Protein AF-0000000069441464 (afdb_homodimer)

Nearest PDB structures (foldseek):
  6c9u-assembly1_A  TM=8.334E-01  e=4.387E-77  Saccharopolyspora erythraea
  8tjn-assembly1_B  TM=8.394E-01  e=2.685E-62  Saccharopolyspora erythraea
  8tjo-assembly1_B  TM=8.526E-01  e=1.306E-56  Saccharopolyspora erythraea
  8tjn-assembly1_A  TM=8.306E-01  e=6.020E-56  Saccharopolyspora erythraea
  4na2-assembly2_B-3  TM=9.219E-01  e=1.062E-47  Bacillus subtilis subsp. subtilis str. 168

Secondary structure (DSSP, 8-state):
--EEEEEEEEEETTEESHHHHHHHHHHT---EEEPPTTT--GGGTB--SSSPPTT-BS-SEEE--S-TTB--TTTTT--HHHHHHS-HHHHHHHHHHHHHHHHTT--GGGGTT--EEEEEE----HHHHHHTT-TTT--HHHHHT-STHHHHHHHHHHHT--S-EEEEE-GGGHHHHHHHHHHHHHHHTS-SEEEEEEEE---SSHHHHHHHHTT-B-TTS---TTBTT--SBPBB-EEEEEEEEEGGG--TTSPPPSEEEEEEEEEE--S-SSTTS--HHHHHHHHHHHHHHHT--GGG-SEEE-----SHHHHHHHHHHHHHHH---TTSPPEEEE-THHHH-B-GGGHHHHHHHHHHHHHHHTEEPPPTTGGGB-GGG-TTTTTEEE-SS-EEPPSS--EEEEEEE-TTSEEEEEEEEPPP-------S---EEEEEEESSHHHHHHHHHHHHHH--TTS-HHHHHHHHHHHSPP-SEEEEEEESS-TTHHHHHHHHHHHHHHTT----SSPPPEEEEE--TT---TTTTHHHHHH-HHHHHHHHHHHHHHHHHHSS-HHHHHHHSB-TTS-BTTSHHHHHHHHHHHHHHHHHHHHHTT---SEEEE-TTHHHHHHHHHTSS-HHHHHHHHHHHHHHHHTSPS-EEEEEE---HHHHGGG--TT-EEEEEEETTEEEEEEEHHHHHHHHHHHHHTT--EEEE--SS--SSGGGHHHHHHHHHHPPPP---TTPPEEE-TTTSSEE-GGG-SHHHHHHHHHS-B-HHHHHHHHHHT--SEEEEESSS-HHHHHHHHHTS-TTSEEE-SS-STT--S-HHHHHHHHHHHTT-----GGGS-GGG--PPP-PPP------B--------S--S---------------------S------HHHHHHHHHHHHHHHHT--GGG--TT-BTTTTT---HHHHHHHHHHHHHHHT-PPPPHHHHHHH--BHHHHHHHHHHHTT-----------/--EEEEEEEEEETTEESHHHHHHHHHHT---EEEPPTTT--GGGTB--SSSPPTT-BS-SEEE--S-TTB--TTTTT--HHHHHHS-HHHHHHHHHHHHHHHHTT--GGGGTT--EEEEEE----HHHHHHTT-TTT--HHHHHT-STHHHHHHHHHHHT--S-EEEEE-GGGHHHHHHHHHHHHHHTTS-SEEEEEEEE---SSHHHHHHHHTT-B-TTS---TTBTT--SBPBB-EEEEEEEEEGGG--TTSPPPSEEEEEEEEEE--S-SSTTS--HHHHHHHHHHHHHHHT--GGG-SEEE-----SHHHHHHHHHHHHHHH---TTSPPEEEE-THHHH-B-GGGHHHHHHHHHHHHHHHTEEPPPTTGGGB-GGG-TGGGTEEE-SS-EEPPSS--EEEEEEE-TTSEEEEEEEEPPP-------S---EEEEEEESSHHHHHHHHHHHHHH--TTS-HHHHHHHHHHHSPP-SEEEEEEESS-TTHHHHHHHHHHHHHHTT----SSPPPEEEEE--TT---TTTTHHHHHH-HHHHHHHHHHHHHHHHHHSS-HHHHHHHSB-TTS-BTTSHHHHHHHHHHHHHHHHHHHHHTT---SEEEE-TTHHHHHHHHHTSS-HHHHHHHHHHHHHHHHTSPS-EEEEEE---HHHHGGG--TT-EEEEEEETTEEEEEEEHHHHHHHHHHHHHTT--EEEE--SS--SSGGGHHHHHHHHHHPPPP---TTPPEEE-TTTSSEE-GGG-SHHHHHHHHHS-B-HHHHHHHHHHT--SEEEEESSS-HHHHHHHHHTS-TTSEEE-SS-STT--S-HHHHHHHHHHHTT-----GGGS-GGG--PPP-PPP------B--------S--SS--------------------S------HHHHHHHHHHHHHHHHT--GGG--TT-BTTTTT---HHHHHHHHHHHHHHHT-PPPPHHHHHHH--BHHHHHHHHHHHTT-----------

Solvent-accessible surface area (backbone atoms only — not comparable to full-atom values): 97437 Å² total; per-residue (Å²): 130,51,31,25,35,36,14,58,22,36,37,36,16,83,10,82,27,58,67,42,38,52,50,34,40,62,68,52,48,64,21,59,40,65,52,51,69,88,46,43,64,41,80,82,32,48,28,84,53,84,81,61,51,77,39,22,20,47,36,54,37,23,10,54,53,80,71,66,38,44,49,43,35,60,82,68,20,39,17,52,42,44,50,52,31,32,34,53,64,37,56,51,47,41,54,26,46,54,34,5,34,37,39,33,44,33,25,61,68,76,39,51,74,30,43,34,20,29,27,23,5,32,46,78,54,51,59,40,24,60,50,60,65,36,47,65,75,48,34,45,44,40,52,61,24,32,57,63,22,36,47,12,22,49,41,27,28,70,43,16,17,29,8,33,37,31,17,32,18,25,30,28,13,6,11,40,46,22,47,48,51,46,54,50,36,44,74,72,64,60,23,68,35,29,42,31,29,10,34,27,72,74,58,60,63,45,65,52,21,26,31,36,64,55,69,41,37,11,57,78,11,50,18,25,35,60,21,55,82,28,52,3,38,3,47,18,20,29,39,29,18,36,27,40,32,45,53,88,71,61,59,90,35,47,44,72,40,35,19,24,42,45,21,44,31,55,15,18,37,24,59,52,68,28,62,67,40,82,41,41,66,28,50,31,50,20,49,49,47,5,29,52,59,44,73,48,57,40,57,64,40,59,34,32,31,39,49,42,54,5,28,68,68,55,30,41,36,50,48,52,19,46,24,74,53,34,26,72,38,89,96,53,76,58,35,35,39,36,34,59,22,32,29,25,19,45,16,40,8,13,33,14,30,49,33,45,49,52,48,29,50,22,49,58,69,39,33,46,48,25,19,43,57,39,88,40,54,29,73,89,55,44,41,66,83,30,30,33,40,62,27,67,47,68,40,76,53,78,85,77,87,45,33,33,39,34,37,18,59,12,52,48,26,23,30,32,21,37,28,35,28,51,49,82,83,77,87,72,70,83,68,89,73,52,65,23,52,40,46,43,38,11,80,40,71,67,42,25,50,53,37,44,54,49,52,57,70,62,58,51,89,87,52,60,43,32,24,55,13,43,19,33,60,56,18,57,56,85,44,63,37,46,49,53,48,75,42,61,67,58,73,62,47,67,60,53,47,51,52,50,51,53,52,51,61,67,56,69,59,70,62,59,91,57,83,75,39,32,27,37,36,20,48,38,85,85,52,78,55,68,44,58,67,48,49,37,37,75,61,22,64,51,36,36,52,30,37,51,50,31,28,60,50,32,22,83,69,64,74,41,57,45,61,54,14,34,66,70,33,30,40,93,85,66,46,43,42,80,36,53,50,43,32,44,40,39,52,43,27,52,30,49,10,52,53,51,37,37,45,69,26,62,47,70,54,49,30,30,32,16,40,69,69,11,34,50,50,31,31,28,76,34,41,23,25,54,63,58,52,34,34,44,39,40,32,50,49,16,44,51,60,56,68,48,78,74,57,21,22,35,35,37,33,56,37,39,63,86,61,46,61,78,69,42,54,90,65,32,25,61,18,30,32,53,27,71,49,27,28,26,36,10,14,42,49,68,61,44,50,49,48,49,50,55,36,43,73,70,70,36,59,67,44,77,51,97,57,64,42,22,55,22,8,73,78,41,53,87,44,29,66,59,47,22,68,64,39,57,79,46,36,85,48,94,90,44,35,49,38,36,31,23,62,79,12,37,79,53,55,43,82,60,50,35,21,67,42,55,27,47,49,49,37,32,39,32,24,43,37,47,24,49,52,47,50,37,74,66,58,41,45,31,39,33,39,41,36,50,36,53,57,61,59,50,37,46,58,73,51,59,65,53,79,84,33,45,77,41,46,47,32,56,32,92,79,50,77,35,54,38,46,58,46,42,52,34,53,46,37,39,54,66,44,77,66,50,64,67,59,64,44,56,76,75,37,54,39,32,52,78,61,79,63,84,56,68,56,62,84,48,70,44,70,85,77,70,81,77,75,68,89,76,69,84,70,71,63,74,67,62,77,59,71,69,76,66,75,70,69,75,66,67,73,70,80,74,80,69,76,71,51,70,65,55,43,38,52,50,45,44,52,40,48,18,64,62,28,48,46,59,56,91,74,61,48,55,79,38,36,34,46,66,55,41,31,53,27,53,66,46,36,45,53,35,29,56,50,48,22,65,73,64,72,39,64,88,53,61,40,64,63,51,66,78,69,43,55,25,44,48,48,48,30,51,51,51,27,55,63,59,67,37,76,68,78,72,76,71,78,69,85,120,128,51,31,24,36,36,14,56,22,37,37,35,16,84,11,82,27,57,68,42,36,54,50,35,40,62,68,53,47,63,22,60,40,65,50,52,70,89,46,44,64,39,78,80,33,46,29,84,56,86,79,60,51,78,37,22,20,45,36,54,37,24,11,53,53,80,70,67,39,45,49,41,36,59,82,66,19,40,17,51,43,43,51,51,31,31,33,55,64,37,56,51,46,41,53,27,47,53,35,4,33,37,40,32,44,33,24,59,70,75,40,50,74,30,44,34,19,26,25,24,6,33,46,79,53,48,59,40,24,60,50,60,64,37,47,66,74,49,35,45,44,40,52,61,25,32,57,62,22,35,45,13,20,48,42,27,28,70,46,17,18,30,8,34,37,31,15,32,18,24,29,27,14,6,11,40,46,21,48,47,51,47,54,50,35,42,74,72,63,58,21,69,34,31,42,32,30,10,34,27,72,74,58,60,63,48,66,52,21,23,31,35,64,55,69,41,37,10,57,78,11,51,17,26,36,60,21,57,82,26,51,3,38,2,46,18,21,28,38,27,17,34,26,38,32,45,52,89,72,60,59,89,36,48,43,73,41,34,18,24,42,46,20,46,31,55,16,19,37,23,60,52,68,28,60,67,40,81,43,42,66,29,49,29,50,19,47,50,47,5,29,52,60,44,73,50,56,39,55,64,40,59,34,33,31,38,49,41,52,6,28,68,66,55,31,41,35,52,49,50,18,44,25,73,52,34,26,72,37,89,96,52,76,57,35,35,40,36,34,59,22,31,30,26,19,44,16,40,8,13,35,16,30,48,32,45,50,51,47,28,50,24,48,56,70,38,32,46,48,26,19,44,55,37,87,40,53,29,73,90,56,44,40,66,86,30,32,34,39,62,28,67,48,68,40,77,53,78,84,76,87,46,31,32,37,33,38,18,59,11,52,49,24,22,30,31,20,37,28,35,27,51,48,82,82,78,87,72,72,83,69,88,73,53,65,23,52,41,46,44,38,10,80,39,71,66,42,25,50,50,37,44,52,48,52,56,69,63,58,51,89,86,51,62,47,31,25,55,14,44,19,33,62,59,18,56,57,87,43,64,37,46,49,54,48,76,42,61,67,60,71,63,47,66,60,54,49,52,52,51,52,52,53,52,63,68,58,70,58,69,63,57,93,57,82,74,38,32,28,36,37,21,49,38,86,86,53,79,56,67,44,57,66,47,50,37,37,76,60,23,64,51,36,36,51,30,37,51,49,33,29,61,50,33,23,85,68,63,74,41,56,46,62,54,14,34,66,68,33,30,39,93,85,66,46,43,41,81,36,51,50,43,32,44,42,40,50,42,26,51,29,48,10,52,53,50,37,37,44,69,24,62,47,69,55,49,29,29,31,17,40,68,70,11,34,49,49,30,32,29,75,36,42,23,26,54,63,58,53,35,33,44,39,40,32,48,48,17,45,50,60,55,68,47,78,73,56,21,22,35,36,37,32,56,36,39,63,86,60,48,61,81,70,43,53,90,66,31,26,60,19,30,33,54,27,68,49,26,28,27,35,10,13,41,47,68,62,44,50,48,49,50,50,56,38,44,73,69,70,35,58,69,45,77,51,94,56,64,43,20,56,23,7,72,79,40,53,87,45,27,64,61,49,22,67,62,39,57,79,47,36,85,48,92,89,44,34,49,38,36,32,24,64,78,11,36,78,53,57,43,82,60,50,35,22,66,40,55,26,48,50,47,37,31,41,32,24,44,40,48,24,49,53,47,50,39,73,65,58,40,45,32,38,34,39,39,35,48,35,50,57,64,58,51,37,47,58,72,50,58,65,52,79,84,34,46,78,40,46,47,32,56,32,92,80,50,77,37,54,40,45,58,46,43,53,34,53,44,38,41,53,66,42,76,66,49,64,67,59,63,44,54,77,74,37,56,39,31,52,78,61,81,64,85,58,70,58,59,84,48,70,43,68,84,76,72,79,76,76,68,90,73,70,85,68,71,64,74,66,62,78,60,72,70,78,66,73,70,70,74,67,67,75,70,78,73,81,69,77,71,52,69,65,54,44,39,52,50,46,43,51,41,47,16,64,63,28,49,45,59,58,90,74,62,48,55,79,39,35,34,46,66,55,42,32,51,28,55,66,46,34,43,53,37,28,57,49,46,21,66,72,65,71,38,62,87,52,60,39,63,62,50,65,76,70,42,54,25,44,47,47,47,30,51,51,51,27,55,64,58,67,38,76,70,80,73,76,72,78,70,82,121

Organism: Mycobacteroides abscessus (strain ATCC 19977 / DSM 44196 / CCUG 20993 / CIP 104536 / JCM 13569 / NCTC 13031 / TMC 1543 / L948) (NCBI:txid561007)

InterPro domains:
  IPR001227 Acyl transferase domain superfamily [G3DSA:3.40.366.10] (519-818)
  IPR009081 Phosphopantetheine binding ACP domain [PF00550] (908-975)
  IPR009081 Phosphopantetheine binding ACP domain [PS50075] (900-980)
  IPR014030 Beta-ketoacyl synthase-like, N-terminal domain [PF00109] (2-249)
  IPR014031 Beta-ketoacyl synthase, C-terminal domain [PF02801] (258-372)
  IPR014043 Acyl transferase domain [PF00698] (520-796)
  IPR014043 Acyl transferase domain [SM00827] (521-831)
  IPR016035 Acyl transferase/acyl hydrolase/lysophospholipase [SSF52151] (517-797)
  IPR016036 Malonyl-CoA ACP transacylase, ACP-binding [SSF55048] (647-708)
  IPR016039 Thiolase-like [G3DSA:3.40.47.10] (1-435)
  IPR016039 Thiolase-like [SSF53901] (3-416)
  IPR018201 Beta-ketoacyl synthase, active site [PS00606] (163-179)
  IPR020841 Polyketide synthase, beta-ketoacyl synthase domain [PS52004] (1-422)
  IPR020841 Polyketide synthase, beta-ketoacyl synthase domain [SM00825] (3-425)
  IPR032821 Polyketide synthase, C-terminal extension [PF16197] (378-455)
  IPR036736 ACP-like superfamily [G3DSA:1.10.1200.10] (904-990)
  IPR036736 ACP-like superfamily [SSF47336] (904-979)
  IPR050091 Polyketide and Nonribosomal Peptide Biosynthesis Enzymes [PTHR43775] (5-863)

pLDDT: mean 89.79, std 14.66, range [21.14, 98.94]

Structure (mmCIF, N/CA/C/O backbone):
data_AF-0000000069441464-model_v1
#
loop_
_entity.id
_entity.type
_entity.pdbx_description
1 polymer 'Probable polyketide synthase'
#
loop_
_atom_site.group_PDB
_atom_site.id
_atom_site.type_symbol
_atom_site.label_atom_id
_atom_site.label_alt_id
_atom_site.label_comp_id
_atom_site.label_asym_id
_atom_site.label_entity_id
_atom_site.label_seq_id
_atom_site.pdbx_PDB_ins_code
_atom_site.Cartn_x
_atom_site.Cartn_y
_atom_site.Cartn_z
_atom_site.occupancy
_atom_site.B_iso_or_equiv
_atom_site.auth_seq_id
_atom_site.auth_comp_id
_atom_site.auth_asym_id
_atom_site.auth_atom_id
_atom_site.pdbx_PDB_model_num
ATOM 1 N N . MET A 1 1 ? 17.047 -7.039 7.445 1 86.12 1 MET A N 1
ATOM 2 C CA . MET A 1 1 ? 16.703 -8.172 6.586 1 86.12 1 MET A CA 1
ATOM 3 C C . MET A 1 1 ? 16.797 -7.777 5.113 1 86.12 1 MET A C 1
ATOM 5 O O . MET A 1 1 ? 16.219 -6.777 4.695 1 86.12 1 MET A O 1
ATOM 9 N N . GLU A 1 2 ? 17.547 -8.57 4.395 1 93 2 GLU A N 1
ATOM 10 C CA . GLU A 1 2 ? 17.766 -8.289 2.979 1 93 2 GLU A CA 1
ATOM 11 C C . GLU A 1 2 ? 16.75 -9.031 2.107 1 93 2 GLU A C 1
ATOM 13 O O . GLU A 1 2 ? 16.312 -10.125 2.457 1 93 2 GLU A O 1
ATOM 18 N N . ILE A 1 3 ? 16.359 -8.344 1.013 1 98.31 3 ILE A N 1
ATOM 19 C CA . ILE A 1 3 ? 15.391 -8.914 0.08 1 98.31 3 ILE A CA 1
ATOM 20 C C . ILE A 1 3 ? 16.047 -9.125 -1.282 1 98.31 3 ILE A C 1
ATOM 22 O O . ILE A 1 3 ? 16.469 -8.164 -1.931 1 98.31 3 ILE A O 1
ATOM 26 N N . ASP A 1 4 ? 16.062 -10.359 -1.81 1 98.06 4 ASP A N 1
ATOM 27 C CA . ASP A 1 4 ? 16.656 -10.68 -3.104 1 98.06 4 ASP A CA 1
ATOM 28 C C . ASP A 1 4 ? 15.727 -10.289 -4.25 1 98.06 4 ASP A C 1
ATOM 30 O O . ASP A 1 4 ? 14.516 -10.5 -4.168 1 98.06 4 ASP A O 1
ATOM 34 N N . VAL A 1 5 ? 16.281 -9.672 -5.234 1 98.69 5 VAL A N 1
ATOM 35 C CA . VAL A 1 5 ? 15.625 -9.586 -6.531 1 98.69 5 VAL A CA 1
ATOM 36 C C . VAL A 1 5 ? 15.992 -10.805 -7.379 1 98.69 5 VAL A C 1
ATOM 38 O O . VAL A 1 5 ? 17 -10.797 -8.086 1 98.69 5 VAL A O 1
ATOM 41 N N . THR A 1 6 ? 15.117 -11.789 -7.445 1 97.88 6 THR A N 1
ATOM 42 C CA . THR A 1 6 ? 15.516 -13.109 -7.922 1 97.88 6 THR A CA 1
ATOM 43 C C . THR A 1 6 ? 15.031 -13.336 -9.352 1 97.88 6 THR A C 1
ATOM 45 O O . THR A 1 6 ? 15.516 -14.234 -10.039 1 97.88 6 THR A O 1
ATOM 48 N N . GLY A 1 7 ? 14.133 -12.562 -9.82 1 98.56 7 GLY A N 1
ATOM 49 C CA . GLY A 1 7 ? 13.625 -12.664 -11.18 1 98.56 7 GLY A CA 1
ATOM 50 C C . GLY A 1 7 ? 13.242 -11.328 -11.781 1 98.56 7 GLY A C 1
ATOM 51 O O . GLY A 1 7 ? 12.789 -10.43 -11.07 1 98.56 7 GLY A O 1
ATOM 52 N N . ILE A 1 8 ? 13.398 -11.18 -13.102 1 98.81 8 ILE A N 1
ATOM 53 C CA . ILE A 1 8 ? 13.078 -9.953 -13.82 1 98.81 8 ILE A CA 1
ATOM 54 C C . ILE A 1 8 ? 12.469 -10.297 -15.18 1 98.81 8 ILE A C 1
ATOM 56 O O . ILE A 1 8 ? 12.891 -11.25 -15.828 1 98.81 8 ILE A O 1
ATOM 60 N N . ALA A 1 9 ? 11.469 -9.562 -15.555 1 98.81 9 ALA A N 1
ATOM 61 C CA . ALA A 1 9 ? 10.938 -9.531 -16.922 1 98.81 9 ALA A CA 1
ATOM 62 C C . ALA A 1 9 ? 10.5 -8.125 -17.297 1 98.81 9 ALA A C 1
ATOM 64 O O . ALA A 1 9 ? 10.062 -7.348 -16.453 1 98.81 9 ALA A O 1
ATOM 65 N N . CYS A 1 10 ? 10.656 -7.797 -18.578 1 98.69 10 CYS A N 1
ATOM 66 C CA . CYS A 1 10 ? 10.227 -6.465 -18.984 1 98.69 10 CYS A CA 1
ATOM 67 C C . CYS A 1 10 ? 10 -6.41 -20.484 1 98.69 10 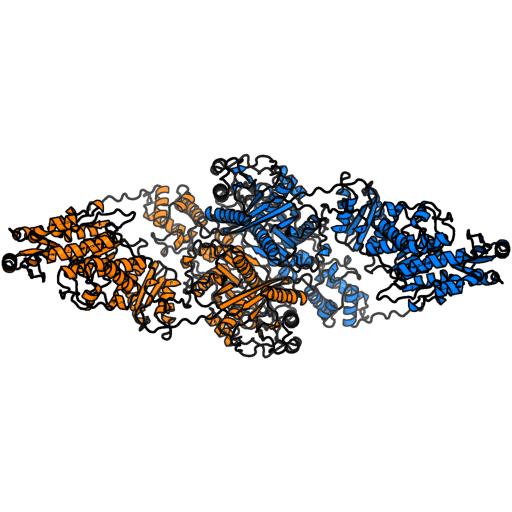CYS A C 1
ATOM 69 O O . CYS A 1 10 ? 10.445 -7.297 -21.219 1 98.69 10 CYS A O 1
ATOM 71 N N . ARG A 1 11 ? 9.266 -5.523 -20.922 1 98.5 11 ARG A N 1
ATOM 72 C CA . ARG A 1 11 ? 9.07 -5.062 -22.297 1 98.5 11 ARG A CA 1
ATOM 73 C C . ARG A 1 11 ? 9.039 -3.539 -22.359 1 98.5 11 ARG A C 1
ATOM 75 O O . ARG A 1 11 ? 8.172 -2.904 -21.75 1 98.5 11 ARG A O 1
ATOM 82 N N . PHE A 1 12 ? 10.016 -2.979 -22.969 1 98.62 12 PHE A N 1
ATOM 83 C CA . PHE A 1 12 ? 10.117 -1.532 -23.141 1 98.62 12 PHE A CA 1
ATOM 84 C C . PHE A 1 12 ? 10.273 -1.166 -24.609 1 98.62 12 PHE A C 1
ATOM 86 O O . PHE A 1 12 ? 10.508 -2.037 -25.453 1 98.62 12 PHE A O 1
ATOM 93 N N . PRO A 1 13 ? 10.07 0.087 -24.984 1 98.25 13 PRO A N 1
ATOM 94 C CA . PRO A 1 13 ? 10.211 0.491 -26.391 1 98.25 13 PRO A CA 1
ATOM 95 C C . PRO A 1 13 ? 11.578 0.152 -26.969 1 98.25 13 PRO A C 1
ATOM 97 O O . PRO A 1 13 ? 12.602 0.584 -26.422 1 98.25 13 PRO A O 1
ATOM 100 N N . GLY A 1 14 ? 11.539 -0.64 -27.953 1 96.5 14 GLY A N 1
ATOM 101 C CA . GLY A 1 14 ? 12.773 -1.041 -28.609 1 96.5 14 GLY A CA 1
ATOM 102 C C . GLY A 1 14 ? 13.461 -2.199 -27.906 1 96.5 14 GLY A C 1
ATOM 103 O O . GLY A 1 14 ? 14.539 -2.631 -28.328 1 96.5 14 GLY A O 1
ATOM 104 N N . ALA A 1 15 ? 12.914 -2.707 -26.891 1 97.5 15 ALA A N 1
ATOM 105 C CA . ALA A 1 15 ? 13.539 -3.771 -26.109 1 97.5 15 ALA A CA 1
ATOM 106 C C . ALA A 1 15 ? 12.508 -4.777 -25.625 1 97.5 15 ALA A C 1
ATOM 108 O O . ALA A 1 15 ? 11.859 -4.562 -24.594 1 97.5 15 ALA A O 1
ATOM 109 N N . ASP A 1 16 ? 12.359 -5.863 -26.297 1 95.62 16 ASP A N 1
ATOM 110 C CA . ASP A 1 16 ? 11.445 -6.934 -25.906 1 95.62 16 ASP A CA 1
ATOM 111 C C . ASP A 1 16 ? 12.164 -8 -25.094 1 95.62 16 ASP A C 1
ATOM 113 O O . ASP A 1 16 ? 12.664 -8.984 -25.641 1 95.62 16 ASP A O 1
ATOM 117 N N . GLY A 1 17 ? 12.148 -7.695 -23.797 1 97.25 17 GLY A N 1
ATOM 118 C CA . GLY A 1 17 ? 12.789 -8.648 -22.906 1 97.25 17 GLY A CA 1
ATOM 119 C C . GLY A 1 17 ? 14.016 -8.078 -22.203 1 97.25 17 GLY A C 1
ATOM 120 O O . GLY A 1 17 ? 14.539 -7.035 -22.609 1 97.25 17 GLY A O 1
ATOM 121 N N . VAL A 1 18 ? 14.531 -8.773 -21.25 1 97.88 18 VAL A N 1
ATOM 122 C CA . VAL A 1 18 ? 15.578 -8.312 -20.344 1 97.88 18 VAL A CA 1
ATOM 123 C C . VAL A 1 18 ? 16.891 -8.172 -21.109 1 97.88 18 VAL A C 1
ATOM 125 O O . VAL A 1 18 ? 17.609 -7.176 -20.953 1 97.88 18 VAL A O 1
ATOM 128 N N . GLU A 1 19 ? 17.219 -9.164 -21.953 1 96.19 19 GLU A N 1
ATOM 129 C CA . GLU A 1 19 ? 18.469 -9.125 -22.719 1 96.19 19 GLU A CA 1
ATOM 130 C C . GLU A 1 19 ? 18.469 -7.977 -23.719 1 96.19 19 GLU A C 1
ATOM 132 O O . GLU A 1 19 ? 19.453 -7.266 -23.859 1 96.19 19 GLU A O 1
ATOM 137 N N . ALA A 1 20 ? 17.359 -7.844 -24.406 1 97.25 20 ALA A N 1
ATOM 138 C CA . ALA A 1 20 ? 17.234 -6.75 -25.359 1 97.25 20 ALA A CA 1
ATOM 139 C C . ALA A 1 20 ? 17.328 -5.395 -24.656 1 97.25 20 ALA A C 1
ATOM 141 O O . ALA A 1 20 ? 17.906 -4.449 -25.203 1 97.25 20 ALA A O 1
ATOM 142 N N . PHE A 1 21 ? 16.766 -5.332 -23.547 1 98.31 21 PHE A N 1
ATOM 143 C CA . PHE A 1 21 ? 16.797 -4.102 -22.766 1 98.31 21 PHE A CA 1
ATOM 144 C C . PHE A 1 21 ? 18.219 -3.748 -22.359 1 98.31 21 PHE A C 1
ATOM 146 O O . PHE A 1 21 ? 18.656 -2.604 -22.531 1 98.31 21 PHE A O 1
ATOM 153 N N . TRP A 1 22 ? 18.922 -4.695 -21.797 1 97.94 22 TRP A N 1
ATOM 154 C CA . TRP A 1 22 ? 20.312 -4.457 -21.406 1 97.94 22 TRP A CA 1
ATOM 155 C C . TRP A 1 22 ? 21.156 -4.043 -22.594 1 97.94 22 TRP A C 1
ATOM 157 O O . TRP A 1 22 ? 21.969 -3.127 -22.5 1 97.94 22 TRP A O 1
ATOM 167 N N . ASP A 1 23 ? 20.922 -4.715 -23.734 1 97.62 23 ASP A N 1
ATOM 168 C CA . ASP A 1 23 ? 21.641 -4.371 -24.953 1 97.62 23 ASP A CA 1
ATOM 169 C C . ASP A 1 23 ? 21.344 -2.932 -25.375 1 97.62 23 ASP A C 1
ATOM 171 O O . ASP A 1 23 ? 22.266 -2.197 -25.766 1 97.62 23 ASP A O 1
ATOM 175 N N . MET A 1 24 ? 20.125 -2.568 -25.281 1 97.62 24 MET A N 1
ATOM 176 C CA . MET A 1 24 ? 19.719 -1.204 -25.609 1 97.62 24 MET A CA 1
ATOM 177 C C . MET A 1 24 ? 20.438 -0.196 -24.719 1 97.62 24 MET A C 1
ATOM 179 O O . MET A 1 24 ? 20.922 0.828 -25.203 1 97.62 24 MET A O 1
ATOM 183 N N . LEU A 1 25 ? 20.5 -0.465 -23.469 1 97.62 25 LEU A N 1
ATOM 184 C CA . LEU A 1 25 ? 21.125 0.43 -22.5 1 97.62 25 LEU A CA 1
ATOM 185 C C . LEU A 1 25 ? 22.625 0.565 -22.766 1 97.62 25 LEU A C 1
ATOM 187 O O . LEU A 1 25 ? 23.156 1.676 -22.781 1 97.62 25 LEU A O 1
ATOM 191 N N . LEU A 1 26 ? 23.266 -0.518 -23.062 1 97.06 26 LEU A N 1
ATOM 192 C CA . LEU A 1 26 ? 24.719 -0.522 -23.281 1 97.06 26 LEU A CA 1
ATOM 193 C C . LEU A 1 26 ? 25.062 0.228 -24.562 1 97.06 26 LEU A C 1
ATOM 195 O O . LEU A 1 26 ? 26.109 0.881 -24.641 1 97.06 26 LEU A O 1
ATOM 199 N N . ARG A 1 27 ? 24.203 0.141 -25.516 1 95.44 27 ARG A N 1
ATOM 200 C CA . ARG A 1 27 ? 24.469 0.747 -26.828 1 95.44 27 ARG A CA 1
ATOM 201 C C . ARG A 1 27 ? 23.953 2.176 -26.875 1 95.44 27 ARG A C 1
ATOM 203 O O . ARG A 1 27 ? 24.156 2.879 -27.875 1 95.44 27 ARG A O 1
ATOM 210 N N . GLY A 1 28 ? 23.266 2.598 -25.891 1 94.88 28 GLY A N 1
ATOM 211 C CA . GLY A 1 28 ? 22.734 3.951 -25.828 1 94.88 28 GLY A CA 1
ATOM 212 C C . GLY A 1 28 ? 21.672 4.219 -26.875 1 94.88 28 GLY A C 1
ATOM 213 O O . GLY A 1 28 ? 21.656 5.281 -27.5 1 94.88 28 GLY A O 1
ATOM 214 N N . ARG A 1 29 ? 20.781 3.275 -27.094 1 95.69 29 ARG A N 1
ATOM 215 C CA . ARG A 1 29 ? 19.734 3.418 -28.094 1 95.69 29 ARG A CA 1
ATOM 216 C C . ARG A 1 29 ? 18.516 4.145 -27.516 1 95.69 29 ARG A C 1
ATOM 218 O O . ARG A 1 29 ? 18.328 4.164 -26.297 1 95.69 29 ARG A O 1
ATOM 225 N N . ASN A 1 30 ? 17.719 4.758 -28.359 1 95.94 30 ASN A N 1
ATOM 226 C CA . ASN A 1 30 ? 16.516 5.504 -28.016 1 95.94 30 ASN A CA 1
ATOM 227 C C . ASN A 1 30 ? 15.281 4.906 -28.672 1 95.94 30 ASN A C 1
ATOM 229 O O . ASN A 1 30 ? 15.25 4.723 -29.891 1 95.94 30 ASN A O 1
ATOM 233 N N . GLY A 1 31 ? 14.227 4.656 -27.875 1 96.75 31 GLY A N 1
ATOM 234 C CA . GLY A 1 31 ? 13.039 3.973 -28.359 1 96.75 31 GLY A CA 1
ATOM 235 C C . GLY A 1 31 ? 11.953 4.922 -28.828 1 96.75 31 GLY A C 1
ATOM 236 O O . GLY A 1 31 ? 10.844 4.496 -29.156 1 96.75 31 GLY A O 1
ATOM 237 N N . THR A 1 32 ? 12.172 6.246 -28.922 1 96.94 32 THR A N 1
ATOM 238 C CA . THR A 1 32 ? 11.188 7.234 -29.344 1 96.94 32 THR A CA 1
ATOM 239 C C . THR A 1 32 ? 10.922 7.137 -30.844 1 96.94 32 THR A C 1
ATOM 241 O O . THR A 1 32 ? 11.852 6.957 -31.625 1 96.94 32 THR A O 1
ATOM 244 N N . ARG A 1 33 ? 9.664 7.203 -31.234 1 97.19 33 ARG A N 1
ATOM 245 C CA . ARG A 1 33 ? 9.227 7.188 -32.625 1 97.19 33 ARG A CA 1
ATOM 246 C C . ARG A 1 33 ? 7.914 7.949 -32.812 1 97.19 33 ARG A C 1
ATOM 248 O O . ARG A 1 33 ? 7.371 8.492 -31.828 1 97.19 33 ARG A O 1
ATOM 255 N N . VAL A 1 34 ? 7.457 8.047 -34 1 96.81 34 VAL A N 1
ATOM 256 C CA . VAL A 1 34 ? 6.172 8.688 -34.281 1 96.81 34 VAL A CA 1
ATOM 257 C C . VAL A 1 34 ? 5.039 7.848 -33.688 1 96.81 34 VAL A C 1
ATOM 259 O O . VAL A 1 34 ? 5.109 6.613 -33.688 1 96.81 34 VAL A O 1
ATOM 262 N N . VAL A 1 35 ? 4.043 8.469 -33.219 1 96.81 35 VAL A N 1
ATOM 263 C CA . VAL A 1 35 ? 2.887 7.777 -32.656 1 96.81 35 VAL A CA 1
ATOM 264 C C . VAL A 1 35 ? 2.357 6.766 -33.688 1 96.81 35 VAL A C 1
ATOM 266 O O . VAL A 1 35 ? 2.055 7.121 -34.812 1 96.81 35 VAL A O 1
ATOM 269 N N . PRO A 1 36 ? 2.285 5.5 -33.281 1 94 36 PRO A N 1
ATOM 270 C CA . PRO A 1 36 ? 1.729 4.516 -34.188 1 94 36 PRO A CA 1
ATOM 271 C C . PRO A 1 36 ? 0.262 4.777 -34.531 1 94 36 PRO A C 1
ATOM 273 O O . PRO A 1 36 ? -0.509 5.184 -33.656 1 94 36 PRO A O 1
ATOM 276 N N . GLU A 1 37 ? -0.172 4.414 -35.688 1 89.81 37 GLU A N 1
ATOM 277 C CA . GLU A 1 37 ? -1.529 4.668 -36.156 1 89.81 37 GLU A CA 1
ATOM 278 C C . GLU A 1 37 ? -2.545 3.818 -35.406 1 89.81 37 GLU A C 1
ATOM 280 O O . GLU A 1 37 ? -3.725 4.172 -35.312 1 89.81 37 GLU A O 1
ATOM 285 N N . ASP A 1 38 ? -2.104 2.748 -34.875 1 86.81 38 ASP A N 1
ATOM 286 C CA . ASP A 1 38 ? -3.01 1.879 -34.125 1 86.81 38 ASP A CA 1
ATOM 287 C C . ASP A 1 38 ? -3.309 2.451 -32.75 1 86.81 38 ASP A C 1
ATOM 289 O O . ASP A 1 38 ? -4.211 1.978 -32.062 1 86.81 38 ASP A O 1
ATOM 293 N N . ARG A 1 39 ? -2.5 3.418 -32.375 1 92.5 39 ARG A N 1
ATOM 294 C CA . ARG A 1 39 ? -2.852 4.152 -31.172 1 92.5 39 ARG A CA 1
ATOM 295 C C . ARG A 1 39 ? -3.801 5.305 -31.484 1 92.5 39 ARG A C 1
ATOM 297 O O . ARG A 1 39 ? -5.02 5.156 -31.359 1 92.5 39 ARG A O 1
ATOM 304 N N . TRP A 1 40 ? -3.295 6.305 -32.031 1 90.88 40 TRP A N 1
ATOM 305 C CA . TRP A 1 40 ? -4.098 7.398 -32.562 1 90.88 40 TRP A CA 1
ATOM 306 C C . TRP A 1 40 ? -3.379 8.078 -33.719 1 90.88 40 TRP A C 1
ATOM 308 O O . TRP A 1 40 ? -2.18 7.879 -33.938 1 90.88 40 TRP A O 1
ATOM 318 N N . TRP A 1 41 ? -4.105 8.859 -34.562 1 93.12 41 TRP A N 1
ATOM 319 C CA . TRP A 1 41 ? -3.49 9.633 -35.625 1 93.12 41 TRP A CA 1
ATOM 320 C C . TRP A 1 41 ? -2.863 10.914 -35.094 1 93.12 41 TRP A C 1
ATOM 322 O O . TRP A 1 41 ? -3.572 11.859 -34.719 1 93.12 41 TRP A O 1
ATOM 332 N N . ALA A 1 42 ? -1.573 10.961 -35.062 1 93.25 42 ALA A N 1
ATOM 333 C CA . ALA A 1 42 ? -0.833 12.047 -34.438 1 93.25 42 ALA A CA 1
ATOM 334 C C . ALA A 1 42 ? -1.242 13.398 -35.031 1 93.25 42 ALA A C 1
ATOM 336 O O . ALA A 1 42 ? -1.335 14.391 -34.281 1 93.25 42 ALA A O 1
ATOM 337 N N . ASP A 1 43 ? -1.48 13.484 -36.281 1 91.44 43 ASP A N 1
ATOM 338 C CA . ASP A 1 43 ? -1.726 14.742 -36.969 1 91.44 43 ASP A CA 1
ATOM 339 C C . ASP A 1 43 ? -3.043 15.375 -36.531 1 91.44 43 ASP A C 1
ATOM 341 O O . ASP A 1 43 ? -3.229 16.578 -36.656 1 91.44 43 ASP A O 1
ATOM 345 N N . ASP A 1 44 ? -3.877 14.609 -36 1 91.44 44 ASP A N 1
ATOM 346 C CA . ASP A 1 44 ? -5.168 15.109 -35.562 1 91.44 44 ASP A CA 1
ATOM 347 C C . ASP A 1 44 ? -5.008 15.984 -34.312 1 91.44 44 ASP A C 1
ATOM 349 O O . ASP A 1 44 ? -5.887 16.781 -34 1 91.44 44 ASP A O 1
ATOM 353 N N . PHE A 1 45 ? -3.9 15.828 -33.656 1 93.62 45 PHE A N 1
ATOM 354 C CA . PHE A 1 45 ? -3.818 16.438 -32.312 1 93.62 45 PHE A CA 1
ATOM 355 C C . PHE A 1 45 ? -2.607 17.359 -32.219 1 93.62 45 PHE A C 1
ATOM 357 O O . PHE A 1 45 ? -2.465 18.109 -31.266 1 93.62 45 PHE A O 1
ATOM 364 N N . VAL A 1 46 ? -1.81 17.469 -33.125 1 93.69 46 VAL A N 1
ATOM 365 C CA . VAL A 1 46 ? -0.525 18.141 -33 1 93.69 46 VAL A CA 1
ATOM 366 C C . VAL A 1 46 ? -0.68 19.625 -33.312 1 93.69 46 VAL A C 1
ATOM 368 O O . VAL A 1 46 ? -1.349 19.984 -34.281 1 93.69 46 VAL A O 1
ATOM 371 N N . SER A 1 47 ? -0.217 20.469 -32.5 1 90.31 47 SER A N 1
ATOM 372 C CA . SER A 1 47 ? 0.045 21.891 -32.719 1 90.31 47 SER A CA 1
ATOM 373 C C . SER A 1 47 ? 1.532 22.203 -32.594 1 90.31 47 SER A C 1
ATOM 375 O O . SER A 1 47 ? 2.082 22.203 -31.5 1 90.31 47 SER A O 1
ATOM 377 N N . PRO A 1 48 ? 2.102 22.578 -33.625 1 74.44 48 PRO A N 1
ATOM 378 C CA . PRO A 1 48 ? 3.566 22.562 -33.625 1 74.44 48 PRO A CA 1
ATOM 379 C C . PRO A 1 48 ? 4.164 23.812 -33 1 74.44 48 PRO A C 1
ATOM 381 O O . PRO A 1 48 ? 5.332 23.812 -32.594 1 74.44 48 PRO A O 1
ATOM 384 N N . ALA A 1 49 ? 3.439 24.938 -32.875 1 78.75 49 ALA A N 1
ATOM 385 C CA . ALA A 1 49 ? 4.047 26.125 -32.312 1 78.75 49 ALA A CA 1
ATOM 386 C C . ALA A 1 49 ? 3.141 26.766 -31.266 1 78.75 49 ALA A C 1
ATOM 388 O O . ALA A 1 49 ? 1.914 26.688 -31.359 1 78.75 49 ALA A O 1
ATOM 389 N N . PRO A 1 50 ? 3.873 27.297 -30.141 1 74.62 50 PRO A N 1
ATOM 390 C CA . PRO A 1 50 ? 3.064 28 -29.141 1 74.62 50 PRO A CA 1
ATOM 391 C C . PRO A 1 50 ? 2.375 29.234 -29.703 1 74.62 50 PRO A C 1
ATOM 393 O O . PRO A 1 50 ? 2.869 29.844 -30.656 1 74.62 50 PRO A O 1
ATOM 396 N N . PRO A 1 51 ? 1.287 29.625 -29.016 1 75.5 51 PRO A N 1
ATOM 397 C CA . PRO A 1 51 ? 0.562 28.938 -27.953 1 75.5 51 PRO A CA 1
ATOM 398 C C . PRO A 1 51 ? -0.145 27.672 -28.438 1 75.5 51 PRO A C 1
ATOM 400 O O . PRO A 1 51 ? -0.765 27.688 -29.5 1 75.5 51 PRO A O 1
ATOM 403 N N . TYR A 1 52 ? 0.104 26.656 -27.797 1 80.94 52 TYR A N 1
ATOM 404 C CA . TYR A 1 52 ? -0.496 25.391 -28.219 1 80.94 52 TYR A CA 1
ATOM 405 C C . TYR A 1 52 ? -2.012 25.438 -28.078 1 80.94 52 TYR A C 1
ATOM 407 O O . TYR A 1 52 ? -2.525 25.906 -27.047 1 80.94 52 TYR A O 1
ATOM 415 N N . GLY A 1 53 ? -2.73 25.109 -29.062 1 79.5 53 GLY A N 1
ATOM 416 C CA . GLY A 1 53 ? -4.184 25.109 -29.047 1 79.5 53 GLY A CA 1
ATOM 417 C C . GLY A 1 53 ? -4.762 24.188 -27.984 1 79.5 53 GLY A C 1
ATOM 418 O O . GLY A 1 53 ? -4.094 23.266 -27.516 1 79.5 53 GLY A O 1
ATOM 419 N N . THR A 1 54 ? -5.957 24.547 -27.547 1 84.88 54 TH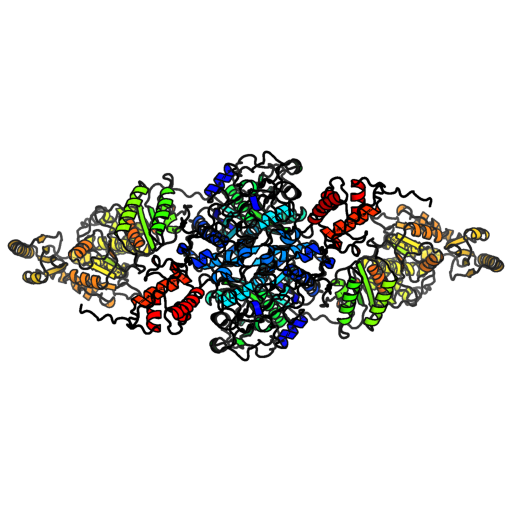R A N 1
ATOM 420 C CA . THR A 1 54 ? -6.684 23.703 -26.609 1 84.88 54 THR A CA 1
ATOM 421 C C . THR A 1 54 ? -6.875 22.297 -27.203 1 84.88 54 THR A C 1
ATOM 423 O O . THR A 1 54 ? -7.156 22.156 -28.391 1 84.88 54 THR A O 1
ATOM 426 N N . GLY A 1 55 ? -6.555 21.266 -26.375 1 90.88 55 GLY A N 1
ATOM 427 C CA . GLY A 1 55 ? -6.754 19.891 -26.797 1 90.88 55 GLY A CA 1
ATOM 428 C C . GLY A 1 55 ? -5.672 19.391 -27.734 1 90.88 55 GLY A C 1
ATOM 429 O O . GLY A 1 55 ? -5.836 18.359 -28.391 1 90.88 55 GLY A O 1
ATOM 430 N N . LYS A 1 56 ? -4.621 20.094 -27.828 1 93.69 56 LYS A N 1
ATOM 431 C CA . LYS A 1 56 ? -3.564 19.734 -28.766 1 93.69 56 LYS A CA 1
ATOM 432 C C . LYS A 1 56 ? -2.295 19.312 -28.031 1 93.69 56 LYS A C 1
ATOM 434 O O . LYS A 1 56 ? -2.143 19.578 -26.844 1 93.69 56 LYS A O 1
ATOM 439 N N . VAL A 1 57 ? -1.409 18.641 -28.812 1 95.25 57 VAL A N 1
ATOM 440 C CA . VAL A 1 57 ? -0.13 18.125 -28.328 1 95.25 57 VAL A CA 1
ATOM 441 C C . VAL A 1 57 ? 1.015 18.812 -29.062 1 95.25 57 VAL A C 1
ATOM 443 O O . VAL A 1 57 ? 0.898 19.125 -30.25 1 95.25 57 VAL A O 1
ATOM 446 N N . ASN A 1 58 ? 2.074 19.031 -28.453 1 94.56 58 ASN A N 1
ATOM 447 C CA . ASN A 1 58 ? 3.168 19.781 -29.047 1 94.56 58 ASN A CA 1
ATOM 448 C C . ASN A 1 58 ? 4.141 18.875 -29.797 1 94.56 58 ASN A C 1
ATOM 450 O O . ASN A 1 58 ? 5.184 19.328 -30.281 1 94.56 58 ASN A O 1
ATOM 454 N N . THR A 1 59 ? 3.842 17.594 -29.844 1 94.56 59 THR A N 1
ATOM 455 C CA . THR A 1 59 ? 4.758 16.672 -30.5 1 94.56 59 THR A CA 1
ATOM 456 C C . THR A 1 59 ? 3.988 15.555 -31.203 1 94.56 59 THR A C 1
ATOM 458 O O . THR A 1 59 ? 2.838 15.273 -30.859 1 94.56 59 THR A O 1
ATOM 461 N N . ARG A 1 60 ? 4.68 14.93 -32.188 1 95.31 60 ARG A N 1
ATOM 462 C CA . ARG A 1 60 ? 4.152 13.75 -32.875 1 95.31 60 ARG A CA 1
ATOM 463 C C . ARG A 1 60 ? 4.816 12.477 -32.375 1 95.31 60 ARG A C 1
ATOM 465 O O . ARG A 1 60 ? 4.582 11.391 -32.906 1 95.31 60 ARG A O 1
ATOM 472 N N . HIS A 1 61 ? 5.641 12.617 -31.375 1 95.69 61 HIS A N 1
ATOM 473 C CA . HIS A 1 61 ? 6.531 11.508 -31.031 1 95.69 61 HIS A CA 1
ATOM 474 C C . HIS A 1 61 ? 6.258 10.992 -29.625 1 95.69 61 HIS A C 1
ATOM 476 O O . HIS A 1 61 ? 5.699 11.711 -28.797 1 95.69 61 HIS A O 1
ATOM 482 N N . GLY A 1 62 ? 6.625 9.758 -29.297 1 97.25 62 GLY A N 1
ATOM 483 C CA . GLY A 1 62 ? 6.66 9.039 -28.031 1 97.25 62 GLY A CA 1
ATOM 484 C C . GLY A 1 62 ? 7.348 7.691 -28.141 1 97.25 62 GLY A C 1
ATOM 485 O O . GLY A 1 62 ? 7.781 7.289 -29.219 1 97.25 62 GLY A O 1
ATOM 486 N N . ALA A 1 63 ? 7.535 7.062 -27.062 1 98.31 63 ALA A N 1
ATOM 487 C CA . ALA A 1 63 ? 8.148 5.734 -27.062 1 98.31 63 ALA A CA 1
ATOM 488 C C . ALA A 1 63 ? 7.094 4.648 -26.859 1 98.31 63 ALA A C 1
ATOM 490 O O . ALA A 1 63 ? 6.406 4.621 -25.828 1 98.31 63 ALA A O 1
ATOM 491 N N . PHE A 1 64 ? 6.953 3.736 -27.828 1 97.94 64 PHE A N 1
ATOM 492 C CA . PHE A 1 64 ? 5.867 2.766 -27.844 1 97.94 64 PHE A CA 1
ATOM 493 C C . PHE A 1 64 ? 6.41 1.343 -27.891 1 97.94 64 PHE A C 1
ATOM 495 O O . PHE A 1 64 ? 7.41 1.081 -28.562 1 97.94 64 PHE A O 1
ATOM 502 N N . ILE A 1 65 ? 5.797 0.413 -27.156 1 97.56 65 ILE A N 1
ATOM 503 C CA . ILE A 1 65 ? 6.141 -0.998 -27.297 1 97.56 65 ILE A CA 1
ATOM 504 C C . ILE A 1 65 ? 5.441 -1.581 -28.531 1 97.56 65 ILE A C 1
ATOM 506 O O . ILE A 1 65 ? 4.41 -1.065 -28.969 1 97.56 65 ILE A O 1
ATOM 510 N N . ASP A 1 66 ? 5.949 -2.654 -29 1 94.31 66 ASP A N 1
ATOM 511 C CA . ASP A 1 66 ? 5.398 -3.303 -30.188 1 94.31 66 ASP A CA 1
ATOM 512 C C . ASP A 1 66 ? 4.309 -4.305 -29.812 1 94.31 66 ASP A C 1
ATOM 514 O O . ASP A 1 66 ? 4.438 -5.023 -28.812 1 94.31 66 ASP A O 1
ATOM 518 N N . ASP A 1 67 ? 3.195 -4.328 -30.422 1 91.62 67 ASP A N 1
ATOM 519 C CA . ASP A 1 67 ? 2.125 -5.32 -30.438 1 91.62 67 ASP A CA 1
ATOM 520 C C . ASP A 1 67 ? 1.624 -5.613 -29.031 1 91.62 67 ASP A C 1
ATOM 522 O O . ASP A 1 67 ? 1.546 -6.773 -28.625 1 91.62 67 ASP A O 1
ATOM 526 N N . PRO A 1 68 ? 1.28 -4.613 -28.297 1 93.44 68 PRO A N 1
ATOM 527 C CA . PRO A 1 68 ? 0.819 -4.859 -26.938 1 93.44 68 PRO A CA 1
ATOM 528 C C . PRO A 1 68 ? -0.503 -5.625 -26.891 1 93.44 68 PRO A C 1
ATOM 530 O O . PRO A 1 68 ? -0.871 -6.16 -25.844 1 93.44 68 PRO A O 1
ATOM 533 N N . GLU A 1 69 ? -1.215 -5.715 -27.969 1 90.31 69 GLU A N 1
ATOM 534 C CA . GLU A 1 69 ? -2.553 -6.297 -28 1 90.31 69 GLU A CA 1
ATOM 535 C C . GLU A 1 69 ? -2.488 -7.816 -28.156 1 90.31 69 GLU A C 1
ATOM 537 O O . GLU A 1 69 ? -3.508 -8.5 -28.031 1 90.31 69 GLU A O 1
ATOM 542 N N . ARG A 1 70 ? -1.331 -8.352 -28.484 1 91.38 70 ARG A N 1
ATOM 543 C CA . ARG A 1 70 ? -1.191 -9.797 -28.594 1 91.38 70 ARG A CA 1
ATOM 544 C C . ARG A 1 70 ? -1.239 -10.453 -27.219 1 91.38 70 ARG A C 1
ATOM 546 O O . ARG A 1 70 ? -0.612 -9.977 -26.266 1 91.38 70 ARG A O 1
ATOM 553 N N . PHE A 1 71 ? -2.119 -11.523 -27.141 1 93.69 71 PHE A N 1
ATOM 554 C CA . PHE A 1 71 ? -2.318 -12.156 -25.844 1 93.69 71 PHE A CA 1
ATOM 555 C C . PHE A 1 71 ? -2.703 -13.617 -26.016 1 93.69 71 PHE A C 1
ATOM 557 O O . PHE A 1 71 ? -3.584 -13.953 -26.812 1 93.69 71 PHE A O 1
ATOM 564 N N . ASP A 1 72 ? -1.991 -14.469 -25.281 1 93.25 72 ASP A N 1
ATOM 565 C CA . ASP A 1 72 ? -2.279 -15.898 -25.281 1 93.25 72 ASP A CA 1
ATOM 566 C C . ASP A 1 72 ? -3.371 -16.234 -24.266 1 93.25 72 ASP A C 1
ATOM 568 O O . ASP A 1 72 ? -3.09 -16.812 -23.203 1 93.25 72 ASP A O 1
ATOM 572 N N . HIS A 1 73 ? -4.582 -15.914 -24.594 1 89.94 73 HIS A N 1
ATOM 573 C CA . HIS A 1 73 ? -5.695 -16.094 -23.672 1 89.94 73 HIS A CA 1
ATOM 574 C C . HIS A 1 73 ? -5.875 -17.562 -23.312 1 89.94 73 HIS A C 1
ATOM 576 O O . HIS A 1 73 ? -6.215 -17.891 -22.172 1 89.94 73 HIS A O 1
ATOM 582 N N . GLY A 1 74 ? -5.629 -18.531 -24.25 1 86.75 74 GLY A N 1
ATOM 583 C CA . GLY A 1 74 ? -5.773 -19.969 -24 1 86.75 74 GLY A CA 1
ATOM 584 C C . GLY A 1 74 ? -4.816 -20.484 -22.938 1 86.75 74 GLY A C 1
ATOM 585 O O . GLY A 1 74 ? -5.18 -21.344 -22.141 1 86.75 74 GLY A O 1
ATOM 586 N N . PHE A 1 75 ? -3.627 -19.984 -22.969 1 92.44 75 PHE A N 1
ATOM 587 C CA . PHE A 1 75 ? -2.625 -20.406 -21.984 1 92.44 75 PHE A CA 1
ATOM 588 C C . PHE A 1 75 ? -3.086 -20.094 -20.578 1 92.44 75 PHE A C 1
ATOM 590 O O . PHE A 1 75 ? -2.848 -20.875 -19.656 1 92.44 75 PHE A O 1
ATOM 597 N N . PHE A 1 76 ? -3.73 -18.969 -20.422 1 92 76 PHE A N 1
ATOM 598 C CA . PHE A 1 76 ? -4.129 -18.531 -19.078 1 92 76 PHE A CA 1
ATOM 599 C C . PHE A 1 76 ? -5.559 -18.953 -18.781 1 92 76 PHE A C 1
ATOM 601 O O . PHE A 1 76 ? -6.129 -18.547 -17.766 1 92 76 PHE A O 1
ATOM 608 N N . GLY A 1 77 ? -6.199 -19.656 -19.703 1 86 77 GLY A N 1
ATOM 609 C CA . GLY A 1 77 ? -7.559 -20.109 -19.469 1 86 77 GLY A CA 1
ATOM 610 C C . GLY A 1 77 ? -8.578 -18.984 -19.469 1 86 77 GLY A C 1
ATOM 611 O O . GLY A 1 77 ? -9.531 -19 -18.703 1 86 77 GLY A O 1
ATOM 612 N N . ILE A 1 78 ? -8.375 -17.953 -20.219 1 87.62 78 ILE A N 1
ATOM 613 C CA . ILE A 1 78 ? -9.266 -16.812 -20.344 1 87.62 78 ILE A CA 1
ATOM 614 C C . ILE A 1 78 ? -10.031 -16.891 -21.656 1 87.62 78 ILE A C 1
ATOM 616 O O . ILE A 1 78 ? -9.438 -17.078 -22.719 1 87.62 78 ILE A O 1
ATOM 620 N N . ALA A 1 79 ? -11.32 -16.781 -21.641 1 83.62 79 ALA A N 1
ATOM 621 C CA . ALA A 1 79 ? -12.148 -16.812 -22.844 1 83.62 79 ALA A CA 1
ATOM 622 C C . ALA A 1 79 ? -11.828 -15.641 -23.766 1 83.62 79 ALA A C 1
ATOM 624 O O . ALA A 1 79 ? -11.477 -14.555 -23.297 1 83.62 79 ALA A O 1
ATOM 625 N N . PRO A 1 80 ? -11.961 -15.812 -25.062 1 82.62 80 PRO A N 1
ATOM 626 C CA . PRO A 1 80 ? -11.672 -14.734 -26.016 1 82.62 80 PRO A CA 1
ATOM 627 C C . PRO A 1 80 ? -12.469 -13.469 -25.719 1 82.62 80 PRO A C 1
ATOM 629 O O . PRO A 1 80 ? -11.938 -12.359 -25.828 1 82.62 80 PRO A O 1
ATOM 632 N N . SER A 1 81 ? -13.75 -13.602 -25.359 1 81.94 81 SER A N 1
ATOM 633 C CA . SER A 1 81 ? -14.586 -12.438 -25.062 1 81.94 81 SER A CA 1
ATOM 634 C C . SER A 1 81 ? -14.07 -11.68 -23.844 1 81.94 81 SER A C 1
ATOM 636 O O . SER A 1 81 ? -14.094 -10.453 -23.828 1 81.94 81 SER A O 1
ATOM 638 N N . GLU A 1 82 ? -13.648 -12.445 -22.906 1 86.75 82 GLU A N 1
ATOM 639 C CA . GLU A 1 82 ? -13.07 -11.82 -21.719 1 86.75 82 GLU A CA 1
ATOM 640 C C . GLU A 1 82 ? -11.734 -11.164 -22.031 1 86.75 82 GLU A C 1
ATOM 642 O O . GLU A 1 82 ? -11.445 -10.07 -21.547 1 86.75 82 GLU A O 1
ATOM 647 N N . ALA A 1 83 ? -10.93 -11.812 -22.828 1 89.62 83 ALA A N 1
ATOM 648 C CA . ALA A 1 83 ? -9.648 -11.25 -23.234 1 89.62 83 ALA A CA 1
ATOM 649 C C . ALA A 1 83 ? -9.836 -9.93 -23.969 1 89.62 83 ALA A C 1
ATOM 651 O O . ALA A 1 83 ? -9.086 -8.977 -23.75 1 89.62 83 ALA A O 1
ATOM 652 N N . ALA A 1 84 ? -10.828 -9.875 -24.812 1 87.5 84 ALA A N 1
ATOM 653 C CA . ALA A 1 84 ? -11.109 -8.68 -25.609 1 87.5 84 ALA A CA 1
ATOM 654 C C . ALA A 1 84 ? -11.594 -7.535 -24.719 1 87.5 84 ALA A C 1
ATOM 656 O O . ALA A 1 84 ? -11.367 -6.363 -25.031 1 87.5 84 ALA A O 1
ATOM 657 N N . ALA A 1 85 ? -12.203 -7.918 -23.625 1 89.88 85 ALA A N 1
ATOM 658 C CA . ALA A 1 85 ? -12.797 -6.93 -22.719 1 89.88 85 ALA A CA 1
ATOM 659 C C . ALA A 1 85 ? -11.812 -6.52 -21.625 1 89.88 85 ALA A C 1
ATOM 661 O O . ALA A 1 85 ? -12.094 -5.617 -20.844 1 89.88 85 ALA A O 1
ATOM 662 N N . THR A 1 86 ? -10.648 -7.078 -21.625 1 93.31 86 THR A N 1
ATOM 663 C CA . THR A 1 86 ? -9.68 -6.867 -20.562 1 93.31 86 THR A CA 1
ATOM 664 C C . THR A 1 86 ? -8.68 -5.785 -20.938 1 93.31 86 THR A C 1
ATOM 666 O O . THR A 1 86 ? -8.125 -5.801 -22.047 1 93.31 86 THR A O 1
ATOM 669 N N . ASP A 1 87 ? -8.453 -4.879 -20.031 1 95.88 87 ASP A N 1
ATOM 670 C CA . ASP A 1 87 ? -7.406 -3.875 -20.219 1 95.88 87 ASP A CA 1
ATOM 671 C C . ASP A 1 87 ? -6.102 -4.52 -20.672 1 95.88 87 ASP A C 1
ATOM 673 O O . ASP A 1 87 ? -5.617 -5.469 -20.062 1 95.88 87 ASP A O 1
ATOM 677 N N . ILE A 1 88 ? -5.488 -4.059 -21.719 1 96 88 ILE A N 1
ATOM 678 C CA . ILE A 1 88 ? -4.242 -4.582 -22.266 1 96 88 ILE A CA 1
ATOM 679 C C . ILE A 1 88 ? -3.166 -4.578 -21.172 1 96 88 ILE A C 1
ATOM 681 O O . ILE A 1 88 ? -2.326 -5.48 -21.125 1 96 88 ILE A O 1
ATOM 685 N N . GLN A 1 89 ? -3.186 -3.629 -20.281 1 97.62 89 GLN A N 1
ATOM 686 C CA . GLN A 1 89 ? -2.209 -3.557 -19.203 1 97.62 89 GLN A CA 1
ATOM 687 C C . GLN A 1 89 ? -2.283 -4.793 -18.312 1 97.62 89 GLN A C 1
ATOM 689 O O . GLN A 1 89 ? -1.26 -5.277 -17.828 1 97.62 89 GLN A O 1
ATOM 694 N N . GLN A 1 90 ? -3.502 -5.305 -18.047 1 97.56 90 GLN A N 1
ATOM 695 C CA . GLN A 1 90 ? -3.652 -6.523 -17.25 1 97.56 90 GLN A CA 1
ATOM 696 C C . GLN A 1 90 ? -2.986 -7.711 -17.953 1 97.56 90 GLN A C 1
ATOM 698 O O . GLN A 1 90 ? -2.318 -8.516 -17.297 1 97.56 90 GLN A O 1
ATOM 703 N N . ARG A 1 91 ? -3.154 -7.801 -19.234 1 96.94 91 ARG A N 1
ATOM 704 C CA . ARG A 1 91 ? -2.574 -8.875 -20.031 1 96.94 91 ARG A CA 1
ATOM 705 C C . ARG A 1 91 ? -1.052 -8.805 -20.031 1 96.94 91 ARG A C 1
ATOM 707 O O . ARG A 1 91 ? -0.378 -9.828 -19.891 1 96.94 91 ARG A O 1
ATOM 714 N N . LEU A 1 92 ? -0.537 -7.574 -20.156 1 97.75 92 LEU A N 1
ATOM 715 C CA . LEU A 1 92 ? 0.907 -7.363 -20.125 1 97.75 92 LEU A CA 1
ATOM 716 C C . LEU A 1 92 ? 1.491 -7.766 -18.781 1 97.75 92 LEU A C 1
ATOM 718 O O . LEU A 1 92 ? 2.527 -8.43 -18.719 1 97.75 92 LEU A O 1
ATOM 722 N N . VAL A 1 93 ? 0.835 -7.367 -17.703 1 98.62 93 VAL A N 1
ATOM 723 C CA . VAL A 1 93 ? 1.324 -7.66 -16.359 1 98.62 93 VAL A CA 1
ATOM 724 C C . VAL A 1 93 ? 1.287 -9.164 -16.109 1 98.62 93 VAL A C 1
ATOM 726 O O . VAL A 1 93 ? 2.195 -9.727 -15.492 1 98.62 93 VAL A O 1
ATOM 729 N N . LEU A 1 94 ? 0.259 -9.828 -16.547 1 97.69 94 LEU A N 1
ATOM 730 C CA . LEU A 1 94 ? 0.117 -11.273 -16.391 1 97.69 94 LEU A CA 1
ATOM 731 C C . LEU A 1 94 ? 1.266 -12.008 -17.078 1 97.69 94 LEU A C 1
ATOM 733 O O . LEU A 1 94 ? 1.902 -12.875 -16.469 1 97.69 94 LEU A O 1
ATOM 737 N N . GLN A 1 95 ? 1.573 -11.664 -18.297 1 97.88 95 GLN A N 1
ATOM 738 C CA . GLN A 1 95 ? 2.641 -12.312 -19.062 1 97.88 95 GLN A CA 1
ATOM 739 C C . GLN A 1 95 ? 4.008 -11.977 -18.469 1 97.88 95 GLN A C 1
ATOM 741 O O . GLN A 1 95 ? 4.879 -12.844 -18.375 1 97.88 95 GLN A O 1
ATOM 746 N N . ALA A 1 96 ? 4.184 -10.719 -18.078 1 98.56 96 ALA A N 1
ATOM 747 C CA . ALA A 1 96 ? 5.449 -10.32 -17.469 1 98.56 96 ALA A CA 1
ATOM 748 C C . ALA A 1 96 ? 5.676 -11.031 -16.141 1 98.56 96 ALA A C 1
ATOM 750 O O . ALA A 1 96 ? 6.801 -11.43 -15.828 1 98.56 96 ALA A O 1
ATOM 751 N N . GLY A 1 97 ? 4.621 -11.156 -15.336 1 98.69 97 GLY A N 1
ATOM 752 C CA . GLY A 1 97 ? 4.73 -11.883 -14.086 1 98.69 97 GLY A CA 1
ATOM 753 C C . GLY A 1 97 ? 5.129 -13.336 -14.273 1 98.69 97 GLY A C 1
ATOM 754 O O . GLY A 1 97 ? 5.969 -13.852 -13.531 1 98.69 97 GLY A O 1
ATOM 755 N N . TYR A 1 98 ? 4.562 -13.969 -15.258 1 98.5 98 TYR A N 1
ATOM 756 C CA . TYR A 1 98 ? 4.895 -15.352 -15.57 1 98.5 98 TYR A CA 1
ATOM 757 C C . TYR A 1 98 ? 6.367 -15.492 -15.938 1 98.5 98 TYR A C 1
ATOM 759 O O . TYR A 1 98 ? 7.066 -16.359 -15.406 1 98.5 98 TYR A O 1
ATOM 767 N N . HIS A 1 99 ? 6.824 -14.617 -16.812 1 98.62 99 HIS A N 1
ATOM 768 C CA . HIS A 1 99 ? 8.211 -14.648 -17.266 1 98.62 99 HIS A CA 1
ATOM 769 C C . HIS A 1 99 ? 9.172 -14.344 -16.109 1 98.62 99 HIS A C 1
ATOM 771 O O . HIS A 1 99 ? 10.25 -14.93 -16.031 1 98.62 99 HIS A O 1
ATOM 777 N N . ALA A 1 100 ? 8.789 -13.438 -15.258 1 98.81 100 ALA A N 1
ATOM 778 C CA . ALA A 1 100 ? 9.648 -13.109 -14.125 1 98.81 100 ALA A CA 1
ATOM 779 C C . ALA A 1 100 ? 9.828 -14.305 -13.203 1 98.81 100 ALA A C 1
ATOM 781 O O . ALA A 1 100 ? 10.906 -14.516 -12.648 1 98.81 100 ALA A O 1
ATOM 782 N N . LEU A 1 101 ? 8.797 -15.055 -13 1 98.75 101 LEU A N 1
ATOM 783 C CA . LEU A 1 101 ? 8.883 -16.266 -12.18 1 98.75 101 LEU A CA 1
ATOM 784 C C . LEU A 1 101 ? 9.82 -17.281 -12.82 1 98.75 101 LEU A C 1
ATOM 786 O O . LEU A 1 101 ? 10.648 -17.875 -12.133 1 98.75 101 LEU A O 1
ATOM 790 N N . GLU A 1 102 ? 9.711 -17.484 -14.125 1 98.5 102 GLU A N 1
ATOM 791 C CA . GLU A 1 102 ? 10.633 -18.391 -14.797 1 98.5 102 GLU A CA 1
ATOM 792 C C . GLU A 1 102 ? 12.078 -17.922 -14.664 1 98.5 102 GLU A C 1
ATOM 794 O O . GLU A 1 102 ? 12.984 -18.719 -14.445 1 98.5 102 GLU A O 1
ATOM 799 N N . ASP A 1 103 ? 12.219 -16.609 -14.789 1 98.5 103 ASP A N 1
ATOM 800 C CA . ASP A 1 103 ? 13.555 -16.031 -14.656 1 98.5 103 ASP A CA 1
ATOM 801 C C . ASP A 1 103 ? 14.117 -16.25 -13.258 1 98.5 103 ASP A C 1
ATOM 803 O O . ASP A 1 103 ? 15.328 -16.375 -13.078 1 98.5 103 ASP A O 1
ATOM 807 N N . ALA A 1 104 ? 13.281 -16.344 -12.305 1 98.25 104 ALA A N 1
ATOM 808 C CA . ALA A 1 104 ? 13.672 -16.578 -10.914 1 98.25 104 ALA A CA 1
ATOM 809 C C . ALA A 1 104 ? 13.992 -18.047 -10.688 1 98.25 104 ALA A C 1
ATOM 811 O O . ALA A 1 104 ? 14.43 -18.438 -9.594 1 98.25 104 ALA A O 1
ATOM 812 N N . GLY A 1 105 ? 13.766 -18.859 -11.688 1 97.81 105 GLY A N 1
ATOM 813 C CA . GLY A 1 105 ? 13.984 -20.281 -11.547 1 97.81 105 GLY A CA 1
ATOM 814 C C . GLY A 1 105 ? 12.836 -21 -10.859 1 97.81 105 GLY A C 1
ATOM 815 O O . GLY A 1 105 ? 13.031 -22.016 -10.188 1 97.81 105 GLY A O 1
ATOM 816 N N . ILE A 1 106 ? 11.656 -20.453 -11 1 98.12 106 ILE A N 1
ATOM 817 C CA . ILE A 1 106 ? 10.5 -21.016 -10.312 1 98.12 106 ILE A CA 1
ATOM 818 C C . ILE A 1 106 ? 9.477 -21.5 -11.336 1 98.12 106 ILE A C 1
ATOM 820 O O . ILE A 1 106 ? 9.141 -20.766 -12.281 1 98.12 106 ILE A O 1
ATOM 824 N N . ASP A 1 107 ? 9.016 -22.703 -11.195 1 97.62 107 ASP A N 1
ATOM 825 C CA . ASP A 1 107 ? 7.832 -23.156 -11.906 1 97.62 107 ASP A CA 1
ATOM 826 C C . ASP A 1 107 ? 6.578 -22.453 -11.398 1 97.62 107 ASP A C 1
ATOM 828 O O . ASP A 1 107 ? 6.156 -22.656 -10.258 1 97.62 107 ASP A O 1
ATOM 832 N N . PRO A 1 108 ? 5.965 -21.609 -12.219 1 97.38 108 PRO A N 1
ATOM 833 C CA . PRO A 1 108 ? 4.812 -20.844 -11.742 1 97.38 108 PRO A CA 1
ATOM 834 C C . PRO A 1 108 ? 3.689 -21.734 -11.219 1 97.38 108 PRO A C 1
ATOM 836 O O . PRO A 1 108 ? 2.959 -21.344 -10.305 1 97.38 108 PRO A O 1
ATOM 839 N N . GLN A 1 109 ? 3.516 -22.922 -11.703 1 94.88 109 GLN A N 1
ATOM 840 C CA . GLN A 1 109 ? 2.451 -23.812 -11.273 1 94.88 109 GLN A CA 1
ATOM 841 C C . GLN A 1 109 ? 2.734 -24.375 -9.875 1 94.88 109 GLN A C 1
ATOM 843 O O . GLN A 1 109 ? 1.812 -24.766 -9.164 1 94.88 109 GLN A O 1
ATOM 848 N N . SER A 1 110 ? 3.963 -24.406 -9.539 1 96.38 110 SER A N 1
ATOM 849 C CA . SER A 1 110 ? 4.332 -24.906 -8.219 1 96.38 110 SER A CA 1
ATOM 850 C C . SER A 1 110 ? 3.902 -23.938 -7.117 1 96.38 110 SER A C 1
ATOM 852 O O . SER A 1 110 ? 3.873 -24.312 -5.938 1 96.38 110 SER A O 1
ATOM 854 N N . LEU A 1 111 ? 3.51 -22.75 -7.488 1 97.75 111 LEU A N 1
ATOM 855 C CA . LEU A 1 111 ? 3.166 -21.719 -6.512 1 97.75 111 LEU A CA 1
ATOM 856 C C . LEU A 1 111 ? 1.681 -21.766 -6.172 1 97.75 111 LEU A C 1
ATOM 858 O O . LEU A 1 111 ? 1.212 -21.016 -5.309 1 97.75 111 LEU A O 1
ATOM 862 N N . ARG A 1 112 ? 0.914 -22.656 -6.828 1 97.12 112 ARG A N 1
ATOM 863 C CA . ARG A 1 112 ? -0.516 -22.75 -6.555 1 97.12 112 ARG A CA 1
ATOM 864 C C . ARG A 1 112 ? -0.776 -22.953 -5.066 1 97.12 112 ARG A C 1
ATOM 866 O O . ARG A 1 112 ? -0.202 -23.859 -4.453 1 97.12 112 ARG A O 1
ATOM 873 N N . GLY A 1 113 ? -1.596 -22.031 -4.559 1 97 113 GLY A N 1
ATOM 874 C CA . GLY A 1 113 ? -1.97 -22.125 -3.156 1 97 113 GLY A CA 1
ATOM 875 C C . GLY A 1 113 ? -0.968 -21.469 -2.229 1 97 113 GLY A C 1
ATOM 876 O O . GLY A 1 113 ? -1.188 -21.391 -1.018 1 97 113 GLY A O 1
ATOM 877 N N . SER A 1 114 ? 0.098 -20.891 -2.754 1 97.94 114 SER A N 1
ATOM 878 C CA . SER A 1 114 ? 1.146 -20.312 -1.922 1 97.94 114 SER A CA 1
ATOM 879 C C . SER A 1 114 ? 0.784 -18.891 -1.482 1 97.94 114 SER A C 1
ATOM 881 O O . SER A 1 114 ? -0.08 -18.25 -2.084 1 97.94 114 SER A O 1
ATOM 883 N N . THR A 1 115 ? 1.467 -18.469 -0.438 1 98 115 THR A N 1
ATOM 884 C CA . THR A 1 115 ? 1.291 -17.109 0.048 1 98 115 THR A CA 1
ATOM 885 C C . THR A 1 115 ? 2.223 -16.156 -0.688 1 98 115 THR A C 1
ATOM 887 O O . THR A 1 115 ? 3.064 -15.5 -0.069 1 98 115 THR A O 1
ATOM 890 N N . THR A 1 116 ? 2.057 -16.078 -1.997 1 98.75 116 THR A N 1
ATOM 891 C CA . THR A 1 116 ? 2.793 -15.164 -2.852 1 98.75 116 THR A CA 1
ATOM 892 C C . THR A 1 116 ? 2.014 -13.867 -3.043 1 98.75 116 THR A C 1
ATOM 894 O O . THR A 1 116 ? 0.84 -13.891 -3.422 1 98.75 116 THR A O 1
ATOM 897 N N . GLY A 1 117 ? 2.654 -12.742 -2.688 1 98.88 117 GLY A N 1
ATOM 898 C CA . GLY A 1 117 ? 2.01 -11.445 -2.865 1 98.88 117 GLY A CA 1
ATOM 899 C C . GLY A 1 117 ? 2.184 -10.883 -4.262 1 98.88 117 GLY A C 1
ATOM 900 O O . GLY A 1 117 ? 3.15 -11.203 -4.953 1 98.88 117 GLY A O 1
ATOM 901 N N . VAL A 1 118 ? 1.228 -10.062 -4.711 1 98.94 118 VAL A N 1
ATOM 902 C CA . VAL A 1 118 ? 1.281 -9.359 -5.988 1 98.94 118 VAL A CA 1
ATOM 903 C C . VAL A 1 118 ? 1.034 -7.867 -5.766 1 98.94 118 VAL A C 1
ATOM 905 O O . VAL A 1 118 ? -0.009 -7.477 -5.238 1 98.94 118 VAL A O 1
ATOM 908 N N . PHE A 1 119 ? 1.978 -7.016 -6.094 1 98.94 119 PHE A N 1
ATOM 909 C CA . PHE A 1 119 ? 1.93 -5.566 -5.941 1 98.94 119 PHE A CA 1
ATOM 910 C C . PHE A 1 119 ? 2.164 -4.871 -7.277 1 98.94 119 PHE A C 1
ATOM 912 O O . PHE A 1 119 ? 3.207 -5.062 -7.906 1 98.94 119 PHE A O 1
ATOM 919 N N . VAL A 1 120 ? 1.216 -4.016 -7.738 1 98.94 120 VAL A N 1
ATOM 920 C CA . VAL A 1 120 ? 1.359 -3.41 -9.062 1 98.94 120 VAL A CA 1
ATOM 921 C C . VAL A 1 120 ? 1.25 -1.891 -8.945 1 98.94 120 VAL A C 1
ATOM 923 O O . VAL A 1 120 ? 0.296 -1.372 -8.359 1 98.94 120 VAL A O 1
ATOM 926 N N . GLY A 1 121 ? 2.277 -1.162 -9.43 1 98.75 121 GLY A N 1
ATOM 927 C CA . GLY A 1 121 ? 2.199 0.281 -9.586 1 98.75 121 GLY A CA 1
ATOM 928 C C . GLY A 1 121 ? 1.543 0.702 -10.891 1 98.75 121 GLY A C 1
ATOM 929 O O . GLY A 1 121 ? 1.892 0.197 -11.961 1 98.75 121 GLY A O 1
ATOM 930 N N . VAL A 1 122 ? 0.548 1.593 -10.797 1 97.44 122 VAL A N 1
ATOM 931 C CA . VAL A 1 122 ? -0.192 2.072 -11.961 1 97.44 122 VAL A CA 1
ATOM 932 C C . VAL A 1 122 ? -0.596 3.529 -11.75 1 97.44 122 VAL A C 1
ATOM 934 O O . VAL A 1 122 ? -0.776 3.973 -10.617 1 97.44 122 VAL A O 1
ATOM 937 N N . MET A 1 123 ? -0.69 4.246 -12.859 1 94.75 123 MET A N 1
ATOM 938 C CA . MET A 1 123 ? -1.013 5.664 -12.727 1 94.75 123 MET A CA 1
ATOM 939 C C . MET A 1 123 ? -2.236 6.023 -13.562 1 94.75 123 MET A C 1
ATOM 941 O O . MET A 1 123 ? -2.887 7.039 -13.312 1 94.75 123 MET A O 1
ATOM 945 N N . SER A 1 124 ? -2.5 5.223 -14.602 1 90.19 124 SER A N 1
ATOM 946 C CA . SER A 1 124 ? -3.59 5.578 -15.5 1 90.19 124 SER A CA 1
ATOM 947 C C . SER A 1 124 ? -4.137 4.352 -16.219 1 90.19 124 SER A C 1
ATOM 949 O O . SER A 1 124 ? -3.49 3.303 -16.25 1 90.19 124 SER A O 1
ATOM 951 N N . SER A 1 125 ? -5.379 4.555 -16.672 1 90.44 125 SER A N 1
ATOM 952 C CA . SER A 1 125 ? -6.02 3.557 -17.516 1 90.44 125 SER A CA 1
ATOM 953 C C . SER A 1 125 ? -6.816 4.219 -18.641 1 90.44 125 SER A C 1
ATOM 955 O O . SER A 1 125 ? -7.992 4.547 -18.469 1 90.44 125 SER A O 1
ATOM 957 N N . ASP A 1 126 ? -6.145 4.344 -19.781 1 91.81 126 ASP A N 1
ATOM 958 C CA . ASP A 1 126 ? -6.848 4.836 -20.969 1 91.81 126 ASP A CA 1
ATOM 959 C C . ASP A 1 126 ? -7.996 3.906 -21.344 1 91.81 126 ASP A C 1
ATOM 961 O O . ASP A 1 126 ? -9.039 4.363 -21.812 1 91.81 126 ASP A O 1
ATOM 965 N N . TRP A 1 127 ? -7.73 2.604 -21.125 1 91.75 127 TRP A N 1
ATOM 966 C CA . TRP A 1 127 ? -8.758 1.599 -21.375 1 91.75 127 TRP A CA 1
ATOM 967 C C . TRP A 1 127 ? -10.023 1.904 -20.578 1 91.75 127 TRP A C 1
ATOM 969 O O . TRP A 1 127 ? -11.125 1.863 -21.125 1 91.75 127 TRP A O 1
ATOM 979 N N . GLY A 1 128 ? -9.883 2.197 -19.344 1 90 128 GLY A N 1
ATOM 980 C CA . GLY A 1 128 ? -11.016 2.555 -18.5 1 90 128 GLY A CA 1
ATOM 981 C C . GLY A 1 128 ? -11.727 3.812 -18.953 1 90 128 GLY A C 1
ATOM 982 O O . GLY A 1 128 ? -12.961 3.865 -18.969 1 90 128 GLY A O 1
ATOM 983 N N . ALA A 1 129 ? -10.953 4.816 -19.297 1 87.12 129 ALA A N 1
ATOM 984 C CA . ALA A 1 129 ? -11.547 6.07 -19.75 1 87.12 129 ALA A CA 1
ATOM 985 C C . ALA A 1 129 ? -12.414 5.848 -21 1 87.12 129 ALA A C 1
ATOM 987 O O . ALA A 1 129 ? -13.469 6.461 -21.141 1 87.12 129 ALA A O 1
ATOM 988 N N . LEU A 1 130 ? -11.992 5 -21.797 1 86.62 130 LEU A N 1
ATOM 989 C CA . LEU A 1 130 ? -12.695 4.734 -23.047 1 86.62 130 LEU A CA 1
ATOM 990 C C . LEU A 1 130 ? -13.945 3.898 -22.812 1 86.62 130 LEU A C 1
ATOM 992 O O . LEU A 1 130 ? -14.969 4.105 -23.469 1 86.62 130 LEU A O 1
ATOM 996 N N . HIS A 1 131 ? -13.922 3.012 -21.875 1 87.81 131 HIS A N 1
ATOM 997 C CA . HIS A 1 131 ? -14.969 2.002 -21.797 1 87.81 131 HIS A CA 1
ATOM 998 C C . HIS A 1 131 ? -15.953 2.318 -20.672 1 87.81 131 HIS A C 1
ATOM 1000 O O . HIS A 1 131 ? -17.094 1.836 -20.688 1 87.81 131 HIS A O 1
ATOM 1006 N N . LEU A 1 132 ? -15.578 3.092 -19.719 1 89.19 132 LEU A N 1
ATOM 1007 C CA . LEU A 1 132 ? -16.453 3.355 -18.578 1 89.19 132 LEU A CA 1
ATOM 1008 C C . LEU A 1 132 ? -17.422 4.484 -18.891 1 89.19 132 LEU A C 1
ATOM 1010 O O . LEU A 1 132 ? -18.203 4.887 -18.031 1 89.19 132 LEU A O 1
ATOM 1014 N N . THR A 1 133 ? -17.438 4.969 -20.062 1 86.25 133 THR A N 1
ATOM 1015 C CA . THR A 1 133 ? -18.438 5.918 -20.5 1 86.25 133 THR A CA 1
ATOM 1016 C C . THR A 1 133 ? -19.312 5.312 -21.609 1 86.25 133 THR A C 1
ATOM 1018 O O . THR A 1 133 ? -20.219 5.973 -22.125 1 86.25 133 THR A O 1
ATOM 1021 N N . ASP A 1 134 ? -19.031 4.117 -21.984 1 87.81 134 ASP A N 1
ATOM 1022 C CA . ASP A 1 134 ? -19.844 3.373 -22.953 1 87.81 134 ASP A CA 1
ATOM 1023 C C . ASP A 1 134 ? -20.906 2.551 -22.234 1 87.81 134 ASP A C 1
ATOM 1025 O O . ASP A 1 134 ? -20.766 1.335 -22.078 1 87.81 134 ASP A O 1
ATOM 1029 N N . TYR A 1 135 ? -21.984 3.152 -21.922 1 90.25 135 TYR A N 1
ATOM 1030 C CA . TYR A 1 135 ? -23.047 2.537 -21.125 1 90.25 135 TYR A CA 1
ATOM 1031 C C . TYR A 1 135 ? -23.672 1.363 -21.859 1 90.25 135 TYR A C 1
ATOM 1033 O O . TYR A 1 135 ? -23.906 0.305 -21.266 1 90.25 135 TYR A O 1
ATOM 1041 N N . ALA A 1 136 ? -23.906 1.502 -23.156 1 88.19 136 ALA A N 1
ATOM 1042 C CA . ALA A 1 136 ? -24.562 0.477 -23.969 1 88.19 136 ALA A CA 1
ATOM 1043 C C . ALA A 1 136 ? -23.672 -0.741 -24.141 1 88.19 136 ALA A C 1
ATOM 1045 O O . ALA A 1 136 ? -24.156 -1.868 -24.266 1 88.19 136 ALA A O 1
ATOM 1046 N N . GLY A 1 137 ? -22.391 -0.529 -24.109 1 87.06 137 GLY A N 1
ATOM 1047 C CA . GLY A 1 137 ? -21.438 -1.593 -24.359 1 87.06 137 GLY A CA 1
ATOM 1048 C C . GLY A 1 137 ? -20.953 -2.285 -23.109 1 87.06 137 GLY A C 1
ATOM 1049 O O . GLY A 1 137 ? -20.172 -3.244 -23.172 1 87.06 137 GLY A O 1
ATOM 1050 N N . MET A 1 138 ? -21.5 -1.926 -21.969 1 89.69 138 MET A N 1
ATOM 1051 C CA . MET A 1 138 ? -21.031 -2.479 -20.703 1 89.69 138 MET A CA 1
ATOM 1052 C C . MET A 1 138 ? -21.5 -3.916 -20.531 1 89.69 138 MET A C 1
ATOM 1054 O O . MET A 1 138 ? -22.703 -4.184 -20.547 1 89.69 138 MET A O 1
ATOM 1058 N N . THR A 1 139 ? -20.562 -4.859 -20.516 1 87.12 139 THR A N 1
ATOM 1059 C CA . THR A 1 139 ? -20.781 -6.262 -20.188 1 87.12 139 THR A CA 1
ATOM 1060 C C . THR A 1 139 ? -20.109 -6.633 -18.875 1 87.12 139 THR A C 1
ATOM 1062 O O . THR A 1 139 ? -19.297 -5.863 -18.359 1 87.12 139 THR A O 1
ATOM 1065 N N . PRO A 1 140 ? -20.438 -7.73 -18.266 1 86.25 140 PRO A N 1
ATOM 1066 C CA . PRO A 1 140 ? -19.719 -8.172 -17.078 1 86.25 140 PRO A CA 1
ATOM 1067 C C . PRO A 1 140 ? -18.219 -8.266 -17.281 1 86.25 140 PRO A C 1
ATOM 1069 O O . PRO A 1 140 ? -17.438 -7.906 -16.406 1 86.25 140 PRO A O 1
ATOM 1072 N N . GLN A 1 141 ? -17.844 -8.711 -18.5 1 87.25 141 GLN A N 1
ATOM 1073 C CA . GLN A 1 141 ? -16.438 -8.875 -18.812 1 87.25 141 GLN A CA 1
ATOM 1074 C C . GLN A 1 141 ? -15.727 -7.52 -18.891 1 87.25 141 GLN A C 1
ATOM 1076 O O . GLN A 1 141 ? -14.602 -7.371 -18.406 1 87.25 141 GLN A O 1
ATOM 1081 N N . ARG A 1 142 ? -16.406 -6.527 -19.406 1 89.25 142 ARG A N 1
ATOM 1082 C CA . ARG A 1 142 ? -15.828 -5.195 -19.516 1 89.25 142 ARG A CA 1
ATOM 1083 C C . ARG A 1 142 ? -15.68 -4.555 -18.141 1 89.25 142 ARG A C 1
ATOM 1085 O O . ARG A 1 142 ? -14.734 -3.809 -17.891 1 89.25 142 ARG A O 1
ATOM 1092 N N . GLY A 1 143 ? -16.656 -4.824 -17.344 1 91.06 143 GLY A N 1
ATOM 1093 C CA . GLY A 1 143 ? -16.562 -4.316 -15.977 1 91.06 143 GLY A CA 1
ATOM 1094 C C . GLY A 1 143 ? -15.367 -4.863 -15.219 1 91.06 143 GLY A C 1
ATOM 1095 O O . GLY A 1 143 ? -14.594 -4.102 -14.641 1 91.06 143 GLY A O 1
ATOM 1096 N N . VAL A 1 144 ? -15.172 -6.133 -15.312 1 90.12 144 VAL A N 1
ATOM 1097 C CA . VAL A 1 144 ? -14.078 -6.805 -14.625 1 90.12 144 VAL A CA 1
ATOM 1098 C C . VAL A 1 144 ? -12.758 -6.492 -15.32 1 90.12 144 VAL A C 1
ATOM 1100 O O . VAL A 1 144 ? -11.695 -6.512 -14.688 1 90.12 144 VAL A O 1
ATOM 1103 N N . GLY A 1 145 ? -12.867 -6.207 -16.594 1 92.31 145 GLY A N 1
ATOM 1104 C CA . GLY A 1 145 ? -11.68 -5.926 -17.375 1 92.31 145 GLY A CA 1
ATOM 1105 C C . GLY A 1 145 ? -11.117 -4.535 -17.141 1 92.31 145 GLY A C 1
ATOM 1106 O O . GLY A 1 145 ? -10.094 -4.168 -17.719 1 92.31 145 GLY A O 1
ATOM 1107 N N . ASN A 1 146 ? -11.797 -3.873 -16.203 1 90.62 146 ASN A N 1
ATOM 1108 C CA . ASN A 1 146 ? -11.359 -2.521 -15.859 1 90.62 146 ASN A CA 1
ATOM 1109 C C . ASN A 1 146 ? -10.953 -2.416 -14.391 1 90.62 146 ASN A C 1
ATOM 1111 O O . ASN A 1 146 ? -10.977 -3.41 -13.664 1 90.62 146 ASN A O 1
ATOM 1115 N N . GLY A 1 147 ? -10.438 -1.365 -13.93 1 91.38 147 GLY A N 1
ATOM 1116 C CA . GLY A 1 147 ? -10.039 -1.114 -12.555 1 91.38 147 GLY A CA 1
ATOM 1117 C C . GLY A 1 147 ? -8.57 -1.388 -12.289 1 91.38 147 GLY A C 1
ATOM 1118 O O . GLY A 1 147 ? -8.008 -2.344 -12.828 1 91.38 147 GLY A O 1
ATOM 1119 N N . TYR A 1 148 ? -7.961 -0.609 -11.477 1 95.88 148 TYR A N 1
ATOM 1120 C CA . TYR A 1 148 ? -6.551 -0.794 -11.141 1 95.88 148 TYR A CA 1
ATOM 1121 C C . TYR A 1 148 ? -6.344 -2.088 -10.359 1 95.88 148 TYR A C 1
ATOM 1123 O O . TYR A 1 148 ? -5.324 -2.762 -10.531 1 95.88 148 TYR A O 1
ATOM 1131 N N . CYS A 1 149 ? -7.379 -2.457 -9.547 1 97.44 149 CYS A N 1
ATOM 1132 C CA . CYS A 1 149 ? -7.246 -3.617 -8.672 1 97.44 149 CYS A CA 1
ATOM 1133 C C . CYS A 1 149 ? -6.992 -4.883 -9.484 1 97.44 149 CYS A C 1
ATOM 1135 O O . CYS A 1 149 ? -6.273 -5.777 -9.031 1 97.44 149 CYS A O 1
ATOM 1137 N N . MET A 1 150 ? -7.57 -4.938 -10.711 1 97.31 150 MET A N 1
ATOM 1138 C CA . MET A 1 150 ? -7.531 -6.16 -11.508 1 97.31 150 MET A CA 1
ATOM 1139 C C . MET A 1 150 ? -6.133 -6.406 -12.062 1 97.31 150 MET A C 1
ATOM 1141 O O . MET A 1 150 ? -5.812 -7.52 -12.484 1 97.31 150 MET A O 1
ATOM 1145 N N . LEU A 1 151 ? -5.258 -5.395 -12.07 1 98.19 151 LEU A N 1
ATOM 1146 C CA . LEU A 1 151 ? -3.881 -5.59 -12.508 1 98.19 151 LEU A CA 1
ATOM 1147 C C . LEU A 1 151 ? -3.168 -6.605 -11.617 1 98.19 151 LEU A C 1
ATOM 1149 O O . LEU A 1 151 ? -2.428 -7.457 -12.117 1 98.19 151 LEU A O 1
ATOM 1153 N N . ALA A 1 152 ? -3.42 -6.543 -10.336 1 98.69 152 ALA A N 1
ATOM 1154 C CA . ALA A 1 152 ? -2.811 -7.473 -9.391 1 98.69 152 ALA A CA 1
ATOM 1155 C C . ALA A 1 152 ? -3.68 -8.711 -9.195 1 98.69 152 ALA A C 1
ATOM 1157 O O . ALA A 1 152 ? -3.172 -9.836 -9.164 1 98.69 152 ALA A O 1
ATOM 1158 N N . ASN A 1 153 ? -4.977 -8.523 -9.07 1 98.19 153 ASN A N 1
ATOM 1159 C CA . ASN A 1 153 ? -5.895 -9.602 -8.711 1 98.19 153 ASN A CA 1
ATOM 1160 C C . ASN A 1 153 ? -5.949 -10.68 -9.797 1 98.19 153 ASN A C 1
ATOM 1162 O O . ASN A 1 153 ? -6.105 -11.859 -9.492 1 98.19 153 ASN A O 1
ATOM 1166 N N . ARG A 1 154 ? -5.812 -10.273 -11.031 1 97.38 154 ARG A N 1
ATOM 1167 C CA . ARG A 1 154 ? -5.848 -11.242 -12.125 1 97.38 154 ARG A CA 1
ATOM 1168 C C . ARG A 1 154 ? -4.621 -12.141 -12.102 1 97.38 154 ARG A C 1
ATOM 1170 O O . ARG A 1 154 ? -4.695 -13.312 -12.469 1 97.38 154 ARG A O 1
ATOM 1177 N N . VAL A 1 155 ? -3.494 -11.555 -11.734 1 98.56 155 VAL A N 1
ATOM 1178 C CA . VAL A 1 155 ? -2.291 -12.375 -11.594 1 98.56 155 VAL A CA 1
ATOM 1179 C C . VAL A 1 155 ? -2.49 -13.398 -10.484 1 98.56 155 VAL A C 1
ATOM 1181 O O . VAL A 1 155 ? -2.193 -14.586 -10.672 1 98.56 155 VAL A O 1
ATOM 1184 N N . SER A 1 156 ? -3 -12.969 -9.344 1 98.62 156 SER A N 1
ATOM 1185 C CA . SER A 1 156 ? -3.25 -13.867 -8.219 1 98.62 156 SER A CA 1
ATOM 1186 C C . SER A 1 156 ? -4.246 -14.961 -8.602 1 98.62 156 SER A C 1
ATOM 1188 O O . SER A 1 156 ? -4.062 -16.125 -8.242 1 98.62 156 SER A O 1
ATOM 1190 N N . TYR A 1 157 ? -5.266 -14.57 -9.352 1 96.88 157 TYR A N 1
ATOM 1191 C CA . TYR A 1 157 ? -6.297 -15.508 -9.773 1 96.88 157 TYR A CA 1
ATOM 1192 C C . TYR A 1 157 ? -5.734 -16.531 -10.75 1 96.88 157 TYR A C 1
ATOM 1194 O O . TYR A 1 157 ? -5.922 -17.734 -10.57 1 96.88 157 TYR A O 1
ATOM 1202 N N . ALA A 1 158 ? -4.996 -16.062 -11.711 1 96.19 158 ALA A N 1
ATOM 1203 C CA . ALA A 1 158 ? -4.5 -16.938 -12.781 1 96.19 158 ALA A CA 1
ATOM 1204 C C . ALA A 1 158 ? -3.461 -17.922 -12.25 1 96.19 158 ALA A C 1
ATOM 1206 O O . ALA A 1 158 ? -3.387 -19.062 -12.711 1 96.19 158 ALA A O 1
ATOM 1207 N N . LEU A 1 159 ? -2.693 -17.469 -11.258 1 97.75 159 LEU A N 1
ATOM 1208 C CA . LEU A 1 159 ? -1.609 -18.312 -10.75 1 97.75 159 LEU A CA 1
ATOM 1209 C C . LEU A 1 159 ? -1.981 -18.938 -9.406 1 97.75 159 LEU A C 1
ATOM 1211 O O . LEU A 1 159 ? -1.168 -19.625 -8.797 1 97.75 159 LEU A O 1
ATOM 1215 N N . ASP A 1 160 ? -3.199 -18.688 -8.914 1 97.62 160 ASP A N 1
ATOM 1216 C CA . ASP A 1 160 ? -3.719 -19.219 -7.656 1 97.62 160 ASP A CA 1
ATOM 1217 C C . ASP A 1 160 ? -2.83 -18.828 -6.48 1 97.62 160 ASP A C 1
ATOM 1219 O O . ASP A 1 160 ? -2.377 -19.688 -5.723 1 97.62 160 ASP A O 1
ATOM 1223 N N . LEU A 1 161 ? -2.592 -17.562 -6.359 1 98.62 161 LEU A N 1
ATOM 1224 C CA . LEU A 1 161 ? -1.759 -17.016 -5.289 1 98.62 161 LEU A CA 1
ATOM 1225 C C . LEU A 1 161 ? -2.617 -16.422 -4.176 1 98.62 161 LEU A C 1
ATOM 1227 O O . LEU A 1 161 ? -3.633 -15.781 -4.441 1 98.62 161 LEU A O 1
ATOM 1231 N N . THR A 1 162 ? -2.215 -16.562 -2.893 1 98.5 162 THR A N 1
ATOM 1232 C CA . THR A 1 162 ? -3.131 -16.234 -1.806 1 98.5 162 THR A CA 1
ATOM 1233 C C . THR A 1 162 ? -2.557 -15.125 -0.934 1 98.5 162 THR A C 1
ATOM 1235 O O . THR A 1 162 ? -3.17 -14.727 0.061 1 98.5 162 THR A O 1
ATOM 1238 N N . GLY A 1 163 ? -1.37 -14.586 -1.233 1 98.56 163 GLY A N 1
ATOM 1239 C CA . GLY A 1 163 ? -0.803 -13.477 -0.49 1 98.56 163 GLY A CA 1
ATOM 1240 C C . GLY A 1 163 ? -1.475 -12.148 -0.798 1 98.56 163 GLY A C 1
ATOM 1241 O O . GLY A 1 163 ? -2.465 -12.102 -1.53 1 98.56 163 GLY A O 1
ATOM 1242 N N . PRO A 1 164 ? -0.956 -11.055 -0.229 1 98.69 164 PRO A N 1
ATOM 1243 C CA . PRO A 1 164 ? -1.533 -9.734 -0.515 1 98.69 164 PRO A CA 1
ATOM 1244 C C . PRO A 1 164 ? -1.555 -9.414 -2.008 1 98.69 164 PRO A C 1
ATOM 1246 O O . PRO A 1 164 ? -0.6 -9.727 -2.725 1 98.69 164 PRO A O 1
ATOM 1249 N N . SER A 1 165 ? -2.609 -8.844 -2.492 1 98.81 165 SER A N 1
ATOM 1250 C CA . SER A 1 165 ? -2.807 -8.484 -3.893 1 98.81 165 SER A CA 1
ATOM 1251 C C . SER A 1 165 ? -3.422 -7.094 -4.027 1 98.81 165 SER A C 1
ATOM 1253 O O . SER A 1 165 ? -4.582 -6.887 -3.664 1 98.81 165 SER A O 1
ATOM 1255 N N . MET A 1 166 ? -2.617 -6.105 -4.531 1 98.75 166 MET A N 1
ATOM 1256 C CA . MET A 1 166 ? -3.121 -4.738 -4.547 1 98.75 166 MET A CA 1
ATOM 1257 C C . MET A 1 166 ? -2.449 -3.922 -5.648 1 98.75 166 MET A C 1
ATOM 1259 O O . MET A 1 166 ? -1.331 -4.234 -6.062 1 98.75 166 MET A O 1
ATOM 1263 N N . SER A 1 167 ? -3.129 -2.951 -6.137 1 98.69 167 SER A N 1
ATOM 1264 C CA . SER A 1 167 ? -2.59 -1.914 -7.008 1 98.69 167 SER A CA 1
ATOM 1265 C C . SER A 1 167 ? -2.445 -0.589 -6.27 1 98.69 167 SER A C 1
ATOM 1267 O O . SER A 1 167 ? -3.297 -0.233 -5.449 1 98.69 167 SER A O 1
ATOM 1269 N N . VAL A 1 168 ? -1.35 0.112 -6.512 1 98.69 168 VAL A N 1
ATOM 1270 C CA . VAL A 1 168 ? -1.077 1.36 -5.809 1 98.69 168 VAL A CA 1
ATOM 1271 C C . VAL A 1 168 ? -0.813 2.475 -6.816 1 98.69 168 VAL A C 1
ATOM 1273 O O . VAL A 1 168 ? -0.218 2.238 -7.871 1 98.69 168 VAL A O 1
ATOM 1276 N N . ASP A 1 169 ? -1.338 3.666 -6.539 1 98.38 169 ASP A N 1
ATOM 1277 C CA . ASP A 1 169 ? -1.152 4.84 -7.387 1 98.38 169 ASP A CA 1
ATOM 1278 C C . ASP A 1 169 ? -0.544 5.996 -6.598 1 98.38 169 ASP A C 1
ATOM 1280 O O . ASP A 1 169 ? -1.189 6.555 -5.707 1 98.38 169 ASP A O 1
ATOM 1284 N N . THR A 1 170 ? 0.682 6.309 -6.895 1 98.38 170 THR A N 1
ATOM 1285 C CA . THR A 1 170 ? 1.377 7.508 -6.438 1 98.38 170 THR A CA 1
ATOM 1286 C C . THR A 1 170 ? 1.914 8.305 -7.621 1 98.38 170 THR A C 1
ATOM 1288 O O . THR A 1 170 ? 2.986 8.906 -7.535 1 98.38 170 THR A O 1
ATOM 1291 N N . ALA A 1 171 ? 1.269 8.109 -8.766 1 97.5 171 ALA A N 1
ATOM 1292 C CA . ALA A 1 171 ? 1.646 8.695 -10.047 1 97.5 171 ALA A CA 1
ATOM 1293 C C . ALA A 1 171 ? 2.906 8.039 -10.602 1 97.5 171 ALA A C 1
ATOM 1295 O O . ALA A 1 171 ? 2.971 6.816 -10.727 1 97.5 171 ALA A O 1
ATOM 1296 N N . CYS A 1 172 ? 3.951 8.852 -10.906 1 97.62 172 CYS A N 1
ATOM 1297 C CA . CYS A 1 172 ? 5.129 8.328 -11.594 1 97.62 172 CYS A CA 1
ATOM 1298 C C . CYS A 1 172 ? 5.949 7.438 -10.664 1 97.62 172 CYS A C 1
ATOM 1300 O O . CYS A 1 172 ? 6.773 6.648 -11.133 1 97.62 172 CYS A O 1
ATOM 1302 N N . SER A 1 173 ? 5.789 7.508 -9.344 1 98.5 173 SER A N 1
ATOM 1303 C CA . SER A 1 173 ? 6.574 6.723 -8.398 1 98.5 173 SER A CA 1
ATOM 1304 C C . SER A 1 173 ? 5.836 5.457 -7.98 1 98.5 173 SER A C 1
ATOM 1306 O O . SER A 1 173 ? 6.254 4.766 -7.047 1 98.5 173 SER A O 1
ATOM 1308 N N . SER A 1 174 ? 4.742 5.117 -8.625 1 98.75 174 SER A N 1
ATOM 1309 C CA . SER A 1 174 ? 3.832 4.055 -8.219 1 98.75 174 SER A CA 1
ATOM 1310 C C . SER A 1 174 ? 4.547 2.709 -8.156 1 98.75 174 SER A C 1
ATOM 1312 O O . SER A 1 174 ? 4.395 1.963 -7.188 1 98.75 174 SER A O 1
ATOM 1314 N N . SER A 1 175 ? 5.297 2.387 -9.164 1 98.81 175 SER A N 1
ATOM 1315 C CA . SER A 1 175 ? 5.863 1.044 -9.211 1 98.81 175 SER A CA 1
ATOM 1316 C C . SER A 1 175 ? 7.031 0.902 -8.242 1 98.81 175 SER A C 1
ATOM 1318 O O . SER A 1 175 ? 7.301 -0.191 -7.738 1 98.81 175 SER A O 1
ATOM 1320 N N . LEU A 1 176 ? 7.773 1.993 -7.953 1 98.88 176 LEU A N 1
ATOM 1321 C CA . LEU A 1 176 ? 8.797 1.903 -6.918 1 98.88 176 LEU A CA 1
ATOM 1322 C C . LEU A 1 176 ? 8.164 1.851 -5.531 1 98.88 176 LEU A C 1
ATOM 1324 O O . LEU A 1 176 ? 8.695 1.211 -4.625 1 98.88 176 LEU A O 1
ATOM 1328 N N . THR A 1 177 ? 7.004 2.561 -5.391 1 98.88 177 THR A N 1
ATOM 1329 C CA . THR A 1 177 ? 6.215 2.395 -4.176 1 98.88 177 THR A CA 1
ATOM 1330 C C . THR A 1 177 ? 5.809 0.934 -3.99 1 98.88 177 THR A C 1
ATOM 1332 O O . THR A 1 177 ? 5.852 0.411 -2.873 1 98.88 177 THR A O 1
ATOM 1335 N N . ALA A 1 178 ? 5.426 0.291 -5.078 1 98.94 178 ALA A N 1
ATOM 1336 C CA . ALA A 1 178 ? 5.059 -1.121 -5.023 1 98.94 178 ALA A CA 1
ATOM 1337 C C . ALA A 1 178 ? 6.227 -1.975 -4.543 1 98.94 178 ALA A C 1
ATOM 1339 O O . ALA A 1 178 ? 6.039 -2.936 -3.793 1 98.94 178 ALA A O 1
ATOM 1340 N N . VAL A 1 179 ? 7.445 -1.664 -4.965 1 98.94 179 VAL A N 1
ATOM 1341 C CA . VAL A 1 179 ? 8.633 -2.375 -4.512 1 98.94 179 VAL A CA 1
ATOM 1342 C C . VAL A 1 179 ? 8.789 -2.213 -3 1 98.94 179 VAL A C 1
ATOM 1344 O O . VAL A 1 179 ? 9.062 -3.184 -2.291 1 98.94 179 VAL A O 1
ATOM 1347 N N . HIS A 1 180 ? 8.617 -1 -2.523 1 98.88 180 HIS A N 1
ATOM 1348 C CA . HIS A 1 180 ? 8.703 -0.719 -1.095 1 98.88 180 HIS A CA 1
ATOM 1349 C C . HIS A 1 180 ? 7.676 -1.53 -0.312 1 98.88 180 HIS A C 1
ATOM 1351 O O . HIS A 1 180 ? 8.008 -2.129 0.715 1 98.88 180 HIS A O 1
ATOM 1357 N N . LEU A 1 181 ? 6.438 -1.524 -0.804 1 98.81 181 LEU A N 1
ATOM 1358 C CA . LEU A 1 181 ? 5.363 -2.236 -0.121 1 98.81 181 LEU A CA 1
ATOM 1359 C C . LEU A 1 181 ? 5.633 -3.736 -0.097 1 98.81 181 LEU A C 1
ATOM 1361 O O . LEU A 1 181 ? 5.422 -4.395 0.925 1 98.81 181 LEU A O 1
ATOM 1365 N N . ALA A 1 182 ? 6.059 -4.285 -1.196 1 98.81 182 ALA A N 1
ATOM 1366 C CA . ALA A 1 182 ? 6.352 -5.711 -1.285 1 98.81 182 ALA A CA 1
ATOM 1367 C C . ALA A 1 182 ? 7.477 -6.102 -0.334 1 98.81 182 ALA A C 1
ATOM 1369 O O . ALA A 1 182 ? 7.395 -7.125 0.352 1 98.81 182 ALA A O 1
ATOM 1370 N N . ALA A 1 183 ? 8.531 -5.32 -0.319 1 98.62 183 ALA A N 1
ATOM 1371 C CA . ALA A 1 183 ? 9.641 -5.586 0.59 1 98.62 183 ALA A CA 1
ATOM 1372 C C . ALA A 1 183 ? 9.18 -5.559 2.045 1 98.62 183 ALA A C 1
ATOM 1374 O O . ALA A 1 183 ? 9.602 -6.395 2.852 1 98.62 183 ALA A O 1
ATOM 1375 N N . GLY A 1 184 ? 8.328 -4.57 2.369 1 97.56 184 GLY A N 1
ATOM 1376 C CA . GLY A 1 184 ? 7.773 -4.504 3.711 1 97.56 184 GLY A CA 1
ATOM 1377 C C . GLY A 1 184 ? 6.945 -5.723 4.078 1 97.56 184 GLY A C 1
ATOM 1378 O O . GLY A 1 184 ? 7.031 -6.223 5.199 1 97.56 184 GLY A O 1
ATOM 1379 N N . ALA A 1 185 ? 6.098 -6.188 3.162 1 98.31 185 ALA A N 1
ATOM 1380 C CA . ALA A 1 185 ? 5.266 -7.367 3.395 1 98.31 185 ALA A CA 1
ATOM 1381 C C . ALA A 1 185 ? 6.125 -8.602 3.635 1 98.31 185 ALA A C 1
ATOM 1383 O O . ALA A 1 185 ? 5.793 -9.445 4.477 1 98.31 185 ALA A O 1
ATOM 1384 N N . LEU A 1 186 ? 7.172 -8.742 2.881 1 98.38 186 LEU A N 1
ATOM 1385 C CA . LEU A 1 186 ? 8.102 -9.852 3.062 1 98.38 186 LEU A CA 1
ATOM 1386 C C . LEU A 1 186 ? 8.766 -9.781 4.434 1 98.38 186 LEU A C 1
ATOM 1388 O O . LEU A 1 186 ? 8.859 -10.789 5.133 1 98.38 186 LEU A O 1
ATOM 1392 N N . ARG A 1 187 ? 9.211 -8.625 4.844 1 97.06 187 ARG A N 1
ATOM 1393 C CA . ARG A 1 187 ? 9.875 -8.453 6.129 1 97.06 187 ARG A CA 1
ATOM 1394 C C . ARG A 1 187 ? 8.922 -8.75 7.281 1 97.06 187 ARG A C 1
ATOM 1396 O O . ARG A 1 187 ? 9.336 -9.281 8.312 1 97.06 187 ARG A O 1
ATOM 1403 N N . ALA A 1 188 ? 7.652 -8.375 7.039 1 95.06 188 ALA A N 1
ATOM 1404 C CA . ALA A 1 188 ? 6.648 -8.57 8.086 1 95.06 188 ALA A CA 1
ATOM 1405 C C . ALA A 1 188 ? 6.156 -10.016 8.117 1 95.06 188 ALA A C 1
ATOM 1407 O O . ALA A 1 188 ? 5.398 -10.398 9.008 1 95.06 188 ALA A O 1
ATOM 1408 N N . GLY A 1 189 ? 6.52 -10.883 7.121 1 96.25 189 GLY A N 1
ATOM 1409 C CA . GLY A 1 189 ? 6.098 -12.266 7.066 1 96.25 189 GLY A CA 1
ATOM 1410 C C . GLY A 1 189 ? 4.691 -12.445 6.523 1 96.25 189 GLY A C 1
ATOM 1411 O O . GLY A 1 189 ? 4.059 -13.484 6.742 1 96.25 189 GLY A O 1
ATOM 1412 N N . GLU A 1 190 ? 4.164 -11.461 5.816 1 96.88 190 GLU A N 1
ATOM 1413 C CA . GLU A 1 190 ? 2.812 -11.516 5.27 1 96.88 190 GLU A CA 1
ATOM 1414 C C . GLU A 1 190 ? 2.766 -12.359 3.998 1 96.88 190 GLU A C 1
ATOM 1416 O O . GLU A 1 190 ? 1.696 -12.82 3.59 1 96.88 190 GLU A O 1
ATOM 1421 N N . CYS A 1 191 ? 3.885 -12.461 3.338 1 97.69 191 CYS A N 1
ATOM 1422 C CA . CYS A 1 191 ? 4.051 -13.344 2.188 1 97.69 191 CYS A CA 1
ATOM 1423 C C . CYS A 1 191 ? 5.465 -13.914 2.135 1 97.69 191 CYS A C 1
ATOM 1425 O O . CYS A 1 191 ? 6.371 -13.398 2.795 1 97.69 191 CYS A O 1
ATOM 1427 N N . ASP A 1 192 ? 5.656 -14.953 1.417 1 97.44 192 ASP A N 1
ATOM 1428 C CA . ASP A 1 192 ? 6.953 -15.617 1.321 1 97.44 192 ASP A CA 1
ATOM 1429 C C . ASP A 1 192 ? 7.66 -15.258 0.02 1 97.44 192 ASP A C 1
ATOM 1431 O O . ASP A 1 192 ? 8.883 -15.367 -0.078 1 97.44 192 ASP A O 1
ATOM 1435 N N . LEU A 1 193 ? 6.93 -14.922 -0.943 1 98.56 193 LEU A N 1
ATOM 1436 C CA . LEU A 1 193 ? 7.359 -14.477 -2.266 1 98.56 193 LEU A CA 1
ATOM 1437 C C . LEU A 1 193 ? 6.488 -13.328 -2.762 1 98.56 193 LEU A C 1
ATOM 1439 O O . LEU A 1 193 ? 5.328 -13.203 -2.363 1 98.56 193 LEU A O 1
ATOM 1443 N N . ALA A 1 194 ? 7.062 -12.445 -3.541 1 98.88 194 ALA A N 1
ATOM 1444 C CA . ALA A 1 194 ? 6.266 -11.336 -4.059 1 98.88 194 ALA A CA 1
ATOM 1445 C C . ALA A 1 194 ? 6.574 -11.078 -5.531 1 98.88 194 ALA A C 1
ATOM 1447 O O . ALA A 1 194 ? 7.734 -11.109 -5.945 1 98.88 194 ALA A O 1
ATOM 1448 N N . ILE A 1 195 ? 5.555 -10.93 -6.32 1 98.94 195 ILE A N 1
ATOM 1449 C CA . ILE A 1 195 ? 5.648 -10.406 -7.68 1 98.94 195 ILE A CA 1
ATOM 1450 C C . ILE A 1 195 ? 5.328 -8.914 -7.688 1 98.94 195 ILE A C 1
ATOM 1452 O O . ILE A 1 195 ? 4.266 -8.5 -7.223 1 98.94 195 ILE A O 1
ATOM 1456 N N . VAL A 1 196 ? 6.234 -8.078 -8.117 1 98.94 196 VAL A N 1
ATOM 1457 C CA . VAL A 1 196 ? 6.031 -6.641 -8.211 1 98.94 196 VAL A CA 1
ATOM 1458 C C . VAL A 1 196 ? 6.082 -6.207 -9.68 1 98.94 196 VAL A C 1
ATOM 1460 O O . VAL A 1 196 ? 6.984 -6.609 -10.414 1 98.94 196 VAL A O 1
ATOM 1463 N N . ALA A 1 197 ? 5.109 -5.359 -10.086 1 98.94 197 ALA A N 1
ATOM 1464 C CA . ALA A 1 197 ? 5.098 -4.938 -11.484 1 98.94 197 ALA A CA 1
ATOM 1465 C C . ALA A 1 197 ? 4.711 -3.469 -11.617 1 98.94 197 ALA A C 1
ATOM 1467 O O . ALA A 1 197 ? 4.172 -2.877 -10.672 1 98.94 197 ALA A O 1
ATOM 1468 N N . GLY A 1 198 ? 5.066 -2.836 -12.633 1 98.88 198 GLY A N 1
ATOM 1469 C CA . GLY A 1 198 ? 4.625 -1.538 -13.125 1 98.88 198 GLY A CA 1
ATOM 1470 C C . GLY A 1 198 ? 4.289 -1.538 -14.602 1 98.88 198 GLY A C 1
ATOM 1471 O O . GLY A 1 198 ? 4.918 -2.25 -15.383 1 98.88 198 GLY A O 1
ATOM 1472 N N . VAL A 1 199 ? 3.299 -0.726 -14.977 1 98.75 199 VAL A N 1
ATOM 1473 C CA . VAL A 1 199 ? 2.861 -0.775 -16.359 1 98.75 199 VAL A CA 1
ATOM 1474 C C . VAL A 1 199 ? 2.32 0.59 -16.781 1 98.75 199 VAL A C 1
ATOM 1476 O O . VAL A 1 199 ? 1.833 1.355 -15.953 1 98.75 199 VAL A O 1
ATOM 1479 N N . ASN A 1 200 ? 2.502 0.909 -18.016 1 98.5 200 ASN A N 1
ATOM 1480 C CA . ASN A 1 200 ? 1.917 2.088 -18.641 1 98.5 200 ASN A CA 1
ATOM 1481 C C . ASN A 1 200 ? 1.668 1.862 -20.141 1 98.5 200 ASN A C 1
ATOM 1483 O O . ASN A 1 200 ? 2.58 1.479 -20.875 1 98.5 200 ASN A O 1
ATOM 1487 N N . LEU A 1 201 ? 0.509 2 -20.547 1 97.12 201 LEU A N 1
ATOM 1488 C CA . LEU A 1 201 ? 0.129 1.936 -21.953 1 97.12 201 LEU A CA 1
ATOM 1489 C C . LEU A 1 201 ? -0.595 3.209 -22.375 1 97.12 201 LEU A C 1
ATOM 1491 O O . LEU A 1 201 ? -1.437 3.725 -21.641 1 97.12 201 LEU A O 1
ATOM 1495 N N . MET A 1 202 ? -0.215 3.732 -23.516 1 96.38 202 MET A N 1
ATOM 1496 C CA . MET A 1 202 ? -0.802 4.953 -24.062 1 96.38 202 MET A CA 1
ATOM 1497 C C . MET A 1 202 ? -1.757 4.633 -25.219 1 96.38 202 MET A C 1
ATOM 1499 O O . MET A 1 202 ? -1.333 4.508 -26.359 1 96.38 202 MET A O 1
ATOM 1503 N N . LEU A 1 203 ? -3.064 4.652 -24.922 1 94.06 203 LEU A N 1
ATOM 1504 C CA . LEU A 1 203 ? -4.051 4.309 -25.938 1 94.06 203 LEU A CA 1
ATOM 1505 C C . LEU A 1 203 ? -4.688 5.562 -26.531 1 94.06 203 LEU A C 1
ATOM 1507 O O . LEU A 1 203 ? -5.285 5.512 -27.609 1 94.06 203 LEU A O 1
ATOM 1511 N N . THR A 1 204 ? -4.617 6.703 -25.797 1 93.44 204 THR A N 1
ATOM 1512 C CA . THR A 1 204 ? -5.195 7.973 -26.219 1 93.44 204 THR A CA 1
ATOM 1513 C C . THR A 1 204 ? -4.195 9.109 -26.016 1 93.44 204 THR A C 1
ATOM 1515 O O . THR A 1 204 ? -3.221 8.969 -25.281 1 93.44 204 THR A O 1
ATOM 1518 N N . PRO A 1 205 ? -4.402 10.242 -26.625 1 95 205 PRO A N 1
ATOM 1519 C CA . PRO A 1 205 ? -3.469 11.359 -26.5 1 95 205 PRO A CA 1
ATOM 1520 C C . PRO A 1 205 ? -3.725 12.195 -25.25 1 95 205 PRO A C 1
ATOM 1522 O O . PRO A 1 205 ? -3.07 13.227 -25.047 1 95 205 PRO A O 1
ATOM 1525 N N . ILE A 1 206 ? -4.625 11.828 -24.391 1 94.5 206 ILE A N 1
ATOM 1526 C CA . ILE A 1 206 ? -5.176 12.703 -23.359 1 94.5 206 ILE A CA 1
ATOM 1527 C C . ILE A 1 206 ? -4.055 13.18 -22.438 1 94.5 206 ILE A C 1
ATOM 1529 O O . ILE A 1 206 ? -3.992 14.359 -22.094 1 94.5 206 ILE A O 1
ATOM 1533 N N . LEU A 1 207 ? -3.199 12.305 -21.953 1 95.38 207 LEU A N 1
ATOM 1534 C CA . LEU A 1 207 ? -2.146 12.727 -21.031 1 95.38 207 LEU A CA 1
ATOM 1535 C C . LEU A 1 207 ? -1.066 13.508 -21.781 1 95.38 207 LEU A C 1
ATOM 1537 O O . LEU A 1 207 ? -0.389 14.352 -21.172 1 95.38 207 LEU A O 1
ATOM 1541 N N . SER A 1 208 ? -0.906 13.234 -23.078 1 95.94 208 SER A N 1
ATOM 1542 C CA . SER A 1 208 ? -0.028 14.086 -23.875 1 95.94 208 SER A CA 1
ATOM 1543 C C . SER A 1 208 ? -0.564 15.508 -23.953 1 95.94 208 SER A C 1
ATOM 1545 O O . SER A 1 208 ? 0.204 16.469 -23.891 1 95.94 208 SER A O 1
ATOM 1547 N N . ILE A 1 209 ? -1.841 15.609 -24.141 1 94.88 209 ILE A N 1
ATOM 1548 C CA . ILE A 1 209 ? -2.49 16.906 -24.156 1 94.88 209 ILE A CA 1
ATOM 1549 C C . ILE A 1 209 ? -2.305 17.594 -22.812 1 94.88 209 ILE A C 1
ATOM 1551 O O . ILE A 1 209 ? -1.942 18.781 -22.75 1 94.88 209 ILE A O 1
ATOM 1555 N N . PHE A 1 210 ? -2.486 16.906 -21.766 1 94.69 210 PHE A N 1
ATOM 1556 C CA . PHE A 1 210 ? -2.318 17.438 -20.406 1 94.69 210 PHE A CA 1
ATOM 1557 C C . PHE A 1 210 ? -0.904 17.969 -20.219 1 94.69 210 PHE A C 1
ATOM 1559 O O . PHE A 1 210 ? -0.722 19.109 -19.781 1 94.69 210 PHE A O 1
ATOM 1566 N N . TYR A 1 211 ? 0.112 17.125 -20.516 1 94.12 211 TYR A N 1
ATOM 1567 C CA . TYR A 1 211 ? 1.499 17.531 -20.312 1 94.12 211 TYR A CA 1
ATOM 1568 C C . TYR A 1 211 ? 1.831 18.766 -21.156 1 94.12 211 TYR A C 1
ATOM 1570 O O . TYR A 1 211 ? 2.59 19.641 -20.719 1 94.12 211 TYR A O 1
ATOM 1578 N N . THR A 1 212 ? 1.272 18.812 -22.344 1 93.19 212 THR A N 1
ATOM 1579 C CA . THR A 1 212 ? 1.486 19.969 -23.219 1 93.19 212 THR A CA 1
ATOM 1580 C C . THR A 1 212 ? 0.87 21.219 -22.594 1 93.19 212 THR A C 1
ATOM 1582 O O . THR A 1 212 ? 1.532 22.25 -22.5 1 93.19 212 THR A O 1
ATOM 1585 N N . GLN A 1 213 ? -0.387 21.094 -22.188 1 87.69 213 GLN A N 1
ATOM 1586 C CA . GLN A 1 213 ? -1.105 22.234 -21.625 1 87.69 213 GLN A CA 1
ATOM 1587 C C . GLN A 1 213 ? -0.462 22.703 -20.312 1 87.69 213 GLN A C 1
ATOM 1589 O O . GLN A 1 213 ? -0.525 23.875 -19.984 1 87.69 213 GLN A O 1
ATOM 1594 N N . ALA A 1 214 ? 0.195 21.781 -19.641 1 87.44 214 ALA A N 1
ATOM 1595 C CA . ALA A 1 214 ? 0.813 22.094 -18.359 1 87.44 214 ALA A CA 1
ATOM 1596 C C . ALA A 1 214 ? 2.248 22.578 -18.531 1 87.44 214 ALA A C 1
ATOM 1598 O O . ALA A 1 214 ? 2.922 22.922 -17.562 1 87.44 214 ALA A O 1
ATOM 1599 N N . GLY A 1 215 ? 2.764 22.578 -19.734 1 85.38 215 GLY A N 1
ATOM 1600 C CA . GLY A 1 215 ? 4.113 23.047 -20.016 1 85.38 215 GLY A CA 1
ATOM 1601 C C . GLY A 1 215 ? 5.184 22.062 -19.609 1 85.38 215 GLY A C 1
ATOM 1602 O O . GLY A 1 215 ? 6.332 22.438 -19.375 1 85.38 215 GLY A O 1
ATOM 1603 N N . LEU A 1 216 ? 4.855 20.766 -19.578 1 90.75 216 LEU A N 1
ATOM 1604 C CA . LEU A 1 216 ? 5.766 19.75 -19.062 1 90.75 216 LEU A CA 1
ATOM 1605 C C . LEU A 1 216 ? 6.293 18.875 -20.203 1 90.75 216 LEU A C 1
ATOM 1607 O O . LEU A 1 216 ? 7.273 18.156 -20.031 1 90.75 216 LEU A O 1
ATOM 1611 N N . SER A 1 217 ? 5.703 18.984 -21.375 1 93.88 217 SER A N 1
ATOM 1612 C CA . SER A 1 217 ? 5.969 18.062 -22.469 1 93.88 217 SER A CA 1
ATOM 1613 C C . SER A 1 217 ? 7.176 18.516 -23.297 1 93.88 217 SER A C 1
ATOM 1615 O O . SER A 1 217 ? 7.328 19.703 -23.578 1 93.88 217 SER A O 1
ATOM 1617 N N . ALA A 1 218 ? 8.008 17.547 -23.609 1 94.88 218 ALA A N 1
ATOM 1618 C CA . ALA A 1 218 ? 9.117 17.828 -24.516 1 94.88 218 ALA A CA 1
ATOM 1619 C C . ALA A 1 218 ? 8.625 18.016 -25.938 1 94.88 218 ALA A C 1
ATOM 1621 O O . ALA A 1 218 ? 7.918 17.156 -26.484 1 94.88 218 ALA A O 1
ATOM 1622 N N . PRO A 1 219 ? 9.023 19.031 -26.609 1 92.31 219 PRO A N 1
ATOM 1623 C CA . PRO A 1 219 ? 8.484 19.344 -27.953 1 92.31 219 PRO A CA 1
ATOM 1624 C C . PRO A 1 219 ? 8.914 18.328 -29 1 92.31 219 PRO A C 1
ATOM 1626 O O . PRO A 1 219 ? 8.25 18.188 -30.031 1 92.31 219 PRO A O 1
ATOM 1629 N N . ASP A 1 220 ? 10 17.656 -28.828 1 91.94 220 ASP A N 1
ATOM 1630 C CA . ASP A 1 220 ? 10.406 16.672 -29.812 1 91.94 220 ASP A CA 1
ATOM 1631 C C . ASP A 1 220 ? 10.047 15.258 -29.344 1 91.94 220 ASP A C 1
ATOM 1633 O O . ASP A 1 220 ? 10.453 14.273 -29.969 1 91.94 220 ASP A O 1
ATOM 1637 N N . GLY A 1 221 ? 9.438 15.164 -28.234 1 93.94 221 GLY A N 1
ATOM 1638 C CA . GLY A 1 221 ? 8.93 13.891 -27.734 1 93.94 221 GLY A CA 1
ATOM 1639 C C . GLY A 1 221 ? 9.992 13.047 -27.062 1 93.94 221 GLY A C 1
ATOM 1640 O O . GLY A 1 221 ? 9.727 11.914 -26.656 1 93.94 221 GLY A O 1
ATOM 1641 N N . ARG A 1 222 ? 11.172 13.594 -26.859 1 94.94 222 ARG A N 1
ATOM 1642 C CA . ARG A 1 222 ? 12.25 12.844 -26.219 1 94.94 222 ARG A CA 1
ATOM 1643 C C . ARG A 1 222 ? 12.516 13.359 -24.812 1 94.94 222 ARG A C 1
ATOM 1645 O O . ARG A 1 222 ? 12.539 14.57 -24.578 1 94.94 222 ARG A O 1
ATOM 1652 N N . CYS A 1 223 ? 12.633 12.375 -23.906 1 95.31 223 CYS A N 1
ATOM 1653 C CA . CYS A 1 223 ? 13.102 12.711 -22.562 1 95.31 223 CYS A CA 1
ATOM 1654 C C . CYS A 1 223 ? 14.617 12.82 -22.516 1 95.31 223 CYS A C 1
ATOM 1656 O O . CYS A 1 223 ? 15.32 11.875 -22.891 1 95.31 223 CYS A O 1
ATOM 1658 N N . ARG A 1 224 ? 15.141 13.977 -22.109 1 96.06 224 ARG A N 1
ATOM 1659 C CA . ARG A 1 224 ? 16.578 14.172 -22.031 1 96.06 224 ARG A CA 1
ATOM 1660 C C . ARG A 1 224 ? 17.016 14.57 -20.625 1 96.06 224 ARG A C 1
ATOM 1662 O O . ARG A 1 224 ? 17.391 15.719 -20.391 1 96.06 224 ARG A O 1
ATOM 1669 N N . PRO A 1 225 ? 17.016 13.586 -19.734 1 96.62 225 PRO A N 1
ATOM 1670 C CA . PRO A 1 225 ? 17.375 13.914 -18.344 1 96.62 225 PRO A CA 1
ATOM 1671 C C . PRO A 1 225 ? 18.75 14.547 -18.219 1 96.62 225 PRO A C 1
ATOM 1673 O O . PRO A 1 225 ? 19.719 14.047 -18.797 1 96.62 225 PRO A O 1
ATOM 1676 N N . PHE A 1 226 ? 18.859 15.727 -17.531 1 96.81 226 PHE A N 1
ATOM 1677 C CA . PHE A 1 226 ? 20.078 16.406 -17.094 1 96.81 226 PHE A CA 1
ATOM 1678 C C . PHE A 1 226 ? 20.781 17.078 -18.266 1 96.81 226 PHE A C 1
ATOM 1680 O O . PHE A 1 226 ? 21.906 17.562 -18.125 1 96.81 226 PHE A O 1
ATOM 1687 N N . ALA A 1 227 ? 20.172 17.047 -19.438 1 95.88 227 ALA A N 1
ATOM 1688 C CA . ALA A 1 227 ? 20.781 17.656 -20.625 1 95.88 227 ALA A CA 1
ATOM 1689 C C . ALA A 1 227 ? 20.391 19.125 -20.766 1 95.88 227 ALA A C 1
ATOM 1691 O O . ALA A 1 227 ? 19.312 19.531 -20.312 1 95.88 227 ALA A O 1
ATOM 1692 N N . LYS A 1 228 ? 21.234 19.828 -21.391 1 95.19 228 LYS A N 1
ATOM 1693 C CA . LYS A 1 228 ? 20.969 21.234 -21.688 1 95.19 228 LYS A CA 1
ATOM 1694 C C . LYS A 1 228 ? 19.766 21.375 -22.609 1 95.19 228 LYS A C 1
ATOM 1696 O O . LYS A 1 228 ? 18.953 22.281 -22.453 1 95.19 228 LYS A O 1
ATOM 1701 N N . SER A 1 229 ? 19.641 20.5 -23.469 1 92.38 229 SER A N 1
ATOM 1702 C CA . SER A 1 229 ? 18.562 20.531 -24.453 1 92.38 229 SER A CA 1
ATOM 1703 C C . SER A 1 229 ? 17.297 19.891 -23.891 1 92.38 229 SER A C 1
ATOM 1705 O O . SER A 1 229 ? 16.312 19.734 -24.625 1 92.38 229 SER A O 1
ATOM 1707 N N . GLY A 1 230 ? 17.406 19.516 -22.688 1 90.12 230 GLY A N 1
ATOM 1708 C CA . GLY A 1 230 ? 16.219 18.922 -22.094 1 90.12 230 GLY A CA 1
ATOM 1709 C C . GLY A 1 230 ? 15.031 19.875 -22.062 1 90.12 230 GLY A C 1
ATOM 1710 O O . GLY A 1 230 ? 15.172 21.047 -21.703 1 90.12 230 GLY A O 1
ATOM 1711 N N . GLY A 1 231 ? 13.883 19.422 -22.562 1 87.38 231 GLY A N 1
ATOM 1712 C CA . GLY A 1 231 ? 12.742 20.312 -22.688 1 87.38 231 GLY A CA 1
ATOM 1713 C C . GLY A 1 231 ? 11.492 19.781 -22 1 87.38 231 GLY A C 1
ATOM 1714 O O . GLY A 1 231 ? 10.414 20.375 -22.141 1 87.38 231 GLY A O 1
ATOM 1715 N N . GLY A 1 232 ? 11.648 18.688 -21.375 1 94 232 GLY A N 1
ATOM 1716 C CA . GLY A 1 232 ? 10.453 18.188 -20.703 1 94 232 GLY A CA 1
ATOM 1717 C C . GLY A 1 232 ? 10.297 16.688 -20.812 1 94 232 GLY A C 1
ATOM 1718 O O . GLY A 1 232 ? 11.266 15.977 -21.062 1 94 232 GLY A O 1
ATOM 1719 N N . ILE A 1 233 ? 9.047 16.281 -20.594 1 95.94 233 ILE A N 1
ATOM 1720 C CA . ILE A 1 233 ? 8.695 14.875 -20.516 1 95.94 233 ILE A CA 1
ATOM 1721 C C . ILE A 1 233 ? 8.438 14.328 -21.922 1 95.94 233 ILE A C 1
ATOM 1723 O O . ILE A 1 233 ? 7.672 14.906 -22.688 1 95.94 233 ILE A O 1
ATOM 1727 N N . GLY A 1 234 ? 9.141 13.383 -22.344 1 97.5 234 GLY A N 1
ATOM 1728 C CA . GLY A 1 234 ? 8.781 12.5 -23.438 1 97.5 234 GLY A CA 1
ATOM 1729 C C . GLY A 1 234 ? 8.156 11.195 -22.984 1 97.5 234 GLY A C 1
ATOM 1730 O O . GLY A 1 234 ? 8.82 10.375 -22.344 1 97.5 234 GLY A O 1
ATOM 1731 N N . ARG A 1 235 ? 6.922 10.906 -23.344 1 97.56 235 ARG A N 1
ATOM 1732 C CA . ARG A 1 235 ? 6.16 9.805 -22.766 1 97.56 235 ARG A CA 1
ATOM 1733 C C . ARG A 1 235 ? 6.605 8.469 -23.328 1 97.56 235 ARG A C 1
ATOM 1735 O O . ARG A 1 235 ? 7.082 8.398 -24.469 1 97.56 235 ARG A O 1
ATOM 1742 N N . GLY A 1 236 ? 6.453 7.453 -22.562 1 98.06 236 GLY A N 1
ATOM 1743 C CA . GLY A 1 236 ? 6.781 6.102 -22.984 1 98.06 236 GLY A CA 1
ATOM 1744 C C . GLY A 1 236 ? 5.855 5.051 -22.406 1 98.06 236 GLY A C 1
ATOM 1745 O O . GLY A 1 236 ? 5.215 5.281 -21.375 1 98.06 236 GLY A O 1
ATOM 1746 N N . GLU A 1 237 ? 5.73 3.916 -23.141 1 98.19 237 GLU A N 1
ATOM 1747 C CA . GLU A 1 237 ? 5.023 2.725 -22.672 1 98.19 237 GLU A CA 1
ATOM 1748 C C . GLU A 1 237 ? 5.988 1.712 -22.062 1 98.19 237 GLU A C 1
ATOM 1750 O O . GLU A 1 237 ? 7.207 1.853 -22.188 1 98.19 237 GLU A O 1
ATOM 1755 N N . GLY A 1 238 ? 5.387 0.75 -21.312 1 98.38 238 GLY A N 1
ATOM 1756 C CA . GLY A 1 238 ? 6.227 -0.36 -20.891 1 98.38 238 GLY A CA 1
ATOM 1757 C C . GLY A 1 238 ? 5.633 -1.156 -19.734 1 98.38 238 GLY A C 1
ATOM 1758 O O . GLY A 1 238 ? 4.672 -0.715 -19.109 1 98.38 238 GLY A O 1
ATOM 1759 N N . VAL A 1 239 ? 6.18 -2.301 -19.547 1 98.75 239 VAL A N 1
ATOM 1760 C CA . VAL A 1 239 ? 5.855 -3.158 -18.406 1 98.75 239 VAL A CA 1
ATOM 1761 C C . VAL A 1 239 ? 7.133 -3.781 -17.859 1 98.75 239 VAL A C 1
ATOM 1763 O O . VAL A 1 239 ? 8.039 -4.133 -18.609 1 98.75 239 VAL A O 1
ATOM 1766 N N . GLY A 1 240 ? 7.289 -3.74 -16.562 1 98.88 240 GLY A N 1
ATOM 1767 C CA . GLY A 1 240 ? 8.336 -4.445 -15.844 1 98.88 240 GLY A CA 1
ATOM 1768 C C . GLY A 1 240 ? 7.816 -5.223 -14.648 1 98.88 240 GLY A C 1
ATOM 1769 O O . GLY A 1 240 ? 6.871 -4.793 -13.984 1 98.88 240 GLY A O 1
ATOM 1770 N N . ALA A 1 241 ? 8.359 -6.402 -14.406 1 98.94 241 ALA A N 1
ATOM 1771 C CA . ALA A 1 241 ? 8.023 -7.238 -13.258 1 98.94 241 ALA A CA 1
ATOM 1772 C C . ALA A 1 241 ? 9.281 -7.801 -12.602 1 98.94 241 ALA A C 1
ATOM 1774 O O . ALA A 1 241 ? 10.234 -8.18 -13.289 1 98.94 241 ALA A O 1
ATOM 1775 N N . VAL A 1 242 ? 9.297 -7.84 -11.297 1 98.94 242 VAL A N 1
ATOM 1776 C CA . VAL A 1 242 ? 10.383 -8.469 -10.555 1 98.94 242 VAL A CA 1
ATOM 1777 C C . VAL A 1 242 ? 9.805 -9.43 -9.516 1 98.94 242 VAL A C 1
ATOM 1779 O O . VAL A 1 242 ? 8.648 -9.297 -9.117 1 98.94 242 VAL A O 1
ATOM 1782 N N . VAL A 1 243 ? 10.539 -10.445 -9.18 1 98.94 243 VAL A N 1
ATOM 1783 C CA . VAL A 1 243 ? 10.211 -11.367 -8.094 1 98.94 243 VAL A CA 1
ATOM 1784 C C . VAL A 1 243 ? 11.133 -11.117 -6.91 1 98.94 243 VAL A C 1
ATOM 1786 O O . VAL A 1 243 ? 12.359 -11.109 -7.059 1 98.94 243 VAL A O 1
ATOM 1789 N N . LEU A 1 244 ? 10.547 -10.852 -5.754 1 98.88 244 LEU A N 1
ATOM 1790 C CA . LEU A 1 244 ? 11.297 -10.594 -4.527 1 98.88 244 LEU A CA 1
ATOM 1791 C C . LEU A 1 244 ? 11.133 -11.75 -3.541 1 98.88 244 LEU A C 1
ATOM 1793 O O . LEU A 1 244 ? 10.062 -12.352 -3.457 1 98.88 244 LEU A O 1
ATOM 1797 N N . ARG A 1 245 ? 12.18 -12.016 -2.836 1 98 245 ARG A N 1
ATOM 1798 C CA . ARG A 1 245 ? 12.203 -13.039 -1.803 1 98 245 ARG A CA 1
ATOM 1799 C C . ARG A 1 245 ? 13.141 -12.656 -0.666 1 98 245 ARG A C 1
ATOM 1801 O O . ARG A 1 245 ? 14.156 -11.992 -0.892 1 98 245 ARG A O 1
ATOM 1808 N N . ARG A 1 246 ? 12.828 -13.055 0.556 1 97.94 246 ARG A N 1
ATOM 1809 C CA . ARG A 1 246 ? 13.797 -12.875 1.629 1 97.94 246 ARG A CA 1
ATOM 1810 C C . ARG A 1 246 ? 15.086 -13.625 1.329 1 97.94 246 ARG A C 1
ATOM 1812 O O . ARG A 1 246 ? 15.055 -14.781 0.892 1 97.94 246 ARG A O 1
ATOM 1819 N N . SER A 1 247 ? 16.188 -12.992 1.508 1 96.56 247 SER A N 1
ATOM 1820 C CA . SER A 1 247 ? 17.484 -13.602 1.197 1 96.56 247 SER A CA 1
ATOM 1821 C C . SER A 1 247 ? 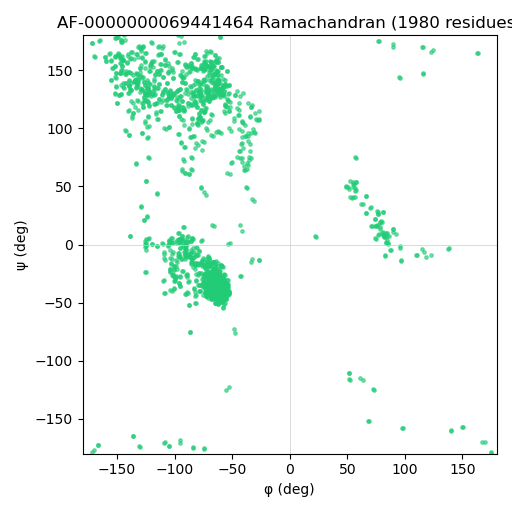17.688 -14.898 1.976 1 96.56 247 SER A C 1
ATOM 1823 O O . SER A 1 247 ? 18.312 -15.836 1.481 1 96.56 247 SER A O 1
ATOM 1825 N N . GLU A 1 248 ? 17.109 -15.023 3.154 1 95.62 248 GLU A N 1
ATOM 1826 C CA . GLU A 1 248 ? 17.281 -16.188 4.012 1 95.62 248 GLU A CA 1
ATOM 1827 C C . GLU A 1 248 ? 16.5 -17.391 3.473 1 95.62 248 GLU A C 1
ATOM 1829 O O . GLU A 1 248 ? 16.797 -18.531 3.795 1 95.62 248 GLU A O 1
ATOM 1834 N N . ASP A 1 249 ? 15.492 -17.109 2.607 1 96.06 249 ASP A N 1
ATOM 1835 C CA . ASP A 1 249 ? 14.625 -18.156 2.076 1 96.06 249 ASP A CA 1
ATOM 1836 C C . ASP A 1 249 ? 15.133 -18.641 0.719 1 96.06 249 ASP A C 1
ATOM 1838 O O . ASP A 1 249 ? 14.5 -19.5 0.09 1 96.06 249 ASP A O 1
ATOM 1842 N N . ARG A 1 250 ? 16.25 -18.234 0.177 1 93.69 250 ARG A N 1
ATOM 1843 C CA . ARG A 1 250 ? 16.766 -18.594 -1.134 1 93.69 250 ARG A CA 1
ATOM 1844 C C . ARG A 1 250 ? 17.125 -20.078 -1.185 1 93.69 250 ARG A C 1
ATOM 1846 O O . ARG A 1 250 ? 17.922 -20.562 -0.376 1 93.69 250 ARG A O 1
ATOM 1853 N N . PRO A 1 251 ? 16.609 -20.781 -2.158 1 94.12 251 PRO A N 1
ATOM 1854 C CA . PRO A 1 251 ? 17.016 -22.188 -2.322 1 94.12 251 PRO A CA 1
ATOM 1855 C C . PRO A 1 251 ? 18.469 -22.328 -2.762 1 94.12 251 PRO A C 1
ATOM 1857 O O . PRO A 1 251 ? 19 -21.484 -3.479 1 94.12 251 PRO A O 1
ATOM 1860 N N . ASP A 1 252 ? 19.047 -23.438 -2.504 1 90.81 252 ASP A N 1
ATOM 1861 C CA . ASP A 1 252 ? 20.438 -23.703 -2.807 1 90.81 252 ASP A CA 1
ATOM 1862 C C . ASP A 1 252 ? 20.688 -23.75 -4.312 1 90.81 252 ASP A C 1
ATOM 1864 O O . ASP A 1 252 ? 21.75 -23.375 -4.789 1 90.81 252 ASP A O 1
ATOM 1868 N N . ASP A 1 253 ? 19.734 -24.219 -4.996 1 93.5 253 ASP A N 1
ATOM 1869 C CA . ASP A 1 253 ? 19.953 -24.422 -6.426 1 93.5 253 ASP A CA 1
ATOM 1870 C C . ASP A 1 253 ? 19.438 -23.234 -7.23 1 93.5 253 ASP A C 1
ATOM 1872 O O . ASP A 1 253 ? 19.5 -23.234 -8.461 1 93.5 253 ASP A O 1
ATOM 1876 N N . ALA A 1 254 ? 18.969 -22.172 -6.633 1 94.19 254 ALA A N 1
ATOM 1877 C CA . ALA A 1 254 ? 18.344 -21.062 -7.34 1 94.19 254 ALA A CA 1
ATOM 1878 C C . ALA A 1 254 ? 19.406 -20.25 -8.094 1 94.19 254 ALA A C 1
ATOM 1880 O O . ALA A 1 254 ? 20.578 -20.234 -7.715 1 94.19 254 ALA A O 1
ATOM 1881 N N . PRO A 1 255 ? 18.953 -19.562 -9.195 1 93.44 255 PRO A N 1
ATOM 1882 C CA . PRO A 1 255 ? 19.891 -18.625 -9.836 1 93.44 255 PRO A CA 1
ATOM 1883 C C . PRO A 1 255 ? 20.359 -17.516 -8.898 1 93.44 255 PRO A C 1
ATOM 1885 O O . PRO A 1 255 ? 19.641 -17.156 -7.969 1 93.44 255 PRO A O 1
ATOM 1888 N N . ALA A 1 256 ? 21.516 -17.047 -9.188 1 93.69 256 ALA A N 1
ATOM 1889 C CA . ALA A 1 256 ? 21.984 -15.898 -8.422 1 93.69 256 ALA A CA 1
ATOM 1890 C C . ALA A 1 256 ? 21.031 -14.719 -8.562 1 93.69 256 ALA A C 1
ATOM 1892 O O . ALA A 1 256 ? 20.562 -14.414 -9.664 1 93.69 256 ALA A O 1
ATOM 1893 N N . PRO A 1 257 ? 20.703 -14.062 -7.422 1 96.56 257 PRO A N 1
ATOM 1894 C CA . PRO A 1 257 ? 19.859 -12.875 -7.547 1 96.56 257 PRO A CA 1
ATOM 1895 C C . PRO A 1 257 ? 20.531 -11.75 -8.328 1 96.56 257 PRO A C 1
ATOM 1897 O O . PRO A 1 257 ? 21.75 -11.703 -8.422 1 96.56 257 PRO A O 1
ATOM 1900 N N . TYR A 1 258 ? 19.75 -10.867 -8.891 1 97.62 258 TYR A N 1
ATOM 1901 C CA . TYR A 1 258 ? 20.281 -9.734 -9.641 1 97.62 258 TYR A CA 1
ATOM 1902 C C . TYR A 1 258 ? 20.859 -8.688 -8.695 1 97.62 258 TYR A C 1
ATOM 1904 O O . TYR A 1 258 ? 21.859 -8.031 -9.023 1 97.62 258 TYR A O 1
ATOM 1912 N N . ALA A 1 259 ? 20.219 -8.5 -7.57 1 98.06 259 ALA A N 1
ATOM 1913 C CA . ALA A 1 259 ? 20.562 -7.543 -6.523 1 98.06 259 ALA A CA 1
ATOM 1914 C C . ALA A 1 259 ? 19.812 -7.844 -5.234 1 98.06 259 ALA A C 1
ATOM 1916 O O . ALA A 1 259 ? 19.031 -8.797 -5.172 1 98.06 259 ALA A O 1
ATOM 1917 N N . THR A 1 260 ? 20.109 -7.113 -4.18 1 98 260 THR A N 1
ATOM 1918 C CA . THR A 1 260 ? 19.391 -7.211 -2.918 1 98 260 THR A CA 1
ATOM 1919 C C . THR A 1 260 ? 18.875 -5.84 -2.482 1 98 260 THR A C 1
ATOM 1921 O O . THR A 1 260 ? 19.609 -4.852 -2.537 1 98 260 THR A O 1
ATOM 1924 N N . VAL A 1 261 ? 17.641 -5.742 -2.139 1 98.69 261 VAL A N 1
ATOM 1925 C CA . VAL A 1 261 ? 17.094 -4.523 -1.544 1 98.69 261 VAL A CA 1
ATOM 1926 C C . VAL A 1 261 ? 17.547 -4.414 -0.09 1 98.69 261 VAL A C 1
ATOM 1928 O O . VAL A 1 261 ? 17.219 -5.273 0.734 1 98.69 261 VAL A O 1
ATOM 1931 N N . ARG A 1 262 ? 18.25 -3.328 0.224 1 98 262 ARG A N 1
ATOM 1932 C CA . ARG A 1 262 ? 18.812 -3.139 1.557 1 98 262 ARG A CA 1
ATOM 1933 C C . ARG A 1 262 ? 17.938 -2.205 2.393 1 98 262 ARG A C 1
ATOM 1935 O O . ARG A 1 262 ? 17.938 -2.285 3.621 1 98 262 ARG A O 1
ATOM 1942 N N . GLY A 1 263 ? 17.297 -1.29 1.724 1 97.94 263 GLY A N 1
ATOM 1943 C CA . GLY A 1 263 ? 16.422 -0.325 2.373 1 97.94 263 GLY A CA 1
ATOM 1944 C C . GLY A 1 263 ? 15.594 0.48 1.394 1 97.94 263 GLY A C 1
ATOM 1945 O O . GLY A 1 263 ? 15.906 0.531 0.202 1 97.94 263 GLY A O 1
ATOM 1946 N N . SER A 1 264 ? 14.531 1.105 1.859 1 98.62 264 SER A N 1
ATOM 1947 C CA . SER A 1 264 ? 13.656 1.958 1.058 1 98.62 264 SER A CA 1
ATOM 1948 C C . SER A 1 264 ? 12.828 2.887 1.939 1 98.62 264 SER A C 1
ATOM 1950 O O . SER A 1 264 ? 12.703 2.658 3.145 1 98.62 264 SER A O 1
ATOM 1952 N N . PHE A 1 265 ? 12.328 3.91 1.342 1 98.62 265 PHE A N 1
ATOM 1953 C CA . PHE A 1 265 ? 11.461 4.832 2.066 1 98.62 265 PHE A CA 1
ATOM 1954 C C . PHE A 1 265 ? 10.531 5.562 1.107 1 98.62 265 PHE A C 1
ATOM 1956 O O . PHE A 1 265 ? 10.906 5.863 -0.026 1 98.62 265 PHE A O 1
ATOM 1963 N N . VAL A 1 266 ? 9.32 5.777 1.497 1 98.75 266 VAL A N 1
ATOM 1964 C CA . VAL A 1 266 ? 8.312 6.578 0.798 1 98.75 266 VAL A CA 1
ATOM 1965 C C . VAL A 1 266 ? 7.98 7.82 1.618 1 98.75 266 VAL A C 1
ATOM 1967 O O . VAL A 1 266 ? 7.648 7.723 2.801 1 98.75 266 VAL A O 1
ATOM 1970 N N . GLY A 1 267 ? 8.102 9.016 1.037 1 98.38 267 GLY A N 1
ATOM 1971 C CA . GLY A 1 267 ? 7.738 10.273 1.66 1 98.38 267 GLY A CA 1
ATOM 1972 C C . GLY A 1 267 ? 6.977 11.203 0.732 1 98.38 267 GLY A C 1
ATOM 1973 O O . GLY A 1 267 ? 6.422 10.758 -0.276 1 98.38 267 GLY A O 1
ATOM 1974 N N . GLN A 1 268 ? 6.895 12.43 1.1 1 97.81 268 GLN A N 1
ATOM 1975 C CA . GLN A 1 268 ? 6.098 13.398 0.358 1 97.81 268 GLN A CA 1
ATOM 1976 C C . GLN A 1 268 ? 6.723 14.789 0.419 1 97.81 268 GLN A C 1
ATOM 1978 O O . GLN A 1 268 ? 7.438 15.117 1.371 1 97.81 268 GLN A O 1
ATOM 1983 N N . ASP A 1 269 ? 6.406 15.578 -0.533 1 96.56 269 ASP A N 1
ATOM 1984 C CA . ASP A 1 269 ? 6.945 16.938 -0.653 1 96.56 269 ASP A CA 1
ATOM 1985 C C . ASP A 1 269 ? 6.328 17.859 0.384 1 96.56 269 ASP A C 1
ATOM 1987 O O . ASP A 1 269 ? 6.965 18.828 0.817 1 96.56 269 ASP A O 1
ATOM 1991 N N . GLY A 1 270 ? 5.152 17.609 0.864 1 95.69 270 GLY A N 1
ATOM 1992 C CA . GLY A 1 270 ? 4.395 18.609 1.611 1 95.69 270 GLY A CA 1
ATOM 1993 C C . GLY A 1 270 ? 3.932 19.766 0.756 1 95.69 270 GLY A C 1
ATOM 1994 O O . GLY A 1 270 ? 3.633 19.594 -0.427 1 95.69 270 GLY A O 1
ATOM 1995 N N . ARG A 1 271 ? 3.777 20.922 1.4 1 92.31 271 ARG A N 1
ATOM 1996 C CA . ARG A 1 271 ? 3.398 22.125 0.66 1 92.31 271 ARG A CA 1
ATOM 1997 C C . ARG A 1 271 ? 4.559 22.641 -0.182 1 92.31 271 ARG A C 1
ATOM 1999 O O . ARG A 1 271 ? 5.695 22.719 0.297 1 92.31 271 ARG A O 1
ATOM 2006 N N . SER A 1 272 ? 4.301 22.797 -1.439 1 89.19 272 SER A N 1
ATOM 2007 C CA . SER A 1 272 ? 5.285 23.297 -2.398 1 89.19 272 SER A CA 1
ATOM 2008 C C . SER A 1 272 ? 4.719 24.438 -3.24 1 89.19 272 SER A C 1
ATOM 2010 O O . SER A 1 272 ? 3.645 24.953 -2.941 1 89.19 272 SER A O 1
ATOM 2012 N N . ASN A 1 273 ? 5.52 24.906 -4.273 1 81.88 273 ASN A N 1
ATOM 2013 C CA . ASN A 1 273 ? 5.059 25.953 -5.176 1 81.88 273 ASN A CA 1
ATOM 2014 C C . ASN A 1 273 ? 4.074 25.422 -6.207 1 81.88 273 ASN A C 1
ATOM 2016 O O . ASN A 1 273 ? 4.258 25.609 -7.41 1 81.88 273 ASN A O 1
ATOM 2020 N N . GLY A 1 274 ? 3.113 24.703 -5.676 1 85.94 274 GLY A N 1
ATOM 2021 C CA . GLY A 1 274 ? 2.141 23.969 -6.465 1 85.94 274 GLY A CA 1
ATOM 2022 C C . GLY A 1 274 ? 2.24 22.453 -6.281 1 85.94 274 GLY A C 1
ATOM 2023 O O . GLY A 1 274 ? 3.338 21.922 -6.141 1 85.94 274 GLY A O 1
ATOM 2024 N N . ILE A 1 275 ? 1.177 21.766 -6.352 1 87.38 275 ILE A N 1
ATOM 2025 C CA . ILE A 1 275 ? 1.096 20.359 -5.98 1 87.38 275 ILE A CA 1
ATOM 2026 C C . ILE A 1 275 ? 1.97 19.531 -6.914 1 87.38 275 ILE A C 1
ATOM 2028 O O . ILE A 1 275 ? 2.459 18.469 -6.531 1 87.38 275 ILE A O 1
ATOM 2032 N N . THR A 1 276 ? 2.279 20.047 -8.133 1 87.81 276 THR A N 1
ATOM 2033 C CA . THR A 1 276 ? 3.062 19.266 -9.094 1 87.81 276 THR A CA 1
ATOM 2034 C C . THR A 1 276 ? 4.539 19.656 -9.016 1 87.81 276 THR A C 1
ATOM 2036 O O . THR A 1 276 ? 5.379 19.031 -9.672 1 87.81 276 THR A O 1
ATOM 2039 N N . ALA A 1 277 ? 4.891 20.656 -8.273 1 88 277 ALA A N 1
ATOM 2040 C CA . ALA A 1 277 ? 6.281 21.109 -8.164 1 88 277 ALA A CA 1
ATOM 2041 C C . ALA A 1 277 ? 7.039 20.281 -7.129 1 88 277 ALA A C 1
ATOM 2043 O O . ALA A 1 277 ? 6.574 20.109 -6 1 88 277 ALA A O 1
ATOM 2044 N N . PRO A 1 278 ? 8.164 19.812 -7.52 1 91.12 278 PRO A N 1
ATOM 2045 C CA . PRO A 1 278 ? 8.984 19.078 -6.555 1 91.12 278 PRO A CA 1
ATOM 2046 C C . PRO A 1 278 ? 9.648 19.984 -5.527 1 91.12 278 PRO A C 1
ATOM 2048 O O . PRO A 1 278 ? 9.727 21.203 -5.73 1 91.12 278 PRO A O 1
ATOM 2051 N N . THR A 1 279 ? 10.102 19.438 -4.438 1 93.75 279 THR A N 1
ATOM 2052 C CA . THR A 1 279 ? 10.852 20.172 -3.432 1 93.75 279 THR A CA 1
ATOM 2053 C C . THR A 1 279 ? 12.18 19.5 -3.131 1 93.75 279 THR A C 1
ATOM 2055 O O . THR A 1 279 ? 12.258 18.266 -3.082 1 93.75 279 THR A O 1
ATOM 2058 N N . ARG A 1 280 ? 13.234 20.328 -3.023 1 95.44 280 ARG A N 1
ATOM 2059 C CA . ARG A 1 280 ? 14.547 19.812 -2.666 1 95.44 280 ARG A CA 1
ATOM 2060 C C . ARG A 1 280 ? 14.508 19.125 -1.306 1 95.44 280 ARG A C 1
ATOM 2062 O O . ARG A 1 280 ? 15.016 18 -1.151 1 95.44 280 ARG A O 1
ATOM 2069 N N . ARG A 1 281 ? 13.875 19.719 -0.367 1 96 281 ARG A N 1
ATOM 2070 C CA . ARG A 1 281 ? 13.82 19.188 0.993 1 96 281 ARG A CA 1
ATOM 2071 C C . ARG A 1 281 ? 13.094 17.844 1.032 1 96 281 ARG A C 1
ATOM 2073 O O . ARG A 1 281 ? 13.492 16.938 1.766 1 96 281 ARG A O 1
ATOM 2080 N N . GLY A 1 282 ? 11.977 17.766 0.34 1 97.06 282 GLY A N 1
ATOM 2081 C CA . GLY A 1 282 ? 11.25 16.516 0.281 1 97.06 282 GLY A CA 1
ATOM 2082 C C . GLY A 1 282 ? 12.078 15.367 -0.273 1 97.06 282 GLY A C 1
ATOM 2083 O O . GLY A 1 282 ? 12.062 14.258 0.276 1 97.06 282 GLY A O 1
ATOM 2084 N N . GLN A 1 283 ? 12.781 15.578 -1.359 1 97.88 283 GLN A N 1
ATOM 2085 C CA . GLN A 1 283 ? 13.609 14.547 -1.979 1 97.88 283 GLN A CA 1
ATOM 2086 C C . GLN A 1 283 ? 14.812 14.211 -1.104 1 97.88 283 GLN A C 1
ATOM 2088 O O . GLN A 1 283 ? 15.18 13.047 -0.965 1 97.88 283 GLN A O 1
ATOM 2093 N N . GLU A 1 284 ? 15.469 15.273 -0.436 1 98.19 284 GLU A N 1
ATOM 2094 C CA . GLU A 1 284 ? 16.578 15.039 0.492 1 98.19 284 GLU A CA 1
ATOM 2095 C C . GLU A 1 284 ? 16.141 14.125 1.635 1 98.19 284 GLU A C 1
ATOM 2097 O O . GLU A 1 284 ? 16.859 13.188 1.99 1 98.19 284 GLU A O 1
ATOM 2102 N N . ARG A 1 285 ? 14.977 14.406 2.168 1 97.75 285 ARG A N 1
ATOM 2103 C CA . ARG A 1 285 ? 14.461 13.641 3.301 1 97.75 285 ARG A CA 1
ATOM 2104 C C . ARG A 1 285 ? 14.281 12.172 2.938 1 97.75 285 ARG A C 1
ATOM 2106 O O . ARG A 1 285 ? 14.625 11.289 3.725 1 97.75 285 ARG A O 1
ATOM 2113 N N . VAL A 1 286 ? 13.766 11.883 1.797 1 98.44 286 VAL A N 1
ATOM 2114 C CA . VAL A 1 286 ? 13.438 10.523 1.392 1 98.44 286 VAL A CA 1
ATOM 2115 C C . VAL A 1 286 ? 14.727 9.75 1.09 1 98.44 286 VAL A C 1
ATOM 2117 O O . VAL A 1 286 ? 14.867 8.586 1.473 1 98.44 286 VAL A O 1
ATOM 2120 N N . ILE A 1 287 ? 15.664 10.367 0.379 1 98.62 287 ILE A N 1
ATOM 2121 C CA . ILE A 1 287 ? 16.938 9.727 0.068 1 98.62 287 ILE A CA 1
ATOM 2122 C C . ILE A 1 287 ? 17.688 9.414 1.361 1 98.62 287 ILE A C 1
ATOM 2124 O O . ILE A 1 287 ? 18.172 8.305 1.552 1 98.62 287 ILE A O 1
ATOM 2128 N N . ALA A 1 288 ? 17.719 10.398 2.277 1 98.38 288 ALA A N 1
ATOM 2129 C CA . ALA A 1 288 ? 18.406 10.211 3.553 1 98.38 288 ALA A CA 1
ATOM 2130 C C . ALA A 1 288 ? 17.75 9.102 4.371 1 98.38 288 ALA A C 1
ATOM 2132 O O . ALA A 1 288 ? 18.438 8.289 4.988 1 98.38 288 ALA A O 1
ATOM 2133 N N . ALA A 1 289 ? 16.453 9.094 4.387 1 98.25 289 ALA A N 1
ATOM 2134 C CA . ALA A 1 289 ? 15.719 8.094 5.164 1 98.25 289 ALA A CA 1
ATOM 2135 C C . ALA A 1 289 ? 15.945 6.691 4.613 1 98.25 289 ALA A C 1
ATOM 2137 O O . ALA A 1 289 ? 16.062 5.73 5.375 1 98.25 289 ALA A O 1
ATOM 2138 N N . ALA A 1 290 ? 15.93 6.523 3.293 1 98.44 290 ALA A N 1
ATOM 2139 C CA . ALA A 1 290 ? 16.188 5.227 2.682 1 98.44 290 ALA A CA 1
ATOM 2140 C C . ALA A 1 290 ? 17.594 4.734 3.014 1 98.44 290 ALA A C 1
ATOM 2142 O O . ALA A 1 290 ? 17.797 3.549 3.281 1 98.44 290 ALA A O 1
ATOM 2143 N N . LEU A 1 291 ? 18.547 5.625 2.975 1 98.25 291 LEU A N 1
ATOM 2144 C CA . LEU A 1 291 ? 19.922 5.293 3.32 1 98.25 291 LEU A CA 1
ATOM 2145 C C . LEU A 1 291 ? 20.031 4.859 4.777 1 98.25 291 LEU A C 1
ATOM 2147 O O . LEU A 1 291 ? 20.703 3.875 5.094 1 98.25 291 LEU A O 1
ATOM 2151 N N . ARG A 1 292 ? 19.328 5.547 5.664 1 97.62 292 ARG A N 1
ATOM 2152 C CA . ARG A 1 292 ? 19.312 5.168 7.074 1 97.62 292 ARG A CA 1
ATOM 2153 C C . ARG A 1 292 ? 18.688 3.791 7.262 1 97.62 292 ARG A C 1
ATOM 2155 O O . ARG A 1 292 ? 19.188 2.982 8.047 1 97.62 292 ARG A O 1
ATOM 2162 N N . SER A 1 293 ? 17.609 3.543 6.523 1 96.94 293 SER A N 1
ATOM 2163 C CA . SER A 1 293 ? 16.938 2.25 6.605 1 96.94 293 SER A CA 1
ATOM 2164 C C . SER A 1 293 ? 17.859 1.119 6.156 1 96.94 293 SER A C 1
ATOM 2166 O O . SER A 1 293 ? 17.75 -0.009 6.641 1 96.94 293 SER A O 1
ATOM 2168 N N . ALA A 1 294 ? 18.734 1.433 5.258 1 97.25 294 ALA A N 1
ATOM 2169 C CA . ALA A 1 294 ? 19.688 0.448 4.754 1 97.25 294 ALA A CA 1
ATOM 2170 C C . ALA A 1 294 ? 20.922 0.369 5.648 1 97.25 294 ALA A C 1
ATOM 2172 O O . ALA A 1 294 ? 21.781 -0.51 5.473 1 97.25 294 ALA A O 1
ATOM 2173 N N . GLY A 1 295 ? 21.109 1.34 6.641 1 97.19 295 GLY A N 1
ATOM 2174 C CA . GLY A 1 295 ? 22.266 1.393 7.512 1 97.19 295 GLY A CA 1
ATOM 2175 C C . GLY A 1 295 ? 23.5 1.941 6.828 1 97.19 295 GLY A C 1
ATOM 2176 O O . GLY A 1 295 ? 24.625 1.531 7.133 1 97.19 295 GLY A O 1
ATOM 2177 N N . HIS A 1 296 ? 23.281 2.834 5.777 1 96.88 296 HIS A N 1
ATOM 2178 C CA . HIS A 1 296 ? 24.391 3.379 5.004 1 96.88 296 HIS A CA 1
ATOM 2179 C C . HIS A 1 296 ? 24.281 4.895 4.867 1 96.88 296 HIS A C 1
ATOM 2181 O O . HIS A 1 296 ? 23.281 5.484 5.273 1 96.88 296 HIS A O 1
ATOM 2187 N N . THR A 1 297 ? 25.297 5.566 4.352 1 96.62 297 THR A N 1
ATOM 2188 C CA . THR A 1 297 ? 25.297 6.984 4.008 1 96.62 297 THR A CA 1
ATOM 2189 C C . THR A 1 297 ? 25.438 7.172 2.5 1 96.62 297 THR A C 1
ATOM 2191 O O . THR A 1 297 ? 25.734 6.219 1.774 1 96.62 297 THR A O 1
ATOM 2194 N N . GLY A 1 298 ? 25.25 8.352 2.094 1 96.56 298 GLY A N 1
ATOM 2195 C CA . GLY A 1 298 ? 25.359 8.648 0.673 1 96.56 298 GLY A CA 1
ATOM 2196 C C . GLY A 1 298 ? 26.734 8.383 0.112 1 96.56 298 GLY A C 1
ATOM 2197 O O . GLY A 1 298 ? 26.875 8.062 -1.071 1 96.56 298 GLY A O 1
ATOM 2198 N N . ALA A 1 299 ? 27.734 8.469 0.933 1 95.06 299 ALA A N 1
ATOM 2199 C CA . ALA A 1 299 ? 29.109 8.25 0.523 1 95.06 299 ALA A CA 1
ATOM 2200 C C . ALA A 1 299 ? 29.344 6.801 0.115 1 95.06 299 ALA A C 1
ATOM 2202 O O . ALA A 1 299 ? 30.266 6.504 -0.645 1 95.06 299 ALA A O 1
ATOM 2203 N N . ASP A 1 300 ? 28.516 5.934 0.552 1 95.62 300 ASP A N 1
ATOM 2204 C CA . ASP A 1 300 ? 28.688 4.504 0.306 1 95.62 300 ASP A CA 1
ATOM 2205 C C . ASP A 1 300 ? 28.188 4.121 -1.084 1 95.62 300 ASP A C 1
ATOM 2207 O O . ASP A 1 300 ? 28.516 3.041 -1.589 1 95.62 300 ASP A O 1
ATOM 2211 N N . LEU A 1 301 ? 27.406 4.969 -1.737 1 97.62 301 LEU A N 1
ATOM 2212 C CA . LEU A 1 301 ? 26.797 4.633 -3.018 1 97.62 301 LEU A CA 1
ATOM 2213 C C . LEU A 1 301 ? 27.828 4.695 -4.145 1 97.62 301 LEU A C 1
ATOM 2215 O O . LEU A 1 301 ? 28.703 5.566 -4.148 1 97.62 301 LEU A O 1
ATOM 2219 N N . HIS A 1 302 ? 27.719 3.789 -5.051 1 97.12 302 HIS A N 1
ATOM 2220 C CA . HIS A 1 302 ? 28.578 3.764 -6.227 1 97.12 302 HIS A CA 1
ATOM 2221 C C . HIS A 1 302 ? 27.906 4.438 -7.418 1 97.12 302 HIS A C 1
ATOM 2223 O O . HIS A 1 302 ? 28.594 4.996 -8.281 1 97.12 302 HIS A O 1
ATOM 2229 N N . PHE A 1 303 ? 26.625 4.344 -7.527 1 97.81 303 PHE A N 1
ATOM 2230 C CA . PHE A 1 303 ? 25.859 5.047 -8.539 1 97.81 303 PHE A CA 1
ATOM 2231 C C . PHE A 1 303 ? 24.406 5.227 -8.094 1 97.81 303 PHE A C 1
ATOM 2233 O O . PHE A 1 303 ? 23.969 4.617 -7.117 1 97.81 303 PHE A O 1
ATOM 2240 N N . VAL A 1 304 ? 23.688 6.113 -8.773 1 98.38 304 VAL A N 1
ATOM 2241 C CA . VAL A 1 304 ? 22.266 6.324 -8.539 1 98.38 304 VAL A CA 1
ATOM 2242 C C . VAL A 1 304 ? 21.516 6.344 -9.867 1 98.38 304 VAL A C 1
ATOM 2244 O O . VAL A 1 304 ? 21.922 7.031 -10.805 1 98.38 304 VAL A O 1
ATOM 2247 N N . GLU A 1 305 ? 20.531 5.48 -9.977 1 98.5 305 GLU A N 1
ATOM 2248 C CA . GLU A 1 305 ? 19.516 5.629 -11.008 1 98.5 305 GLU A CA 1
ATOM 2249 C C . GLU A 1 305 ? 18.469 6.648 -10.602 1 98.5 305 GLU A C 1
ATOM 2251 O O . GLU A 1 305 ? 17.562 6.34 -9.812 1 98.5 305 GLU A O 1
ATOM 2256 N N . ALA A 1 306 ? 18.531 7.824 -11.156 1 98.31 306 ALA A N 1
ATOM 2257 C CA . ALA A 1 306 ? 17.672 8.945 -10.781 1 98.31 306 ALA A CA 1
ATOM 2258 C C . ALA A 1 306 ? 16.312 8.852 -11.469 1 98.31 306 ALA A C 1
ATOM 2260 O O . ALA A 1 306 ? 16.141 8.047 -12.391 1 98.31 306 ALA A O 1
ATOM 2261 N N . HIS A 1 307 ? 15.367 9.602 -10.977 1 97.69 307 HIS A N 1
ATOM 2262 C CA . HIS A 1 307 ? 14.086 9.742 -11.656 1 97.69 307 HIS A CA 1
ATOM 2263 C C . HIS A 1 307 ? 14.258 10.406 -13.016 1 97.69 307 HIS A C 1
ATOM 2265 O O . HIS A 1 307 ? 13.781 9.883 -14.031 1 97.69 307 HIS A O 1
ATOM 2271 N N . GLY A 1 308 ? 14.992 11.555 -13.055 1 94.88 308 GLY A N 1
ATOM 2272 C CA . GLY A 1 308 ? 15.344 12.203 -14.305 1 94.88 308 GLY A CA 1
ATOM 2273 C C . GLY A 1 308 ? 14.133 12.57 -15.148 1 94.88 308 GLY A C 1
ATOM 2274 O O . GLY A 1 308 ? 13.922 12 -16.219 1 94.88 308 GLY A O 1
ATOM 2275 N N . THR A 1 309 ? 13.422 13.531 -14.836 1 86.44 309 THR A N 1
ATOM 2276 C CA . THR A 1 309 ? 12.172 13.875 -15.5 1 86.44 309 THR A CA 1
ATOM 2277 C C . THR A 1 309 ? 12.438 14.484 -16.875 1 86.44 309 THR A C 1
ATOM 2279 O O . THR A 1 309 ? 11.578 14.445 -17.75 1 86.44 309 THR A O 1
ATOM 2282 N N . GLY A 1 310 ? 13.602 15.125 -17 1 90.44 310 GLY A N 1
ATOM 2283 C CA . GLY A 1 310 ? 13.914 15.836 -18.234 1 90.44 310 GLY A CA 1
ATOM 2284 C C . GLY A 1 310 ? 13.414 17.266 -18.234 1 90.44 310 GLY A C 1
ATOM 2285 O O . GLY A 1 310 ? 13.664 18.016 -19.188 1 90.44 310 GLY A O 1
ATOM 2286 N N . THR A 1 311 ? 12.703 17.641 -17.203 1 89.81 311 THR A N 1
ATOM 2287 C CA . THR A 1 311 ? 12.305 19.031 -17.047 1 89.81 311 THR A CA 1
ATOM 2288 C C . THR A 1 311 ? 13.406 19.828 -16.359 1 89.81 311 THR A C 1
ATOM 2290 O O . THR A 1 311 ? 14.172 19.281 -15.555 1 89.81 311 THR A O 1
ATOM 2293 N N . THR A 1 312 ? 13.461 21.094 -16.594 1 88.12 312 THR A N 1
ATOM 2294 C CA . THR A 1 312 ? 14.492 21.953 -16.031 1 88.12 312 THR A CA 1
ATOM 2295 C C . THR A 1 312 ? 14.414 21.969 -14.508 1 88.12 312 THR A C 1
ATOM 2297 O O . THR A 1 312 ? 15.422 21.766 -13.828 1 88.12 312 THR A O 1
ATOM 2300 N N . LEU A 1 313 ? 13.266 22.219 -13.977 1 86.69 313 LEU A N 1
ATOM 2301 C CA . LEU A 1 313 ? 13.094 22.312 -12.531 1 86.69 313 LEU A CA 1
ATOM 2302 C C . LEU A 1 313 ? 13.297 20.953 -11.875 1 86.69 313 LEU A C 1
ATOM 2304 O O . LEU A 1 313 ? 13.953 20.844 -10.828 1 86.69 313 LEU A O 1
ATOM 2308 N N . GLY A 1 314 ? 12.711 19.906 -12.406 1 92.38 314 GLY A N 1
ATOM 2309 C CA . GLY A 1 314 ? 12.836 18.578 -11.844 1 92.38 314 GLY A CA 1
ATOM 2310 C C . GLY A 1 314 ? 14.273 18.109 -11.75 1 92.38 314 GLY A C 1
ATOM 2311 O O . GLY A 1 314 ? 14.695 17.578 -10.719 1 92.38 314 GLY A O 1
ATOM 2312 N N . ASP A 1 315 ? 15.023 18.297 -12.812 1 95.56 315 ASP A N 1
ATOM 2313 C CA . ASP A 1 315 ? 16.422 17.875 -12.844 1 95.56 315 ASP A CA 1
ATOM 2314 C C . ASP A 1 315 ? 17.266 18.688 -11.852 1 95.56 315 ASP A C 1
ATOM 2316 O O . ASP A 1 315 ? 18.141 18.141 -11.188 1 95.56 315 ASP A O 1
ATOM 2320 N N . LEU A 1 316 ? 17 19.984 -11.812 1 94.69 316 LEU A N 1
ATOM 2321 C CA . LEU A 1 316 ? 17.734 20.844 -10.898 1 94.69 316 LEU A CA 1
ATOM 2322 C C . LEU A 1 316 ? 17.5 20.438 -9.453 1 94.69 316 LEU A C 1
ATOM 2324 O O . LEU A 1 316 ? 18.453 20.266 -8.688 1 94.69 316 LEU A O 1
ATOM 2328 N N . ILE A 1 317 ? 16.266 20.266 -9.055 1 95.38 317 ILE A N 1
ATOM 2329 C CA . ILE A 1 317 ? 15.898 19.906 -7.691 1 95.38 317 ILE A CA 1
ATOM 2330 C C . ILE A 1 317 ? 16.5 18.547 -7.336 1 95.38 317 ILE A C 1
ATOM 2332 O O . ILE A 1 317 ? 17.031 18.359 -6.234 1 95.38 317 ILE A O 1
ATOM 2336 N N . GLU A 1 318 ? 16.406 17.594 -8.234 1 97.38 318 GLU A N 1
ATOM 2337 C CA . GLU A 1 318 ? 16.906 16.25 -7.965 1 97.38 318 GLU A CA 1
ATOM 2338 C C . GLU A 1 318 ? 18.422 16.25 -7.781 1 97.38 318 GLU A C 1
ATOM 2340 O O . GLU A 1 318 ? 18.938 15.586 -6.883 1 97.38 318 GLU A O 1
ATOM 2345 N N . THR A 1 319 ? 19.156 16.984 -8.609 1 97.44 319 THR A N 1
ATOM 2346 C CA . THR A 1 319 ? 20.609 17.031 -8.492 1 97.44 319 THR A CA 1
ATOM 2347 C C . THR A 1 319 ? 21.016 17.75 -7.215 1 97.44 319 THR A C 1
ATOM 2349 O O . THR A 1 319 ? 22.016 17.406 -6.59 1 97.44 319 THR A O 1
ATOM 2352 N N . GLN A 1 320 ? 20.281 18.781 -6.871 1 97.62 320 GLN A N 1
ATOM 2353 C CA . GLN A 1 320 ? 20.547 19.469 -5.609 1 97.62 320 GLN A CA 1
ATOM 2354 C C . GLN A 1 320 ? 20.328 18.531 -4.422 1 97.62 320 GLN A C 1
ATOM 2356 O O . GLN A 1 320 ? 21.125 18.516 -3.488 1 97.62 320 GLN A O 1
ATOM 2361 N N . ALA A 1 321 ? 19.281 17.781 -4.465 1 97.88 321 ALA A N 1
ATOM 2362 C CA . ALA A 1 321 ? 18.984 16.828 -3.391 1 97.88 321 ALA A CA 1
ATOM 2363 C C . ALA A 1 321 ? 20.047 15.75 -3.293 1 97.88 321 ALA A C 1
ATOM 2365 O O . ALA A 1 321 ? 20.484 15.398 -2.195 1 97.88 321 ALA A O 1
ATOM 2366 N N . LEU A 1 322 ? 20.453 15.195 -4.426 1 98.12 322 LEU A N 1
ATOM 2367 C CA . LEU A 1 322 ? 21.484 14.172 -4.457 1 98.12 322 LEU A CA 1
ATOM 2368 C C . LEU A 1 322 ? 22.812 14.734 -3.971 1 98.12 322 LEU A C 1
ATOM 2370 O O . LEU A 1 322 ? 23.547 14.062 -3.244 1 98.12 322 LEU A O 1
ATOM 2374 N N . GLY A 1 323 ? 23.141 15.969 -4.418 1 97.88 323 GLY A N 1
ATOM 2375 C CA . GLY A 1 323 ? 24.344 16.609 -3.943 1 97.88 323 GLY A CA 1
ATOM 2376 C C . GLY A 1 323 ? 24.375 16.781 -2.438 1 97.88 323 GLY A C 1
ATOM 2377 O O . GLY A 1 323 ? 25.406 16.547 -1.801 1 97.88 323 GLY A O 1
ATOM 2378 N N . ALA A 1 324 ? 23.266 17.156 -1.879 1 97.31 324 ALA A N 1
ATOM 2379 C CA . ALA A 1 324 ? 23.156 17.422 -0.447 1 97.31 324 ALA A CA 1
ATOM 2380 C C . ALA A 1 324 ? 23.25 16.141 0.361 1 97.31 324 ALA A C 1
ATOM 2382 O O . ALA A 1 324 ? 23.781 16.125 1.471 1 97.31 324 ALA A O 1
ATOM 2383 N N . THR A 1 325 ? 22.766 15.016 -0.175 1 97.62 325 THR A N 1
ATOM 2384 C CA . THR A 1 325 ? 22.656 13.773 0.583 1 97.62 325 THR A CA 1
ATOM 2385 C C . THR A 1 325 ? 23.812 12.836 0.273 1 97.62 325 THR A C 1
ATOM 2387 O O . THR A 1 325 ? 24.234 12.047 1.122 1 97.62 325 THR A O 1
ATOM 2390 N N . CYS A 1 326 ? 24.359 12.953 -0.967 1 97 326 CYS A N 1
ATOM 2391 C CA . CYS A 1 326 ? 25.328 11.961 -1.398 1 97 326 CYS A CA 1
ATOM 2392 C C . CYS A 1 326 ? 26.641 12.633 -1.832 1 97 326 CYS A C 1
ATOM 2394 O O . CYS A 1 326 ? 27.609 11.945 -2.156 1 97 326 CYS A O 1
ATOM 2396 N N . GLY A 1 327 ? 26.734 13.891 -1.798 1 94.56 327 GLY A N 1
ATOM 2397 C CA . GLY A 1 327 ? 27.859 14.625 -2.375 1 94.56 327 GLY A CA 1
ATOM 2398 C C . GLY A 1 327 ? 29.078 14.672 -1.472 1 94.56 327 GLY A C 1
ATOM 2399 O O . GLY A 1 327 ? 30.172 15 -1.92 1 94.56 327 GLY A O 1
ATOM 2400 N N . ASP A 1 328 ? 28.922 14.383 -0.186 1 93.06 328 ASP A N 1
ATOM 2401 C CA . ASP A 1 328 ? 30.062 14.328 0.71 1 93.06 328 ASP A CA 1
ATOM 2402 C C . ASP A 1 328 ? 30.875 13.055 0.485 1 93.06 328 ASP A C 1
ATOM 2404 O O . ASP A 1 328 ? 30.656 12.039 1.153 1 93.06 328 ASP A O 1
ATOM 2408 N N . ARG A 1 329 ? 31.797 13.18 -0.438 1 91.56 329 ARG A N 1
ATOM 2409 C CA . ARG A 1 329 ? 32.531 11.992 -0.87 1 91.56 329 ARG A CA 1
ATOM 2410 C C . ARG A 1 329 ? 34.031 12.195 -0.716 1 91.56 329 ARG A C 1
ATOM 2412 O O . ARG A 1 329 ? 34.812 11.836 -1.605 1 91.56 329 ARG A O 1
ATOM 2419 N N . VAL A 1 330 ? 34.5 12.539 0.394 1 85.56 330 VAL A N 1
ATOM 2420 C CA . VAL A 1 330 ? 35.938 12.789 0.614 1 85.56 330 VAL A CA 1
ATOM 2421 C C . VAL A 1 330 ? 36.75 11.555 0.224 1 85.56 330 VAL A C 1
ATOM 2423 O O . VAL A 1 330 ? 36.531 10.469 0.759 1 85.56 330 VAL A O 1
ATOM 2426 N N . GLY A 1 331 ? 37.656 11.656 -0.729 1 85.19 331 GLY A N 1
ATOM 2427 C CA . GLY A 1 331 ? 38.562 10.617 -1.161 1 85.19 331 GLY A CA 1
ATOM 2428 C C . GLY A 1 331 ? 37.938 9.641 -2.137 1 85.19 331 GLY A C 1
ATOM 2429 O O . GLY A 1 331 ? 38.562 8.633 -2.494 1 85.19 331 GLY A O 1
ATOM 2430 N N . ARG A 1 332 ? 36.75 9.906 -2.602 1 88.81 332 ARG A N 1
ATOM 2431 C CA . ARG A 1 332 ? 36.062 9.016 -3.539 1 88.81 332 ARG A CA 1
ATOM 2432 C C . ARG A 1 332 ? 35.75 9.734 -4.844 1 88.81 332 ARG A C 1
ATOM 2434 O O . ARG A 1 332 ? 35.656 10.961 -4.875 1 88.81 332 ARG A O 1
ATOM 2441 N N . ALA A 1 333 ? 35.594 8.961 -5.863 1 90.81 333 ALA A N 1
ATOM 2442 C CA . ALA A 1 333 ? 35.188 9.492 -7.16 1 90.81 333 ALA A CA 1
ATOM 2443 C C . ALA A 1 333 ? 33.75 10.047 -7.098 1 90.81 333 ALA A C 1
ATOM 2445 O O . ALA A 1 333 ? 32.969 9.641 -6.246 1 90.81 333 ALA A O 1
ATOM 2446 N N . PRO A 1 334 ? 33.438 11.023 -7.98 1 95.62 334 PRO A N 1
ATOM 2447 C CA . PRO A 1 334 ? 32.062 11.531 -8.023 1 95.62 334 PRO A CA 1
ATOM 2448 C C . PRO A 1 334 ? 31.031 10.43 -8.219 1 95.62 334 PRO A C 1
ATOM 2450 O O . PRO A 1 334 ? 31.328 9.406 -8.844 1 95.62 334 PRO A O 1
ATOM 2453 N N . LEU A 1 335 ? 29.891 10.656 -7.672 1 97.06 335 LEU A N 1
ATOM 2454 C CA . LEU A 1 335 ? 28.781 9.711 -7.785 1 97.06 335 LEU A CA 1
ATOM 2455 C C . LEU A 1 335 ? 28.234 9.672 -9.211 1 97.06 335 LEU A C 1
ATOM 2457 O O . LEU A 1 335 ? 27.891 10.719 -9.773 1 97.06 335 LEU A O 1
ATOM 2461 N N . VAL A 1 336 ? 28.203 8.531 -9.812 1 97 336 VAL A N 1
ATOM 2462 C CA . VAL A 1 336 ? 27.656 8.383 -11.156 1 97 336 VAL A CA 1
ATOM 2463 C C . VAL A 1 336 ? 26.125 8.414 -11.102 1 97 336 VAL A C 1
ATOM 2465 O O . VAL A 1 336 ? 25.516 7.676 -10.328 1 97 336 VAL A O 1
ATOM 2468 N N . VAL A 1 337 ? 25.547 9.305 -11.93 1 96.62 337 VAL A N 1
ATOM 2469 C CA . VAL A 1 337 ? 24.094 9.445 -11.977 1 96.62 337 VAL A CA 1
ATOM 2470 C C . VAL A 1 337 ? 23.594 9.18 -13.391 1 96.62 337 VAL A C 1
ATOM 2472 O O . VAL A 1 337 ? 24.234 9.578 -14.367 1 96.62 337 VAL A O 1
ATOM 2475 N N . GLY A 1 338 ? 22.516 8.469 -13.516 1 94.25 338 GLY A N 1
ATOM 2476 C CA . GLY A 1 338 ? 21.859 8.25 -14.789 1 94.25 338 GLY A CA 1
ATOM 2477 C C . GLY A 1 338 ? 20.359 8.133 -14.672 1 94.25 338 GLY A C 1
ATOM 2478 O O . GLY A 1 338 ? 19.797 8.242 -13.578 1 94.25 338 GLY A O 1
ATOM 2479 N N . SER A 1 339 ? 19.703 8.023 -15.82 1 96.69 339 SER A N 1
ATOM 2480 C CA . SER A 1 339 ? 18.25 7.797 -15.891 1 96.69 339 SER A CA 1
ATOM 2481 C C . SER A 1 339 ? 17.891 7.039 -17.156 1 96.69 339 SER A C 1
ATOM 2483 O O . SER A 1 339 ? 18.359 7.375 -18.25 1 96.69 339 SER A O 1
ATOM 2485 N N . VAL A 1 340 ? 17.047 6.113 -16.969 1 97.81 340 VAL A N 1
ATOM 2486 C CA . VAL A 1 340 ? 16.656 5.234 -18.078 1 97.81 340 VAL A CA 1
ATOM 2487 C C . VAL A 1 340 ? 15.719 5.977 -19.031 1 97.81 340 VAL A C 1
ATOM 2489 O O . VAL A 1 340 ? 15.562 5.578 -20.188 1 97.81 340 VAL A O 1
ATOM 2492 N N . LYS A 1 341 ? 15.109 7.082 -18.578 1 97.38 341 LYS A N 1
ATOM 2493 C CA . LYS A 1 341 ? 14.078 7.77 -19.344 1 97.38 341 LYS A CA 1
ATOM 2494 C C . LYS A 1 341 ? 14.633 8.336 -20.641 1 97.38 341 LYS A C 1
ATOM 2496 O O . LYS A 1 341 ? 13.891 8.562 -21.594 1 97.38 341 LYS A O 1
ATOM 2501 N N . GLY A 1 342 ? 15.906 8.547 -20.719 1 96.81 342 GLY A N 1
ATOM 2502 C CA . GLY A 1 342 ? 16.516 8.938 -21.969 1 96.81 342 GLY A CA 1
ATOM 2503 C C . GLY A 1 342 ? 16.406 7.883 -23.062 1 96.81 342 GLY A C 1
ATOM 2504 O O . GLY A 1 342 ? 16.359 8.203 -24.25 1 96.81 342 GLY A O 1
ATOM 2505 N N . ASN A 1 343 ? 16.359 6.625 -22.703 1 97.81 343 ASN A N 1
ATOM 2506 C CA . ASN A 1 343 ? 16.312 5.504 -23.641 1 97.81 343 ASN A CA 1
ATOM 2507 C C . ASN A 1 343 ? 14.883 5.145 -24.031 1 97.81 343 ASN A C 1
ATOM 2509 O O . ASN A 1 343 ? 14.602 4.883 -25.188 1 97.81 343 ASN A O 1
ATOM 2513 N N . ILE A 1 344 ? 13.977 5.164 -23.016 1 98.25 344 ILE A N 1
ATOM 2514 C CA . ILE A 1 344 ? 12.688 4.535 -23.281 1 98.25 344 ILE A CA 1
ATOM 2515 C C . ILE A 1 344 ? 11.57 5.551 -23.062 1 98.25 344 ILE A C 1
ATOM 2517 O O . ILE A 1 344 ? 10.391 5.195 -23.094 1 98.25 344 ILE A O 1
ATOM 2521 N N . GLY A 1 345 ? 11.883 6.801 -22.797 1 97.75 345 GLY A N 1
ATOM 2522 C CA . GLY A 1 345 ? 10.883 7.793 -22.438 1 97.75 345 GLY A CA 1
ATOM 2523 C C . GLY A 1 345 ? 10.406 7.66 -21 1 97.75 345 GLY A C 1
ATOM 2524 O O . GLY A 1 345 ? 10.883 6.797 -20.25 1 97.75 345 GLY A O 1
ATOM 2525 N N . HIS A 1 346 ? 9.562 8.602 -20.578 1 98.06 346 HIS A N 1
ATOM 2526 C CA . HIS A 1 346 ? 8.922 8.547 -19.266 1 98.06 346 HIS A CA 1
ATOM 2527 C C . HIS A 1 346 ? 7.758 7.566 -19.25 1 98.06 346 HIS A C 1
ATOM 2529 O O . HIS A 1 346 ? 6.668 7.887 -19.734 1 98.06 346 HIS A O 1
ATOM 2535 N N . THR A 1 347 ? 7.922 6.473 -18.562 1 98.12 347 THR A N 1
ATOM 2536 C CA . THR A 1 347 ? 6.938 5.398 -18.625 1 98.12 347 THR A CA 1
ATOM 2537 C C . THR A 1 347 ? 5.902 5.551 -17.516 1 98.12 347 THR A C 1
ATOM 2539 O O . THR A 1 347 ? 5.227 4.586 -17.156 1 98.12 347 THR A O 1
ATOM 2542 N N . GLU A 1 348 ? 5.801 6.656 -16.891 1 97.06 348 GLU A N 1
ATOM 2543 C CA . GLU A 1 348 ? 4.766 7.023 -15.93 1 97.06 348 GLU A CA 1
ATOM 2544 C C . GLU A 1 348 ? 4.621 5.957 -14.844 1 97.06 348 GLU A C 1
ATOM 2546 O O . GLU A 1 348 ? 5.594 5.629 -14.156 1 97.06 348 GLU A O 1
ATOM 2551 N N . GLY A 1 349 ? 3.529 5.195 -14.781 1 97.31 349 GLY A N 1
ATOM 2552 C CA . GLY A 1 349 ? 3.336 4.199 -13.742 1 97.31 349 GLY A CA 1
ATOM 2553 C C . GLY A 1 349 ? 4.41 3.127 -13.734 1 97.31 349 GLY A C 1
ATOM 2554 O O . GLY A 1 349 ? 4.641 2.479 -12.711 1 97.31 349 GLY A O 1
ATOM 2555 N N . ALA A 1 350 ? 5.141 2.998 -14.805 1 98.5 350 ALA A N 1
ATOM 2556 C CA . ALA A 1 350 ? 6.184 1.981 -14.914 1 98.5 350 ALA A CA 1
ATOM 2557 C C . ALA A 1 350 ? 7.57 2.602 -14.773 1 98.5 350 ALA A C 1
ATOM 2559 O O . ALA A 1 350 ? 8.586 1.902 -14.852 1 98.5 350 ALA A O 1
ATOM 2560 N N . ALA A 1 351 ? 7.652 3.893 -14.508 1 98.56 351 ALA A N 1
ATOM 2561 C CA . ALA A 1 351 ? 8.938 4.582 -14.469 1 98.56 351 ALA A CA 1
ATOM 2562 C C . ALA A 1 351 ? 9.82 4.023 -13.359 1 98.56 351 ALA A C 1
ATOM 2564 O O . ALA A 1 351 ? 11.008 3.752 -13.57 1 98.56 351 ALA A O 1
ATOM 2565 N N . GLY A 1 352 ? 9.25 3.816 -12.18 1 98.62 352 GLY A N 1
ATOM 2566 C CA . GLY A 1 352 ? 10.008 3.312 -11.047 1 98.62 352 GLY A CA 1
ATOM 2567 C C . GLY A 1 352 ? 10.594 1.935 -11.281 1 98.62 352 GLY A C 1
ATOM 2568 O O . GLY A 1 352 ? 11.773 1.702 -11.008 1 98.62 352 GLY A O 1
ATOM 2569 N N . ILE A 1 353 ? 9.773 1.042 -11.844 1 98.88 353 ILE A N 1
ATOM 2570 C CA . ILE A 1 353 ? 10.211 -0.337 -12.031 1 98.88 353 ILE A CA 1
ATOM 2571 C C . ILE A 1 353 ? 11.258 -0.401 -13.141 1 98.88 353 ILE A C 1
ATOM 2573 O O . ILE A 1 353 ? 12.164 -1.235 -13.102 1 98.88 353 ILE A O 1
ATOM 2577 N N . ALA A 1 354 ? 11.109 0.463 -14.18 1 98.81 354 ALA A N 1
ATOM 2578 C CA . ALA A 1 354 ? 12.094 0.515 -15.258 1 98.81 354 ALA A CA 1
ATOM 2579 C C . ALA A 1 354 ? 13.469 0.903 -14.727 1 98.81 354 ALA A C 1
ATOM 2581 O O . ALA A 1 354 ? 14.469 0.261 -15.047 1 98.81 354 ALA A O 1
ATOM 2582 N N . GLY A 1 355 ? 13.5 1.99 -13.93 1 98.81 355 GLY A N 1
ATOM 2583 C CA . GLY A 1 355 ? 14.75 2.389 -13.305 1 98.81 355 GLY A CA 1
ATOM 2584 C C . GLY A 1 355 ? 15.305 1.344 -12.359 1 98.81 355 GLY A C 1
ATOM 2585 O O . GLY A 1 355 ? 16.516 1.12 -12.312 1 98.81 355 GLY A O 1
ATOM 2586 N N . PHE A 1 356 ? 14.469 0.709 -11.602 1 98.88 356 PHE A N 1
ATOM 2587 C CA . PHE A 1 356 ? 14.852 -0.331 -10.648 1 98.88 356 PHE A CA 1
ATOM 2588 C C . PHE A 1 356 ? 15.5 -1.506 -11.367 1 98.88 356 PHE A C 1
ATOM 2590 O O . PHE A 1 356 ? 16.547 -2 -10.945 1 98.88 356 PHE A O 1
ATOM 2597 N N . ILE A 1 357 ? 14.883 -1.959 -12.5 1 98.94 357 ILE A N 1
ATOM 2598 C CA . ILE A 1 357 ? 15.398 -3.074 -13.289 1 98.94 357 ILE A CA 1
ATOM 2599 C C . ILE A 1 357 ? 16.766 -2.703 -13.875 1 98.94 357 ILE A C 1
ATOM 2601 O O . ILE A 1 357 ? 17.703 -3.498 -13.828 1 98.94 357 ILE A O 1
ATOM 2605 N N . LYS A 1 358 ? 16.891 -1.48 -14.414 1 98.75 358 LYS A N 1
ATOM 2606 C CA . LYS A 1 358 ? 18.188 -1.036 -14.93 1 98.75 358 LYS A CA 1
ATOM 2607 C C . LYS A 1 358 ? 19.25 -1.103 -13.852 1 98.75 358 LYS A C 1
ATOM 2609 O O . LYS A 1 358 ? 20.359 -1.587 -14.094 1 98.75 358 LYS A O 1
ATOM 2614 N N . ALA A 1 359 ? 18.906 -0.601 -12.703 1 98.75 359 ALA A N 1
ATOM 2615 C CA . ALA A 1 359 ? 19.859 -0.591 -11.602 1 98.75 359 ALA A CA 1
ATOM 2616 C C . ALA A 1 359 ? 20.266 -2.01 -11.211 1 98.75 359 ALA A C 1
ATOM 2618 O O . ALA A 1 359 ? 21.438 -2.283 -10.953 1 98.75 359 ALA A O 1
ATOM 2619 N N . CYS A 1 360 ? 19.297 -2.926 -11.109 1 98.56 360 CYS A N 1
ATOM 2620 C CA . CYS A 1 360 ? 19.578 -4.316 -10.773 1 98.56 360 CYS A CA 1
ATOM 2621 C C . CYS A 1 360 ? 20.484 -4.961 -11.812 1 98.56 360 CYS A C 1
ATOM 2623 O O . CYS A 1 360 ? 21.406 -5.695 -11.461 1 98.56 360 CYS A O 1
ATOM 2625 N N . LEU A 1 361 ? 20.172 -4.699 -13.07 1 98.38 361 LEU A N 1
ATOM 2626 C CA . LEU A 1 361 ? 21 -5.246 -14.133 1 98.38 361 LEU A CA 1
ATOM 2627 C C . LEU A 1 361 ? 22.406 -4.668 -14.07 1 98.38 361 LEU A C 1
ATOM 2629 O O . LEU A 1 361 ? 23.391 -5.379 -14.312 1 98.38 361 LEU A O 1
ATOM 2633 N N . SER A 1 362 ? 22.531 -3.357 -13.773 1 98.06 362 SER A N 1
ATOM 2634 C CA . SER A 1 362 ? 23.844 -2.738 -13.602 1 98.06 362 SER A CA 1
ATOM 2635 C C . SER A 1 362 ? 24.641 -3.434 -12.5 1 98.06 362 SER A C 1
ATOM 2637 O O . SER A 1 362 ? 25.844 -3.656 -12.641 1 98.06 362 SER A O 1
ATOM 2639 N N . MET A 1 363 ? 23.969 -3.736 -11.43 1 96.19 363 MET A N 1
ATOM 2640 C CA . MET A 1 363 ? 24.594 -4.461 -10.32 1 96.19 363 MET A CA 1
ATOM 2641 C C . MET A 1 363 ? 25.062 -5.844 -10.766 1 96.19 363 MET A C 1
ATOM 2643 O O . MET A 1 363 ? 26.188 -6.254 -10.477 1 96.19 363 MET A O 1
ATOM 2647 N N . HIS A 1 364 ? 24.172 -6.52 -11.43 1 95.06 364 HIS A N 1
ATOM 2648 C CA . HIS A 1 364 ? 24.422 -7.895 -11.852 1 95.06 364 HIS A CA 1
ATOM 2649 C C . HIS A 1 364 ? 25.594 -7.973 -12.82 1 95.06 364 HIS A C 1
ATOM 2651 O O . HIS A 1 364 ? 26.422 -8.867 -12.719 1 95.06 364 HIS A O 1
ATOM 2657 N N . HIS A 1 365 ? 25.672 -7.055 -13.781 1 95.44 365 HIS A N 1
ATOM 2658 C CA . HIS A 1 365 ? 26.719 -7.051 -14.805 1 95.44 365 HIS A CA 1
ATOM 2659 C C . HIS A 1 365 ? 27.922 -6.234 -14.352 1 95.44 365 HIS A C 1
ATOM 2661 O O . HIS A 1 365 ? 28.938 -6.168 -15.062 1 95.44 365 HIS A O 1
ATOM 2667 N N . ARG A 1 366 ? 27.828 -5.508 -13.234 1 95.69 366 ARG A N 1
ATOM 2668 C CA . ARG A 1 366 ? 28.859 -4.645 -12.672 1 95.69 366 ARG A CA 1
ATOM 2669 C C . ARG A 1 366 ? 29.297 -3.588 -13.68 1 95.69 366 ARG A C 1
ATOM 2671 O O . ARG A 1 366 ? 30.5 -3.414 -13.922 1 95.69 366 ARG A O 1
ATOM 2678 N N . THR A 1 367 ? 28.328 -2.99 -14.281 1 97.31 367 THR A N 1
ATOM 2679 C CA . THR A 1 367 ? 28.516 -1.965 -15.305 1 97.31 367 THR A CA 1
ATOM 2680 C C . THR A 1 367 ? 27.375 -0.95 -15.273 1 97.31 367 THR A C 1
ATOM 2682 O O . THR A 1 367 ? 26.203 -1.326 -15.242 1 97.31 367 THR A O 1
ATOM 2685 N N . VAL A 1 368 ? 27.703 0.322 -15.211 1 97.62 368 VAL A N 1
ATOM 2686 C CA . VAL A 1 368 ? 26.703 1.37 -15.391 1 97.62 368 VAL A CA 1
ATOM 2687 C C . VAL A 1 368 ? 26.641 1.784 -16.859 1 97.62 368 VAL A C 1
ATOM 2689 O O . VAL A 1 368 ? 27.641 2.248 -17.422 1 97.62 368 VAL A O 1
ATOM 2692 N N . PRO A 1 369 ? 25.547 1.571 -17.531 1 97.69 369 PRO A N 1
ATOM 2693 C CA . PRO A 1 369 ? 25.438 1.963 -18.938 1 97.69 369 PRO A CA 1
ATOM 2694 C C . PRO A 1 369 ? 25.516 3.475 -19.141 1 97.69 369 PRO A C 1
ATOM 2696 O O . PRO A 1 369 ? 25.344 4.234 -18.188 1 97.69 369 PRO A O 1
ATOM 2699 N N . PRO A 1 370 ? 25.781 3.898 -20.375 1 95.69 370 PRO A N 1
ATOM 2700 C CA . PRO A 1 370 ? 25.797 5.34 -20.641 1 95.69 370 PRO A CA 1
ATOM 2701 C C . PRO A 1 370 ? 24.453 6.012 -20.391 1 95.69 370 PRO A C 1
ATOM 2703 O O . PRO A 1 370 ? 23.406 5.414 -20.641 1 95.69 370 PRO A O 1
ATOM 2706 N N . SER A 1 371 ? 24.547 7.195 -19.859 1 92.62 371 SER A N 1
ATOM 2707 C CA . SER A 1 371 ? 23.375 8.055 -19.844 1 92.62 371 SER A CA 1
ATOM 2708 C C . SER A 1 371 ? 23.172 8.75 -21.188 1 92.62 371 SER A C 1
ATOM 2710 O O . SER A 1 371 ? 24 9.578 -21.578 1 92.62 371 SER A O 1
ATOM 2712 N N . LEU A 1 372 ? 22.109 8.445 -21.719 1 92.62 372 LEU A N 1
ATOM 2713 C CA . LEU A 1 372 ? 21.891 9.039 -23.031 1 92.62 372 LEU A CA 1
ATOM 2714 C C . LEU A 1 372 ? 21.812 10.562 -22.938 1 92.62 372 LEU A C 1
ATOM 2716 O O . LEU A 1 372 ? 21.203 11.102 -22.016 1 92.62 372 LEU A O 1
ATOM 2720 N N . PHE A 1 373 ? 22.516 11.297 -23.797 1 92.25 373 PHE A N 1
ATOM 2721 C CA . PHE A 1 373 ? 22.594 12.75 -23.922 1 92.25 373 PHE A CA 1
ATOM 2722 C C . PHE A 1 373 ? 23.547 13.336 -22.891 1 92.25 373 PHE A C 1
ATOM 2724 O O . PHE A 1 373 ? 23.5 14.539 -22.609 1 92.25 373 PHE A O 1
ATOM 2731 N N . ALA A 1 374 ? 24.281 12.531 -22.219 1 92.31 374 ALA A N 1
ATOM 2732 C CA . ALA A 1 374 ? 25.25 12.984 -21.234 1 92.31 374 ALA A CA 1
ATOM 2733 C C . ALA A 1 374 ? 26.25 13.969 -21.844 1 92.31 374 ALA A C 1
ATOM 2735 O O . ALA A 1 374 ? 26.812 14.82 -21.141 1 92.31 374 ALA A O 1
ATOM 2736 N N . ASP A 1 375 ? 26.469 13.883 -23.125 1 91.31 375 ASP A N 1
ATOM 2737 C CA . ASP A 1 375 ? 27.391 14.773 -23.812 1 91.31 375 ASP A CA 1
ATOM 2738 C C . ASP A 1 375 ? 26.828 16.188 -23.906 1 91.31 375 ASP A C 1
ATOM 2740 O O . ASP A 1 375 ? 27.562 17.141 -24.188 1 91.31 375 ASP A O 1
ATOM 2744 N N . ASP A 1 376 ? 25.609 16.328 -23.578 1 94.81 376 ASP A N 1
ATOM 2745 C CA . ASP A 1 376 ? 24.922 17.609 -23.562 1 94.81 376 ASP A CA 1
ATOM 2746 C C . ASP A 1 376 ? 24.5 17.984 -22.141 1 94.81 376 ASP A C 1
ATOM 2748 O O . ASP A 1 376 ? 23.391 18.469 -21.922 1 94.81 376 ASP A O 1
ATOM 2752 N N . GLU A 1 377 ? 25.391 17.781 -21.25 1 95.06 377 GLU A N 1
ATOM 2753 C CA . GLU A 1 377 ? 25.109 18.062 -19.844 1 95.06 377 GLU A CA 1
ATOM 2754 C C . GLU A 1 377 ? 24.703 19.516 -19.641 1 95.06 377 GLU A C 1
ATOM 2756 O O . GLU A 1 377 ? 25.297 20.422 -20.219 1 95.06 377 GLU A O 1
ATOM 2761 N N . ASN A 1 378 ? 23.703 19.781 -18.859 1 96.06 378 ASN A N 1
ATOM 2762 C CA . ASN A 1 378 ? 23.266 21.125 -18.531 1 96.06 378 ASN A CA 1
ATOM 2763 C C . ASN A 1 378 ? 24.188 21.781 -17.5 1 96.06 378 ASN A C 1
ATOM 2765 O O . ASN A 1 378 ? 24.203 21.375 -16.328 1 96.06 378 ASN A O 1
ATOM 2769 N N . PRO A 1 379 ? 24.875 22.812 -17.797 1 95.44 379 PRO A N 1
ATOM 2770 C CA . PRO A 1 379 ? 25.828 23.422 -16.859 1 95.44 379 PRO A CA 1
ATOM 2771 C C . PRO A 1 379 ? 25.156 24.031 -15.648 1 95.44 379 PRO A C 1
ATOM 2773 O O . PRO A 1 379 ? 25.766 24.156 -14.586 1 95.44 379 PRO A O 1
ATOM 2776 N N . ALA A 1 380 ? 23.906 24.344 -15.773 1 94.31 380 ALA A N 1
ATOM 2777 C CA . ALA A 1 380 ? 23.172 24.984 -14.68 1 94.31 380 ALA A CA 1
ATOM 2778 C C . ALA A 1 380 ? 22.969 24.016 -13.516 1 94.31 380 ALA A C 1
ATOM 2780 O O . ALA A 1 380 ? 22.656 24.438 -12.398 1 94.31 380 ALA A O 1
ATOM 2781 N N . LEU A 1 381 ? 23.188 22.766 -13.766 1 96.19 381 LEU A N 1
ATOM 2782 C CA . LEU A 1 381 ? 22.984 21.75 -12.727 1 96.19 381 LEU A CA 1
ATOM 2783 C C . LEU A 1 381 ? 24.203 21.672 -11.812 1 96.19 381 LEU A C 1
ATOM 2785 O O . LEU A 1 381 ? 24.125 21.141 -10.703 1 96.19 381 LEU A O 1
ATOM 2789 N N . ASP A 1 382 ? 25.391 22.188 -12.195 1 96 382 ASP A N 1
ATOM 2790 C CA . ASP A 1 382 ? 26.625 22.234 -11.406 1 96 382 ASP A CA 1
ATOM 2791 C C . ASP A 1 382 ? 26.969 20.844 -10.844 1 96 382 ASP A C 1
ATOM 2793 O O . ASP A 1 382 ? 27.188 20.703 -9.641 1 96 382 ASP A O 1
ATOM 2797 N N . LEU A 1 383 ? 26.922 19.844 -11.688 1 97.25 383 LEU A N 1
ATOM 2798 C CA . LEU A 1 383 ? 27.109 18.469 -11.242 1 97.25 383 LEU A CA 1
ATOM 2799 C C . LEU A 1 383 ? 28.484 18.281 -10.586 1 97.25 383 LEU A C 1
ATOM 2801 O O . LEU A 1 383 ? 28.578 17.672 -9.523 1 97.25 383 LEU A O 1
ATOM 2805 N N . ALA A 1 384 ? 29.5 18.828 -11.156 1 95.5 384 ALA A N 1
ATOM 2806 C CA . ALA A 1 384 ? 30.859 18.672 -10.641 1 95.5 384 ALA A CA 1
ATOM 2807 C C . ALA A 1 384 ? 30.984 19.25 -9.242 1 95.5 384 ALA A C 1
ATOM 2809 O O . ALA A 1 384 ? 31.609 18.656 -8.367 1 95.5 384 ALA A O 1
ATOM 2810 N N . GLU A 1 385 ? 30.406 20.406 -9.07 1 95.5 385 GLU A N 1
ATOM 2811 C CA . GLU A 1 385 ? 30.469 21.062 -7.77 1 95.5 385 GLU A CA 1
ATOM 2812 C C . GLU A 1 385 ? 29.734 20.25 -6.711 1 95.5 385 GLU A C 1
ATOM 2814 O O . GLU A 1 385 ? 30.047 20.328 -5.523 1 95.5 385 GLU A O 1
ATOM 2819 N N . ARG A 1 386 ? 28.844 19.484 -7.152 1 96.75 386 ARG A N 1
ATOM 2820 C CA . ARG A 1 386 ? 28.047 18.672 -6.246 1 96.75 386 ARG A CA 1
ATOM 2821 C C . ARG A 1 386 ? 28.609 17.25 -6.125 1 96.75 386 ARG A C 1
ATOM 2823 O O . ARG A 1 386 ? 28.016 16.391 -5.477 1 96.75 386 ARG A O 1
ATOM 2830 N N . ASN A 1 387 ? 29.766 16.984 -6.758 1 97.44 387 ASN A N 1
ATOM 2831 C CA . ASN A 1 387 ? 30.422 15.68 -6.781 1 97.44 387 ASN A CA 1
ATOM 2832 C C . ASN A 1 387 ? 29.547 14.625 -7.445 1 97.44 387 ASN A C 1
ATOM 2834 O O . ASN A 1 387 ? 29.453 13.492 -6.957 1 97.44 387 ASN A O 1
ATOM 2838 N N . LEU A 1 388 ? 28.797 15.031 -8.453 1 97.62 388 LEU A N 1
ATOM 2839 C CA . LEU A 1 388 ? 28.016 14.156 -9.312 1 97.62 388 LEU A CA 1
ATOM 2840 C C . LEU A 1 388 ? 28.578 14.133 -10.727 1 97.62 388 LEU A C 1
ATOM 2842 O O . LEU A 1 388 ? 29.266 15.07 -11.148 1 97.62 388 LEU A O 1
ATOM 2846 N N . LYS A 1 389 ? 28.312 13.07 -11.445 1 96.56 389 LYS A N 1
ATOM 2847 C CA . LYS A 1 389 ? 28.703 13.008 -12.852 1 96.56 389 LYS A CA 1
ATOM 2848 C C . LYS A 1 389 ? 27.766 12.094 -13.641 1 96.56 389 LYS A C 1
ATOM 2850 O O . LYS A 1 389 ? 27.172 11.18 -13.07 1 96.56 389 LYS A O 1
ATOM 2855 N N . LEU A 1 390 ? 27.656 12.352 -14.93 1 96.38 390 LEU A N 1
ATOM 2856 C CA . LEU A 1 390 ? 26.922 11.477 -15.828 1 96.38 390 LEU A CA 1
ATOM 2857 C C . LEU A 1 390 ? 27.859 10.484 -16.516 1 96.38 390 LEU A C 1
ATOM 2859 O O . LEU A 1 390 ? 29.016 10.805 -16.766 1 96.38 390 LEU A O 1
ATOM 2863 N N . ALA A 1 391 ? 27.328 9.312 -16.734 1 92.25 391 ALA A N 1
ATOM 2864 C CA . ALA A 1 391 ? 28.109 8.344 -17.484 1 92.25 391 ALA A CA 1
ATOM 2865 C C . ALA A 1 391 ? 28.031 8.609 -18.984 1 92.25 391 ALA A C 1
ATOM 2867 O O . ALA A 1 391 ? 27.047 8.258 -19.625 1 92.25 391 ALA A O 1
ATOM 2868 N N . VAL A 1 392 ? 29 9.117 -19.516 1 90.75 392 VAL A N 1
ATOM 2869 C CA . VAL A 1 392 ? 29.031 9.398 -20.938 1 90.75 392 VAL A CA 1
ATOM 2870 C C . VAL A 1 392 ? 29.188 8.102 -21.734 1 90.75 392 VAL A C 1
ATOM 2872 O O . VAL A 1 392 ? 28.641 7.965 -22.828 1 90.75 392 VAL A O 1
ATOM 2875 N N . SER A 1 393 ? 29.953 7.211 -21.203 1 92.44 393 SER A N 1
ATOM 2876 C CA . SER A 1 393 ? 30.125 5.852 -21.703 1 92.44 393 SER A CA 1
ATOM 2877 C C . SER A 1 393 ? 29.922 4.828 -20.594 1 92.44 393 SER A C 1
ATOM 2879 O O . SER A 1 393 ? 29.781 5.191 -19.422 1 92.44 393 SER A O 1
ATOM 2881 N N . ALA A 1 394 ? 29.797 3.602 -21.047 1 95.81 394 ALA A N 1
ATOM 2882 C CA . ALA A 1 394 ? 29.641 2.551 -20.047 1 95.81 394 ALA A CA 1
ATOM 2883 C C . ALA A 1 394 ? 30.797 2.549 -19.062 1 95.81 394 ALA A C 1
ATOM 2885 O O . ALA A 1 394 ? 31.953 2.717 -19.453 1 95.81 394 ALA A O 1
ATOM 2886 N N . GLU A 1 395 ? 30.531 2.412 -17.812 1 95.12 395 GLU A N 1
ATOM 2887 C CA . GLU A 1 395 ? 31.547 2.422 -16.766 1 95.12 395 GLU A CA 1
ATOM 2888 C C . GLU A 1 395 ? 31.516 1.133 -15.953 1 95.12 395 GLU A C 1
ATOM 2890 O O . GLU A 1 395 ? 30.469 0.746 -15.438 1 95.12 395 GLU A O 1
ATOM 2895 N N . LYS A 1 396 ? 32.656 0.548 -15.75 1 94.75 396 LYS A N 1
ATOM 2896 C CA . LYS A 1 396 ? 32.781 -0.649 -14.922 1 94.75 396 LYS A CA 1
ATOM 2897 C C . LYS A 1 396 ? 32.75 -0.294 -13.438 1 94.75 396 LYS A C 1
ATOM 2899 O O . LYS A 1 396 ? 33.375 0.699 -13.031 1 94.75 396 LYS A O 1
ATOM 2904 N N . LEU A 1 397 ? 32.094 -1.036 -12.719 1 95 397 LEU A N 1
ATOM 2905 C CA . LEU A 1 397 ? 32.031 -0.859 -11.273 1 95 397 LEU A CA 1
ATOM 2906 C C . LEU A 1 397 ? 33.125 -1.64 -10.586 1 95 397 LEU A C 1
ATOM 2908 O O . LEU A 1 397 ? 33.625 -2.627 -11.133 1 95 397 LEU A O 1
ATOM 2912 N N . PRO A 1 398 ? 33.562 -1.219 -9.438 1 91.62 398 PRO A N 1
ATOM 2913 C CA . PRO A 1 398 ? 34.656 -1.895 -8.75 1 91.62 398 PRO A CA 1
ATOM 2914 C C . PRO A 1 398 ? 34.281 -3.287 -8.25 1 91.62 398 PRO A C 1
ATOM 2916 O O . PRO A 1 398 ? 33.094 -3.629 -8.203 1 91.62 398 PRO A O 1
ATOM 2919 N N . ARG A 1 399 ? 35.312 -4.059 -7.891 1 89.19 399 ARG A N 1
ATOM 2920 C CA . ARG A 1 399 ? 35.125 -5.375 -7.301 1 89.19 399 ARG A CA 1
ATOM 2921 C C . ARG A 1 399 ? 34.625 -5.258 -5.863 1 89.19 399 ARG A C 1
ATOM 2923 O O . ARG A 1 399 ? 34.656 -4.176 -5.27 1 89.19 399 ARG A O 1
ATOM 2930 N N . GLY A 1 400 ? 34 -6.262 -5.336 1 90.25 400 GLY A N 1
ATOM 2931 C CA . GLY A 1 400 ? 33.5 -6.262 -3.969 1 90.25 400 GLY A CA 1
ATOM 2932 C C . GLY A 1 400 ? 32.031 -5.91 -3.863 1 90.25 400 GLY A C 1
ATOM 2933 O O . GLY A 1 400 ? 31.312 -5.973 -4.855 1 90.25 400 GLY A O 1
ATOM 2934 N N . ASP A 1 401 ? 31.734 -5.461 -2.668 1 92.94 401 ASP A N 1
ATOM 2935 C CA . ASP A 1 401 ? 30.328 -5.148 -2.4 1 92.94 401 ASP A CA 1
ATOM 2936 C C . ASP A 1 401 ? 29.938 -3.799 -2.996 1 92.94 401 ASP A C 1
ATOM 2938 O O . ASP A 1 401 ? 30.688 -2.824 -2.875 1 92.94 401 ASP A O 1
ATOM 2942 N N . LEU A 1 402 ? 28.891 -3.768 -3.682 1 96.31 402 LEU A N 1
ATOM 2943 C CA . LEU A 1 402 ? 28.406 -2.561 -4.34 1 96.31 402 LEU A CA 1
ATOM 2944 C C . LEU A 1 402 ? 27.109 -2.08 -3.705 1 96.31 402 LEU A C 1
ATOM 2946 O O . LEU A 1 402 ? 26.328 -2.883 -3.176 1 96.31 402 LEU A O 1
ATOM 2950 N N . LEU A 1 403 ? 26.875 -0.769 -3.742 1 97.56 403 LEU A N 1
ATOM 2951 C CA . LEU A 1 403 ? 25.625 -0.14 -3.307 1 97.56 403 LEU A CA 1
ATOM 2952 C C . LEU A 1 403 ? 25.156 0.9 -4.32 1 97.56 403 LEU A C 1
ATOM 2954 O O . LEU A 1 403 ? 25.969 1.644 -4.871 1 97.56 403 LEU A O 1
ATOM 2958 N N . ALA A 1 404 ? 23.891 0.949 -4.508 1 98.44 404 ALA A N 1
ATOM 2959 C CA . ALA A 1 404 ? 23.297 1.931 -5.418 1 98.44 404 ALA A CA 1
ATOM 2960 C C . ALA A 1 404 ? 21.953 2.412 -4.91 1 98.44 404 ALA A C 1
ATOM 2962 O O . ALA A 1 404 ? 21.344 1.775 -4.043 1 98.44 404 ALA A O 1
ATOM 2963 N N . GLY A 1 405 ? 21.547 3.566 -5.383 1 98.69 405 GLY A N 1
ATOM 2964 C CA . GLY A 1 405 ? 20.219 4.09 -5.105 1 98.69 405 GLY A CA 1
ATOM 2965 C C . GLY A 1 405 ? 19.359 4.199 -6.344 1 98.69 405 GLY A C 1
ATOM 2966 O O . GLY A 1 405 ? 19.859 4.395 -7.449 1 98.69 405 GLY A O 1
ATOM 2967 N N . VAL A 1 406 ? 18.094 4.055 -6.18 1 98.88 406 VAL A N 1
ATOM 2968 C CA . VAL A 1 406 ? 17.094 4.27 -7.227 1 98.88 406 VAL A CA 1
ATOM 2969 C C . VAL A 1 406 ? 16.031 5.242 -6.734 1 98.88 406 VAL A C 1
ATOM 2971 O O . VAL A 1 406 ? 15.43 5.035 -5.676 1 98.88 406 VAL A O 1
ATOM 2974 N N . SER A 1 407 ? 15.781 6.301 -7.492 1 98.75 407 SER A N 1
ATOM 2975 C CA . SER A 1 407 ? 14.773 7.289 -7.137 1 98.75 407 SER A CA 1
ATOM 2976 C C . SER A 1 407 ? 13.609 7.273 -8.125 1 98.75 407 SER A C 1
ATOM 2978 O O . SER A 1 407 ? 13.797 6.996 -9.305 1 98.75 407 SER A O 1
ATOM 2980 N N . SER A 1 408 ? 12.438 7.535 -7.648 1 98.69 408 SER A N 1
ATOM 2981 C CA . SER A 1 408 ? 11.234 7.805 -8.43 1 98.69 408 SER A CA 1
ATOM 2982 C C . SER A 1 408 ? 10.328 8.812 -7.727 1 98.69 408 SER A C 1
ATOM 2984 O O . SER A 1 408 ? 10.016 8.656 -6.543 1 98.69 408 SER A O 1
ATOM 2986 N N . PHE A 1 409 ? 9.914 9.828 -8.414 1 98.25 409 PHE A N 1
ATOM 2987 C CA . PHE A 1 409 ? 9.148 10.922 -7.824 1 98.25 409 PHE A CA 1
ATOM 2988 C C . PHE A 1 409 ? 7.844 11.141 -8.578 1 98.25 409 PHE A C 1
ATOM 2990 O O . PHE A 1 409 ? 7.84 11.234 -9.805 1 98.25 409 PHE A O 1
ATOM 2997 N N . GLY A 1 410 ? 6.734 11.188 -7.809 1 96.56 410 GLY A N 1
ATOM 2998 C CA . GLY A 1 410 ? 5.414 11.281 -8.414 1 96.56 410 GLY A CA 1
ATOM 2999 C C . GLY A 1 410 ? 4.949 12.711 -8.602 1 96.56 410 GLY A C 1
ATOM 3000 O O . GLY A 1 410 ? 5.297 13.594 -7.812 1 96.56 410 GLY A O 1
ATOM 3001 N N . LEU A 1 411 ? 4.105 12.891 -9.516 1 93.44 411 LEU A N 1
ATOM 3002 C CA . LEU A 1 411 ? 3.555 14.18 -9.914 1 93.44 411 LEU A CA 1
ATOM 3003 C C . LEU A 1 411 ? 2.869 14.867 -8.734 1 93.44 411 LEU A C 1
ATOM 3005 O O . LEU A 1 411 ? 2.92 16.094 -8.609 1 93.44 411 LEU A O 1
ATOM 3009 N N . GLY A 1 412 ? 2.264 14.109 -7.875 1 94.69 412 GLY A N 1
ATOM 3010 C CA . GLY A 1 412 ? 1.534 14.656 -6.742 1 94.69 412 GLY A CA 1
ATOM 3011 C C . GLY A 1 412 ? 2.402 14.859 -5.516 1 94.69 412 GLY A C 1
ATOM 3012 O O . GLY A 1 412 ? 1.906 15.25 -4.457 1 94.69 412 GLY A O 1
ATOM 3013 N N . GLY A 1 413 ? 3.699 14.578 -5.645 1 96.94 413 GLY A N 1
ATOM 3014 C CA . GLY A 1 413 ? 4.617 14.906 -4.57 1 96.94 413 GLY A CA 1
ATOM 3015 C C . GLY A 1 413 ? 5.148 13.688 -3.842 1 96.94 413 GLY A C 1
ATOM 3016 O O . GLY A 1 413 ? 6.094 13.781 -3.057 1 96.94 413 GLY A O 1
ATOM 3017 N N . THR A 1 414 ? 4.652 12.508 -4.074 1 98.44 414 THR A N 1
ATOM 3018 C CA . THR A 1 414 ? 5.172 11.312 -3.412 1 98.44 414 THR A CA 1
ATOM 3019 C C . THR A 1 414 ? 6.551 10.953 -3.951 1 98.44 414 THR A C 1
ATOM 3021 O O . THR A 1 414 ? 6.73 10.805 -5.164 1 98.44 414 THR A O 1
ATOM 3024 N N . ASN A 1 415 ? 7.48 10.836 -3.051 1 98.5 415 ASN A N 1
ATOM 3025 C CA . ASN A 1 415 ? 8.867 10.492 -3.365 1 98.5 415 ASN A CA 1
ATOM 3026 C C . ASN A 1 415 ? 9.242 9.125 -2.814 1 98.5 415 ASN A C 1
ATOM 3028 O O . ASN A 1 415 ? 8.852 8.766 -1.702 1 98.5 415 ASN A O 1
ATOM 3032 N N . VAL A 1 416 ? 9.969 8.359 -3.643 1 98.81 416 VAL A N 1
ATOM 3033 C CA . VAL A 1 416 ? 10.422 7.047 -3.207 1 98.81 416 VAL A CA 1
ATOM 3034 C C . VAL A 1 416 ? 11.898 6.879 -3.539 1 98.81 416 VAL A C 1
ATOM 3036 O O . VAL A 1 416 ? 12.367 7.348 -4.578 1 98.81 416 VAL A O 1
ATOM 3039 N N . HIS A 1 417 ? 12.656 6.34 -2.643 1 98.88 417 HIS A N 1
ATOM 3040 C CA . HIS A 1 417 ? 14.039 5.949 -2.863 1 98.88 417 HIS A CA 1
ATOM 3041 C C . HIS A 1 417 ? 14.312 4.551 -2.32 1 98.88 417 HIS A C 1
ATOM 3043 O O . HIS A 1 417 ? 13.812 4.188 -1.253 1 98.88 417 HIS A O 1
ATOM 3049 N N . VAL A 1 418 ? 15 3.738 -3.092 1 98.88 418 VAL A N 1
ATOM 3050 C CA . VAL A 1 418 ? 15.375 2.379 -2.713 1 98.88 418 VAL A CA 1
ATOM 3051 C C . VAL A 1 418 ? 16.891 2.215 -2.801 1 98.88 418 VAL A C 1
ATOM 3053 O O . VAL A 1 418 ? 17.516 2.674 -3.76 1 98.88 418 VAL A O 1
ATOM 3056 N N . VAL A 1 419 ? 17.453 1.609 -1.802 1 98.81 419 VAL A N 1
ATOM 3057 C CA . VAL A 1 419 ? 18.875 1.284 -1.788 1 98.81 419 VAL A CA 1
ATOM 3058 C C . VAL A 1 419 ? 19.062 -0.203 -2.074 1 98.81 419 VAL A C 1
ATOM 3060 O O . VAL A 1 419 ? 18.484 -1.054 -1.393 1 98.81 419 VAL A O 1
ATOM 3063 N N . ILE A 1 420 ? 19.891 -0.537 -3.094 1 98.62 420 ILE A N 1
ATOM 3064 C CA . ILE A 1 420 ? 20.125 -1.934 -3.443 1 98.62 420 ILE A CA 1
ATOM 3065 C C . ILE A 1 420 ? 21.609 -2.256 -3.324 1 98.62 420 ILE A C 1
ATOM 3067 O O . ILE A 1 420 ? 22.453 -1.36 -3.402 1 98.62 420 ILE A O 1
ATOM 3071 N N . GLY A 1 421 ? 21.922 -3.52 -3.102 1 97.56 421 GLY A N 1
ATOM 3072 C CA . GLY A 1 421 ? 23.281 -4.016 -3.004 1 97.56 421 GLY A CA 1
ATOM 3073 C C . GLY A 1 421 ? 23.562 -5.203 -3.91 1 97.56 421 GLY A C 1
ATOM 3074 O O . GLY A 1 421 ? 22.625 -5.824 -4.426 1 97.56 421 GLY A O 1
ATOM 3075 N N . SER A 1 422 ? 24.812 -5.41 -4.145 1 94.81 422 SER A N 1
ATOM 3076 C CA . SER A 1 422 ? 25.203 -6.582 -4.922 1 94.81 422 SER A CA 1
ATOM 3077 C C . SER A 1 422 ? 24.938 -7.867 -4.141 1 94.81 422 SER A C 1
ATOM 3079 O O . SER A 1 422 ? 25.031 -7.887 -2.912 1 94.81 422 SER A O 1
ATOM 3081 N N . ALA A 1 423 ? 24.484 -8.898 -4.875 1 88.75 423 ALA A N 1
ATOM 3082 C CA . ALA A 1 423 ? 24.281 -10.211 -4.277 1 88.75 423 ALA A CA 1
ATOM 3083 C C . ALA A 1 423 ? 25.562 -11.039 -4.32 1 88.75 423 ALA A C 1
ATOM 3085 O O . ALA A 1 423 ? 26.375 -10.898 -5.246 1 88.75 423 ALA A O 1
ATOM 3086 N N . PRO A 1 424 ? 25.719 -11.883 -3.316 1 80.12 424 PRO A N 1
ATOM 3087 C CA . PRO A 1 424 ? 26.922 -12.719 -3.332 1 80.12 424 PRO A CA 1
ATOM 3088 C C . PRO A 1 424 ? 26.938 -13.695 -4.508 1 80.12 424 PRO A C 1
ATOM 3090 O O . PRO A 1 424 ? 25.891 -14.242 -4.879 1 80.12 424 PRO A O 1
ATOM 3093 N N . ARG A 1 425 ? 28.094 -13.781 -5.133 1 78.12 425 ARG A N 1
ATOM 3094 C CA . ARG A 1 425 ? 28.25 -14.75 -6.211 1 78.12 425 ARG A CA 1
ATOM 3095 C C . ARG A 1 425 ? 28.891 -16.047 -5.703 1 78.12 425 ARG A C 1
ATOM 3097 O O . ARG A 1 425 ? 29.922 -16.016 -5.035 1 78.12 425 ARG A O 1
ATOM 3104 N N . VAL A 1 426 ? 28.094 -17.031 -5.812 1 77.75 426 VAL A N 1
ATOM 3105 C CA . VAL A 1 426 ? 28.609 -18.344 -5.418 1 77.75 426 VAL A CA 1
ATOM 3106 C C . VAL A 1 426 ? 29.094 -19.109 -6.656 1 77.75 426 VAL A C 1
ATOM 3108 O O . VAL A 1 426 ? 28.344 -19.266 -7.621 1 77.75 426 VAL A O 1
ATOM 3111 N N . ARG A 1 427 ? 30.328 -19.359 -6.664 1 79.5 427 ARG A N 1
ATOM 3112 C CA . ARG A 1 427 ? 30.859 -20.188 -7.738 1 79.5 427 ARG A CA 1
ATOM 3113 C C . ARG A 1 427 ? 30.5 -21.656 -7.52 1 79.5 427 ARG A C 1
ATOM 3115 O O . ARG A 1 427 ? 30.75 -22.219 -6.449 1 79.5 427 ARG A O 1
ATOM 3122 N N . ARG A 1 428 ? 29.859 -22.156 -8.531 1 83.19 428 ARG A N 1
ATOM 3123 C CA . ARG A 1 428 ? 29.531 -23.578 -8.5 1 83.19 428 ARG A CA 1
ATOM 3124 C C . ARG A 1 428 ? 30.328 -24.344 -9.547 1 83.19 428 ARG A C 1
ATOM 3126 O O . ARG A 1 428 ? 30.156 -24.141 -10.75 1 83.19 428 ARG A O 1
ATOM 3133 N N . PRO A 1 429 ? 31.172 -25.203 -9.18 1 84.75 429 PRO A N 1
ATOM 3134 C CA . PRO A 1 429 ? 32.031 -25.906 -10.133 1 84.75 429 PRO A CA 1
ATOM 3135 C C . PRO A 1 429 ? 31.25 -26.766 -11.125 1 84.75 429 PRO A C 1
ATOM 3137 O O . PRO A 1 429 ? 30.203 -27.328 -10.773 1 84.75 429 PRO A O 1
ATOM 3140 N N . ILE A 1 430 ? 31.766 -26.75 -12.352 1 87.44 430 ILE A N 1
ATOM 3141 C CA . ILE A 1 430 ? 31.188 -27.562 -13.422 1 87.44 430 ILE A CA 1
ATOM 3142 C C . ILE A 1 430 ? 32.094 -28.766 -13.703 1 87.44 430 ILE A C 1
ATOM 3144 O O . ILE A 1 430 ? 33.312 -28.609 -13.805 1 87.44 430 ILE A O 1
ATOM 3148 N N . ARG A 1 431 ? 31.547 -29.922 -13.664 1 83 431 ARG A N 1
ATOM 3149 C CA . ARG A 1 431 ? 32.25 -31.109 -14.094 1 83 431 ARG A CA 1
ATOM 3150 C C . ARG A 1 431 ? 31.734 -31.594 -15.445 1 83 431 ARG A C 1
ATOM 3152 O O . ARG A 1 431 ? 30.531 -31.734 -15.641 1 83 431 ARG A O 1
ATOM 3159 N N . ARG A 1 432 ? 32.719 -31.812 -16.234 1 81.81 432 ARG A N 1
ATOM 3160 C CA . ARG A 1 432 ? 32.344 -32.219 -17.594 1 81.81 432 ARG A CA 1
ATOM 3161 C C . ARG A 1 432 ? 31.656 -33.562 -17.594 1 81.81 432 ARG A C 1
ATOM 3163 O O . ARG A 1 432 ? 31.984 -34.438 -16.781 1 81.81 432 ARG A O 1
ATOM 3170 N N . GLY A 1 433 ? 30.703 -33.625 -18.594 1 77.38 433 GLY A N 1
ATOM 3171 C CA . GLY A 1 433 ? 30 -34.875 -18.766 1 77.38 433 GLY A CA 1
ATOM 3172 C C . GLY A 1 433 ? 28.734 -34.969 -17.922 1 77.38 433 GLY A C 1
ATOM 3173 O O . GLY A 1 433 ? 28.406 -34.031 -17.188 1 77.38 433 GLY A O 1
ATOM 3174 N N . GLY A 1 434 ? 27.969 -36.031 -18.234 1 80.88 434 GLY A N 1
ATOM 3175 C CA . GLY A 1 434 ? 26.75 -36.312 -17.5 1 80.88 434 GLY A CA 1
ATOM 3176 C C . GLY A 1 434 ? 25.531 -36.406 -18.406 1 80.88 434 GLY A C 1
ATOM 3177 O O . GLY A 1 434 ? 25.562 -35.969 -19.562 1 80.88 434 GLY A O 1
ATOM 3178 N N . ILE A 1 435 ? 24.516 -36.906 -17.812 1 86.75 435 ILE A N 1
ATOM 3179 C CA . ILE A 1 435 ? 23.266 -37.125 -18.547 1 86.75 435 ILE A CA 1
ATOM 3180 C C . ILE A 1 435 ? 22.359 -35.906 -18.375 1 86.75 435 ILE A C 1
ATOM 3182 O O . ILE A 1 435 ? 22.375 -35.25 -17.328 1 86.75 435 ILE A O 1
ATOM 3186 N N . GLY A 1 436 ? 21.734 -35.562 -19.453 1 92.31 436 GLY A N 1
ATOM 3187 C CA . GLY A 1 436 ? 20.703 -34.562 -19.375 1 92.31 436 GLY A CA 1
ATOM 3188 C C . GLY A 1 436 ? 19.422 -34.969 -20.094 1 92.31 436 GLY A C 1
ATOM 3189 O O . GLY A 1 436 ? 19.484 -35.594 -21.156 1 92.31 436 GLY A O 1
ATOM 3190 N N . VAL A 1 437 ? 18.266 -34.656 -19.469 1 95.81 437 VAL A N 1
ATOM 3191 C CA . VAL A 1 437 ? 16.969 -34.844 -20.125 1 95.81 437 VAL A CA 1
ATOM 3192 C C . VAL A 1 437 ? 16.297 -33.5 -20.328 1 95.81 437 VAL A C 1
ATOM 3194 O O . VAL A 1 437 ? 15.805 -32.875 -19.375 1 95.81 437 VAL A O 1
ATOM 3197 N N . LEU A 1 438 ? 16.234 -33.031 -21.547 1 96.62 438 LEU A N 1
ATOM 3198 C CA . LEU A 1 438 ? 15.539 -31.781 -21.875 1 96.62 438 LEU A CA 1
ATOM 3199 C C . LEU A 1 438 ? 14.031 -32 -21.938 1 96.62 438 LEU A C 1
ATOM 3201 O O . LEU A 1 438 ? 13.547 -32.781 -22.766 1 96.62 438 LEU A O 1
ATOM 3205 N N . THR A 1 439 ? 13.32 -31.438 -21.031 1 96.69 439 THR A N 1
ATOM 3206 C CA . THR A 1 439 ? 11.867 -31.578 -21.016 1 96.69 439 THR A CA 1
ATOM 3207 C C . THR A 1 439 ? 11.195 -30.297 -21.531 1 96.69 439 THR A C 1
ATOM 3209 O O . THR A 1 439 ? 11.609 -29.188 -21.188 1 96.69 439 THR A O 1
ATOM 3212 N N . VAL A 1 440 ? 10.258 -30.438 -22.406 1 96.25 440 VAL A N 1
ATOM 3213 C CA . VAL A 1 440 ? 9.453 -29.344 -22.938 1 96.25 440 VAL A CA 1
ATOM 3214 C C . VAL A 1 440 ? 7.996 -29.781 -23.078 1 96.25 440 VAL A C 1
ATOM 3216 O O . VAL A 1 440 ? 7.723 -30.922 -23.453 1 96.25 440 VAL A O 1
ATOM 3219 N N . SER A 1 441 ? 7.109 -28.953 -22.703 1 94.25 441 SER A N 1
ATOM 3220 C CA . SER A 1 441 ? 5.688 -29.25 -22.828 1 94.25 441 SER A CA 1
ATOM 3221 C C . SER A 1 441 ? 4.906 -28.031 -23.312 1 94.25 441 SER A C 1
ATOM 3223 O O . SER A 1 441 ? 5.43 -26.922 -23.312 1 94.25 441 SER A O 1
ATOM 3225 N N . GLY A 1 442 ? 3.789 -28.234 -23.828 1 92 442 GLY A N 1
ATOM 3226 C CA . GLY A 1 442 ? 2.812 -27.219 -24.219 1 92 442 GLY A CA 1
ATOM 3227 C C . GLY A 1 442 ? 1.379 -27.688 -24.062 1 92 442 GLY A C 1
ATOM 3228 O O . GLY A 1 442 ? 1.116 -28.891 -23.969 1 92 442 GLY A O 1
ATOM 3229 N N . ASN A 1 443 ? 0.464 -26.781 -24.016 1 88.19 443 ASN A N 1
ATOM 3230 C CA . ASN A 1 443 ? -0.946 -27.125 -23.875 1 88.19 443 ASN A CA 1
ATOM 3231 C C . ASN A 1 443 ? -1.53 -27.641 -25.188 1 88.19 443 ASN A C 1
ATOM 3233 O O . ASN A 1 443 ? -2.605 -28.25 -25.203 1 88.19 443 ASN A O 1
ATOM 3237 N N . ASP A 1 444 ? -0.847 -27.391 -26.297 1 84.06 444 ASP A N 1
ATOM 3238 C CA . ASP A 1 444 ? -1.163 -27.922 -27.625 1 84.06 444 ASP A CA 1
ATOM 3239 C C . ASP A 1 444 ? 0.103 -28.109 -28.453 1 84.06 444 ASP A C 1
ATOM 3241 O O . ASP A 1 444 ? 1.203 -27.781 -28.016 1 84.06 444 ASP A O 1
ATOM 3245 N N . ALA A 1 445 ? -0.107 -28.609 -29.641 1 87.25 445 ALA A N 1
ATOM 3246 C CA . ALA A 1 445 ? 1.035 -28.953 -30.484 1 87.25 445 ALA A CA 1
ATOM 3247 C C . ALA A 1 445 ? 1.802 -27.703 -30.906 1 87.25 445 ALA A C 1
ATOM 3249 O O . ALA A 1 445 ? 3.031 -27.719 -31 1 87.25 445 ALA A O 1
ATOM 3250 N N . ALA A 1 446 ? 1.073 -26.672 -31.188 1 90.06 446 ALA A N 1
ATOM 3251 C CA . ALA A 1 446 ? 1.719 -25.422 -31.609 1 90.06 446 ALA A CA 1
ATOM 3252 C C . ALA A 1 446 ? 2.553 -24.828 -30.484 1 90.06 446 ALA A C 1
ATOM 3254 O O . ALA A 1 446 ? 3.67 -24.359 -30.719 1 90.06 446 ALA A O 1
ATOM 3255 N N . ALA A 1 447 ? 2.002 -24.797 -29.312 1 93.88 447 ALA A N 1
ATOM 3256 C CA . ALA A 1 447 ? 2.711 -24.297 -28.141 1 93.88 447 ALA A CA 1
ATOM 3257 C C . ALA A 1 447 ? 3.959 -25.125 -27.859 1 93.88 447 ALA A C 1
ATOM 3259 O O . ALA A 1 447 ? 5.016 -24.578 -27.531 1 93.88 447 ALA A O 1
ATOM 3260 N N . LEU A 1 448 ? 3.811 -26.469 -27.875 1 94.38 448 LEU A N 1
ATOM 3261 C CA . LEU A 1 448 ? 4.953 -27.344 -27.672 1 94.38 448 LEU A CA 1
ATOM 3262 C C . LEU A 1 448 ? 6.066 -27.031 -28.672 1 94.38 448 LEU A C 1
ATOM 3264 O O . LEU A 1 448 ? 7.23 -26.906 -28.281 1 94.38 448 LEU A O 1
ATOM 3268 N N . ARG A 1 449 ? 5.703 -26.891 -29.953 1 93.94 449 ARG A N 1
ATOM 3269 C CA . ARG A 1 449 ? 6.691 -26.641 -31 1 93.94 449 ARG A CA 1
ATOM 3270 C C . ARG A 1 449 ? 7.402 -25.312 -30.766 1 93.94 449 ARG A C 1
ATOM 3272 O O . ARG A 1 449 ? 8.633 -25.234 -30.828 1 93.94 449 ARG A O 1
ATOM 3279 N N . ARG A 1 450 ? 6.648 -24.234 -30.5 1 95.12 450 ARG A N 1
ATOM 3280 C CA . ARG A 1 450 ? 7.227 -22.906 -30.297 1 95.12 450 ARG A CA 1
ATOM 3281 C C . ARG A 1 450 ? 8.227 -22.922 -29.141 1 95.12 450 ARG A C 1
ATOM 3283 O O . ARG A 1 450 ? 9.305 -22.328 -29.234 1 95.12 450 ARG A O 1
ATOM 3290 N N . ASN A 1 451 ? 7.879 -23.562 -28.094 1 96.75 451 ASN A N 1
ATOM 3291 C CA . ASN A 1 451 ? 8.734 -23.578 -26.906 1 96.75 451 ASN A CA 1
ATOM 3292 C C . ASN A 1 451 ? 9.922 -24.516 -27.078 1 96.75 451 ASN A C 1
ATOM 3294 O O . ASN A 1 451 ? 11.008 -24.25 -26.562 1 96.75 451 ASN A O 1
ATOM 3298 N N . LEU A 1 452 ? 9.719 -25.641 -27.766 1 95.94 452 LEU A N 1
ATOM 3299 C CA . LEU A 1 452 ? 10.836 -26.531 -28.094 1 95.94 452 LEU A CA 1
ATOM 3300 C C . LEU A 1 452 ? 11.867 -25.812 -28.953 1 95.94 452 LEU A C 1
ATOM 3302 O O . LEU A 1 452 ? 13.07 -25.859 -28.656 1 95.94 452 LEU A O 1
ATOM 3306 N N . ASP A 1 453 ? 11.383 -25.125 -30 1 94.88 453 ASP A N 1
ATOM 3307 C CA . ASP A 1 453 ? 12.273 -24.375 -30.891 1 94.88 453 ASP A CA 1
ATOM 3308 C C . ASP A 1 453 ? 13.07 -23.328 -30.109 1 94.88 453 ASP A C 1
ATOM 3310 O O . ASP A 1 453 ? 14.273 -23.172 -30.312 1 94.88 453 ASP A O 1
ATOM 3314 N N . ARG A 1 454 ? 12.383 -22.672 -29.25 1 95.62 454 ARG A N 1
ATOM 3315 C CA . ARG A 1 454 ? 13.008 -21.609 -28.484 1 95.62 454 ARG A CA 1
ATOM 3316 C C . ARG A 1 454 ? 14.086 -22.156 -27.547 1 95.62 454 ARG A C 1
ATOM 3318 O O . ARG A 1 454 ? 15.164 -21.578 -27.438 1 95.62 454 ARG A O 1
ATOM 3325 N N . LEU A 1 455 ? 13.82 -23.234 -26.828 1 95.81 455 LEU A N 1
ATOM 3326 C CA . LEU A 1 455 ? 14.773 -23.812 -25.891 1 95.81 455 LEU A CA 1
ATOM 3327 C C . LEU A 1 455 ? 15.969 -24.406 -26.625 1 95.81 455 LEU A C 1
ATOM 3329 O O . LEU A 1 455 ? 17.109 -24.312 -26.156 1 95.81 455 LEU A O 1
ATOM 3333 N N . VAL A 1 456 ? 15.695 -25.031 -27.734 1 94.38 456 VAL A N 1
ATOM 3334 C CA . VAL A 1 456 ? 16.766 -25.609 -28.547 1 94.38 456 VAL A CA 1
ATOM 3335 C C . VAL A 1 456 ? 17.688 -24.484 -29.047 1 94.38 456 VAL A C 1
ATOM 3337 O O . VAL A 1 456 ? 18.906 -24.594 -28.969 1 94.38 456 VAL A O 1
ATOM 3340 N N . ALA A 1 457 ? 17.094 -23.453 -29.562 1 92.88 457 ALA A N 1
ATOM 3341 C CA . ALA A 1 457 ? 17.859 -22.312 -30.062 1 92.88 457 ALA A CA 1
ATOM 3342 C C . ALA A 1 457 ? 18.594 -21.609 -28.922 1 92.88 457 ALA A C 1
ATOM 3344 O O . ALA A 1 457 ? 19.656 -21.016 -29.141 1 92.88 457 ALA A O 1
ATOM 3345 N N . GLY A 1 458 ? 18.047 -21.703 -27.766 1 92.94 458 GLY A N 1
ATOM 3346 C CA . GLY A 1 458 ? 18.594 -20.984 -26.625 1 92.94 458 GLY A CA 1
ATOM 3347 C C . GLY A 1 458 ? 19.797 -21.688 -26.016 1 92.94 458 GLY A C 1
ATOM 3348 O O . GLY A 1 458 ? 20.547 -21.078 -25.25 1 92.94 458 GLY A O 1
ATOM 3349 N N . PHE A 1 459 ? 20.016 -22.906 -26.281 1 92.88 459 PHE A N 1
ATOM 3350 C CA . PHE A 1 459 ? 21.141 -23.641 -25.719 1 92.88 459 PHE A CA 1
ATOM 3351 C C . PHE A 1 459 ? 22.438 -23.266 -26.438 1 92.88 459 PHE A C 1
ATOM 3353 O O . PHE A 1 459 ? 22.516 -23.391 -27.656 1 92.88 459 PHE A O 1
ATOM 3360 N N . ASP A 1 460 ? 23.359 -22.828 -25.672 1 88 460 ASP A N 1
ATOM 3361 C CA . ASP A 1 460 ? 24.719 -22.578 -26.156 1 88 460 ASP A CA 1
ATOM 3362 C C . ASP A 1 460 ? 25.625 -23.781 -25.891 1 88 460 ASP A C 1
ATOM 3364 O O . ASP A 1 460 ? 25.781 -24.219 -24.75 1 88 460 ASP A O 1
ATOM 3368 N N . PRO A 1 461 ? 26.266 -24.234 -26.859 1 83.38 461 PRO A N 1
ATOM 3369 C CA . PRO A 1 461 ? 27.109 -25.406 -26.703 1 83.38 461 PRO A CA 1
ATOM 3370 C C . PRO A 1 461 ? 28.188 -25.234 -25.625 1 83.38 461 PRO A C 1
ATOM 3372 O O . PRO A 1 461 ? 28.75 -26.219 -25.125 1 83.38 461 PRO A O 1
ATOM 3375 N N . THR A 1 462 ? 28.453 -24 -25.297 1 83.75 462 THR A N 1
ATOM 3376 C CA . THR A 1 462 ? 29.438 -23.75 -24.25 1 83.75 462 THR A CA 1
ATOM 3377 C C . THR A 1 462 ? 28.797 -23.906 -22.859 1 83.75 462 THR A C 1
ATOM 3379 O O . THR A 1 462 ? 29.5 -24.031 -21.859 1 83.75 462 THR A O 1
ATOM 3382 N N . GLU A 1 463 ? 27.516 -24.047 -22.828 1 87.88 463 GLU A N 1
ATOM 3383 C CA . GLU A 1 463 ? 26.812 -24.25 -21.578 1 87.88 463 GLU A CA 1
ATOM 3384 C C . GLU A 1 463 ? 26.891 -25.703 -21.125 1 87.88 463 GLU A C 1
ATOM 3386 O O . GLU A 1 463 ? 27.109 -26.594 -21.938 1 87.88 463 GLU A O 1
ATOM 3391 N N . HIS A 1 464 ? 26.859 -25.859 -19.891 1 91.38 464 HIS A N 1
ATOM 3392 C CA . HIS A 1 464 ? 26.875 -27.203 -19.328 1 91.38 464 HIS A CA 1
ATOM 3393 C C . HIS A 1 464 ? 25.531 -27.906 -19.516 1 91.38 464 HIS A C 1
ATOM 3395 O O . HIS A 1 464 ? 24.516 -27.5 -18.922 1 91.38 464 HIS A O 1
ATOM 3401 N N . TRP A 1 465 ? 25.438 -28.922 -20.25 1 92.75 465 TRP A N 1
ATOM 3402 C CA . TRP A 1 465 ? 24.234 -29.562 -20.75 1 92.75 465 TRP A CA 1
ATOM 3403 C C . TRP A 1 465 ? 23.375 -30.078 -19.594 1 92.75 465 TRP A C 1
ATOM 3405 O O . TRP A 1 465 ? 22.188 -29.797 -19.531 1 92.75 465 TRP A O 1
ATOM 3415 N N . PRO A 1 466 ? 23.922 -30.844 -18.547 1 93.81 466 PRO A N 1
ATOM 3416 C CA . PRO A 1 466 ? 23.094 -31.328 -17.438 1 93.81 466 PRO A CA 1
ATOM 3417 C C . PRO A 1 466 ? 22.406 -30.203 -16.672 1 93.81 466 PRO A C 1
ATOM 3419 O O . PRO A 1 466 ? 21.25 -30.344 -16.266 1 93.81 466 PRO A O 1
ATOM 3422 N N . ARG A 1 467 ? 23.078 -29.062 -16.594 1 95.06 467 ARG A N 1
ATOM 3423 C CA . ARG A 1 467 ? 22.484 -27.938 -15.867 1 95.06 467 ARG A CA 1
ATOM 3424 C C . ARG A 1 467 ? 21.344 -27.312 -16.672 1 95.06 467 ARG A C 1
ATOM 3426 O O . ARG A 1 467 ? 20.344 -26.875 -16.094 1 95.06 467 ARG A O 1
ATOM 3433 N N . TYR A 1 468 ? 21.594 -27.203 -17.938 1 95.56 468 TYR A N 1
ATOM 3434 C CA . TYR A 1 468 ? 20.547 -26.688 -18.812 1 95.56 468 TYR A CA 1
ATOM 3435 C C . TYR A 1 468 ? 19.297 -27.547 -18.734 1 95.56 468 TYR A C 1
ATOM 3437 O O . TYR A 1 468 ? 18.188 -27.031 -18.578 1 95.56 468 TYR A O 1
ATOM 3445 N N . CYS A 1 469 ? 19.484 -28.891 -18.797 1 96.62 469 CYS A N 1
ATOM 3446 C CA . CYS A 1 469 ? 18.375 -29.828 -18.719 1 96.62 469 CYS A CA 1
ATOM 3447 C C . CYS A 1 469 ? 17.719 -29.797 -17.328 1 96.62 469 CYS A C 1
ATOM 3449 O O . CYS A 1 469 ? 16.5 -29.766 -17.219 1 96.62 469 CYS A O 1
ATOM 3451 N N . TYR A 1 470 ? 18.562 -29.734 -16.281 1 96.56 470 TYR A N 1
ATOM 3452 C CA . TYR A 1 470 ? 18.047 -29.625 -14.922 1 96.56 470 TYR A CA 1
ATOM 3453 C C . TYR A 1 470 ? 17.156 -28.406 -14.773 1 96.56 470 TYR A C 1
ATOM 3455 O O . TYR A 1 470 ? 16.094 -28.469 -14.141 1 96.56 470 TYR A O 1
ATOM 3463 N N . SER A 1 471 ? 17.562 -27.359 -15.391 1 97.62 471 SER A N 1
ATOM 3464 C CA . SER A 1 471 ? 16.797 -26.109 -15.32 1 97.62 471 SER A CA 1
ATOM 3465 C C . SER A 1 471 ? 15.43 -26.266 -15.992 1 97.62 471 SER A C 1
ATOM 3467 O O . SER A 1 471 ? 14.422 -25.797 -15.469 1 97.62 471 SER A O 1
ATOM 3469 N N . THR A 1 472 ? 15.398 -26.891 -17.156 1 97.56 472 THR A N 1
ATOM 3470 C CA . THR A 1 472 ? 14.117 -27.078 -17.828 1 97.56 472 THR A CA 1
ATOM 3471 C C . THR A 1 472 ? 13.188 -27.953 -16.984 1 97.56 472 THR A C 1
ATOM 3473 O O . THR A 1 472 ? 11.977 -27.75 -16.984 1 97.56 472 THR A O 1
ATOM 3476 N N . ASN A 1 473 ? 13.742 -28.906 -16.25 1 97.31 473 ASN A N 1
ATOM 3477 C CA . ASN A 1 473 ? 12.961 -29.812 -15.422 1 97.31 473 ASN A CA 1
ATOM 3478 C C . ASN A 1 473 ? 12.359 -29.094 -14.219 1 97.31 473 ASN A C 1
ATOM 3480 O O . ASN A 1 473 ? 11.234 -29.391 -13.805 1 97.31 473 ASN A O 1
ATOM 3484 N N . GLN A 1 474 ? 13.125 -28.156 -13.727 1 96.69 474 GLN A N 1
ATOM 3485 C CA . GLN A 1 474 ? 12.742 -27.516 -12.469 1 96.69 474 GLN A CA 1
ATOM 3486 C C . GLN A 1 474 ? 11.859 -26.297 -12.719 1 96.69 474 GLN A C 1
ATOM 3488 O O . GLN A 1 474 ? 11.016 -25.953 -11.883 1 96.69 474 GLN A O 1
ATOM 3493 N N . VAL A 1 475 ? 11.945 -25.641 -13.859 1 97.81 475 VAL A N 1
ATOM 3494 C CA . VAL A 1 475 ? 11.422 -24.281 -14.008 1 97.81 475 VAL A CA 1
ATOM 3495 C C . VAL A 1 475 ? 10.18 -24.312 -14.891 1 97.81 475 VAL A C 1
ATOM 3497 O O . VAL A 1 475 ? 9.219 -23.562 -14.641 1 97.81 475 VAL A O 1
ATOM 3500 N N . LYS A 1 476 ? 10.242 -25.094 -15.953 1 97.06 476 LYS A N 1
ATOM 3501 C CA . LYS A 1 476 ? 9.148 -25.062 -16.922 1 97.06 476 LYS A CA 1
ATOM 3502 C C . LYS A 1 476 ? 7.945 -25.844 -16.422 1 97.06 476 LYS A C 1
ATOM 3504 O O . LYS A 1 476 ? 8.078 -27.016 -16.031 1 97.06 476 LYS A O 1
ATOM 3509 N N . ALA A 1 477 ? 6.797 -25.188 -16.438 1 93 477 ALA A N 1
ATOM 3510 C CA . ALA A 1 477 ? 5.551 -25.828 -16.016 1 93 477 ALA A CA 1
ATOM 3511 C C . ALA A 1 477 ? 5.129 -26.906 -17 1 93 477 ALA A C 1
ATOM 3513 O O . ALA A 1 477 ? 5.348 -26.781 -18.219 1 93 477 ALA A O 1
ATOM 3514 N N . GLY A 1 478 ? 4.449 -27.891 -16.484 1 90 478 GLY A N 1
ATOM 3515 C CA . GLY A 1 478 ? 3.994 -28.984 -17.312 1 90 478 GLY A CA 1
ATOM 3516 C C . GLY A 1 478 ? 2.727 -28.672 -18.078 1 90 478 GLY A C 1
ATOM 3517 O O . GLY A 1 478 ? 1.808 -28.047 -17.547 1 90 478 GLY A O 1
ATOM 3518 N N . GLY A 1 479 ? 2.768 -29 -19.328 1 89.12 479 GLY A N 1
ATOM 3519 C CA . GLY A 1 479 ? 1.583 -28.922 -20.172 1 89.12 479 GLY A CA 1
ATOM 3520 C C . GLY A 1 479 ? 1.04 -30.281 -20.562 1 89.12 479 GLY A C 1
ATOM 3521 O O . GLY A 1 479 ? 1.5 -31.312 -20.047 1 89.12 479 GLY A O 1
ATOM 3522 N N . THR A 1 480 ? 0.098 -30.328 -21.469 1 85.38 480 THR A N 1
ATOM 3523 C CA . THR A 1 480 ? -0.591 -31.562 -21.844 1 85.38 480 THR A CA 1
ATOM 3524 C C . THR A 1 480 ? 0.226 -32.344 -22.859 1 85.38 480 THR A C 1
ATOM 3526 O O . THR A 1 480 ? 0.253 -33.594 -22.812 1 85.38 480 THR A O 1
ATOM 3529 N N . GLN A 1 481 ? 0.871 -31.656 -23.781 1 89 481 GLN A N 1
ATOM 3530 C CA . GLN A 1 481 ? 1.771 -32.312 -24.734 1 89 481 GLN A CA 1
ATOM 3531 C C . GLN A 1 481 ? 3.225 -32.188 -24.281 1 89 481 GLN A C 1
ATOM 3533 O O . GLN A 1 481 ? 3.678 -31.094 -23.922 1 89 481 GLN A O 1
ATOM 3538 N N . ARG A 1 482 ? 3.889 -33.312 -24.312 1 92.62 482 ARG A N 1
ATOM 3539 C CA . ARG A 1 482 ? 5.203 -33.312 -23.688 1 92.62 482 ARG A CA 1
ATOM 3540 C C . ARG A 1 482 ? 6.23 -34 -24.578 1 92.62 482 ARG A C 1
ATOM 3542 O O . ARG A 1 482 ? 5.914 -34.969 -25.266 1 92.62 482 ARG A O 1
ATOM 3549 N N . ILE A 1 483 ? 7.395 -33.5 -24.641 1 93.56 483 ILE A N 1
ATOM 3550 C CA . ILE A 1 483 ? 8.562 -34.125 -25.266 1 93.56 483 ILE A CA 1
ATOM 3551 C C . ILE A 1 483 ? 9.734 -34.125 -24.297 1 93.56 483 ILE A C 1
ATOM 3553 O O . ILE A 1 483 ? 9.938 -33.125 -23.562 1 93.56 483 ILE A O 1
ATOM 3557 N N . ALA A 1 484 ? 10.391 -35.188 -24.172 1 95.06 484 ALA A N 1
ATOM 3558 C CA . ALA A 1 484 ? 11.633 -35.312 -23.406 1 95.06 484 ALA A CA 1
ATOM 3559 C C . ALA A 1 484 ? 12.766 -35.875 -24.281 1 95.06 484 ALA A C 1
ATOM 3561 O O . ALA A 1 484 ? 12.609 -36.906 -24.922 1 95.06 484 ALA A O 1
ATOM 3562 N N . LEU A 1 485 ? 13.883 -35.156 -24.391 1 94.25 485 LEU A N 1
ATOM 3563 C CA . LEU A 1 485 ? 15.047 -35.594 -25.156 1 94.25 485 LEU A CA 1
ATOM 3564 C C . LEU A 1 485 ? 16.188 -36.031 -24.234 1 94.25 485 LEU A C 1
ATOM 3566 O O . LEU A 1 485 ? 16.672 -35.219 -23.422 1 94.25 485 LEU A O 1
ATOM 3570 N N . VAL A 1 486 ? 16.594 -37.25 -24.344 1 92.75 486 VAL A N 1
ATOM 3571 C CA . VAL A 1 486 ? 17.672 -37.812 -23.547 1 92.75 486 VAL A CA 1
ATOM 3572 C C . VAL A 1 486 ? 18.969 -37.812 -24.359 1 92.75 486 VAL A C 1
ATOM 3574 O O . VAL A 1 486 ? 19.047 -38.469 -25.391 1 92.75 486 VAL A O 1
ATOM 3577 N N . THR A 1 487 ? 19.969 -37 -23.891 1 86.88 487 THR A N 1
ATOM 3578 C CA . THR A 1 487 ? 21.266 -37 -24.578 1 86.88 487 THR A CA 1
ATOM 3579 C C . THR A 1 487 ? 22.406 -36.75 -23.594 1 86.88 487 THR A C 1
ATOM 3581 O O . THR A 1 487 ? 22.172 -36.281 -22.469 1 86.88 487 THR A O 1
ATOM 3584 N N . ARG A 1 488 ? 23.641 -37.094 -23.953 1 81.38 488 ARG A N 1
ATOM 3585 C CA . ARG A 1 488 ? 24.797 -36.906 -23.094 1 81.38 488 ARG A CA 1
ATOM 3586 C C . ARG A 1 488 ? 25.391 -35.5 -23.281 1 81.38 488 ARG A C 1
ATOM 3588 O O . ARG A 1 488 ? 26 -34.969 -22.359 1 81.38 488 ARG A O 1
ATOM 3595 N N . ASP A 1 489 ? 25.312 -34.938 -24.391 1 80.25 489 ASP A N 1
ATOM 3596 C CA . ASP A 1 489 ? 26.047 -33.656 -24.547 1 80.25 489 ASP A CA 1
ATOM 3597 C C . ASP A 1 489 ? 25.219 -32.656 -25.328 1 80.25 489 ASP A C 1
ATOM 3599 O O . ASP A 1 489 ? 25.703 -31.562 -25.656 1 80.25 489 ASP A O 1
ATOM 3603 N N . GLY A 1 490 ? 24.125 -32.938 -25.578 1 77.94 490 GLY A N 1
ATOM 3604 C CA . GLY A 1 490 ? 23.281 -32 -26.312 1 77.94 490 GLY A CA 1
ATOM 3605 C C . GLY A 1 490 ? 23.672 -31.859 -27.766 1 77.94 490 GLY A C 1
ATOM 3606 O O . GLY A 1 490 ? 23.312 -30.875 -28.406 1 77.94 490 GLY A O 1
ATOM 3607 N N . ALA A 1 491 ? 24.453 -32.812 -28.203 1 79.62 491 ALA A N 1
ATOM 3608 C CA . ALA A 1 491 ? 24.859 -32.75 -29.609 1 79.62 491 ALA A CA 1
ATOM 3609 C C . ALA A 1 491 ? 23.656 -32.938 -30.531 1 79.62 491 ALA A C 1
ATOM 3611 O O . ALA A 1 491 ? 22.766 -33.75 -30.234 1 79.62 491 ALA A O 1
ATOM 3612 N N . ASP A 1 492 ? 23.547 -32.25 -31.562 1 81.69 492 ASP A N 1
ATOM 3613 C CA . ASP A 1 492 ? 22.531 -32.25 -32.594 1 81.69 492 ASP A CA 1
ATOM 3614 C C . ASP A 1 492 ? 21.141 -32.125 -32 1 81.69 492 ASP A C 1
ATOM 3616 O O . ASP A 1 492 ? 20.25 -32.938 -32.312 1 81.69 492 ASP A O 1
ATOM 3620 N N . LEU A 1 493 ? 21 -31.344 -31.078 1 87.81 493 LEU A N 1
ATOM 3621 C CA . LEU A 1 493 ? 19.734 -31.125 -30.391 1 87.81 493 LEU A CA 1
ATOM 3622 C C . LEU A 1 493 ? 18.625 -30.797 -31.391 1 87.81 493 LEU A C 1
ATOM 3624 O O . LEU A 1 493 ? 17.484 -31.266 -31.219 1 87.81 493 LEU A O 1
ATOM 3628 N N . ALA A 1 494 ? 18.891 -30.016 -32.375 1 86.88 494 ALA A N 1
ATOM 3629 C CA . ALA A 1 494 ? 17.906 -29.641 -33.375 1 86.88 494 ALA A CA 1
ATOM 3630 C C . ALA A 1 494 ? 17.391 -30.859 -34.156 1 86.88 494 ALA A C 1
ATOM 3632 O O . ALA A 1 494 ? 16.188 -30.969 -34.406 1 86.88 494 ALA A O 1
ATOM 3633 N N . GLY A 1 495 ? 18.312 -31.703 -34.531 1 86.31 495 GLY A N 1
ATOM 3634 C CA . GLY A 1 495 ? 17.906 -32.938 -35.219 1 86.31 495 GLY A CA 1
ATOM 3635 C C . GLY A 1 495 ? 17.078 -33.844 -34.344 1 86.31 495 GLY A C 1
ATOM 3636 O O . GLY A 1 495 ? 16.078 -34.406 -34.812 1 86.31 495 GLY A O 1
ATOM 3637 N N . GLU A 1 496 ? 17.5 -34.031 -33.188 1 86.81 496 GLU A N 1
ATOM 3638 C CA . GLU A 1 496 ? 16.766 -34.875 -32.219 1 86.81 496 GLU A CA 1
ATOM 3639 C C . GLU A 1 496 ? 15.367 -34.312 -31.984 1 86.81 496 GLU A C 1
ATOM 3641 O O . GLU A 1 496 ? 14.406 -35.094 -31.844 1 86.81 496 GLU A O 1
ATOM 3646 N N . ALA A 1 497 ? 15.312 -33 -31.875 1 90.44 497 ALA A N 1
ATOM 3647 C CA . ALA A 1 497 ? 14.031 -32.344 -31.656 1 90.44 497 ALA A CA 1
ATOM 3648 C C . ALA A 1 497 ? 13.078 -32.594 -32.812 1 90.44 497 ALA A C 1
ATOM 3650 O O . ALA A 1 497 ? 11.891 -32.875 -32.625 1 90.44 497 ALA A O 1
ATOM 3651 N N . GLU A 1 498 ? 13.562 -32.5 -33.969 1 88.38 498 GLU A N 1
ATOM 3652 C CA . GLU A 1 498 ? 12.742 -32.75 -35.156 1 88.38 498 GLU A CA 1
ATOM 3653 C C . GLU A 1 498 ? 12.219 -34.188 -35.219 1 88.38 498 GLU A C 1
ATOM 3655 O O . GLU A 1 498 ? 11.07 -34.406 -35.562 1 88.38 498 GLU A O 1
ATOM 3660 N N . VAL A 1 499 ? 13.039 -35.062 -34.938 1 87.19 499 VAL A N 1
ATOM 3661 C CA . VAL A 1 499 ? 12.656 -36.469 -34.906 1 87.19 499 VAL A CA 1
ATOM 3662 C C . VAL A 1 499 ? 11.57 -36.688 -33.844 1 87.19 499 VAL A C 1
ATOM 3664 O O . VAL A 1 499 ? 10.594 -37.375 -34.094 1 87.19 499 VAL A O 1
ATOM 3667 N N . ALA A 1 500 ? 11.805 -36.156 -32.719 1 87.19 500 ALA A N 1
ATOM 3668 C CA . ALA A 1 500 ? 10.852 -36.281 -31.609 1 87.19 500 ALA A CA 1
ATOM 3669 C C . ALA A 1 500 ? 9.492 -35.719 -32 1 87.19 500 ALA A C 1
ATOM 3671 O O . ALA A 1 500 ? 8.453 -36.281 -31.672 1 87.19 500 ALA A O 1
ATOM 3672 N N . LEU A 1 501 ? 9.508 -34.562 -32.625 1 87.75 501 LEU A N 1
ATOM 3673 C CA . LEU A 1 501 ? 8.273 -33.906 -33.062 1 87.75 501 LEU A CA 1
ATOM 3674 C C . LEU A 1 501 ? 7.531 -34.781 -34.062 1 87.75 501 LEU A C 1
ATOM 3676 O O . LEU A 1 501 ? 6.301 -34.875 -34.031 1 87.75 501 LEU A O 1
ATOM 3680 N N . HIS A 1 502 ? 8.234 -35.312 -34.938 1 83.69 502 HIS A N 1
ATOM 3681 C CA . HIS A 1 502 ? 7.645 -36.188 -35.938 1 83.69 502 HIS A CA 1
ATOM 3682 C C . HIS A 1 502 ? 7.02 -37.438 -35.312 1 83.69 502 HIS A C 1
ATOM 3684 O O . HIS A 1 502 ? 5.938 -37.875 -35.688 1 83.69 502 HIS A O 1
ATOM 3690 N N . ARG A 1 503 ? 7.699 -37.969 -34.375 1 80.06 503 ARG A N 1
ATOM 3691 C CA . ARG A 1 503 ? 7.191 -39.125 -33.656 1 80.06 503 ARG A CA 1
ATOM 3692 C C . ARG A 1 503 ? 5.91 -38.781 -32.906 1 80.06 503 ARG A C 1
ATOM 3694 O O . ARG A 1 503 ? 4.984 -39.594 -32.844 1 80.06 503 ARG A O 1
ATOM 3701 N N . LEU A 1 504 ? 5.938 -37.719 -32.25 1 82.31 504 LEU A N 1
ATOM 3702 C CA . LEU A 1 504 ? 4.766 -37.281 -31.516 1 82.31 504 LEU A CA 1
ATOM 3703 C C . LEU A 1 504 ? 3.572 -37.094 -32.438 1 82.31 504 LEU A C 1
ATOM 3705 O O . LEU A 1 504 ? 2.447 -37.438 -32.094 1 82.31 504 LEU A O 1
ATOM 3709 N N . ALA A 1 505 ? 3.797 -36.375 -33.531 1 77.19 505 ALA A N 1
ATOM 3710 C CA . ALA A 1 505 ? 2.734 -36.125 -34.5 1 77.19 505 ALA A CA 1
ATOM 3711 C C . ALA A 1 505 ? 2.109 -37.438 -35 1 77.19 505 ALA A C 1
ATOM 3713 O O . ALA A 1 505 ? 0.906 -37.5 -35.25 1 77.19 505 ALA A O 1
ATOM 3714 N N . ARG A 1 506 ? 2.807 -38.406 -35.094 1 70.25 506 ARG A N 1
ATOM 3715 C CA . ARG A 1 506 ? 2.34 -39.719 -35.594 1 70.25 506 ARG A CA 1
ATOM 3716 C C . ARG A 1 506 ? 1.502 -40.406 -34.531 1 70.25 506 ARG A C 1
ATOM 3718 O O . ARG A 1 506 ? 0.588 -41.188 -34.844 1 70.25 506 ARG A O 1
ATOM 3725 N N . ARG A 1 507 ? 1.964 -40.344 -33.344 1 66.31 507 ARG A N 1
ATOM 3726 C CA . ARG A 1 507 ? 1.245 -41 -32.281 1 66.31 507 ARG A CA 1
ATOM 3727 C C . ARG A 1 507 ? -0.12 -40.375 -32.031 1 66.31 507 ARG A C 1
ATOM 3729 O O . ARG A 1 507 ? -1.012 -41 -31.469 1 66.31 507 ARG A O 1
ATOM 3736 N N . ASN A 1 508 ? -0.704 -39.5 -33.031 1 55.09 508 ASN A N 1
ATOM 3737 C CA . ASN A 1 508 ? -2.006 -38.844 -33 1 55.09 508 ASN A CA 1
ATOM 3738 C C . ASN A 1 508 ? -2.523 -38.719 -31.562 1 55.09 508 ASN A C 1
ATOM 3740 O O . ASN A 1 508 ? -3.734 -38.688 -31.328 1 55.09 508 ASN A O 1
ATOM 3744 N N . GLU A 1 509 ? -1.698 -39.062 -30.578 1 51.69 509 GLU A N 1
ATOM 3745 C CA . GLU A 1 509 ? -2.246 -39.5 -29.297 1 51.69 509 GLU A CA 1
ATOM 3746 C C . GLU A 1 509 ? -2.584 -38.281 -28.422 1 51.69 509 GLU A C 1
ATOM 3748 O O . GLU A 1 509 ? -1.746 -37.406 -28.219 1 51.69 509 GLU A O 1
ATOM 3753 N N . ARG A 1 510 ? -3.867 -37.906 -28.562 1 48.59 510 ARG A N 1
ATOM 3754 C CA . ARG A 1 510 ? -4.375 -37.062 -27.484 1 48.59 510 ARG A CA 1
ATOM 3755 C C . ARG A 1 510 ? -3.885 -37.531 -26.125 1 48.59 510 ARG A C 1
ATOM 3757 O O . ARG A 1 510 ? -4.156 -38.656 -25.734 1 48.59 510 ARG A O 1
ATOM 3764 N N . ALA A 1 511 ? -2.801 -37.156 -25.812 1 52.97 511 ALA A N 1
ATOM 3765 C CA . ALA A 1 511 ? -2.357 -37.469 -24.453 1 52.97 511 ALA A CA 1
ATOM 3766 C C . ALA A 1 511 ? -3.541 -37.531 -23.5 1 52.97 511 ALA A C 1
ATOM 3768 O O . ALA A 1 511 ? -4.371 -36.625 -23.438 1 52.97 511 ALA A O 1
ATOM 3769 N N . ARG A 1 512 ? -3.959 -38.75 -23.344 1 53.59 512 ARG A N 1
ATOM 3770 C CA . ARG A 1 512 ? -5.059 -39.031 -22.422 1 53.59 512 ARG A CA 1
ATOM 3771 C C . ARG A 1 512 ? -4.777 -38.438 -21.031 1 53.59 512 ARG A C 1
ATOM 3773 O O . ARG A 1 512 ? -3.65 -38.5 -20.547 1 53.59 512 ARG A O 1
ATOM 3780 N N . ARG A 1 513 ? -5.609 -37.438 -20.609 1 55.94 513 ARG A N 1
ATOM 3781 C CA . ARG A 1 513 ? -5.629 -36.781 -19.328 1 55.94 513 ARG A CA 1
ATOM 3782 C C . ARG A 1 513 ? -5.703 -37.781 -18.188 1 55.94 513 ARG A C 1
ATOM 3784 O O . ARG A 1 513 ? -5.766 -37.406 -17.016 1 55.94 513 ARG A O 1
ATOM 3791 N N . ARG A 1 514 ? -5.711 -39.188 -18.531 1 62.84 514 ARG A N 1
ATOM 3792 C CA . ARG A 1 514 ? -5.875 -40.031 -17.359 1 62.84 514 ARG A CA 1
ATOM 3793 C C . ARG A 1 514 ? -4.52 -40.438 -16.781 1 62.84 514 ARG A C 1
ATOM 3795 O O . ARG A 1 514 ? -3.551 -40.625 -17.531 1 62.84 514 ARG A O 1
ATOM 3802 N N . ARG A 1 515 ? -4.426 -40.531 -15.531 1 76.94 515 ARG A N 1
ATOM 3803 C CA . ARG A 1 515 ? -3.223 -41 -14.852 1 76.94 515 ARG A CA 1
ATOM 3804 C C . ARG A 1 515 ? -2.783 -42.344 -15.375 1 76.94 515 ARG A C 1
ATOM 3806 O O . ARG A 1 515 ? -3.602 -43.281 -15.516 1 76.94 515 ARG A O 1
ATOM 3813 N N . PRO A 1 516 ? -1.528 -42.531 -15.75 1 85.31 516 PRO A N 1
ATOM 3814 C CA . PRO A 1 516 ? -1.022 -43.812 -16.234 1 85.31 516 PRO A CA 1
ATOM 3815 C C . PRO A 1 516 ? -1.107 -44.938 -15.18 1 85.31 516 PRO A C 1
ATOM 3817 O O . PRO A 1 516 ? -0.874 -44.656 -14 1 85.31 516 PRO A O 1
ATOM 3820 N N . ARG A 1 517 ? -1.562 -46.094 -15.578 1 91.88 517 ARG A N 1
ATOM 3821 C CA . ARG A 1 517 ? -1.495 -47.281 -14.758 1 91.88 517 ARG A CA 1
ATOM 3822 C C . ARG A 1 517 ? -0.235 -48.094 -15.062 1 91.88 517 ARG A C 1
ATOM 3824 O O . ARG A 1 517 ? -0.106 -48.656 -16.141 1 91.88 517 ARG A O 1
ATOM 3831 N N . ILE A 1 518 ? 0.625 -48.25 -14.07 1 96.75 518 ILE A N 1
ATOM 3832 C CA . ILE A 1 518 ? 1.964 -48.781 -14.328 1 96.75 518 ILE A CA 1
ATOM 3833 C C . ILE A 1 518 ? 2.094 -50.156 -13.727 1 96.75 518 ILE A C 1
ATOM 3835 O O . ILE A 1 518 ? 1.8 -50.375 -12.547 1 96.75 518 ILE A O 1
ATOM 3839 N N . ALA A 1 519 ? 2.57 -51.125 -14.578 1 98.06 519 ALA A N 1
ATOM 3840 C CA . ALA A 1 519 ? 2.861 -52.5 -14.117 1 98.06 519 ALA A CA 1
ATOM 3841 C C . ALA A 1 519 ? 4.363 -52.75 -14.117 1 98.06 519 ALA A C 1
ATOM 3843 O O . ALA A 1 519 ? 5.062 -52.438 -15.078 1 98.06 519 ALA A O 1
ATOM 3844 N N . PHE A 1 520 ? 4.84 -53.281 -13.031 1 98.56 520 PHE A N 1
ATOM 3845 C CA . PHE A 1 520 ? 6.199 -53.781 -12.969 1 98.56 520 PHE A CA 1
ATOM 3846 C C . PHE A 1 520 ? 6.203 -55.312 -13.094 1 98.56 520 PHE A C 1
ATOM 3848 O O . PHE A 1 520 ? 5.492 -56 -12.367 1 98.56 520 PHE A O 1
ATOM 3855 N N . VAL A 1 521 ? 6.996 -55.812 -14 1 98.44 521 VAL A N 1
ATOM 3856 C CA . VAL A 1 521 ? 7.141 -57.281 -14.156 1 98.44 521 VAL A CA 1
ATOM 3857 C C . VAL A 1 521 ? 8.578 -57.688 -13.859 1 98.44 521 VAL A C 1
ATOM 3859 O O . VAL A 1 521 ? 9.516 -57.219 -14.508 1 98.44 521 VAL A O 1
ATOM 3862 N N . TYR A 1 522 ? 8.742 -58.531 -12.891 1 98.44 522 TYR A N 1
ATOM 3863 C CA . TYR A 1 522 ? 10.055 -58.906 -12.375 1 98.44 522 TYR A CA 1
ATOM 3864 C C . TYR A 1 522 ? 10.555 -60.188 -13.008 1 98.44 522 TYR A C 1
ATOM 3866 O O . TYR A 1 522 ? 9.906 -61.25 -12.891 1 98.44 522 TYR A O 1
ATOM 3874 N N . THR A 1 523 ? 11.719 -60.156 -13.555 1 96.75 523 THR A N 1
ATOM 3875 C CA . THR A 1 523 ? 12.289 -61.25 -14.336 1 96.75 523 THR A CA 1
ATOM 3876 C C . THR A 1 523 ? 12.758 -62.375 -13.43 1 96.75 523 THR A C 1
ATOM 3878 O O . THR A 1 523 ? 13.195 -62.125 -12.305 1 96.75 523 THR A O 1
ATOM 3881 N N . GLY A 1 524 ? 12.711 -63.625 -13.93 1 94.12 524 GLY A N 1
ATOM 3882 C CA . GLY A 1 524 ? 13.203 -64.75 -13.195 1 94.12 524 GLY A CA 1
ATOM 3883 C C . GLY A 1 524 ? 14.633 -65.125 -13.539 1 94.12 524 GLY A C 1
ATOM 3884 O O . GLY A 1 524 ? 15.32 -64.375 -14.227 1 94.12 524 GLY A O 1
ATOM 3885 N N . GLN A 1 525 ? 15.023 -66.375 -13.016 1 92 525 GLN A N 1
ATOM 3886 C CA . GLN A 1 525 ? 16.391 -66.812 -13.203 1 92 525 GLN A CA 1
ATOM 3887 C C . GLN A 1 525 ? 16.641 -67.188 -14.664 1 92 525 GLN A C 1
ATOM 3889 O O . GLN A 1 525 ? 15.766 -67.75 -15.336 1 92 525 GLN A O 1
ATOM 3894 N N . GLY A 1 526 ? 17.797 -66.938 -15.172 1 89.25 526 GLY A N 1
ATOM 3895 C CA . GLY A 1 526 ? 18.188 -67.188 -16.547 1 89.25 526 GLY A CA 1
ATOM 3896 C C . GLY A 1 526 ? 18.578 -66 -17.344 1 89.25 526 GLY A C 1
ATOM 3897 O O . GLY A 1 526 ? 19.172 -66.125 -18.406 1 89.25 526 GLY A O 1
ATOM 3898 N N . SER A 1 527 ? 18.297 -64.875 -16.766 1 91.12 527 SER A N 1
ATOM 3899 C CA . SER A 1 527 ? 18.531 -63.625 -17.484 1 91.12 527 SER A CA 1
ATOM 3900 C C . SER A 1 527 ? 19.812 -62.938 -17.031 1 91.12 527 SER A C 1
ATOM 3902 O O . SER A 1 527 ? 20.234 -61.938 -17.609 1 91.12 527 SER A O 1
ATOM 3904 N N . GLN A 1 528 ? 20.469 -63.469 -15.977 1 93.62 528 GLN A N 1
ATOM 3905 C CA . GLN A 1 528 ? 21.625 -62.812 -15.383 1 93.62 528 GLN A CA 1
ATOM 3906 C C . GLN A 1 528 ? 22.828 -62.875 -16.312 1 93.62 528 GLN A C 1
ATOM 3908 O O . GLN A 1 528 ? 22.953 -63.781 -17.125 1 93.62 528 GLN A O 1
ATOM 3913 N N . TYR A 1 529 ? 23.672 -61.906 -16.344 1 94.62 529 TYR A N 1
ATOM 3914 C CA . TYR A 1 529 ? 24.953 -61.906 -17.047 1 94.62 529 TYR A CA 1
ATOM 3915 C C . TYR A 1 529 ? 25.969 -61.031 -16.312 1 94.62 529 TYR A C 1
ATOM 3917 O O . TYR A 1 529 ? 25.594 -60.188 -15.477 1 94.62 529 TYR A O 1
ATOM 3925 N N . ARG A 1 530 ? 27.141 -61.219 -16.625 1 95 530 ARG A N 1
ATOM 3926 C CA . ARG A 1 530 ? 28.219 -60.438 -16 1 95 530 ARG A CA 1
ATOM 3927 C C . ARG A 1 530 ? 28.047 -58.969 -16.312 1 95 530 ARG A C 1
ATOM 3929 O O . ARG A 1 530 ? 27.719 -58.594 -17.438 1 95 530 ARG A O 1
ATOM 3936 N N . GLU A 1 531 ? 28.141 -58.125 -15.336 1 95.44 531 GLU A N 1
ATOM 3937 C CA . GLU A 1 531 ? 28.141 -56.656 -15.383 1 95.44 531 GLU A CA 1
ATOM 3938 C C . GLU A 1 531 ? 26.734 -56.125 -15.641 1 95.44 531 GLU A C 1
ATOM 3940 O O . GLU A 1 531 ? 26.594 -54.938 -16.031 1 95.44 531 GLU A O 1
ATOM 3945 N N . MET A 1 532 ? 25.734 -56.969 -15.453 1 95.62 532 MET A N 1
ATOM 3946 C CA . MET A 1 532 ? 24.375 -56.5 -15.617 1 95.62 532 MET A CA 1
ATOM 3947 C C . MET A 1 532 ? 24.094 -55.344 -14.688 1 95.62 532 MET A C 1
ATOM 3949 O O . MET A 1 532 ? 24.469 -55.344 -13.516 1 95.62 532 MET A O 1
ATOM 3953 N N . GLY A 1 533 ? 23.531 -54.188 -15.266 1 93.75 533 GLY A N 1
ATOM 3954 C CA . GLY A 1 533 ? 23.109 -53.031 -14.5 1 93.75 533 GLY A CA 1
ATOM 3955 C C . GLY A 1 533 ? 24.25 -52.094 -14.172 1 93.75 533 GLY A C 1
ATOM 3956 O O . GLY A 1 533 ? 24.016 -50.969 -13.664 1 93.75 533 GLY A O 1
ATOM 3957 N N . LEU A 1 534 ? 25.516 -52.406 -14.406 1 93.75 534 LEU A N 1
ATOM 3958 C CA . LEU A 1 534 ? 26.656 -51.625 -13.945 1 93.75 534 LEU A CA 1
ATOM 3959 C C . LEU A 1 534 ? 26.812 -50.375 -14.781 1 93.75 534 LEU A C 1
ATOM 3961 O O . LEU A 1 534 ? 27.312 -49.344 -14.297 1 93.75 534 LEU A O 1
ATOM 3965 N N . ALA A 1 535 ? 26.375 -50.375 -16.016 1 91.38 535 ALA A N 1
ATOM 3966 C CA . ALA A 1 535 ? 26.359 -49.156 -16.828 1 91.38 535 ALA A CA 1
ATOM 3967 C C . ALA A 1 535 ? 25.469 -48.094 -16.188 1 91.38 535 ALA A C 1
ATOM 3969 O O . ALA A 1 535 ? 25.797 -46.906 -16.234 1 91.38 535 ALA A O 1
ATOM 3970 N N . LEU A 1 536 ? 24.406 -48.5 -15.641 1 92.31 536 LEU A N 1
ATOM 3971 C CA . LEU A 1 536 ? 23.5 -47.594 -14.945 1 92.31 536 LEU A CA 1
ATOM 3972 C C . LEU A 1 536 ? 24.141 -47.094 -13.648 1 92.31 536 LEU A C 1
ATOM 3974 O O . LEU A 1 536 ? 23.953 -45.906 -13.281 1 92.31 536 LEU A O 1
ATOM 3978 N N . ARG A 1 537 ? 24.844 -47.938 -12.945 1 93.06 537 ARG A N 1
ATOM 3979 C CA . ARG A 1 537 ? 25.516 -47.562 -11.703 1 93.06 537 ARG A CA 1
ATOM 3980 C C . ARG A 1 537 ? 26.484 -46.406 -11.922 1 93.06 537 ARG A C 1
ATOM 3982 O O . ARG A 1 537 ? 26.609 -45.531 -11.07 1 93.06 537 ARG A O 1
ATOM 3989 N N . GLU A 1 538 ? 27.078 -46.406 -13 1 88.25 538 GLU A N 1
ATOM 3990 C CA . GLU A 1 538 ? 28.078 -45.375 -13.32 1 88.25 538 GLU A CA 1
ATOM 3991 C C . GLU A 1 538 ? 27.422 -44.031 -13.641 1 88.25 538 GLU A C 1
ATOM 3993 O O . GLU A 1 538 ? 28 -43 -13.383 1 88.25 538 GLU A O 1
ATOM 3998 N N . GLN A 1 539 ? 26.234 -44.094 -14.07 1 85.06 539 GLN A N 1
ATOM 3999 C CA . GLN A 1 539 ? 25.609 -42.875 -14.594 1 85.06 539 GLN A CA 1
ATOM 4000 C C . GLN A 1 539 ? 24.609 -42.312 -13.586 1 85.06 539 GLN A C 1
ATOM 4002 O O . GLN A 1 539 ? 24.312 -41.125 -13.633 1 85.06 539 GLN A O 1
ATOM 4007 N N . HIS A 1 540 ? 24.125 -43.125 -12.727 1 91.31 540 HIS A N 1
ATOM 4008 C CA . HIS A 1 540 ? 23.047 -42.719 -11.828 1 91.31 540 HIS A CA 1
ATOM 4009 C C . HIS A 1 540 ? 23.406 -42.969 -10.367 1 91.31 540 HIS A C 1
ATOM 4011 O O . HIS A 1 540 ? 23.25 -44.094 -9.891 1 91.31 540 HIS A O 1
ATOM 4017 N N . SER A 1 541 ? 23.719 -41.938 -9.672 1 89.44 541 SER A N 1
ATOM 4018 C CA . SER A 1 541 ? 24.172 -42.094 -8.289 1 89.44 541 SER A CA 1
ATOM 4019 C C . SER A 1 541 ? 23.094 -42.719 -7.418 1 89.44 541 SER A C 1
ATOM 4021 O O . SER A 1 541 ? 23.391 -43.5 -6.523 1 89.44 541 SER A O 1
ATOM 4023 N N . GLY A 1 542 ? 21.828 -42.344 -7.684 1 91.62 542 GLY A N 1
ATOM 4024 C CA . GLY A 1 542 ? 20.734 -42.969 -6.93 1 91.62 542 GLY A CA 1
ATOM 4025 C C . GLY A 1 542 ? 20.656 -44.469 -7.109 1 91.62 542 GLY A C 1
ATOM 4026 O O . GLY A 1 542 ? 20.375 -45.188 -6.16 1 91.62 542 GLY A O 1
ATOM 4027 N N . PHE A 1 543 ? 20.922 -44.938 -8.289 1 95 543 PHE A N 1
ATOM 4028 C CA . PHE A 1 543 ? 20.953 -46.344 -8.555 1 95 543 PHE A CA 1
ATOM 4029 C C . PHE A 1 543 ? 22.141 -47 -7.859 1 95 543 PHE A C 1
ATOM 4031 O O . PHE A 1 543 ? 22.016 -48.094 -7.309 1 95 543 PHE A O 1
ATOM 4038 N N . ALA A 1 544 ? 23.266 -46.344 -7.918 1 95.06 544 ALA A N 1
ATOM 4039 C CA . ALA A 1 544 ? 24.453 -46.844 -7.234 1 95.06 544 ALA A CA 1
ATOM 4040 C C . ALA A 1 544 ? 24.188 -47.062 -5.742 1 95.06 544 ALA A C 1
ATOM 4042 O O . ALA A 1 544 ? 24.562 -48.062 -5.168 1 95.06 544 ALA A O 1
ATOM 4043 N N . GLU A 1 545 ? 23.562 -46.125 -5.199 1 95.56 545 GLU A N 1
ATOM 4044 C CA . GLU A 1 545 ? 23.234 -46.219 -3.775 1 95.56 545 GLU A CA 1
ATOM 4045 C C . GLU A 1 545 ? 22.25 -47.344 -3.5 1 95.56 545 GLU A C 1
ATOM 4047 O O . GLU A 1 545 ? 22.391 -48.062 -2.516 1 95.56 545 GLU A O 1
ATOM 4052 N N . ALA A 1 546 ? 21.281 -47.406 -4.363 1 97.12 546 ALA A N 1
ATOM 4053 C CA . ALA A 1 546 ? 20.281 -48.469 -4.203 1 97.12 546 ALA A CA 1
ATOM 4054 C C . ALA A 1 546 ? 20.922 -49.844 -4.355 1 97.12 546 ALA A C 1
ATOM 4056 O O . ALA A 1 546 ? 20.547 -50.781 -3.645 1 97.12 546 ALA A O 1
ATOM 4057 N N . LEU A 1 547 ? 21.812 -50.031 -5.301 1 97.44 547 LEU A N 1
ATOM 4058 C CA . LEU A 1 547 ? 22.516 -51.281 -5.5 1 97.44 547 LEU A CA 1
ATOM 4059 C C . LEU A 1 547 ? 23.391 -51.625 -4.293 1 97.44 547 LEU A C 1
ATOM 4061 O O . LEU A 1 547 ? 23.469 -52.781 -3.887 1 97.44 547 LEU A O 1
ATOM 4065 N N . ALA A 1 548 ? 24.016 -50.625 -3.732 1 97.56 548 ALA A N 1
ATOM 4066 C CA . ALA A 1 548 ? 24.797 -50.812 -2.516 1 97.56 548 ALA A CA 1
ATOM 4067 C C . ALA A 1 548 ? 23.922 -51.25 -1.348 1 97.56 548 ALA A C 1
ATOM 4069 O O . ALA A 1 548 ? 24.312 -52.094 -0.534 1 97.56 548 ALA A O 1
ATOM 4070 N N . GLU A 1 549 ? 22.828 -50.625 -1.281 1 98 549 GLU A N 1
ATOM 4071 C CA . GLU A 1 549 ? 21.875 -51.031 -0.245 1 98 549 GLU A CA 1
ATOM 4072 C C . GLU A 1 549 ? 21.453 -52.469 -0.41 1 98 549 GLU A C 1
ATOM 4074 O O . GLU A 1 549 ? 21.359 -53.219 0.571 1 98 549 GLU A O 1
ATOM 4079 N N . ALA A 1 550 ? 21.156 -52.875 -1.617 1 98.25 550 ALA A N 1
ATOM 4080 C CA . ALA A 1 550 ? 20.781 -54.25 -1.892 1 98.25 550 ALA A CA 1
ATOM 4081 C C . ALA A 1 550 ? 21.891 -55.219 -1.479 1 98.25 550 ALA A C 1
ATOM 4083 O O . ALA A 1 550 ? 21.625 -56.281 -0.906 1 98.25 550 ALA A O 1
ATOM 4084 N N . ASP A 1 551 ? 23.078 -54.812 -1.793 1 98.25 551 ASP A N 1
ATOM 4085 C CA . ASP A 1 551 ? 24.25 -55.625 -1.409 1 98.25 551 ASP A CA 1
ATOM 4086 C C . ASP A 1 551 ? 24.328 -55.781 0.107 1 98.25 551 ASP A C 1
ATOM 4088 O O . ASP A 1 551 ? 24.578 -56.875 0.6 1 98.25 551 ASP A O 1
ATOM 4092 N N . ALA A 1 552 ? 24.109 -54.75 0.813 1 98.12 552 ALA A N 1
ATOM 4093 C CA . ALA A 1 552 ? 24.156 -54.781 2.273 1 98.12 552 ALA A CA 1
ATOM 4094 C C . ALA A 1 552 ? 23.047 -55.656 2.85 1 98.12 552 ALA A C 1
ATOM 4096 O O . ALA A 1 552 ? 23.25 -56.312 3.869 1 98.12 552 ALA A O 1
ATOM 4097 N N . LEU A 1 553 ? 21.891 -55.625 2.252 1 98.06 553 LEU A N 1
ATOM 4098 C CA . LEU A 1 553 ? 20.781 -56.438 2.699 1 98.06 553 LEU A CA 1
ATOM 4099 C C . LEU A 1 553 ? 21.078 -57.938 2.512 1 98.06 553 LEU A C 1
ATOM 4101 O O . LEU A 1 553 ? 20.656 -58.75 3.314 1 98.06 553 LEU A O 1
ATOM 4105 N N . LEU A 1 554 ? 21.812 -58.312 1.484 1 98.5 554 LEU A N 1
ATOM 4106 C CA . LEU A 1 554 ? 22.047 -59.688 1.1 1 98.5 554 LEU A CA 1
ATOM 4107 C C . LEU A 1 554 ? 23.281 -60.25 1.798 1 98.5 554 LEU A C 1
ATOM 4109 O O . LEU A 1 554 ? 23.375 -61.469 2.031 1 98.5 554 LEU A O 1
ATOM 4113 N N . GLU A 1 555 ? 24.172 -59.406 2.152 1 97.69 555 GLU A N 1
ATOM 4114 C CA . GLU A 1 555 ? 25.516 -59.781 2.609 1 97.69 555 GLU A CA 1
ATOM 4115 C C . GLU A 1 555 ? 25.438 -60.688 3.83 1 97.69 555 GLU A C 1
ATOM 4117 O O . GLU A 1 555 ? 26.141 -61.719 3.891 1 97.69 555 GLU A O 1
ATOM 4122 N N . PRO A 1 556 ? 24.609 -60.406 4.867 1 97.06 556 PRO A N 1
ATOM 4123 C CA . PRO A 1 556 ? 24.594 -61.25 6.059 1 97.06 556 PRO A CA 1
ATOM 4124 C C . PRO A 1 556 ? 24.188 -62.688 5.754 1 97.06 556 PRO A C 1
ATOM 4126 O O . PRO A 1 556 ? 24.562 -63.594 6.477 1 97.06 556 PRO A O 1
ATOM 4129 N N . HIS A 1 557 ? 23.5 -62.969 4.773 1 97.44 557 HIS A N 1
ATOM 4130 C CA . HIS A 1 557 ? 22.984 -64.312 4.43 1 97.44 557 HIS A CA 1
ATOM 4131 C C . HIS A 1 557 ? 23.844 -64.938 3.354 1 97.44 557 HIS A C 1
ATOM 4133 O O . HIS A 1 557 ? 24.094 -66.125 3.404 1 97.44 557 HIS A O 1
ATOM 4139 N N . PHE A 1 558 ? 24.266 -64.125 2.432 1 97.44 558 PHE A N 1
ATOM 4140 C CA . PHE A 1 558 ? 25.016 -64.625 1.284 1 97.44 558 PHE A CA 1
ATOM 4141 C C . PHE A 1 558 ? 26.484 -64.875 1.659 1 97.44 558 PHE A C 1
ATOM 4143 O O . PHE A 1 558 ? 27.156 -65.688 1.042 1 97.44 558 PHE A O 1
ATOM 4150 N N . GLY A 1 559 ? 27 -64.188 2.65 1 96.44 559 GLY A N 1
ATOM 4151 C CA . GLY A 1 559 ? 28.359 -64.312 3.162 1 96.44 559 GLY A CA 1
ATOM 4152 C C . GLY A 1 559 ? 29.391 -63.562 2.381 1 96.44 559 GLY A C 1
ATOM 4153 O O . GLY A 1 559 ? 30.594 -63.688 2.633 1 96.44 559 GLY A O 1
ATOM 4154 N N . GLY A 1 560 ? 29.016 -62.781 1.448 1 96.62 560 GLY A N 1
ATOM 4155 C CA . GLY A 1 560 ? 29.859 -61.938 0.621 1 96.62 560 GLY A CA 1
ATOM 4156 C C . GLY A 1 560 ? 29.078 -60.906 -0.173 1 96.62 560 GLY A C 1
ATOM 4157 O O . GLY A 1 560 ? 27.859 -60.781 -0.005 1 96.62 560 GLY A O 1
ATOM 4158 N N . SER A 1 561 ? 29.875 -60.25 -1.057 1 97.88 561 SER A N 1
ATOM 4159 C CA . SER A 1 561 ? 29.25 -59.219 -1.856 1 97.88 561 SER A CA 1
ATOM 4160 C C . SER A 1 561 ? 28.656 -59.781 -3.141 1 97.88 561 SER A C 1
ATOM 4162 O O . SER A 1 561 ? 29.375 -60.281 -4 1 97.88 561 SER A O 1
ATOM 4164 N N . VAL A 1 562 ? 27.359 -59.625 -3.277 1 97.88 562 VAL A N 1
ATOM 4165 C CA . VAL A 1 562 ? 26.703 -60.062 -4.492 1 97.88 562 VAL A CA 1
ATOM 4166 C C . VAL A 1 562 ? 27.047 -59.156 -5.656 1 97.88 562 VAL A C 1
ATOM 4168 O O . VAL A 1 562 ? 27.125 -59.594 -6.805 1 97.88 562 VAL A O 1
ATOM 4171 N N . VAL A 1 563 ? 27.25 -57.875 -5.383 1 97.69 563 VAL A N 1
ATOM 4172 C CA . VAL A 1 563 ? 27.609 -56.906 -6.41 1 97.69 563 VAL A CA 1
ATOM 4173 C C . VAL A 1 563 ? 28.969 -57.219 -6.996 1 97.69 563 VAL A C 1
ATOM 4175 O O . VAL A 1 563 ? 29.188 -57.094 -8.203 1 97.69 563 VAL A O 1
ATOM 4178 N N . ARG A 1 564 ? 29.844 -57.688 -6.121 1 97.06 564 ARG A N 1
ATOM 4179 C CA . ARG A 1 564 ? 31.141 -58.125 -6.613 1 97.06 564 ARG A CA 1
ATOM 4180 C C . ARG A 1 564 ? 31 -59.344 -7.52 1 97.06 564 ARG A C 1
ATOM 4182 O O . ARG A 1 564 ? 31.703 -59.469 -8.516 1 97.06 564 ARG A O 1
ATOM 4189 N N . ALA A 1 565 ? 30.125 -60.25 -7.184 1 97.69 565 ALA A N 1
ATOM 4190 C CA . ALA A 1 565 ? 29.828 -61.406 -8.031 1 97.69 565 ALA A CA 1
ATOM 4191 C C . ALA A 1 565 ? 29.328 -60.969 -9.406 1 97.69 565 ALA A C 1
ATOM 4193 O O . ALA A 1 565 ? 29.688 -61.562 -10.422 1 97.69 565 ALA A O 1
ATOM 4194 N N . ILE A 1 566 ? 28.5 -59.938 -9.461 1 97.25 566 ILE A N 1
ATOM 4195 C CA . ILE A 1 566 ? 27.984 -59.375 -10.711 1 97.25 566 ILE A CA 1
ATOM 4196 C C . ILE A 1 566 ? 29.141 -58.781 -11.531 1 97.25 566 ILE A C 1
ATOM 4198 O O . ILE A 1 566 ? 29.219 -59 -12.742 1 97.25 566 ILE A O 1
ATOM 4202 N N . GLU A 1 567 ? 30.062 -58.156 -10.898 1 96.38 567 GLU A N 1
ATOM 4203 C CA . GLU A 1 567 ? 31.203 -57.5 -11.547 1 96.38 567 GLU A CA 1
ATOM 4204 C C . GLU A 1 567 ? 32.156 -58.531 -12.172 1 96.38 567 GLU A C 1
ATOM 4206 O O . GLU A 1 567 ? 32.625 -58.344 -13.297 1 96.38 567 GLU A O 1
ATOM 4211 N N . THR A 1 568 ? 32.344 -59.625 -11.391 1 96.25 568 THR A N 1
ATOM 4212 C CA . THR A 1 568 ? 33.438 -60.531 -11.766 1 96.25 568 THR A CA 1
ATOM 4213 C C . THR A 1 568 ? 32.875 -61.75 -12.492 1 96.25 568 THR A C 1
ATOM 4215 O O . THR A 1 568 ? 33.594 -62.469 -13.188 1 96.25 568 THR A O 1
ATOM 4218 N N . GLY A 1 569 ? 31.656 -62.062 -12.219 1 95.31 569 GLY A N 1
ATOM 4219 C CA . GLY A 1 569 ? 31.031 -63.25 -12.789 1 95.31 569 GLY A CA 1
ATOM 4220 C C . GLY A 1 569 ? 31.109 -64.438 -11.867 1 95.31 569 GLY A C 1
ATOM 4221 O O . GLY A 1 569 ? 30.594 -65.5 -12.203 1 95.31 569 GLY A O 1
ATOM 4222 N N . GLU A 1 570 ? 31.781 -64.25 -10.695 1 96 570 GLU A N 1
ATOM 4223 C CA . GLU A 1 570 ? 31.891 -65.312 -9.695 1 96 570 GLU A CA 1
ATOM 4224 C C . GLU A 1 570 ? 31.797 -64.75 -8.281 1 96 570 GLU A C 1
ATOM 4226 O O . GLU A 1 570 ? 32.188 -63.625 -8.031 1 96 570 GLU A O 1
ATOM 4231 N N . ASP A 1 571 ? 31.219 -65.562 -7.391 1 94.75 571 ASP A N 1
ATOM 4232 C CA . ASP A 1 571 ? 31.109 -65.062 -6.016 1 94.75 571 ASP A CA 1
ATOM 4233 C C . ASP A 1 571 ? 32.406 -65.312 -5.25 1 94.75 571 ASP A C 1
ATOM 4235 O O . ASP A 1 571 ? 33.438 -65.625 -5.844 1 94.75 571 ASP A O 1
ATOM 4239 N N . HIS A 1 572 ? 32.438 -65 -3.947 1 92.25 572 HIS A N 1
ATOM 4240 C CA . HIS A 1 572 ? 33.625 -65.062 -3.086 1 92.25 572 HIS A CA 1
ATOM 4241 C C . HIS A 1 572 ? 34.094 -66.438 -2.879 1 92.25 572 HIS A C 1
ATOM 4243 O O . HIS A 1 572 ? 35.25 -66.688 -2.461 1 92.25 572 HIS A O 1
ATOM 4249 N N . LEU A 1 573 ? 33.281 -67.5 -3.189 1 94.75 573 LEU A N 1
ATOM 4250 C CA . LEU A 1 573 ? 33.656 -68.875 -3.039 1 94.75 573 LEU A CA 1
ATOM 4251 C C . LEU A 1 573 ? 34 -69.5 -4.387 1 94.75 573 LEU A C 1
ATOM 4253 O O . LEU A 1 573 ? 34.219 -70.688 -4.488 1 94.75 573 LEU A O 1
ATOM 4257 N N . GLY A 1 574 ? 33.938 -68.688 -5.398 1 93.75 574 GLY A N 1
ATOM 4258 C CA . GLY A 1 574 ? 34.344 -69.188 -6.727 1 93.75 574 GLY A CA 1
ATOM 4259 C C . GLY A 1 574 ? 33.188 -69.75 -7.523 1 93.75 574 GLY A C 1
ATOM 4260 O O . GLY A 1 574 ? 33.406 -70.312 -8.578 1 93.75 574 GLY A O 1
ATOM 4261 N N . ARG A 1 575 ? 31.969 -69.625 -7.141 1 94.06 575 ARG A N 1
ATOM 4262 C CA . ARG A 1 575 ? 30.797 -70.125 -7.867 1 94.06 575 ARG A CA 1
ATOM 4263 C C . ARG A 1 575 ? 30.391 -69.125 -8.969 1 94.06 575 ARG A C 1
ATOM 4265 O O . ARG A 1 575 ? 30.438 -67.938 -8.766 1 94.06 575 ARG A O 1
ATOM 4272 N N . SER A 1 576 ? 30.016 -69.75 -10.008 1 94.12 576 SER A N 1
ATOM 4273 C CA . SER A 1 576 ? 29.672 -68.938 -11.18 1 94.12 576 SER A CA 1
ATOM 4274 C C . SER A 1 576 ? 28.375 -68.125 -10.945 1 94.12 576 SER A C 1
ATOM 4276 O O . SER A 1 576 ? 27.484 -68.625 -10.227 1 94.12 576 SER A O 1
ATOM 4278 N N . LEU A 1 577 ? 28.234 -67 -11.609 1 94.75 577 LEU A N 1
ATOM 4279 C CA . LEU A 1 577 ? 27.016 -66.188 -11.562 1 94.75 577 LEU A CA 1
ATOM 4280 C C . LEU A 1 577 ? 25.812 -67 -12.062 1 94.75 577 LEU A C 1
ATOM 4282 O O . LEU A 1 577 ? 24.672 -66.625 -11.734 1 94.75 577 LEU A O 1
ATOM 4286 N N . ASP A 1 578 ? 26.078 -68.062 -12.766 1 91.12 578 ASP A N 1
ATOM 4287 C CA . ASP A 1 578 ? 25 -68.875 -13.312 1 91.12 578 ASP A CA 1
ATOM 4288 C C . ASP A 1 578 ? 24.531 -69.875 -12.297 1 91.12 578 ASP A C 1
ATOM 4290 O O . ASP A 1 578 ? 23.484 -70.5 -12.484 1 91.12 578 ASP A O 1
ATOM 4294 N N . ASP A 1 579 ? 25.391 -70.062 -11.273 1 92 579 ASP A N 1
ATOM 4295 C CA . ASP A 1 579 ? 24.969 -70.938 -10.188 1 92 579 ASP A CA 1
ATOM 4296 C C . ASP A 1 579 ? 23.766 -70.375 -9.453 1 92 579 ASP A C 1
ATOM 4298 O O . ASP A 1 579 ? 23.734 -69.188 -9.133 1 92 579 ASP A O 1
ATOM 4302 N N . THR A 1 580 ? 22.766 -71.25 -9.242 1 93.06 580 THR A N 1
ATOM 4303 C CA . THR A 1 580 ? 21.516 -70.812 -8.633 1 93.06 580 THR A CA 1
ATOM 4304 C C . THR A 1 580 ? 21.766 -70.125 -7.305 1 93.06 580 THR A C 1
ATOM 4306 O O . THR A 1 580 ? 21.047 -69.188 -6.953 1 93.06 580 THR A O 1
ATOM 4309 N N . VAL A 1 581 ? 22.828 -70.5 -6.562 1 95.12 581 VAL A N 1
ATOM 4310 C CA . VAL A 1 581 ? 23.156 -69.875 -5.262 1 95.12 581 VAL A CA 1
ATOM 4311 C C . VAL A 1 581 ? 23.562 -68.438 -5.426 1 95.12 581 VAL A C 1
ATOM 4313 O O . VAL A 1 581 ? 23.344 -67.625 -4.531 1 95.12 581 VAL A O 1
ATOM 4316 N N . VAL A 1 582 ? 24.109 -68.062 -6.574 1 96.31 582 VAL A N 1
ATOM 4317 C CA . VAL A 1 582 ? 24.609 -66.75 -6.828 1 96.31 582 VAL A CA 1
ATOM 4318 C C . VAL A 1 582 ? 23.609 -65.938 -7.676 1 96.31 582 VAL A C 1
ATOM 4320 O O . VAL A 1 582 ? 23.344 -64.75 -7.43 1 96.31 582 VAL A O 1
ATOM 4323 N N . ALA A 1 583 ? 22.984 -66.562 -8.656 1 95.44 583 ALA A N 1
ATOM 4324 C CA . ALA A 1 583 ? 22.109 -65.938 -9.641 1 95.44 583 ALA A CA 1
ATOM 4325 C C . ALA A 1 583 ? 20.891 -65.312 -8.977 1 95.44 583 ALA A C 1
ATOM 4327 O O . ALA A 1 583 ? 20.516 -64.188 -9.305 1 95.44 583 ALA A O 1
ATOM 4328 N N . GLN A 1 584 ? 20.266 -66.062 -8.07 1 96.81 584 GLN A N 1
ATOM 4329 C CA . GLN A 1 584 ? 19.016 -65.562 -7.5 1 96.81 584 GLN A CA 1
ATOM 4330 C C . GLN A 1 584 ? 19.219 -64.375 -6.625 1 96.81 584 GLN A C 1
ATOM 4332 O O . GLN A 1 584 ? 18.562 -63.312 -6.809 1 96.81 584 GLN A O 1
ATOM 4337 N N . PRO A 1 585 ? 20.281 -64.312 -5.75 1 98.12 585 PRO A N 1
ATOM 4338 C CA . PRO A 1 585 ? 20.531 -63.094 -5.016 1 98.12 585 PRO A CA 1
ATOM 4339 C C . PRO A 1 585 ? 20.984 -61.969 -5.922 1 98.12 585 PRO A C 1
ATOM 4341 O O . PRO A 1 585 ? 20.672 -60.781 -5.672 1 98.12 585 PRO A O 1
ATOM 4344 N N . ALA A 1 586 ? 21.719 -62.219 -6.93 1 97.94 586 ALA A N 1
ATOM 4345 C CA . ALA A 1 586 ? 22.172 -61.188 -7.863 1 97.94 586 ALA A CA 1
ATOM 4346 C C . ALA A 1 586 ? 21 -60.531 -8.586 1 97.94 586 ALA A C 1
ATOM 4348 O O . ALA A 1 586 ? 20.969 -59.312 -8.742 1 97.94 586 ALA A O 1
ATOM 4349 N N . LEU A 1 587 ? 20.047 -61.344 -9.016 1 97.69 587 LEU A N 1
ATOM 4350 C CA . LEU A 1 587 ? 18.859 -60.812 -9.672 1 97.69 587 LEU A CA 1
ATOM 4351 C C . LEU A 1 587 ? 18.031 -59.969 -8.711 1 97.69 587 LEU A C 1
ATOM 4353 O O . LEU A 1 587 ? 17.562 -58.875 -9.078 1 97.69 587 LEU A O 1
ATOM 4357 N N . PHE A 1 588 ? 17.875 -60.406 -7.543 1 98.38 588 PHE A N 1
ATOM 4358 C CA . PHE A 1 588 ? 17.141 -59.656 -6.531 1 98.38 588 PHE A CA 1
ATOM 4359 C C . PHE A 1 588 ? 17.797 -58.312 -6.277 1 98.38 588 PHE A C 1
ATOM 4361 O O . PHE A 1 588 ? 17.125 -57.281 -6.152 1 98.38 588 PHE A O 1
ATOM 4368 N N . ALA A 1 589 ? 19.125 -58.344 -6.191 1 98.44 589 ALA A N 1
ATOM 4369 C CA . ALA A 1 589 ? 19.859 -57.094 -5.945 1 98.44 589 ALA A CA 1
ATOM 4370 C C . ALA A 1 589 ? 19.562 -56.062 -7.023 1 98.44 589 ALA A C 1
ATOM 4372 O O . ALA A 1 589 ? 19.281 -54.875 -6.723 1 98.44 589 ALA A O 1
ATOM 4373 N N . LEU A 1 590 ? 19.609 -56.438 -8.242 1 97.88 590 LEU A N 1
ATOM 4374 C CA . LEU A 1 590 ? 19.344 -55.562 -9.367 1 97.88 590 LEU A CA 1
ATOM 4375 C C . LEU A 1 590 ? 17.891 -55.094 -9.359 1 97.88 590 LEU A C 1
ATOM 4377 O O . LEU A 1 590 ? 17.609 -53.938 -9.578 1 97.88 590 LEU A O 1
ATOM 4381 N N . GLN A 1 591 ? 17.016 -56 -9.109 1 98.56 591 GLN A N 1
ATOM 4382 C CA . GLN A 1 591 ? 15.578 -55.719 -9.125 1 98.56 591 GLN A CA 1
ATOM 4383 C C . GLN A 1 591 ? 15.203 -54.75 -7.996 1 98.56 591 GLN A C 1
ATOM 4385 O O . GLN A 1 591 ? 14.438 -53.812 -8.195 1 98.56 591 GLN A O 1
ATOM 4390 N N . TYR A 1 592 ? 15.75 -55 -6.867 1 98.25 592 TYR A N 1
ATOM 4391 C CA . TYR A 1 592 ? 15.562 -54.094 -5.742 1 98.25 592 TYR A CA 1
ATOM 4392 C C . TYR A 1 592 ? 16.078 -52.688 -6.07 1 98.25 592 TYR A C 1
ATOM 4394 O O . TYR A 1 592 ? 15.414 -51.688 -5.809 1 98.25 592 TYR A O 1
ATOM 4402 N N . ALA A 1 593 ? 17.234 -52.656 -6.594 1 98.12 593 ALA A N 1
ATOM 4403 C CA . ALA A 1 593 ? 17.875 -51.375 -6.914 1 98.12 593 ALA A CA 1
ATOM 4404 C C . ALA A 1 593 ? 17.047 -50.594 -7.941 1 98.12 593 ALA A C 1
ATOM 4406 O O . ALA A 1 593 ? 16.875 -49.375 -7.816 1 98.12 593 ALA A O 1
ATOM 4407 N N . LEU A 1 594 ? 16.562 -51.219 -8.961 1 98 594 LEU A N 1
ATOM 4408 C CA . LEU A 1 594 ? 15.758 -50.594 -9.984 1 98 594 LEU A CA 1
ATOM 4409 C C . LEU A 1 594 ? 14.445 -50.062 -9.398 1 98 594 LEU A C 1
ATOM 4411 O O . LEU A 1 594 ? 14.039 -48.938 -9.672 1 98 594 LEU A O 1
ATOM 4415 N N . THR A 1 595 ? 13.797 -50.875 -8.625 1 98.25 595 THR A N 1
ATOM 4416 C CA . THR A 1 595 ? 12.531 -50.469 -7.996 1 98.25 595 THR A CA 1
ATOM 4417 C C . THR A 1 595 ? 12.711 -49.25 -7.105 1 98.25 595 THR A C 1
ATOM 4419 O O . THR A 1 595 ? 11.914 -48.312 -7.156 1 98.25 595 THR A O 1
ATOM 4422 N N . THR A 1 596 ? 13.758 -49.344 -6.336 1 97.88 596 THR A N 1
ATOM 4423 C CA . THR A 1 596 ? 14.07 -48.25 -5.422 1 97.88 596 THR A CA 1
ATOM 4424 C C . THR A 1 596 ? 14.391 -46.969 -6.199 1 97.88 596 THR A C 1
ATOM 4426 O O . THR A 1 596 ? 14 -45.875 -5.801 1 97.88 596 THR A O 1
ATOM 4429 N N . THR A 1 597 ? 15.086 -47.094 -7.25 1 97.44 597 THR A N 1
ATOM 4430 C CA . THR A 1 597 ? 15.453 -45.938 -8.07 1 97.44 597 THR A CA 1
ATOM 4431 C C . THR A 1 597 ? 14.211 -45.344 -8.719 1 97.44 597 THR A C 1
ATOM 4433 O O . THR A 1 597 ? 14.07 -44.125 -8.766 1 97.44 597 THR A O 1
ATOM 4436 N N . PHE A 1 598 ? 13.312 -46.094 -9.234 1 97.94 598 PHE A N 1
ATOM 4437 C CA . PHE A 1 598 ? 12.055 -45.594 -9.789 1 97.94 598 PHE A CA 1
ATOM 4438 C C . PHE A 1 598 ? 11.266 -44.844 -8.727 1 97.94 598 PHE A C 1
ATOM 4440 O O . PHE A 1 598 ? 10.742 -43.75 -8.984 1 97.94 598 PHE A O 1
ATOM 4447 N N . ALA A 1 599 ? 11.195 -45.406 -7.562 1 97.19 599 ALA A N 1
ATOM 4448 C CA . ALA A 1 599 ? 10.469 -44.781 -6.465 1 97.19 599 ALA A CA 1
ATOM 4449 C C . ALA A 1 599 ? 11.055 -43.406 -6.121 1 97.19 599 ALA A C 1
ATOM 4451 O O . ALA A 1 599 ? 10.328 -42.469 -5.77 1 97.19 599 ALA A O 1
ATOM 4452 N N . ALA A 1 600 ? 12.352 -43.281 -6.18 1 97.19 600 ALA A N 1
ATOM 4453 C CA . ALA A 1 600 ? 13.023 -42 -5.895 1 97.19 600 ALA A CA 1
ATOM 4454 C C . ALA A 1 600 ? 12.609 -40.938 -6.895 1 97.19 600 ALA A C 1
ATOM 4456 O O . ALA A 1 600 ? 12.672 -39.75 -6.59 1 97.19 600 ALA A O 1
ATOM 4457 N N . HIS A 1 601 ? 12.164 -41.375 -8.047 1 97.5 601 HIS A N 1
ATOM 4458 C CA . HIS A 1 601 ? 11.727 -40.438 -9.078 1 97.5 601 HIS A CA 1
ATOM 4459 C C . HIS A 1 601 ? 10.211 -40.281 -9.055 1 97.5 601 HIS A C 1
ATOM 4461 O O . HIS A 1 601 ? 9.641 -39.656 -9.938 1 97.5 601 HIS A O 1
ATOM 4467 N N . GLY A 1 602 ? 9.57 -40.906 -8.133 1 95.81 602 GLY A N 1
ATOM 4468 C CA . GLY A 1 602 ? 8.133 -40.781 -7.977 1 95.81 602 GLY A CA 1
ATOM 4469 C C . GLY A 1 602 ? 7.363 -41.812 -8.797 1 95.81 602 GLY A C 1
ATOM 4470 O O . GLY A 1 602 ? 6.148 -41.688 -8.977 1 95.81 602 GLY A O 1
ATOM 4471 N N . VAL A 1 603 ? 7.98 -42.812 -9.32 1 96.62 603 VAL A N 1
ATOM 4472 C CA . VAL A 1 603 ? 7.336 -43.844 -10.125 1 96.62 603 VAL A CA 1
ATOM 4473 C C . VAL A 1 603 ? 7.102 -45.062 -9.266 1 96.62 603 VAL A C 1
ATOM 4475 O O . VAL A 1 603 ? 8.055 -45.688 -8.789 1 96.62 603 VAL A O 1
ATOM 4478 N N . ARG A 1 604 ? 5.887 -45.438 -9.094 1 96.12 604 ARG A N 1
ATOM 4479 C CA . ARG A 1 604 ? 5.48 -46.625 -8.344 1 96.12 604 ARG A CA 1
ATOM 4480 C C . ARG A 1 604 ? 4.504 -47.469 -9.148 1 96.12 604 ARG A C 1
ATOM 4482 O O . ARG A 1 604 ? 3.697 -46.938 -9.914 1 96.12 604 ARG A O 1
ATOM 4489 N N . PRO A 1 605 ? 4.59 -48.719 -9 1 96.69 605 PRO A N 1
ATOM 4490 C CA . PRO A 1 605 ? 3.662 -49.562 -9.75 1 96.69 605 PRO A CA 1
ATOM 4491 C C . PRO A 1 605 ? 2.262 -49.562 -9.141 1 96.69 605 PRO A C 1
ATOM 4493 O O . PRO A 1 605 ? 2.109 -49.438 -7.926 1 96.69 605 PRO A O 1
ATOM 4496 N N . ASP A 1 606 ? 1.337 -49.844 -10.047 1 96.38 606 ASP A N 1
ATOM 4497 C CA . ASP A 1 606 ? -0.031 -50.156 -9.641 1 96.38 606 ASP A CA 1
ATOM 4498 C C . ASP A 1 606 ? -0.247 -51.656 -9.539 1 96.38 606 ASP A C 1
ATOM 4500 O O . ASP A 1 606 ? -1.108 -52.125 -8.789 1 96.38 606 ASP A O 1
ATOM 4504 N N . VAL A 1 607 ? 0.564 -52.375 -10.352 1 97.62 607 VAL A N 1
ATOM 4505 C CA . VAL A 1 607 ? 0.501 -53.844 -10.414 1 97.62 607 VAL A CA 1
ATOM 4506 C C . VAL A 1 607 ? 1.913 -54.406 -10.508 1 97.62 607 VAL A C 1
ATOM 4508 O O . VAL A 1 607 ? 2.783 -53.844 -11.164 1 97.62 607 VAL A O 1
ATOM 4511 N N . VAL A 1 608 ? 2.109 -55.531 -9.805 1 98.25 608 VAL A N 1
ATOM 4512 C CA . VAL A 1 608 ? 3.398 -56.219 -9.914 1 98.25 608 VAL A CA 1
ATOM 4513 C C . VAL A 1 608 ? 3.182 -57.688 -10.234 1 98.25 608 VAL A C 1
ATOM 4515 O O . VAL A 1 608 ? 2.195 -58.281 -9.797 1 98.25 608 VAL A O 1
ATOM 4518 N N . LEU A 1 609 ? 4.066 -58.219 -11.055 1 97.75 609 LEU A N 1
ATOM 4519 C CA . LEU A 1 609 ? 4.09 -59.625 -11.469 1 97.75 609 LEU A CA 1
ATOM 4520 C C . LEU A 1 609 ? 5.516 -60.156 -11.523 1 97.75 609 LEU A C 1
ATOM 4522 O O . LEU A 1 609 ? 6.422 -59.469 -12.008 1 97.75 609 LEU A O 1
ATOM 4526 N N . GLY A 1 610 ? 5.703 -61.281 -10.898 1 97.56 610 GLY A N 1
ATOM 4527 C CA . GLY A 1 610 ? 7.02 -61.875 -10.953 1 97.56 610 GLY A CA 1
ATOM 4528 C C . GLY A 1 610 ? 7.02 -63.25 -11.633 1 97.56 610 GLY A C 1
ATOM 4529 O O . GLY A 1 610 ? 6.078 -64 -11.477 1 97.56 610 GLY A O 1
ATOM 4530 N N . HIS A 1 611 ? 8.047 -63.5 -12.383 1 97.62 611 HIS A N 1
ATOM 4531 C CA . HIS A 1 611 ? 8.281 -64.812 -12.961 1 97.62 611 HIS A CA 1
ATOM 4532 C C . HIS A 1 611 ? 9.18 -65.688 -12.055 1 97.62 611 HIS A C 1
ATOM 4534 O O . HIS A 1 611 ? 10.359 -65.375 -11.883 1 97.62 611 HIS A O 1
ATOM 4540 N N . SER A 1 612 ? 8.664 -66.75 -11.555 1 95.81 612 SER A N 1
ATOM 4541 C CA . SER A 1 612 ? 9.43 -67.625 -10.68 1 95.81 612 SER A CA 1
ATOM 4542 C C . SER A 1 612 ? 10.078 -66.875 -9.539 1 95.81 612 SER A C 1
ATOM 4544 O O . SER A 1 612 ? 9.398 -66.125 -8.797 1 95.81 612 SER A O 1
ATOM 4546 N N . VAL A 1 613 ? 11.43 -66.812 -9.453 1 95.62 613 VAL A N 1
ATOM 4547 C CA . VAL A 1 613 ? 12.141 -66.188 -8.344 1 95.62 613 VAL A CA 1
ATOM 4548 C C . VAL A 1 613 ? 11.859 -64.688 -8.336 1 95.62 613 VAL A C 1
ATOM 4550 O O . VAL A 1 613 ? 11.961 -64 -7.289 1 95.62 613 VAL A O 1
ATOM 4553 N N . GLY A 1 614 ? 11.438 -64.062 -9.445 1 97.69 614 GLY A N 1
ATOM 4554 C CA . GLY A 1 614 ? 11.109 -62.656 -9.523 1 97.69 614 GLY A CA 1
ATOM 4555 C C . GLY A 1 614 ? 9.953 -62.281 -8.617 1 97.69 614 GLY A C 1
ATOM 4556 O O . GLY A 1 614 ? 9.797 -61.094 -8.289 1 97.69 614 GLY A O 1
ATOM 4557 N N . GLU A 1 615 ? 9.156 -63.219 -8.18 1 97.5 615 GLU A N 1
ATOM 4558 C CA . GLU A 1 615 ? 8.031 -62.969 -7.293 1 97.5 615 GLU A CA 1
ATOM 4559 C C . GLU A 1 615 ? 8.5 -62.438 -5.941 1 97.5 615 GLU A C 1
ATOM 4561 O O . GLU A 1 615 ? 7.781 -61.688 -5.277 1 97.5 615 GLU A O 1
ATOM 4566 N N . ILE A 1 616 ? 9.68 -62.812 -5.586 1 97.88 616 ILE A N 1
ATOM 4567 C CA . ILE A 1 616 ? 10.188 -62.344 -4.297 1 97.88 616 ILE A CA 1
ATOM 4568 C C . ILE A 1 616 ? 10.43 -60.844 -4.336 1 97.88 616 ILE A C 1
ATOM 4570 O O . ILE A 1 616 ? 10.008 -60.125 -3.434 1 97.88 616 ILE A O 1
ATOM 4574 N N . ALA A 1 617 ? 11.07 -60.438 -5.398 1 98.19 617 ALA A N 1
ATOM 4575 C CA . ALA A 1 617 ? 11.266 -59 -5.566 1 98.19 617 ALA A CA 1
ATOM 4576 C C . ALA A 1 617 ? 9.938 -58.25 -5.75 1 98.19 617 ALA A C 1
ATOM 4578 O O . ALA A 1 617 ? 9.758 -57.156 -5.262 1 98.19 617 ALA A O 1
ATOM 4579 N N . ALA A 1 618 ? 8.992 -58.844 -6.445 1 98.12 618 ALA A N 1
ATOM 4580 C CA . ALA A 1 618 ? 7.66 -58.281 -6.629 1 98.12 618 ALA A CA 1
ATOM 4581 C C . ALA A 1 618 ? 6.957 -58.062 -5.289 1 98.12 618 ALA A C 1
ATOM 4583 O O . ALA A 1 618 ? 6.348 -57.031 -5.047 1 98.12 618 ALA A O 1
ATOM 4584 N N . CYS A 1 619 ? 7.043 -59.062 -4.461 1 97.25 619 CYS A N 1
ATOM 4585 C CA . CYS A 1 619 ? 6.422 -58.969 -3.145 1 97.25 619 CYS A CA 1
ATOM 4586 C C . CYS A 1 619 ? 7.09 -57.906 -2.281 1 97.25 619 CYS A C 1
ATOM 4588 O O . CYS A 1 619 ? 6.422 -57.219 -1.51 1 97.25 619 CYS A O 1
ATOM 4590 N N . ALA A 1 620 ? 8.367 -57.844 -2.438 1 97.12 620 ALA A N 1
ATOM 4591 C CA . ALA A 1 620 ? 9.07 -56.781 -1.723 1 97.12 620 ALA A CA 1
ATOM 4592 C C . ALA A 1 620 ? 8.625 -55.406 -2.213 1 97.12 620 ALA A C 1
ATOM 4594 O O . ALA A 1 620 ? 8.422 -54.469 -1.412 1 97.12 620 ALA A O 1
ATOM 4595 N N . ALA A 1 621 ? 8.484 -55.25 -3.488 1 97.19 621 ALA A N 1
ATOM 4596 C CA . ALA A 1 621 ? 8.047 -53.969 -4.086 1 97.19 621 ALA A CA 1
ATOM 4597 C C . ALA A 1 621 ? 6.637 -53.625 -3.637 1 97.19 621 ALA A C 1
ATOM 4599 O O . ALA A 1 621 ? 6.309 -52.438 -3.486 1 97.19 621 ALA A O 1
ATOM 4600 N N . ALA A 1 622 ? 5.793 -54.594 -3.398 1 96.94 622 ALA A N 1
ATOM 4601 C CA . ALA A 1 622 ? 4.398 -54.375 -3.014 1 96.94 622 ALA A CA 1
ATOM 4602 C C . ALA A 1 622 ? 4.266 -54.219 -1.503 1 96.94 622 ALA A C 1
ATOM 4604 O O . ALA A 1 622 ? 3.182 -53.906 -0.999 1 96.94 622 ALA A O 1
ATOM 4605 N N . GLY A 1 623 ? 5.344 -54.5 -0.789 1 95.06 623 GLY A N 1
ATOM 4606 C CA . GLY A 1 623 ? 5.309 -54.375 0.661 1 95.06 623 GLY A CA 1
ATOM 4607 C C . GLY A 1 623 ? 4.789 -55.656 1.339 1 95.06 623 GLY A C 1
ATOM 4608 O O . GLY A 1 623 ? 4.551 -55.656 2.549 1 95.06 623 GLY A O 1
ATOM 4609 N N . VAL A 1 624 ? 4.605 -56.656 0.574 1 96.25 624 VAL A N 1
ATOM 4610 C CA . VAL A 1 624 ? 4.168 -57.938 1.123 1 96.25 624 VAL A CA 1
ATOM 4611 C C . VAL A 1 624 ? 5.285 -58.531 1.97 1 96.25 624 VAL A C 1
ATOM 4613 O O . VAL A 1 624 ? 5.023 -59.156 2.998 1 96.25 624 VAL A O 1
ATOM 4616 N N . LEU A 1 625 ? 6.523 -58.375 1.49 1 96.19 625 LEU A N 1
ATOM 4617 C CA . LEU A 1 625 ? 7.711 -58.781 2.234 1 96.19 625 LEU A CA 1
ATOM 4618 C C . LEU A 1 625 ? 8.594 -57.562 2.533 1 96.19 625 LEU A C 1
ATOM 4620 O O . LEU A 1 625 ? 8.797 -56.719 1.67 1 96.19 625 LEU A O 1
ATOM 4624 N N . ASP A 1 626 ? 9.031 -57.594 3.768 1 95.5 626 ASP A N 1
ATOM 4625 C CA . ASP A 1 626 ? 10.078 -56.625 4.078 1 95.5 626 ASP A CA 1
ATOM 4626 C C . ASP A 1 626 ? 11.336 -56.875 3.252 1 95.5 626 ASP A C 1
ATOM 4628 O O . ASP A 1 626 ? 11.703 -58.031 3.035 1 95.5 626 ASP A O 1
ATOM 4632 N N . PRO A 1 627 ? 11.945 -55.812 2.771 1 96.62 627 PRO A N 1
ATOM 4633 C CA . PRO A 1 627 ? 13.109 -56 1.909 1 96.62 627 PRO A CA 1
ATOM 4634 C C . PRO A 1 627 ? 14.172 -56.906 2.555 1 96.62 627 PRO A C 1
ATOM 4636 O O . PRO A 1 627 ? 14.781 -57.719 1.879 1 96.62 627 PRO A O 1
ATOM 4639 N N . ALA A 1 628 ? 14.43 -56.719 3.814 1 96.94 628 ALA A N 1
ATOM 4640 C CA . ALA A 1 628 ? 15.414 -57.562 4.504 1 96.94 628 ALA A CA 1
ATOM 4641 C C . ALA A 1 628 ? 14.969 -59.031 4.539 1 96.94 628 ALA A C 1
ATOM 4643 O O . ALA A 1 628 ? 15.789 -59.938 4.348 1 96.94 628 ALA A O 1
ATOM 4644 N N . ALA A 1 629 ? 13.703 -59.219 4.797 1 96.94 629 ALA A N 1
ATOM 4645 C CA . ALA A 1 629 ? 13.148 -60.562 4.816 1 96.94 629 ALA A CA 1
ATOM 4646 C C . ALA A 1 629 ? 13.188 -61.188 3.428 1 96.94 629 ALA A C 1
ATOM 4648 O O . ALA A 1 629 ? 13.438 -62.375 3.287 1 96.94 629 ALA A O 1
ATOM 4649 N N . ALA A 1 630 ? 12.883 -60.406 2.486 1 98 630 ALA A N 1
ATOM 4650 C CA . ALA A 1 630 ? 12.938 -60.906 1.108 1 98 630 ALA A CA 1
ATOM 4651 C C . ALA A 1 630 ? 14.359 -61.281 0.718 1 98 630 ALA A C 1
ATOM 4653 O O . ALA A 1 630 ? 14.562 -62.312 0.039 1 98 630 ALA A O 1
ATOM 4654 N N . ALA A 1 631 ? 15.32 -60.5 1.119 1 98.31 631 ALA A N 1
ATOM 4655 C CA . ALA A 1 631 ? 16.719 -60.812 0.858 1 98.31 631 ALA A CA 1
ATOM 4656 C C . ALA A 1 631 ? 17.125 -62.125 1.499 1 98.31 631 ALA A C 1
ATOM 4658 O O . ALA A 1 631 ? 17.797 -62.938 0.871 1 98.31 631 ALA A O 1
ATOM 4659 N N . ALA A 1 632 ? 16.719 -62.312 2.711 1 97.94 632 ALA A N 1
ATOM 4660 C CA . ALA A 1 632 ? 17.016 -63.562 3.406 1 97.94 632 ALA A CA 1
ATOM 4661 C C . ALA A 1 632 ? 16.375 -64.75 2.689 1 97.94 632 ALA A C 1
ATOM 4663 O O . ALA A 1 632 ? 17 -65.812 2.543 1 97.94 632 ALA A O 1
ATOM 4664 N N . LEU A 1 633 ? 15.18 -64.562 2.297 1 98.12 633 LEU A N 1
ATOM 4665 C CA . LEU A 1 633 ? 14.422 -65.625 1.648 1 98.12 633 LEU A CA 1
ATOM 4666 C C . LEU A 1 633 ? 15.086 -66 0.337 1 98.12 633 LEU A C 1
ATOM 4668 O O . LEU A 1 633 ? 15.219 -67.188 0.05 1 98.12 633 LEU A O 1
ATOM 4672 N N . VAL A 1 634 ? 15.484 -65.125 -0.491 1 98.38 634 VAL A N 1
ATOM 4673 C CA . VAL A 1 634 ? 16.031 -65.375 -1.812 1 98.38 634 VAL A CA 1
ATOM 4674 C C . VAL A 1 634 ? 17.375 -66.125 -1.672 1 98.38 634 VAL A C 1
ATOM 4676 O O . VAL A 1 634 ? 17.703 -67 -2.48 1 98.38 634 VAL A O 1
ATOM 4679 N N . VAL A 1 635 ? 18.219 -65.688 -0.706 1 98.06 635 VAL A N 1
ATOM 4680 C CA . VAL A 1 635 ? 19.5 -66.312 -0.466 1 98.06 635 VAL A CA 1
ATOM 4681 C C . VAL A 1 635 ? 19.266 -67.75 0.009 1 98.06 635 VAL A C 1
ATOM 4683 O O . VAL A 1 635 ? 19.906 -68.688 -0.466 1 98.06 635 VAL A O 1
ATOM 4686 N N . THR A 1 636 ? 18.344 -67.938 0.938 1 98 636 THR A N 1
ATOM 4687 C CA . THR A 1 636 ? 18.016 -69.25 1.457 1 98 636 THR A CA 1
ATOM 4688 C C . THR A 1 636 ? 17.484 -70.125 0.343 1 98 636 THR A C 1
ATOM 4690 O O . THR A 1 636 ? 17.875 -71.312 0.24 1 98 636 THR A O 1
ATOM 4693 N N . ARG A 1 637 ? 16.625 -69.625 -0.423 1 97.69 637 ARG A N 1
ATOM 4694 C CA . ARG A 1 637 ? 16.062 -70.375 -1.54 1 97.69 637 ARG A CA 1
ATOM 4695 C C . ARG A 1 637 ? 17.172 -70.875 -2.484 1 97.69 637 ARG A C 1
ATOM 4697 O O . ARG A 1 637 ? 17.219 -72.062 -2.859 1 97.69 637 ARG A O 1
ATOM 4704 N N . GLY A 1 638 ? 18.031 -69.938 -2.869 1 95.94 638 GLY A N 1
ATOM 4705 C CA . GLY A 1 638 ? 19.141 -70.25 -3.73 1 95.94 638 GLY A CA 1
ATOM 4706 C C . GLY A 1 638 ? 20.062 -71.312 -3.119 1 95.94 638 GLY A C 1
ATOM 4707 O O . GLY A 1 638 ? 20.484 -72.25 -3.801 1 95.94 638 GLY A O 1
ATOM 4708 N N . ALA A 1 639 ? 20.328 -71.188 -1.913 1 95.81 639 ALA A N 1
ATOM 4709 C CA . ALA A 1 639 ? 21.219 -72.125 -1.209 1 95.81 639 ALA A CA 1
ATOM 4710 C C . ALA A 1 639 ? 20.594 -73.5 -1.124 1 95.81 639 ALA A C 1
ATOM 4712 O O . ALA A 1 639 ? 21.281 -74.5 -1.339 1 95.81 639 ALA A O 1
ATOM 4713 N N . LEU A 1 640 ? 19.344 -73.562 -0.782 1 96.31 640 LEU A N 1
ATOM 4714 C CA . LEU A 1 640 ? 18.641 -74.875 -0.658 1 96.31 640 LEU A CA 1
ATOM 4715 C C . LEU A 1 640 ? 18.562 -75.562 -2.006 1 96.31 640 LEU A C 1
ATOM 4717 O O . LEU A 1 640 ? 18.844 -76.75 -2.098 1 96.31 640 LEU A O 1
ATOM 4721 N N . MET A 1 641 ? 18.266 -74.875 -3.031 1 94.75 641 MET A N 1
ATOM 4722 C CA . MET A 1 641 ? 18.203 -75.438 -4.375 1 94.75 641 MET A CA 1
ATOM 4723 C C . MET A 1 641 ? 19.594 -75.938 -4.836 1 94.75 641 MET A C 1
ATOM 4725 O O . MET A 1 641 ? 19.719 -77 -5.422 1 94.75 641 MET A O 1
ATOM 4729 N N . GLY A 1 642 ? 20.578 -75.062 -4.555 1 91.25 642 GLY A N 1
ATOM 4730 C CA . GLY A 1 642 ? 21.938 -75.438 -4.938 1 91.25 642 GLY A CA 1
ATOM 4731 C C . GLY A 1 642 ? 22.5 -76.625 -4.219 1 91.25 642 GLY A C 1
ATOM 4732 O O . GLY A 1 642 ? 23.391 -77.312 -4.727 1 91.25 642 GLY A O 1
ATOM 4733 N N . ALA A 1 643 ? 21.938 -76.938 -3.139 1 92 643 ALA A N 1
ATOM 4734 C CA . ALA A 1 643 ? 22.438 -78.062 -2.322 1 92 643 ALA A CA 1
ATOM 4735 C C . ALA A 1 643 ? 21.891 -79.375 -2.828 1 92 643 ALA A C 1
ATOM 4737 O O . ALA A 1 643 ? 22.406 -80.438 -2.459 1 92 643 ALA A O 1
ATOM 4738 N N . LEU A 1 644 ? 20.953 -79.312 -3.707 1 92.94 644 LEU A N 1
ATOM 4739 C CA . LEU A 1 644 ? 20.375 -80.562 -4.266 1 92.94 644 LEU A CA 1
ATOM 4740 C C . LEU A 1 644 ? 21.328 -81.188 -5.273 1 92.94 644 LEU A C 1
ATOM 4742 O O . LEU A 1 644 ? 22.156 -80.5 -5.875 1 92.94 644 LEU A O 1
ATOM 4746 N N . PRO A 1 645 ? 21.281 -82.5 -5.43 1 85.94 645 PRO A N 1
ATOM 4747 C CA . PRO A 1 645 ? 22.172 -83.188 -6.383 1 85.94 645 PRO A CA 1
ATOM 4748 C C . PRO A 1 645 ? 21.969 -82.688 -7.82 1 85.94 645 PRO A C 1
ATOM 4750 O O . PRO A 1 645 ? 20.828 -82.438 -8.234 1 85.94 645 PRO A O 1
ATOM 4753 N N . ALA A 1 646 ? 23.078 -82.688 -8.484 1 81 646 ALA A N 1
ATOM 4754 C CA . ALA A 1 646 ? 23.031 -82.312 -9.898 1 81 646 ALA A CA 1
ATOM 4755 C C . ALA A 1 646 ? 22.438 -83.438 -10.727 1 81 646 ALA A C 1
ATOM 4757 O O . ALA A 1 646 ? 22.375 -84.562 -10.273 1 81 646 ALA A O 1
ATOM 4758 N N . GLY A 1 647 ? 21.875 -83.125 -11.891 1 84 647 GLY A N 1
ATOM 4759 C CA . GLY A 1 647 ? 21.391 -84.188 -12.766 1 84 647 GLY A CA 1
ATOM 4760 C C . GLY A 1 647 ? 20.047 -83.875 -13.398 1 84 647 GLY A C 1
ATOM 4761 O O . GLY A 1 647 ? 19.531 -84.688 -14.195 1 84 647 GLY A O 1
ATOM 4762 N N . GLY A 1 648 ? 19.531 -82.812 -13.047 1 90.06 648 GLY A N 1
ATOM 4763 C CA . GLY A 1 648 ? 18.312 -82.375 -13.688 1 90.06 648 GLY A CA 1
ATOM 4764 C C . GLY A 1 648 ? 18.516 -81.25 -14.672 1 90.06 648 GLY A C 1
ATOM 4765 O O . GLY A 1 648 ? 19.531 -80.562 -14.617 1 90.06 648 GLY A O 1
ATOM 4766 N N . THR A 1 649 ? 17.641 -81.125 -15.664 1 92 649 THR A N 1
ATOM 4767 C CA . THR A 1 649 ? 17.703 -80.062 -16.641 1 92 649 THR A CA 1
ATOM 4768 C C . THR A 1 649 ? 16.297 -79.562 -17.047 1 92 649 THR A C 1
ATOM 4770 O O . THR A 1 649 ? 15.305 -80.062 -16.469 1 92 649 THR A O 1
ATOM 4773 N N . MET A 1 650 ? 16.312 -78.5 -17.891 1 94.06 650 MET A N 1
ATOM 4774 C CA . MET A 1 650 ? 15.031 -78 -18.359 1 94.06 650 MET A CA 1
ATOM 4775 C C . MET A 1 650 ? 15.031 -77.875 -19.875 1 94.06 650 MET A C 1
ATOM 4777 O O . MET A 1 650 ? 16.078 -77.688 -20.5 1 94.06 650 MET A O 1
ATOM 4781 N N . LEU A 1 651 ? 13.859 -77.938 -20.484 1 94.88 651 LEU A N 1
ATOM 4782 C CA . LEU A 1 651 ? 13.672 -77.875 -21.922 1 94.88 651 LEU A CA 1
ATOM 4783 C C . LEU A 1 651 ? 12.539 -76.938 -22.312 1 94.88 651 LEU A C 1
ATOM 4785 O O . LEU A 1 651 ? 11.391 -77.125 -21.938 1 94.88 651 LEU A O 1
ATOM 4789 N N . ALA A 1 652 ? 12.938 -75.938 -23.047 1 94.62 652 ALA A N 1
ATOM 4790 C CA . ALA A 1 652 ? 11.914 -75.062 -23.625 1 94.62 652 ALA A CA 1
ATOM 4791 C C . ALA A 1 652 ? 11.367 -75.625 -24.922 1 94.62 652 ALA A C 1
ATOM 4793 O O . ALA A 1 652 ? 12.125 -76.125 -25.75 1 94.62 652 ALA A O 1
ATOM 4794 N N . ALA A 1 653 ? 10.07 -75.562 -25.109 1 96.19 653 ALA A N 1
ATOM 4795 C CA . ALA A 1 653 ? 9.43 -76.125 -26.297 1 96.19 653 ALA A CA 1
ATOM 4796 C C . ALA A 1 653 ? 8.344 -75.188 -26.828 1 96.19 653 ALA A C 1
ATOM 4798 O O . ALA A 1 653 ? 7.605 -74.562 -26.047 1 96.19 653 ALA A O 1
ATOM 4799 N N . ARG A 1 654 ? 8.281 -75.062 -28.125 1 95.25 654 ARG A N 1
ATOM 4800 C CA . ARG A 1 654 ? 7.191 -74.312 -28.766 1 95.25 654 ARG A CA 1
ATOM 4801 C C . ARG A 1 654 ? 5.957 -75.188 -28.906 1 95.25 654 ARG A C 1
ATOM 4803 O O . ARG A 1 654 ? 5.688 -75.75 -29.969 1 95.25 654 ARG A O 1
ATOM 4810 N N . LEU A 1 655 ? 5.227 -75.25 -27.844 1 94.44 655 LEU A N 1
ATOM 4811 C CA . LEU A 1 655 ? 4.082 -76.188 -27.719 1 94.44 655 LEU A CA 1
ATOM 4812 C C . LEU A 1 655 ? 2.973 -75.5 -26.906 1 94.44 655 LEU A C 1
ATOM 4814 O O . LEU A 1 655 ? 3.24 -74.875 -25.875 1 94.44 655 LEU A O 1
ATOM 4818 N N . PRO A 1 656 ? 1.689 -75.688 -27.359 1 93.44 656 PRO A N 1
ATOM 4819 C CA . PRO A 1 656 ? 0.593 -75.188 -26.5 1 93.44 656 PRO A CA 1
ATOM 4820 C C . PRO A 1 656 ? 0.498 -76 -25.188 1 93.44 656 PRO A C 1
ATOM 4822 O O . PRO A 1 656 ? 0.73 -77.188 -25.156 1 93.44 656 PRO A O 1
ATOM 4825 N N . ALA A 1 657 ? 0.132 -75.312 -24.172 1 90.06 657 ALA A N 1
ATOM 4826 C CA . ALA A 1 657 ? 0.083 -75.875 -22.828 1 90.06 657 ALA A CA 1
ATOM 4827 C C . ALA A 1 657 ? -0.855 -77.062 -22.781 1 90.06 657 ALA A C 1
ATOM 4829 O O . ALA A 1 657 ? -0.611 -78 -22.047 1 90.06 657 ALA A O 1
ATOM 4830 N N . GLU A 1 658 ? -1.856 -77.062 -23.562 1 90.88 658 GLU A N 1
ATOM 4831 C CA . GLU A 1 658 ? -2.848 -78.188 -23.562 1 90.88 658 GLU A CA 1
ATOM 4832 C C . GLU A 1 658 ? -2.234 -79.5 -24.031 1 90.88 658 GLU A C 1
ATOM 4834 O O . GLU A 1 658 ? -2.672 -80.562 -23.609 1 90.88 658 GLU A O 1
ATOM 4839 N N . LEU A 1 659 ? -1.228 -79.375 -24.812 1 93.56 659 LEU A N 1
ATOM 4840 C CA . LEU A 1 659 ? -0.592 -80.562 -25.359 1 93.56 659 LEU A CA 1
ATOM 4841 C C . LEU A 1 659 ? 0.588 -81 -24.5 1 93.56 659 LEU A C 1
ATOM 4843 O O . LEU A 1 659 ? 1.092 -82.125 -24.641 1 93.56 659 LEU A O 1
ATOM 4847 N N . ALA A 1 660 ? 0.935 -80.125 -23.641 1 94 660 ALA A N 1
ATOM 4848 C CA . ALA A 1 660 ? 2.139 -80.375 -22.859 1 94 660 ALA A CA 1
ATOM 4849 C C . ALA A 1 660 ? 1.943 -81.562 -21.906 1 94 660 ALA A C 1
ATOM 4851 O O . ALA A 1 660 ? 2.893 -82.25 -21.609 1 94 660 ALA A O 1
ATOM 4852 N N . ASP A 1 661 ? 0.758 -81.812 -21.453 1 91.19 661 ASP A N 1
ATOM 4853 C CA . ASP A 1 661 ? 0.444 -82.875 -20.484 1 91.19 661 ASP A CA 1
ATOM 4854 C C . ASP A 1 661 ? 0.871 -84.25 -20.984 1 91.19 661 ASP A C 1
ATOM 4856 O O . ASP A 1 661 ? 1.209 -85.125 -20.172 1 91.19 661 ASP A O 1
ATOM 4860 N N . GLU A 1 662 ? 0.925 -84.375 -22.219 1 92.69 662 GLU A N 1
ATOM 4861 C CA . GLU A 1 662 ? 1.277 -85.625 -22.844 1 92.69 662 GLU A CA 1
ATOM 4862 C C . GLU A 1 662 ? 2.721 -86 -22.531 1 92.69 662 GLU A C 1
ATOM 4864 O O . GLU A 1 662 ? 3.07 -87.188 -22.547 1 92.69 662 GLU A O 1
ATOM 4869 N N . PHE A 1 663 ? 3.436 -85.062 -22.297 1 94.19 663 PHE A N 1
ATOM 4870 C CA . PHE A 1 663 ? 4.867 -85.312 -22.156 1 94.19 663 PHE A CA 1
ATOM 4871 C C . PHE A 1 663 ? 5.277 -85.25 -20.688 1 94.19 663 PHE A C 1
ATOM 4873 O O . PHE A 1 663 ? 6.457 -85.438 -20.359 1 94.19 663 PHE A O 1
ATOM 4880 N N . VAL A 1 664 ? 4.344 -85 -19.828 1 94 664 VAL A N 1
ATOM 4881 C CA . VAL A 1 664 ? 4.598 -84.938 -18.391 1 94 664 VAL A CA 1
ATOM 4882 C C . VAL A 1 664 ? 4.355 -86.312 -17.797 1 94 664 VAL A C 1
ATOM 4884 O O . VAL A 1 664 ? 3.219 -86.812 -17.766 1 94 664 VAL A O 1
ATOM 4887 N N . SER A 1 665 ? 5.391 -87.062 -17.5 1 88.12 665 SER A N 1
ATOM 4888 C CA . SER A 1 665 ? 5.273 -88.375 -16.938 1 88.12 665 SER A CA 1
ATOM 4889 C C . SER A 1 665 ? 6.383 -88.688 -15.922 1 88.12 665 SER A C 1
ATOM 4891 O O . SER A 1 665 ? 7.555 -88.375 -16.188 1 88.12 665 SER A O 1
ATOM 4893 N N . GLY A 1 666 ? 5.984 -89.25 -14.805 1 87.44 666 GLY A N 1
ATOM 4894 C CA . GLY A 1 666 ? 6.961 -89.625 -13.781 1 87.44 666 GLY A CA 1
ATOM 4895 C C . GLY A 1 666 ? 7.684 -88.375 -13.227 1 87.44 666 GLY A C 1
ATOM 4896 O O . GLY A 1 666 ? 7.055 -87.5 -12.688 1 87.44 666 GLY A O 1
ATOM 4897 N N . PRO A 1 667 ? 9.039 -88.438 -13.523 1 90.75 667 PRO A N 1
ATOM 4898 C CA . PRO A 1 667 ? 9.836 -87.312 -12.945 1 90.75 667 PRO A CA 1
ATOM 4899 C C . PRO A 1 667 ? 9.852 -86.062 -13.82 1 90.75 667 PRO A C 1
ATOM 4901 O O . PRO A 1 667 ? 10.391 -85.062 -13.422 1 90.75 667 PRO A O 1
ATOM 4904 N N . VAL A 1 668 ? 9.305 -86.125 -15.031 1 94.69 668 VAL A N 1
ATOM 4905 C CA . VAL A 1 668 ? 9.242 -85 -15.922 1 94.69 668 VAL A CA 1
ATOM 4906 C C . VAL A 1 668 ? 8.023 -84.125 -15.586 1 94.69 668 VAL A C 1
ATOM 4908 O O . VAL A 1 668 ? 6.906 -84.625 -15.477 1 94.69 668 VAL A O 1
ATOM 4911 N N . ALA A 1 669 ? 8.266 -82.875 -15.312 1 95.81 669 ALA A N 1
ATOM 4912 C CA . ALA A 1 669 ? 7.191 -81.938 -14.953 1 95.81 669 ALA A CA 1
ATOM 4913 C C . ALA A 1 669 ? 7.098 -80.812 -15.945 1 95.81 669 ALA A C 1
ATOM 4915 O O . ALA A 1 669 ? 8.047 -80.5 -16.688 1 95.81 669 ALA A O 1
ATOM 4916 N N . LEU A 1 670 ? 5.883 -80.25 -16.078 1 96.38 670 LEU A N 1
ATOM 4917 C CA . LEU A 1 670 ? 5.707 -78.938 -16.75 1 96.38 670 LEU A CA 1
ATOM 4918 C C . LEU A 1 670 ? 6.129 -77.812 -15.852 1 96.38 670 LEU A C 1
ATOM 4920 O O . LEU A 1 670 ? 5.383 -77.438 -14.953 1 96.38 670 LEU A O 1
ATOM 4924 N N . ALA A 1 671 ? 7.266 -77.25 -16.188 1 96.19 671 ALA A N 1
ATOM 4925 C CA . ALA A 1 671 ? 7.879 -76.312 -15.289 1 96.19 671 ALA A CA 1
ATOM 4926 C C . ALA A 1 671 ? 7.238 -74.938 -15.461 1 96.19 671 ALA A C 1
ATOM 4928 O O . ALA A 1 671 ? 7.09 -74.188 -14.492 1 96.19 671 ALA A O 1
ATOM 4929 N N . ALA A 1 672 ? 6.945 -74.5 -16.688 1 96.62 672 ALA A N 1
ATOM 4930 C CA . ALA A 1 672 ? 6.402 -73.188 -16.922 1 96.62 672 ALA A CA 1
ATOM 4931 C C . ALA A 1 672 ? 5.523 -73.125 -18.172 1 96.62 672 ALA A C 1
ATOM 4933 O O . ALA A 1 672 ? 5.785 -73.875 -19.125 1 96.62 672 ALA A O 1
ATOM 4934 N N . VAL A 1 673 ? 4.48 -72.375 -18.156 1 97 673 VAL A N 1
ATOM 4935 C CA . VAL A 1 673 ? 3.68 -72 -19.297 1 97 673 VAL A CA 1
ATOM 4936 C C . VAL A 1 673 ? 3.922 -70.5 -19.578 1 97 673 VAL A C 1
ATOM 4938 O O . VAL A 1 673 ? 3.275 -69.625 -18.969 1 97 673 VAL A O 1
ATOM 4941 N N . ASN A 1 674 ? 4.738 -70.188 -20.531 1 95.5 674 ASN A N 1
ATOM 4942 C CA . ASN A 1 674 ? 5.258 -68.812 -20.734 1 95.5 674 ASN A CA 1
ATOM 4943 C C . ASN A 1 674 ? 4.473 -68.062 -21.812 1 95.5 674 ASN A C 1
ATOM 4945 O O . ASN A 1 674 ? 4.59 -66.875 -21.938 1 95.5 674 ASN A O 1
ATOM 4949 N N . GLY A 1 675 ? 3.721 -68.75 -22.578 1 94.38 675 GLY A N 1
ATOM 4950 C CA . GLY A 1 675 ? 2.91 -68.188 -23.625 1 94.38 675 GLY A CA 1
ATOM 4951 C C . GLY A 1 675 ? 1.933 -69.125 -24.25 1 94.38 675 GLY A C 1
ATOM 4952 O O . GLY A 1 675 ? 1.867 -70.312 -23.844 1 94.38 675 GLY A O 1
ATOM 4953 N N . PRO A 1 676 ? 1.21 -68.688 -25.25 1 93.12 676 PRO A N 1
ATOM 4954 C CA . PRO A 1 676 ? 0.231 -69.562 -25.875 1 93.12 676 PRO A CA 1
ATOM 4955 C C . PRO A 1 676 ? 0.877 -70.812 -26.531 1 93.12 676 PRO A C 1
ATOM 4957 O O . PRO A 1 676 ? 0.304 -71.875 -26.516 1 93.12 676 PRO A O 1
ATOM 4960 N N . ASP A 1 677 ? 2.104 -70.625 -27.016 1 93.75 677 ASP A N 1
ATOM 4961 C CA . ASP A 1 677 ? 2.814 -71.688 -27.672 1 93.75 677 ASP A CA 1
ATOM 4962 C C . ASP A 1 677 ? 4.223 -71.875 -27.109 1 93.75 677 ASP A C 1
ATOM 4964 O O . ASP A 1 677 ? 5.176 -72.125 -27.844 1 93.75 677 ASP A O 1
ATOM 4968 N N . SER A 1 678 ? 4.324 -71.625 -25.875 1 95.31 678 SER A N 1
ATOM 4969 C CA . SER A 1 678 ? 5.645 -71.688 -25.25 1 95.31 678 SER A CA 1
ATOM 4970 C C . SER A 1 678 ? 5.578 -72.312 -23.875 1 95.31 678 SER A C 1
ATOM 4972 O O . SER A 1 678 ? 5.012 -71.688 -22.938 1 95.31 678 SER A O 1
ATOM 4974 N N . VAL A 1 679 ? 6.188 -73.438 -23.703 1 96.5 679 VAL A N 1
ATOM 4975 C CA . VAL A 1 679 ? 6.215 -74.125 -22.406 1 96.5 679 VAL A CA 1
ATOM 4976 C C . VAL A 1 679 ? 7.637 -74.625 -22.094 1 96.5 679 VAL A C 1
ATOM 4978 O O . VAL A 1 679 ? 8.5 -74.625 -22.969 1 96.5 679 VAL A O 1
ATOM 4981 N N . THR A 1 680 ? 7.914 -74.875 -20.875 1 96.44 680 THR A N 1
ATOM 4982 C CA . THR A 1 680 ? 9.188 -75.438 -20.422 1 96.44 680 THR A CA 1
ATOM 4983 C C . THR A 1 680 ? 8.977 -76.688 -19.594 1 96.44 680 THR A C 1
ATOM 4985 O O . THR A 1 680 ? 8.133 -76.688 -18.688 1 96.44 680 THR A O 1
ATOM 4988 N N . PHE A 1 681 ? 9.719 -77.75 -19.906 1 96.75 681 PHE A N 1
ATOM 4989 C CA . PHE A 1 681 ? 9.703 -79 -19.141 1 96.75 681 PHE A CA 1
ATOM 4990 C C . PHE A 1 681 ? 10.938 -79.062 -18.25 1 96.75 681 PHE A C 1
ATOM 4992 O O . PHE A 1 681 ? 11.984 -78.5 -18.547 1 96.75 681 PHE A O 1
ATOM 4999 N N . SER A 1 682 ? 10.844 -79.75 -17.125 1 96.56 682 SER A N 1
ATOM 5000 C CA . SER A 1 682 ? 11.977 -80 -16.234 1 96.56 682 SER A CA 1
ATOM 5001 C C . SER A 1 682 ? 11.977 -81.438 -15.727 1 96.56 682 SER A C 1
ATOM 5003 O O . SER A 1 682 ? 10.914 -82.062 -15.586 1 96.56 682 SER A O 1
ATOM 5005 N N . GLY A 1 683 ? 13.188 -82 -15.508 1 94.25 683 GLY A N 1
ATOM 5006 C CA . GLY A 1 683 ? 13.359 -83.375 -15.047 1 94.25 683 GLY A CA 1
ATOM 5007 C C . GLY A 1 683 ? 14.789 -83.875 -15.164 1 94.25 683 GLY A C 1
ATOM 5008 O O . GLY A 1 683 ? 15.703 -83.062 -15.43 1 94.25 683 GLY A O 1
ATOM 5009 N N . PRO A 1 684 ? 14.961 -85.188 -14.961 1 91.94 684 PRO A N 1
ATOM 5010 C CA . PRO A 1 684 ? 16.297 -85.75 -15.148 1 91.94 684 PRO A CA 1
ATOM 5011 C C . PRO A 1 684 ? 16.797 -85.625 -16.578 1 91.94 684 PRO A C 1
ATOM 5013 O O . PRO A 1 684 ? 16.016 -85.75 -17.531 1 91.94 684 PRO A O 1
ATOM 5016 N N . VAL A 1 685 ? 18.047 -85.438 -16.781 1 92.75 685 VAL A N 1
ATOM 5017 C CA . VAL A 1 685 ? 18.688 -85.125 -18.062 1 92.75 685 VAL A CA 1
ATOM 5018 C C . VAL A 1 685 ? 18.266 -86.188 -19.109 1 92.75 685 VAL A C 1
ATOM 5020 O O . VAL A 1 685 ? 17.906 -85.812 -20.234 1 92.75 685 VAL A O 1
ATOM 5023 N N . GLU A 1 686 ? 18.219 -87.438 -18.625 1 92.31 686 GLU A N 1
ATOM 5024 C CA . GLU A 1 686 ? 17.906 -88.5 -19.562 1 92.31 686 GLU A CA 1
ATOM 5025 C C . GLU A 1 686 ? 16.453 -88.5 -20 1 92.31 686 GLU A C 1
ATOM 5027 O O . GLU A 1 686 ? 16.141 -88.688 -21.188 1 92.31 686 GLU A O 1
ATOM 5032 N N . ARG A 1 687 ? 15.602 -88.25 -19.031 1 94.06 687 ARG A N 1
ATOM 5033 C CA . ARG A 1 687 ? 14.172 -88.188 -19.328 1 94.06 687 ARG A CA 1
ATOM 5034 C C . ARG A 1 687 ? 13.82 -87 -20.172 1 94.06 687 ARG A C 1
ATOM 5036 O O . ARG A 1 687 ? 12.93 -87.062 -21.016 1 94.06 687 ARG A O 1
ATOM 5043 N N . ILE A 1 688 ? 14.461 -85.875 -19.938 1 95 688 ILE A N 1
ATOM 5044 C CA . ILE A 1 688 ? 14.227 -84.688 -20.703 1 95 688 ILE A CA 1
ATOM 5045 C C . ILE A 1 688 ? 14.734 -84.875 -22.125 1 95 688 ILE A C 1
ATOM 5047 O O . ILE A 1 688 ? 14.117 -84.375 -23.078 1 95 688 ILE A O 1
ATOM 5051 N N . ALA A 1 689 ? 15.852 -85.562 -22.297 1 94.12 689 ALA A N 1
ATOM 5052 C CA . ALA A 1 689 ? 16.359 -85.875 -23.625 1 94.12 689 ALA A CA 1
ATOM 5053 C C . ALA A 1 689 ? 15.352 -86.688 -24.422 1 94.12 689 ALA A C 1
ATOM 5055 O O . ALA A 1 689 ? 15.188 -86.5 -25.625 1 94.12 689 ALA A O 1
ATOM 5056 N N . GLU A 1 690 ? 14.734 -87.562 -23.734 1 94.81 690 GLU A N 1
ATOM 5057 C CA . GLU A 1 690 ? 13.695 -88.312 -24.375 1 94.81 690 GLU A CA 1
ATOM 5058 C C . GLU A 1 690 ? 12.531 -87.5 -24.844 1 94.81 690 GLU A C 1
ATOM 5060 O O . GLU A 1 690 ? 12.008 -87.688 -25.938 1 94.81 690 GLU A O 1
ATOM 5065 N N . VAL A 1 691 ? 12.133 -86.625 -23.922 1 95.5 691 VAL A N 1
ATOM 5066 C CA . VAL A 1 691 ? 11.055 -85.688 -24.266 1 95.5 691 VAL A CA 1
ATOM 5067 C C . VAL A 1 691 ? 11.461 -84.875 -25.453 1 95.5 691 VAL A C 1
ATOM 5069 O O . VAL A 1 691 ? 10.664 -84.625 -26.375 1 95.5 691 VAL A O 1
ATOM 5072 N N . ALA A 1 692 ? 12.672 -84.312 -25.5 1 95.75 692 ALA A N 1
ATOM 5073 C CA . ALA A 1 692 ? 13.195 -83.562 -26.594 1 95.75 692 ALA A CA 1
ATOM 5074 C C . ALA A 1 692 ? 13.141 -84.312 -27.922 1 95.75 692 ALA A C 1
ATOM 5076 O O . ALA A 1 692 ? 12.75 -83.75 -28.953 1 95.75 692 ALA A O 1
ATOM 5077 N N . ASP A 1 693 ? 13.5 -85.562 -27.875 1 94.81 693 ASP A N 1
ATOM 5078 C CA . ASP A 1 693 ? 13.484 -86.438 -29.062 1 94.81 693 ASP A CA 1
ATOM 5079 C C . ASP A 1 693 ? 12.062 -86.625 -29.594 1 94.81 693 ASP A C 1
ATOM 5081 O O . ASP A 1 693 ? 11.836 -86.562 -30.797 1 94.81 693 ASP A O 1
ATOM 5085 N N . GLN A 1 694 ? 11.227 -86.875 -28.656 1 95.06 694 GLN A N 1
ATOM 5086 C CA . GLN A 1 694 ? 9.836 -87.062 -29.031 1 95.06 694 GLN A CA 1
ATOM 5087 C C . GLN A 1 694 ? 9.258 -85.812 -29.672 1 95.06 694 GLN A C 1
ATOM 5089 O O . GLN A 1 694 ? 8.562 -85.875 -30.688 1 95.06 694 GLN A O 1
ATOM 5094 N N . LEU A 1 695 ? 9.555 -84.688 -29.078 1 95.88 695 LEU A N 1
ATOM 5095 C CA . LEU A 1 695 ? 9.039 -83.438 -29.578 1 95.88 695 LEU A CA 1
ATOM 5096 C C . LEU A 1 695 ? 9.68 -83.062 -30.906 1 95.88 695 LEU A C 1
ATOM 5098 O O . LEU A 1 695 ? 8.992 -82.625 -31.828 1 95.88 695 LEU A O 1
ATOM 5102 N N . ASN A 1 696 ? 10.938 -83.25 -31.016 1 93.69 696 ASN A N 1
ATOM 5103 C CA . ASN A 1 696 ? 11.617 -83.062 -32.281 1 93.69 696 ASN A CA 1
ATOM 5104 C C . ASN A 1 696 ? 11.062 -83.938 -33.375 1 93.69 696 ASN A C 1
ATOM 5106 O O . ASN A 1 696 ? 10.945 -83.5 -34.531 1 93.69 696 ASN A O 1
ATOM 5110 N N . GLY A 1 697 ? 10.797 -85.125 -33.094 1 93.88 697 GLY A N 1
ATOM 5111 C CA . GLY A 1 697 ? 10.18 -86.062 -34.031 1 93.88 697 GLY A CA 1
ATOM 5112 C C . GLY A 1 697 ? 8.836 -85.562 -34.562 1 93.88 697 GLY A C 1
ATOM 5113 O O . GLY A 1 697 ? 8.438 -85.938 -35.656 1 93.88 697 GLY A O 1
ATOM 5114 N N . ARG A 1 698 ? 8.258 -84.875 -33.719 1 93.75 698 ARG A N 1
ATOM 5115 C CA . ARG A 1 698 ? 6.953 -84.312 -34.094 1 93.75 698 ARG A CA 1
ATOM 5116 C C . ARG A 1 698 ? 7.094 -82.938 -34.719 1 93.75 698 ARG A C 1
ATOM 5118 O O . ARG A 1 698 ? 6.098 -82.25 -34.938 1 93.75 698 ARG A O 1
ATOM 5125 N N . GLY A 1 699 ? 8.305 -82.438 -34.938 1 93.88 699 GLY A N 1
ATOM 5126 C CA . GLY A 1 699 ? 8.57 -81.188 -35.594 1 93.88 699 GLY A CA 1
ATOM 5127 C C . GLY A 1 699 ? 8.469 -80 -34.656 1 93.88 699 GLY A C 1
ATOM 5128 O O . GLY A 1 699 ? 8.352 -78.812 -35.125 1 93.88 699 GLY A O 1
ATOM 5129 N N . VAL A 1 700 ? 8.359 -80.188 -33.375 1 95.06 700 VAL A N 1
ATOM 5130 C CA . VAL A 1 700 ? 8.289 -79.062 -32.406 1 95.06 700 VAL A CA 1
ATOM 5131 C C . VAL A 1 700 ? 9.695 -78.562 -32.062 1 95.06 700 VAL A C 1
ATOM 5133 O O . VAL A 1 700 ? 10.586 -79.375 -31.766 1 95.06 700 VAL A O 1
ATOM 5136 N N . HIS A 1 701 ? 9.883 -77.312 -32.188 1 95.25 701 HIS A N 1
ATOM 5137 C CA . HIS A 1 701 ? 11.18 -76.688 -31.891 1 95.25 701 HIS A CA 1
ATOM 5138 C C . HIS A 1 701 ? 11.453 -76.75 -30.391 1 95.25 701 HIS A C 1
ATOM 5140 O O . HIS A 1 701 ? 10.602 -76.312 -29.594 1 95.25 701 HIS A O 1
ATOM 5146 N N . THR A 1 702 ? 12.586 -77.25 -29.953 1 94.31 702 THR A N 1
ATOM 5147 C CA . THR A 1 702 ? 12.969 -77.312 -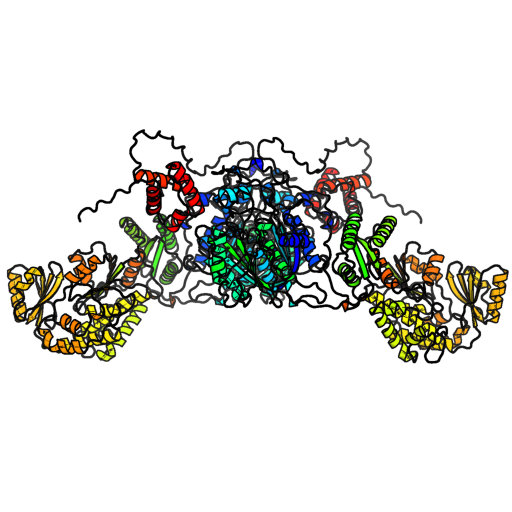28.547 1 94.31 702 THR A CA 1
ATOM 5148 C C . THR A 1 702 ? 14.352 -76.75 -28.328 1 94.31 702 THR A C 1
ATOM 5150 O O . THR A 1 702 ? 15.156 -76.625 -29.266 1 94.31 702 THR A O 1
ATOM 5153 N N . ARG A 1 703 ? 14.531 -76.188 -27.172 1 92.56 703 ARG A N 1
ATOM 5154 C CA . ARG A 1 703 ? 15.828 -75.688 -26.75 1 92.56 703 ARG A CA 1
ATOM 5155 C C . ARG A 1 703 ? 16.141 -76.062 -25.312 1 92.56 703 ARG A C 1
ATOM 5157 O O . ARG A 1 703 ? 15.375 -75.75 -24.391 1 92.56 703 ARG A O 1
ATOM 5164 N N . GLU A 1 704 ? 17.234 -76.75 -25.156 1 90.44 704 GLU A N 1
ATOM 5165 C CA . GLU A 1 704 ? 17.672 -77.062 -23.812 1 90.44 704 GLU A CA 1
ATOM 5166 C C . GLU A 1 704 ? 18.219 -75.812 -23.078 1 90.44 704 GLU A C 1
ATOM 5168 O O . GLU A 1 704 ? 19 -75.062 -23.641 1 90.44 704 GLU A O 1
ATOM 5173 N N . LEU A 1 705 ? 17.812 -75.625 -21.875 1 85.44 705 LEU A N 1
ATOM 5174 C CA . LEU A 1 705 ? 18.234 -74.438 -21.094 1 85.44 705 LEU A CA 1
ATOM 5175 C C . LEU A 1 705 ? 19.469 -74.812 -20.266 1 85.44 705 LEU A C 1
ATOM 5177 O O . LEU A 1 705 ? 19.688 -75.938 -19.891 1 85.44 705 LEU A O 1
ATOM 5181 N N . VAL A 1 706 ? 20.266 -73.812 -20.078 1 77.81 706 VAL A N 1
ATOM 5182 C CA . VAL A 1 706 ? 21.484 -74 -19.297 1 77.81 706 VAL A CA 1
ATOM 5183 C C . VAL A 1 706 ? 21.188 -73.812 -17.812 1 77.81 706 VAL A C 1
ATOM 5185 O O . VAL A 1 706 ? 21.234 -72.688 -17.297 1 77.81 706 VAL A O 1
ATOM 5188 N N . VAL A 1 707 ? 20.891 -74.938 -17.172 1 80.81 707 VAL A N 1
ATOM 5189 C CA . VAL A 1 707 ? 20.578 -74.875 -15.75 1 80.81 707 VAL A CA 1
ATOM 5190 C C . VAL A 1 707 ? 21.281 -76.062 -15.047 1 80.81 707 VAL A C 1
ATOM 5192 O O . VAL A 1 707 ? 21.766 -77 -15.703 1 80.81 707 VAL A O 1
ATOM 5195 N N . SER A 1 708 ? 21.312 -75.938 -13.773 1 76 708 SER A N 1
ATOM 5196 C CA . SER A 1 708 ? 22.016 -77 -13.016 1 76 708 SER A CA 1
ATOM 5197 C C . SER A 1 708 ? 21.047 -78 -12.461 1 76 708 SER A C 1
ATOM 5199 O O . SER A 1 708 ? 21.438 -79.125 -12.117 1 76 708 SER A O 1
ATOM 5201 N N . HIS A 1 709 ? 19.766 -77.625 -12.383 1 87.44 709 HIS A N 1
ATOM 5202 C CA . HIS A 1 709 ? 18.781 -78.5 -11.758 1 87.44 709 HIS A CA 1
ATOM 5203 C C . HIS A 1 709 ? 17.453 -78.5 -12.516 1 87.44 709 HIS A C 1
ATOM 5205 O O . HIS A 1 709 ? 17.219 -77.625 -13.336 1 87.44 709 HIS A O 1
ATOM 5211 N N . ALA A 1 710 ? 16.656 -79.562 -12.211 1 92.06 710 ALA A N 1
ATOM 5212 C CA . ALA A 1 710 ? 15.281 -79.562 -12.711 1 92.06 710 ALA A CA 1
ATOM 5213 C C . ALA A 1 710 ? 14.375 -78.688 -11.836 1 92.06 710 ALA A C 1
ATOM 5215 O O . ALA A 1 710 ? 13.672 -79.188 -10.969 1 92.06 710 ALA A O 1
ATOM 5216 N N . PHE A 1 711 ? 14.391 -77.438 -12.18 1 92.38 711 PHE A N 1
ATOM 5217 C CA . PHE A 1 711 ? 13.609 -76.5 -11.383 1 92.38 711 PHE A CA 1
ATOM 5218 C C . PHE A 1 711 ? 12.117 -76.688 -11.625 1 92.38 711 PHE A C 1
ATOM 5220 O O . PHE A 1 711 ? 11.719 -77.188 -12.68 1 92.38 711 PHE A O 1
ATOM 5227 N N . HIS A 1 712 ? 11.273 -76.312 -10.578 1 93.94 712 HIS A N 1
ATOM 5228 C CA . HIS A 1 712 ? 9.82 -76.375 -10.664 1 93.94 712 HIS A CA 1
ATOM 5229 C C . HIS A 1 712 ? 9.359 -77.812 -11.016 1 93.94 712 HIS A C 1
ATOM 5231 O O . HIS A 1 712 ? 8.586 -78 -11.961 1 93.94 712 HIS A O 1
ATOM 5237 N N . SER A 1 713 ? 9.891 -78.688 -10.32 1 93.56 713 SER A N 1
ATOM 5238 C CA . SER A 1 713 ? 9.586 -80.125 -10.492 1 93.56 713 SER A CA 1
ATOM 5239 C C . SER A 1 713 ? 9.633 -80.875 -9.164 1 93.56 713 SER A C 1
ATOM 5241 O O . SER A 1 713 ? 10.062 -80.312 -8.148 1 93.56 713 SER A O 1
ATOM 5243 N N . PRO A 1 714 ? 9.258 -82.125 -9.25 1 90.31 714 PRO A N 1
ATOM 5244 C CA . PRO A 1 714 ? 9.312 -82.938 -8.023 1 90.31 714 PRO A CA 1
ATOM 5245 C C . PRO A 1 714 ? 10.734 -83.125 -7.484 1 90.31 714 PRO A C 1
ATOM 5247 O O . PRO A 1 714 ? 10.922 -83.438 -6.309 1 90.31 714 PRO A O 1
ATOM 5250 N N . ALA A 1 715 ? 11.688 -82.812 -8.297 1 92.38 715 ALA A N 1
ATOM 5251 C CA . ALA A 1 715 ? 13.078 -82.938 -7.871 1 92.38 715 ALA A CA 1
ATOM 5252 C C . ALA A 1 715 ? 13.391 -81.938 -6.77 1 92.38 715 ALA A C 1
ATOM 5254 O O . ALA A 1 715 ? 14.375 -82.062 -6.043 1 92.38 715 ALA A O 1
ATOM 5255 N N . MET A 1 716 ? 12.547 -80.938 -6.555 1 94.19 716 MET A N 1
ATOM 5256 C CA . MET A 1 716 ? 12.766 -79.875 -5.57 1 94.19 716 MET A CA 1
ATOM 5257 C C . MET A 1 716 ? 12.164 -80.25 -4.223 1 94.19 716 MET A C 1
ATOM 5259 O O . MET A 1 716 ? 12.383 -79.562 -3.227 1 94.19 716 MET A O 1
ATOM 5263 N N . GLU A 1 717 ? 11.469 -81.25 -4.07 1 93.06 717 GLU A N 1
ATOM 5264 C CA . GLU A 1 717 ? 10.664 -81.625 -2.908 1 93.06 717 GLU A CA 1
ATOM 5265 C C . GLU A 1 717 ? 11.531 -81.75 -1.657 1 93.06 717 GLU A C 1
ATOM 5267 O O . GLU A 1 717 ? 11.117 -81.375 -0.569 1 93.06 717 GLU A O 1
ATOM 5272 N N . PRO A 1 718 ? 12.734 -82.25 -1.78 1 94.69 718 PRO A N 1
ATOM 5273 C CA . PRO A 1 718 ? 13.539 -82.5 -0.572 1 94.69 718 PRO A CA 1
ATOM 5274 C C . PRO A 1 718 ? 13.812 -81.188 0.189 1 94.69 718 PRO A C 1
ATOM 5276 O O . PRO A 1 718 ? 14.062 -81.188 1.396 1 94.69 718 PRO A O 1
ATOM 5279 N N . VAL A 1 719 ? 13.758 -80.125 -0.467 1 95.56 719 VAL A N 1
ATOM 5280 C CA . VAL A 1 719 ? 14.109 -78.875 0.204 1 95.56 719 VAL A CA 1
ATOM 5281 C C . VAL A 1 719 ? 12.859 -78 0.386 1 95.56 719 VAL A C 1
ATOM 5283 O O . VAL A 1 719 ? 12.93 -76.938 0.944 1 95.56 719 VAL A O 1
ATOM 5286 N N . GLY A 1 720 ? 11.672 -78.438 -0.026 1 95.94 720 GLY A N 1
ATOM 5287 C CA . GLY A 1 720 ? 10.43 -77.688 0.043 1 95.94 720 GLY A CA 1
ATOM 5288 C C . GLY A 1 720 ? 10.031 -77.312 1.46 1 95.94 720 GLY A C 1
ATOM 5289 O O . GLY A 1 720 ? 9.609 -76.188 1.723 1 95.94 720 GLY A O 1
ATOM 5290 N N . GLY A 1 721 ? 10.102 -78.312 2.332 1 95.75 721 GLY A N 1
ATOM 5291 C CA . GLY A 1 721 ? 9.742 -78.062 3.723 1 95.75 721 GLY A CA 1
ATOM 5292 C C . GLY A 1 721 ? 10.641 -77.062 4.41 1 95.75 721 GLY A C 1
ATOM 5293 O O . GLY A 1 721 ? 10.156 -76.188 5.152 1 95.75 721 GLY A O 1
ATOM 5294 N N . GLU A 1 722 ? 11.906 -77.125 4.184 1 96.56 722 GLU A N 1
ATOM 5295 C CA . GLU A 1 722 ? 12.859 -76.188 4.781 1 96.56 722 GLU A CA 1
ATOM 5296 C C . GLU A 1 722 ? 12.633 -74.812 4.273 1 96.56 722 GLU A C 1
ATOM 5298 O O . GLU A 1 722 ? 12.75 -73.812 5.031 1 96.56 722 GLU A O 1
ATOM 5303 N N . LEU A 1 723 ? 12.391 -74.688 3.023 1 97.19 723 LEU A N 1
ATOM 5304 C CA . LEU A 1 723 ? 12.094 -73.375 2.469 1 97.19 723 LEU A CA 1
ATOM 5305 C C . LEU A 1 723 ? 10.828 -72.812 3.094 1 97.19 723 LEU A C 1
ATOM 5307 O O . LEU A 1 723 ? 10.789 -71.625 3.436 1 97.19 723 LEU A O 1
ATOM 5311 N N . ALA A 1 724 ? 9.781 -73.625 3.225 1 97.38 724 ALA A N 1
ATOM 5312 C CA . ALA A 1 724 ? 8.531 -73.188 3.834 1 97.38 724 ALA A CA 1
ATOM 5313 C C . ALA A 1 724 ? 8.758 -72.688 5.258 1 97.38 724 ALA A C 1
ATOM 5315 O O . ALA A 1 724 ? 8.172 -71.688 5.668 1 97.38 724 ALA A O 1
ATOM 5316 N N . ALA A 1 725 ? 9.617 -73.312 5.875 1 96.44 725 ALA A N 1
ATOM 5317 C CA . ALA A 1 725 ? 9.906 -73 7.262 1 96.44 725 ALA A CA 1
ATOM 5318 C C . ALA A 1 725 ? 10.711 -71.688 7.34 1 96.44 725 ALA A C 1
ATOM 5320 O O . ALA A 1 725 ? 10.562 -70.938 8.289 1 96.44 725 ALA A O 1
ATOM 5321 N N . ALA A 1 726 ? 11.484 -71.438 6.398 1 95.12 726 ALA A N 1
ATOM 5322 C CA . ALA A 1 726 ? 12.359 -70.25 6.391 1 95.12 726 ALA A CA 1
ATOM 5323 C C . ALA A 1 726 ? 11.617 -69.062 5.875 1 95.12 726 ALA A C 1
ATOM 5325 O O . ALA A 1 726 ? 12.086 -67.875 6.055 1 95.12 726 ALA A O 1
ATOM 5326 N N . ALA A 1 727 ? 10.508 -69.25 5.254 1 96.38 727 ALA A N 1
ATOM 5327 C CA . ALA A 1 727 ? 9.773 -68.125 4.637 1 96.38 727 ALA A CA 1
ATOM 5328 C C . ALA A 1 727 ? 9.234 -67.188 5.695 1 96.38 727 ALA A C 1
ATOM 5330 O O . ALA A 1 727 ? 8.695 -67.562 6.715 1 96.38 727 ALA A O 1
ATOM 5331 N N . PRO A 1 728 ? 9.438 -65.875 5.453 1 94.88 728 PRO A N 1
ATOM 5332 C CA . PRO A 1 728 ? 8.914 -64.875 6.406 1 94.88 728 PRO A CA 1
ATOM 5333 C C . PRO A 1 728 ? 7.395 -64.75 6.336 1 94.88 728 PRO A C 1
ATOM 5335 O O . PRO A 1 728 ? 6.785 -65.125 5.328 1 94.88 728 PRO A O 1
ATOM 5338 N N . LEU A 1 729 ? 6.816 -64.125 7.363 1 92.75 729 LEU A N 1
ATOM 5339 C CA . LEU A 1 729 ? 5.387 -63.812 7.363 1 92.75 729 LEU A CA 1
ATOM 5340 C C . LEU A 1 729 ? 5.082 -62.594 6.48 1 92.75 729 LEU A C 1
ATOM 5342 O O . LEU A 1 729 ? 5.785 -61.594 6.539 1 92.75 729 LEU A O 1
ATOM 5346 N N . PRO A 1 730 ? 4.086 -62.781 5.68 1 93.56 730 PRO A N 1
ATOM 5347 C CA . PRO A 1 730 ? 3.713 -61.625 4.832 1 93.56 730 PRO A CA 1
ATOM 5348 C C . PRO A 1 730 ? 3.064 -60.5 5.621 1 93.56 730 PRO A C 1
ATOM 5350 O O . PRO A 1 730 ? 2.498 -60.719 6.691 1 93.56 730 PRO A O 1
ATOM 5353 N N . ALA A 1 731 ? 3.18 -59.281 5.133 1 91.31 731 ALA A N 1
ATOM 5354 C CA . ALA A 1 731 ? 2.584 -58.094 5.75 1 91.31 731 ALA A CA 1
ATOM 5355 C C . ALA A 1 731 ? 1.641 -57.406 4.781 1 91.31 731 ALA A C 1
ATOM 5357 O O . ALA A 1 731 ? 1.845 -57.438 3.566 1 91.31 731 ALA A O 1
ATOM 5358 N N . GLU A 1 732 ? 0.583 -56.75 5.367 1 85.56 732 GLU A N 1
ATOM 5359 C CA . GLU A 1 732 ? -0.329 -55.906 4.574 1 85.56 732 GLU A CA 1
ATOM 5360 C C . GLU A 1 732 ? 0.075 -54.438 4.609 1 85.56 732 GLU A C 1
ATOM 5362 O O . GLU A 1 732 ? 0.526 -53.938 5.641 1 85.56 732 GLU A O 1
ATOM 5367 N N . SER A 1 733 ? 0.066 -53.906 3.498 1 81.44 733 SER A N 1
ATOM 5368 C CA . SER A 1 733 ? 0.354 -52.469 3.422 1 81.44 733 SER A CA 1
ATOM 5369 C C . SER A 1 733 ? -0.777 -51.719 2.732 1 81.44 733 SER A C 1
ATOM 5371 O O . SER A 1 733 ? -1.282 -52.156 1.696 1 81.44 733 SER A O 1
ATOM 5373 N N . ALA A 1 734 ? -1.254 -50.625 3.4 1 78.38 734 ALA A N 1
ATOM 5374 C CA . ALA A 1 734 ? -2.293 -49.781 2.816 1 78.38 734 ALA A CA 1
ATOM 5375 C C . ALA A 1 734 ? -1.812 -49.125 1.521 1 78.38 734 ALA A C 1
ATOM 5377 O O . ALA A 1 734 ? -0.691 -48.625 1.454 1 78.38 734 ALA A O 1
ATOM 5378 N N . GLY A 1 735 ? -2.629 -49.219 0.388 1 78.25 735 GLY A N 1
ATOM 5379 C CA . GLY A 1 735 ? -2.332 -48.594 -0.886 1 78.25 735 GLY A CA 1
ATOM 5380 C C . GLY A 1 735 ? -1.309 -49.344 -1.708 1 78.25 735 GLY A C 1
ATOM 5381 O O . GLY A 1 735 ? -0.773 -48.844 -2.686 1 78.25 735 GLY A O 1
ATOM 5382 N N . ALA A 1 736 ? -1.093 -50.594 -1.409 1 86.19 736 ALA A N 1
ATOM 5383 C CA . ALA A 1 736 ? -0.108 -51.406 -2.098 1 86.19 736 ALA A CA 1
ATOM 5384 C C . ALA A 1 736 ? -0.591 -51.781 -3.494 1 86.19 736 ALA A C 1
ATOM 5386 O O . ALA A 1 736 ? -1.797 -51.875 -3.744 1 86.19 736 ALA A O 1
ATOM 5387 N N . PRO A 1 737 ? 0.346 -51.969 -4.371 1 95.44 737 PRO A N 1
ATOM 5388 C CA . PRO A 1 737 ? -0.03 -52.438 -5.703 1 95.44 737 PRO A CA 1
ATOM 5389 C C . PRO A 1 737 ? -0.641 -53.844 -5.68 1 95.44 737 PRO A C 1
ATOM 5391 O O . PRO A 1 737 ? -0.445 -54.594 -4.715 1 95.44 737 PRO A O 1
ATOM 5394 N N . ILE A 1 738 ? -1.374 -54.125 -6.691 1 96.19 738 ILE A N 1
ATOM 5395 C CA . ILE A 1 738 ? -1.925 -55.469 -6.875 1 96.19 738 ILE A CA 1
ATOM 5396 C C . ILE A 1 738 ? -0.805 -56.438 -7.234 1 96.19 738 ILE A C 1
ATOM 5398 O O . ILE A 1 738 ? 0.032 -56.156 -8.094 1 96.19 738 ILE A O 1
ATOM 5402 N N . VAL A 1 739 ? -0.767 -57.625 -6.547 1 97.5 739 VAL A N 1
ATOM 5403 C CA . VAL A 1 739 ? 0.236 -58.656 -6.836 1 97.5 739 VAL A CA 1
ATOM 5404 C C . VAL A 1 739 ? -0.406 -59.812 -7.613 1 97.5 739 VAL A C 1
ATOM 5406 O O . VAL A 1 739 ? -1.42 -60.344 -7.188 1 97.5 739 VAL A O 1
ATOM 5409 N N . ILE A 1 740 ? 0.169 -60.156 -8.68 1 98.25 740 ILE A N 1
ATOM 5410 C CA . ILE A 1 740 ? -0.299 -61.281 -9.453 1 98.25 740 ILE A CA 1
ATOM 5411 C C . ILE A 1 740 ? 0.614 -62.5 -9.203 1 98.25 740 ILE A C 1
ATOM 5413 O O . ILE A 1 740 ? 1.835 -62.375 -9.344 1 98.25 740 ILE A O 1
ATOM 5417 N N . SER A 1 741 ? 0.04 -63.625 -8.852 1 97.62 741 SER A N 1
ATOM 5418 C CA . SER A 1 741 ? 0.782 -64.875 -8.602 1 97.62 741 SER A CA 1
ATOM 5419 C C . SER A 1 741 ? 1.057 -65.625 -9.898 1 97.62 741 SER A C 1
ATOM 5421 O O . SER A 1 741 ? 0.156 -65.812 -10.719 1 97.62 741 SER A O 1
ATOM 5423 N N . SER A 1 742 ? 2.262 -65.938 -10.023 1 93.88 742 SER A N 1
ATOM 5424 C CA . SER A 1 742 ? 2.562 -66.75 -11.211 1 93.88 742 SER A CA 1
ATOM 5425 C C . SER A 1 742 ? 2.311 -68.25 -10.953 1 93.88 742 SER A C 1
ATOM 5427 O O . SER A 1 742 ? 2.479 -69.062 -11.859 1 93.88 742 SER A O 1
ATOM 5429 N N . VAL A 1 743 ? 1.942 -68.625 -9.758 1 95.5 743 VAL A N 1
ATOM 5430 C CA . VAL A 1 743 ? 1.567 -70 -9.422 1 95.5 743 VAL A CA 1
ATOM 5431 C C . VAL A 1 743 ? 0.113 -70.25 -9.812 1 95.5 743 VAL A C 1
ATOM 5433 O O . VAL A 1 743 ? -0.197 -71.25 -10.469 1 95.5 743 VAL A O 1
ATOM 5436 N N . THR A 1 744 ? -0.684 -69.25 -9.461 1 95.56 744 THR A N 1
ATOM 5437 C CA . THR A 1 744 ? -2.113 -69.438 -9.703 1 95.56 744 THR A CA 1
ATOM 5438 C C . THR A 1 744 ? -2.533 -68.688 -10.977 1 95.56 744 THR A C 1
ATOM 5440 O O . THR A 1 744 ? -3.611 -69 -11.516 1 95.56 744 THR A O 1
ATOM 5443 N N . GLY A 1 745 ? -1.707 -67.75 -11.391 1 96.25 745 GLY A N 1
ATOM 5444 C CA . GLY A 1 745 ? -2.041 -66.938 -12.555 1 96.25 745 GLY A CA 1
ATOM 5445 C C . GLY A 1 745 ? -3.053 -65.875 -12.258 1 96.25 745 GLY A C 1
ATOM 5446 O O . GLY A 1 745 ? -3.531 -65.188 -13.164 1 96.25 745 GLY A O 1
ATOM 5447 N N . THR A 1 746 ? -3.375 -65.688 -11.023 1 97.12 746 THR A N 1
ATOM 5448 C CA . THR A 1 746 ? -4.402 -64.688 -10.633 1 97.12 746 THR A CA 1
ATOM 5449 C C . THR A 1 746 ? -3.865 -63.75 -9.578 1 97.12 746 THR A C 1
ATOM 5451 O O . THR A 1 746 ? -2.766 -63.938 -9.055 1 97.12 746 THR A O 1
ATOM 5454 N N . ALA A 1 747 ? -4.688 -62.688 -9.32 1 97 747 ALA A N 1
ATOM 5455 C CA . ALA A 1 747 ? -4.332 -61.75 -8.266 1 97 747 ALA A CA 1
ATOM 5456 C C . ALA A 1 747 ? -4.336 -62.438 -6.895 1 97 747 ALA A C 1
ATOM 5458 O O . ALA A 1 747 ? -5.199 -63.281 -6.613 1 97 747 ALA A O 1
ATOM 5459 N N . ALA A 1 748 ? -3.373 -62.031 -6.113 1 96.19 748 ALA A N 1
ATOM 5460 C CA . ALA A 1 748 ? -3.227 -62.656 -4.793 1 96.19 748 ALA A CA 1
ATOM 5461 C C . ALA A 1 748 ? -3.215 -61.594 -3.695 1 96.19 748 ALA A C 1
ATOM 5463 O O . ALA A 1 748 ? -2.881 -60.438 -3.949 1 96.19 748 ALA A O 1
ATOM 5464 N N . GLU A 1 749 ? -3.547 -62 -2.508 1 94.5 749 GLU A N 1
ATOM 5465 C CA . GLU A 1 749 ? -3.469 -61.156 -1.322 1 94.5 749 GLU A CA 1
ATOM 5466 C C . GLU A 1 749 ? -2.166 -61.406 -0.563 1 94.5 749 GLU A C 1
ATOM 5468 O O . GLU A 1 749 ? -1.531 -62.438 -0.712 1 94.5 749 GLU A O 1
ATOM 5473 N N . ALA A 1 750 ? -1.835 -60.438 0.161 1 94.25 750 ALA A N 1
ATOM 5474 C CA . ALA A 1 750 ? -0.595 -60.531 0.928 1 94.25 750 ALA A CA 1
ATOM 5475 C C . ALA A 1 750 ? -0.575 -61.781 1.788 1 94.25 750 ALA A C 1
ATOM 5477 O O . ALA A 1 750 ? 0.454 -62.438 1.895 1 94.25 750 ALA A O 1
ATOM 5478 N N . ALA A 1 751 ? -1.724 -62.188 2.293 1 93.25 751 ALA A N 1
ATOM 5479 C CA . ALA A 1 751 ? -1.835 -63.281 3.225 1 93.25 751 ALA A CA 1
ATOM 5480 C C . ALA A 1 751 ? -1.589 -64.625 2.516 1 93.25 751 ALA A C 1
ATOM 5482 O O . ALA A 1 751 ? -1.316 -65.625 3.162 1 93.25 751 ALA A O 1
ATOM 5483 N N . ASP A 1 752 ? -1.626 -64.562 1.237 1 94.81 752 ASP A N 1
ATOM 5484 C CA . ASP A 1 752 ? -1.437 -65.812 0.463 1 94.81 752 ASP A CA 1
ATOM 5485 C C . ASP A 1 752 ? 0.035 -66.188 0.426 1 94.81 752 ASP A C 1
ATOM 5487 O O . ASP A 1 752 ? 0.359 -67.375 0.185 1 94.81 752 ASP A O 1
ATOM 5491 N N . PHE A 1 753 ? 0.916 -65.312 0.733 1 95.88 753 PHE A N 1
ATOM 5492 C CA . PHE A 1 753 ? 2.338 -65.562 0.524 1 95.88 753 PHE A CA 1
ATOM 5493 C C . PHE A 1 753 ? 2.988 -66.125 1.791 1 95.88 753 PHE A C 1
ATOM 5495 O O . PHE A 1 753 ? 3.945 -65.562 2.303 1 95.88 753 PHE A O 1
ATOM 5502 N N . THR A 1 754 ? 2.531 -67.312 2.131 1 95.25 754 THR A N 1
ATOM 5503 C CA . THR A 1 754 ? 3.059 -68 3.289 1 95.25 754 THR A CA 1
ATOM 5504 C C . THR A 1 754 ? 4.145 -69 2.865 1 95.25 754 THR A C 1
ATOM 5506 O O . THR A 1 754 ? 4.445 -69.125 1.677 1 95.25 754 THR A O 1
ATOM 5509 N N . GLY A 1 755 ? 4.699 -69.688 3.871 1 96.44 755 GLY A N 1
ATOM 5510 C CA . GLY A 1 755 ? 5.664 -70.75 3.572 1 96.44 755 GLY A CA 1
ATOM 5511 C C . GLY A 1 755 ? 5.133 -71.812 2.613 1 96.44 755 GLY A C 1
ATOM 5512 O O . GLY A 1 755 ? 5.855 -72.25 1.725 1 96.44 755 GLY A O 1
ATOM 5513 N N . ASP A 1 756 ? 3.883 -72.125 2.76 1 96.19 756 ASP A N 1
ATOM 5514 C CA . ASP A 1 756 ? 3.244 -73.062 1.877 1 96.19 756 ASP A CA 1
ATOM 5515 C C . ASP A 1 756 ? 3.203 -72.562 0.438 1 96.19 756 ASP A C 1
ATOM 5517 O O . ASP A 1 756 ? 3.33 -73.375 -0.506 1 96.19 756 ASP A O 1
ATOM 5521 N N . TYR A 1 757 ? 2.988 -71.312 0.407 1 96.94 757 TYR A N 1
ATOM 5522 C CA . TYR A 1 757 ? 2.98 -70.75 -0.93 1 96.94 757 TYR A CA 1
ATOM 5523 C C . TYR A 1 757 ? 4.34 -70.875 -1.602 1 96.94 757 TYR A C 1
ATOM 5525 O O . TYR A 1 757 ? 4.422 -71.312 -2.758 1 96.94 757 TYR A O 1
ATOM 5533 N N . TRP A 1 758 ? 5.387 -70.562 -0.926 1 97.5 758 TRP A N 1
ATOM 5534 C CA . TRP A 1 758 ? 6.727 -70.625 -1.504 1 97.5 758 TRP A CA 1
ATOM 5535 C C . TRP A 1 758 ? 7.141 -72.062 -1.815 1 97.5 758 TRP A C 1
ATOM 5537 O O . TRP A 1 758 ? 7.859 -72.312 -2.787 1 97.5 758 TRP A O 1
ATOM 5547 N N . ARG A 1 759 ? 6.676 -73 -0.994 1 96.94 759 ARG A N 1
ATOM 5548 C CA . ARG A 1 759 ? 6.887 -74.438 -1.308 1 96.94 759 ARG A CA 1
ATOM 5549 C C . ARG A 1 759 ? 6.156 -74.812 -2.586 1 96.94 759 ARG A C 1
ATOM 5551 O O . ARG A 1 759 ? 6.723 -75.5 -3.455 1 96.94 759 ARG A O 1
ATOM 5558 N N . ALA A 1 760 ? 4.922 -74.375 -2.631 1 96.62 760 ALA A N 1
ATOM 5559 C CA . ALA A 1 760 ? 4.125 -74.688 -3.822 1 96.62 760 ALA A CA 1
ATOM 5560 C C . ALA A 1 760 ? 4.758 -74.062 -5.066 1 96.62 760 ALA A C 1
ATOM 5562 O O . ALA A 1 760 ? 4.75 -74.625 -6.141 1 96.62 760 ALA A O 1
ATOM 5563 N N . GLN A 1 761 ? 5.27 -72.875 -4.898 1 96.44 761 GLN A N 1
ATOM 5564 C CA . GLN A 1 761 ? 5.918 -72.188 -6.012 1 96.44 761 GLN A CA 1
ATOM 5565 C C . GLN A 1 761 ? 7.168 -72.938 -6.465 1 96.44 761 GLN A C 1
ATOM 5567 O O . GLN A 1 761 ? 7.473 -73 -7.656 1 96.44 761 GLN A O 1
ATOM 5572 N N . LEU A 1 762 ? 7.918 -73.375 -5.562 1 95.25 762 LEU A N 1
ATOM 5573 C CA . LEU A 1 762 ? 9.164 -74.062 -5.828 1 95.25 762 LEU A CA 1
ATOM 5574 C C . LEU A 1 762 ? 8.914 -75.375 -6.629 1 95.25 762 LEU A C 1
ATOM 5576 O O . LEU A 1 762 ? 9.695 -75.688 -7.512 1 95.25 762 LEU A O 1
ATOM 5580 N N . LEU A 1 763 ? 7.812 -76 -6.359 1 94.56 763 LEU A N 1
ATOM 5581 C CA . LEU A 1 763 ? 7.527 -77.312 -6.91 1 94.56 763 LEU A CA 1
ATOM 5582 C C . LEU A 1 763 ? 6.617 -77.188 -8.133 1 94.56 763 LEU A C 1
ATOM 5584 O O . LEU A 1 763 ? 6.598 -78.125 -8.977 1 94.56 763 LEU A O 1
ATOM 5588 N N . GLY A 1 764 ? 5.895 -76.25 -8.148 1 94.19 764 GLY A N 1
ATOM 5589 C CA . GLY A 1 764 ? 4.793 -76.188 -9.094 1 94.19 764 GLY A CA 1
ATOM 5590 C C . GLY A 1 764 ? 5.152 -75.5 -10.383 1 94.19 764 GLY A C 1
ATOM 5591 O O . GLY A 1 764 ? 6.242 -74.938 -10.5 1 94.19 764 GLY A O 1
ATOM 5592 N N . THR A 1 765 ? 4.219 -75.5 -11.359 1 96.31 765 THR A N 1
ATOM 5593 C CA . THR A 1 765 ? 4.352 -74.812 -12.664 1 96.31 765 THR A CA 1
ATOM 5594 C C . THR A 1 765 ? 4.223 -73.312 -12.531 1 96.31 765 THR A C 1
ATOM 5596 O O . THR A 1 765 ? 3.334 -72.812 -11.836 1 96.31 765 THR A O 1
ATOM 5599 N N . VAL A 1 766 ? 5.164 -72.562 -13.141 1 97.25 766 VAL A N 1
ATOM 5600 C CA . VAL A 1 766 ? 5.008 -71.125 -13.289 1 97.25 766 VAL A CA 1
ATOM 5601 C C . VAL A 1 766 ? 3.998 -70.812 -14.391 1 97.25 766 VAL A C 1
ATOM 5603 O O . VAL A 1 766 ? 4.305 -70.938 -15.578 1 97.25 766 VAL A O 1
ATOM 5606 N N . ASP A 1 767 ? 2.854 -70.375 -14.047 1 97.12 767 ASP A N 1
ATOM 5607 C CA . ASP A 1 767 ? 1.812 -70.062 -15.016 1 97.12 767 ASP A CA 1
ATOM 5608 C C . ASP A 1 767 ? 1.883 -68.562 -15.422 1 97.12 767 ASP A C 1
ATOM 5610 O O . ASP A 1 767 ? 0.979 -67.812 -15.117 1 97.12 767 ASP A O 1
ATOM 5614 N N . PHE A 1 768 ? 2.854 -68.188 -16.203 1 96.69 768 PHE A N 1
ATOM 5615 C CA . PHE A 1 768 ? 3.053 -66.812 -16.625 1 96.69 768 PHE A CA 1
ATOM 5616 C C . PHE A 1 768 ? 1.966 -66.375 -17.594 1 96.69 768 PHE A C 1
ATOM 5618 O O . PHE A 1 768 ? 1.541 -65.25 -17.578 1 96.69 768 PHE A O 1
ATOM 5625 N N . LEU A 1 769 ? 1.528 -67.312 -18.453 1 96.19 769 LEU A N 1
ATOM 5626 C CA . LEU A 1 769 ? 0.456 -67 -19.391 1 96.19 769 LEU A CA 1
ATOM 5627 C C . LEU A 1 769 ? -0.82 -66.625 -18.641 1 96.19 769 LEU A C 1
ATOM 5629 O O . LEU A 1 769 ? -1.489 -65.625 -19 1 96.19 769 LEU A O 1
ATOM 5633 N N . GLY A 1 770 ? -1.205 -67.438 -17.688 1 96.31 770 GLY A N 1
ATOM 5634 C CA . GLY A 1 770 ? -2.346 -67.125 -16.859 1 96.31 770 GLY A CA 1
ATOM 5635 C C . GLY A 1 770 ? -2.189 -65.75 -16.172 1 96.31 770 GLY A C 1
ATOM 5636 O O . GLY A 1 770 ? -3.133 -65 -16.109 1 96.31 770 GLY A O 1
ATOM 5637 N N . ALA A 1 771 ? -1.05 -65.5 -15.641 1 97.25 771 ALA A N 1
ATOM 5638 C CA . ALA A 1 771 ? -0.749 -64.25 -14.992 1 97.25 771 ALA A CA 1
ATOM 5639 C C . ALA A 1 771 ? -0.82 -63.062 -15.992 1 97.25 771 ALA A C 1
ATOM 5641 O O . ALA A 1 771 ? -1.28 -61.969 -15.656 1 97.25 771 ALA A O 1
ATOM 5642 N N . ALA A 1 772 ? -0.301 -63.281 -17.156 1 96.38 772 ALA A N 1
ATOM 5643 C CA . ALA A 1 772 ? -0.346 -62.25 -18.219 1 96.38 772 ALA A CA 1
ATOM 5644 C C . ALA A 1 772 ? -1.787 -61.906 -18.578 1 96.38 772 ALA A C 1
ATOM 5646 O O . ALA A 1 772 ? -2.092 -60.75 -18.859 1 96.38 772 ALA A O 1
ATOM 5647 N N . ARG A 1 773 ? -2.654 -62.844 -18.609 1 96.62 773 ARG A N 1
ATOM 5648 C CA . ARG A 1 773 ? -4.07 -62.625 -18.859 1 96.62 773 ARG A CA 1
ATOM 5649 C C . ARG A 1 773 ? -4.684 -61.75 -17.75 1 96.62 773 ARG A C 1
ATOM 5651 O O . ARG A 1 773 ? -5.449 -60.844 -18.031 1 96.62 773 ARG A O 1
ATOM 5658 N N . THR A 1 774 ? -4.305 -62.094 -16.562 1 97.69 774 THR A N 1
ATOM 5659 C CA . THR A 1 774 ? -4.77 -61.281 -15.438 1 97.69 774 THR A CA 1
ATOM 5660 C C . THR A 1 774 ? -4.238 -59.875 -15.531 1 97.69 774 THR A C 1
ATOM 5662 O O . THR A 1 774 ? -4.965 -58.906 -15.258 1 97.69 774 THR A O 1
ATOM 5665 N N . LEU A 1 775 ? -3.01 -59.688 -15.891 1 97.19 775 LEU A N 1
ATOM 5666 C CA . LEU A 1 775 ? -2.412 -58.375 -16.094 1 97.19 775 LEU A CA 1
ATOM 5667 C C . LEU A 1 775 ? -3.154 -57.625 -17.188 1 97.19 775 LEU A C 1
ATOM 5669 O O . LEU A 1 775 ? -3.396 -56.406 -17.047 1 97.19 775 LEU A O 1
ATOM 5673 N N . ALA A 1 776 ? -3.486 -58.281 -18.234 1 95.88 776 ALA A N 1
ATOM 5674 C CA . ALA A 1 776 ? -4.227 -57.688 -19.344 1 95.88 776 ALA A CA 1
ATOM 5675 C C . ALA A 1 776 ? -5.574 -57.125 -18.875 1 95.88 776 ALA A C 1
ATOM 5677 O O . ALA A 1 776 ? -6.016 -56.062 -19.312 1 95.88 776 ALA A O 1
ATOM 5678 N N . ASP A 1 777 ? -6.199 -57.844 -17.969 1 94.94 777 ASP A N 1
ATOM 5679 C CA . ASP A 1 777 ? -7.496 -57.438 -17.438 1 94.94 777 ASP A CA 1
ATOM 5680 C C . ASP A 1 777 ? -7.387 -56.156 -16.656 1 94.94 777 ASP A C 1
ATOM 5682 O O . ASP A 1 777 ? -8.359 -55.406 -16.531 1 94.94 777 ASP A O 1
ATOM 5686 N N . MET A 1 778 ? -6.227 -55.875 -16.219 1 93.81 778 MET A N 1
ATOM 5687 C CA . MET A 1 778 ? -6.008 -54.625 -15.445 1 93.81 778 MET A CA 1
ATOM 5688 C C . MET A 1 778 ? -5.703 -53.469 -16.375 1 93.81 778 MET A C 1
ATOM 5690 O O . MET A 1 778 ? -5.672 -52.312 -15.93 1 93.81 778 MET A O 1
ATOM 5694 N N . GLU A 1 779 ? -5.465 -53.688 -17.578 1 91.31 779 GLU A N 1
ATOM 5695 C CA . GLU A 1 779 ? -5.27 -52.688 -18.641 1 91.31 779 GLU A CA 1
ATOM 5696 C C . GLU A 1 779 ? -4.18 -51.688 -18.281 1 91.31 779 GLU A C 1
ATOM 5698 O O . GLU A 1 779 ? -4.406 -50.5 -18.312 1 91.31 779 GLU A O 1
ATOM 5703 N N . PRO A 1 780 ? -3.002 -52.219 -17.938 1 94.06 780 PRO A N 1
ATOM 5704 C CA . PRO A 1 780 ? -1.912 -51.25 -17.688 1 94.06 780 PRO A CA 1
ATOM 5705 C C . PRO A 1 780 ? -1.557 -50.438 -18.906 1 94.06 780 PRO A C 1
ATOM 5707 O O . PRO A 1 780 ? -1.578 -50.938 -20.031 1 94.06 780 PRO A O 1
ATOM 5710 N N . SER A 1 781 ? -1.329 -49.156 -18.688 1 92.06 781 SER A N 1
ATOM 5711 C CA . SER A 1 781 ? -0.857 -48.312 -19.781 1 92.06 781 SER A CA 1
ATOM 5712 C C . SER A 1 781 ? 0.616 -48.562 -20.078 1 92.06 781 SER A C 1
ATOM 5714 O O . SER A 1 781 ? 1.054 -48.406 -21.219 1 92.06 781 SER A O 1
ATOM 5716 N N . HIS A 1 782 ? 1.341 -48.875 -19.016 1 94.69 782 HIS A N 1
ATOM 5717 C CA . HIS A 1 782 ? 2.77 -49.125 -19.141 1 94.69 782 HIS A CA 1
ATOM 5718 C C . HIS A 1 782 ? 3.166 -50.406 -18.406 1 94.69 782 HIS A C 1
ATOM 5720 O O . HIS A 1 782 ? 2.646 -50.688 -17.328 1 94.69 782 HIS A O 1
ATOM 5726 N N . ILE A 1 783 ? 4.051 -51.125 -19.062 1 97.25 783 ILE A N 1
ATOM 5727 C CA . ILE A 1 783 ? 4.656 -52.312 -18.438 1 97.25 783 ILE A CA 1
ATOM 5728 C C . ILE A 1 783 ? 6.176 -52.156 -18.406 1 97.25 783 ILE A C 1
ATOM 5730 O O . ILE A 1 783 ? 6.805 -52 -19.453 1 97.25 783 ILE A O 1
ATOM 5734 N N . ILE A 1 784 ? 6.684 -52.156 -17.266 1 98.12 784 ILE A N 1
ATOM 5735 C CA . ILE A 1 784 ? 8.125 -52 -17.078 1 98.12 784 ILE A CA 1
ATOM 5736 C C . ILE A 1 784 ? 8.719 -53.344 -16.594 1 98.12 784 ILE A C 1
ATOM 5738 O O . ILE A 1 784 ? 8.289 -53.875 -15.578 1 98.12 784 ILE A O 1
ATOM 5742 N N . GLU A 1 785 ? 9.664 -53.812 -17.297 1 98.06 785 GLU A N 1
ATOM 5743 C CA . GLU A 1 785 ? 10.344 -55.031 -16.828 1 98.06 785 GLU A CA 1
ATOM 5744 C C . GLU A 1 785 ? 11.5 -54.688 -15.898 1 98.06 785 GLU A C 1
ATOM 5746 O O . GLU A 1 785 ? 12.398 -53.938 -16.266 1 98.06 785 GLU A O 1
ATOM 5751 N N . ILE A 1 786 ? 11.422 -55.188 -14.773 1 98.38 786 ILE A N 1
ATOM 5752 C CA . ILE A 1 786 ? 12.445 -55 -13.75 1 98.38 786 ILE A CA 1
ATOM 5753 C C . ILE A 1 786 ? 13.398 -56.188 -13.734 1 98.38 786 ILE A C 1
ATOM 5755 O O . ILE A 1 786 ? 13.148 -57.188 -13.055 1 98.38 786 ILE A O 1
ATOM 5759 N N . GLY A 1 787 ? 14.508 -56.094 -14.414 1 97.12 787 GLY A N 1
ATOM 5760 C CA . GLY A 1 787 ? 15.492 -57.156 -14.57 1 97.12 787 GLY A CA 1
ATOM 5761 C C . GLY A 1 787 ? 16.609 -56.781 -15.523 1 97.12 787 GLY A C 1
ATOM 5762 O O . GLY A 1 787 ? 16.688 -55.656 -15.992 1 97.12 787 GLY A O 1
ATOM 5763 N N . PRO A 1 788 ? 17.5 -57.688 -15.703 1 95.81 788 PRO A N 1
ATOM 5764 C CA . PRO A 1 788 ? 18.703 -57.375 -16.484 1 95.81 788 PRO A CA 1
ATOM 5765 C C . PRO A 1 788 ? 18.5 -57.5 -17.984 1 95.81 788 PRO A C 1
ATOM 5767 O O . PRO A 1 788 ? 19.391 -57.156 -18.766 1 95.81 788 PRO A O 1
ATOM 5770 N N . ARG A 1 789 ? 17.266 -58.031 -18.422 1 93.62 789 ARG A N 1
ATOM 5771 C CA . ARG A 1 789 ? 16.922 -58.219 -19.828 1 93.62 789 ARG A CA 1
ATOM 5772 C C . ARG A 1 789 ? 15.422 -58.031 -20.047 1 93.62 789 ARG A C 1
ATOM 5774 O O . ARG A 1 789 ? 14.633 -58.188 -19.109 1 93.62 789 ARG A O 1
ATOM 5781 N N . SER A 1 790 ? 15.117 -57.844 -21.359 1 93.38 790 SER A N 1
ATOM 5782 C CA . SER A 1 790 ? 13.711 -57.75 -21.719 1 93.38 790 SER A CA 1
ATOM 5783 C C . SER A 1 790 ? 13.125 -59.094 -22.078 1 93.38 790 SER A C 1
ATOM 5785 O O . SER A 1 790 ? 12.602 -59.281 -23.172 1 93.38 790 SER A O 1
ATOM 5787 N N . THR A 1 791 ? 13.117 -59.969 -21.188 1 92.88 791 THR A N 1
ATOM 5788 C CA . THR A 1 791 ? 12.664 -61.312 -21.406 1 92.88 791 THR A CA 1
ATOM 5789 C C . THR A 1 791 ? 11.148 -61.406 -21.312 1 92.88 791 THR A C 1
ATOM 5791 O O . THR A 1 791 ? 10.492 -61.969 -22.219 1 92.88 791 THR A O 1
ATOM 5794 N N . LEU A 1 792 ? 10.672 -60.875 -20.281 1 95.62 792 LEU A N 1
ATOM 5795 C CA . LEU A 1 792 ? 9.242 -60.969 -20.031 1 95.62 792 LEU A CA 1
ATOM 5796 C C . LEU A 1 792 ? 8.445 -60.094 -21 1 95.62 792 LEU A C 1
ATOM 5798 O O . LEU A 1 792 ? 7.328 -60.469 -21.391 1 95.62 792 LEU A O 1
ATOM 5802 N N . LEU A 1 793 ? 9.023 -59 -21.312 1 95.5 793 LEU A N 1
ATOM 5803 C CA . LEU A 1 793 ? 8.359 -58.125 -22.297 1 95.5 793 LEU A CA 1
ATOM 5804 C C . LEU A 1 793 ? 8.211 -58.844 -23.641 1 95.5 793 LEU A C 1
ATOM 5806 O O . LEU A 1 793 ? 7.199 -58.688 -24.312 1 95.5 793 LEU A O 1
ATOM 5810 N N . SER A 1 794 ? 9.242 -59.594 -24 1 93.12 794 SER A N 1
ATOM 5811 C CA . SER A 1 794 ? 9.164 -60.375 -25.234 1 93.12 794 SER A CA 1
ATOM 5812 C C . SER A 1 794 ? 8.078 -61.438 -25.156 1 93.12 794 SER A C 1
ATOM 5814 O O . SER A 1 794 ? 7.371 -61.688 -26.125 1 93.12 794 SER A O 1
ATOM 5816 N N . LEU A 1 795 ? 7.934 -62.094 -24.016 1 93.44 795 LEU A N 1
ATOM 5817 C CA . LEU A 1 795 ? 6.891 -63.094 -23.812 1 93.44 795 LEU A CA 1
ATOM 5818 C C . LEU A 1 795 ? 5.508 -62.469 -23.875 1 93.44 795 LEU A C 1
ATOM 5820 O O . LEU A 1 795 ? 4.59 -63.031 -24.469 1 93.44 795 LEU A O 1
ATOM 5824 N N . LEU A 1 796 ? 5.426 -61.312 -23.25 1 94.5 796 LEU A N 1
ATOM 5825 C CA . LEU A 1 796 ? 4.156 -60.594 -23.266 1 94.5 796 LEU A CA 1
ATOM 5826 C C . LEU A 1 796 ? 3.791 -60.156 -24.688 1 94.5 796 LEU A C 1
ATOM 5828 O O . LEU A 1 796 ? 2.625 -60.219 -25.078 1 94.5 796 LEU A O 1
ATOM 5832 N N . ALA A 1 797 ? 4.777 -59.688 -25.438 1 92.81 797 ALA A N 1
ATOM 5833 C CA . ALA A 1 797 ? 4.555 -59.312 -26.828 1 92.81 797 ALA A CA 1
ATOM 5834 C C . ALA A 1 797 ? 4.074 -60.5 -27.656 1 92.81 797 ALA A C 1
ATOM 5836 O O . ALA A 1 797 ? 3.178 -60.344 -28.484 1 92.81 797 ALA A O 1
ATOM 5837 N N . ALA A 1 798 ? 4.648 -61.656 -27.406 1 89.25 798 ALA A N 1
ATOM 5838 C CA . ALA A 1 798 ? 4.309 -62.844 -28.156 1 89.25 798 ALA A CA 1
ATOM 5839 C C . ALA A 1 798 ? 2.887 -63.312 -27.844 1 89.25 798 ALA A C 1
ATOM 5841 O O . ALA A 1 798 ? 2.197 -63.844 -28.703 1 89.25 798 ALA A O 1
ATOM 5842 N N . ALA A 1 799 ? 2.557 -63.094 -26.641 1 90.56 799 ALA A N 1
ATOM 5843 C CA . ALA A 1 799 ? 1.21 -63.469 -26.219 1 90.56 799 ALA A CA 1
ATOM 5844 C C . ALA A 1 799 ? 0.164 -62.531 -26.797 1 90.56 799 ALA A C 1
ATOM 5846 O O . ALA A 1 799 ? -1.014 -62.875 -26.891 1 90.56 799 ALA A O 1
ATOM 5847 N N . ASP A 1 800 ? 0.537 -61.25 -27.109 1 90.81 800 ASP A N 1
ATOM 5848 C CA . ASP A 1 800 ? -0.276 -60.219 -27.719 1 90.81 800 ASP A CA 1
ATOM 5849 C C . ASP A 1 800 ? -1.563 -59.969 -26.938 1 90.81 800 ASP A C 1
ATOM 5851 O O . ASP A 1 800 ? -2.646 -59.875 -27.516 1 90.81 800 ASP A O 1
ATOM 5855 N N . LEU A 1 801 ? -1.389 -59.969 -25.656 1 87.94 801 LEU A N 1
ATOM 5856 C CA . LEU A 1 801 ? -2.555 -59.812 -24.797 1 87.94 801 LEU A CA 1
ATOM 5857 C C . LEU A 1 801 ? -2.789 -58.344 -24.438 1 87.94 801 LEU A C 1
ATOM 5859 O O . LEU A 1 801 ? -3.906 -57.969 -24.094 1 87.94 801 LEU A O 1
ATOM 5863 N N . ILE A 1 802 ? -1.771 -57.562 -24.516 1 90.5 802 ILE A N 1
ATOM 5864 C CA . ILE A 1 802 ? -1.869 -56.156 -24.156 1 90.5 802 ILE A CA 1
ATOM 5865 C C . ILE A 1 802 ? -1.203 -55.281 -25.234 1 90.5 802 ILE A C 1
ATOM 5867 O O . ILE A 1 802 ? -0.263 -54.562 -24.953 1 90.5 802 ILE A O 1
ATOM 5871 N N . PRO A 1 803 ? -1.715 -55.156 -26.359 1 86.69 803 PRO A N 1
ATOM 5872 C CA . PRO A 1 803 ? -1.021 -54.531 -27.469 1 86.69 803 PRO A CA 1
ATOM 5873 C C . PRO A 1 803 ? -0.905 -53 -27.312 1 86.69 803 PRO A C 1
ATOM 5875 O O . PRO A 1 803 ? 0.033 -52.406 -27.828 1 86.69 803 PRO A O 1
ATOM 5878 N N . ASP A 1 804 ? -1.745 -52.469 -26.547 1 84.81 804 ASP A N 1
ATOM 5879 C CA . ASP A 1 804 ? -1.797 -51 -26.469 1 84.81 804 ASP A CA 1
ATOM 5880 C C . ASP A 1 804 ? -0.883 -50.469 -25.359 1 84.81 804 ASP A C 1
ATOM 5882 O O . ASP A 1 804 ? -0.664 -49.281 -25.266 1 84.81 804 ASP A O 1
ATOM 5886 N N . SER A 1 805 ? -0.314 -51.344 -24.531 1 90.94 805 SER A N 1
ATOM 5887 C CA . SER A 1 805 ? 0.553 -50.906 -23.438 1 90.94 805 SER A CA 1
ATOM 5888 C C . SER A 1 805 ? 1.956 -50.594 -23.938 1 90.94 805 SER A C 1
ATOM 5890 O O . SER A 1 805 ? 2.479 -51.25 -24.812 1 90.94 805 SER A O 1
ATOM 5892 N N . GLN A 1 806 ? 2.459 -49.594 -23.406 1 90.75 806 GLN A N 1
ATOM 5893 C CA . GLN A 1 806 ? 3.857 -49.281 -23.688 1 90.75 806 GLN A CA 1
ATOM 5894 C C . GLN A 1 806 ? 4.789 -50.188 -22.875 1 90.75 806 GLN A C 1
ATOM 5896 O O . GLN A 1 806 ? 4.598 -50.344 -21.672 1 90.75 806 GLN A O 1
ATOM 5901 N N . ARG A 1 807 ? 5.711 -50.719 -23.562 1 94.69 807 ARG A N 1
ATOM 5902 C CA . ARG A 1 807 ? 6.672 -51.625 -22.922 1 94.69 807 ARG A CA 1
ATOM 5903 C C . ARG A 1 807 ? 8.016 -50.938 -22.719 1 94.69 807 ARG A C 1
ATOM 5905 O O . ARG A 1 807 ? 8.57 -50.375 -23.656 1 94.69 807 ARG A O 1
ATOM 5912 N N . ILE A 1 808 ? 8.523 -50.969 -21.516 1 95.75 808 ILE A N 1
ATOM 5913 C CA . ILE A 1 808 ? 9.727 -50.219 -21.172 1 95.75 808 ILE A CA 1
ATOM 5914 C C . ILE A 1 808 ? 10.727 -51.156 -20.484 1 95.75 808 ILE A C 1
ATOM 5916 O O . ILE A 1 808 ? 10.367 -51.938 -19.594 1 95.75 808 ILE A O 1
ATOM 5920 N N . ALA A 1 809 ? 11.961 -51.094 -20.906 1 95.88 809 ALA A N 1
ATOM 5921 C CA . ALA A 1 809 ? 13.055 -51.844 -20.297 1 95.88 809 ALA A CA 1
ATOM 5922 C C . ALA A 1 809 ? 14.18 -50.906 -19.859 1 95.88 809 ALA A C 1
ATOM 5924 O O . ALA A 1 809 ? 15 -50.469 -20.688 1 95.88 809 ALA A O 1
ATOM 5925 N N . PRO A 1 810 ? 14.242 -50.594 -18.578 1 95.69 810 PRO A N 1
ATOM 5926 C CA . PRO A 1 810 ? 15.305 -49.688 -18.109 1 95.69 810 PRO A CA 1
ATOM 5927 C C . PRO A 1 810 ? 16.703 -50.312 -18.266 1 95.69 810 PRO A C 1
ATOM 5929 O O . PRO A 1 810 ? 17.688 -49.562 -18.281 1 95.69 810 PRO A O 1
ATOM 5932 N N . VAL A 1 811 ? 16.75 -51.625 -18.297 1 95.12 811 VAL A N 1
ATOM 5933 C CA . VAL A 1 811 ? 17.953 -52.375 -18.641 1 95.12 811 VAL A CA 1
ATOM 5934 C C . VAL A 1 811 ? 17.641 -53.406 -19.734 1 95.12 811 VAL A C 1
ATOM 5936 O O . VAL A 1 811 ? 17.297 -54.562 -19.438 1 95.12 811 VAL A O 1
ATOM 5939 N N . PRO A 1 812 ? 17.891 -53.062 -20.969 1 92.38 812 PRO A N 1
ATOM 5940 C CA . PRO A 1 812 ? 17.422 -53.906 -22.062 1 92.38 812 PRO A CA 1
ATOM 5941 C C . PRO A 1 812 ? 18.312 -55.125 -22.266 1 92.38 812 PRO A C 1
ATOM 5943 O O . PRO A 1 812 ? 17.906 -56.094 -22.922 1 92.38 812 PRO A O 1
ATOM 5946 N N . GLY A 1 813 ? 19.516 -55.156 -21.734 1 92.62 813 GLY A N 1
ATOM 5947 C CA . GLY A 1 813 ? 20.469 -56.25 -21.906 1 92.62 813 GLY A CA 1
ATOM 5948 C C . GLY A 1 813 ? 21.906 -55.812 -21.875 1 92.62 813 GLY A C 1
ATOM 5949 O O . GLY A 1 813 ? 22.234 -54.75 -21.312 1 92.62 813 GLY A O 1
ATOM 5950 N N . ALA A 1 814 ? 22.719 -56.562 -22.438 1 88.62 814 ALA A N 1
ATOM 5951 C CA . ALA A 1 814 ? 24.156 -56.312 -22.406 1 88.62 814 ALA A CA 1
ATOM 5952 C C . ALA A 1 814 ? 24.531 -55.062 -23.203 1 88.62 814 ALA A C 1
ATOM 5954 O O . ALA A 1 814 ? 25.594 -54.5 -23 1 88.62 814 ALA A O 1
ATOM 5955 N N . ALA A 1 815 ? 23.578 -54.719 -24 1 87.31 815 ALA A N 1
ATOM 5956 C CA . ALA A 1 815 ? 23.828 -53.562 -24.844 1 87.31 815 ALA A CA 1
ATOM 5957 C C . ALA A 1 815 ? 23.406 -52.25 -24.141 1 87.31 815 ALA A C 1
ATOM 5959 O O . ALA A 1 815 ? 23.453 -51.188 -24.719 1 87.31 815 ALA A O 1
ATOM 5960 N N . ALA A 1 816 ? 23.047 -52.375 -22.922 1 88.44 816 ALA A N 1
ATOM 5961 C CA . ALA A 1 816 ? 22.625 -51.188 -22.156 1 88.44 816 ALA A CA 1
ATOM 5962 C C . ALA A 1 816 ? 23.703 -50.094 -22.188 1 88.44 816 ALA A C 1
ATOM 5964 O O . ALA A 1 816 ? 24.891 -50.406 -22.062 1 88.44 816 ALA A O 1
ATOM 5965 N N . THR A 1 817 ? 23.375 -48.812 -22.391 1 82 817 THR A N 1
ATOM 5966 C CA . THR A 1 817 ? 24.297 -47.719 -22.594 1 82 817 THR A CA 1
ATOM 5967 C C . THR A 1 817 ? 24.406 -46.875 -21.312 1 82 817 THR A C 1
ATOM 5969 O O . THR A 1 817 ? 25.312 -46.062 -21.188 1 82 817 THR A O 1
ATOM 5972 N N . GLY A 1 818 ? 23.594 -47.094 -20.453 1 85.81 818 GLY A N 1
ATOM 5973 C CA . GLY A 1 818 ? 23.531 -46.219 -19.281 1 85.81 818 GLY A CA 1
ATOM 5974 C C . GLY A 1 818 ? 22.469 -45.125 -19.406 1 85.81 818 GLY A C 1
ATOM 5975 O O . GLY A 1 818 ? 22.094 -44.531 -18.406 1 85.81 818 GLY A O 1
ATOM 5976 N N . LEU A 1 819 ? 21.922 -44.875 -20.609 1 90.69 819 LEU A N 1
ATOM 5977 C CA . LEU A 1 819 ? 20.906 -43.844 -20.828 1 90.69 819 LEU A CA 1
ATOM 5978 C C . LEU A 1 819 ? 19.516 -44.438 -20.766 1 90.69 819 LEU A C 1
ATOM 5980 O O . LEU A 1 819 ? 18.516 -43.719 -20.672 1 90.69 819 LEU A O 1
ATOM 5984 N N . ASP A 1 820 ? 19.453 -45.75 -20.734 1 93.25 820 ASP A N 1
ATOM 5985 C CA . ASP A 1 820 ? 18.203 -46.469 -20.891 1 93.25 820 ASP A CA 1
ATOM 5986 C C . ASP A 1 820 ? 17.219 -46.125 -19.781 1 93.25 820 ASP A C 1
ATOM 5988 O O . ASP A 1 820 ? 16.016 -45.969 -20.016 1 93.25 820 ASP A O 1
ATOM 5992 N N . PHE A 1 821 ? 17.75 -46 -18.594 1 95.5 821 PHE A N 1
ATOM 5993 C CA . PHE A 1 821 ? 16.875 -45.625 -17.484 1 95.5 821 PHE A CA 1
ATOM 5994 C C . PHE A 1 821 ? 16.297 -44.25 -17.688 1 95.5 821 PHE A C 1
ATOM 5996 O O . PHE A 1 821 ? 15.117 -44 -17.406 1 95.5 821 PHE A O 1
ATOM 6003 N N . ALA A 1 822 ? 17.109 -43.312 -18.125 1 95.44 822 ALA A N 1
ATOM 6004 C CA . ALA A 1 822 ? 16.625 -41.938 -18.406 1 95.44 822 ALA A CA 1
ATOM 6005 C C . ALA A 1 822 ? 15.578 -41.969 -19.516 1 95.44 822 ALA A C 1
ATOM 6007 O O . ALA A 1 822 ? 14.602 -41.219 -19.469 1 95.44 822 ALA A O 1
ATOM 6008 N N . ASP A 1 823 ? 15.797 -42.812 -20.453 1 94.38 823 ASP A N 1
ATOM 6009 C CA . ASP A 1 823 ? 14.812 -43 -21.531 1 94.38 823 ASP A CA 1
ATOM 6010 C C . ASP A 1 823 ? 13.484 -43.5 -20.984 1 94.38 823 ASP A C 1
ATOM 6012 O O . ASP A 1 823 ? 12.422 -43.125 -21.469 1 94.38 823 ASP A O 1
ATOM 6016 N N . ALA A 1 824 ? 13.555 -44.406 -20.078 1 95.62 824 ALA A N 1
ATOM 6017 C CA . ALA A 1 824 ? 12.352 -44.938 -19.438 1 95.62 824 ALA A CA 1
ATOM 6018 C C . ALA A 1 824 ? 11.586 -43.812 -18.734 1 95.62 824 ALA A C 1
ATOM 6020 O O . ALA A 1 824 ? 10.359 -43.688 -18.875 1 95.62 824 ALA A O 1
ATOM 6021 N N . LEU A 1 825 ? 12.305 -43 -17.953 1 96.69 825 LEU A N 1
ATOM 6022 C CA . LEU A 1 825 ? 11.68 -41.875 -17.281 1 96.69 825 LEU A CA 1
ATOM 6023 C C . LEU A 1 825 ? 11.07 -40.906 -18.297 1 96.69 825 LEU A C 1
ATOM 6025 O O . LEU A 1 825 ? 9.969 -40.406 -18.078 1 96.69 825 LEU A O 1
ATOM 6029 N N . ALA A 1 826 ? 11.805 -40.594 -19.328 1 94.88 826 ALA A N 1
ATOM 6030 C CA . ALA A 1 826 ? 11.336 -39.719 -20.375 1 94.88 826 ALA A CA 1
ATOM 6031 C C . ALA A 1 826 ? 10.031 -40.219 -20.984 1 94.88 826 ALA A C 1
ATOM 6033 O O . ALA A 1 826 ? 9.117 -39.406 -21.234 1 94.88 826 ALA A O 1
ATOM 6034 N N . ALA A 1 827 ? 9.953 -41.469 -21.234 1 91.5 827 ALA A N 1
ATOM 6035 C CA . ALA A 1 827 ? 8.758 -42.062 -21.812 1 91.5 827 ALA A CA 1
ATOM 6036 C C . ALA A 1 827 ? 7.559 -41.906 -20.891 1 91.5 827 ALA A C 1
ATOM 6038 O O . ALA A 1 827 ? 6.461 -41.562 -21.328 1 91.5 827 ALA A O 1
ATOM 6039 N N . LEU A 1 828 ? 7.77 -42.188 -19.672 1 93.62 828 LEU A N 1
ATOM 6040 C CA . LEU A 1 828 ? 6.699 -42.062 -18.688 1 93.62 828 LEU A CA 1
ATOM 6041 C C . LEU A 1 828 ? 6.242 -40.594 -18.578 1 93.62 828 LEU A C 1
ATOM 6043 O O . LEU A 1 828 ? 5.039 -40.312 -18.531 1 93.62 828 LEU A O 1
ATOM 6047 N N . TRP A 1 829 ? 7.191 -39.719 -18.5 1 93.88 829 TRP A N 1
ATOM 6048 C CA . TRP A 1 829 ? 6.863 -38.281 -18.406 1 93.88 829 TRP A CA 1
ATOM 6049 C C . TRP A 1 829 ? 6.055 -37.844 -19.625 1 93.88 829 TRP A C 1
ATOM 6051 O O . TRP A 1 829 ? 5.094 -37.062 -19.484 1 93.88 829 TRP A O 1
ATOM 6061 N N . GLN A 1 830 ? 6.449 -38.219 -20.828 1 90.69 830 GLN A N 1
ATOM 6062 C CA . GLN A 1 830 ? 5.785 -37.844 -22.062 1 90.69 830 GLN A CA 1
ATOM 6063 C C . GLN A 1 830 ? 4.34 -38.344 -22.078 1 90.69 830 GLN A C 1
ATOM 6065 O O . GLN A 1 830 ? 3.494 -37.781 -22.781 1 90.69 830 GLN A O 1
ATOM 6070 N N . TRP A 1 831 ? 4.09 -39.344 -21.297 1 87.62 831 TRP A N 1
ATOM 6071 C CA . TRP A 1 831 ? 2.746 -39.906 -21.266 1 87.62 831 TRP A CA 1
ATOM 6072 C C . TRP A 1 831 ? 1.929 -39.312 -20.125 1 87.62 831 TRP A C 1
ATOM 6074 O O . TRP A 1 831 ? 0.813 -39.75 -19.844 1 87.62 831 TRP A O 1
ATOM 6084 N N . GLY A 1 832 ? 2.477 -38.375 -19.406 1 87.5 832 GLY A N 1
ATOM 6085 C CA . GLY A 1 832 ? 1.647 -37.594 -18.5 1 87.5 832 GLY A CA 1
ATOM 6086 C C . GLY A 1 832 ? 2 -37.812 -17.031 1 87.5 832 GLY A C 1
ATOM 6087 O O . GLY A 1 832 ? 1.441 -37.125 -16.156 1 87.5 832 GLY A O 1
ATOM 6088 N N . LEU A 1 833 ? 2.92 -38.688 -16.719 1 91.06 833 LEU A N 1
ATOM 6089 C CA . LEU A 1 833 ? 3.318 -38.875 -15.32 1 91.06 833 LEU A CA 1
ATOM 6090 C C . LEU A 1 833 ? 4.238 -37.75 -14.867 1 91.06 833 LEU A C 1
ATOM 6092 O O . LEU A 1 833 ? 5.125 -37.312 -15.609 1 91.06 833 LEU A O 1
ATOM 6096 N N . ASP A 1 834 ? 4.004 -37.312 -13.688 1 91.19 834 ASP A N 1
ATOM 6097 C CA . ASP A 1 834 ? 4.93 -36.344 -13.109 1 91.19 834 ASP A CA 1
ATOM 6098 C C . ASP A 1 834 ? 6.164 -37.031 -12.539 1 91.19 834 ASP A C 1
ATOM 6100 O O . ASP A 1 834 ? 6.043 -38.031 -11.82 1 91.19 834 ASP A O 1
ATOM 6104 N N . ILE A 1 835 ? 7.281 -36.625 -12.891 1 95.5 835 ILE A N 1
ATOM 6105 C CA . ILE A 1 835 ? 8.555 -37.25 -12.516 1 95.5 835 ILE A CA 1
ATOM 6106 C C . ILE A 1 835 ? 9.383 -36.25 -11.711 1 95.5 835 ILE A C 1
ATOM 6108 O O . ILE A 1 835 ? 9.461 -35.062 -12.062 1 95.5 835 ILE A O 1
ATOM 6112 N N . ASP A 1 836 ? 9.953 -36.656 -10.578 1 96.81 836 ASP A N 1
ATOM 6113 C CA . ASP A 1 836 ? 11.023 -35.906 -9.938 1 96.81 836 ASP A CA 1
ATOM 6114 C C . ASP A 1 836 ? 12.367 -36.156 -10.609 1 96.81 836 ASP A C 1
ATOM 6116 O O . ASP A 1 836 ? 12.977 -37.219 -10.398 1 96.81 836 ASP A O 1
ATOM 6120 N N . TRP A 1 837 ? 12.875 -35.281 -11.289 1 96.5 837 TRP A N 1
ATOM 6121 C CA . TRP A 1 837 ? 14.078 -35.469 -12.102 1 96.5 837 TRP A CA 1
ATOM 6122 C C . TRP A 1 837 ? 15.336 -35.25 -11.258 1 96.5 837 TRP A C 1
ATOM 6124 O O . TRP A 1 837 ? 16.438 -35.625 -11.68 1 96.5 837 TRP A O 1
ATOM 6134 N N . ARG A 1 838 ? 15.273 -34.719 -10.055 1 95.19 838 ARG A N 1
ATOM 6135 C CA . ARG A 1 838 ? 16.406 -34.281 -9.242 1 95.19 838 ARG A CA 1
ATOM 6136 C C . ARG A 1 838 ? 17.391 -35.406 -9.008 1 95.19 838 ARG A C 1
ATOM 6138 O O . ARG A 1 838 ? 18.594 -35.219 -9.148 1 95.19 838 ARG A O 1
ATOM 6145 N N . PRO A 1 839 ? 16.922 -36.656 -8.742 1 94.38 839 PRO A N 1
ATOM 6146 C CA . PRO A 1 839 ? 17.859 -37.719 -8.43 1 94.38 839 PRO A CA 1
ATOM 6147 C C . PRO A 1 839 ? 18.688 -38.156 -9.641 1 94.38 839 PRO A C 1
ATOM 6149 O O . PRO A 1 839 ? 19.688 -38.844 -9.484 1 94.38 839 PRO A O 1
ATOM 6152 N N . LEU A 1 840 ? 18.281 -37.812 -10.797 1 94.38 840 LEU A N 1
ATOM 6153 C CA . LEU A 1 840 ? 19 -38.219 -12.016 1 94.38 840 LEU A CA 1
ATOM 6154 C C . LEU A 1 840 ? 20.328 -37.469 -12.117 1 94.38 840 LEU A C 1
ATOM 6156 O O . LEU A 1 840 ? 21.25 -37.938 -12.773 1 94.38 840 LEU A O 1
ATOM 6160 N N . TYR A 1 841 ? 20.391 -36.344 -11.445 1 93.38 841 TYR A N 1
ATOM 6161 C CA . TYR A 1 841 ? 21.547 -35.469 -11.609 1 93.38 841 TYR A CA 1
ATOM 6162 C C . TYR A 1 841 ? 22.469 -35.531 -10.391 1 93.38 841 TYR A C 1
ATOM 6164 O O . TYR A 1 841 ? 21.984 -35.656 -9.258 1 93.38 841 TYR A O 1
ATOM 6172 N N . ALA A 1 842 ? 23.734 -35.375 -10.672 1 89.94 842 ALA A N 1
ATOM 6173 C CA . ALA A 1 842 ? 24.672 -35.188 -9.57 1 89.94 842 ALA A CA 1
ATOM 6174 C C . ALA A 1 842 ? 24.438 -33.875 -8.828 1 89.94 842 ALA A C 1
ATOM 6176 O O . ALA A 1 842 ? 23.922 -32.938 -9.406 1 89.94 842 ALA A O 1
ATOM 6177 N N . GLU A 1 843 ? 24.812 -33.875 -7.633 1 89.19 843 GLU A N 1
ATOM 6178 C CA . GLU A 1 843 ? 24.578 -32.688 -6.777 1 89.19 843 GLU A CA 1
ATOM 6179 C C . GLU A 1 843 ? 25.141 -31.438 -7.41 1 89.19 843 GLU A C 1
ATOM 6181 O O . GLU A 1 843 ? 24.516 -30.375 -7.352 1 89.19 843 GLU A O 1
ATOM 6186 N N . HIS A 1 844 ? 26.312 -31.5 -7.98 1 90.31 844 HIS A N 1
ATOM 6187 C CA . HIS A 1 844 ? 26.969 -30.328 -8.539 1 90.31 844 HIS A CA 1
ATOM 6188 C C . HIS A 1 844 ? 26.266 -29.859 -9.805 1 90.31 844 HIS A C 1
ATOM 6190 O O . HIS A 1 844 ? 26.469 -28.734 -10.258 1 90.31 844 HIS A O 1
ATOM 6196 N N . ASP A 1 845 ? 25.406 -30.719 -10.406 1 92.56 845 ASP A N 1
ATOM 6197 C CA . ASP A 1 845 ? 24.672 -30.344 -11.625 1 92.56 845 ASP A CA 1
ATOM 6198 C C . ASP A 1 845 ? 23.281 -29.828 -11.289 1 92.56 845 ASP A C 1
ATOM 6200 O O . ASP A 1 845 ? 22.562 -29.359 -12.172 1 92.56 845 ASP A O 1
ATOM 6204 N N . ARG A 1 846 ? 22.938 -29.859 -10.039 1 94.31 846 ARG A N 1
ATOM 6205 C CA . ARG A 1 846 ? 21.641 -29.375 -9.594 1 94.31 846 ARG A CA 1
ATOM 6206 C C . ARG A 1 846 ? 21.672 -27.859 -9.352 1 94.31 846 ARG A C 1
ATOM 6208 O O . ARG A 1 846 ? 21.5 -27.406 -8.219 1 94.31 846 ARG A O 1
ATOM 6215 N N . VAL A 1 847 ? 21.891 -27.156 -10.414 1 94.56 847 VAL A N 1
ATOM 6216 C CA . VAL A 1 847 ? 21.953 -25.688 -10.43 1 94.56 847 VAL A CA 1
ATOM 6217 C C . VAL A 1 847 ? 21.016 -25.156 -11.508 1 94.56 847 VAL A C 1
ATOM 6219 O O . VAL A 1 847 ? 21.125 -25.516 -12.68 1 94.56 847 VAL A O 1
ATOM 6222 N N . VAL A 1 848 ? 20.125 -24.359 -11.023 1 96.25 848 VAL A N 1
ATOM 6223 C CA . VAL A 1 848 ? 19.172 -23.781 -11.953 1 96.25 848 VAL A CA 1
ATOM 6224 C C . VAL A 1 848 ? 19.781 -22.562 -12.641 1 96.25 848 VAL A C 1
ATOM 6226 O O . VAL A 1 848 ? 20.219 -21.625 -11.977 1 96.25 848 VAL A O 1
ATOM 6229 N N . GLY A 1 849 ? 19.828 -22.656 -13.945 1 93.62 849 GLY A N 1
ATOM 6230 C CA . GLY A 1 849 ? 20.219 -21.516 -14.75 1 93.62 849 GLY A CA 1
ATOM 6231 C C . GLY A 1 849 ? 19.016 -20.797 -15.359 1 93.62 849 GLY A C 1
ATOM 6232 O O . GLY A 1 849 ? 17.906 -21.312 -15.344 1 93.62 849 GLY A O 1
ATOM 6233 N N . ARG A 1 850 ? 19.234 -19.578 -15.867 1 94.44 850 ARG A N 1
ATOM 6234 C CA . ARG A 1 850 ? 18.172 -18.828 -16.516 1 94.44 850 ARG A CA 1
ATOM 6235 C C . ARG A 1 850 ? 17.922 -19.328 -17.938 1 94.44 850 ARG A C 1
ATOM 6237 O O . ARG A 1 850 ? 18.875 -19.594 -18.672 1 94.44 850 ARG A O 1
ATOM 6244 N N . LEU A 1 851 ? 16.688 -19.578 -18.219 1 96.06 851 LEU A N 1
ATOM 6245 C CA . LEU A 1 851 ? 16.219 -20.125 -19.5 1 96.06 851 LEU A CA 1
ATOM 6246 C C . LEU A 1 851 ? 15.484 -19.062 -20.297 1 96.06 851 LEU A C 1
ATOM 6248 O O . LEU A 1 851 ? 15.016 -18.078 -19.75 1 96.06 851 LEU A O 1
ATOM 6252 N N . PRO A 1 852 ? 15.398 -19.266 -21.625 1 95.31 852 PRO A N 1
ATOM 6253 C CA . PRO A 1 852 ? 14.43 -18.453 -22.359 1 95.31 852 PRO A CA 1
ATOM 6254 C C . PRO A 1 852 ? 13.008 -18.594 -21.812 1 95.31 852 PRO A C 1
ATOM 6256 O O . PRO A 1 852 ? 12.594 -19.688 -21.438 1 95.31 852 PRO A O 1
ATOM 6259 N N . GLY A 1 853 ? 12.328 -17.531 -21.797 1 95.94 853 GLY A N 1
ATOM 6260 C CA . GLY A 1 853 ? 10.969 -17.516 -21.281 1 95.94 853 GLY A CA 1
ATOM 6261 C C . GLY A 1 853 ? 9.992 -18.281 -22.156 1 95.94 853 GLY A C 1
ATOM 6262 O O . GLY A 1 853 ? 10.25 -18.484 -23.344 1 95.94 853 GLY A O 1
ATOM 6263 N N . TYR A 1 854 ? 8.914 -18.688 -21.547 1 97.31 854 TYR A N 1
ATOM 6264 C CA . TYR A 1 854 ? 7.84 -19.344 -22.281 1 97.31 854 TYR A CA 1
ATOM 6265 C C . TYR A 1 854 ? 7.402 -18.484 -23.469 1 97.31 854 TYR A C 1
ATOM 6267 O O . TYR A 1 854 ? 7.254 -17.266 -23.344 1 97.31 854 TYR A O 1
ATOM 6275 N N . VAL A 1 855 ? 7.188 -19.094 -24.578 1 96.94 855 VAL A N 1
ATOM 6276 C CA . VAL A 1 855 ? 6.746 -18.375 -25.766 1 96.94 855 VAL A CA 1
ATOM 6277 C C . VAL A 1 855 ? 5.223 -18.469 -25.875 1 96.94 855 VAL A C 1
ATOM 6279 O O . VAL A 1 855 ? 4.688 -19.484 -26.297 1 96.94 855 VAL A O 1
ATOM 6282 N N . PHE A 1 856 ? 4.555 -17.375 -25.672 1 96 856 PHE A N 1
ATOM 6283 C CA . PHE A 1 856 ? 3.102 -17.297 -25.75 1 96 856 PHE A CA 1
ATOM 6284 C C . PHE A 1 856 ? 2.645 -17.25 -27.203 1 96 856 PHE A C 1
ATOM 6286 O O . PHE A 1 856 ? 3.379 -16.797 -28.078 1 96 856 PHE A O 1
ATOM 6293 N N . ALA A 1 857 ? 1.42 -17.766 -27.391 1 92.56 857 ALA A N 1
ATOM 6294 C CA . ALA A 1 857 ? 0.808 -17.594 -28.719 1 92.56 857 ALA A CA 1
ATOM 6295 C C . ALA A 1 857 ? 0.538 -16.125 -29 1 92.56 857 ALA A C 1
ATOM 6297 O O . ALA A 1 857 ? 0.156 -15.359 -28.109 1 92.56 857 ALA A O 1
ATOM 6298 N N . ASP A 1 858 ? 0.794 -15.688 -30.125 1 84.75 858 ASP A N 1
ATOM 6299 C CA . ASP A 1 858 ? 0.615 -14.273 -30.453 1 84.75 858 ASP A CA 1
ATOM 6300 C C . ASP A 1 858 ? -0.249 -14.102 -31.688 1 84.75 858 ASP A C 1
ATOM 6302 O O . ASP A 1 858 ? -0.236 -13.039 -32.312 1 84.75 858 ASP A O 1
ATOM 6306 N N . GLU A 1 859 ? -0.986 -14.992 -32.031 1 79.44 859 GLU A N 1
ATOM 6307 C CA . GLU A 1 859 ? -1.773 -14.938 -33.25 1 79.44 859 GLU A CA 1
ATOM 6308 C C . GLU A 1 859 ? -3.025 -14.086 -33.062 1 79.44 859 GLU A C 1
ATOM 6310 O O . GLU A 1 859 ? -3.436 -13.367 -34 1 79.44 859 GLU A O 1
ATOM 6315 N N . GLU A 1 860 ? -3.57 -14.141 -31.922 1 72.38 860 GLU A N 1
ATOM 6316 C CA . GLU A 1 860 ? -4.797 -13.391 -31.672 1 72.38 860 GLU A CA 1
ATOM 6317 C C . GLU A 1 860 ? -4.488 -11.992 -31.141 1 72.38 860 GLU A C 1
ATOM 6319 O O . GLU A 1 860 ? -3.568 -11.812 -30.344 1 72.38 860 GLU A O 1
ATOM 6324 N N . ARG A 1 861 ? -5.277 -11.016 -31.656 1 73.5 861 ARG A N 1
ATOM 6325 C CA . ARG A 1 861 ? -5.117 -9.609 -31.297 1 73.5 861 ARG A CA 1
ATOM 6326 C C . ARG A 1 861 ? -6.414 -9.039 -30.734 1 73.5 861 ARG A C 1
ATOM 6328 O O . ARG A 1 861 ? -7.5 -9.32 -31.234 1 73.5 861 ARG A O 1
ATOM 6335 N N . PHE A 1 862 ? -6.32 -8.367 -29.594 1 70.06 862 PHE A N 1
ATOM 6336 C CA . PHE A 1 862 ? -7.484 -7.785 -28.953 1 70.06 862 PHE A CA 1
ATOM 6337 C C . PHE A 1 862 ? -7.305 -6.285 -28.75 1 70.06 862 PHE A C 1
ATOM 6339 O O . PHE A 1 862 ? -6.523 -5.855 -27.891 1 70.06 862 PHE A O 1
ATOM 6346 N N . PHE A 1 863 ? -7.75 -5.398 -29.672 1 66.62 863 PHE A N 1
ATOM 6347 C CA . PHE A 1 863 ? -7.531 -3.961 -29.547 1 66.62 863 PHE A CA 1
ATOM 6348 C C . PHE A 1 863 ? -8.797 -3.262 -29.062 1 66.62 863 PHE A C 1
ATOM 6350 O O . PHE A 1 863 ? -9.891 -3.812 -29.156 1 66.62 863 PHE A O 1
ATOM 6357 N N . ALA A 1 864 ? -8.594 -2.113 -28.312 1 59.09 864 ALA A N 1
ATOM 6358 C CA . ALA A 1 864 ? -9.656 -1.24 -27.797 1 59.09 864 ALA A CA 1
ATOM 6359 C C . ALA A 1 864 ? -10.352 -0.508 -28.938 1 59.09 864 ALA A C 1
ATOM 6361 O O . ALA A 1 864 ? -9.695 0.036 -29.828 1 59.09 864 ALA A O 1
ATOM 6362 N N . SER A 1 865 ? -11.5 -0.976 -29.531 1 46.84 865 SER A N 1
ATOM 6363 C CA . SER A 1 865 ? -12.203 -0.114 -30.469 1 46.84 865 SER A CA 1
ATOM 6364 C C . SER A 1 865 ? -12.703 1.155 -29.797 1 46.84 865 SER A C 1
ATOM 6366 O O . SER A 1 865 ? -13.336 1.091 -28.734 1 46.84 865 SER A O 1
ATOM 6368 N N . ALA A 1 866 ? -12.086 2.318 -29.828 1 40.28 866 ALA A N 1
ATOM 6369 C CA . ALA A 1 866 ? -12.625 3.594 -29.359 1 40.28 866 ALA A CA 1
ATOM 6370 C C . ALA A 1 866 ? -14.055 3.797 -29.844 1 40.28 866 ALA A C 1
ATOM 6372 O O . ALA A 1 866 ? -14.336 3.682 -31.047 1 40.28 866 ALA A O 1
ATOM 6373 N N . ALA A 1 867 ? -15.047 3.893 -29.047 1 36.47 867 ALA A N 1
ATOM 6374 C CA . ALA A 1 867 ? -16.328 4.445 -29.484 1 36.47 867 ALA A CA 1
ATOM 6375 C C . ALA A 1 867 ? -16.141 5.805 -30.141 1 36.47 867 ALA A C 1
ATOM 6377 O O . ALA A 1 867 ? -15.539 6.711 -29.562 1 36.47 867 ALA A O 1
ATOM 6378 N N . THR A 1 868 ? -16.125 6.023 -31.562 1 33.59 868 THR A N 1
ATOM 6379 C CA . THR A 1 868 ? -16.062 7.199 -32.406 1 33.59 868 THR A CA 1
ATOM 6380 C C . THR A 1 868 ? -16.953 8.312 -31.875 1 33.59 868 THR A C 1
ATOM 6382 O O . THR A 1 868 ? -18.172 8.227 -31.953 1 33.59 868 THR A O 1
ATOM 6385 N N . VAL A 1 869 ? -16.734 8.922 -30.922 1 33.84 869 VAL A N 1
ATOM 6386 C CA . VAL A 1 869 ? -17.578 10.102 -30.734 1 33.84 869 VAL A CA 1
ATOM 6387 C C . VAL A 1 869 ? -17.625 10.914 -32.031 1 33.84 869 VAL A C 1
ATOM 6389 O O . VAL A 1 869 ? -18.578 11.633 -32.281 1 33.84 869 VAL A O 1
ATOM 6392 N N . GLY A 1 870 ? -16.484 11.672 -32.469 1 31.86 870 GLY A N 1
ATOM 6393 C CA . GLY A 1 870 ? -16.656 12.711 -33.469 1 31.86 870 GLY A CA 1
ATOM 6394 C C . GLY A 1 870 ? -17.188 12.195 -34.781 1 31.86 870 GLY A C 1
ATOM 6395 O O . GLY A 1 870 ? -17.344 10.984 -34.969 1 31.86 870 GLY A O 1
ATOM 6396 N N . PRO A 1 871 ? -17.469 13.258 -35.969 1 29.36 871 PRO A N 1
ATOM 6397 C CA . PRO A 1 871 ? -17.875 12.852 -37.312 1 29.36 871 PRO A CA 1
ATOM 6398 C C . PRO A 1 871 ? -17.078 11.648 -37.812 1 29.36 871 PRO A C 1
ATOM 6400 O O . PRO A 1 871 ? -15.906 11.484 -37.469 1 29.36 871 PRO A O 1
ATOM 6403 N N . LEU A 1 872 ? -17.703 10.625 -38.25 1 32 872 LEU A N 1
ATOM 6404 C CA . LEU A 1 872 ? -17.5 9.328 -38.875 1 32 872 LEU A CA 1
ATOM 6405 C C . LEU A 1 872 ? -16.422 9.422 -39.969 1 32 872 LEU A C 1
ATOM 6407 O O . LEU A 1 872 ? -16.734 9.352 -41.156 1 32 872 LEU A O 1
ATOM 6411 N N . VAL A 1 873 ? -15.594 10.414 -40.219 1 28.94 873 VAL A N 1
ATOM 6412 C CA . VAL A 1 873 ? -14.961 10.023 -41.469 1 28.94 873 VAL A CA 1
ATOM 6413 C C . VAL A 1 873 ? -14.336 8.633 -41.312 1 28.94 873 VAL A C 1
ATOM 6415 O O . VAL A 1 873 ? -14.672 7.715 -42.062 1 28.94 873 VAL A O 1
ATOM 6418 N N . HIS A 1 874 ? -12.844 8.57 -41.656 1 26.31 874 HIS A N 1
ATOM 6419 C CA . HIS A 1 874 ? -12.188 7.324 -42.062 1 26.31 874 HIS A CA 1
ATOM 6420 C C . HIS A 1 874 ? -11.984 6.41 -40.844 1 26.31 874 HIS A C 1
ATOM 6422 O O . HIS A 1 874 ? -10.984 6.523 -40.156 1 26.31 874 HIS A O 1
ATOM 6428 N N . THR A 1 875 ? -12.891 6.277 -40.094 1 29.72 875 THR A N 1
ATOM 6429 C CA . THR A 1 875 ? -12.734 5.32 -39 1 29.72 875 THR A CA 1
ATOM 6430 C C . THR A 1 875 ? -12.344 3.947 -39.531 1 29.72 875 THR A C 1
ATOM 6432 O O . THR A 1 875 ? -13.164 3.254 -40.156 1 29.72 875 THR A O 1
ATOM 6435 N N . GLN A 1 876 ? -11.172 3.928 -40.188 1 25.67 876 GLN A N 1
ATOM 6436 C CA . GLN A 1 876 ? -10.789 2.551 -40.469 1 25.67 876 GLN A CA 1
ATOM 6437 C C . GLN A 1 876 ? -10.836 1.693 -39.219 1 25.67 876 GLN A C 1
ATOM 6439 O O . GLN A 1 876 ? -10.102 1.939 -38.25 1 25.67 876 GLN A O 1
ATOM 6444 N N . SER A 1 877 ? -11.953 1.457 -38.781 1 27.52 877 SER A N 1
ATOM 6445 C CA . SER A 1 877 ? -12.141 0.376 -37.812 1 27.52 877 SER A CA 1
ATOM 6446 C C . SER A 1 877 ? -11.219 -0.799 -38.094 1 27.52 877 SER A C 1
ATOM 6448 O O . SER A 1 877 ? -11.258 -1.365 -39.188 1 27.52 877 SER A O 1
ATOM 6450 N N . VAL A 1 878 ? -10.031 -0.585 -37.812 1 27.7 878 VAL A N 1
ATOM 6451 C CA . VAL A 1 878 ? -9.375 -1.884 -37.938 1 27.7 878 VAL A CA 1
ATOM 6452 C C . VAL A 1 878 ? -10.266 -2.971 -37.344 1 27.7 878 VAL A C 1
ATOM 6454 O O . VAL A 1 878 ? -10.656 -2.898 -36.156 1 27.7 878 VAL A O 1
ATOM 6457 N N . ARG A 1 879 ? -11.055 -3.547 -38.156 1 28.31 879 ARG A N 1
ATOM 6458 C CA . ARG A 1 879 ? -11.867 -4.73 -37.875 1 28.31 879 ARG A CA 1
ATOM 6459 C C . ARG A 1 879 ? -11.109 -5.738 -37.031 1 28.31 879 ARG A C 1
ATOM 6461 O O . ARG A 1 879 ? -10.094 -6.285 -37.469 1 28.31 879 ARG A O 1
ATOM 6468 N N . THR A 1 880 ? -10.898 -5.367 -35.938 1 27.61 880 THR A N 1
ATOM 6469 C CA . THR A 1 880 ? -10.625 -6.609 -35.219 1 27.61 880 THR A CA 1
ATOM 6470 C C . THR A 1 880 ? -11.539 -7.727 -35.719 1 27.61 880 THR A C 1
ATOM 6472 O O . THR A 1 880 ? -12.742 -7.52 -35.875 1 27.61 880 THR A O 1
ATOM 6475 N N . ALA A 1 881 ? -11.094 -8.523 -36.688 1 26.06 881 ALA A N 1
ATOM 6476 C CA . ALA A 1 881 ? -11.859 -9.641 -37.219 1 26.06 881 ALA A CA 1
ATOM 6477 C C . ALA A 1 881 ? -12.727 -10.297 -36.156 1 26.06 881 ALA A C 1
ATOM 6479 O O . ALA A 1 881 ? -12.258 -11.156 -35.406 1 26.06 881 ALA A O 1
ATOM 6480 N N . THR A 1 882 ? -13.312 -9.461 -35.281 1 26.08 882 THR A N 1
ATOM 6481 C CA . THR A 1 882 ? -14.328 -10.375 -34.781 1 26.08 882 THR A CA 1
ATOM 6482 C C . THR A 1 882 ? -15.234 -10.852 -35.938 1 26.08 882 THR A C 1
ATOM 6484 O O . THR A 1 882 ? -15.711 -10.039 -36.719 1 26.08 882 THR A O 1
ATOM 6487 N N . ALA A 1 883 ? -15.016 -11.984 -36.562 1 27.25 883 ALA A N 1
ATOM 6488 C CA . ALA A 1 883 ? -15.984 -12.422 -37.562 1 27.25 883 ALA A CA 1
ATOM 6489 C C . ALA A 1 883 ? -17.391 -11.961 -37.188 1 27.25 883 ALA A C 1
ATOM 6491 O O . ALA A 1 883 ? -17.828 -12.094 -36.062 1 27.25 883 ALA A O 1
ATOM 6492 N N . PRO A 1 884 ? -17.859 -10.875 -37.781 1 27.31 884 PRO A N 1
ATOM 6493 C CA . PRO A 1 884 ? -19.281 -10.578 -37.562 1 27.31 884 PRO A CA 1
ATOM 6494 C C . PRO A 1 884 ? -20.109 -11.844 -37.344 1 27.31 884 PRO A C 1
ATOM 6496 O O . PRO A 1 884 ? -19.875 -12.859 -38 1 27.31 884 PRO A O 1
ATOM 6499 N N . VAL A 1 885 ? -20.609 -12.023 -36.25 1 26.33 885 VAL A N 1
ATOM 6500 C CA . VAL A 1 885 ? -21.656 -13.039 -36.188 1 26.33 885 VAL A CA 1
ATOM 6501 C C . VAL A 1 885 ? -22.594 -12.898 -37.375 1 26.33 885 VAL A C 1
ATOM 6503 O O . VAL A 1 885 ? -23.234 -11.867 -37.562 1 26.33 885 VAL A O 1
ATOM 6506 N N . ARG A 1 886 ? -22.156 -13.312 -38.594 1 27.22 886 ARG A N 1
ATOM 6507 C CA . ARG A 1 886 ? -23.188 -13.445 -39.625 1 27.22 886 ARG A CA 1
ATOM 6508 C C . ARG A 1 886 ? -24.547 -13.734 -38.969 1 27.22 886 ARG A C 1
ATOM 6510 O O . ARG A 1 886 ? -24.656 -14.594 -38.094 1 27.22 886 ARG A O 1
ATOM 6517 N N . GLU A 1 887 ? -25.391 -12.75 -39 1 26.23 887 GLU A N 1
ATOM 6518 C CA . GLU A 1 887 ? -26.797 -13.07 -38.781 1 26.23 887 GLU A CA 1
ATOM 6519 C C . GLU A 1 887 ? -27.172 -14.422 -39.375 1 26.23 887 GLU A C 1
ATOM 6521 O O . GLU A 1 887 ? -27.062 -14.609 -40.594 1 26.23 887 GLU A O 1
ATO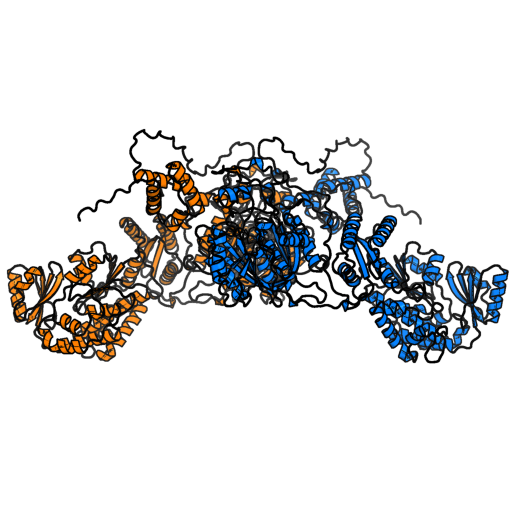M 6526 N N . VAL A 1 888 ? -26.828 -15.461 -38.812 1 27.25 888 VAL A N 1
ATOM 6527 C CA . VAL A 1 888 ? -27.375 -16.703 -39.344 1 27.25 888 VAL A CA 1
ATOM 6528 C C . VAL A 1 888 ? -28.812 -16.484 -39.812 1 27.25 888 VAL A C 1
ATOM 6530 O O . VAL A 1 888 ? -29.656 -15.977 -39.062 1 27.25 888 VAL A O 1
ATOM 6533 N N . ALA A 1 889 ? -29 -16.094 -41.031 1 28.86 889 ALA A N 1
ATOM 6534 C CA . ALA A 1 889 ? -30.328 -16.266 -41.625 1 28.86 889 ALA A CA 1
ATOM 6535 C C . ALA A 1 889 ? -31.062 -17.438 -40.969 1 28.86 889 ALA A C 1
ATOM 6537 O O . ALA A 1 889 ? -30.516 -18.531 -40.812 1 28.86 889 ALA A O 1
ATOM 6538 N N . SER A 1 890 ? -32.062 -17.141 -40.156 1 27.81 890 SER A N 1
ATOM 6539 C CA . SER A 1 890 ? -33 -18.156 -39.688 1 27.81 890 SER A CA 1
ATOM 6540 C C . SER A 1 890 ? -33.344 -19.141 -40.812 1 27.81 890 SER A C 1
ATOM 6542 O O . SER A 1 890 ? -33.938 -18.75 -41.812 1 27.81 890 SER A O 1
ATOM 6544 N N . VAL A 1 891 ? -32.469 -19.891 -41.312 1 28.52 891 VAL A N 1
ATOM 6545 C CA . VAL A 1 891 ? -33.094 -20.906 -42.156 1 28.52 891 VAL A CA 1
ATOM 6546 C C . VAL A 1 891 ? -34.375 -21.391 -41.438 1 28.52 891 VAL A C 1
ATOM 6548 O O . VAL A 1 891 ? -34.344 -21.734 -40.281 1 28.52 891 VAL A O 1
ATOM 6551 N N . PRO A 1 892 ? -35.5 -20.938 -41.938 1 30.23 892 PRO A N 1
ATOM 6552 C CA . PRO A 1 892 ? -36.75 -21.453 -41.312 1 30.23 892 PRO A CA 1
ATOM 6553 C C . PRO A 1 892 ? -36.625 -22.922 -40.906 1 30.23 892 PRO A C 1
ATOM 6555 O O . PRO A 1 892 ? -35.938 -23.703 -41.562 1 30.23 892 PRO A O 1
ATOM 6558 N N . PRO A 1 893 ? -36.844 -23.156 -39.594 1 29.89 893 PRO A N 1
ATOM 6559 C CA . PRO A 1 893 ? -36.906 -24.578 -39.281 1 29.89 893 PRO A CA 1
ATOM 6560 C C . PRO A 1 893 ? -37.562 -25.422 -40.375 1 29.89 893 PRO A C 1
ATOM 6562 O O . PRO A 1 893 ? -38.531 -24.969 -40.969 1 29.89 893 PRO A O 1
ATOM 6565 N N . ALA A 1 894 ? -36.844 -26 -41.219 1 30.11 894 ALA A N 1
ATOM 6566 C CA . ALA A 1 894 ? -37.625 -27.016 -41.906 1 30.11 894 ALA A CA 1
ATOM 6567 C C . ALA A 1 894 ? -38.656 -27.656 -40.969 1 30.11 894 ALA A C 1
ATOM 6569 O O . ALA A 1 894 ? -38.406 -27.781 -39.781 1 30.11 894 ALA A O 1
ATOM 6570 N N . ASP A 1 895 ? -39.906 -27.594 -41.156 1 30.09 895 ASP A N 1
ATOM 6571 C CA . ASP A 1 895 ? -41.156 -28.094 -40.562 1 30.09 895 ASP A CA 1
ATOM 6572 C C . ASP A 1 895 ? -40.938 -29.484 -39.969 1 30.09 895 ASP A C 1
ATOM 6574 O O . ASP A 1 895 ? -41.938 -30.203 -39.688 1 30.09 895 ASP A O 1
ATOM 6578 N N . ASP A 1 896 ? -39.75 -30.203 -40.344 1 29.55 896 ASP A N 1
ATOM 6579 C CA . ASP A 1 896 ? -40.062 -31.578 -39.906 1 29.55 896 ASP A CA 1
ATOM 6580 C C . ASP A 1 896 ? -40.094 -31.672 -38.375 1 29.55 896 ASP A C 1
ATOM 6582 O O . ASP A 1 896 ? -39.219 -31.156 -37.688 1 29.55 896 ASP A O 1
ATOM 6586 N N . GLU A 1 897 ? -41.188 -31.797 -37.688 1 33.97 897 GLU A N 1
ATOM 6587 C CA . GLU A 1 897 ? -41.75 -32.094 -36.375 1 33.97 897 GLU A CA 1
ATOM 6588 C C . GLU A 1 897 ? -40.812 -33 -35.562 1 33.97 897 GLU A C 1
ATOM 6590 O O . GLU A 1 897 ? -41.188 -33.531 -34.531 1 33.97 897 GLU A O 1
ATOM 6595 N N . SER A 1 898 ? -39.75 -33.656 -36.156 1 34.66 898 SER A N 1
ATOM 6596 C CA . SER A 1 898 ? -39.25 -34.75 -35.344 1 34.66 898 SER A CA 1
ATOM 6597 C C . SER A 1 898 ? -38.438 -34.219 -34.156 1 34.66 898 SER A C 1
ATOM 6599 O O . SER A 1 898 ? -37.969 -33.062 -34.188 1 34.66 898 SER A O 1
ATOM 6601 N N . GLN A 1 899 ? -38.531 -34.781 -32.969 1 39.5 899 GLN A N 1
ATOM 6602 C CA . GLN A 1 899 ? -37.906 -34.656 -31.625 1 39.5 899 GLN A CA 1
ATOM 6603 C C . GLN A 1 899 ? -36.438 -34.281 -31.719 1 39.5 899 GLN A C 1
ATOM 6605 O O . GLN A 1 899 ? -35.688 -34.844 -32.5 1 39.5 899 GLN A O 1
ATOM 6610 N N . PRO A 1 900 ? -36 -33.094 -31.344 1 50.22 900 PRO A N 1
ATOM 6611 C CA . PRO A 1 900 ? -34.594 -32.688 -31.422 1 50.22 900 PRO A CA 1
ATOM 6612 C C . PRO A 1 900 ? -33.625 -33.75 -30.938 1 50.22 900 PRO A C 1
ATOM 6614 O O . PRO A 1 900 ? -33.875 -34.438 -29.938 1 50.22 900 PRO A O 1
ATOM 6617 N N . ASP A 1 901 ? -32.781 -34.438 -31.641 1 68.12 901 ASP A N 1
ATOM 6618 C CA . ASP A 1 901 ? -31.75 -35.438 -31.375 1 68.12 901 ASP A CA 1
ATOM 6619 C C . ASP A 1 901 ? -30.547 -34.812 -30.672 1 68.12 901 ASP A C 1
ATOM 6621 O O . ASP A 1 901 ? -30.438 -33.594 -30.609 1 68.12 901 ASP A O 1
ATOM 6625 N N . VAL A 1 902 ? -29.719 -35.531 -29.766 1 75.62 902 VAL A N 1
ATOM 6626 C CA . VAL A 1 902 ? -28.547 -35.156 -29 1 75.62 902 VAL A CA 1
ATOM 6627 C C . VAL A 1 902 ? -27.594 -34.312 -29.891 1 75.62 902 VAL A C 1
ATOM 6629 O O . VAL A 1 902 ? -26.906 -33.438 -29.391 1 75.62 902 VAL A O 1
ATOM 6632 N N . GLY A 1 903 ? -27.641 -34.5 -31.109 1 82.44 903 GLY A N 1
ATOM 6633 C CA . GLY A 1 903 ? -26.812 -33.75 -32.031 1 82.44 903 GLY A CA 1
ATOM 6634 C C . GLY A 1 903 ? -27.234 -32.281 -32.156 1 82.44 903 GLY A C 1
ATOM 6635 O O . GLY A 1 903 ? -26.375 -31.406 -32.188 1 82.44 903 GLY A O 1
ATOM 6636 N N . VAL A 1 904 ? -28.5 -32.062 -32.125 1 84.25 904 VAL A N 1
ATOM 6637 C CA . VAL A 1 904 ? -29.016 -30.703 -32.219 1 84.25 904 VAL A CA 1
ATOM 6638 C C . VAL A 1 904 ? -28.688 -29.938 -30.938 1 84.25 904 VAL A C 1
ATOM 6640 O O . VAL A 1 904 ? -28.312 -28.766 -30.984 1 84.25 904 VAL A O 1
ATOM 6643 N N . VAL A 1 905 ? -28.844 -30.641 -29.844 1 89.62 905 VAL A N 1
ATOM 6644 C CA . VAL A 1 905 ? -28.531 -30.016 -28.562 1 89.62 905 VAL A CA 1
ATOM 6645 C C . VAL A 1 905 ? -27.047 -29.672 -28.5 1 89.62 905 VAL A C 1
ATOM 6647 O O . VAL A 1 905 ? -26.672 -28.578 -28.047 1 89.62 905 VAL A O 1
ATOM 6650 N N . HIS A 1 906 ? -26.25 -30.609 -28.922 1 90.75 906 HIS A N 1
ATOM 6651 C CA . HIS A 1 906 ? -24.812 -30.375 -28.906 1 90.75 906 HIS A CA 1
ATOM 6652 C C . HIS A 1 906 ? -24.453 -29.156 -29.766 1 90.75 906 HIS A C 1
ATOM 6654 O O . HIS A 1 906 ? -23.609 -28.344 -29.375 1 90.75 906 HIS A O 1
ATOM 6660 N N . ARG A 1 907 ? -25.016 -29.031 -30.922 1 87.81 907 ARG A N 1
ATOM 6661 C CA . ARG A 1 907 ? -24.734 -27.891 -31.797 1 87.81 907 ARG A CA 1
ATOM 6662 C C . ARG A 1 907 ? -25.203 -26.578 -31.156 1 87.81 907 ARG A C 1
ATOM 6664 O O . ARG A 1 907 ? -24.531 -25.562 -31.281 1 87.81 907 ARG A O 1
ATOM 6671 N N . ALA A 1 908 ? -26.297 -26.672 -30.547 1 89.62 908 ALA A N 1
ATOM 6672 C CA . ALA A 1 908 ? -26.781 -25.484 -29.828 1 89.62 908 ALA A CA 1
ATOM 6673 C C . ALA A 1 908 ? -25.844 -25.109 -28.688 1 89.62 908 ALA A C 1
ATOM 6675 O O . ALA A 1 908 ? -25.562 -23.922 -28.469 1 89.62 908 ALA A O 1
ATOM 6676 N N . VAL A 1 909 ? -25.406 -26.109 -27.969 1 91.5 909 VAL A N 1
ATOM 6677 C CA . VAL A 1 909 ? -24.484 -25.891 -26.875 1 91.5 909 VAL A CA 1
ATOM 6678 C C . VAL A 1 909 ? -23.203 -25.25 -27.391 1 91.5 909 VAL A C 1
ATOM 6680 O O . VAL A 1 909 ? -22.703 -24.281 -26.812 1 91.5 909 VAL A O 1
ATOM 6683 N N . ILE A 1 910 ? -22.703 -25.75 -28.453 1 89.88 910 ILE A N 1
ATOM 6684 C CA . ILE A 1 910 ? -21.484 -25.219 -29.062 1 89.88 910 ILE A CA 1
ATOM 6685 C C . ILE A 1 910 ? -21.703 -23.766 -29.5 1 89.88 910 ILE A C 1
ATOM 6687 O O . ILE A 1 910 ? -20.859 -22.906 -29.234 1 89.88 910 ILE A O 1
ATOM 6691 N N . ARG A 1 911 ? -22.797 -23.438 -30.078 1 86.69 911 ARG A N 1
ATOM 6692 C CA . ARG A 1 911 ? -23.094 -22.094 -30.547 1 86.69 911 ARG A CA 1
ATOM 6693 C C . ARG A 1 911 ? -23.188 -21.109 -29.375 1 86.69 911 ARG A C 1
ATOM 6695 O O . ARG A 1 911 ? -22.641 -20 -29.453 1 86.69 911 ARG A O 1
ATOM 6702 N N . VAL A 1 912 ? -23.859 -21.578 -28.391 1 88.94 912 VAL A N 1
ATOM 6703 C CA . VAL A 1 912 ? -24.062 -20.688 -27.234 1 88.94 912 VAL A CA 1
ATOM 6704 C C . VAL A 1 912 ? -22.734 -20.484 -26.5 1 88.94 912 VAL A C 1
ATOM 6706 O O . VAL A 1 912 ? -22.438 -19.391 -26.047 1 88.94 912 VAL A O 1
ATOM 6709 N N . LEU A 1 913 ? -22 -21.547 -26.422 1 89.06 913 LEU A N 1
ATOM 6710 C CA . LEU A 1 913 ? -20.688 -21.422 -25.797 1 89.06 913 LEU A CA 1
ATOM 6711 C C . LEU A 1 913 ? -19.781 -20.5 -26.609 1 89.06 913 LEU A C 1
ATOM 6713 O O . LEU A 1 913 ? -19.016 -19.734 -26.047 1 89.06 913 LEU A O 1
ATOM 6717 N N . ALA A 1 914 ? -19.875 -20.625 -27.875 1 87.06 914 ALA A N 1
ATOM 6718 C CA . ALA A 1 914 ? -19.094 -19.781 -28.781 1 87.06 914 ALA A CA 1
ATOM 6719 C C . ALA A 1 914 ? -19.5 -18.312 -28.609 1 87.06 914 ALA A C 1
ATOM 6721 O O . ALA A 1 914 ? -18.641 -17.422 -28.594 1 87.06 914 ALA A O 1
ATOM 6722 N N . ASP A 1 915 ? -20.734 -18.078 -28.438 1 81.75 915 ASP A N 1
ATOM 6723 C CA . ASP A 1 915 ? -21.25 -16.719 -28.297 1 81.75 915 ASP A CA 1
ATOM 6724 C C . ASP A 1 915 ? -20.875 -16.125 -26.938 1 81.75 915 ASP A C 1
ATOM 6726 O O . ASP A 1 915 ? -20.438 -14.984 -26.859 1 81.75 915 ASP A O 1
ATOM 6730 N N . VAL A 1 916 ? -21.031 -16.906 -25.938 1 83.75 916 VAL A N 1
ATOM 6731 C CA . VAL A 1 916 ? -20.797 -16.438 -24.578 1 83.75 916 VAL A CA 1
ATOM 6732 C C . VAL A 1 916 ? -19.297 -16.25 -24.344 1 83.75 916 VAL A C 1
ATOM 6734 O O . VAL A 1 916 ? -18.875 -15.273 -23.734 1 83.75 916 VAL A O 1
ATOM 6737 N N . GLY A 1 917 ? -18.547 -17.141 -24.859 1 85.06 917 GLY A N 1
ATOM 6738 C CA . GLY A 1 917 ? -17.109 -17.109 -24.609 1 85.06 917 GLY A CA 1
ATOM 6739 C C . GLY A 1 917 ? -16.312 -16.453 -25.719 1 85.06 917 GLY A C 1
ATOM 6740 O O . GLY A 1 917 ? -15.148 -16.109 -25.531 1 85.06 917 GLY A O 1
ATOM 6741 N N . GLY A 1 918 ? -16.891 -16.188 -26.797 1 75.75 918 GLY A N 1
ATOM 6742 C CA . GLY A 1 918 ? -16.219 -15.609 -27.953 1 75.75 918 GLY A CA 1
ATOM 6743 C C . GLY A 1 918 ? -15.336 -16.609 -28.688 1 75.75 918 GLY A C 1
ATOM 6744 O O . GLY A 1 918 ? -14.359 -16.219 -29.328 1 75.75 918 GLY A O 1
ATOM 6745 N N . HIS A 1 919 ? -15.594 -17.906 -28.516 1 83 919 HIS A N 1
ATOM 6746 C CA . HIS A 1 919 ? -14.812 -18.969 -29.141 1 83 919 HIS A CA 1
ATOM 6747 C C . HIS A 1 919 ? -15.281 -19.219 -30.578 1 83 919 HIS A C 1
ATOM 6749 O O . HIS A 1 919 ? -16.453 -18.984 -30.906 1 83 919 HIS A O 1
ATOM 6755 N N . ARG A 1 920 ? -14.352 -19.703 -31.484 1 82.62 920 ARG A N 1
ATOM 6756 C CA . ARG A 1 920 ? -14.789 -20.25 -32.75 1 82.62 920 ARG A CA 1
ATOM 6757 C C . ARG A 1 920 ? -15.445 -21.609 -32.562 1 82.62 920 ARG A C 1
ATOM 6759 O O . ARG A 1 920 ? -14.977 -22.438 -31.766 1 82.62 920 ARG A O 1
ATOM 6766 N N . GLU A 1 921 ? -16.469 -21.828 -33.125 1 82.69 921 GLU A N 1
ATOM 6767 C CA . GLU A 1 921 ? -17.203 -23.078 -32.969 1 82.69 921 GLU A CA 1
ATOM 6768 C C . GLU A 1 921 ? -16.312 -24.281 -33.25 1 82.69 921 GLU A C 1
ATOM 6770 O O . GLU A 1 921 ? -16.422 -25.312 -32.562 1 82.69 921 GLU A O 1
ATOM 6775 N N . ASP A 1 922 ? -15.344 -24.109 -34.219 1 75.69 922 ASP A N 1
ATOM 6776 C CA . ASP A 1 922 ? -14.492 -25.234 -34.625 1 75.69 922 ASP A CA 1
ATOM 6777 C C . ASP A 1 922 ? -13.43 -25.516 -33.562 1 75.69 922 ASP A C 1
ATOM 6779 O O . ASP A 1 922 ? -12.805 -26.578 -33.562 1 75.69 922 ASP A O 1
ATOM 6783 N N . ALA A 1 923 ? -13.305 -24.594 -32.625 1 76.31 923 ALA A N 1
ATOM 6784 C CA . ALA A 1 923 ? -12.312 -24.75 -31.578 1 76.31 923 ALA A CA 1
ATOM 6785 C C . ALA A 1 923 ? -12.914 -25.469 -30.375 1 76.31 923 ALA A C 1
ATOM 6787 O O . ALA A 1 923 ? -12.195 -25.891 -29.469 1 76.31 923 ALA A O 1
ATOM 6788 N N . LEU A 1 924 ? -14.195 -25.562 -30.422 1 85.69 924 LEU A N 1
ATOM 6789 C CA . LEU A 1 924 ? -14.898 -26.172 -29.297 1 85.69 924 LEU A CA 1
ATOM 6790 C C . LEU A 1 924 ? -15.117 -27.656 -29.516 1 85.69 924 LEU A C 1
ATOM 6792 O O . LEU A 1 924 ? -15.852 -28.047 -30.438 1 85.69 924 LEU A O 1
ATOM 6796 N N . HIS A 1 925 ? -14.383 -28.422 -28.797 1 80.5 925 HIS A N 1
ATOM 6797 C CA . HIS A 1 925 ? -14.492 -29.875 -28.891 1 80.5 925 HIS A CA 1
ATOM 6798 C C . HIS A 1 925 ? -15.164 -30.453 -27.641 1 80.5 925 HIS A C 1
ATOM 6800 O O . HIS A 1 925 ? -15.094 -29.859 -26.562 1 80.5 925 HIS A O 1
ATOM 6806 N N . ALA A 1 926 ? -15.758 -31.547 -27.75 1 82.06 926 ALA A N 1
ATOM 6807 C CA . ALA A 1 926 ? -16.547 -32.156 -26.688 1 82.06 926 ALA A CA 1
ATOM 6808 C C . ALA A 1 926 ? -15.688 -32.438 -25.453 1 82.06 926 ALA A C 1
ATOM 6810 O O . ALA A 1 926 ? -16.172 -32.344 -24.328 1 82.06 926 ALA A O 1
ATOM 6811 N N . ALA A 1 927 ? -14.414 -32.625 -25.703 1 74.81 927 ALA A N 1
ATOM 6812 C CA . ALA A 1 927 ? -13.523 -33 -24.609 1 74.81 927 ALA A CA 1
ATOM 6813 C C . ALA A 1 927 ? -12.922 -31.781 -23.922 1 74.81 927 ALA A C 1
ATOM 6815 O O . ALA A 1 927 ? -12.273 -31.906 -22.891 1 74.81 927 ALA A O 1
ATOM 6816 N N . ALA A 1 928 ? -13.219 -30.625 -24.359 1 78.56 928 ALA A N 1
ATOM 6817 C CA . ALA A 1 928 ? -12.633 -29.422 -23.812 1 78.56 928 ALA A CA 1
ATOM 6818 C C . ALA A 1 928 ? -13.156 -29.141 -22.406 1 78.56 928 ALA A C 1
ATOM 6820 O O . ALA A 1 928 ? -14.352 -29.297 -22.141 1 78.56 928 ALA A O 1
ATOM 6821 N N . ASP A 1 929 ? -12.172 -28.953 -21.531 1 80.25 929 ASP A N 1
ATOM 6822 C CA . ASP A 1 929 ? -12.555 -28.562 -20.172 1 80.25 929 ASP A CA 1
ATOM 6823 C C . ASP A 1 929 ? -13.18 -27.172 -20.156 1 80.25 929 ASP A C 1
ATOM 6825 O O . ASP A 1 929 ? -12.602 -26.219 -20.672 1 80.25 929 ASP A O 1
ATOM 6829 N N . LEU A 1 930 ? -14.312 -27.016 -19.547 1 82.69 930 LEU A N 1
ATOM 6830 C CA . LEU A 1 930 ? -15.062 -25.766 -19.531 1 82.69 930 LEU A CA 1
ATOM 6831 C C . LEU A 1 930 ? -14.289 -24.672 -18.781 1 82.69 930 LEU A C 1
ATOM 6833 O O . LEU A 1 930 ? -14.18 -23.547 -19.266 1 82.69 930 LEU A O 1
ATOM 6837 N N . ARG A 1 931 ? -13.727 -25.016 -17.75 1 78.19 931 ARG A N 1
ATOM 6838 C CA . ARG A 1 931 ? -13.086 -24.031 -16.906 1 78.19 931 ARG A CA 1
ATOM 6839 C C . ARG A 1 931 ? -11.641 -23.781 -17.328 1 78.19 931 ARG A C 1
ATOM 6841 O O . ARG A 1 931 ? -11.258 -22.641 -17.625 1 78.19 931 ARG A O 1
ATOM 6848 N N . ASP A 1 932 ? -10.844 -24.781 -17.469 1 74.25 932 ASP A N 1
ATOM 6849 C CA . ASP A 1 932 ? -9.398 -24.641 -17.641 1 74.25 932 ASP A CA 1
ATOM 6850 C C . ASP A 1 932 ? -9.039 -24.312 -19.094 1 74.25 932 ASP A C 1
ATOM 6852 O O . ASP A 1 932 ? -8.094 -23.562 -19.344 1 74.25 932 ASP A O 1
ATOM 6856 N N . ASP A 1 933 ? -9.953 -24.859 -20.031 1 74.69 933 ASP A N 1
ATOM 6857 C CA . ASP A 1 933 ? -9.641 -24.641 -21.453 1 74.69 933 ASP A CA 1
ATOM 6858 C C . ASP A 1 933 ? -10.383 -23.422 -22 1 74.69 933 ASP A C 1
ATOM 6860 O O . ASP A 1 933 ? -9.836 -22.672 -22.797 1 74.69 933 ASP A O 1
ATOM 6864 N N . LEU A 1 934 ? -11.672 -23.266 -21.453 1 75.75 934 LEU A N 1
ATOM 6865 C CA . LEU A 1 934 ? -12.531 -22.312 -22.141 1 75.75 934 LEU A CA 1
ATOM 6866 C C . LEU A 1 934 ? -12.734 -21.062 -21.281 1 75.75 934 LEU A C 1
ATOM 6868 O O . LEU A 1 934 ? -13.258 -20.062 -21.75 1 75.75 934 LEU A O 1
ATOM 6872 N N . GLY A 1 935 ? -12.242 -21.156 -20.047 1 75 935 GLY A N 1
ATOM 6873 C CA . GLY A 1 935 ? -12.461 -20.031 -19.156 1 75 935 GLY A CA 1
ATOM 6874 C C . GLY A 1 935 ? -13.914 -19.828 -18.797 1 75 935 GLY A C 1
ATOM 6875 O O . GLY A 1 935 ? -14.352 -18.703 -18.547 1 75 935 GLY A O 1
ATOM 6876 N N . PHE A 1 936 ? -14.68 -20.875 -18.828 1 79.69 936 PHE A N 1
ATOM 6877 C CA . PHE A 1 936 ? -16.109 -20.859 -18.5 1 79.69 936 PHE A CA 1
ATOM 6878 C C . PHE A 1 936 ? -16.328 -20.672 -17.016 1 79.69 936 PHE A C 1
ATOM 6880 O O . PHE A 1 936 ? -16.188 -21.625 -16.234 1 79.69 936 PHE A O 1
ATOM 6887 N N . ASP A 1 937 ? -16.609 -19.438 -16.656 1 77.19 937 ASP A N 1
ATOM 6888 C CA . ASP A 1 937 ? -16.75 -19.125 -15.242 1 77.19 937 ASP A CA 1
ATOM 6889 C C . ASP A 1 937 ? -18.219 -18.953 -14.867 1 77.19 937 ASP A C 1
ATOM 6891 O O . ASP A 1 937 ? -19.109 -19.297 -15.648 1 77.19 937 ASP A O 1
ATOM 6895 N N . SER A 1 938 ? -18.5 -18.531 -13.641 1 77 938 SER A N 1
ATOM 6896 C CA . SER A 1 938 ? -19.859 -18.438 -13.125 1 77 938 SER A CA 1
ATOM 6897 C C . SER A 1 938 ? -20.688 -17.422 -13.906 1 77 938 SER A C 1
ATOM 6899 O O . SER A 1 938 ? -21.891 -17.625 -14.117 1 77 938 SER A O 1
ATOM 6901 N N . VAL A 1 939 ? -20 -16.391 -14.32 1 75.31 939 VAL A N 1
ATOM 6902 C CA . VAL A 1 939 ? -20.719 -15.367 -15.078 1 75.31 939 VAL A CA 1
ATOM 6903 C C . VAL A 1 939 ? -21.109 -15.922 -16.453 1 75.31 939 VAL A C 1
ATOM 6905 O O . VAL A 1 939 ? -22.234 -15.734 -16.906 1 75.31 939 VAL A O 1
ATOM 6908 N N . GLN A 1 940 ? -20.203 -16.594 -17.078 1 80.44 940 GLN A N 1
ATOM 6909 C CA . GLN A 1 940 ? -20.484 -17.203 -18.359 1 80.44 940 GLN A CA 1
ATOM 6910 C C . GLN A 1 940 ? -21.547 -18.297 -18.234 1 80.44 940 GLN A C 1
ATOM 6912 O O . GLN A 1 940 ? -22.359 -18.484 -19.141 1 80.44 940 GLN A O 1
ATOM 6917 N N . ALA A 1 941 ? -21.5 -19 -17.125 1 82.31 941 ALA A N 1
ATOM 6918 C CA . ALA A 1 941 ? -22.516 -20.031 -16.891 1 82.31 941 ALA A CA 1
ATOM 6919 C C . ALA A 1 941 ? -23.906 -19.422 -16.859 1 82.31 941 ALA A C 1
ATOM 6921 O O . ALA A 1 941 ? -24.859 -20 -17.406 1 82.31 941 ALA A O 1
ATOM 6922 N N . MET A 1 942 ? -23.984 -18.281 -16.188 1 77.94 942 MET A N 1
ATOM 6923 C CA . MET A 1 942 ? -25.266 -17.594 -16.125 1 77.94 942 MET A CA 1
ATOM 6924 C C . MET A 1 942 ? -25.703 -17.141 -17.516 1 77.94 942 MET A C 1
ATOM 6926 O O . MET A 1 942 ? -26.859 -17.297 -17.891 1 77.94 942 MET A O 1
ATOM 6930 N N . GLN A 1 943 ? -24.766 -16.562 -18.234 1 81.31 943 GLN A N 1
ATOM 6931 C CA . GLN A 1 943 ? -25.062 -16.094 -19.578 1 81.31 943 GLN A CA 1
ATOM 6932 C C . GLN A 1 943 ? -25.469 -17.266 -20.484 1 81.31 943 GLN A C 1
ATOM 6934 O O . GLN A 1 943 ? -26.391 -17.141 -21.281 1 81.31 943 GLN A O 1
ATOM 6939 N N . PHE A 1 944 ? -24.797 -18.391 -20.344 1 86.69 944 PHE A N 1
ATOM 6940 C CA . PHE A 1 944 ? -25.094 -19.578 -21.125 1 86.69 944 PHE A CA 1
ATOM 6941 C C . PHE A 1 944 ? -26.484 -20.094 -20.812 1 86.69 944 PHE A C 1
ATOM 6943 O O . PHE A 1 944 ? -27.266 -20.406 -21.734 1 86.69 944 PHE A O 1
ATOM 6950 N N . ALA A 1 945 ? -26.781 -20.172 -19.547 1 84.94 945 ALA A N 1
ATOM 6951 C CA . ALA A 1 945 ? -28.078 -20.688 -19.125 1 84.94 945 ALA A CA 1
ATOM 6952 C C . ALA A 1 945 ? -29.219 -19.859 -19.734 1 84.94 945 ALA A C 1
ATOM 6954 O O . ALA A 1 945 ? -30.203 -20.422 -20.234 1 84.94 945 ALA A O 1
ATOM 6955 N N . ASP A 1 946 ? -29.016 -18.609 -19.703 1 81.06 946 ASP A N 1
ATOM 6956 C CA . ASP A 1 946 ? -30.047 -17.734 -20.234 1 81.06 946 ASP A CA 1
ATOM 6957 C C . ASP A 1 946 ? -30.188 -17.906 -21.75 1 81.06 946 ASP A C 1
ATOM 6959 O O . ASP A 1 946 ? -31.312 -18 -22.25 1 81.06 946 ASP A O 1
ATOM 6963 N N . ARG A 1 947 ? -29.094 -17.953 -22.422 1 84.44 947 ARG A N 1
ATOM 6964 C CA . ARG A 1 947 ? -29.094 -17.969 -23.875 1 84.44 947 ARG A CA 1
ATOM 6965 C C . ARG A 1 947 ? -29.562 -19.328 -24.406 1 84.44 947 ARG A C 1
ATOM 6967 O O . ARG A 1 947 ? -30.266 -19.406 -25.422 1 84.44 947 ARG A O 1
ATOM 6974 N N . ILE A 1 948 ? -29.156 -20.375 -23.703 1 89.19 948 ILE A N 1
ATOM 6975 C CA . ILE A 1 948 ? -29.484 -21.719 -24.188 1 89.19 948 ILE A CA 1
ATOM 6976 C C . ILE A 1 948 ? -30.984 -21.969 -24.047 1 89.19 948 ILE A C 1
ATOM 6978 O O . ILE A 1 948 ? -31.578 -22.641 -24.875 1 89.19 948 ILE A O 1
ATOM 6982 N N . VAL A 1 949 ? -31.531 -21.469 -23.031 1 86.12 949 VAL A N 1
ATOM 6983 C CA . VAL A 1 949 ? -32.969 -21.578 -22.797 1 86.12 949 VAL A CA 1
ATOM 6984 C C . VAL A 1 949 ? -33.719 -20.891 -23.938 1 86.12 949 VAL A C 1
ATOM 6986 O O . VAL A 1 949 ? -34.719 -21.438 -24.438 1 86.12 949 VAL A O 1
ATOM 6989 N N . ASN A 1 950 ? -33.219 -19.781 -24.25 1 80.38 950 ASN A N 1
ATOM 6990 C CA . ASN A 1 950 ? -33.844 -19.031 -25.328 1 80.38 950 ASN A CA 1
ATOM 6991 C C . ASN A 1 950 ? -33.688 -19.734 -26.672 1 80.38 950 ASN A C 1
ATOM 6993 O O . ASN A 1 950 ? -34.562 -19.688 -27.531 1 80.38 950 ASN A O 1
ATOM 6997 N N . GLU A 1 951 ? -32.5 -20.234 -26.875 1 85.06 951 GLU A N 1
ATOM 6998 C CA . GLU A 1 951 ? -32.188 -20.859 -28.156 1 85.06 951 GLU A CA 1
ATOM 6999 C C . GLU A 1 951 ? -33 -22.141 -28.344 1 85.06 951 GLU A C 1
ATOM 7001 O O . GLU A 1 951 ? -33.375 -22.469 -29.469 1 85.06 951 GLU A O 1
ATOM 7006 N N . LEU A 1 952 ? -33.188 -22.891 -27.297 1 88 952 LEU A N 1
ATOM 7007 C CA . LEU A 1 952 ? -33.812 -24.203 -27.422 1 88 952 LEU A CA 1
ATOM 7008 C C . LEU A 1 952 ? -35.25 -24.172 -26.906 1 88 952 LEU A C 1
ATOM 7010 O O . LEU A 1 952 ? -35.938 -25.172 -26.969 1 88 952 LEU A O 1
ATOM 7014 N N . ASP A 1 953 ? -35.656 -22.953 -26.422 1 83.12 953 ASP A N 1
ATOM 7015 C CA . ASP A 1 953 ? -37 -22.812 -25.812 1 83.12 953 ASP A CA 1
ATOM 7016 C C . ASP A 1 953 ? -37.25 -23.922 -24.781 1 83.12 953 ASP A C 1
ATOM 7018 O O . ASP A 1 953 ? -38.219 -24.656 -24.875 1 83.12 953 ASP A O 1
ATOM 7022 N N . MET A 1 954 ? -36.375 -24.078 -23.938 1 86.25 954 MET A N 1
ATOM 7023 C CA . MET A 1 954 ? -36.375 -25.125 -22.922 1 86.25 954 MET A CA 1
ATOM 7024 C C . MET A 1 954 ? -36.594 -24.547 -21.531 1 86.25 954 MET A C 1
ATOM 7026 O O . MET A 1 954 ? -36.594 -23.328 -21.344 1 86.25 954 MET A O 1
ATOM 7030 N N . PRO A 1 955 ? -36.844 -25.453 -20.562 1 84.56 955 PRO A N 1
ATOM 7031 C CA . PRO A 1 955 ? -36.938 -24.969 -19.188 1 84.56 955 PRO A CA 1
ATOM 7032 C C . PRO A 1 955 ? -35.656 -24.312 -18.672 1 84.56 955 PRO A C 1
ATOM 7034 O O . PRO A 1 955 ? -34.594 -24.594 -19.188 1 84.56 955 PRO A O 1
ATOM 7037 N N . ARG A 1 956 ? -35.875 -23.547 -17.641 1 82.06 956 ARG A N 1
ATOM 7038 C CA . ARG A 1 956 ? -34.75 -22.797 -17.062 1 82.06 956 ARG A CA 1
ATOM 7039 C C . ARG A 1 956 ? -33.656 -23.734 -16.562 1 82.06 956 ARG A C 1
ATOM 7041 O O . ARG A 1 956 ? -33.969 -24.781 -15.992 1 82.06 956 ARG A O 1
ATOM 7048 N N . LEU A 1 957 ? -32.469 -23.422 -16.938 1 83.81 957 LEU A N 1
ATOM 7049 C CA . LEU A 1 957 ? -31.266 -24.141 -16.516 1 83.81 957 LEU A CA 1
ATOM 7050 C C . LEU A 1 957 ? -30.578 -23.422 -15.359 1 83.81 957 LEU A C 1
ATOM 7052 O O . LEU A 1 957 ? -30.312 -22.234 -15.445 1 83.81 957 LEU A O 1
ATOM 7056 N N . ASP A 1 958 ? -30.406 -24.156 -14.281 1 78.44 958 ASP A N 1
ATOM 7057 C CA . ASP A 1 958 ? -29.734 -23.594 -13.109 1 78.44 958 ASP A CA 1
ATOM 7058 C C . ASP A 1 958 ? -28.234 -23.438 -13.359 1 78.44 958 ASP A C 1
ATOM 7060 O O . ASP A 1 958 ? -27.531 -24.438 -13.555 1 78.44 958 ASP A O 1
ATOM 7064 N N . PRO A 1 959 ? -27.797 -22.25 -13.32 1 78.31 959 PRO A N 1
ATOM 7065 C CA . PRO A 1 959 ? -26.359 -22.047 -13.539 1 78.31 959 PRO A CA 1
ATOM 7066 C C . PRO A 1 959 ? -25.5 -22.75 -12.5 1 78.31 959 PRO A C 1
ATOM 7068 O O . PRO A 1 959 ? -24.359 -23.125 -12.781 1 78.31 959 PRO A O 1
ATOM 7071 N N . VAL A 1 960 ? -26.031 -22.953 -11.359 1 70.44 960 VAL A N 1
ATOM 7072 C CA . VAL A 1 960 ? -25.281 -23.641 -10.312 1 70.44 960 VAL A CA 1
ATOM 7073 C C . VAL A 1 960 ? -25.078 -25.109 -10.695 1 70.44 960 VAL A C 1
ATOM 7075 O O . VAL A 1 960 ? -24.031 -25.688 -10.422 1 70.44 960 VAL A O 1
ATOM 7078 N N . ALA A 1 961 ? -26.031 -25.625 -11.344 1 73.12 961 ALA A N 1
ATOM 7079 C CA . ALA A 1 961 ? -25.953 -27.016 -11.789 1 73.12 961 ALA A CA 1
ATOM 7080 C C . ALA A 1 961 ? -24.844 -27.188 -12.828 1 73.12 961 ALA A C 1
ATOM 7082 O O . ALA A 1 961 ? -24.234 -28.266 -12.922 1 73.12 961 ALA A O 1
ATOM 7083 N N . ILE A 1 962 ? -24.594 -26.172 -13.539 1 76.81 962 ILE A N 1
ATOM 7084 C CA . ILE A 1 962 ? -23.547 -26.188 -14.555 1 76.81 962 ILE A CA 1
ATOM 7085 C C . ILE A 1 962 ? -22.172 -26.219 -13.875 1 76.81 962 ILE A C 1
ATOM 7087 O O . ILE A 1 962 ? -21.281 -26.969 -14.289 1 76.81 962 ILE A O 1
ATOM 7091 N N . GLN A 1 963 ? -22.031 -25.516 -12.844 1 67.56 963 GLN A N 1
ATOM 7092 C CA . GLN A 1 963 ? -20.734 -25.328 -12.203 1 67.56 963 GLN A CA 1
ATOM 7093 C C . GLN A 1 963 ? -20.344 -26.547 -11.367 1 67.56 963 GLN A C 1
ATOM 7095 O O . GLN A 1 963 ? -19.172 -26.891 -11.281 1 67.56 963 GLN A O 1
ATOM 7100 N N . ASP A 1 964 ? -21.266 -27.188 -10.625 1 59.72 964 ASP A N 1
ATOM 7101 C CA . ASP A 1 964 ? -20.984 -28.266 -9.68 1 59.72 964 ASP A CA 1
ATOM 7102 C C . ASP A 1 964 ? -20.578 -29.547 -10.406 1 59.72 964 ASP A C 1
ATOM 7104 O O . ASP A 1 964 ? -19.812 -30.359 -9.875 1 59.72 964 ASP A O 1
ATOM 7108 N N . ASN A 1 965 ? -21.094 -29.719 -11.594 1 58.72 965 ASN A N 1
ATOM 7109 C CA . ASN A 1 965 ? -21.016 -31.094 -12.07 1 58.72 965 ASN A CA 1
ATOM 7110 C C . ASN A 1 965 ? -20.344 -31.172 -13.438 1 58.72 965 ASN A C 1
ATOM 7112 O O . ASN A 1 965 ? -20.094 -32.281 -13.953 1 58.72 965 ASN A O 1
ATOM 7116 N N . LEU A 1 966 ? -19.969 -30 -13.883 1 68 966 LEU A N 1
ATOM 7117 C CA . LEU A 1 966 ? -19.625 -30.156 -15.297 1 68 966 LEU A CA 1
ATOM 7118 C C . LEU A 1 966 ? -18.172 -29.766 -15.555 1 68 966 LEU A C 1
ATOM 7120 O O . LEU A 1 966 ? -17.734 -28.703 -15.102 1 68 966 LEU A O 1
ATOM 7124 N N . THR A 1 967 ? -17.531 -30.734 -16.203 1 75.62 967 THR A N 1
ATOM 7125 C CA . THR A 1 967 ? -16.125 -30.5 -16.453 1 75.62 967 THR A CA 1
ATOM 7126 C C . THR A 1 967 ? -15.875 -30.25 -17.938 1 75.62 967 THR A C 1
ATOM 7128 O O . THR A 1 967 ? -15 -29.453 -18.312 1 75.62 967 THR A O 1
ATOM 7131 N N . THR A 1 968 ? -16.688 -30.844 -18.844 1 85.12 968 THR A N 1
ATOM 7132 C CA . THR A 1 968 ? -16.391 -30.766 -20.266 1 85.12 968 THR A CA 1
ATOM 7133 C C . THR A 1 968 ? -17.625 -30.312 -21.047 1 85.12 968 THR A C 1
ATOM 7135 O O . THR A 1 968 ? -18.719 -30.25 -20.5 1 85.12 968 THR A O 1
ATOM 7138 N N . ILE A 1 969 ? -17.484 -29.984 -22.297 1 88.12 969 ILE A N 1
ATOM 7139 C CA . ILE A 1 969 ? -18.578 -29.625 -23.172 1 88.12 969 ILE A CA 1
ATOM 7140 C C . ILE A 1 969 ? -19.547 -30.797 -23.312 1 88.12 969 ILE A C 1
ATOM 7142 O O . ILE A 1 969 ? -20.766 -30.594 -23.391 1 88.12 969 ILE A O 1
ATOM 7146 N N . ALA A 1 970 ? -18.984 -31.969 -23.281 1 85.31 970 ALA A N 1
ATOM 7147 C CA . ALA A 1 970 ? -19.828 -33.156 -23.344 1 85.31 970 ALA A CA 1
ATOM 7148 C C . ALA A 1 970 ? -20.766 -33.25 -22.141 1 85.31 970 ALA A C 1
ATOM 7150 O O . ALA A 1 970 ? -21.938 -33.594 -22.297 1 85.31 970 ALA A O 1
ATOM 7151 N N . ASP A 1 971 ? -20.188 -32.969 -21 1 87.62 971 ASP A N 1
ATOM 7152 C CA . ASP A 1 971 ? -21 -32.969 -19.781 1 87.62 971 ASP A CA 1
ATOM 7153 C C . ASP A 1 971 ? -22.109 -31.922 -19.891 1 87.62 971 ASP A C 1
ATOM 7155 O O . ASP A 1 971 ? -23.25 -32.188 -19.469 1 87.62 971 ASP A O 1
ATOM 7159 N N . LEU A 1 972 ? -21.734 -30.781 -20.375 1 89.75 972 LEU A N 1
ATOM 7160 C CA . LEU A 1 972 ? -22.688 -29.688 -20.516 1 89.75 972 LEU A CA 1
ATOM 7161 C C . LEU A 1 972 ? -23.781 -30.062 -21.5 1 89.75 972 LEU A C 1
ATOM 7163 O O . LEU A 1 972 ? -24.953 -29.766 -21.266 1 89.75 972 LEU A O 1
ATOM 7167 N N . THR A 1 973 ? -23.469 -30.672 -22.594 1 89.19 973 THR A N 1
ATOM 7168 C CA . THR A 1 973 ? -24.438 -31.109 -23.594 1 89.19 973 THR A CA 1
ATOM 7169 C C . THR A 1 973 ? -25.406 -32.125 -23 1 89.19 973 THR A C 1
ATOM 7171 O O . THR A 1 973 ? -26.609 -32.062 -23.266 1 89.19 973 THR A O 1
ATOM 7174 N N . LYS A 1 974 ? -24.891 -33 -22.172 1 87.44 974 LYS A N 1
ATOM 7175 C CA . LYS A 1 974 ? -25.734 -34 -21.5 1 87.44 974 LYS A CA 1
ATOM 7176 C C . LYS A 1 974 ? -26.734 -33.344 -20.562 1 87.44 974 LYS A C 1
ATOM 7178 O O . LYS A 1 974 ? -27.891 -33.719 -20.5 1 87.44 974 LYS A O 1
ATOM 7183 N N . LEU A 1 975 ? -26.219 -32.406 -19.844 1 88.25 975 LEU A N 1
ATOM 7184 C CA . LEU A 1 975 ? -27.062 -31.703 -18.906 1 88.25 975 LEU A CA 1
ATOM 7185 C C . LEU A 1 975 ? -28.188 -30.969 -19.641 1 88.25 975 LEU A C 1
ATOM 7187 O O . LEU A 1 975 ? -29.344 -31.031 -19.234 1 88.25 975 LEU A O 1
ATOM 7191 N N . VAL A 1 976 ? -27.844 -30.266 -20.672 1 89.88 976 VAL A N 1
ATOM 7192 C CA . VAL A 1 976 ? -28.812 -29.5 -21.438 1 89.88 976 VAL A CA 1
ATOM 7193 C C . VAL A 1 976 ? -29.812 -30.438 -22.125 1 89.88 976 VAL A C 1
ATOM 7195 O O . VAL A 1 976 ? -31.016 -30.156 -22.156 1 89.88 976 VAL A O 1
ATOM 7198 N N . ALA A 1 977 ? -29.359 -31.5 -22.672 1 88.81 977 ALA A N 1
ATOM 7199 C CA . ALA A 1 977 ? -30.219 -32.469 -23.312 1 88.81 977 ALA A CA 1
ATOM 7200 C C . ALA A 1 977 ? -31.219 -33.062 -22.312 1 88.81 977 ALA A C 1
ATOM 7202 O O . ALA A 1 977 ? -32.406 -33.25 -22.641 1 88.81 977 ALA A O 1
ATOM 7203 N N . GLY A 1 978 ? -30.703 -33.375 -21.141 1 85.31 978 GLY A N 1
ATOM 7204 C CA . GLY A 1 978 ? -31.594 -33.844 -20.094 1 85.31 978 GLY A CA 1
ATOM 7205 C C . GLY A 1 978 ? -32.656 -32.844 -19.703 1 85.31 978 GLY A C 1
ATOM 7206 O O . GLY A 1 978 ? -33.812 -33.219 -19.484 1 85.31 978 GLY A O 1
ATOM 7207 N N . THR A 1 979 ? -32.281 -31.656 -19.578 1 86.44 979 THR A N 1
ATOM 7208 C CA . THR A 1 979 ? -33.219 -30.594 -19.172 1 86.44 979 THR A CA 1
ATOM 7209 C C . THR A 1 979 ? -34.219 -30.312 -20.281 1 86.44 979 THR A C 1
ATOM 7211 O O . THR A 1 979 ? -35.375 -29.969 -20.016 1 86.44 979 THR A O 1
ATOM 7214 N N . ALA A 1 980 ? -33.781 -30.453 -21.516 1 85.62 980 ALA A N 1
ATOM 7215 C CA . ALA A 1 980 ? -34.625 -30.203 -22.672 1 85.62 980 ALA A CA 1
ATOM 7216 C C . ALA A 1 980 ? -35.531 -31.406 -22.969 1 85.62 980 ALA A C 1
ATOM 7218 O O . ALA A 1 980 ? -36.375 -31.344 -23.844 1 85.62 980 ALA A O 1
ATOM 7219 N N . GLY A 1 981 ? -35.406 -32.5 -22.219 1 78.25 981 GLY A N 1
ATOM 7220 C CA . GLY A 1 981 ? -36.219 -33.688 -22.375 1 78.25 981 GLY A CA 1
ATOM 7221 C C . GLY A 1 981 ? -35.844 -34.531 -23.562 1 78.25 981 GLY A C 1
ATOM 7222 O O . GLY A 1 981 ? -36.688 -35.219 -24.141 1 78.25 981 GLY A O 1
ATOM 7223 N N . VAL A 1 982 ? -34.656 -34.312 -24.094 1 70.75 982 VAL A N 1
ATOM 7224 C CA . VAL A 1 982 ? -34.188 -35.062 -25.234 1 70.75 982 VAL A CA 1
ATOM 7225 C C . VAL A 1 982 ? -33.562 -36.375 -24.766 1 70.75 982 VAL A C 1
ATOM 7227 O O . VAL A 1 982 ? -32.781 -36.406 -23.828 1 70.75 982 VAL A O 1
ATOM 7230 N N . ALA A 1 983 ? -34.281 -37.562 -25.016 1 59.69 983 ALA A N 1
ATOM 7231 C CA . ALA A 1 983 ? -33.906 -38.906 -24.625 1 59.69 983 ALA A CA 1
ATOM 7232 C C . ALA A 1 983 ? -32.5 -39.281 -25.172 1 59.69 983 ALA A C 1
ATOM 7234 O O . ALA A 1 983 ? -32.188 -38.969 -26.328 1 59.69 983 ALA A O 1
ATOM 7235 N N . GLN A 1 984 ? -31.5 -39.469 -24.328 1 51.84 984 GLN A N 1
ATOM 7236 C CA . GLN A 1 984 ? -30.219 -40.062 -24.719 1 51.84 984 GLN A CA 1
ATOM 7237 C C . GLN A 1 984 ? -30.406 -41.375 -25.438 1 51.84 984 GLN A C 1
ATOM 7239 O O . GLN A 1 984 ? -31.25 -42.188 -25.031 1 51.84 984 GLN A O 1
ATOM 7244 N N . PRO A 1 985 ? -30.031 -41.531 -26.594 1 42.41 985 PRO A N 1
ATOM 7245 C CA . PRO A 1 985 ? -30.125 -42.906 -27.078 1 42.41 985 PRO A CA 1
ATOM 7246 C C . PRO A 1 985 ? -29.531 -43.938 -26.109 1 42.41 985 PRO A C 1
ATOM 7248 O O . PRO A 1 985 ? -28.531 -43.656 -25.453 1 42.41 985 PRO A O 1
ATOM 7251 N N . GLU A 1 986 ? -30.375 -44.688 -25.453 1 35.94 986 GLU A N 1
ATOM 7252 C CA . GLU A 1 986 ? -29.906 -45.844 -24.719 1 35.94 986 GLU A CA 1
ATOM 7253 C C . GLU A 1 986 ? -28.844 -46.625 -25.5 1 35.94 986 GLU A C 1
ATOM 7255 O O . GLU A 1 986 ? -29.047 -46.938 -26.672 1 35.94 986 GLU A O 1
ATOM 7260 N N . HIS A 1 987 ? -27.641 -46.375 -25.203 1 35.34 987 HIS A N 1
ATOM 7261 C CA . HIS A 1 987 ? -26.672 -47.344 -25.703 1 35.34 987 HIS A CA 1
ATOM 7262 C C . HIS A 1 987 ? -27.188 -48.75 -25.5 1 35.34 987 HIS A C 1
ATOM 7264 O O . HIS A 1 987 ? -27.453 -49.188 -24.375 1 35.34 987 HIS A O 1
ATOM 7270 N N . THR A 1 988 ? -28.016 -49.188 -26.344 1 30.75 988 THR A N 1
ATOM 7271 C CA . THR A 1 988 ? -28.188 -50.656 -26.391 1 30.75 988 THR A CA 1
ATOM 7272 C C . THR A 1 988 ? -26.828 -51.344 -26.266 1 30.75 988 THR A C 1
ATOM 7274 O O . THR A 1 988 ? -25.859 -50.969 -26.938 1 30.75 988 THR A O 1
ATOM 7277 N N . GLY A 1 989 ? -26.609 -51.906 -25.047 1 28.95 989 GLY A N 1
ATOM 7278 C CA . GLY A 1 989 ? -25.594 -52.875 -24.734 1 28.95 989 GLY A CA 1
ATOM 7279 C C . GLY A 1 989 ? -25.359 -53.875 -25.844 1 28.95 989 GLY A C 1
ATOM 7280 O O . GLY A 1 989 ? -26.234 -54.719 -26.125 1 28.95 989 GLY A O 1
ATOM 7281 N N . ALA A 1 990 ? -24.891 -53.562 -27 1 27.58 990 ALA A N 1
ATOM 7282 C CA . ALA A 1 990 ? -24.422 -54.656 -27.828 1 27.58 990 ALA A CA 1
ATOM 7283 C C . ALA A 1 990 ? -23.672 -55.688 -27 1 27.58 990 ALA A C 1
ATOM 7285 O O . ALA A 1 990 ? -23.016 -55.344 -26.016 1 27.58 990 ALA A O 1
ATOM 7286 N N . GLY A 1 991 ? -23.984 -56.938 -27.125 1 23.95 991 GLY A N 1
ATOM 7287 C CA . GLY A 1 991 ? -23.422 -58.25 -26.859 1 23.95 991 GLY A CA 1
ATOM 7288 C C . GLY A 1 991 ? -21.938 -58.344 -27.125 1 23.95 991 GLY A C 1
ATOM 7289 O O . GLY A 1 991 ? -21.516 -58.5 -28.266 1 23.95 991 GLY A O 1
ATOM 7290 N N . ILE A 1 992 ? -21.078 -57.438 -26.625 1 21.14 992 ILE A N 1
ATOM 7291 C CA . ILE A 1 992 ? -19.922 -58.312 -26.438 1 21.14 992 ILE A CA 1
ATOM 7292 C C . ILE A 1 992 ? -20.078 -59.094 -25.125 1 21.14 992 ILE A C 1
ATOM 7294 O O . ILE A 1 992 ? -20.531 -58.562 -24.125 1 21.14 992 ILE A O 1
ATOM 7298 N N . MET B 1 1 ? 2.525 -4.309 18.984 1 86.5 1 MET B N 1
ATOM 7299 C CA . MET B 1 1 ? 2.324 -2.865 19.109 1 86.5 1 MET B CA 1
ATOM 7300 C C . MET B 1 1 ? 0.898 -2.484 18.719 1 86.5 1 MET B C 1
ATOM 7302 O O . MET B 1 1 ? 0.411 -2.879 17.656 1 86.5 1 MET B O 1
ATOM 7306 N N . GLU B 1 2 ? 0.271 -1.76 19.609 1 93.25 2 GLU B N 1
ATOM 7307 C CA . GLU B 1 2 ? -1.117 -1.365 19.391 1 93.25 2 GLU B CA 1
ATOM 7308 C C . GLU B 1 2 ? -1.202 0.007 18.734 1 93.25 2 GLU B C 1
ATOM 7310 O O . GLU B 1 2 ? -0.346 0.865 18.953 1 93.25 2 GLU B O 1
ATOM 7315 N N . ILE B 1 3 ? -2.219 0.143 17.844 1 98.31 3 ILE B N 1
ATOM 7316 C CA . ILE B 1 3 ? -2.436 1.394 17.125 1 98.31 3 ILE B CA 1
ATOM 7317 C C . ILE B 1 3 ? -3.779 1.995 17.531 1 98.31 3 ILE B C 1
ATOM 7319 O O . ILE B 1 3 ? -4.832 1.399 17.297 1 98.31 3 ILE B O 1
ATOM 7323 N N . ASP B 1 4 ? -3.799 3.23 18.062 1 98.12 4 ASP B N 1
ATOM 7324 C CA . ASP B 1 4 ? -5.02 3.912 18.484 1 98.12 4 ASP B CA 1
ATOM 7325 C C . ASP B 1 4 ? -5.77 4.484 17.281 1 98.12 4 ASP B C 1
ATOM 7327 O O . ASP B 1 4 ? -5.156 5.031 16.359 1 98.12 4 ASP B O 1
ATOM 7331 N N . VAL B 1 5 ? -7.043 4.27 17.266 1 98.69 5 VAL B N 1
ATOM 7332 C CA . VAL B 1 5 ? -7.922 5.07 16.422 1 98.69 5 VAL B CA 1
ATOM 7333 C C . VAL B 1 5 ? -8.352 6.328 17.172 1 98.69 5 VAL B C 1
ATOM 7335 O O . VAL B 1 5 ? -9.352 6.316 17.906 1 98.69 5 VAL B O 1
ATOM 7338 N N . THR B 1 6 ? -7.719 7.461 16.906 1 97.88 6 THR B N 1
ATOM 7339 C CA . THR B 1 6 ? -7.812 8.609 17.797 1 97.88 6 THR B CA 1
ATOM 7340 C C . THR B 1 6 ? -8.766 9.656 17.234 1 97.88 6 THR B C 1
ATOM 7342 O O . THR B 1 6 ? -9.227 10.539 17.953 1 97.88 6 THR B O 1
ATOM 7345 N N . GLY B 1 7 ? -9.086 9.586 15.992 1 98.56 7 GLY B N 1
ATOM 7346 C CA . GLY B 1 7 ? -10.016 10.508 15.367 1 98.56 7 GLY B CA 1
ATOM 7347 C C . GLY B 1 7 ? -10.852 9.867 14.273 1 98.56 7 GLY B C 1
ATOM 7348 O O . GLY B 1 7 ? -10.383 8.961 13.578 1 98.56 7 GLY B O 1
ATOM 7349 N N . ILE B 1 8 ? -12.094 10.352 14.086 1 98.81 8 ILE B N 1
ATOM 7350 C CA . ILE B 1 8 ? -13.008 9.836 13.07 1 98.81 8 ILE B CA 1
ATOM 7351 C C . ILE B 1 8 ? -13.812 10.984 12.469 1 98.81 8 ILE B C 1
ATOM 7353 O O . ILE B 1 8 ? -14.195 11.922 13.172 1 98.81 8 ILE B O 1
ATOM 7357 N N . ALA B 1 9 ? -13.992 10.945 11.195 1 98.81 9 ALA B N 1
ATOM 7358 C CA . ALA B 1 9 ? -14.961 11.766 10.477 1 98.81 9 ALA B CA 1
ATOM 7359 C C . ALA B 1 9 ? -15.617 10.984 9.344 1 98.81 9 ALA B C 1
ATOM 7361 O O . ALA B 1 9 ? -14.992 10.102 8.742 1 98.81 9 ALA B O 1
ATOM 7362 N N . CYS B 1 10 ? -16.875 11.281 9.07 1 98.69 10 CYS B N 1
ATOM 7363 C CA . CYS B 1 10 ? -17.531 10.57 7.977 1 98.69 10 CYS B CA 1
ATOM 7364 C C . CYS B 1 10 ? -18.734 11.344 7.477 1 98.69 10 CYS B C 1
ATOM 7366 O O . CYS B 1 10 ? -19.234 12.25 8.148 1 98.69 10 CYS B O 1
ATOM 7368 N N . ARG B 1 11 ? -19.141 11.109 6.332 1 98.5 11 ARG B N 1
ATOM 7369 C CA . ARG B 1 11 ? -20.391 11.477 5.684 1 98.5 11 ARG B CA 1
ATOM 7370 C C . ARG B 1 11 ? -20.969 10.305 4.902 1 98.5 11 ARG B C 1
ATOM 7372 O O . ARG B 1 11 ? -20.344 9.805 3.965 1 98.5 11 ARG B O 1
ATOM 7379 N N . PHE B 1 12 ? -22.078 9.812 5.344 1 98.62 12 PHE B N 1
ATOM 7380 C CA . PHE B 1 12 ? -22.766 8.711 4.695 1 98.62 12 PHE B CA 1
ATOM 7381 C C . PHE B 1 12 ? -24.203 9.078 4.375 1 98.62 12 PHE B C 1
ATOM 7383 O O . PHE B 1 12 ? -24.703 10.109 4.84 1 98.62 12 PHE B O 1
ATOM 7390 N N . PRO B 1 13 ? -24.875 8.336 3.527 1 98.25 13 PRO B N 1
ATOM 7391 C CA . PRO B 1 13 ? -26.266 8.648 3.184 1 98.25 13 PRO B CA 1
ATOM 7392 C C . PRO B 1 13 ? -27.172 8.727 4.41 1 98.25 13 PRO B C 1
ATOM 7394 O O . PRO B 1 13 ? -27.281 7.754 5.168 1 98.25 13 PRO B O 1
ATOM 7397 N N . GLY B 1 14 ? -27.719 9.867 4.574 1 96.5 14 GLY B N 1
ATOM 7398 C CA . GLY B 1 14 ? -28.609 10.062 5.707 1 96.5 14 GLY B CA 1
ATOM 7399 C C . GLY B 1 14 ? -27.875 10.406 6.988 1 96.5 14 GLY B C 1
ATOM 7400 O O . GLY B 1 14 ? -28.5 10.578 8.039 1 96.5 14 GLY B O 1
ATOM 7401 N N . ALA B 1 15 ? -26.625 10.508 6.957 1 97.5 15 ALA B N 1
ATOM 7402 C CA . ALA B 1 15 ? -25.828 10.758 8.156 1 97.5 15 ALA B CA 1
ATOM 7403 C C . ALA B 1 15 ? -24.656 11.68 7.855 1 97.5 15 ALA B C 1
ATOM 7405 O O . ALA B 1 15 ? -23.594 11.227 7.398 1 97.5 15 ALA B O 1
ATOM 7406 N N . ASP B 1 16 ? -24.797 12.922 8.141 1 95.69 16 ASP B N 1
ATOM 7407 C CA . ASP B 1 16 ? -23.734 13.914 7.953 1 95.69 16 ASP B CA 1
ATOM 7408 C C . ASP B 1 16 ? -22.938 14.109 9.242 1 95.69 16 ASP B C 1
ATOM 7410 O O . ASP B 1 16 ? -23.25 14.992 10.047 1 95.69 16 ASP B O 1
ATOM 7414 N N . GLY B 1 17 ? -21.938 13.242 9.328 1 97.25 17 GLY B N 1
ATOM 7415 C CA . GLY B 1 17 ? -21.094 13.336 10.508 1 97.25 17 GLY B CA 1
ATOM 7416 C C . GLY B 1 17 ? -21.172 12.109 11.398 1 97.25 17 GLY B C 1
ATOM 7417 O O . GLY B 1 17 ? -22.094 11.297 11.258 1 97.25 17 GLY B O 1
ATOM 7418 N N . VAL B 1 18 ? -20.312 12.016 12.352 1 97.88 18 VAL B N 1
ATOM 7419 C CA . VAL B 1 18 ? -20.109 10.844 13.188 1 97.88 18 VAL B CA 1
ATOM 7420 C C . VAL B 1 18 ? -21.312 10.641 14.102 1 97.88 18 VAL B C 1
ATOM 7422 O O . VAL B 1 18 ? -21.812 9.516 14.242 1 97.88 18 VAL B O 1
ATOM 7425 N N . GLU B 1 19 ? -21.812 11.727 14.711 1 96.19 19 GLU B N 1
ATOM 7426 C CA . GLU B 1 19 ? -22.953 11.633 15.609 1 96.19 19 GLU B CA 1
ATOM 7427 C C . GLU B 1 19 ? -24.219 11.211 14.859 1 96.19 19 GLU B C 1
ATOM 7429 O O . GLU B 1 19 ? -24.969 10.359 15.328 1 96.19 19 GLU B O 1
ATOM 7434 N N . ALA B 1 20 ? -24.422 11.828 13.727 1 97.25 20 ALA B N 1
ATOM 7435 C CA . ALA B 1 20 ? -25.562 11.469 12.898 1 97.25 20 ALA B CA 1
ATOM 7436 C C . ALA B 1 20 ? -25.484 10.008 12.453 1 97.25 20 ALA B C 1
ATOM 7438 O O . ALA B 1 20 ? -26.5 9.312 12.375 1 97.25 20 ALA B O 1
ATOM 7439 N N . PHE B 1 21 ? -24.344 9.609 12.148 1 98.31 21 PHE B N 1
ATOM 7440 C CA . PHE B 1 21 ? -24.125 8.234 11.719 1 98.31 21 PHE B CA 1
ATOM 7441 C C . PHE B 1 21 ? -24.453 7.25 12.836 1 98.31 21 PHE B C 1
ATOM 7443 O O . PHE B 1 21 ? -25.172 6.266 12.609 1 98.31 21 PHE B O 1
ATOM 7450 N N . TRP B 1 22 ? -23.906 7.48 14 1 98.06 22 TRP B N 1
ATOM 7451 C CA . TRP B 1 22 ? -24.203 6.613 15.141 1 98.06 22 TRP B CA 1
ATOM 7452 C C . TRP B 1 22 ? -25.688 6.574 15.438 1 98.06 22 TRP B C 1
ATOM 7454 O O . TRP B 1 22 ? -26.25 5.508 15.703 1 98.06 22 TRP B O 1
ATOM 7464 N N . ASP B 1 23 ? -26.328 7.742 15.359 1 97.62 23 ASP B N 1
ATOM 7465 C CA . ASP B 1 23 ? -27.766 7.816 15.578 1 97.62 23 ASP B CA 1
ATOM 7466 C C . ASP B 1 23 ? -28.516 6.977 14.547 1 97.62 23 ASP B C 1
ATOM 7468 O O . ASP B 1 23 ? -29.469 6.262 14.891 1 97.62 23 ASP B O 1
ATOM 7472 N N . MET B 1 24 ? -28.094 7.074 13.336 1 97.56 24 MET B N 1
ATOM 7473 C CA . MET B 1 24 ? -28.703 6.285 12.266 1 97.56 24 MET B CA 1
ATOM 7474 C C . MET B 1 24 ? -28.578 4.793 12.547 1 97.56 24 MET B C 1
ATOM 7476 O O . MET B 1 24 ? -29.547 4.043 12.375 1 97.56 24 MET B O 1
ATOM 7480 N N . LEU B 1 25 ? -27.438 4.367 12.961 1 97.62 25 LEU B N 1
ATOM 7481 C CA . LEU B 1 25 ? -27.172 2.959 13.242 1 97.62 25 LEU B CA 1
ATOM 7482 C C . LEU B 1 25 ? -28.031 2.461 14.398 1 97.62 25 LEU B C 1
ATOM 7484 O O . LEU B 1 25 ? -28.625 1.388 14.312 1 97.62 25 LEU B O 1
ATOM 7488 N N . LEU B 1 26 ? -28.141 3.244 15.43 1 97.06 26 LEU B N 1
ATOM 7489 C CA . LEU B 1 26 ? -28.891 2.854 16.609 1 97.06 26 LEU B CA 1
ATOM 7490 C C . LEU B 1 26 ? -30.391 2.756 16.312 1 97.06 26 LEU B C 1
ATOM 7492 O O . LEU B 1 26 ? -31.078 1.905 16.859 1 97.06 26 LEU B O 1
ATOM 7496 N N . ARG B 1 27 ? -30.844 3.594 15.445 1 95.38 27 ARG B N 1
ATOM 7497 C CA . ARG B 1 27 ? -32.281 3.65 15.141 1 95.38 27 ARG B CA 1
ATOM 7498 C C . ARG B 1 27 ? -32.625 2.723 13.984 1 95.38 27 ARG B C 1
ATOM 7500 O O . ARG B 1 27 ? -33.781 2.574 13.625 1 95.38 27 ARG B O 1
ATOM 7507 N N . GLY B 1 28 ? -31.641 2.135 13.367 1 94.88 28 GLY B N 1
ATOM 7508 C CA . GLY B 1 28 ? -31.859 1.213 12.273 1 94.88 28 GLY B CA 1
ATOM 7509 C C . GLY B 1 28 ? -32.438 1.885 11.039 1 94.88 28 GLY B C 1
ATOM 7510 O O . GLY B 1 28 ? -33.344 1.349 10.391 1 94.88 28 GLY B O 1
ATOM 7511 N N . ARG B 1 29 ? -31.953 3.061 10.695 1 95.62 29 ARG B N 1
ATOM 7512 C CA . ARG B 1 29 ? -32.438 3.803 9.539 1 95.62 29 ARG B CA 1
ATOM 7513 C C . ARG B 1 29 ? -31.734 3.367 8.266 1 95.62 29 ARG B C 1
ATOM 7515 O O . ARG B 1 29 ? -30.625 2.826 8.32 1 95.62 29 ARG B O 1
ATOM 7522 N N . ASN B 1 30 ? -32.375 3.568 7.129 1 95.88 30 ASN B N 1
ATOM 7523 C CA . ASN B 1 30 ? -31.859 3.227 5.805 1 95.88 30 ASN B CA 1
ATOM 7524 C C . ASN B 1 30 ? -31.734 4.461 4.914 1 95.88 30 ASN B C 1
ATOM 7526 O O . ASN B 1 30 ? -32.719 5.207 4.75 1 95.88 30 ASN B O 1
ATOM 7530 N N . GLY B 1 31 ? -30.562 4.648 4.293 1 96.62 31 GLY B N 1
ATOM 7531 C CA . GLY B 1 31 ? -30.281 5.852 3.523 1 96.62 31 GLY B CA 1
ATOM 7532 C C . GLY B 1 31 ? -30.594 5.703 2.049 1 96.62 31 GLY B C 1
ATOM 7533 O O . GLY B 1 31 ? -30.312 6.598 1.252 1 96.62 31 GLY B O 1
ATOM 7534 N N . THR B 1 32 ? -31.219 4.602 1.575 1 97 32 THR B N 1
ATOM 7535 C CA . THR B 1 32 ? -31.547 4.363 0.172 1 97 32 THR B CA 1
ATOM 7536 C C . THR B 1 32 ? -32.688 5.27 -0.285 1 97 32 THR B C 1
ATOM 7538 O O . THR B 1 32 ? -33.656 5.469 0.447 1 97 32 THR B O 1
ATOM 7541 N N . ARG B 1 33 ? -32.562 5.852 -1.473 1 97.19 33 ARG B N 1
ATOM 7542 C CA . ARG B 1 33 ? -33.562 6.699 -2.096 1 97.19 33 ARG B CA 1
ATOM 7543 C C . ARG B 1 33 ? -33.469 6.637 -3.617 1 97.19 33 ARG B C 1
ATOM 7545 O O . ARG B 1 33 ? -32.625 5.926 -4.164 1 97.19 33 ARG B O 1
ATOM 7552 N N . VAL B 1 34 ? -34.344 7.309 -4.277 1 96.88 34 VAL B N 1
ATOM 7553 C CA . VAL B 1 34 ? -34.312 7.387 -5.734 1 96.88 34 VAL B CA 1
ATOM 7554 C C . VAL B 1 34 ? -33.094 8.172 -6.18 1 96.88 34 VAL B C 1
ATOM 7556 O O . VAL B 1 34 ? -32.688 9.125 -5.516 1 96.88 34 VAL B O 1
ATOM 7559 N N . VAL B 1 35 ? -32.5 7.777 -7.25 1 96.75 35 VAL B N 1
ATOM 7560 C CA . VAL B 1 35 ? -31.344 8.469 -7.793 1 96.75 35 VAL B CA 1
ATOM 7561 C C . VAL B 1 35 ? -31.641 9.953 -7.938 1 96.75 35 VAL B C 1
ATOM 7563 O O . VAL B 1 35 ? -32.625 10.336 -8.586 1 96.75 35 VAL B O 1
ATOM 7566 N N . PRO B 1 36 ? -30.828 10.797 -7.301 1 93.94 36 PRO B N 1
ATOM 7567 C CA . PRO B 1 36 ? -31.062 12.234 -7.465 1 93.94 36 PRO B CA 1
ATOM 7568 C C . PRO B 1 36 ? -30.859 12.703 -8.906 1 93.94 36 PRO B C 1
ATOM 7570 O O . PRO B 1 36 ? -29.953 12.227 -9.594 1 93.94 36 PRO B O 1
ATOM 7573 N N . GLU B 1 37 ? -31.547 13.703 -9.312 1 89.81 37 GLU B N 1
ATOM 7574 C CA . GLU B 1 37 ? -31.5 14.211 -10.68 1 89.81 37 GLU B CA 1
ATOM 7575 C C . GLU B 1 37 ? -30.156 14.875 -10.984 1 89.81 37 GLU B C 1
ATOM 7577 O O . GLU B 1 37 ? -29.766 14.969 -12.148 1 89.81 37 GLU B O 1
ATOM 7582 N N . ASP B 1 38 ? -29.516 15.32 -9.984 1 86.81 38 ASP B N 1
ATOM 7583 C CA . ASP B 1 38 ? -28.234 15.969 -10.188 1 86.81 38 ASP B CA 1
ATOM 7584 C C . ASP B 1 38 ? -27.125 14.945 -10.461 1 86.81 38 ASP B C 1
ATOM 7586 O O . ASP B 1 38 ? -26.031 15.297 -10.859 1 86.81 38 ASP B O 1
ATOM 7590 N N . ARG B 1 39 ? -27.469 13.703 -10.18 1 92.5 39 ARG B N 1
ATOM 7591 C CA . ARG B 1 39 ? -26.562 12.648 -10.617 1 92.5 39 ARG B CA 1
ATOM 7592 C C . ARG B 1 39 ? -26.875 12.219 -12.047 1 92.5 39 ARG B C 1
ATOM 7594 O O . ARG B 1 39 ? -26.266 12.711 -13 1 92.5 39 ARG B O 1
ATOM 7601 N N . TRP B 1 40 ? -27.891 11.5 -12.203 1 90.81 40 TRP B N 1
ATOM 7602 C CA . TRP B 1 40 ? -28.422 11.172 -13.516 1 90.81 40 TRP B CA 1
ATOM 7603 C C . TRP B 1 40 ? -29.938 10.938 -13.453 1 90.81 40 TRP B C 1
ATOM 7605 O O . TRP B 1 40 ? -30.5 10.781 -12.367 1 90.81 40 TRP B O 1
ATOM 7615 N N . TRP B 1 41 ? -30.625 10.984 -14.602 1 93.12 41 TRP B N 1
ATOM 7616 C CA . TRP B 1 41 ? -32.062 10.672 -14.656 1 93.12 41 TRP B CA 1
ATOM 7617 C C . TRP B 1 41 ? -32.281 9.164 -14.648 1 93.12 41 TRP B C 1
ATOM 7619 O O . TRP B 1 41 ? -32.031 8.492 -15.656 1 93.12 41 TRP B O 1
ATOM 7629 N N . ALA B 1 42 ? -32.781 8.656 -13.57 1 93.31 42 ALA B N 1
ATOM 7630 C CA . ALA B 1 42 ? -32.906 7.219 -13.359 1 93.31 42 ALA B CA 1
ATOM 7631 C C . ALA B 1 42 ? -33.719 6.574 -14.477 1 93.31 42 ALA B C 1
ATOM 7633 O O . ALA B 1 42 ? -33.438 5.461 -14.906 1 93.31 42 ALA B O 1
ATOM 7634 N N . ASP B 1 43 ? -34.75 7.207 -14.945 1 91.5 43 ASP B N 1
ATOM 7635 C CA . ASP B 1 43 ? -35.688 6.641 -15.906 1 91.5 43 ASP B CA 1
ATOM 7636 C C . ASP B 1 43 ? -35 6.387 -17.25 1 91.5 43 ASP B C 1
ATOM 7638 O O . ASP B 1 43 ? -35.469 5.543 -18.031 1 91.5 43 ASP B O 1
ATOM 7642 N N . ASP B 1 44 ? -34 7.039 -17.484 1 91.5 44 ASP B N 1
ATOM 7643 C CA . ASP B 1 44 ? -33.281 6.871 -18.75 1 91.5 44 ASP B CA 1
ATOM 7644 C C . ASP B 1 44 ? -32.562 5.512 -18.812 1 91.5 44 ASP B C 1
ATOM 7646 O O . ASP B 1 44 ? -32.25 5.027 -19.891 1 91.5 44 ASP B O 1
ATOM 7650 N N . PHE B 1 45 ? -32.375 4.918 -17.672 1 93.62 45 PHE B N 1
ATOM 7651 C CA . PHE B 1 45 ? -31.516 3.75 -17.672 1 93.62 45 PHE B CA 1
ATOM 7652 C C . PHE B 1 45 ? -32.219 2.543 -17.062 1 93.62 45 PHE B C 1
ATOM 7654 O O . PHE B 1 45 ? -31.719 1.421 -17.141 1 93.62 45 PHE B O 1
ATOM 7661 N N . VAL B 1 46 ? -33.344 2.625 -16.609 1 93.75 46 VAL B N 1
ATOM 7662 C CA . VAL B 1 46 ? -33.938 1.561 -15.812 1 93.75 46 VAL B CA 1
ATOM 7663 C C . VAL B 1 46 ? -34.688 0.59 -16.734 1 93.75 46 VAL B C 1
ATOM 7665 O O . VAL B 1 46 ? -35.375 1.011 -17.656 1 93.75 46 VAL B O 1
ATOM 7668 N N . SER B 1 47 ? -34.469 -0.653 -16.609 1 90.44 47 SER B N 1
ATOM 7669 C CA . SER B 1 47 ? -35.25 -1.773 -17.109 1 90.44 47 SER B CA 1
ATOM 7670 C C . SER B 1 47 ? -35.812 -2.617 -15.977 1 90.44 47 SER B C 1
ATOM 7672 O O . SER B 1 47 ? -35.062 -3.361 -15.32 1 90.44 47 SER B O 1
ATOM 7674 N N . PRO B 1 48 ? -37.031 -2.6 -15.836 1 74.94 48 PRO B N 1
ATOM 7675 C CA . PRO B 1 48 ? -37.594 -3.115 -14.578 1 74.94 48 PRO B CA 1
ATOM 7676 C C . PRO B 1 48 ? -37.719 -4.637 -14.57 1 74.94 48 PRO B C 1
ATOM 7678 O O . PRO B 1 48 ? -37.812 -5.242 -13.5 1 74.94 48 PRO B O 1
ATOM 7681 N N . ALA B 1 49 ? -37.75 -5.324 -15.703 1 79.06 49 ALA B N 1
ATOM 7682 C CA . ALA B 1 49 ? -37.906 -6.773 -15.672 1 79.06 49 ALA B CA 1
ATOM 7683 C C . ALA B 1 49 ? -36.875 -7.469 -16.562 1 79.06 49 ALA B C 1
ATOM 7685 O O . ALA B 1 49 ? -36.469 -6.926 -17.578 1 79.06 49 ALA B O 1
ATOM 7686 N N . PRO B 1 50 ? -36.406 -8.703 -15.992 1 75.38 50 PRO B N 1
ATOM 7687 C CA . PRO B 1 50 ? -35.5 -9.469 -16.844 1 75.38 50 PRO B CA 1
ATOM 7688 C C . PRO B 1 50 ? -36.125 -9.938 -18.141 1 75.38 50 PRO B C 1
ATOM 7690 O O . PRO B 1 50 ? -37.344 -10.141 -18.188 1 75.38 50 PRO B O 1
ATOM 7693 N N . PRO B 1 51 ? -35.25 -10.203 -19.156 1 76.06 51 PRO B N 1
ATOM 7694 C CA . PRO B 1 51 ? -33.844 -9.914 -19.234 1 76.06 51 PRO B CA 1
ATOM 7695 C C . PRO B 1 51 ? -33.531 -8.422 -19.312 1 76.06 51 PRO B C 1
ATOM 7697 O O . PRO B 1 51 ? -34.219 -7.691 -20.047 1 76.06 51 PRO B O 1
ATOM 7700 N N . TYR B 1 52 ? -32.75 -8 -18.484 1 81.25 52 TYR B N 1
ATOM 7701 C CA . TYR B 1 52 ? -32.438 -6.574 -18.453 1 81.25 52 TYR B CA 1
ATOM 7702 C C . TYR B 1 52 ? -31.734 -6.145 -19.734 1 81.25 52 TYR B C 1
ATOM 7704 O O . TYR B 1 52 ? -30.828 -6.832 -20.219 1 81.25 52 TYR B O 1
ATOM 7712 N N . GLY B 1 53 ? -32.188 -5.141 -20.359 1 80 53 GLY B N 1
ATOM 7713 C CA . GLY B 1 53 ? -31.609 -4.637 -21.594 1 80 53 GLY B CA 1
ATOM 7714 C C . GLY B 1 53 ? -30.156 -4.23 -21.438 1 80 53 GLY B C 1
ATOM 7715 O O . GLY B 1 53 ? -29.688 -3.949 -20.328 1 80 53 GLY B O 1
ATOM 7716 N N . THR B 1 54 ? -29.453 -4.316 -22.562 1 85 54 THR B N 1
ATOM 7717 C CA . THR B 1 54 ? -28.078 -3.834 -22.594 1 85 54 THR B CA 1
ATOM 7718 C C . THR B 1 54 ? -28.016 -2.367 -22.188 1 85 54 THR B C 1
ATOM 7720 O O . THR B 1 54 ? -28.859 -1.566 -22.578 1 85 54 THR B O 1
ATOM 7723 N N . GLY B 1 55 ? -27.062 -2.062 -21.25 1 90.94 55 GLY B N 1
ATOM 7724 C CA . GLY B 1 55 ? -26.859 -0.686 -20.828 1 90.94 55 GLY B CA 1
ATOM 7725 C C . GLY B 1 55 ? -27.906 -0.204 -19.844 1 90.94 55 GLY B C 1
ATOM 7726 O O . GLY B 1 55 ? -28.031 0.998 -19.594 1 90.94 55 GLY B O 1
ATOM 7727 N N . LYS B 1 56 ? -28.625 -1.099 -19.297 1 93.75 56 LYS B N 1
ATOM 7728 C CA . LYS B 1 56 ? -29.719 -0.72 -18.406 1 93.75 56 LYS B CA 1
ATOM 7729 C C . LYS B 1 56 ? -29.438 -1.182 -16.969 1 93.75 56 LYS B C 1
ATOM 7731 O O . LYS B 1 56 ? -28.562 -2.025 -16.75 1 93.75 56 LYS B O 1
ATOM 7736 N N . VAL B 1 57 ? -30.203 -0.581 -16.031 1 95.31 57 VAL B N 1
ATOM 7737 C CA . VAL B 1 57 ? -30.109 -0.854 -14.609 1 95.31 57 VAL B CA 1
ATOM 7738 C C . VAL B 1 57 ? -31.422 -1.452 -14.109 1 95.31 57 VAL B C 1
ATOM 7740 O O . VAL B 1 57 ? -32.5 -1.079 -14.578 1 95.31 57 VAL B O 1
ATOM 7743 N N . ASN B 1 58 ? -31.391 -2.281 -13.195 1 94.56 58 ASN B N 1
ATOM 7744 C CA . ASN B 1 58 ? -32.594 -2.984 -12.742 1 94.56 58 ASN B CA 1
ATOM 7745 C C . ASN B 1 58 ? -33.281 -2.234 -11.609 1 94.56 58 ASN B C 1
ATOM 7747 O O . ASN B 1 58 ? -34.25 -2.734 -11.031 1 94.56 58 ASN B O 1
ATOM 7751 N N . THR B 1 59 ? -32.75 -1.094 -11.25 1 94.62 59 THR B N 1
ATOM 7752 C CA . THR B 1 59 ? -33.344 -0.353 -10.141 1 94.62 59 THR B CA 1
ATOM 7753 C C . THR B 1 59 ? -33.25 1.15 -10.383 1 94.62 59 THR B C 1
ATOM 7755 O O . THR B 1 59 ? -32.406 1.609 -11.164 1 94.62 59 THR B O 1
ATOM 7758 N N . ARG B 1 60 ? -34.156 1.9 -9.664 1 95.44 60 ARG B N 1
ATOM 7759 C CA . ARG B 1 60 ? -34.125 3.359 -9.664 1 95.44 60 ARG B CA 1
ATOM 7760 C C . ARG B 1 60 ? -33.5 3.896 -8.383 1 95.44 60 ARG B C 1
ATOM 7762 O O . ARG B 1 60 ? -33.469 5.105 -8.156 1 95.44 60 ARG B O 1
ATOM 7769 N N . HIS B 1 61 ? -33 3.006 -7.57 1 95.81 61 HIS B N 1
ATOM 7770 C CA . HIS B 1 61 ? -32.688 3.412 -6.207 1 95.81 61 HIS B CA 1
ATOM 7771 C C . HIS B 1 61 ? -31.188 3.23 -5.918 1 95.81 61 HIS B C 1
ATOM 7773 O O . HIS B 1 61 ? -30.516 2.445 -6.59 1 95.81 61 HIS B O 1
ATOM 7779 N N . GLY B 1 62 ? -30.625 3.924 -4.949 1 97.31 62 GLY B N 1
ATOM 7780 C CA . GLY B 1 62 ? -29.312 3.871 -4.332 1 97.31 62 GLY B CA 1
ATOM 7781 C C . GLY B 1 62 ? -29.188 4.758 -3.107 1 97.31 62 GLY B C 1
ATOM 7782 O O . GLY B 1 62 ? -30.141 5.449 -2.74 1 97.31 62 GLY B O 1
ATOM 7783 N N . ALA B 1 63 ? -28.125 4.668 -2.438 1 98.31 63 ALA B N 1
ATOM 7784 C CA . ALA B 1 63 ? -27.891 5.512 -1.268 1 98.31 63 ALA B CA 1
ATOM 7785 C C . ALA B 1 63 ? -26.922 6.652 -1.598 1 98.31 63 ALA B C 1
ATOM 7787 O O . ALA B 1 63 ? -25.781 6.414 -1.989 1 98.31 63 ALA B O 1
ATOM 7788 N N . PHE B 1 64 ? -27.375 7.898 -1.446 1 97.94 64 PHE B N 1
ATOM 7789 C CA . PHE B 1 64 ? -26.609 9.062 -1.901 1 97.94 64 PHE B CA 1
ATOM 7790 C C . PHE B 1 64 ? -26.375 10.031 -0.752 1 97.94 64 PHE B C 1
ATOM 7792 O O . PHE B 1 64 ? -27.234 10.211 0.108 1 97.94 64 PHE B O 1
ATOM 7799 N N . ILE B 1 65 ? -25.188 10.641 -0.682 1 97.5 65 ILE B N 1
ATOM 7800 C CA . ILE B 1 65 ? -24.938 11.711 0.276 1 97.5 65 ILE B CA 1
ATOM 7801 C C . ILE B 1 65 ? -25.516 13.023 -0.264 1 97.5 65 ILE B C 1
ATOM 7803 O O . ILE B 1 65 ? -25.656 13.188 -1.477 1 97.5 65 ILE B O 1
ATOM 7807 N N . ASP B 1 66 ? -25.734 13.938 0.602 1 94.25 66 ASP B N 1
ATOM 7808 C CA . ASP B 1 66 ? -26.312 15.227 0.227 1 94.25 66 ASP B CA 1
ATOM 7809 C C . ASP B 1 66 ? -25.203 16.219 -0.139 1 94.25 66 ASP B C 1
ATOM 7811 O O . ASP B 1 66 ? -24.156 16.266 0.508 1 94.25 66 ASP B O 1
ATOM 7815 N N . ASP B 1 67 ? -25.297 16.938 -1.188 1 91.62 67 ASP B N 1
ATOM 7816 C CA . ASP B 1 67 ? -24.547 18.109 -1.616 1 91.62 67 ASP B CA 1
ATOM 7817 C C . ASP B 1 67 ? -23.047 17.828 -1.637 1 91.62 67 ASP B C 1
ATOM 7819 O O . ASP B 1 67 ? -22.266 18.594 -1.061 1 91.62 67 ASP B O 1
ATOM 7823 N N . PRO B 1 68 ? -22.641 16.797 -2.281 1 93.44 68 PRO B N 1
ATOM 7824 C CA . PRO B 1 68 ? -21.219 16.484 -2.299 1 93.44 68 PRO B CA 1
ATOM 7825 C C . PRO B 1 68 ? -20.391 17.531 -3.043 1 93.44 68 PRO B C 1
ATOM 7827 O O . PRO B 1 68 ? -19.172 17.578 -2.898 1 93.44 68 PRO B O 1
ATOM 7830 N N . GLU B 1 69 ? -21 18.391 -3.811 1 90.31 69 GLU B N 1
ATOM 7831 C CA . GLU B 1 69 ? -20.312 19.344 -4.676 1 90.31 69 GLU B CA 1
ATOM 7832 C C . GLU B 1 69 ? -19.938 20.609 -3.906 1 90.31 69 GLU B C 1
ATOM 7834 O O . GLU B 1 69 ? -19.203 21.453 -4.418 1 90.31 69 GLU B O 1
ATOM 7839 N N . ARG B 1 70 ? -20.469 20.781 -2.709 1 91.38 70 ARG B N 1
ATOM 7840 C CA . ARG B 1 70 ? -20.109 21.938 -1.903 1 91.38 70 ARG B CA 1
ATOM 7841 C C . ARG B 1 70 ? -18.688 21.812 -1.367 1 91.38 70 ARG B C 1
ATOM 7843 O O . ARG B 1 70 ? -18.281 20.75 -0.897 1 91.38 70 ARG B O 1
ATOM 7850 N N . PHE B 1 71 ? -17.906 22.938 -1.588 1 93.56 71 PHE B N 1
ATOM 7851 C CA . PHE B 1 71 ? -16.5 22.875 -1.208 1 93.56 71 PHE B CA 1
ATOM 7852 C C . PHE B 1 71 ? -15.977 24.25 -0.846 1 93.56 71 PHE B C 1
ATOM 7854 O O . PHE B 1 71 ? -16.203 25.219 -1.576 1 93.56 71 PHE B O 1
ATOM 7861 N N . ASP B 1 72 ? -15.336 24.344 0.307 1 93.25 72 ASP B N 1
ATOM 7862 C CA . ASP B 1 72 ? -14.719 25.578 0.764 1 93.25 72 ASP B CA 1
ATOM 7863 C C . ASP B 1 72 ? -13.312 25.734 0.188 1 93.25 72 ASP B C 1
ATOM 7865 O O . ASP B 1 72 ? -12.32 25.578 0.904 1 93.25 72 ASP B O 1
ATOM 7869 N N . HIS B 1 73 ? -13.234 26.062 -1.063 1 89.94 73 HIS B N 1
ATOM 7870 C CA . HIS B 1 73 ? -11.945 26.141 -1.75 1 89.94 73 HIS B CA 1
ATOM 7871 C C . HIS B 1 73 ? -11.047 27.203 -1.116 1 89.94 73 HIS B C 1
ATOM 7873 O O . HIS B 1 73 ? -9.836 27.016 -1.029 1 89.94 73 HIS B O 1
ATOM 7879 N N . GLY B 1 74 ? -11.617 28.359 -0.604 1 86.62 74 GLY B N 1
ATOM 7880 C CA . GLY B 1 74 ? -10.844 29.422 0.015 1 86.62 74 GLY B CA 1
ATOM 7881 C C . GLY B 1 74 ? -10.133 28.984 1.283 1 86.62 74 GLY B C 1
ATOM 7882 O O . GLY B 1 74 ? -9.008 29.406 1.545 1 86.62 74 GLY B O 1
ATOM 7883 N N . PHE B 1 75 ? -10.789 28.188 2.051 1 92.5 75 PHE B N 1
ATOM 7884 C CA . PHE B 1 75 ? -10.203 27.688 3.291 1 92.5 75 PHE B CA 1
ATOM 7885 C C . PHE B 1 75 ? -8.922 26.906 3.01 1 92.5 75 PHE B C 1
ATOM 7887 O O . PHE B 1 75 ? -7.957 27 3.77 1 92.5 75 PHE B O 1
ATOM 7894 N N . PHE B 1 76 ? -8.938 26.156 1.933 1 91.88 76 PHE B N 1
ATOM 7895 C CA . PHE B 1 76 ? -7.797 25.297 1.632 1 91.88 76 PHE B CA 1
ATOM 7896 C C . PHE B 1 76 ? -6.832 25.984 0.676 1 91.88 76 PHE B C 1
ATOM 7898 O O . PHE B 1 76 ? -5.887 25.359 0.181 1 91.88 76 PHE B O 1
ATOM 7905 N N . GLY B 1 77 ? -7.117 27.219 0.298 1 85.69 77 GLY B N 1
ATOM 7906 C CA . GLY B 1 77 ? -6.23 27.953 -0.597 1 85.69 77 GLY B CA 1
ATOM 7907 C C . GLY B 1 77 ? -6.238 27.406 -2.014 1 85.69 77 GLY B C 1
ATOM 7908 O O . GLY B 1 77 ? -5.199 27.375 -2.676 1 85.69 77 GLY B O 1
ATOM 7909 N N . ILE B 1 78 ? -7.32 26.891 -2.484 1 87.62 78 ILE B N 1
ATOM 7910 C CA . ILE B 1 78 ? -7.484 26.344 -3.826 1 87.62 78 ILE B CA 1
ATOM 7911 C C . ILE B 1 78 ? -8.289 27.312 -4.688 1 87.62 78 ILE B C 1
ATOM 7913 O O . ILE B 1 78 ? -9.352 27.781 -4.281 1 87.62 78 ILE B O 1
ATOM 7917 N N . ALA B 1 79 ? -7.801 27.688 -5.836 1 83.56 79 ALA B N 1
ATOM 7918 C CA . ALA B 1 79 ? -8.492 28.594 -6.746 1 83.56 79 ALA B CA 1
ATOM 7919 C C . ALA B 1 79 ? -9.82 27.984 -7.215 1 83.56 79 ALA B C 1
ATOM 7921 O O . ALA B 1 79 ? -9.938 26.766 -7.352 1 83.56 79 ALA B O 1
ATOM 7922 N N . PRO B 1 80 ? -10.812 28.797 -7.496 1 82.62 80 PRO B N 1
ATOM 7923 C CA . PRO B 1 80 ? -12.109 28.297 -7.953 1 82.62 80 PRO B CA 1
ATOM 7924 C C . PRO B 1 80 ? -12 27.422 -9.203 1 82.62 80 PRO B C 1
ATOM 7926 O O . PRO B 1 80 ? -12.68 26.406 -9.305 1 82.62 80 PRO B O 1
ATOM 7929 N N . SER B 1 81 ? -11.148 27.797 -10.156 1 81.88 81 SER B N 1
ATOM 7930 C CA . SER B 1 81 ? -10.977 27.031 -11.383 1 81.88 81 SER B CA 1
ATOM 7931 C C . SER B 1 81 ? -10.406 25.641 -11.078 1 81.88 81 SER B C 1
ATOM 7933 O O . SER B 1 81 ? -10.805 24.656 -11.703 1 81.88 81 SER B O 1
ATOM 7935 N N . GLU B 1 82 ? -9.5 25.641 -10.18 1 86.69 82 GLU B N 1
ATOM 7936 C CA . GLU B 1 82 ? -8.938 24.359 -9.766 1 86.69 82 GLU B CA 1
ATOM 7937 C C . GLU B 1 82 ? -9.961 23.516 -9.008 1 86.69 82 GLU B C 1
ATOM 7939 O O . GLU B 1 82 ? -10.047 22.297 -9.203 1 86.69 82 GLU B O 1
ATOM 7944 N N . ALA B 1 83 ? -10.719 24.156 -8.156 1 89.56 83 ALA B N 1
ATOM 7945 C CA . ALA B 1 83 ? -11.758 23.453 -7.418 1 89.56 83 ALA B CA 1
ATOM 7946 C C . ALA B 1 83 ? -12.781 22.828 -8.359 1 89.56 83 ALA B C 1
ATOM 7948 O O . ALA B 1 83 ? -13.211 21.688 -8.156 1 89.56 83 ALA B O 1
ATOM 7949 N N . ALA B 1 84 ? -13.117 23.547 -9.391 1 87.38 84 ALA B N 1
ATOM 7950 C CA . ALA B 1 84 ? -14.109 23.078 -10.359 1 87.38 84 ALA B CA 1
ATOM 7951 C C . ALA B 1 84 ? -13.57 21.906 -11.164 1 87.38 84 ALA B C 1
ATOM 7953 O O . ALA B 1 84 ? -14.336 21.031 -11.602 1 87.38 84 ALA B O 1
ATOM 7954 N N . ALA B 1 85 ? -12.266 21.875 -11.289 1 89.81 85 ALA B N 1
ATOM 7955 C CA . ALA B 1 85 ? -11.617 20.859 -12.109 1 89.81 85 ALA B CA 1
ATOM 7956 C C . ALA B 1 85 ? -11.219 19.656 -11.266 1 89.81 85 ALA B C 1
ATOM 7958 O O . ALA B 1 85 ? -10.758 18.641 -11.805 1 89.81 85 ALA B O 1
ATOM 7959 N N . THR B 1 86 ? -11.469 19.688 -10.008 1 93.25 86 THR B N 1
ATOM 7960 C CA . THR B 1 86 ? -11.008 18.656 -9.086 1 93.25 86 THR B CA 1
ATOM 7961 C C . THR B 1 86 ? -12.109 17.625 -8.836 1 93.25 86 THR B C 1
ATOM 7963 O O . THR B 1 86 ? -13.258 17.984 -8.562 1 93.25 86 THR B O 1
ATOM 7966 N N . ASP B 1 87 ? -11.742 16.375 -8.914 1 95.88 87 ASP B N 1
ATOM 7967 C CA . ASP B 1 87 ? -12.656 15.305 -8.547 1 95.88 87 ASP B CA 1
ATOM 7968 C C . ASP B 1 87 ? -13.328 15.586 -7.207 1 95.88 87 ASP B C 1
ATOM 7970 O O . ASP B 1 87 ? -12.648 15.867 -6.219 1 95.88 87 ASP B O 1
ATOM 7974 N N . ILE B 1 88 ? -14.617 15.516 -7.105 1 96 88 ILE B N 1
ATOM 7975 C CA . ILE B 1 88 ? -15.375 15.766 -5.887 1 96 88 ILE B CA 1
ATOM 7976 C C . ILE B 1 88 ? -14.875 14.859 -4.77 1 96 88 ILE B C 1
ATOM 7978 O O . ILE B 1 88 ? -14.836 15.266 -3.604 1 96 88 ILE B O 1
ATOM 7982 N N . GLN B 1 89 ? -14.43 13.664 -5.082 1 97.62 89 GLN B N 1
ATOM 7983 C CA . GLN B 1 89 ? -13.914 12.734 -4.082 1 97.62 89 GLN B CA 1
ATOM 7984 C C . GLN B 1 89 ? -12.688 13.312 -3.377 1 97.62 89 GLN B C 1
ATOM 7986 O O . GLN B 1 89 ? -12.5 13.102 -2.176 1 97.62 89 GLN B O 1
ATOM 7991 N N . GLN B 1 90 ? -11.812 14.016 -4.113 1 97.56 90 GLN B N 1
ATOM 7992 C CA . GLN B 1 90 ? -10.656 14.656 -3.498 1 97.56 90 GLN B CA 1
ATOM 7993 C C . GLN B 1 90 ? -11.086 15.711 -2.48 1 97.56 90 GLN B C 1
ATOM 7995 O O . GLN B 1 90 ? -10.5 15.805 -1.396 1 97.56 90 GLN B O 1
ATOM 8000 N N . ARG B 1 91 ? -12.094 16.469 -2.816 1 96.94 91 ARG B N 1
ATOM 8001 C CA . ARG B 1 91 ? -12.617 17.516 -1.944 1 96.94 91 ARG B CA 1
ATOM 8002 C C . ARG B 1 91 ? -13.227 16.922 -0.68 1 96.94 91 ARG B C 1
ATOM 8004 O O . ARG B 1 91 ? -13 17.438 0.422 1 96.94 91 ARG B O 1
ATOM 8011 N N . LEU B 1 92 ? -13.961 15.812 -0.869 1 97.75 92 LEU B N 1
ATOM 8012 C CA . LEU B 1 92 ? -14.57 15.125 0.261 1 97.75 92 LEU B CA 1
ATOM 8013 C C . LEU B 1 92 ? -13.508 14.586 1.208 1 97.75 92 LEU B C 1
ATOM 8015 O O . LEU B 1 92 ? -13.625 14.719 2.428 1 97.75 92 LEU B O 1
ATOM 8019 N N . VAL B 1 93 ? -12.477 13.969 0.655 1 98.62 93 VAL B N 1
ATOM 8020 C CA . VAL B 1 93 ? -11.414 13.375 1.466 1 98.62 93 VAL B CA 1
ATOM 8021 C C . VAL B 1 93 ? -10.664 14.469 2.217 1 98.62 93 VAL B C 1
ATOM 8023 O O . VAL B 1 93 ? -10.289 14.289 3.379 1 98.62 93 VAL B O 1
ATOM 8026 N N . LEU B 1 94 ? -10.414 15.578 1.579 1 97.69 94 LEU B N 1
ATOM 8027 C CA . LEU B 1 94 ? -9.719 16.703 2.193 1 97.69 94 LEU B CA 1
ATOM 8028 C C . LEU B 1 94 ? -10.484 17.219 3.404 1 97.69 94 LEU B C 1
ATOM 8030 O O . LEU B 1 94 ? -9.914 17.391 4.484 1 97.69 94 LEU B O 1
ATOM 8034 N N . GLN B 1 95 ? -11.773 17.438 3.275 1 97.88 95 GLN B N 1
ATOM 8035 C CA . GLN B 1 95 ? -12.602 17.953 4.359 1 97.88 95 GLN B CA 1
ATOM 8036 C C . GLN B 1 95 ? -12.75 16.906 5.473 1 97.88 95 GLN B C 1
ATOM 8038 O O . GLN B 1 95 ? -12.703 17.25 6.656 1 97.88 95 GLN B O 1
ATOM 8043 N N . ALA B 1 96 ? -12.914 15.656 5.082 1 98.56 96 ALA B N 1
ATOM 8044 C CA . ALA B 1 96 ? -13.031 14.594 6.078 1 98.56 96 ALA B CA 1
ATOM 8045 C C . ALA B 1 96 ? -11.734 14.438 6.867 1 98.56 96 ALA B C 1
ATOM 8047 O O . ALA B 1 96 ? -11.758 14.203 8.078 1 98.56 96 ALA B O 1
ATOM 8048 N N . GLY B 1 97 ? -10.602 14.508 6.172 1 98.69 97 GLY B N 1
ATOM 8049 C CA . GLY B 1 97 ? -9.32 14.438 6.855 1 98.69 97 GLY B CA 1
ATOM 8050 C C . GLY B 1 97 ? -9.117 15.547 7.871 1 98.69 97 GLY B C 1
ATOM 8051 O O . GLY B 1 97 ? -8.633 15.305 8.977 1 98.69 97 GLY B O 1
ATOM 8052 N N . TYR B 1 98 ? -9.523 16.734 7.516 1 98.5 98 TYR B N 1
ATOM 8053 C CA . TYR B 1 98 ? -9.43 17.875 8.422 1 98.5 98 TYR B CA 1
ATOM 8054 C C . TYR B 1 98 ? -10.266 17.656 9.672 1 98.5 98 TYR B C 1
ATOM 8056 O O . TYR B 1 98 ? -9.781 17.844 10.797 1 98.5 98 TYR B O 1
ATOM 8064 N N . HIS B 1 99 ? -11.492 17.219 9.477 1 98.62 99 HIS B N 1
ATOM 8065 C CA . HIS B 1 99 ? -12.398 16.969 10.586 1 98.62 99 HIS B CA 1
ATOM 8066 C C . HIS B 1 99 ? -11.898 15.828 11.469 1 98.62 99 HIS B C 1
ATOM 8068 O O . HIS B 1 99 ? -12.055 15.875 12.688 1 98.62 99 HIS B O 1
ATOM 8074 N N . ALA B 1 100 ? -11.344 14.828 10.852 1 98.81 100 ALA B N 1
ATOM 8075 C CA . ALA B 1 100 ? -10.828 13.703 11.633 1 98.81 100 ALA B CA 1
ATOM 8076 C C . ALA B 1 100 ? -9.688 14.148 12.547 1 98.81 100 ALA B C 1
ATOM 8078 O O . ALA B 1 100 ? -9.562 13.664 13.672 1 98.81 100 ALA B O 1
ATOM 8079 N N . LEU B 1 101 ? -8.852 15.016 12.062 1 98.75 101 LEU B N 1
ATOM 8080 C CA . LEU B 1 101 ? -7.766 15.539 12.883 1 98.75 101 LEU B CA 1
ATOM 8081 C C . LEU B 1 101 ? -8.312 16.344 14.062 1 98.75 101 LEU B C 1
ATOM 8083 O O . LEU B 1 101 ? -7.836 16.188 15.188 1 98.75 101 LEU B O 1
ATOM 8087 N N . GLU B 1 102 ? -9.32 17.188 13.828 1 98.56 102 GLU B N 1
ATOM 8088 C CA . GLU B 1 102 ? -9.93 17.906 14.93 1 98.56 102 GLU B CA 1
ATOM 8089 C C . GLU B 1 102 ? -10.547 16.953 15.953 1 98.56 102 GLU B C 1
ATOM 8091 O O . GLU B 1 102 ? -10.43 17.172 17.156 1 98.56 102 GLU B O 1
ATOM 8096 N N . ASP B 1 103 ? -11.164 15.914 15.414 1 98.5 103 ASP B N 1
ATOM 8097 C CA . ASP B 1 103 ? -11.773 14.922 16.297 1 98.5 103 ASP B CA 1
ATOM 8098 C C . ASP B 1 103 ? -10.719 14.219 17.141 1 98.5 103 ASP B C 1
ATOM 8100 O O . ASP B 1 103 ? -10.992 13.797 18.266 1 98.5 103 ASP B O 1
ATOM 8104 N N . ALA B 1 104 ? -9.555 14.117 16.656 1 98.25 104 ALA B N 1
ATOM 8105 C CA . ALA B 1 104 ? -8.438 13.492 17.359 1 98.25 104 ALA B CA 1
ATOM 8106 C C . ALA B 1 104 ? -7.852 14.438 18.391 1 98.25 104 ALA B C 1
ATOM 8108 O O . ALA B 1 104 ? -6.953 14.055 19.156 1 98.25 104 ALA B O 1
ATOM 8109 N N . GLY B 1 105 ? -8.336 15.656 18.406 1 97.81 105 GLY B N 1
ATOM 8110 C CA . GLY B 1 105 ? -7.789 16.656 19.328 1 97.81 105 GLY B CA 1
ATOM 8111 C C . GLY B 1 105 ? -6.508 17.281 18.828 1 97.81 105 GLY B C 1
ATOM 8112 O O . GLY B 1 105 ? -5.656 17.703 19.609 1 97.81 105 GLY B O 1
ATOM 8113 N N . ILE B 1 106 ? -6.371 17.328 17.516 1 98.12 106 ILE B N 1
ATOM 8114 C CA . ILE B 1 106 ? -5.137 17.844 16.922 1 98.12 106 ILE B CA 1
ATOM 8115 C C . ILE B 1 106 ? -5.441 19.094 16.094 1 98.12 106 ILE B C 1
ATOM 8117 O O . ILE B 1 106 ? -6.371 19.094 15.289 1 98.12 106 ILE B O 1
ATOM 8121 N N . ASP B 1 107 ? -4.715 20.156 16.344 1 97.62 107 ASP B N 1
ATOM 8122 C CA . ASP B 1 107 ? -4.699 21.281 15.422 1 97.62 107 ASP B CA 1
ATOM 8123 C C . ASP B 1 107 ? -4.035 20.906 14.102 1 97.62 107 ASP B C 1
ATOM 8125 O O . ASP B 1 107 ? -2.828 20.672 14.055 1 97.62 107 ASP B O 1
ATOM 8129 N N . PRO B 1 108 ? -4.789 20.844 13.016 1 97.38 108 PRO B N 1
ATOM 8130 C CA . PRO B 1 108 ? -4.203 20.406 11.75 1 97.38 108 PRO B CA 1
ATOM 8131 C C . PRO B 1 108 ? -3.012 21.266 11.328 1 97.38 108 PRO B C 1
ATOM 8133 O O . PRO B 1 108 ? -2.084 20.766 10.688 1 97.38 108 PRO B O 1
ATOM 8136 N N . GLN B 1 109 ? -2.943 22.5 11.656 1 94.88 109 GLN B N 1
ATOM 8137 C CA . GLN B 1 109 ? -1.847 23.391 11.273 1 94.88 109 GLN B CA 1
ATOM 8138 C C . GLN B 1 109 ? -0.573 23.047 12.039 1 94.88 109 GLN B C 1
ATOM 8140 O O . GLN B 1 109 ? 0.533 23.344 11.578 1 94.88 109 GLN B O 1
ATOM 8145 N N . SER B 1 110 ? -0.747 22.469 13.172 1 96.44 110 SER B N 1
ATOM 8146 C CA . SER B 1 110 ? 0.413 22.094 13.977 1 96.44 110 SER B CA 1
ATOM 8147 C C . SER B 1 110 ? 1.179 20.938 13.344 1 96.44 110 SER B C 1
ATOM 8149 O O . SER B 1 110 ? 2.322 20.672 13.719 1 96.44 110 SER B O 1
ATOM 8151 N N . LEU B 1 111 ? 0.598 20.297 12.352 1 97.75 111 LEU B N 1
ATOM 8152 C CA . LEU B 1 111 ? 1.2 19.125 11.734 1 97.75 111 LEU B CA 1
ATOM 8153 C C . LEU B 1 111 ? 2.084 19.516 10.562 1 97.75 111 LEU B C 1
ATOM 8155 O O . LEU B 1 111 ? 2.734 18.672 9.953 1 97.75 111 LEU B O 1
ATOM 8159 N N . ARG B 1 112 ? 2.131 20.828 10.219 1 97.06 112 ARG B N 1
ATOM 8160 C CA . ARG B 1 112 ? 2.951 21.266 9.094 1 97.06 112 ARG B CA 1
ATOM 8161 C C . ARG B 1 112 ? 4.395 20.797 9.25 1 97.06 112 ARG B C 1
ATOM 8163 O O . ARG B 1 112 ? 5.012 21.031 10.297 1 97.06 112 ARG B O 1
ATOM 8170 N N . GLY B 1 113 ? 4.82 20.109 8.203 1 97 113 GLY B N 1
ATOM 8171 C CA . GLY B 1 113 ? 6.195 19.625 8.195 1 97 113 GLY B CA 1
ATOM 8172 C C . GLY B 1 113 ? 6.363 18.297 8.898 1 97 113 GLY B C 1
ATOM 8173 O O . GLY B 1 113 ? 7.457 17.719 8.898 1 97 113 GLY B O 1
ATOM 8174 N N . SER B 1 114 ? 5.297 17.703 9.414 1 98 114 SER B N 1
ATOM 8175 C CA . SER B 1 114 ? 5.395 16.469 10.18 1 98 114 SER B CA 1
ATOM 8176 C C . SER B 1 114 ? 5.414 15.25 9.258 1 98 114 SER B C 1
ATOM 8178 O O . SER B 1 114 ? 5.008 15.336 8.102 1 98 114 SER B O 1
ATOM 8180 N N . THR B 1 115 ? 5.887 14.172 9.844 1 98 115 THR B N 1
ATOM 8181 C CA . THR B 1 115 ? 5.887 12.906 9.117 1 98 115 THR B CA 1
ATOM 8182 C C . THR B 1 115 ? 4.562 12.172 9.312 1 98 115 THR B C 1
ATOM 8184 O O . THR B 1 115 ? 4.531 11.055 9.828 1 98 115 THR B O 1
ATOM 8187 N N . THR B 1 116 ? 3.49 12.812 8.883 1 98.75 116 THR B N 1
ATOM 8188 C CA . THR B 1 116 ? 2.15 12.234 8.898 1 98.75 116 THR B CA 1
ATOM 8189 C C . THR B 1 116 ? 1.833 11.57 7.562 1 98.75 116 THR B C 1
ATOM 8191 O O . THR B 1 116 ? 1.969 12.188 6.508 1 98.75 116 THR B O 1
ATOM 8194 N N . GLY B 1 117 ? 1.494 10.273 7.629 1 98.88 117 GLY B N 1
ATOM 8195 C CA . GLY B 1 117 ? 1.141 9.555 6.414 1 98.88 117 GLY B CA 1
ATOM 8196 C C . GLY B 1 117 ? -0.316 9.719 6.027 1 98.88 117 GLY B C 1
ATOM 8197 O O . GLY B 1 117 ? -1.166 9.977 6.883 1 98.88 117 GLY B O 1
ATOM 8198 N N . VAL B 1 118 ? -0.616 9.625 4.727 1 98.94 118 VAL B N 1
ATOM 8199 C CA . VAL B 1 118 ? -1.974 9.664 4.191 1 98.94 118 VAL B CA 1
ATOM 8200 C C . VAL B 1 118 ? -2.213 8.453 3.293 1 98.94 118 VAL B C 1
ATOM 8202 O O . VAL B 1 118 ? -1.497 8.25 2.311 1 98.94 118 VAL B O 1
ATOM 8205 N N . PHE B 1 119 ? -3.156 7.602 3.621 1 98.94 119 PHE B N 1
ATOM 8206 C CA . PHE B 1 119 ? -3.518 6.387 2.9 1 98.94 119 PHE B CA 1
ATOM 8207 C C . PHE B 1 119 ? -4.992 6.406 2.512 1 98.94 119 PHE B C 1
ATOM 8209 O O . PHE B 1 119 ? -5.863 6.5 3.377 1 98.94 119 PHE B O 1
ATOM 8216 N N . VAL B 1 120 ? -5.312 6.289 1.198 1 98.94 120 VAL B N 1
ATOM 8217 C CA . VAL B 1 120 ? -6.703 6.398 0.779 1 98.94 120 VAL B CA 1
ATOM 8218 C C . VAL B 1 120 ? -7.098 5.168 -0.033 1 98.94 120 VAL B C 1
ATOM 8220 O O . VAL B 1 120 ? -6.414 4.801 -0.99 1 98.94 120 VAL B O 1
ATOM 8223 N N . GLY B 1 121 ? -8.164 4.457 0.394 1 98.75 121 GLY B N 1
ATOM 8224 C CA . GLY B 1 121 ? -8.781 3.41 -0.406 1 98.75 121 GLY B CA 1
ATOM 8225 C C . GLY B 1 121 ? -9.781 3.939 -1.414 1 98.75 121 GLY B C 1
ATOM 8226 O O . GLY B 1 121 ? -10.648 4.742 -1.07 1 98.75 121 GLY B O 1
ATOM 8227 N N . VAL B 1 122 ? -9.625 3.537 -2.678 1 97.5 122 VAL B N 1
ATOM 8228 C CA . VAL B 1 122 ? -10.492 3.982 -3.762 1 97.5 122 VAL B CA 1
ATOM 8229 C C . VAL B 1 122 ? -10.68 2.855 -4.773 1 97.5 122 VAL B C 1
ATOM 8231 O O . VAL B 1 122 ? -9.805 1.997 -4.922 1 97.5 122 VAL B O 1
ATOM 8234 N N . MET B 1 123 ? -11.844 2.869 -5.418 1 94.81 123 MET B N 1
ATOM 8235 C CA . MET B 1 123 ? -12.102 1.785 -6.359 1 94.81 123 MET B CA 1
ATOM 8236 C C . MET B 1 123 ? -12.469 2.336 -7.734 1 94.81 123 MET B C 1
ATOM 8238 O O . MET B 1 123 ? -12.367 1.63 -8.742 1 94.81 123 MET B O 1
ATOM 8242 N N . SER B 1 124 ? -12.969 3.58 -7.762 1 90.44 124 SER B N 1
ATOM 8243 C CA . SER B 1 124 ? -13.438 4.117 -9.031 1 90.44 124 SER B CA 1
ATOM 8244 C C . SER B 1 124 ? -13.406 5.645 -9.039 1 90.44 124 SER B C 1
ATOM 8246 O O . SER B 1 124 ? -13.312 6.27 -7.977 1 90.44 124 SER B O 1
ATOM 8248 N N . SER B 1 125 ? -13.375 6.129 -10.266 1 90.5 125 SER B N 1
ATOM 8249 C CA . SER B 1 125 ? -13.5 7.566 -10.484 1 90.5 125 SER B CA 1
ATOM 8250 C C . SER B 1 125 ? -14.375 7.867 -11.695 1 90.5 125 SER B C 1
ATOM 8252 O O . SER B 1 125 ? -13.883 7.926 -12.828 1 90.5 125 SER B O 1
ATOM 8254 N N . ASP B 1 126 ? -15.656 8.094 -11.406 1 92 126 ASP B N 1
ATOM 8255 C CA . ASP B 1 126 ? -16.562 8.523 -12.469 1 92 126 ASP B CA 1
ATOM 8256 C C . ASP B 1 126 ? -16.125 9.859 -13.062 1 92 126 ASP B C 1
ATOM 8258 O O . ASP B 1 126 ? -16.281 10.094 -14.266 1 92 126 ASP B O 1
ATOM 8262 N N . TRP B 1 127 ? -15.57 10.688 -12.156 1 91.81 127 TRP B N 1
ATOM 8263 C CA . TRP B 1 127 ? -15.031 11.977 -12.586 1 91.81 127 TRP B CA 1
ATOM 8264 C C . TRP B 1 127 ? -13.969 11.789 -13.664 1 91.81 127 TRP B C 1
ATOM 8266 O O . TRP B 1 127 ? -13.992 12.477 -14.695 1 91.81 127 TRP B O 1
ATOM 8276 N N . GLY B 1 128 ? -13.07 10.906 -13.461 1 90.12 128 GLY B N 1
ATOM 8277 C CA . GLY B 1 128 ? -12.039 10.602 -14.438 1 90.12 128 GLY B CA 1
ATOM 8278 C C . GLY B 1 128 ? -12.594 10.07 -15.75 1 90.12 128 GLY B C 1
ATOM 8279 O O . GLY B 1 128 ? -12.148 10.461 -16.828 1 90.12 128 GLY B O 1
ATOM 8280 N N . ALA B 1 129 ? -13.539 9.164 -15.633 1 87.25 129 ALA B N 1
ATOM 8281 C CA . ALA B 1 129 ? -14.141 8.594 -16.844 1 87.25 129 ALA B CA 1
ATOM 8282 C C . ALA B 1 129 ? -14.781 9.68 -17.703 1 87.25 129 ALA B C 1
ATOM 8284 O O . ALA B 1 129 ? -14.695 9.625 -18.938 1 87.25 129 ALA B O 1
ATOM 8285 N N . LEU B 1 130 ? -15.336 10.602 -17.094 1 86.69 130 LEU B N 1
ATOM 8286 C CA . LEU B 1 130 ? -16.047 11.672 -17.781 1 86.69 130 LEU B CA 1
ATOM 8287 C C . LEU B 1 130 ? -15.062 12.664 -18.406 1 86.69 130 LEU B C 1
ATOM 8289 O O . LEU B 1 130 ? -15.281 13.164 -19.5 1 86.69 130 LEU B O 1
ATOM 8293 N N . HIS B 1 131 ? -13.961 12.906 -17.766 1 87.94 131 HIS B N 1
ATOM 8294 C CA . HIS B 1 131 ? -13.133 14.047 -18.156 1 87.94 131 HIS B CA 1
ATOM 8295 C C . HIS B 1 131 ? -11.906 13.594 -18.938 1 87.94 131 HIS B C 1
ATOM 8297 O O . HIS B 1 131 ? -11.312 14.391 -19.672 1 87.94 131 HIS B O 1
ATOM 8303 N N . LEU B 1 132 ? -11.508 12.367 -18.812 1 89.31 132 LEU B N 1
ATOM 8304 C CA . LEU B 1 132 ? -10.289 11.906 -19.469 1 89.31 132 LEU B CA 1
ATOM 8305 C C . LEU B 1 132 ? -10.578 11.5 -20.906 1 89.31 132 LEU B C 1
ATOM 8307 O O . LEU B 1 132 ? -9.68 11.039 -21.625 1 89.31 132 LEU B O 1
ATOM 8311 N N . THR B 1 133 ? -11.734 11.695 -21.375 1 86.31 133 THR B N 1
ATOM 8312 C CA . THR B 1 133 ? -12.055 11.508 -22.781 1 86.31 133 THR B CA 1
ATOM 8313 C C . THR B 1 133 ? -12.453 12.836 -23.438 1 86.31 133 THR B C 1
ATOM 8315 O O . THR B 1 133 ? -12.773 12.875 -24.625 1 86.31 133 THR B O 1
ATOM 8318 N N . ASP B 1 134 ? -12.469 13.875 -22.672 1 87.88 134 ASP B N 1
ATOM 8319 C CA . ASP B 1 134 ? -12.711 15.219 -23.188 1 87.88 134 ASP B CA 1
ATOM 8320 C C . ASP B 1 134 ? -11.398 15.906 -23.562 1 87.88 134 ASP B C 1
ATOM 8322 O O . ASP B 1 134 ? -10.898 16.75 -22.812 1 87.88 134 ASP B O 1
ATOM 8326 N N . TYR B 1 135 ? -10.922 15.648 -24.734 1 90.25 135 TYR B N 1
ATOM 8327 C CA . TYR B 1 135 ? -9.617 16.109 -25.188 1 90.25 135 TYR B CA 1
ATOM 8328 C C . TYR B 1 135 ? -9.586 17.625 -25.281 1 90.25 135 TYR B C 1
ATOM 8330 O O . TYR B 1 135 ? -8.617 18.266 -24.859 1 90.25 135 TYR B O 1
ATOM 8338 N N . ALA B 1 136 ? -10.648 18.25 -25.781 1 88.19 136 ALA B N 1
ATOM 8339 C CA . ALA B 1 136 ? -10.727 19.688 -26 1 88.19 136 ALA B CA 1
ATOM 8340 C C . ALA B 1 136 ? -10.805 20.438 -24.672 1 88.19 136 ALA B C 1
ATOM 8342 O O . ALA B 1 136 ? -10.32 21.562 -24.547 1 88.19 136 ALA B O 1
ATOM 8343 N N . GLY B 1 137 ? -11.336 19.797 -23.656 1 87.12 137 GLY B N 1
ATOM 8344 C CA . GLY B 1 137 ? -11.555 20.438 -22.375 1 87.12 137 GLY B CA 1
ATOM 8345 C C . GLY B 1 137 ? -10.414 20.203 -21.391 1 87.12 137 GLY B C 1
ATOM 8346 O O . GLY B 1 137 ? -10.438 20.734 -20.281 1 87.12 137 GLY B O 1
ATOM 8347 N N . MET B 1 138 ? -9.367 19.547 -21.828 1 89.81 138 MET B N 1
ATOM 8348 C CA . MET B 1 138 ? -8.281 19.203 -20.922 1 89.81 138 MET B CA 1
ATOM 8349 C C . MET B 1 138 ? -7.434 20.438 -20.594 1 89.81 138 MET B C 1
ATOM 8351 O O . MET B 1 138 ? -6.895 21.078 -21.5 1 89.81 138 MET B O 1
ATOM 8355 N N . THR B 1 139 ? -7.449 20.859 -19.344 1 87.19 139 THR B N 1
ATOM 8356 C CA . THR B 1 139 ? -6.594 21.906 -18.781 1 87.19 139 THR B CA 1
ATOM 8357 C C . THR B 1 139 ? -5.609 21.312 -17.781 1 87.19 139 THR B C 1
ATOM 8359 O O . THR B 1 139 ? -5.754 20.156 -17.359 1 87.19 139 THR B O 1
ATOM 8362 N N . PRO B 1 140 ? -4.574 22 -17.406 1 86.25 140 PRO B N 1
ATOM 8363 C CA . PRO B 1 140 ? -3.68 21.516 -16.359 1 86.25 140 PRO B CA 1
ATOM 8364 C C . PRO B 1 140 ? -4.414 21.172 -15.07 1 86.25 140 PRO B C 1
ATOM 8366 O O . PRO B 1 140 ? -4.09 20.172 -14.414 1 86.25 140 PRO B O 1
ATOM 8369 N N . GLN B 1 141 ? -5.434 21.984 -14.758 1 87.19 141 GLN B N 1
ATOM 8370 C CA . GLN B 1 141 ? -6.199 21.781 -13.539 1 87.19 141 GLN B CA 1
ATOM 8371 C C . GLN B 1 141 ? -7.012 20.484 -13.617 1 87.19 141 GLN B C 1
ATOM 8373 O O . GLN B 1 141 ? -7.094 19.734 -12.641 1 87.19 141 GLN B O 1
ATOM 8378 N N . ARG B 1 142 ? -7.531 20.188 -14.766 1 89.19 142 ARG B N 1
ATOM 8379 C CA . ARG B 1 142 ? -8.312 18.969 -14.945 1 89.19 142 ARG B CA 1
ATOM 8380 C C . ARG B 1 142 ? -7.422 17.734 -14.875 1 89.19 142 ARG B C 1
ATOM 8382 O O . ARG B 1 142 ? -7.84 16.688 -14.383 1 89.19 142 ARG B O 1
ATOM 8389 N N . GLY B 1 143 ? -6.27 17.891 -15.438 1 91.12 143 GLY B N 1
ATOM 8390 C CA . GLY B 1 143 ? -5.328 16.781 -15.352 1 91.12 143 GLY B CA 1
ATOM 8391 C C . GLY B 1 143 ? -4.957 16.438 -13.922 1 91.12 143 GLY B C 1
ATOM 8392 O O . GLY B 1 143 ? -5.027 15.266 -13.523 1 91.12 143 GLY B O 1
ATOM 8393 N N . VAL B 1 144 ? -4.676 17.422 -13.148 1 90.12 144 VAL B N 1
ATOM 8394 C CA . VAL B 1 144 ? -4.277 17.25 -11.758 1 90.12 144 VAL B CA 1
ATOM 8395 C C . VAL B 1 144 ? -5.496 16.875 -10.914 1 90.12 144 VAL B C 1
ATOM 8397 O O . VAL B 1 144 ? -5.367 16.219 -9.883 1 90.12 144 VAL B O 1
ATOM 8400 N N . GLY B 1 145 ? -6.625 17.312 -11.383 1 92.44 145 GLY B N 1
ATOM 8401 C CA . GLY B 1 145 ? -7.863 17.062 -10.656 1 92.44 145 GLY B CA 1
ATOM 8402 C C . GLY B 1 145 ? -8.367 15.641 -10.812 1 92.44 145 GLY B C 1
ATOM 8403 O O . GLY B 1 145 ? -9.391 15.273 -10.234 1 92.44 145 GLY B O 1
ATOM 8404 N N . ASN B 1 146 ? -7.531 14.875 -11.523 1 90.81 146 ASN B N 1
ATOM 8405 C CA . ASN B 1 146 ? -7.891 13.477 -11.75 1 90.81 146 ASN B CA 1
ATOM 8406 C C . ASN B 1 146 ? -6.836 12.531 -11.18 1 90.81 146 ASN B C 1
ATOM 8408 O O . ASN B 1 146 ? -5.859 12.977 -10.578 1 90.81 146 ASN B O 1
ATOM 8412 N N . GLY B 1 147 ? -7.02 11.289 -11.18 1 91.5 147 GLY B N 1
ATOM 8413 C CA . GLY B 1 147 ? -6.086 10.273 -10.711 1 91.5 147 GLY B CA 1
ATOM 8414 C C . GLY B 1 147 ? -6.336 9.852 -9.273 1 91.5 147 GLY B C 1
ATOM 8415 O O . GLY B 1 147 ? -6.68 10.68 -8.43 1 91.5 147 GLY B O 1
ATOM 8416 N N . TYR B 1 148 ? -6.137 8.609 -8.984 1 96 148 TYR B N 1
ATOM 8417 C CA . TYR B 1 148 ? -6.328 8.094 -7.633 1 96 148 TYR B CA 1
ATOM 8418 C C . TYR B 1 148 ? -5.293 8.68 -6.676 1 96 148 TYR B C 1
ATOM 8420 O O . TYR B 1 148 ? -5.594 8.938 -5.512 1 96 148 TYR B O 1
ATOM 8428 N N . CYS B 1 149 ? -4.07 8.945 -7.227 1 97.5 149 CYS B N 1
ATOM 8429 C CA . CYS B 1 149 ? -2.971 9.391 -6.383 1 97.5 149 CYS B CA 1
ATOM 8430 C C . CYS B 1 149 ? -3.312 10.711 -5.695 1 97.5 149 CYS B C 1
ATOM 8432 O O . CYS B 1 149 ? -2.902 10.945 -4.559 1 97.5 149 CYS B O 1
ATOM 8434 N N . MET B 1 150 ? -4.121 11.562 -6.395 1 97.38 150 MET B N 1
ATOM 8435 C CA . MET B 1 150 ? -4.383 12.914 -5.91 1 97.38 150 MET B CA 1
ATOM 8436 C C . MET B 1 150 ? -5.309 12.891 -4.699 1 97.38 150 MET B C 1
ATOM 8438 O O . MET B 1 150 ? -5.395 13.875 -3.961 1 97.38 150 MET B O 1
ATOM 8442 N N . LEU B 1 151 ? -6.008 11.781 -4.449 1 98.25 151 LEU B N 1
ATOM 8443 C CA . LEU B 1 151 ? -6.844 11.664 -3.26 1 98.25 151 LEU B CA 1
ATOM 8444 C C . LEU B 1 151 ? -6.004 11.789 -1.992 1 98.25 151 LEU B C 1
ATOM 8446 O O . LEU B 1 151 ? -6.418 12.453 -1.036 1 98.25 151 LEU B O 1
ATOM 8450 N N . ALA B 1 152 ? -4.84 11.203 -2.006 1 98.69 152 ALA B N 1
ATOM 8451 C CA . ALA B 1 152 ? -3.939 11.266 -0.857 1 98.69 152 ALA B CA 1
ATOM 8452 C C . ALA B 1 152 ? -2.998 12.461 -0.958 1 98.69 152 ALA B C 1
ATOM 8454 O O . ALA B 1 152 ? -2.768 13.164 0.03 1 98.69 152 ALA B O 1
ATOM 8455 N N . ASN B 1 153 ? -2.457 12.711 -2.133 1 98.19 153 ASN B N 1
ATOM 8456 C CA . ASN B 1 153 ? -1.418 13.719 -2.322 1 98.19 153 ASN B CA 1
ATOM 8457 C C . ASN B 1 153 ? -1.941 15.125 -2.043 1 98.19 153 ASN B C 1
ATOM 8459 O O . ASN B 1 153 ? -1.207 15.977 -1.539 1 98.19 153 ASN B O 1
ATOM 8463 N N . ARG B 1 154 ? -3.193 15.367 -2.35 1 97.38 154 ARG B N 1
ATOM 8464 C CA . ARG B 1 154 ? -3.773 16.688 -2.109 1 97.38 154 ARG B CA 1
ATOM 8465 C C . ARG B 1 154 ? -3.912 16.953 -0.615 1 97.38 154 ARG B C 1
ATOM 8467 O O . ARG B 1 154 ? -3.779 18.094 -0.172 1 97.38 154 ARG B O 1
ATOM 8474 N N . VAL B 1 155 ? -4.238 15.914 0.125 1 98.56 155 VAL B N 1
ATOM 8475 C CA . VAL B 1 155 ? -4.301 16.078 1.575 1 98.56 155 VAL B CA 1
ATOM 8476 C C . VAL B 1 155 ? -2.916 16.422 2.119 1 98.56 155 VAL B C 1
ATOM 8478 O O . VAL B 1 155 ? -2.771 17.344 2.918 1 98.56 155 VAL B O 1
ATOM 8481 N N . SER B 1 156 ? -1.901 15.703 1.681 1 98.62 156 SER B N 1
ATOM 8482 C CA . SER B 1 156 ? -0.533 15.953 2.117 1 98.62 156 SER B CA 1
ATOM 8483 C C . SER B 1 156 ? -0.082 17.359 1.73 1 98.62 156 SER B C 1
ATOM 8485 O O . SER B 1 156 ? 0.568 18.047 2.521 1 98.62 156 SER B O 1
ATOM 8487 N N . TYR B 1 157 ? -0.463 17.781 0.53 1 96.88 157 TYR B N 1
ATOM 8488 C CA . TYR B 1 157 ? -0.094 19.094 0.031 1 96.88 157 TYR B CA 1
ATOM 8489 C C . TYR B 1 157 ? -0.785 20.203 0.832 1 96.88 157 TYR B C 1
ATOM 8491 O O . TYR B 1 157 ? -0.136 21.141 1.293 1 96.88 157 TYR B O 1
ATOM 8499 N N . ALA B 1 158 ? -2.051 20.031 1.062 1 96.12 158 ALA B N 1
ATOM 8500 C CA . ALA B 1 158 ? -2.85 21.062 1.713 1 96.12 158 ALA B CA 1
ATOM 8501 C C . ALA B 1 158 ? -2.451 21.219 3.178 1 96.12 158 ALA B C 1
ATOM 8503 O O . ALA B 1 158 ? -2.477 22.328 3.717 1 96.12 158 ALA B O 1
ATOM 8504 N N . LEU B 1 159 ? -2.059 20.125 3.791 1 97.75 159 LEU B N 1
ATOM 8505 C CA . LEU B 1 159 ? -1.756 20.156 5.219 1 97.75 159 LEU B CA 1
ATOM 8506 C C . LEU B 1 159 ? -0.249 20.125 5.453 1 97.75 159 LEU B C 1
ATOM 8508 O O . LEU B 1 159 ? 0.203 20.094 6.602 1 97.75 159 LEU B O 1
ATOM 8512 N N . ASP B 1 160 ? 0.555 20.125 4.391 1 97.62 160 ASP B N 1
ATOM 8513 C CA . ASP B 1 160 ? 2.014 20.125 4.445 1 97.62 160 ASP B CA 1
ATOM 8514 C C . ASP B 1 160 ? 2.533 18.922 5.23 1 97.62 160 ASP B C 1
ATOM 8516 O O . ASP B 1 160 ? 3.305 19.078 6.176 1 97.62 160 ASP B O 1
ATOM 8520 N N . LEU B 1 161 ? 2.104 17.75 4.824 1 98.62 161 LEU B N 1
ATOM 8521 C CA . LEU B 1 161 ? 2.498 16.5 5.465 1 98.62 161 LEU B CA 1
ATOM 8522 C C . LEU B 1 161 ? 3.578 15.797 4.656 1 98.62 161 LEU B C 1
ATOM 8524 O O . LEU B 1 161 ? 3.521 15.773 3.424 1 98.62 161 LEU B O 1
ATOM 8528 N N . THR B 1 162 ? 4.562 15.141 5.309 1 98.5 162 THR B N 1
ATOM 8529 C CA . THR B 1 162 ? 5.727 14.664 4.57 1 98.5 162 THR B CA 1
ATOM 8530 C C . THR B 1 162 ? 5.852 13.148 4.672 1 98.5 162 THR B C 1
ATOM 8532 O O . THR B 1 162 ? 6.797 12.562 4.141 1 98.5 162 THR B O 1
ATOM 8535 N N . GLY B 1 163 ? 4.945 12.453 5.371 1 98.56 163 GLY B N 1
ATOM 8536 C CA . GLY B 1 163 ? 4.965 11 5.445 1 98.56 163 GLY B CA 1
ATOM 8537 C C . GLY B 1 163 ? 4.496 10.328 4.168 1 98.56 163 GLY B C 1
ATOM 8538 O O . GLY B 1 163 ? 4.234 11 3.17 1 98.56 163 GLY B O 1
ATOM 8539 N N . PRO B 1 164 ? 4.398 8.984 4.176 1 98.75 164 PRO B N 1
ATOM 8540 C CA . PRO B 1 164 ? 3.912 8.273 2.988 1 98.75 164 PRO B CA 1
ATOM 8541 C C . PRO B 1 164 ? 2.535 8.758 2.537 1 98.75 164 PRO B C 1
ATOM 8543 O O . PRO B 1 164 ? 1.667 9.031 3.369 1 98.75 164 PRO B O 1
ATOM 8546 N N . SER B 1 165 ? 2.332 8.914 1.271 1 98.81 165 SER B N 1
ATOM 8547 C CA . SER B 1 165 ? 1.091 9.391 0.668 1 98.81 165 SER B CA 1
ATOM 8548 C C . SER B 1 165 ? 0.723 8.57 -0.563 1 98.81 165 SER B C 1
ATOM 8550 O O . SER B 1 165 ? 1.398 8.648 -1.592 1 98.81 165 SER B O 1
ATOM 8552 N N . MET B 1 166 ? -0.353 7.73 -0.446 1 98.75 166 MET B N 1
ATOM 8553 C CA . MET B 1 166 ? -0.653 6.824 -1.55 1 98.75 166 MET B CA 1
ATOM 8554 C C . MET B 1 166 ? -2.137 6.477 -1.578 1 98.75 166 MET B C 1
ATOM 8556 O O . MET B 1 166 ? -2.812 6.531 -0.549 1 98.75 166 MET B O 1
ATOM 8560 N N . SER B 1 167 ? -2.635 6.18 -2.727 1 98.69 167 SER B N 1
ATOM 8561 C CA . SER B 1 167 ? -3.951 5.59 -2.936 1 98.69 167 SER B CA 1
ATOM 8562 C C . SER B 1 167 ? -3.84 4.117 -3.322 1 98.69 167 SER B C 1
ATOM 8564 O O . SER B 1 167 ? -2.939 3.732 -4.07 1 98.69 167 SER B O 1
ATOM 8566 N N . VAL B 1 168 ? -4.727 3.293 -2.773 1 98.69 168 VAL B N 1
ATOM 8567 C CA . VAL B 1 168 ? -4.672 1.855 -3.021 1 98.69 168 VAL B CA 1
ATOM 8568 C C . VAL B 1 168 ? -6.027 1.368 -3.529 1 98.69 168 VAL B C 1
ATOM 8570 O O . VAL B 1 168 ? -7.074 1.864 -3.102 1 98.69 168 VAL B O 1
ATOM 8573 N N . ASP B 1 169 ? -5.992 0.468 -4.512 1 98.38 169 ASP B N 1
ATOM 8574 C CA . ASP B 1 169 ? -7.199 -0.12 -5.082 1 98.38 169 ASP B CA 1
ATOM 8575 C C . ASP B 1 169 ? -7.168 -1.644 -4.984 1 98.38 169 ASP B C 1
ATOM 8577 O O . ASP B 1 169 ? -6.359 -2.297 -5.641 1 98.38 169 ASP B O 1
ATOM 8581 N N . THR B 1 170 ? -8.008 -2.178 -4.148 1 98.38 170 THR B N 1
ATOM 8582 C CA . THR B 1 170 ? -8.305 -3.604 -4.062 1 98.38 170 THR B CA 1
ATOM 8583 C C . THR B 1 170 ? -9.805 -3.855 -4.223 1 98.38 170 THR B C 1
ATOM 8585 O O . THR B 1 170 ? -10.352 -4.766 -3.602 1 98.38 170 THR B O 1
ATOM 8588 N N . ALA B 1 171 ? -10.461 -2.908 -4.871 1 97.56 171 ALA B N 1
ATOM 8589 C CA . ALA B 1 171 ? -11.906 -2.887 -5.078 1 97.56 171 ALA B CA 1
ATOM 8590 C C . ALA B 1 171 ? -12.641 -2.539 -3.785 1 97.56 171 ALA B C 1
ATOM 8592 O O . ALA B 1 171 ? -12.352 -1.52 -3.154 1 97.56 171 ALA B O 1
ATOM 8593 N N . CYS B 1 172 ? -13.594 -3.398 -3.355 1 97.69 172 CYS B N 1
ATOM 8594 C CA . CYS B 1 172 ? -14.453 -3.064 -2.229 1 97.69 172 CYS B CA 1
ATOM 8595 C C . CYS B 1 172 ? -13.672 -3.098 -0.918 1 97.69 172 CYS B C 1
ATOM 8597 O O . CYS B 1 172 ? -14.109 -2.531 0.084 1 97.69 172 CYS B O 1
ATOM 8599 N N . SER B 1 173 ? -12.508 -3.732 -0.839 1 98.5 173 SER B N 1
ATOM 8600 C CA . SER B 1 173 ? -11.727 -3.848 0.388 1 98.5 173 SER B CA 1
ATOM 8601 C C 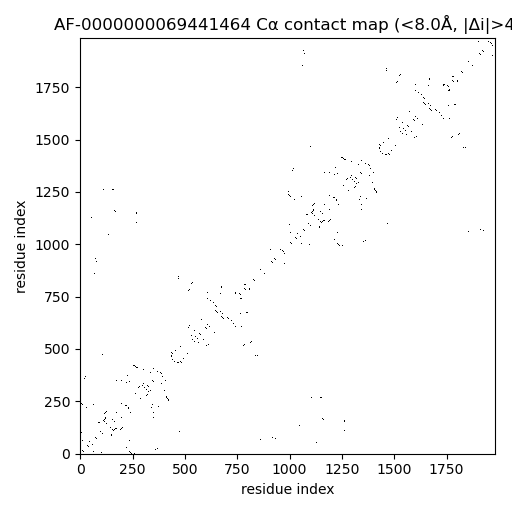. SER B 1 173 ? -10.641 -2.779 0.454 1 98.5 173 SER B C 1
ATOM 8603 O O . SER B 1 173 ? -9.766 -2.83 1.321 1 98.5 173 SER B O 1
ATOM 8605 N N . SER B 1 174 ? -10.648 -1.815 -0.429 1 98.75 174 SER B N 1
ATOM 8606 C CA . SER B 1 174 ? -9.57 -0.845 -0.611 1 98.75 174 SER B CA 1
ATOM 8607 C C . SER B 1 174 ? -9.32 -0.055 0.667 1 98.75 174 SER B C 1
ATOM 8609 O O . SER B 1 174 ? -8.172 0.121 1.078 1 98.75 174 SER B O 1
ATOM 8611 N N . SER B 1 175 ? -10.359 0.431 1.282 1 98.81 175 SER B N 1
ATOM 8612 C CA . SER B 1 175 ? -10.148 1.327 2.414 1 98.81 175 SER B CA 1
ATOM 8613 C C . SER B 1 175 ? -9.727 0.554 3.658 1 98.81 175 SER B C 1
ATOM 8615 O O . SER B 1 175 ? -9.016 1.087 4.516 1 98.81 175 SER B O 1
ATOM 8617 N N . LEU B 1 176 ? -10.148 -0.71 3.807 1 98.88 176 LEU B N 1
ATOM 8618 C CA . LEU B 1 176 ? -9.633 -1.506 4.914 1 98.88 176 LEU B CA 1
ATOM 8619 C C . LEU B 1 176 ? -8.188 -1.918 4.66 1 98.88 176 LEU B C 1
ATOM 8621 O O . LEU B 1 176 ? -7.398 -2.039 5.602 1 98.88 176 LEU B O 1
ATOM 8625 N N . THR B 1 177 ? -7.867 -2.148 3.355 1 98.88 177 THR B N 1
ATOM 8626 C CA . THR B 1 177 ? -6.469 -2.332 2.986 1 98.88 177 THR B CA 1
ATOM 8627 C C . THR B 1 177 ? -5.637 -1.116 3.393 1 98.88 177 THR B C 1
ATOM 8629 O O . THR B 1 177 ? -4.52 -1.261 3.889 1 98.88 177 THR B O 1
ATOM 8632 N N . ALA B 1 178 ? -6.195 0.064 3.182 1 98.94 178 ALA B N 1
ATOM 8633 C CA . ALA B 1 178 ? -5.508 1.294 3.568 1 98.94 178 ALA B CA 1
ATOM 8634 C C . ALA B 1 178 ? -5.254 1.331 5.074 1 98.94 178 ALA B C 1
ATOM 8636 O O . ALA B 1 178 ? -4.207 1.8 5.52 1 98.94 178 ALA B O 1
ATOM 8637 N N . VAL B 1 179 ? -6.188 0.859 5.875 1 98.94 179 VAL B N 1
ATOM 8638 C CA . VAL B 1 179 ? -6.012 0.785 7.324 1 98.94 179 VAL B CA 1
ATOM 8639 C C . VAL B 1 179 ? -4.84 -0.135 7.656 1 98.94 179 VAL B C 1
ATOM 8641 O O . VAL B 1 179 ? -4.004 0.195 8.5 1 98.94 179 VAL B O 1
ATOM 8644 N N . HIS B 1 180 ? -4.797 -1.276 7.008 1 98.88 180 HIS B N 1
ATOM 8645 C CA . HIS B 1 180 ? -3.711 -2.23 7.211 1 98.88 180 HIS B CA 1
ATOM 8646 C C . HIS B 1 180 ? -2.361 -1.604 6.879 1 98.88 180 HIS B C 1
ATOM 8648 O O . HIS B 1 180 ? -1.403 -1.745 7.641 1 98.88 180 HIS B O 1
ATOM 8654 N N . LEU B 1 181 ? -2.305 -0.934 5.727 1 98.81 181 LEU B N 1
ATOM 8655 C CA . LEU B 1 181 ? -1.057 -0.32 5.285 1 98.81 181 LEU B CA 1
ATOM 8656 C C . LEU B 1 181 ? -0.615 0.771 6.258 1 98.81 181 LEU B C 1
ATOM 8658 O O . LEU B 1 181 ? 0.569 0.87 6.59 1 98.81 181 LEU B O 1
ATOM 8662 N N . ALA B 1 182 ? -1.526 1.593 6.68 1 98.88 182 ALA B N 1
ATOM 8663 C CA . ALA B 1 182 ? -1.215 2.676 7.609 1 98.88 182 ALA B CA 1
ATOM 8664 C C . ALA B 1 182 ? -0.703 2.125 8.938 1 98.88 182 ALA B C 1
ATOM 8666 O O . ALA B 1 182 ? 0.274 2.635 9.492 1 98.88 182 ALA B O 1
ATOM 8667 N N . ALA B 1 183 ? -1.373 1.126 9.461 1 98.69 183 ALA B N 1
ATOM 8668 C CA . ALA B 1 183 ? -0.935 0.503 10.711 1 98.69 183 ALA B CA 1
ATOM 8669 C C . ALA B 1 183 ? 0.474 -0.067 10.57 1 98.69 183 ALA B C 1
ATOM 8671 O O . ALA B 1 183 ? 1.291 0.054 11.484 1 98.69 183 ALA B O 1
ATOM 8672 N N . GLY B 1 184 ? 0.736 -0.712 9.422 1 97.62 184 GLY B N 1
ATOM 8673 C CA . GLY B 1 184 ? 2.07 -1.227 9.164 1 97.62 184 GLY B CA 1
ATOM 8674 C C . GLY B 1 184 ? 3.131 -0.143 9.117 1 97.62 184 GLY B C 1
ATOM 8675 O O . GLY B 1 184 ? 4.234 -0.323 9.641 1 97.62 184 GLY B O 1
ATOM 8676 N N . ALA B 1 185 ? 2.842 0.973 8.461 1 98.38 185 ALA B N 1
ATOM 8677 C CA . ALA B 1 185 ? 3.775 2.092 8.367 1 98.38 185 ALA B CA 1
ATOM 8678 C C . ALA B 1 185 ? 4.086 2.662 9.75 1 98.38 185 ALA B C 1
ATOM 8680 O O . ALA B 1 185 ? 5.227 3.037 10.031 1 98.38 185 ALA B O 1
ATOM 8681 N N . LEU B 1 186 ? 3.084 2.766 10.562 1 98.38 186 LEU B N 1
ATOM 8682 C CA . LEU B 1 186 ? 3.266 3.236 11.93 1 98.38 186 LEU B CA 1
ATOM 8683 C C . LEU B 1 186 ? 4.152 2.279 12.719 1 98.38 186 LEU B C 1
ATOM 8685 O O . LEU B 1 186 ? 5.066 2.715 13.43 1 98.38 186 LEU B O 1
ATOM 8689 N N . ARG B 1 187 ? 3.92 1.001 12.609 1 97.06 187 ARG B N 1
ATOM 8690 C CA . ARG B 1 187 ? 4.699 -0.003 13.328 1 97.06 187 ARG B CA 1
ATOM 8691 C C . ARG B 1 187 ? 6.156 0.009 12.875 1 97.06 187 ARG B C 1
ATOM 8693 O O . ARG B 1 187 ? 7.062 -0.212 13.68 1 97.06 187 ARG B O 1
ATOM 8700 N N . ALA B 1 188 ? 6.312 0.267 11.562 1 95.06 188 ALA B N 1
ATOM 8701 C CA . ALA B 1 188 ? 7.656 0.262 10.992 1 95.06 188 ALA B CA 1
ATOM 8702 C C . ALA B 1 188 ? 8.383 1.572 11.289 1 95.06 188 ALA B C 1
ATOM 8704 O O . ALA B 1 188 ? 9.57 1.71 10.992 1 95.06 188 ALA B O 1
ATOM 8705 N N . GLY B 1 189 ? 7.699 2.631 11.844 1 96.31 189 GLY B N 1
ATOM 8706 C CA . GLY B 1 189 ? 8.305 3.916 12.148 1 96.31 189 GLY B CA 1
ATOM 8707 C C . GLY B 1 189 ? 8.453 4.812 10.93 1 96.31 189 GLY B C 1
ATOM 8708 O O . GLY B 1 189 ? 9.25 5.754 10.938 1 96.31 189 GLY B O 1
ATOM 8709 N N . GLU B 1 190 ? 7.699 4.559 9.867 1 96.94 190 GLU B N 1
ATOM 8710 C CA . GLU B 1 190 ? 7.773 5.348 8.641 1 96.94 190 GLU B CA 1
ATOM 8711 C C . GLU B 1 190 ? 7.008 6.66 8.781 1 96.94 190 GLU B C 1
ATOM 8713 O O . GLU B 1 190 ? 7.234 7.598 8.016 1 96.94 190 GLU B O 1
ATOM 8718 N N . CYS B 1 191 ? 6.059 6.668 9.664 1 97.75 191 CYS B N 1
ATOM 8719 C CA . CYS B 1 191 ? 5.324 7.875 10.023 1 97.75 191 CYS B CA 1
ATOM 8720 C C . CYS B 1 191 ? 4.934 7.859 11.492 1 97.75 191 CYS B C 1
ATOM 8722 O O . CYS B 1 191 ? 4.973 6.809 12.141 1 97.75 191 CYS B O 1
ATOM 8724 N N . ASP B 1 192 ? 4.613 8.984 12.039 1 97.5 192 ASP B N 1
ATOM 8725 C CA . ASP B 1 192 ? 4.262 9.102 13.445 1 97.5 192 ASP B CA 1
ATOM 8726 C C . ASP B 1 192 ? 2.75 9.203 13.633 1 97.5 192 ASP B C 1
ATOM 8728 O O . ASP B 1 192 ? 2.23 8.898 14.711 1 97.5 192 ASP B O 1
ATOM 8732 N N . LEU B 1 193 ? 2.094 9.656 12.672 1 98.56 193 LEU B N 1
ATOM 8733 C CA . LEU B 1 193 ? 0.645 9.805 12.57 1 98.56 193 LEU B CA 1
ATOM 8734 C C . LEU B 1 193 ? 0.157 9.43 11.172 1 98.56 193 LEU B C 1
ATOM 8736 O O . LEU B 1 193 ? 0.904 9.539 10.203 1 98.56 193 LEU B O 1
ATOM 8740 N N . ALA B 1 194 ? -1.045 8.906 11.086 1 98.88 194 ALA B N 1
ATOM 8741 C CA . ALA B 1 194 ? -1.568 8.555 9.773 1 98.88 194 ALA B CA 1
ATOM 8742 C C . ALA B 1 194 ? -3.031 8.961 9.633 1 98.88 194 ALA B C 1
ATOM 8744 O O . ALA B 1 194 ? -3.822 8.781 10.562 1 98.88 194 ALA B O 1
ATOM 8745 N N . ILE B 1 195 ? -3.357 9.586 8.539 1 98.94 195 ILE B N 1
ATOM 8746 C CA . ILE B 1 195 ? -4.738 9.805 8.117 1 98.94 195 ILE B CA 1
ATOM 8747 C C . ILE B 1 195 ? -5.141 8.727 7.109 1 98.94 195 ILE B C 1
ATOM 8749 O O . ILE B 1 195 ? -4.477 8.547 6.09 1 98.94 195 ILE B O 1
ATOM 8753 N N . VAL B 1 196 ? -6.152 7.945 7.402 1 98.94 196 VAL B N 1
ATOM 8754 C CA . VAL B 1 196 ? -6.66 6.914 6.5 1 98.94 196 VAL B CA 1
ATOM 8755 C C . VAL B 1 196 ? -8.078 7.27 6.062 1 98.94 196 VAL B C 1
ATOM 8757 O O . VAL B 1 196 ? -8.922 7.637 6.891 1 98.94 196 VAL B O 1
ATOM 8760 N N . ALA B 1 197 ? -8.352 7.133 4.734 1 98.94 197 ALA B N 1
ATOM 8761 C CA . ALA B 1 197 ? -9.688 7.488 4.258 1 98.94 197 ALA B CA 1
ATOM 8762 C C . ALA B 1 197 ? -10.164 6.512 3.188 1 98.94 197 ALA B C 1
ATOM 8764 O O . ALA B 1 197 ? -9.367 5.77 2.617 1 98.94 197 ALA B O 1
ATOM 8765 N N . GLY B 1 198 ? -11.398 6.383 2.992 1 98.88 198 GLY B N 1
ATOM 8766 C CA . GLY B 1 198 ? -12.094 5.738 1.892 1 98.88 198 GLY B CA 1
ATOM 8767 C C . GLY B 1 198 ? -13.227 6.582 1.33 1 98.88 198 GLY B C 1
ATOM 8768 O O . GLY B 1 198 ? -13.891 7.309 2.07 1 98.88 198 GLY B O 1
ATOM 8769 N N . VAL B 1 199 ? -13.445 6.469 0.02 1 98.75 199 VAL B N 1
ATOM 8770 C CA . VAL B 1 199 ? -14.438 7.344 -0.588 1 98.75 199 VAL B CA 1
ATOM 8771 C C . VAL B 1 199 ? -15.07 6.652 -1.795 1 98.75 199 VAL B C 1
ATOM 8773 O O . VAL B 1 199 ? -14.438 5.805 -2.432 1 98.75 199 VAL B O 1
ATOM 8776 N N . ASN B 1 200 ? -16.297 6.93 -2.027 1 98.5 200 ASN B N 1
ATOM 8777 C CA . ASN B 1 200 ? -17.031 6.504 -3.219 1 98.5 200 ASN B CA 1
ATOM 8778 C C . ASN B 1 200 ? -18.125 7.496 -3.598 1 98.5 200 ASN B C 1
ATOM 8780 O O . ASN B 1 200 ? -18.969 7.84 -2.77 1 98.5 200 ASN B O 1
ATOM 8784 N N . LEU B 1 201 ? -18.062 7.996 -4.73 1 97.06 201 LEU B N 1
ATOM 8785 C CA . LEU B 1 201 ? -19.094 8.867 -5.285 1 97.06 201 LEU B CA 1
ATOM 8786 C C . LEU B 1 201 ? -19.609 8.312 -6.605 1 97.06 201 LEU B C 1
ATOM 8788 O O . LEU B 1 201 ? -18.844 7.844 -7.438 1 97.06 201 LEU B O 1
ATOM 8792 N N . MET B 1 202 ? -20.922 8.32 -6.75 1 96.38 202 MET B N 1
ATOM 8793 C CA . MET B 1 202 ? -21.594 7.816 -7.949 1 96.38 202 MET B CA 1
ATOM 8794 C C . MET B 1 202 ? -22.094 8.969 -8.82 1 96.38 202 MET B C 1
ATOM 8796 O O . MET B 1 202 ? -23.188 9.484 -8.602 1 96.38 202 MET B O 1
ATOM 8800 N N . LEU B 1 203 ? -21.344 9.266 -9.883 1 94 203 LEU B N 1
ATOM 8801 C CA . LEU B 1 203 ? -21.703 10.391 -10.742 1 94 203 LEU B CA 1
ATOM 8802 C C . LEU B 1 203 ? -22.406 9.898 -12.008 1 94 203 LEU B C 1
ATOM 8804 O O . LEU B 1 203 ? -23.078 10.672 -12.695 1 94 203 LEU B O 1
ATOM 8808 N N . THR B 1 204 ? -22.203 8.609 -12.375 1 93.44 204 THR B N 1
ATOM 8809 C CA . THR B 1 204 ? -22.781 8 -13.562 1 93.44 204 THR B CA 1
ATOM 8810 C C . THR B 1 204 ? -23.406 6.648 -13.227 1 93.44 204 THR B C 1
ATOM 8812 O O . THR B 1 204 ? -23.094 6.055 -12.195 1 93.44 204 THR B O 1
ATOM 8815 N N . PRO B 1 205 ? -24.234 6.109 -14.078 1 94.94 205 PRO B N 1
ATOM 8816 C CA . PRO B 1 205 ? -24.875 4.824 -13.805 1 94.94 205 PRO B CA 1
ATOM 8817 C C . PRO B 1 205 ? -24 3.633 -14.195 1 94.94 205 PRO B C 1
ATOM 8819 O O . PRO B 1 205 ? -24.438 2.482 -14.102 1 94.94 205 PRO B O 1
ATOM 8822 N N . ILE B 1 206 ? -22.797 3.826 -14.625 1 94.5 206 ILE B N 1
ATOM 8823 C CA . ILE B 1 206 ? -22.016 2.816 -15.336 1 94.5 206 ILE B CA 1
ATOM 8824 C C . ILE B 1 206 ? -21.828 1.592 -14.438 1 94.5 206 ILE B C 1
ATOM 8826 O O . ILE B 1 206 ? -21.969 0.455 -14.898 1 94.5 206 ILE B O 1
ATOM 8830 N N . LEU B 1 207 ? -21.438 1.747 -13.18 1 95.38 207 LEU B N 1
ATOM 8831 C CA . LEU B 1 207 ? -21.203 0.589 -12.32 1 95.38 207 LEU B CA 1
ATOM 8832 C C . LEU B 1 207 ? -22.531 -0.057 -11.922 1 95.38 207 LEU B C 1
ATOM 8834 O O . LEU B 1 207 ? -22.578 -1.258 -11.648 1 95.38 207 LEU B O 1
ATOM 8838 N N . SER B 1 208 ? -23.609 0.75 -11.891 1 96 208 SER B N 1
ATOM 8839 C CA . SER B 1 208 ? -24.922 0.153 -11.711 1 96 208 SER B CA 1
ATOM 8840 C C . SER B 1 208 ? -25.281 -0.757 -12.875 1 96 208 SER B C 1
ATOM 8842 O O . SER B 1 208 ? -25.859 -1.825 -12.68 1 96 208 SER B O 1
ATOM 8844 N N . ILE B 1 209 ? -25 -0.295 -14.062 1 94.94 209 ILE B N 1
ATOM 8845 C CA . ILE B 1 209 ? -25.219 -1.101 -15.258 1 94.94 209 ILE B CA 1
ATOM 8846 C C . ILE B 1 209 ? -24.391 -2.373 -15.18 1 94.94 209 ILE B C 1
ATOM 8848 O O . ILE B 1 209 ? -24.891 -3.473 -15.43 1 94.94 209 ILE B O 1
ATOM 8852 N N . PHE B 1 210 ? -23.188 -2.268 -14.797 1 94.62 210 PHE B N 1
ATOM 8853 C CA . PHE B 1 210 ? -22.281 -3.41 -14.656 1 94.62 210 PHE B CA 1
ATOM 8854 C C . PHE B 1 210 ? -22.859 -4.426 -13.68 1 94.62 210 PHE B C 1
ATOM 8856 O O . PHE B 1 210 ? -22.953 -5.613 -14 1 94.62 210 PHE B O 1
ATOM 8863 N N . TYR B 1 211 ? -23.188 -3.971 -12.453 1 94 211 TYR B N 1
ATOM 8864 C CA . TYR B 1 211 ? -23.703 -4.879 -11.43 1 94 211 TYR B CA 1
ATOM 8865 C C . TYR B 1 211 ? -24.984 -5.57 -11.906 1 94 211 TYR B C 1
ATOM 8867 O O . TYR B 1 211 ? -25.203 -6.746 -11.609 1 94 211 TYR B O 1
ATOM 8875 N N . THR B 1 212 ? -25.797 -4.82 -12.633 1 93.31 212 THR B N 1
ATOM 8876 C CA . THR B 1 212 ? -27.016 -5.395 -13.18 1 93.31 212 THR B CA 1
ATOM 8877 C C . THR B 1 212 ? -26.688 -6.48 -14.203 1 93.31 212 THR B C 1
ATOM 8879 O O . THR B 1 212 ? -27.219 -7.594 -14.125 1 93.31 212 THR B O 1
ATOM 8882 N N . GLN B 1 213 ? -25.812 -6.137 -15.133 1 87.88 213 GLN B N 1
ATOM 8883 C CA . GLN B 1 213 ? -25.453 -7.07 -16.203 1 87.88 213 GLN B CA 1
ATOM 8884 C C . GLN B 1 213 ? -24.75 -8.305 -15.633 1 87.88 213 GLN B C 1
ATOM 8886 O O . GLN B 1 213 ? -24.859 -9.398 -16.203 1 87.88 213 GLN B O 1
ATOM 8891 N N . ALA B 1 214 ? -24.125 -8.141 -14.508 1 87.56 214 ALA B N 1
ATOM 8892 C CA . ALA B 1 214 ? -23.375 -9.234 -13.891 1 87.56 214 ALA B CA 1
ATOM 8893 C C . ALA B 1 214 ? -24.25 -10.039 -12.945 1 87.56 214 ALA B C 1
ATOM 8895 O O . ALA B 1 214 ? -23.812 -11.023 -12.352 1 87.56 214 ALA B O 1
ATOM 8896 N N . GLY B 1 215 ? -25.484 -9.625 -12.727 1 85.38 215 GLY B N 1
ATOM 8897 C CA . GLY B 1 215 ? -26.406 -10.336 -11.859 1 85.38 215 GLY B CA 1
ATOM 8898 C C . GLY B 1 215 ? -26.125 -10.117 -10.383 1 85.38 215 GLY B C 1
ATOM 8899 O O . GLY B 1 215 ? -26.5 -10.945 -9.547 1 85.38 215 GLY B O 1
ATOM 8900 N N . LEU B 1 216 ? -25.516 -9 -10.023 1 90.88 216 LEU B N 1
ATOM 8901 C CA . LEU B 1 216 ? -25.078 -8.75 -8.656 1 90.88 216 LEU B CA 1
ATOM 8902 C C . LEU B 1 216 ? -25.953 -7.688 -7.996 1 90.88 216 LEU B C 1
ATOM 8904 O O . LEU B 1 216 ? -25.938 -7.535 -6.773 1 90.88 216 LEU B O 1
ATOM 8908 N N . SER B 1 217 ? -26.75 -6.988 -8.766 1 93.94 217 SER B N 1
ATOM 8909 C CA . SER B 1 217 ? -27.469 -5.809 -8.289 1 93.94 217 SER B CA 1
ATOM 8910 C C . SER B 1 217 ? -28.797 -6.195 -7.637 1 93.94 217 SER B C 1
ATOM 8912 O O . SER B 1 217 ? -29.516 -7.047 -8.148 1 93.94 217 SER B O 1
ATOM 8914 N N . ALA B 1 218 ? -29.047 -5.57 -6.512 1 94.88 218 ALA B N 1
ATOM 8915 C CA . ALA B 1 218 ? -30.344 -5.742 -5.871 1 94.88 218 ALA B CA 1
ATOM 8916 C C . ALA B 1 218 ? -31.438 -5.016 -6.652 1 94.88 218 ALA B C 1
ATOM 8918 O O . ALA B 1 218 ? -31.312 -3.822 -6.938 1 94.88 218 ALA B O 1
ATOM 8919 N N . PRO B 1 219 ? -32.531 -5.633 -6.93 1 92.44 219 PRO B N 1
ATOM 8920 C CA . PRO B 1 219 ? -33.562 -5.043 -7.785 1 92.44 219 PRO B CA 1
ATOM 8921 C C . PRO B 1 219 ? -34.25 -3.861 -7.125 1 92.44 219 PRO B C 1
ATOM 8923 O O . PRO B 1 219 ? -34.844 -3.018 -7.812 1 92.44 219 PRO B O 1
ATOM 8926 N N . ASP B 1 220 ? -34.312 -3.795 -5.848 1 92.06 220 ASP B N 1
ATOM 8927 C CA . ASP B 1 220 ? -34.938 -2.66 -5.191 1 92.06 220 ASP B CA 1
ATOM 8928 C C . ASP B 1 220 ? -33.906 -1.636 -4.727 1 92.06 220 ASP B C 1
ATOM 8930 O O . ASP B 1 220 ? -34.25 -0.688 -4.016 1 92.06 220 ASP B O 1
ATOM 8934 N N . GLY B 1 221 ? -32.688 -1.899 -4.992 1 94 221 GLY B N 1
ATOM 8935 C CA . GLY B 1 221 ? -31.641 -0.948 -4.715 1 94 221 GLY B CA 1
ATOM 8936 C C . GLY B 1 221 ? -31.172 -0.978 -3.27 1 94 221 GLY B C 1
ATOM 8937 O O . GLY B 1 221 ? -30.328 -0.173 -2.867 1 94 221 GLY B O 1
ATOM 8938 N N . ARG B 1 222 ? -31.656 -1.919 -2.502 1 94.88 222 ARG B N 1
ATOM 8939 C CA . ARG B 1 222 ? -31.266 -2.01 -1.099 1 94.88 222 ARG B CA 1
ATOM 8940 C C . ARG B 1 222 ? -30.344 -3.205 -0.86 1 94.88 222 ARG B C 1
ATOM 8942 O O . ARG B 1 222 ? -30.594 -4.293 -1.385 1 94.88 222 ARG B O 1
ATOM 8949 N N . CYS B 1 223 ? -29.266 -2.912 -0.106 1 95.31 223 CYS B N 1
ATOM 8950 C CA . CYS B 1 223 ? -28.422 -4.004 0.371 1 95.31 223 CYS B CA 1
ATOM 8951 C C . CYS B 1 223 ? -29.016 -4.641 1.622 1 95.31 223 CYS B C 1
ATOM 8953 O O . CYS B 1 223 ? -29.266 -3.955 2.613 1 95.31 223 CYS B O 1
ATOM 8955 N N . ARG B 1 224 ? -29.266 -5.945 1.586 1 96.06 224 ARG B N 1
ATOM 8956 C CA . ARG B 1 224 ? -29.828 -6.645 2.736 1 96.06 224 ARG B CA 1
ATOM 8957 C C . ARG B 1 224 ? -28.938 -7.801 3.168 1 96.06 224 ARG B C 1
ATOM 8959 O O . ARG B 1 224 ? -29.297 -8.969 2.975 1 96.06 224 ARG B O 1
ATOM 8966 N N . PRO B 1 225 ? -27.828 -7.465 3.818 1 96.62 225 PRO B N 1
ATOM 8967 C CA . PRO B 1 225 ? -26.906 -8.531 4.215 1 96.62 225 PRO B CA 1
ATOM 8968 C C . PRO B 1 225 ? -27.562 -9.578 5.105 1 96.62 225 PRO B C 1
ATOM 8970 O O . PRO B 1 225 ? -28.25 -9.234 6.066 1 96.62 225 PRO B O 1
ATOM 8973 N N . PHE B 1 226 ? -27.438 -10.883 4.754 1 96.75 226 PHE B N 1
ATOM 8974 C CA . PHE B 1 226 ? -27.766 -12.078 5.523 1 96.75 226 PHE B CA 1
ATOM 8975 C C . PHE B 1 226 ? -29.281 -12.281 5.586 1 96.75 226 PHE B C 1
ATOM 8977 O O . PHE B 1 226 ? -29.766 -13.148 6.316 1 96.75 226 PHE B O 1
ATOM 8984 N N . ALA B 1 227 ? -30.031 -11.461 4.871 1 95.88 227 ALA B N 1
ATOM 8985 C CA . ALA B 1 227 ? -31.5 -11.57 4.871 1 95.88 227 ALA B CA 1
ATOM 8986 C C . ALA B 1 227 ? -31.969 -12.539 3.795 1 95.88 227 ALA B C 1
ATOM 8988 O O . ALA B 1 227 ? -31.328 -12.695 2.76 1 95.88 227 ALA B O 1
ATOM 8989 N N . LYS B 1 228 ? -33.094 -13.102 4.051 1 95.19 228 LYS B N 1
ATOM 8990 C CA . LYS B 1 228 ? -33.719 -13.984 3.078 1 95.19 228 LYS B CA 1
ATOM 8991 C C . LYS B 1 228 ? -34.094 -13.227 1.811 1 95.19 228 LYS B C 1
ATOM 8993 O O . LYS B 1 228 ? -33.938 -13.75 0.702 1 95.19 228 LYS B O 1
ATOM 8998 N N . SER B 1 229 ? -34.469 -12.07 1.978 1 92.31 229 SER B N 1
ATOM 8999 C CA . SER B 1 229 ? -34.906 -11.234 0.861 1 92.31 229 SER B CA 1
ATOM 9000 C C . SER B 1 229 ? -33.719 -10.547 0.197 1 92.31 229 SER B C 1
ATOM 9002 O O . SER B 1 229 ? -33.875 -9.719 -0.696 1 92.31 229 SER B O 1
ATOM 9004 N N . GLY B 1 230 ? -32.594 -10.883 0.7 1 90.12 230 GLY B N 1
ATOM 9005 C CA . GLY B 1 230 ? -31.406 -10.281 0.089 1 90.12 230 GLY B CA 1
ATOM 9006 C C . GLY B 1 230 ? -31.25 -10.633 -1.378 1 90.12 230 GLY B C 1
ATOM 9007 O O . GLY B 1 230 ? -31.422 -11.797 -1.766 1 90.12 230 GLY B O 1
ATOM 9008 N N . GLY B 1 231 ? -31.094 -9.633 -2.234 1 87.38 231 GLY B N 1
ATOM 9009 C CA . GLY B 1 231 ? -31.062 -9.891 -3.666 1 87.38 231 GLY B CA 1
ATOM 9010 C C . GLY B 1 231 ? -29.828 -9.359 -4.348 1 87.38 231 GLY B C 1
ATOM 9011 O O . GLY B 1 231 ? -29.719 -9.375 -5.578 1 87.38 231 GLY B O 1
ATOM 9012 N N . GLY B 1 232 ? -28.953 -8.844 -3.566 1 94.06 232 GLY B N 1
ATOM 9013 C CA . GLY B 1 232 ? -27.75 -8.352 -4.223 1 94.06 232 GLY B CA 1
ATOM 9014 C C . GLY B 1 232 ? -27.25 -7.047 -3.637 1 94.06 232 GLY B C 1
ATOM 9015 O O . GLY B 1 232 ? -27.578 -6.691 -2.506 1 94.06 232 GLY B O 1
ATOM 9016 N N . ILE B 1 233 ? -26.438 -6.391 -4.453 1 95.94 233 ILE B N 1
ATOM 9017 C CA . ILE B 1 233 ? -25.734 -5.18 -4.047 1 95.94 233 ILE B CA 1
ATOM 9018 C C . ILE B 1 233 ? -26.641 -3.967 -4.25 1 95.94 233 ILE B C 1
ATOM 9020 O O . ILE B 1 233 ? -27.203 -3.783 -5.332 1 95.94 233 ILE B O 1
ATOM 9024 N N . GLY B 1 234 ? -26.938 -3.248 -3.273 1 97.5 234 GLY B N 1
ATOM 9025 C CA . GLY B 1 234 ? -27.422 -1.881 -3.35 1 97.5 234 GLY B CA 1
ATOM 9026 C C . GLY B 1 234 ? -26.328 -0.843 -3.16 1 97.5 234 GLY B C 1
ATOM 9027 O O . GLY B 1 234 ? -25.75 -0.732 -2.076 1 97.5 234 GLY B O 1
ATOM 9028 N N . ARG B 1 235 ? -26.062 0.002 -4.137 1 97.62 235 ARG B N 1
ATOM 9029 C CA . ARG B 1 235 ? -24.891 0.861 -4.141 1 97.62 235 ARG B CA 1
ATOM 9030 C C . ARG B 1 235 ? -25.078 2.055 -3.213 1 97.62 235 ARG B C 1
ATOM 9032 O O . ARG B 1 235 ? -26.203 2.502 -2.988 1 97.62 235 ARG B O 1
ATOM 9039 N N . GLY B 1 236 ? -24 2.543 -2.709 1 98.12 236 GLY B N 1
ATOM 9040 C CA . GLY B 1 236 ? -24.016 3.715 -1.849 1 98.12 236 GLY B CA 1
ATOM 9041 C C . GLY B 1 236 ? -22.797 4.594 -2.012 1 98.12 236 GLY B C 1
ATOM 9042 O O . GLY B 1 236 ? -21.75 4.129 -2.475 1 98.12 236 GLY B O 1
ATOM 9043 N N . GLU B 1 237 ? -22.969 5.898 -1.706 1 98.19 237 GLU B N 1
ATOM 9044 C CA . GLU B 1 237 ? -21.891 6.871 -1.641 1 98.19 237 GLU B CA 1
ATOM 9045 C C . GLU B 1 237 ? -21.375 7.043 -0.21 1 98.19 237 GLU B C 1
ATOM 9047 O O . GLU B 1 237 ? -22.016 6.559 0.736 1 98.19 237 GLU B O 1
ATOM 9052 N N . GLY B 1 238 ? -20.172 7.648 -0.104 1 98.38 238 GLY B N 1
ATOM 9053 C CA . GLY B 1 238 ? -19.75 8.031 1.232 1 98.38 238 GLY B CA 1
ATOM 9054 C C . GLY B 1 238 ? -18.266 8.32 1.328 1 98.38 238 GLY B C 1
ATOM 9055 O O . GLY B 1 238 ? -17.5 8.008 0.409 1 98.38 238 GLY B O 1
ATOM 9056 N N . VAL B 1 239 ? -17.906 8.938 2.389 1 98.75 239 VAL B N 1
ATOM 9057 C CA . VAL B 1 239 ? -16.516 9.188 2.74 1 98.75 239 VAL B CA 1
ATOM 9058 C C . VAL B 1 239 ? -16.312 8.961 4.238 1 98.75 239 VAL B C 1
ATOM 9060 O O . VAL B 1 239 ? -17.188 9.297 5.043 1 98.75 239 VAL B O 1
ATOM 9063 N N . GLY B 1 240 ? -15.281 8.25 4.594 1 98.88 240 GLY B N 1
ATOM 9064 C CA . GLY B 1 240 ? -14.82 8.094 5.965 1 98.88 240 GLY B CA 1
ATOM 9065 C C . GLY B 1 240 ? -13.328 8.312 6.125 1 98.88 240 GLY B C 1
ATOM 9066 O O . GLY B 1 240 ? -12.547 7.977 5.23 1 98.88 240 GLY B O 1
ATOM 9067 N N . ALA B 1 241 ? -12.93 8.945 7.211 1 98.94 241 ALA B N 1
ATOM 9068 C CA . ALA B 1 241 ? -11.523 9.164 7.543 1 98.94 241 ALA B CA 1
ATOM 9069 C C . ALA B 1 241 ? -11.25 8.852 9.016 1 98.94 241 ALA B C 1
ATOM 9071 O O . ALA B 1 241 ? -12.078 9.148 9.883 1 98.94 241 ALA B O 1
ATOM 9072 N N . VAL B 1 242 ? -10.125 8.242 9.289 1 98.94 242 VAL B N 1
ATOM 9073 C CA . VAL B 1 242 ? -9.688 8 10.656 1 98.94 242 VAL B CA 1
ATOM 9074 C C . VAL B 1 242 ? -8.242 8.461 10.828 1 98.94 242 VAL B C 1
ATOM 9076 O O . VAL B 1 242 ? -7.5 8.562 9.852 1 98.94 242 VAL B O 1
ATOM 9079 N N . VAL B 1 243 ? -7.898 8.844 12.016 1 98.94 243 VAL B N 1
ATOM 9080 C CA . VAL B 1 243 ? -6.523 9.164 12.383 1 98.94 243 VAL B CA 1
ATOM 9081 C C . VAL B 1 243 ? -5.957 8.062 13.273 1 98.94 243 VAL B C 1
ATOM 9083 O O . VAL B 1 243 ? -6.562 7.699 14.289 1 98.94 243 VAL B O 1
ATOM 9086 N N . LEU B 1 244 ? -4.84 7.492 12.859 1 98.88 244 LEU B N 1
ATOM 9087 C CA . LEU B 1 244 ? -4.172 6.426 13.594 1 98.88 244 LEU B CA 1
ATOM 9088 C C . LEU B 1 244 ? -2.865 6.922 14.203 1 98.88 244 LEU B C 1
ATOM 9090 O O . LEU B 1 244 ? -2.168 7.742 13.602 1 98.88 244 LEU B O 1
ATOM 9094 N N . ARG B 1 245 ? -2.58 6.422 15.352 1 98 245 ARG B N 1
ATOM 9095 C CA . ARG B 1 245 ? -1.346 6.727 16.062 1 98 245 ARG B CA 1
ATOM 9096 C C . ARG B 1 245 ? -0.881 5.531 16.891 1 98 245 ARG B C 1
ATOM 9098 O O . ARG B 1 245 ? -1.701 4.758 17.391 1 98 245 ARG B O 1
ATOM 9105 N N . ARG B 1 246 ? 0.424 5.355 17.047 1 97.94 246 ARG B N 1
ATOM 9106 C CA . ARG B 1 246 ? 0.896 4.348 17.984 1 97.94 246 ARG B CA 1
ATOM 9107 C C . ARG B 1 246 ? 0.402 4.645 19.406 1 97.94 246 ARG B C 1
ATOM 9109 O O . ARG B 1 246 ? 0.447 5.793 19.859 1 97.94 246 ARG B O 1
ATOM 9116 N N . SER B 1 247 ? -0.097 3.664 20.078 1 96.62 247 SER B N 1
ATOM 9117 C CA . SER B 1 247 ? -0.648 3.854 21.406 1 96.62 247 SER B CA 1
ATOM 9118 C C . SER B 1 247 ? 0.392 4.438 22.359 1 96.62 247 SER B C 1
ATOM 9120 O O . SER B 1 247 ? 0.054 5.199 23.266 1 96.62 247 SER B O 1
ATOM 9122 N N . GLU B 1 248 ? 1.657 4.16 22.156 1 95.62 248 GLU B N 1
ATOM 9123 C CA . GLU B 1 248 ? 2.734 4.621 23.031 1 95.62 248 GLU B CA 1
ATOM 9124 C C . GLU B 1 248 ? 3.002 6.109 22.844 1 95.62 248 GLU B C 1
ATOM 9126 O O . GLU B 1 248 ? 3.561 6.762 23.734 1 95.62 248 GLU B O 1
ATOM 9131 N N . ASP B 1 249 ? 2.555 6.652 21.688 1 96.06 249 ASP B N 1
ATOM 9132 C CA . ASP B 1 249 ? 2.807 8.055 21.359 1 96.06 249 ASP B CA 1
ATOM 9133 C C . ASP B 1 249 ? 1.631 8.93 21.781 1 96.06 249 ASP B C 1
ATOM 9135 O O . ASP B 1 249 ? 1.642 10.141 21.547 1 96.06 249 ASP B O 1
ATOM 9139 N N . ARG B 1 250 ? 0.593 8.477 22.422 1 93.75 250 ARG B N 1
ATOM 9140 C CA . ARG B 1 250 ? -0.598 9.227 22.812 1 93.75 250 ARG B CA 1
ATOM 9141 C C . ARG B 1 250 ? -0.257 10.312 23.828 1 93.75 250 ARG B C 1
ATOM 9143 O O . ARG B 1 250 ? 0.294 10.023 24.891 1 93.75 250 ARG B O 1
ATOM 9150 N N . PRO B 1 251 ? -0.647 11.539 23.547 1 94.19 251 PRO B N 1
ATOM 9151 C CA . PRO B 1 251 ? -0.448 12.594 24.547 1 94.19 251 PRO B CA 1
ATOM 9152 C C . PRO B 1 251 ? -1.331 12.422 25.781 1 94.19 251 PRO B C 1
ATOM 9154 O O . PRO B 1 251 ? -2.445 11.906 25.672 1 94.19 251 PRO B O 1
ATOM 9157 N N . ASP B 1 252 ? -0.948 12.977 26.844 1 90.94 252 ASP B N 1
ATOM 9158 C CA . ASP B 1 252 ? -1.655 12.844 28.109 1 90.94 252 ASP B CA 1
ATOM 9159 C C . ASP B 1 252 ? -3.018 13.531 28.062 1 90.94 252 ASP B C 1
ATOM 9161 O O . ASP B 1 252 ? -3.967 13.094 28.703 1 90.94 252 ASP B O 1
ATOM 9165 N N . ASP B 1 253 ? -3.068 14.57 27.359 1 93.5 253 ASP B N 1
ATOM 9166 C CA . ASP B 1 253 ? -4.301 15.359 27.375 1 93.5 253 ASP B CA 1
ATOM 9167 C C . ASP B 1 253 ? -5.203 14.984 26.203 1 93.5 253 ASP B C 1
ATOM 9169 O O . ASP B 1 253 ? -6.277 15.562 26.031 1 93.5 253 ASP B O 1
ATOM 9173 N N . ALA B 1 254 ? -4.875 14.008 25.406 1 94.25 254 ALA B N 1
ATOM 9174 C CA . ALA B 1 254 ? -5.637 13.672 24.203 1 94.25 254 ALA B CA 1
ATOM 9175 C C . ALA B 1 254 ? -6.973 13.023 24.562 1 94.25 254 ALA B C 1
ATOM 9177 O O . ALA B 1 254 ? -7.105 12.422 25.625 1 94.25 254 ALA B O 1
ATOM 9178 N N . PRO B 1 255 ? -7.977 13.18 23.641 1 93.5 255 PRO B N 1
ATOM 9179 C CA . PRO B 1 255 ? -9.211 12.422 23.859 1 93.5 255 PRO B CA 1
ATOM 9180 C C . PRO B 1 255 ? -8.977 10.914 23.891 1 93.5 255 PRO B C 1
ATOM 9182 O O . PRO B 1 255 ? -8.039 10.414 23.266 1 93.5 255 PRO B O 1
ATOM 9185 N N . ALA B 1 256 ? -9.844 10.273 24.594 1 93.75 256 ALA B N 1
ATOM 9186 C CA . ALA B 1 256 ? -9.773 8.812 24.578 1 93.75 256 ALA B CA 1
ATOM 9187 C C . ALA B 1 256 ? -9.945 8.273 23.156 1 93.75 256 ALA B C 1
ATOM 9189 O O . ALA B 1 256 ? -10.812 8.734 22.406 1 93.75 256 ALA B O 1
ATOM 9190 N N . PRO B 1 257 ? -9.078 7.309 22.766 1 96.56 257 PRO B N 1
ATOM 9191 C CA . PRO B 1 257 ? -9.273 6.715 21.438 1 96.56 257 PRO B CA 1
ATOM 9192 C C . PRO B 1 257 ? -10.594 5.961 21.328 1 96.56 257 PRO B C 1
ATOM 9194 O O . PRO B 1 257 ? -11.156 5.531 22.328 1 96.56 257 PRO B O 1
ATOM 9197 N N . TYR B 1 258 ? -11.078 5.809 20.125 1 97.62 258 TYR B N 1
ATOM 9198 C CA . TYR B 1 258 ? -12.312 5.078 19.875 1 97.62 258 TYR B CA 1
ATOM 9199 C C . TYR B 1 258 ? -12.102 3.576 20.047 1 97.62 258 TYR B C 1
ATOM 9201 O O . TYR B 1 258 ? -12.992 2.861 20.5 1 97.62 258 TYR B O 1
ATOM 9209 N N . ALA B 1 259 ? -10.961 3.109 19.609 1 98.06 259 ALA B N 1
ATOM 9210 C CA . ALA B 1 259 ? -10.539 1.711 19.641 1 98.06 259 ALA B CA 1
ATOM 9211 C C . ALA B 1 259 ? -9.039 1.586 19.391 1 98.06 259 ALA B C 1
ATOM 9213 O O . ALA B 1 259 ? -8.352 2.59 19.203 1 98.06 259 ALA B O 1
ATOM 9214 N N . THR B 1 260 ? -8.523 0.382 19.484 1 98 260 THR B N 1
ATOM 9215 C CA . THR B 1 260 ? -7.133 0.096 19.156 1 98 260 THR B CA 1
ATOM 9216 C C . THR B 1 260 ? -7.047 -1.031 18.125 1 98 260 THR B C 1
ATOM 9218 O O . THR B 1 260 ? -7.727 -2.051 18.266 1 98 260 THR B O 1
ATOM 9221 N N . VAL B 1 261 ? -6.301 -0.845 17.078 1 98.69 261 VAL B N 1
ATOM 9222 C CA . VAL B 1 261 ? -6.012 -1.917 16.125 1 98.69 261 VAL B CA 1
ATOM 9223 C C . VAL B 1 261 ? -4.984 -2.877 16.734 1 98.69 261 VAL B C 1
ATOM 9225 O O . VAL B 1 261 ? -3.857 -2.48 17.031 1 98.69 261 VAL B O 1
ATOM 9228 N N . ARG B 1 262 ? -5.371 -4.137 16.859 1 98 262 ARG B N 1
ATOM 9229 C CA . ARG B 1 262 ? -4.52 -5.141 17.5 1 98 262 ARG B CA 1
ATOM 9230 C C . ARG B 1 262 ? -3.803 -5.988 16.453 1 98 262 ARG B C 1
ATOM 9232 O O . ARG B 1 262 ? -2.723 -6.523 16.719 1 98 262 ARG B O 1
ATOM 9239 N N . GLY B 1 263 ? -4.449 -6.176 15.336 1 97.94 263 GLY B N 1
ATOM 9240 C CA . GLY B 1 263 ? -3.896 -6.957 14.242 1 97.94 263 GLY B CA 1
ATOM 9241 C C . GLY B 1 263 ? -4.691 -6.828 12.961 1 97.94 263 GLY B C 1
ATOM 9242 O O . GLY B 1 263 ? -5.844 -6.398 12.977 1 97.94 263 GLY B O 1
ATOM 9243 N N . SER B 1 264 ? -4.098 -7.18 11.828 1 98.62 264 SER B N 1
ATOM 9244 C CA . SER B 1 264 ? -4.742 -7.164 10.516 1 98.62 264 SER B CA 1
ATOM 9245 C C . SER B 1 264 ? -3.994 -8.047 9.523 1 98.62 264 SER B C 1
ATOM 9247 O O . SER B 1 264 ? -2.838 -8.406 9.75 1 98.62 264 SER B O 1
ATOM 9249 N N . PHE B 1 265 ? -4.676 -8.391 8.492 1 98.62 265 PHE B N 1
ATOM 9250 C CA . PHE B 1 265 ? -4.043 -9.172 7.434 1 98.62 265 PHE B CA 1
ATOM 9251 C C . PHE B 1 265 ? -4.754 -8.961 6.102 1 98.62 265 PHE B C 1
ATOM 9253 O O . PHE B 1 265 ? -5.973 -8.773 6.066 1 98.62 265 PHE B O 1
ATOM 9260 N N . VAL B 1 266 ? -4.027 -8.898 5.031 1 98.81 266 VAL B N 1
ATOM 9261 C CA . VAL B 1 266 ? -4.516 -8.844 3.656 1 98.81 266 VAL B CA 1
ATOM 9262 C C . VAL B 1 266 ? -4.125 -10.125 2.918 1 98.81 266 VAL B C 1
ATOM 9264 O O . VAL B 1 266 ? -2.953 -10.508 2.9 1 98.81 266 VAL B O 1
ATOM 9267 N N . GLY B 1 267 ? -5.082 -10.828 2.33 1 98.44 267 GLY B N 1
ATOM 9268 C CA . GLY B 1 267 ? -4.859 -12.016 1.523 1 98.44 267 GLY B CA 1
ATOM 9269 C C . GLY B 1 267 ? -5.68 -12.039 0.249 1 98.44 267 GLY B C 1
ATOM 9270 O O . GLY B 1 267 ? -6.172 -11 -0.195 1 98.44 267 GLY B O 1
ATOM 9271 N N . GLN B 1 268 ? -5.762 -13.172 -0.353 1 97.81 268 GLN B N 1
ATOM 9272 C CA . GLN B 1 268 ? -6.426 -13.305 -1.646 1 97.81 268 GLN B CA 1
ATOM 9273 C C . GLN B 1 268 ? -7.109 -14.664 -1.778 1 97.81 268 GLN B C 1
ATOM 9275 O O . GLN B 1 268 ? -6.691 -15.633 -1.15 1 97.81 268 GLN B O 1
ATOM 9280 N N . ASP B 1 269 ? -8.078 -14.711 -2.615 1 96.69 269 ASP B N 1
ATOM 9281 C CA . ASP B 1 269 ? -8.859 -15.922 -2.84 1 96.69 269 ASP B CA 1
ATOM 9282 C C . ASP B 1 269 ? -8.062 -16.953 -3.629 1 96.69 269 ASP B C 1
ATOM 9284 O O . ASP B 1 269 ? -8.273 -18.156 -3.475 1 96.69 269 ASP B O 1
ATOM 9288 N N . GLY B 1 270 ? -7.113 -16.578 -4.426 1 95.75 270 GLY B N 1
ATOM 9289 C CA . GLY B 1 270 ? -6.531 -17.469 -5.414 1 95.75 270 GLY B CA 1
ATOM 9290 C C . GLY B 1 270 ? -7.484 -17.828 -6.539 1 95.75 270 GLY B C 1
ATOM 9291 O O . GLY B 1 270 ? -8.312 -17.016 -6.934 1 95.75 270 GLY B O 1
ATOM 9292 N N . ARG B 1 271 ? -7.273 -19.016 -7.105 1 92.38 271 ARG B N 1
ATOM 9293 C CA . ARG B 1 271 ? -8.18 -19.469 -8.156 1 92.38 271 ARG B CA 1
ATOM 9294 C C . ARG B 1 271 ? -9.531 -19.875 -7.566 1 92.38 271 ARG B C 1
ATOM 9296 O O . ARG B 1 271 ? -9.586 -20.578 -6.551 1 92.38 271 ARG B O 1
ATOM 9303 N N . SER B 1 272 ? -10.562 -19.312 -8.109 1 89.44 272 SER B N 1
ATOM 9304 C CA . SER B 1 272 ? -11.93 -19.578 -7.688 1 89.44 272 SER B CA 1
ATOM 9305 C C . SER B 1 272 ? -12.828 -19.891 -8.883 1 89.44 272 SER B C 1
ATOM 9307 O O . SER B 1 272 ? -12.336 -20.094 -10 1 89.44 272 SER B O 1
ATOM 9309 N N . ASN B 1 273 ? -14.188 -20.031 -8.633 1 82 273 ASN B N 1
ATOM 9310 C CA . ASN B 1 273 ? -15.141 -20.266 -9.711 1 82 273 ASN B CA 1
ATOM 9311 C C . ASN B 1 273 ? -15.445 -18.984 -10.484 1 82 273 ASN B C 1
ATOM 9313 O O . ASN B 1 273 ? -16.609 -18.609 -10.656 1 82 273 ASN B O 1
ATOM 9317 N N . GLY B 1 274 ? -14.359 -18.312 -10.844 1 86.06 274 GLY B N 1
ATOM 9318 C CA . GLY B 1 274 ? -14.391 -17 -11.461 1 86.06 274 GLY B CA 1
ATOM 9319 C C . GLY B 1 274 ? -13.75 -15.93 -10.602 1 86.06 274 GLY B C 1
ATOM 9320 O O . GLY B 1 274 ? -13.867 -15.953 -9.375 1 86.06 274 GLY B O 1
ATOM 9321 N N . ILE B 1 275 ? -13.156 -14.969 -11.188 1 87.75 275 ILE B N 1
ATOM 9322 C CA . ILE B 1 275 ? -12.32 -14 -10.5 1 87.75 275 ILE B CA 1
ATOM 9323 C C . ILE B 1 275 ? -13.164 -13.188 -9.523 1 87.75 275 ILE B C 1
ATOM 9325 O O . ILE B 1 275 ? -12.656 -12.688 -8.516 1 87.75 275 ILE B O 1
ATOM 9329 N N . THR B 1 276 ? -14.5 -13.117 -9.742 1 88.12 276 THR B N 1
ATOM 9330 C CA . THR B 1 276 ? -15.352 -12.305 -8.875 1 88.12 276 THR B CA 1
ATOM 9331 C C . THR B 1 276 ? -15.992 -13.164 -7.789 1 88.12 276 THR B C 1
ATOM 9333 O O . THR B 1 276 ? -16.656 -12.648 -6.895 1 88.12 276 THR B O 1
ATOM 9336 N N . ALA B 1 277 ? -15.844 -14.461 -7.844 1 88.38 277 ALA B N 1
ATOM 9337 C CA . ALA B 1 277 ? -16.453 -15.352 -6.859 1 88.38 277 ALA B CA 1
ATOM 9338 C C . ALA B 1 277 ? -15.57 -15.461 -5.613 1 88.38 277 ALA B C 1
ATOM 9340 O O . ALA B 1 277 ? -14.367 -15.711 -5.711 1 88.38 277 ALA B O 1
ATOM 9341 N N . PRO B 1 278 ? -16.188 -15.297 -4.5 1 91.5 278 PRO B N 1
ATOM 9342 C CA . PRO B 1 278 ? -15.422 -15.461 -3.264 1 91.5 278 PRO B CA 1
ATOM 9343 C C . PRO B 1 278 ? -15.125 -16.922 -2.943 1 91.5 278 PRO B C 1
ATOM 9345 O O . PRO B 1 278 ? -15.758 -17.828 -3.508 1 91.5 278 PRO B O 1
ATOM 9348 N N . THR B 1 279 ? -14.172 -17.172 -2.088 1 94.06 279 THR B N 1
ATOM 9349 C CA . THR B 1 279 ? -13.859 -18.531 -1.625 1 94.06 279 THR B CA 1
ATOM 9350 C C . THR B 1 279 ? -13.883 -18.594 -0.1 1 94.06 279 THR B C 1
ATOM 9352 O O . THR B 1 279 ? -13.438 -17.656 0.574 1 94.06 279 THR B O 1
ATOM 9355 N N . ARG B 1 280 ? -14.5 -19.688 0.408 1 95.62 280 ARG B N 1
ATOM 9356 C CA . ARG B 1 280 ? -14.523 -19.891 1.852 1 95.62 280 ARG B CA 1
ATOM 9357 C C . ARG B 1 280 ? -13.109 -20 2.412 1 95.62 280 ARG B C 1
ATOM 9359 O O . ARG B 1 280 ? -12.781 -19.375 3.418 1 95.62 280 ARG B O 1
ATOM 9366 N N . ARG B 1 281 ? -12.266 -20.719 1.769 1 96.19 281 ARG B N 1
ATOM 9367 C CA . ARG B 1 281 ? -10.906 -20.953 2.234 1 96.19 281 ARG B CA 1
ATOM 9368 C C . ARG B 1 281 ? -10.117 -19.641 2.273 1 96.19 281 ARG B C 1
ATOM 9370 O O . ARG B 1 281 ? -9.328 -19.422 3.189 1 96.19 281 ARG B O 1
ATOM 9377 N N . GLY B 1 282 ? -10.25 -18.844 1.231 1 97.12 282 GLY B N 1
ATOM 9378 C CA . GLY B 1 282 ? -9.57 -17.562 1.211 1 97.12 282 GLY B CA 1
ATOM 9379 C C . GLY B 1 282 ? -9.961 -16.656 2.371 1 97.12 282 GLY B C 1
ATOM 9380 O O . GLY B 1 282 ? -9.102 -16.047 3.004 1 97.12 282 GLY B O 1
ATOM 9381 N N . GLN B 1 283 ? -11.234 -16.547 2.666 1 97.94 283 GLN B N 1
ATOM 9382 C CA . GLN B 1 283 ? -11.727 -15.711 3.76 1 97.94 283 GLN B CA 1
ATOM 9383 C C . GLN B 1 283 ? -11.328 -16.297 5.113 1 97.94 283 GLN B C 1
ATOM 9385 O O . GLN B 1 283 ? -10.938 -15.555 6.023 1 97.94 283 GLN B O 1
ATOM 9390 N N . GLU B 1 284 ? -11.383 -17.688 5.281 1 98.19 284 GLU B N 1
ATOM 9391 C CA . GLU B 1 284 ? -10.938 -18.344 6.508 1 98.19 284 GLU B CA 1
ATOM 9392 C C . GLU B 1 284 ? -9.477 -18.031 6.801 1 98.19 284 GLU B C 1
ATOM 9394 O O . GLU B 1 284 ? -9.117 -17.703 7.938 1 98.19 284 GLU B O 1
ATOM 9399 N N . ARG B 1 285 ? -8.672 -18.109 5.77 1 97.75 285 ARG B N 1
ATOM 9400 C CA . ARG B 1 285 ? -7.242 -17.875 5.914 1 97.75 285 ARG B CA 1
ATOM 9401 C C . ARG B 1 285 ? -6.965 -16.453 6.41 1 97.75 285 ARG B C 1
ATOM 9403 O O . ARG B 1 285 ? -6.117 -16.25 7.281 1 97.75 285 ARG B O 1
ATOM 9410 N N . VAL B 1 286 ? -7.633 -15.492 5.895 1 98.44 286 VAL B N 1
ATOM 9411 C CA . VAL B 1 286 ? -7.379 -14.086 6.211 1 98.44 286 VAL B CA 1
ATOM 9412 C C . VAL B 1 286 ? -7.863 -13.781 7.625 1 98.44 286 VAL B C 1
ATOM 9414 O O . VAL B 1 286 ? -7.184 -13.086 8.383 1 98.44 286 VAL B O 1
ATOM 9417 N N . ILE B 1 287 ? -9.047 -14.25 7.988 1 98.62 287 ILE B N 1
ATOM 9418 C CA . ILE B 1 287 ? -9.578 -14.031 9.328 1 98.62 287 ILE B CA 1
ATOM 9419 C C . ILE B 1 287 ? -8.656 -14.68 10.359 1 98.62 287 ILE B C 1
ATOM 9421 O O . ILE B 1 287 ? -8.297 -14.055 11.359 1 98.62 287 ILE B O 1
ATOM 9425 N N . ALA B 1 288 ? -8.234 -15.914 10.086 1 98.44 288 ALA B N 1
ATOM 9426 C CA . ALA B 1 288 ? -7.348 -16.641 11 1 98.44 288 ALA B CA 1
ATOM 9427 C C . ALA B 1 288 ? -6.008 -15.922 11.141 1 98.44 288 ALA B C 1
ATOM 9429 O O . ALA B 1 288 ? -5.461 -15.812 12.234 1 98.44 288 ALA B O 1
ATOM 9430 N N . ALA B 1 289 ? -5.48 -15.461 10.031 1 98.25 289 ALA B N 1
ATOM 9431 C CA . ALA B 1 289 ? -4.188 -14.789 10.039 1 98.25 289 ALA B CA 1
ATOM 9432 C C . ALA B 1 289 ? -4.254 -13.477 10.82 1 98.25 289 ALA B C 1
ATOM 9434 O O . ALA B 1 289 ? -3.312 -13.125 11.531 1 98.25 289 ALA B O 1
ATOM 9435 N N . ALA B 1 290 ? -5.32 -12.703 10.641 1 98.5 290 ALA B N 1
ATOM 9436 C CA . ALA B 1 290 ? -5.488 -11.453 11.383 1 98.5 290 ALA B CA 1
ATOM 9437 C C . ALA B 1 290 ? -5.578 -11.719 12.883 1 98.5 290 ALA B C 1
ATOM 9439 O O . ALA B 1 290 ? -5.012 -10.977 13.688 1 98.5 290 ALA B O 1
ATOM 9440 N N . LEU B 1 291 ? -6.289 -12.742 13.25 1 98.25 291 LEU B N 1
ATOM 9441 C CA . LEU B 1 291 ? -6.41 -13.133 14.656 1 98.25 291 LEU B CA 1
ATOM 9442 C C . LEU B 1 291 ? -5.055 -13.539 15.227 1 98.25 291 LEU B C 1
ATOM 9444 O O . LEU B 1 291 ? -4.703 -13.133 16.344 1 98.25 291 LEU B O 1
ATOM 9448 N N . ARG B 1 292 ? -4.277 -14.266 14.453 1 97.69 292 ARG B N 1
ATOM 9449 C CA . ARG B 1 292 ? -2.938 -14.648 14.891 1 97.69 292 ARG B CA 1
ATOM 9450 C C . ARG B 1 292 ? -2.051 -13.422 15.07 1 97.69 292 ARG B C 1
ATOM 9452 O O . ARG B 1 292 ? -1.29 -13.336 16.031 1 97.69 292 ARG B O 1
ATOM 9459 N N . SER B 1 293 ? -2.174 -12.484 14.133 1 96.94 293 SER B N 1
ATOM 9460 C CA . SER B 1 293 ? -1.388 -11.258 14.211 1 96.94 293 SER B CA 1
ATOM 9461 C C . SER B 1 293 ? -1.73 -10.461 15.461 1 96.94 293 SER B C 1
ATOM 9463 O O . SER B 1 293 ? -0.878 -9.758 16 1 96.94 293 SER B O 1
ATOM 9465 N N . ALA B 1 294 ? -2.951 -10.586 15.898 1 97.31 294 ALA B N 1
ATOM 9466 C CA . ALA B 1 294 ? -3.404 -9.883 17.094 1 97.31 294 ALA B CA 1
ATOM 9467 C C . ALA B 1 294 ? -3.096 -10.695 18.359 1 97.31 294 ALA B C 1
ATOM 9469 O O . ALA B 1 294 ? -3.27 -10.203 19.469 1 97.31 294 ALA B O 1
ATOM 9470 N N . GLY B 1 295 ? -2.658 -12.008 18.219 1 97.25 295 GLY B N 1
ATOM 9471 C CA . GLY B 1 295 ? -2.381 -12.891 19.344 1 97.25 295 GLY B CA 1
ATOM 9472 C C . GLY B 1 295 ? -3.637 -13.43 20 1 97.25 295 GLY B C 1
ATOM 9473 O O . GLY B 1 295 ? -3.668 -13.641 21.203 1 97.25 295 GLY B O 1
ATOM 9474 N N . HIS B 1 296 ? -4.758 -13.562 19.188 1 96.94 296 HIS B N 1
ATOM 9475 C CA . HIS B 1 296 ? -6.039 -14.008 19.719 1 96.94 296 HIS B CA 1
ATOM 9476 C C . HIS B 1 296 ? -6.645 -15.109 18.844 1 96.94 296 HIS B C 1
ATOM 9478 O O . HIS B 1 296 ? -6.113 -15.43 17.781 1 96.94 296 HIS B O 1
ATOM 9484 N N . THR B 1 297 ? -7.715 -15.758 19.297 1 96.69 297 THR B N 1
ATOM 9485 C CA . THR B 1 297 ? -8.508 -16.719 18.531 1 96.69 297 THR B CA 1
ATOM 9486 C C . THR B 1 297 ? -9.906 -16.172 18.281 1 96.69 297 THR B C 1
ATOM 9488 O O . THR B 1 297 ? -10.305 -15.164 18.859 1 96.69 297 THR B O 1
ATOM 9491 N N . GLY B 1 298 ? -10.594 -16.859 17.469 1 96.56 298 GLY B N 1
ATOM 9492 C CA . GLY B 1 298 ? -11.945 -16.438 17.141 1 96.56 298 GLY B CA 1
ATOM 9493 C C . GLY B 1 298 ? -12.875 -16.422 18.344 1 96.56 298 GLY B C 1
ATOM 9494 O O . GLY B 1 298 ? -13.828 -15.641 18.406 1 96.56 298 GLY B O 1
ATOM 9495 N N . ALA B 1 299 ? -12.594 -17.234 19.297 1 95 299 ALA B N 1
ATOM 9496 C CA . ALA B 1 299 ? -13.406 -17.344 20.516 1 95 299 ALA B CA 1
ATOM 9497 C C . ALA B 1 299 ? -13.336 -16.062 21.344 1 95 299 ALA B C 1
ATOM 9499 O O . ALA B 1 299 ? -14.234 -15.781 22.141 1 95 299 ALA B O 1
ATOM 9500 N N . ASP B 1 300 ? -12.328 -15.305 21.141 1 95.56 300 ASP B N 1
ATOM 9501 C CA . ASP B 1 300 ? -12.102 -14.109 21.953 1 95.56 300 ASP B CA 1
ATOM 9502 C C . ASP B 1 300 ? -12.961 -12.945 21.453 1 95.56 300 ASP B C 1
ATOM 9504 O O . ASP B 1 300 ? -13.133 -11.945 22.156 1 95.56 300 ASP B O 1
ATOM 9508 N N . LEU B 1 301 ? -13.508 -13.031 20.234 1 97.62 301 LEU B N 1
ATOM 9509 C CA . LEU B 1 301 ? -14.242 -11.922 19.641 1 97.62 301 LEU B CA 1
ATOM 9510 C C . LEU B 1 301 ? -15.617 -11.781 20.281 1 97.62 301 LEU B C 1
ATOM 9512 O O . LEU B 1 301 ? -16.266 -12.781 20.594 1 97.62 301 LEU B O 1
ATOM 9516 N N . HIS B 1 302 ? -16.047 -10.57 20.469 1 97.06 302 HIS B N 1
ATOM 9517 C CA . HIS B 1 302 ? -17.375 -10.281 21 1 97.06 302 HIS B CA 1
ATOM 9518 C C . HIS B 1 302 ? -18.359 -10 19.875 1 97.06 302 HIS B C 1
ATOM 9520 O O . HIS B 1 302 ? -19.562 -10.258 20.016 1 97.06 302 HIS B O 1
ATOM 9526 N N . PHE B 1 303 ? -17.922 -9.422 18.797 1 97.81 303 PHE B N 1
ATOM 9527 C CA . PHE B 1 303 ? -18.734 -9.211 17.609 1 97.81 303 PHE B CA 1
ATOM 9528 C C . PHE B 1 303 ? -17.859 -9.062 16.375 1 97.81 303 PHE B C 1
ATOM 9530 O O . PHE B 1 303 ? -16.641 -8.906 16.484 1 97.81 303 PHE B O 1
ATOM 9537 N N . VAL B 1 304 ? -18.469 -9.195 15.195 1 98.38 304 VAL B N 1
ATOM 9538 C CA . VAL B 1 304 ? -17.781 -8.977 13.922 1 98.38 304 VAL B CA 1
ATOM 9539 C C . VAL B 1 304 ? -18.625 -8.078 13.023 1 98.38 304 VAL B C 1
ATOM 9541 O O . VAL B 1 304 ? -19.828 -8.312 12.859 1 98.38 304 VAL B O 1
ATOM 9544 N N . GLU B 1 305 ? -18.047 -6.996 12.594 1 98.56 305 GLU B N 1
ATOM 9545 C CA . GLU B 1 305 ? -18.578 -6.254 11.461 1 98.56 305 GLU B CA 1
ATOM 9546 C C . GLU B 1 305 ? -18.188 -6.895 10.141 1 98.56 305 GLU B C 1
ATOM 9548 O O . GLU B 1 305 ? -17.062 -6.719 9.672 1 98.56 305 GLU B O 1
ATOM 9553 N N . ALA B 1 306 ? -19.094 -7.586 9.523 1 98.31 306 ALA B N 1
ATOM 9554 C CA . ALA B 1 306 ? -18.828 -8.359 8.312 1 98.31 306 ALA B CA 1
ATOM 9555 C C . ALA B 1 306 ? -18.875 -7.473 7.074 1 98.31 306 ALA B C 1
ATOM 9557 O O . ALA B 1 306 ? -19.297 -6.32 7.141 1 98.31 306 ALA B O 1
ATOM 9558 N N . HIS B 1 307 ? -18.328 -7.98 5.988 1 97.69 307 HIS B N 1
ATOM 9559 C CA . HIS B 1 307 ? -18.469 -7.312 4.699 1 97.69 307 HIS B CA 1
ATOM 9560 C C . HIS B 1 307 ? -19.922 -7.234 4.266 1 97.69 307 HIS B C 1
ATOM 9562 O O . HIS B 1 307 ? -20.422 -6.156 3.924 1 97.69 307 HIS B O 1
ATOM 9568 N N . GLY B 1 308 ? -20.656 -8.391 4.324 1 95 308 GLY B N 1
ATOM 9569 C CA . GLY B 1 308 ? -22.078 -8.43 4.07 1 95 308 GLY B CA 1
ATOM 9570 C C . GLY B 1 308 ? -22.469 -7.879 2.707 1 95 308 GLY B C 1
ATOM 9571 O O . GLY B 1 308 ? -23.094 -6.828 2.609 1 95 308 GLY B O 1
ATOM 9572 N N . THR B 1 309 ? -22.266 -8.547 1.693 1 86.69 309 THR B N 1
ATOM 9573 C CA . THR B 1 309 ? -22.469 -8.055 0.335 1 86.69 309 THR B CA 1
ATOM 9574 C C . THR B 1 309 ? -23.953 -7.969 0.009 1 86.69 309 THR B C 1
ATOM 9576 O O . THR B 1 309 ? -24.359 -7.207 -0.872 1 86.69 309 THR B O 1
ATOM 9579 N N . GLY B 1 310 ? -24.734 -8.82 0.672 1 90.56 310 GLY B N 1
ATOM 9580 C CA . GLY B 1 310 ? -26.156 -8.891 0.357 1 90.56 310 GLY B CA 1
ATOM 9581 C C . GLY B 1 310 ? -26.453 -9.852 -0.773 1 90.56 310 GLY B C 1
ATOM 9582 O O . GLY B 1 310 ? -27.625 -10.078 -1.102 1 90.56 310 GLY B O 1
ATOM 9583 N N . THR B 1 311 ? -25.438 -10.414 -1.372 1 90 311 THR B N 1
ATOM 9584 C CA . THR B 1 311 ? -25.625 -11.469 -2.363 1 90 311 THR B CA 1
ATOM 9585 C C . THR B 1 311 ? -25.75 -12.828 -1.688 1 90 311 THR B C 1
ATOM 9587 O O . THR B 1 311 ? -25.188 -13.047 -0.618 1 90 311 THR B O 1
ATOM 9590 N N . THR B 1 312 ? -26.406 -13.734 -2.297 1 88.19 312 THR B N 1
ATOM 9591 C CA . THR B 1 312 ? -26.641 -15.062 -1.734 1 88.19 312 THR B CA 1
ATOM 9592 C C . THR B 1 312 ? -25.312 -15.797 -1.523 1 88.19 312 THR B C 1
ATOM 9594 O O . THR B 1 312 ? -25.047 -16.312 -0.438 1 88.19 312 THR B O 1
ATOM 9597 N N . LEU B 1 313 ? -24.5 -15.844 -2.521 1 86.94 313 LEU B N 1
ATOM 9598 C CA . LEU B 1 313 ? -23.234 -16.562 -2.445 1 86.94 313 LEU B CA 1
ATOM 9599 C C . LEU B 1 313 ? -22.281 -15.867 -1.478 1 86.94 313 LEU B C 1
ATOM 9601 O O . LEU B 1 313 ? -21.609 -16.531 -0.679 1 86.94 313 LEU B O 1
ATOM 9605 N N . GLY B 1 314 ? -22.141 -14.57 -1.578 1 92.62 314 GLY B N 1
ATOM 9606 C CA . GLY B 1 314 ? -21.25 -13.82 -0.711 1 92.62 314 GLY B CA 1
ATOM 9607 C C . GLY B 1 314 ? -21.562 -14 0.764 1 92.62 314 GLY B C 1
ATOM 9608 O O . GLY B 1 314 ? -20.656 -14.234 1.57 1 92.62 314 GLY B O 1
ATOM 9609 N N . ASP B 1 315 ? -22.812 -13.906 1.105 1 95.62 315 ASP B N 1
ATOM 9610 C CA . ASP B 1 315 ? -23.234 -14.047 2.498 1 95.62 315 ASP B CA 1
ATOM 9611 C C . ASP B 1 315 ? -23 -15.469 3 1 95.62 315 ASP B C 1
ATOM 9613 O O . ASP B 1 315 ? -22.578 -15.672 4.141 1 95.62 315 ASP B O 1
ATOM 9617 N N . LEU B 1 316 ? -23.328 -16.422 2.148 1 94.88 316 LEU B N 1
ATOM 9618 C CA . LEU B 1 316 ? -23.125 -17.812 2.521 1 94.88 316 LEU B CA 1
ATOM 9619 C C . LEU B 1 316 ? -21.656 -18.109 2.791 1 94.88 316 LEU B C 1
ATOM 9621 O O . LEU B 1 316 ? -21.312 -18.688 3.824 1 94.88 316 LEU B O 1
ATOM 9625 N N . ILE B 1 317 ? -20.781 -17.734 1.902 1 95.56 317 ILE B N 1
ATOM 9626 C CA . ILE B 1 317 ? -19.359 -18 2.023 1 95.56 317 ILE B CA 1
ATOM 9627 C C . ILE B 1 317 ? -18.812 -17.297 3.268 1 95.56 317 ILE B C 1
ATOM 9629 O O . ILE B 1 317 ? -18.016 -17.875 4.012 1 95.56 317 ILE B O 1
ATOM 9633 N N . GLU B 1 318 ? -19.203 -16.078 3.482 1 97.44 318 GLU B N 1
ATOM 9634 C CA . GLU B 1 318 ? -18.703 -15.305 4.617 1 97.44 318 GLU B CA 1
ATOM 9635 C C . GLU B 1 318 ? -19.141 -15.93 5.941 1 97.44 318 GLU B C 1
ATOM 9637 O O . GLU B 1 318 ? -18.344 -16.016 6.879 1 97.44 318 GLU B O 1
ATOM 9642 N N . THR B 1 319 ? -20.391 -16.359 6.055 1 97.44 319 THR B N 1
ATOM 9643 C CA . THR B 1 319 ? -20.859 -16.969 7.293 1 97.44 319 THR B CA 1
ATOM 9644 C C . THR B 1 319 ? -20.188 -18.312 7.523 1 97.44 319 THR B C 1
ATOM 9646 O O . THR B 1 319 ? -19.922 -18.688 8.664 1 97.44 319 THR B O 1
ATOM 9649 N N . GLN B 1 320 ? -19.969 -19.047 6.453 1 97.69 320 GLN B N 1
ATOM 9650 C CA . GLN B 1 320 ? -19.234 -20.297 6.578 1 97.69 320 GLN B CA 1
ATOM 9651 C C . GLN B 1 320 ? -17.812 -20.062 7.074 1 97.69 320 GLN B C 1
ATOM 9653 O O . GLN B 1 320 ? -17.312 -20.781 7.945 1 97.69 320 GLN B O 1
ATOM 9658 N N . ALA B 1 321 ? -17.172 -19.062 6.551 1 97.94 321 ALA B N 1
ATOM 9659 C CA . ALA B 1 321 ? -15.812 -18.734 6.953 1 97.94 321 ALA B CA 1
ATOM 9660 C C . ALA B 1 321 ? -15.766 -18.297 8.414 1 97.94 321 ALA B C 1
ATOM 9662 O O . ALA B 1 321 ? -14.875 -18.703 9.164 1 97.94 321 ALA B O 1
ATOM 9663 N N . LEU B 1 322 ? -16.688 -17.438 8.82 1 98.12 322 LEU B N 1
ATOM 9664 C CA . LEU B 1 322 ? -16.75 -16.969 10.195 1 98.12 322 LEU B CA 1
ATOM 9665 C C . LEU B 1 322 ? -17.047 -18.125 11.148 1 98.12 322 LEU B C 1
ATOM 9667 O O . LEU B 1 322 ? -16.484 -18.203 12.234 1 98.12 322 LEU B O 1
ATOM 9671 N N . GLY B 1 323 ? -18 -19 10.734 1 97.88 323 GLY B N 1
ATOM 9672 C CA . GLY B 1 323 ? -18.297 -20.172 11.539 1 97.88 323 GLY B CA 1
ATOM 9673 C C . GLY B 1 323 ? -17.078 -21.062 11.766 1 97.88 323 GLY B C 1
ATOM 9674 O O . GLY B 1 323 ? -16.859 -21.531 12.875 1 97.88 323 GLY B O 1
ATOM 9675 N N . ALA B 1 324 ? -16.297 -21.234 10.727 1 97.31 324 ALA B N 1
ATOM 9676 C CA . ALA B 1 324 ? -15.133 -22.109 10.773 1 97.31 324 ALA B CA 1
ATOM 9677 C C . ALA B 1 324 ? -14.023 -21.5 11.625 1 97.31 324 ALA B C 1
ATOM 9679 O O . ALA B 1 324 ? -13.289 -22.234 12.297 1 97.31 324 ALA B O 1
ATOM 9680 N N . THR B 1 325 ? -13.906 -20.188 11.664 1 97.62 325 THR B N 1
ATOM 9681 C CA . THR B 1 325 ? -12.781 -19.516 12.312 1 97.62 325 THR B CA 1
ATOM 9682 C C . THR B 1 325 ? -13.164 -19.031 13.711 1 97.62 325 THR B C 1
ATOM 9684 O O . THR B 1 325 ? -12.32 -18.953 14.602 1 97.62 325 THR B O 1
ATOM 9687 N N . CYS B 1 326 ? -14.477 -18.703 13.875 1 97 326 CYS B N 1
ATOM 9688 C CA . CYS B 1 326 ? -14.867 -18.047 15.117 1 97 326 CYS B CA 1
ATOM 9689 C C . CYS B 1 326 ? -15.977 -18.812 15.812 1 97 326 CYS B C 1
ATOM 9691 O O . CYS B 1 326 ? -16.391 -18.453 16.922 1 97 326 CYS B O 1
ATOM 9693 N N . GLY B 1 327 ? -16.438 -19.875 15.297 1 94.5 327 GLY B N 1
ATOM 9694 C CA . GLY B 1 327 ? -17.625 -20.578 15.773 1 94.5 327 GLY B CA 1
ATOM 9695 C C . GLY B 1 327 ? -17.344 -21.484 16.953 1 94.5 327 GLY B C 1
ATOM 9696 O O . GLY B 1 327 ? -18.266 -21.906 17.641 1 94.5 327 GLY B O 1
ATOM 9697 N N . ASP B 1 328 ? -16.078 -21.812 17.188 1 93 328 ASP B N 1
ATOM 9698 C CA . ASP B 1 328 ? -15.742 -22.625 18.359 1 93 328 ASP B CA 1
ATOM 9699 C C . ASP B 1 328 ? -15.797 -21.781 19.641 1 93 328 ASP B C 1
ATOM 9701 O O . ASP B 1 328 ? -14.789 -21.219 20.062 1 93 328 ASP B O 1
ATOM 9705 N N . ARG B 1 329 ? -16.984 -21.766 20.203 1 91.38 329 ARG B N 1
ATOM 9706 C CA . ARG B 1 329 ? -17.219 -20.859 21.328 1 91.38 329 ARG B CA 1
ATOM 9707 C C . ARG B 1 329 ? -17.734 -21.625 22.531 1 91.38 329 ARG B C 1
ATOM 9709 O O . ARG B 1 329 ? -18.656 -21.172 23.219 1 91.38 329 ARG B O 1
ATOM 9716 N N . VAL B 1 330 ? -17.094 -22.609 22.984 1 85.44 330 VAL B N 1
ATOM 9717 C CA . VAL B 1 330 ? -17.547 -23.406 24.109 1 85.44 330 VAL B CA 1
ATOM 9718 C C . VAL B 1 330 ? -17.766 -22.516 25.328 1 85.44 330 VAL B C 1
ATOM 9720 O O . VAL B 1 330 ? -16.844 -21.828 25.781 1 85.44 330 VAL B O 1
ATOM 9723 N N . GLY B 1 331 ? -18.969 -22.453 25.891 1 85.12 331 GLY B N 1
ATOM 9724 C CA . GLY B 1 331 ? -19.328 -21.734 27.094 1 85.12 331 GLY B CA 1
ATOM 9725 C C . GLY B 1 331 ? -19.578 -20.25 26.859 1 85.12 331 GLY B C 1
ATOM 9726 O O . GLY B 1 331 ? -19.766 -19.5 27.812 1 85.12 331 GLY B O 1
ATOM 9727 N N . ARG B 1 332 ? -19.578 -19.828 25.625 1 88.94 332 ARG B N 1
ATOM 9728 C CA . ARG B 1 332 ? -19.797 -18.422 25.328 1 88.94 332 ARG B CA 1
ATOM 9729 C C . ARG B 1 332 ? -21.047 -18.234 24.453 1 88.94 332 ARG B C 1
ATOM 9731 O O . ARG B 1 332 ? -21.469 -19.172 23.766 1 88.94 332 ARG B O 1
ATOM 9738 N N . ALA B 1 333 ? -21.594 -17.062 24.5 1 90.88 333 ALA B N 1
ATOM 9739 C CA . ALA B 1 333 ? -22.719 -16.719 23.656 1 90.88 333 ALA B CA 1
ATOM 9740 C C . ALA B 1 333 ? -22.312 -16.688 22.188 1 90.88 333 ALA B C 1
ATOM 9742 O O . ALA B 1 333 ? -21.141 -16.5 21.859 1 90.88 333 ALA B O 1
ATOM 9743 N N . PRO B 1 334 ? -23.281 -16.922 21.266 1 95.62 334 PRO B N 1
ATOM 9744 C CA . PRO B 1 334 ? -22.969 -16.828 19.844 1 95.62 334 PRO B CA 1
ATOM 9745 C C . PRO B 1 334 ? -22.344 -15.484 19.453 1 95.62 334 PRO B C 1
ATOM 9747 O O . PRO B 1 334 ? -22.625 -14.469 20.094 1 95.62 334 PRO B O 1
ATOM 9750 N N . LEU B 1 335 ? -21.516 -15.531 18.469 1 97.06 335 LEU B N 1
ATOM 9751 C CA . LEU B 1 335 ? -20.844 -14.336 17.969 1 97.06 335 LEU B CA 1
ATOM 9752 C C . LEU B 1 335 ? -21.844 -13.422 17.25 1 97.06 335 LEU B C 1
ATOM 9754 O O . LEU B 1 335 ? -22.562 -13.859 16.344 1 97.06 335 LEU B O 1
ATOM 9758 N N . VAL B 1 336 ? -21.953 -12.195 17.672 1 96.94 336 VAL B N 1
ATOM 9759 C CA . VAL B 1 336 ? -22.844 -11.234 17.031 1 96.94 336 VAL B CA 1
ATOM 9760 C C . VAL B 1 336 ? -22.203 -10.75 15.727 1 96.94 336 VAL B C 1
ATOM 9762 O O . VAL B 1 336 ? -21.047 -10.32 15.711 1 96.94 336 VAL B O 1
ATOM 9765 N N . VAL B 1 337 ? -23 -10.844 14.641 1 96.56 337 VAL B N 1
ATOM 9766 C CA . VAL B 1 337 ? -22.516 -10.43 13.32 1 96.56 337 VAL B CA 1
ATOM 9767 C C . VAL B 1 337 ? -23.438 -9.352 12.758 1 96.56 337 VAL B C 1
ATOM 9769 O O . VAL B 1 337 ? -24.656 -9.414 12.93 1 96.56 337 VAL B O 1
ATOM 9772 N N . GLY B 1 338 ? -22.891 -8.344 12.164 1 94.25 338 GLY B N 1
ATOM 9773 C CA . GLY B 1 338 ? -23.641 -7.312 11.477 1 94.25 338 GLY B CA 1
ATOM 9774 C C . GLY B 1 338 ? -22.906 -6.75 10.266 1 94.25 338 GLY B C 1
ATOM 9775 O O . GLY B 1 338 ? -21.797 -7.172 9.953 1 94.25 338 GLY B O 1
ATOM 9776 N N . SER B 1 339 ? -23.594 -5.879 9.531 1 96.75 339 SER B N 1
ATOM 9777 C CA . SER B 1 339 ? -23.016 -5.152 8.406 1 96.75 339 SER B CA 1
ATOM 9778 C C . SER B 1 339 ? -23.688 -3.797 8.211 1 96.75 339 SER B C 1
ATOM 9780 O O . SER B 1 339 ? -24.922 -3.703 8.242 1 96.75 339 SER B O 1
ATOM 9782 N N . VAL B 1 340 ? -22.875 -2.848 8 1 97.88 340 VAL B N 1
ATOM 9783 C CA . VAL B 1 340 ? -23.359 -1.474 7.902 1 97.88 340 VAL B CA 1
ATOM 9784 C C . VAL B 1 340 ? -24.062 -1.271 6.562 1 97.88 340 VAL B C 1
ATOM 9786 O O . VAL B 1 340 ? -24.844 -0.333 6.406 1 97.88 340 VAL B O 1
ATOM 9789 N N . LYS B 1 341 ? -23.828 -2.162 5.586 1 97.38 341 LYS B N 1
ATOM 9790 C CA . LYS B 1 341 ? -24.328 -1.978 4.223 1 97.38 341 LYS B CA 1
ATOM 9791 C C . LYS B 1 341 ? -25.844 -1.988 4.184 1 97.38 341 LYS B C 1
ATOM 9793 O O . LYS B 1 341 ? -26.453 -1.447 3.256 1 97.38 341 LYS B O 1
ATOM 9798 N N . GLY B 1 342 ? -26.484 -2.557 5.152 1 96.81 342 GLY B N 1
ATOM 9799 C CA . GLY B 1 342 ? -27.922 -2.473 5.246 1 96.81 342 GLY B CA 1
ATOM 9800 C C . GLY B 1 342 ? -28.438 -1.06 5.465 1 96.81 342 GLY B C 1
ATOM 9801 O O . GLY B 1 342 ? -29.547 -0.722 5.059 1 96.81 342 GLY B O 1
ATOM 9802 N N . ASN B 1 343 ? -27.672 -0.211 6.105 1 97.81 343 ASN B N 1
ATOM 9803 C CA . ASN B 1 343 ? -28.062 1.154 6.449 1 97.81 343 ASN B CA 1
ATOM 9804 C C . ASN B 1 343 ? -27.703 2.135 5.332 1 97.81 343 ASN B C 1
ATOM 9806 O O . ASN B 1 343 ? -28.5 3.016 5 1 97.81 343 ASN B O 1
ATOM 9810 N N . ILE B 1 344 ? -26.516 1.943 4.734 1 98.25 344 ILE B N 1
ATOM 9811 C CA . ILE B 1 344 ? -26.016 3.025 3.893 1 98.25 344 ILE B CA 1
ATOM 9812 C C . ILE B 1 344 ? -25.75 2.504 2.482 1 98.25 344 ILE B C 1
ATOM 9814 O O . ILE B 1 344 ? -25.203 3.221 1.642 1 98.25 344 ILE B O 1
ATOM 9818 N N . GLY B 1 345 ? -26.078 1.264 2.193 1 97.75 345 GLY B N 1
ATOM 9819 C CA . GLY B 1 345 ? -25.734 0.647 0.925 1 97.75 345 GLY B CA 1
ATOM 9820 C C . GLY B 1 345 ? -24.266 0.223 0.853 1 97.75 345 GLY B C 1
ATOM 9821 O O . GLY B 1 345 ? -23.531 0.386 1.818 1 97.75 345 GLY B O 1
ATOM 9822 N N . HIS B 1 346 ? -23.906 -0.439 -0.253 1 98.12 346 HIS B N 1
ATOM 9823 C CA . HIS B 1 346 ? -22.531 -0.815 -0.523 1 98.12 346 HIS B CA 1
ATOM 9824 C C . HIS B 1 346 ? -21.719 0.374 -1.038 1 98.12 346 HIS B C 1
ATOM 9826 O O . HIS B 1 346 ? -21.828 0.738 -2.211 1 98.12 346 HIS B O 1
ATOM 9832 N N . THR B 1 347 ? -20.828 0.853 -0.232 1 98.12 347 THR B N 1
ATOM 9833 C CA . THR B 1 347 ? -20.109 2.088 -0.557 1 98.12 347 THR B CA 1
ATOM 9834 C C . THR B 1 347 ? -18.812 1.787 -1.305 1 98.12 347 THR B C 1
ATOM 9836 O O . THR B 1 347 ? -17.906 2.617 -1.338 1 98.12 347 THR B O 1
ATOM 9839 N N . GLU B 1 348 ? -18.625 0.629 -1.813 1 97.06 348 GLU B N 1
ATOM 9840 C CA . GLU B 1 348 ? -17.531 0.229 -2.691 1 97.06 348 GLU B CA 1
ATOM 9841 C C . GLU B 1 348 ? -16.172 0.604 -2.094 1 97.06 348 GLU B C 1
ATOM 9843 O O . GLU B 1 348 ? -15.852 0.194 -0.977 1 97.06 348 GLU B O 1
ATOM 9848 N N . GLY B 1 349 ? -15.438 1.566 -2.643 1 97.31 349 GLY B N 1
ATOM 9849 C CA . GLY B 1 349 ? -14.133 1.928 -2.127 1 97.31 349 GLY B CA 1
ATOM 9850 C C . GLY B 1 349 ? -14.164 2.402 -0.688 1 97.31 349 GLY B C 1
ATOM 9851 O O . GLY B 1 349 ? -13.156 2.344 0.015 1 97.31 349 GLY B O 1
ATOM 9852 N N . ALA B 1 350 ? -15.32 2.768 -0.202 1 98.56 350 ALA B N 1
ATOM 9853 C CA . ALA B 1 350 ? -15.461 3.266 1.164 1 98.56 350 ALA B CA 1
ATOM 9854 C C . ALA B 1 350 ? -16.094 2.211 2.068 1 98.56 350 ALA B C 1
ATOM 9856 O O . ALA B 1 350 ? -16.312 2.457 3.258 1 98.56 350 ALA B O 1
ATOM 9857 N N . ALA B 1 351 ? -16.359 1.027 1.555 1 98.56 351 ALA B N 1
ATOM 9858 C CA . ALA B 1 351 ? -17.062 0.004 2.324 1 98.56 351 ALA B CA 1
ATOM 9859 C C . ALA B 1 351 ? -16.25 -0.406 3.555 1 98.56 351 ALA B C 1
ATOM 9861 O O . ALA B 1 351 ? -16.797 -0.498 4.656 1 98.56 351 ALA B O 1
ATOM 9862 N N . GLY B 1 352 ? -14.961 -0.616 3.385 1 98.62 352 GLY B N 1
ATOM 9863 C CA . GLY B 1 352 ? -14.109 -1.035 4.484 1 98.62 352 GLY B CA 1
ATOM 9864 C C . GLY B 1 352 ? -14.055 -0.027 5.617 1 98.62 352 GLY B C 1
ATOM 9865 O O . GLY B 1 352 ? -14.195 -0.393 6.789 1 98.62 352 GLY B O 1
ATOM 9866 N N . ILE B 1 353 ? -13.906 1.247 5.262 1 98.88 353 ILE B N 1
ATOM 9867 C CA . ILE B 1 353 ? -13.75 2.287 6.273 1 98.88 353 ILE B CA 1
ATOM 9868 C C . ILE B 1 353 ? -15.086 2.514 6.988 1 98.88 353 ILE B C 1
ATOM 9870 O O . ILE B 1 353 ? -15.109 2.848 8.172 1 98.88 353 ILE B O 1
ATOM 9874 N N . ALA B 1 354 ? -16.203 2.379 6.242 1 98.81 354 ALA B N 1
ATOM 9875 C CA . ALA B 1 354 ? -17.531 2.518 6.855 1 98.81 354 ALA B CA 1
ATOM 9876 C C . ALA B 1 354 ? -17.75 1.462 7.934 1 98.81 354 ALA B C 1
ATOM 9878 O O . ALA B 1 354 ? -18.188 1.78 9.039 1 98.81 354 ALA B O 1
ATOM 9879 N N . GLY B 1 355 ? -17.453 0.195 7.57 1 98.81 355 GLY B N 1
ATOM 9880 C CA . GLY B 1 355 ? -17.547 -0.868 8.562 1 98.81 355 GLY B CA 1
ATOM 9881 C C . GLY B 1 355 ? -16.594 -0.692 9.719 1 98.81 355 GLY B C 1
ATOM 9882 O O . GLY B 1 355 ? -16.938 -0.967 10.875 1 98.81 355 GLY B O 1
ATOM 9883 N N . PHE B 1 356 ? -15.406 -0.269 9.477 1 98.88 356 PHE B N 1
ATOM 9884 C CA . PHE B 1 356 ? -14.383 -0.035 10.484 1 98.88 356 PHE B CA 1
ATOM 9885 C C . PHE B 1 356 ? -14.836 1.027 11.477 1 98.88 356 PHE B C 1
ATOM 9887 O O . PHE B 1 356 ? -14.711 0.846 12.688 1 98.88 356 PHE B O 1
ATOM 9894 N N . ILE B 1 357 ? -15.391 2.176 10.945 1 98.94 357 ILE B N 1
ATOM 9895 C CA . ILE B 1 357 ? -15.867 3.268 11.789 1 98.94 357 ILE B CA 1
ATOM 9896 C C . ILE B 1 357 ? -17.031 2.783 12.656 1 98.94 357 ILE B C 1
ATOM 9898 O O . ILE B 1 357 ? -17.078 3.066 13.852 1 98.94 357 ILE B O 1
ATOM 9902 N N . LYS B 1 358 ? -17.969 2.023 12.062 1 98.75 358 LYS B N 1
ATOM 9903 C CA . LYS B 1 358 ? -19.062 1.466 12.852 1 98.75 358 LYS B CA 1
ATOM 9904 C C . LYS B 1 358 ? -18.531 0.614 14 1 98.75 358 LYS B C 1
ATOM 9906 O O . LYS B 1 358 ? -19 0.732 15.133 1 98.75 358 LYS B O 1
ATOM 9911 N N . ALA B 1 359 ? -17.594 -0.229 13.672 1 98.75 359 ALA B N 1
ATOM 9912 C CA . ALA B 1 359 ? -17.031 -1.111 14.688 1 98.75 359 ALA B CA 1
ATOM 9913 C C . ALA B 1 359 ? -16.359 -0.309 15.797 1 98.75 359 ALA B C 1
ATOM 9915 O O . ALA B 1 359 ? -16.5 -0.627 16.984 1 98.75 359 ALA B O 1
ATOM 9916 N N . CYS B 1 360 ? -15.586 0.71 15.445 1 98.56 360 CYS B N 1
ATOM 9917 C CA . CYS B 1 360 ? -14.914 1.559 16.422 1 98.56 360 CYS B CA 1
ATOM 9918 C C . CYS B 1 360 ? -15.93 2.26 17.312 1 98.56 360 CYS B C 1
ATOM 9920 O O . CYS B 1 360 ? -15.727 2.354 18.531 1 98.56 360 CYS B O 1
ATOM 9922 N N . LEU B 1 361 ? -16.969 2.781 16.688 1 98.38 361 LEU B N 1
ATOM 9923 C CA . LEU B 1 361 ? -18 3.447 17.469 1 98.38 361 LEU B CA 1
ATOM 9924 C C . LEU B 1 361 ? -18.703 2.459 18.406 1 98.38 361 LEU B C 1
ATOM 9926 O O . LEU B 1 361 ? -19.031 2.801 19.531 1 98.38 361 LEU B O 1
ATOM 9930 N N . SER B 1 362 ? -18.938 1.226 17.922 1 98.12 362 SER B N 1
ATOM 9931 C CA . SER B 1 362 ? -19.516 0.183 18.766 1 98.12 362 SER B CA 1
ATOM 9932 C C . SER B 1 362 ? -18.641 -0.079 19.984 1 98.12 362 SER B C 1
ATOM 9934 O O . SER B 1 362 ? -19.156 -0.253 21.094 1 98.12 362 SER B O 1
ATOM 9936 N N . MET B 1 363 ? -17.375 -0.128 19.766 1 96.31 363 MET B N 1
ATOM 9937 C CA . MET B 1 363 ? -16.406 -0.31 20.844 1 96.31 363 MET B CA 1
ATOM 9938 C C . MET B 1 363 ? -16.484 0.85 21.828 1 96.31 363 MET B C 1
ATOM 9940 O O . MET B 1 363 ? -16.531 0.636 23.047 1 96.31 363 MET B O 1
ATOM 9944 N N . HIS B 1 364 ? -16.469 2.027 21.281 1 95.12 364 HIS B N 1
ATOM 9945 C CA . HIS B 1 364 ? -16.438 3.244 22.094 1 95.12 364 HIS B CA 1
ATOM 9946 C C . HIS B 1 364 ? -17.703 3.371 22.953 1 95.12 364 HIS B C 1
ATOM 9948 O O . HIS B 1 364 ? -17.625 3.736 24.125 1 95.12 364 HIS B O 1
ATOM 9954 N N . HIS B 1 365 ? -18.875 3.078 22.406 1 95.5 365 HIS B N 1
ATOM 9955 C CA . HIS B 1 365 ? -20.141 3.209 23.094 1 95.5 365 HIS B CA 1
ATOM 9956 C C . HIS B 1 365 ? -20.516 1.914 23.812 1 95.5 365 HIS B C 1
ATOM 9958 O O . HIS B 1 365 ? -21.547 1.854 24.5 1 95.5 365 HIS B O 1
ATOM 9964 N N . ARG B 1 366 ? -19.797 0.824 23.578 1 95.75 366 ARG B N 1
ATOM 9965 C CA . ARG B 1 366 ? -20.016 -0.504 24.141 1 95.75 366 ARG B CA 1
ATOM 9966 C C . ARG B 1 366 ? -21.422 -1.007 23.812 1 95.75 366 ARG B C 1
ATOM 9968 O O . ARG B 1 366 ? -22.156 -1.446 24.703 1 95.75 366 ARG B O 1
ATOM 9975 N N . THR B 1 367 ? -21.766 -0.85 22.578 1 97.31 367 THR B N 1
ATOM 9976 C CA . THR B 1 367 ? -23.062 -1.239 22.047 1 97.31 367 THR B CA 1
ATOM 9977 C C . THR B 1 367 ? -22.953 -1.664 20.594 1 97.31 367 THR B C 1
ATOM 9979 O O . THR B 1 367 ? -22.344 -0.968 19.781 1 97.31 367 THR B O 1
ATOM 9982 N N . VAL B 1 368 ? -23.469 -2.824 20.25 1 97.62 368 VAL B N 1
ATOM 9983 C CA . VAL B 1 368 ? -23.609 -3.225 18.859 1 97.62 368 VAL B CA 1
ATOM 9984 C C . VAL B 1 368 ? -24.984 -2.82 18.328 1 97.62 368 VAL B C 1
ATOM 9986 O O . VAL B 1 368 ? -26 -3.266 18.859 1 97.62 368 VAL B O 1
ATOM 9989 N N . PRO B 1 369 ? -25.047 -1.925 17.375 1 97.69 369 PRO B N 1
ATOM 9990 C CA . PRO B 1 369 ? -26.359 -1.515 16.828 1 97.69 369 PRO B CA 1
ATOM 9991 C C . PRO B 1 369 ? -27.078 -2.648 16.109 1 97.69 369 PRO B C 1
ATOM 9993 O O . PRO B 1 369 ? -26.469 -3.666 15.781 1 97.69 369 PRO B O 1
ATOM 9996 N N . PRO B 1 370 ? -28.375 -2.48 15.898 1 95.75 370 PRO B N 1
ATOM 9997 C CA . PRO B 1 370 ? -29.125 -3.514 15.172 1 95.75 370 PRO B CA 1
ATOM 9998 C C . PRO B 1 370 ? -28.625 -3.705 13.742 1 95.75 370 PRO B C 1
ATOM 10000 O O . PRO B 1 370 ? -28.219 -2.738 13.086 1 95.75 370 PRO B O 1
ATOM 10003 N N . SER B 1 371 ? -28.625 -4.945 13.352 1 92.5 371 SER B N 1
ATOM 10004 C CA . SER B 1 371 ? -28.469 -5.23 11.93 1 92.5 371 SER B CA 1
ATOM 10005 C C . SER B 1 371 ? -29.781 -5.059 11.172 1 92.5 371 SER B C 1
ATOM 10007 O O . SER B 1 371 ? -30.734 -5.801 11.398 1 92.5 371 SER B O 1
ATOM 10009 N N . LEU B 1 372 ? -29.703 -4.168 10.312 1 92.44 372 LEU B N 1
ATOM 10010 C CA . LEU B 1 372 ? -30.938 -3.914 9.586 1 92.44 372 LEU B CA 1
ATOM 10011 C C . LEU B 1 372 ? -31.375 -5.152 8.805 1 92.44 372 LEU B C 1
ATOM 10013 O O . LEU B 1 372 ? -30.547 -5.824 8.188 1 92.44 372 LEU B O 1
ATOM 10017 N N . PHE B 1 373 ? -32.625 -5.574 8.883 1 92.06 373 PHE B N 1
ATOM 10018 C CA . PHE B 1 373 ? -33.281 -6.699 8.211 1 92.06 373 PHE B CA 1
ATOM 10019 C C . PHE B 1 373 ? -32.969 -8.008 8.93 1 92.06 373 PHE B C 1
ATOM 10021 O O . PHE B 1 373 ? -33.125 -9.086 8.359 1 92.06 373 PHE B O 1
ATOM 10028 N N . ALA B 1 374 ? -32.406 -7.949 10.078 1 92.31 374 ALA B N 1
ATOM 10029 C CA . ALA B 1 374 ? -32.094 -9.141 10.859 1 92.31 374 ALA B CA 1
ATOM 10030 C C . ALA B 1 374 ? -33.375 -9.977 11.109 1 92.31 374 ALA B C 1
ATOM 10032 O O . ALA B 1 374 ? -33.281 -11.188 11.305 1 92.31 374 ALA B O 1
ATOM 10033 N N . ASP B 1 375 ? -34.5 -9.344 11.094 1 91.38 375 ASP B N 1
ATOM 10034 C CA . ASP B 1 375 ? -35.75 -10.039 11.32 1 91.38 375 ASP B CA 1
ATOM 10035 C C . ASP B 1 375 ? -36.125 -10.938 10.133 1 91.38 375 ASP B C 1
ATOM 10037 O O . ASP B 1 375 ? -36.969 -11.812 10.242 1 91.38 375 ASP B O 1
ATOM 10041 N N . ASP B 1 376 ? -35.406 -10.773 9.094 1 94.88 376 ASP B N 1
ATOM 10042 C CA . ASP B 1 376 ? -35.562 -11.57 7.879 1 94.88 376 ASP B CA 1
ATOM 10043 C C . ASP B 1 376 ? -34.344 -12.414 7.605 1 94.88 376 ASP B C 1
ATOM 10045 O O . ASP B 1 376 ? -33.875 -12.523 6.465 1 94.88 376 ASP B O 1
ATOM 10049 N N . GLU B 1 377 ? -33.844 -13 8.617 1 95.06 377 GLU B N 1
ATOM 10050 C CA . GLU B 1 377 ? -32.656 -13.812 8.508 1 95.06 377 GLU B CA 1
ATOM 10051 C C . GLU B 1 377 ? -32.844 -14.938 7.488 1 95.06 377 GLU B C 1
ATOM 10053 O O . GLU B 1 377 ? -33.875 -15.578 7.449 1 95.06 377 GLU B O 1
ATOM 10058 N N . ASN B 1 378 ? -31.859 -15.164 6.652 1 96.12 378 ASN B N 1
ATOM 10059 C CA . ASN B 1 378 ? -31.891 -16.25 5.684 1 96.12 378 ASN B CA 1
ATOM 10060 C C . ASN B 1 378 ? -31.594 -17.594 6.348 1 96.12 378 ASN B C 1
ATOM 10062 O O . ASN B 1 378 ? -30.469 -17.859 6.766 1 96.12 378 ASN B O 1
ATOM 10066 N N . PRO B 1 379 ? -32.5 -18.516 6.379 1 95.5 379 PRO B N 1
ATOM 10067 C CA . PRO B 1 379 ? -32.281 -19.797 7.062 1 95.5 379 PRO B CA 1
ATOM 10068 C C . PRO B 1 379 ? -31.188 -20.641 6.402 1 95.5 379 PRO B C 1
ATOM 10070 O O . PRO B 1 379 ? -30.562 -21.469 7.066 1 95.5 379 PRO B O 1
ATOM 10073 N N . ALA B 1 380 ? -30.922 -20.406 5.156 1 94.44 380 ALA B N 1
ATOM 10074 C CA . ALA B 1 380 ? -29.922 -21.172 4.422 1 94.44 380 ALA B CA 1
ATOM 10075 C C . ALA B 1 380 ? -28.516 -20.906 4.945 1 94.44 380 ALA B C 1
ATOM 10077 O O . ALA B 1 380 ? -27.594 -21.672 4.68 1 94.44 380 ALA B O 1
ATOM 10078 N N . LEU B 1 381 ? -28.359 -19.859 5.691 1 96.19 381 LEU B N 1
ATOM 10079 C CA . LEU B 1 381 ? -27.047 -19.5 6.211 1 96.19 381 LEU B CA 1
ATOM 10080 C C . LEU B 1 381 ? -26.719 -20.297 7.461 1 96.19 381 LEU B C 1
ATOM 10082 O O . LEU B 1 381 ? -25.547 -20.391 7.859 1 96.19 381 LEU B O 1
ATOM 10086 N N . ASP B 1 382 ? -27.688 -20.938 8.148 1 96 382 ASP B N 1
ATOM 10087 C CA . ASP B 1 382 ? -27.516 -21.781 9.32 1 96 382 ASP B CA 1
ATOM 10088 C C . ASP B 1 382 ? -26.672 -21.078 10.391 1 96 382 ASP B C 1
ATOM 10090 O O . ASP B 1 382 ? -25.688 -21.641 10.883 1 96 382 ASP B O 1
ATOM 10094 N N . LEU B 1 383 ? -27.031 -19.859 10.695 1 97.25 383 LEU B N 1
ATOM 10095 C CA . LEU B 1 383 ? -26.234 -19.047 11.609 1 97.25 383 LEU B CA 1
ATOM 10096 C C . LEU B 1 383 ? -26.141 -19.703 12.984 1 97.25 383 LEU B C 1
ATOM 10098 O O . LEU B 1 383 ? -25.062 -19.781 13.578 1 97.25 383 LEU B O 1
ATOM 10102 N N . ALA B 1 384 ? -27.203 -20.219 13.484 1 95.5 384 ALA B N 1
ATOM 10103 C CA . ALA B 1 384 ? -27.25 -20.812 14.82 1 95.5 384 ALA B CA 1
ATOM 10104 C C . ALA B 1 384 ? -26.312 -22.016 14.906 1 95.5 384 ALA B C 1
ATOM 10106 O O . ALA B 1 384 ? -25.594 -22.172 15.898 1 95.5 384 ALA B O 1
ATOM 10107 N N . GLU B 1 385 ? -26.344 -22.812 13.883 1 95.5 385 GLU B N 1
ATOM 10108 C CA . GLU B 1 385 ? -25.484 -24 13.844 1 95.5 385 GLU B CA 1
ATOM 10109 C C . GLU B 1 385 ? -24 -23.594 13.812 1 95.5 385 GLU B C 1
ATOM 10111 O O . GLU B 1 385 ? -23.141 -24.359 14.266 1 95.5 385 GLU B O 1
ATOM 10116 N N . ARG B 1 386 ? -23.781 -22.453 13.359 1 96.75 386 ARG B N 1
ATOM 10117 C CA . ARG B 1 386 ? -22.406 -21.969 13.25 1 96.75 386 ARG B CA 1
ATOM 10118 C C . ARG B 1 386 ? -22.031 -21.109 14.445 1 96.75 386 ARG B C 1
ATOM 10120 O O . ARG B 1 386 ? -20.938 -20.516 14.477 1 96.75 386 ARG B O 1
ATOM 10127 N N . ASN B 1 387 ? -22.922 -20.969 15.438 1 97.44 387 ASN B N 1
ATOM 10128 C CA . ASN B 1 387 ? -22.734 -20.156 16.641 1 97.44 387 ASN B CA 1
ATOM 10129 C C . ASN B 1 387 ? -22.594 -18.672 16.281 1 97.44 387 ASN B C 1
ATOM 10131 O O . ASN B 1 387 ? -21.734 -17.984 16.844 1 97.44 387 ASN B O 1
ATOM 10135 N N . LEU B 1 388 ? -23.312 -18.266 15.258 1 97.62 388 LEU B N 1
ATOM 10136 C CA . LEU B 1 388 ? -23.422 -16.859 14.844 1 97.62 388 LEU B CA 1
ATOM 10137 C C . LEU B 1 388 ? -24.844 -16.344 15.078 1 97.62 388 LEU B C 1
ATOM 10139 O O . LEU B 1 388 ? -25.797 -17.141 15.109 1 97.62 388 LEU B O 1
ATOM 10143 N N . LYS B 1 389 ? -24.984 -15.055 15.242 1 96.5 389 LYS B N 1
ATOM 10144 C CA . LYS B 1 389 ? -26.312 -14.461 15.336 1 96.5 389 LYS B CA 1
ATOM 10145 C C . LYS B 1 389 ? -26.297 -13.016 14.844 1 96.5 389 LYS B C 1
ATOM 10147 O O . LYS B 1 389 ? -25.266 -12.344 14.883 1 96.5 389 LYS B O 1
ATOM 10152 N N . LEU B 1 390 ? -27.438 -12.547 14.375 1 96.38 390 LEU B N 1
ATOM 10153 C CA . LEU B 1 390 ? -27.625 -11.148 14.016 1 96.38 390 LEU B CA 1
ATOM 10154 C C . LEU B 1 390 ? -28.219 -10.359 15.172 1 96.38 390 LEU B C 1
ATOM 10156 O O . LEU B 1 390 ? -28.984 -10.898 15.969 1 96.38 390 LEU B O 1
ATOM 10160 N N . ALA B 1 391 ? -27.797 -9.117 15.258 1 92.31 391 ALA B N 1
ATOM 10161 C CA . ALA B 1 391 ? -28.391 -8.258 16.266 1 92.31 391 ALA B CA 1
ATOM 10162 C C . ALA B 1 391 ? -29.734 -7.707 15.797 1 92.31 391 ALA B C 1
ATOM 10164 O O . ALA B 1 391 ? -29.781 -6.77 15 1 92.31 391 ALA B O 1
ATOM 10165 N N . VAL B 1 392 ? -30.734 -8.195 16.266 1 90.81 392 VAL B N 1
ATOM 10166 C CA . VAL B 1 392 ? -32.062 -7.738 15.891 1 90.81 392 VAL B CA 1
ATOM 10167 C C . VAL B 1 392 ? -32.344 -6.367 16.516 1 90.81 392 VAL B C 1
ATOM 10169 O O . VAL B 1 392 ? -33 -5.531 15.914 1 90.81 392 VAL B O 1
ATOM 10172 N N . SER B 1 393 ? -31.875 -6.18 17.703 1 92.5 393 SER B N 1
ATOM 10173 C CA . SER B 1 393 ? -31.875 -4.906 18.406 1 92.5 393 SER B CA 1
ATOM 10174 C C . SER B 1 393 ? -30.484 -4.562 18.953 1 92.5 393 SER B C 1
ATOM 10176 O O . SER B 1 393 ? -29.562 -5.379 18.875 1 92.5 393 SER B O 1
ATOM 10178 N N . ALA B 1 394 ? -30.422 -3.328 19.359 1 95.88 394 ALA B N 1
ATOM 10179 C CA . ALA B 1 394 ? -29.125 -2.922 19.906 1 95.88 394 ALA B CA 1
ATOM 10180 C C . ALA B 1 394 ? -28.734 -3.811 21.094 1 95.88 394 ALA B C 1
ATOM 10182 O O . ALA B 1 394 ? -29.578 -4.156 21.922 1 95.88 394 ALA B O 1
ATOM 10183 N N . GLU B 1 395 ? -27.516 -4.211 21.156 1 95.19 395 GLU B N 1
ATOM 10184 C CA . GLU B 1 395 ? -27.016 -5.09 22.219 1 95.19 395 GLU B CA 1
ATOM 10185 C C . GLU B 1 395 ? -25.859 -4.449 22.969 1 95.19 395 GLU B C 1
ATOM 10187 O O . GLU B 1 395 ? -24.875 -4.02 22.359 1 95.19 395 GLU B O 1
ATOM 10192 N N . LYS B 1 396 ? -25.938 -4.484 24.281 1 94.81 396 LYS B N 1
ATOM 10193 C CA . LYS B 1 396 ? -24.859 -3.971 25.109 1 94.81 396 LYS B CA 1
ATOM 10194 C C . LYS B 1 396 ? -23.719 -4.977 25.203 1 94.81 396 LYS B C 1
ATOM 10196 O O . LYS B 1 396 ? -23.953 -6.184 25.312 1 94.81 396 LYS B O 1
ATOM 10201 N N . LEU B 1 397 ? -22.578 -4.5 25.125 1 95.06 397 LEU B N 1
ATOM 10202 C CA . LEU B 1 397 ? -21.375 -5.332 25.266 1 95.06 397 LEU B CA 1
ATOM 10203 C C . LEU B 1 397 ? -20.953 -5.434 26.719 1 95.06 397 LEU B C 1
ATOM 10205 O O . LEU B 1 397 ? -21.266 -4.551 27.531 1 95.06 397 LEU B O 1
ATOM 10209 N N . PRO B 1 398 ? -20.281 -6.465 27.094 1 91.62 398 PRO B N 1
ATOM 10210 C CA . PRO B 1 398 ? -19.891 -6.648 28.484 1 91.62 398 PRO B CA 1
ATOM 10211 C C . PRO B 1 398 ? -18.828 -5.648 28.938 1 91.62 398 PRO B C 1
ATOM 10213 O O . PRO B 1 398 ? -18.219 -4.984 28.109 1 91.62 398 PRO B O 1
ATOM 10216 N N . ARG B 1 399 ? -18.641 -5.586 30.266 1 89.19 399 ARG B N 1
ATOM 10217 C CA . ARG B 1 399 ? -17.594 -4.75 30.844 1 89.19 399 ARG B CA 1
ATOM 10218 C C . ARG B 1 399 ? -16.219 -5.375 30.625 1 89.19 399 ARG B C 1
ATOM 10220 O O . ARG B 1 399 ? -16.125 -6.547 30.25 1 89.19 399 ARG B O 1
ATOM 10227 N N . GLY B 1 400 ? -15.18 -4.605 30.672 1 90.06 400 GLY B N 1
ATOM 10228 C CA . GLY B 1 400 ? -13.82 -5.105 30.516 1 90.06 400 GLY B CA 1
ATOM 10229 C C . GLY B 1 400 ? -13.281 -4.926 29.109 1 90.06 400 GLY B C 1
ATOM 10230 O O . GLY B 1 400 ? -13.82 -4.133 28.328 1 90.06 400 GLY B O 1
ATOM 10231 N N . ASP B 1 401 ? -12.305 -5.758 28.844 1 92.88 401 ASP B N 1
ATOM 10232 C CA . ASP B 1 401 ? -11.641 -5.645 27.547 1 92.88 401 ASP B CA 1
ATOM 10233 C C . ASP B 1 401 ? -12.477 -6.301 26.453 1 92.88 401 ASP B C 1
ATOM 10235 O O . ASP B 1 401 ? -12.992 -7.402 26.641 1 92.88 401 ASP B O 1
ATOM 10239 N N . LEU B 1 402 ? -12.672 -5.621 25.422 1 96.31 402 LEU B N 1
ATOM 10240 C CA . LEU B 1 402 ? -13.469 -6.09 24.297 1 96.31 402 LEU B CA 1
ATOM 10241 C C . LEU B 1 402 ? -12.594 -6.328 23.062 1 96.31 402 LEU B C 1
ATOM 10243 O O . LEU B 1 402 ? -11.562 -5.672 22.891 1 96.31 402 LEU B O 1
ATOM 10247 N N . LEU B 1 403 ? -13 -7.273 22.219 1 97.56 403 LEU B N 1
ATOM 10248 C CA . LEU B 1 403 ? -12.367 -7.555 20.922 1 97.56 403 LEU B CA 1
ATOM 10249 C C . LEU B 1 403 ? -13.414 -7.723 19.828 1 97.56 403 LEU B C 1
ATOM 10251 O O . LEU B 1 403 ? -14.461 -8.328 20.062 1 97.56 403 LEU B O 1
ATOM 10255 N N . ALA B 1 404 ? -13.094 -7.223 18.688 1 98.44 404 ALA B N 1
ATOM 10256 C CA . ALA B 1 404 ? -13.984 -7.355 17.547 1 98.44 404 ALA B CA 1
ATOM 10257 C C . ALA B 1 404 ? -13.195 -7.512 16.25 1 98.44 404 ALA B C 1
ATOM 10259 O O . ALA B 1 404 ? -12 -7.223 16.203 1 98.44 404 ALA B O 1
ATOM 10260 N N . GLY B 1 405 ? -13.852 -8.055 15.258 1 98.69 405 GLY B N 1
ATOM 10261 C CA . GLY B 1 405 ? -13.289 -8.148 13.922 1 98.69 405 GLY B CA 1
ATOM 10262 C C . GLY B 1 405 ? -14.047 -7.324 12.898 1 98.69 405 GLY B C 1
ATOM 10263 O O . GLY B 1 405 ? -15.25 -7.113 13.031 1 98.69 405 GLY B O 1
ATOM 10264 N N . VAL B 1 406 ? -13.359 -6.848 11.93 1 98.88 406 VAL B N 1
ATOM 10265 C CA . VAL B 1 406 ? -13.945 -6.16 10.781 1 98.88 406 VAL B CA 1
ATOM 10266 C C . VAL B 1 406 ? -13.453 -6.805 9.484 1 98.88 406 VAL B C 1
ATOM 10268 O O . VAL B 1 406 ? -12.25 -6.941 9.273 1 98.88 406 VAL B O 1
ATOM 10271 N N . SER B 1 407 ? -14.375 -7.188 8.617 1 98.75 407 SER B N 1
ATOM 10272 C CA . SER B 1 407 ? -14.023 -7.797 7.336 1 98.75 407 SER B CA 1
ATOM 10273 C C . SER B 1 407 ? -14.406 -6.895 6.168 1 98.75 407 SER B C 1
ATOM 10275 O O . SER B 1 407 ? -15.398 -6.156 6.242 1 98.75 407 SER B O 1
ATOM 10277 N N . SER B 1 408 ? -13.648 -6.926 5.129 1 98.69 408 SER B N 1
ATOM 10278 C CA . SER B 1 408 ? -13.938 -6.336 3.826 1 98.69 408 SER B CA 1
ATOM 10279 C C . SER B 1 408 ? -13.344 -7.168 2.697 1 98.69 408 SER B C 1
ATOM 10281 O O . SER B 1 408 ? -12.156 -7.512 2.727 1 98.69 408 SER B O 1
ATOM 10283 N N . PHE B 1 409 ? -14.125 -7.488 1.714 1 98.25 409 PHE B N 1
ATOM 10284 C CA . PHE B 1 409 ? -13.711 -8.383 0.639 1 98.25 409 PHE B CA 1
ATOM 10285 C C . PHE B 1 409 ? -13.922 -7.727 -0.721 1 98.25 409 PHE B C 1
ATOM 10287 O O . PHE B 1 409 ? -15 -7.207 -1.004 1 98.25 409 PHE B O 1
ATOM 10294 N N . GLY B 1 410 ? -12.859 -7.754 -1.543 1 96.56 410 GLY B N 1
ATOM 10295 C CA . GLY B 1 410 ? -12.898 -7.074 -2.828 1 96.56 410 GLY B CA 1
ATOM 10296 C C . GLY B 1 410 ? -13.375 -7.965 -3.959 1 96.56 410 GLY B C 1
ATOM 10297 O O . GLY B 1 410 ? -13.133 -9.172 -3.951 1 96.56 410 GLY B O 1
ATOM 10298 N N . LEU B 1 411 ? -13.906 -7.363 -4.934 1 93.44 411 LEU B N 1
ATOM 10299 C CA . LEU B 1 411 ? -14.477 -8.016 -6.109 1 93.44 411 LEU B CA 1
ATOM 10300 C C . LEU B 1 411 ? -13.438 -8.883 -6.809 1 93.44 411 LEU B C 1
ATOM 10302 O O . LEU B 1 411 ? -13.758 -9.945 -7.34 1 93.44 411 LEU B O 1
ATOM 10306 N N . GLY B 1 412 ? -12.203 -8.492 -6.805 1 94.69 412 GLY B N 1
ATOM 10307 C CA . GLY B 1 412 ? -11.141 -9.211 -7.48 1 94.69 412 GLY B CA 1
ATOM 10308 C C . GLY B 1 412 ? -10.5 -10.281 -6.617 1 94.69 412 GLY B C 1
ATOM 10309 O O . GLY B 1 412 ? -9.547 -10.945 -7.039 1 94.69 412 GLY B O 1
ATOM 10310 N N . GLY B 1 413 ? -11.008 -10.453 -5.391 1 97 413 GLY B N 1
ATOM 10311 C CA . GLY B 1 413 ? -10.562 -11.562 -4.566 1 97 413 GLY B CA 1
ATOM 10312 C C . GLY B 1 413 ? -9.727 -11.133 -3.379 1 97 413 GLY B C 1
ATOM 10313 O O . GLY B 1 413 ? -9.469 -11.922 -2.475 1 97 413 GLY B O 1
ATOM 10314 N N . THR B 1 414 ? -9.32 -9.906 -3.268 1 98.44 414 THR B N 1
ATOM 10315 C CA . THR B 1 414 ? -8.547 -9.461 -2.119 1 98.44 414 THR B CA 1
ATOM 10316 C C . THR B 1 414 ? -9.414 -9.398 -0.867 1 98.44 414 THR B C 1
ATOM 10318 O O . THR B 1 414 ? -10.469 -8.75 -0.869 1 98.44 414 THR B O 1
ATOM 10321 N N . ASN B 1 415 ? -8.969 -10.055 0.159 1 98.5 415 ASN B N 1
ATOM 10322 C CA . ASN B 1 415 ? -9.648 -10.117 1.446 1 98.5 415 ASN B CA 1
ATOM 10323 C C . ASN B 1 415 ? -8.844 -9.422 2.541 1 98.5 415 ASN B C 1
ATOM 10325 O O . ASN B 1 415 ? -7.621 -9.547 2.59 1 98.5 415 ASN B O 1
ATOM 10329 N N . VAL B 1 416 ? -9.562 -8.672 3.369 1 98.81 416 VAL B N 1
ATOM 10330 C CA . VAL B 1 416 ? -8.906 -8 4.484 1 98.81 416 VAL B CA 1
ATOM 10331 C C . VAL B 1 416 ? -9.703 -8.219 5.766 1 98.81 416 VAL B C 1
ATOM 10333 O O . VAL B 1 416 ? -10.938 -8.25 5.738 1 98.81 416 VAL B O 1
ATOM 10336 N N . HIS B 1 417 ? -9.047 -8.492 6.836 1 98.88 417 HIS B N 1
ATOM 10337 C CA . HIS B 1 417 ? -9.641 -8.562 8.172 1 98.88 417 HIS B CA 1
ATOM 10338 C C . HIS B 1 417 ? -8.789 -7.805 9.188 1 98.88 417 HIS B C 1
ATOM 10340 O O . HIS B 1 417 ? -7.559 -7.863 9.141 1 98.88 417 HIS B O 1
ATOM 10346 N N . VAL B 1 418 ? -9.422 -7.027 10.023 1 98.88 418 VAL B N 1
ATOM 10347 C CA . VAL B 1 418 ? -8.766 -6.254 11.078 1 98.88 418 VAL B CA 1
ATOM 10348 C C . VAL B 1 418 ? -9.367 -6.613 12.43 1 98.88 418 VAL B C 1
ATOM 10350 O O . VAL B 1 418 ? -10.594 -6.727 12.562 1 98.88 418 VAL B O 1
ATOM 10353 N N . VAL B 1 419 ? -8.531 -6.812 13.391 1 98.81 419 VAL B N 1
ATOM 10354 C CA . VAL B 1 419 ? -8.953 -7.059 14.766 1 98.81 419 VAL B CA 1
ATOM 10355 C C . VAL B 1 419 ? -8.75 -5.797 15.602 1 98.81 419 VAL B C 1
ATOM 10357 O O . VAL B 1 419 ? -7.648 -5.246 15.648 1 98.81 419 VAL B O 1
ATOM 10360 N N . ILE B 1 420 ? -9.82 -5.34 16.281 1 98.62 420 ILE B N 1
ATOM 10361 C CA . ILE B 1 420 ? -9.719 -4.133 17.094 1 98.62 420 ILE B CA 1
ATOM 10362 C C . ILE B 1 420 ? -10.086 -4.449 18.547 1 98.62 420 ILE B C 1
ATOM 10364 O O . ILE B 1 420 ? -10.797 -5.422 18.812 1 98.62 420 ILE B O 1
ATOM 10368 N N . GLY B 1 421 ? -9.57 -3.656 19.469 1 97.56 421 GLY B N 1
ATOM 10369 C CA . GLY B 1 421 ? -9.844 -3.787 20.891 1 97.56 421 GLY B CA 1
ATOM 10370 C C . GLY B 1 421 ? -10.305 -2.49 21.531 1 97.56 421 GLY B C 1
ATOM 10371 O O . GLY B 1 421 ? -10.164 -1.417 20.938 1 97.56 421 GLY B O 1
ATOM 10372 N N . SER B 1 422 ? -10.906 -2.654 22.672 1 94.75 422 SER B N 1
ATOM 10373 C CA . SER B 1 422 ? -11.305 -1.47 23.422 1 94.75 422 SER B CA 1
ATOM 10374 C C . SER B 1 422 ? -10.086 -0.737 23.984 1 94.75 422 SER B C 1
ATOM 10376 O O . SER B 1 422 ? -9.07 -1.359 24.297 1 94.75 422 SER B O 1
ATOM 10378 N N . ALA B 1 423 ? -10.172 0.602 23.953 1 88.75 423 ALA B N 1
ATOM 10379 C CA . ALA B 1 423 ? -9.117 1.431 24.531 1 88.75 423 ALA B CA 1
ATOM 10380 C C . ALA B 1 423 ? -9.359 1.656 26.031 1 88.75 423 ALA B C 1
ATOM 10382 O O . ALA B 1 423 ? -10.508 1.724 26.469 1 88.75 423 ALA B O 1
ATOM 10383 N N . PRO B 1 424 ? -8.266 1.795 26.75 1 80.06 424 PRO B N 1
ATOM 10384 C CA . PRO B 1 424 ? -8.445 2.057 28.172 1 80.06 424 PRO B CA 1
ATOM 10385 C C . PRO B 1 424 ? -9.117 3.404 28.453 1 80.06 424 PRO B C 1
ATOM 10387 O O . PRO B 1 424 ? -8.828 4.391 27.766 1 80.06 424 PRO B O 1
ATOM 10390 N N . ARG B 1 425 ? -10.062 3.371 29.359 1 78.19 425 ARG B N 1
ATOM 10391 C CA . ARG B 1 425 ? -10.703 4.621 29.766 1 78.19 425 ARG B CA 1
ATOM 10392 C C . ARG B 1 425 ? -10.062 5.18 31.031 1 78.19 425 ARG B C 1
ATOM 10394 O O . ARG B 1 425 ? -9.906 4.461 32.031 1 78.19 425 ARG B O 1
ATOM 10401 N N . VAL B 1 426 ? -9.5 6.301 30.812 1 77.69 426 VAL B N 1
ATOM 10402 C CA . VAL B 1 426 ? -8.914 6.973 31.969 1 77.69 426 VAL B CA 1
ATOM 10403 C C . VAL B 1 426 ? -9.883 8.016 32.531 1 77.69 426 VAL B C 1
ATOM 10405 O O . VAL B 1 426 ? -10.359 8.883 31.781 1 77.69 426 VAL B O 1
ATOM 10408 N N . ARG B 1 427 ? -10.297 7.781 33.688 1 79.44 427 ARG B N 1
ATOM 10409 C CA . ARG B 1 427 ? -11.125 8.789 34.344 1 79.44 427 ARG B CA 1
ATOM 10410 C C . ARG B 1 427 ? -10.289 9.977 34.781 1 79.44 427 ARG B C 1
ATOM 10412 O O . ARG B 1 427 ? -9.281 9.805 35.5 1 79.44 427 ARG B O 1
ATOM 10419 N N . ARG B 1 428 ? -10.727 11.086 34.312 1 83.31 428 ARG B N 1
ATOM 10420 C CA . ARG B 1 428 ? -10.078 12.32 34.75 1 83.31 428 ARG B CA 1
ATOM 10421 C C . ARG B 1 428 ? -11.016 13.164 35.594 1 83.31 428 ARG B C 1
ATOM 10423 O O . ARG B 1 428 ? -12.039 13.656 35.125 1 83.31 428 ARG B O 1
ATOM 10430 N N . PRO B 1 429 ? -10.742 13.359 36.812 1 84.88 429 PRO B N 1
ATOM 10431 C CA . PRO B 1 429 ? -11.648 14.078 37.719 1 84.88 429 PRO B CA 1
ATOM 10432 C C . PRO B 1 429 ? -11.883 15.523 37.281 1 84.88 429 PRO B C 1
ATOM 10434 O O . PRO B 1 429 ? -10.977 16.172 36.719 1 84.88 429 PRO B O 1
ATOM 10437 N N . ILE B 1 430 ? -13.125 15.938 37.469 1 87.5 430 ILE B N 1
ATOM 10438 C CA . ILE B 1 430 ? -13.523 17.312 37.188 1 87.5 430 ILE B CA 1
ATOM 10439 C C . ILE B 1 430 ? -13.703 18.078 38.5 1 87.5 430 ILE B C 1
ATOM 10441 O O . ILE B 1 430 ? -14.312 17.578 39.438 1 87.5 430 ILE B O 1
ATOM 10445 N N . ARG B 1 431 ? -13.047 19.172 38.594 1 83 431 ARG B N 1
ATOM 10446 C CA . ARG B 1 431 ? -13.273 20.094 39.719 1 83 431 ARG B CA 1
ATOM 10447 C C . ARG B 1 431 ? -14.055 21.328 39.25 1 83 431 ARG B C 1
ATOM 10449 O O . ARG B 1 431 ? -13.703 21.953 38.25 1 83 431 ARG B O 1
ATOM 10456 N N . ARG B 1 432 ? -15.039 21.531 40.031 1 81.81 432 ARG B N 1
ATOM 10457 C CA . ARG B 1 432 ? -15.914 22.641 39.656 1 81.81 432 ARG B CA 1
ATOM 10458 C C . ARG B 1 432 ? -15.18 23.969 39.75 1 81.81 432 ARG B C 1
ATOM 10460 O O . ARG B 1 432 ? -14.328 24.156 40.594 1 81.81 432 ARG B O 1
ATOM 10467 N N . GLY B 1 433 ? -15.641 24.828 38.781 1 77.31 433 GLY B N 1
ATOM 10468 C CA . GLY B 1 433 ? -15.07 26.172 38.75 1 77.31 433 GLY B CA 1
ATOM 10469 C C . GLY B 1 433 ? -13.836 26.281 37.875 1 77.31 433 GLY B C 1
ATOM 10470 O O . GLY B 1 433 ? -13.406 25.297 37.281 1 77.31 433 GLY B O 1
ATOM 10471 N N . GLY B 1 434 ? -13.414 27.547 37.719 1 81.12 434 GLY B N 1
ATOM 10472 C CA . GLY B 1 434 ? -12.227 27.828 36.906 1 81.12 434 GLY B CA 1
ATOM 10473 C C . GLY B 1 434 ? -12.484 28.781 35.781 1 81.12 434 GLY B C 1
ATOM 10474 O O . GLY B 1 434 ? -13.633 28.984 35.375 1 81.12 434 GLY B O 1
ATOM 10475 N N . ILE B 1 435 ? -11.422 29.266 35.25 1 86.88 435 ILE B N 1
ATOM 10476 C CA . ILE B 1 435 ? -11.484 30.234 34.188 1 86.88 435 ILE B CA 1
ATOM 10477 C C . ILE B 1 435 ? -11.406 29.5 32.844 1 86.88 435 ILE B C 1
ATOM 10479 O O . ILE B 1 435 ? -10.758 28.453 32.719 1 86.88 435 ILE B O 1
ATOM 10483 N N . GLY B 1 436 ? -12.195 29.969 31.938 1 92.38 436 GLY B N 1
ATOM 10484 C CA . GLY B 1 436 ? -12.086 29.5 30.562 1 92.38 436 GLY B CA 1
ATOM 10485 C C . GLY B 1 436 ? -12.07 30.609 29.547 1 92.38 436 GLY B C 1
ATOM 10486 O O . GLY B 1 436 ? -12.766 31.625 29.703 1 92.38 436 GLY B O 1
ATOM 10487 N N . VAL B 1 437 ? -11.188 30.469 28.531 1 95.81 437 VAL B N 1
ATOM 10488 C CA . VAL B 1 437 ? -11.164 31.391 27.406 1 95.81 437 VAL B CA 1
ATOM 10489 C C . VAL B 1 437 ? -11.555 30.656 26.125 1 95.81 437 VAL B C 1
ATOM 10491 O O . VAL B 1 437 ? -10.766 29.875 25.578 1 95.81 437 VAL B O 1
ATOM 10494 N N . LEU B 1 438 ? -12.734 30.906 25.609 1 96.62 438 LEU B N 1
ATOM 10495 C CA . LEU B 1 438 ? -13.164 30.312 24.344 1 96.62 438 LEU B CA 1
ATOM 10496 C C . LEU B 1 438 ? -12.547 31.062 23.156 1 96.62 438 LEU B C 1
ATOM 10498 O O . LEU B 1 438 ? -12.789 32.25 22.984 1 96.62 438 LEU B O 1
ATOM 10502 N N . THR B 1 439 ? -11.703 30.422 22.453 1 96.75 439 THR B N 1
ATOM 10503 C CA . THR B 1 439 ? -11.078 31.031 21.281 1 96.75 439 THR B CA 1
ATOM 10504 C C . THR B 1 439 ? -11.695 30.5 20 1 96.75 439 THR B C 1
ATOM 10506 O O . THR B 1 439 ? -11.953 29.297 19.875 1 96.75 439 THR B O 1
ATOM 10509 N N . VAL B 1 440 ? -12.047 31.375 19.094 1 96.25 440 VAL B N 1
ATOM 10510 C CA . VAL B 1 440 ? -12.57 31.031 17.766 1 96.25 440 VAL B CA 1
ATOM 10511 C C . VAL B 1 440 ? -11.977 31.969 16.719 1 96.25 440 VAL B C 1
ATOM 10513 O O . VAL B 1 440 ? -11.789 33.156 16.984 1 96.25 440 VAL B O 1
ATOM 10516 N N . SER B 1 441 ? -11.594 31.438 15.633 1 94.19 441 SER B N 1
ATOM 10517 C CA . SER B 1 441 ? -11.055 32.25 14.539 1 94.19 441 SER B CA 1
ATOM 10518 C C . SER B 1 441 ? -11.594 31.781 13.188 1 94.19 441 SER B C 1
ATOM 10520 O O . SER B 1 441 ? -12.195 30.703 13.094 1 94.19 441 SER B O 1
ATOM 10522 N N . GLY B 1 442 ? -11.531 32.562 12.227 1 92 442 GLY B N 1
ATOM 10523 C CA . GLY B 1 442 ? -11.836 32.312 10.828 1 92 442 GLY B CA 1
ATOM 10524 C C . GLY B 1 442 ? -10.977 33.094 9.867 1 92 442 GLY B C 1
ATOM 10525 O O . GLY B 1 442 ? -10.375 34.094 10.25 1 92 442 GLY B O 1
ATOM 10526 N N . ASN B 1 443 ? -10.898 32.656 8.656 1 88.06 443 ASN B N 1
ATOM 10527 C CA . ASN B 1 443 ? -10.109 33.375 7.652 1 88.06 443 ASN B CA 1
ATOM 10528 C C . ASN B 1 443 ? -10.82 34.625 7.156 1 88.06 443 ASN B C 1
ATOM 10530 O O . ASN B 1 443 ? -10.203 35.5 6.531 1 88.06 443 ASN B O 1
ATOM 10534 N N . ASP B 1 444 ? -12.125 34.75 7.414 1 83.88 444 ASP B N 1
ATOM 10535 C CA . ASP B 1 444 ? -12.945 35.938 7.156 1 83.88 444 ASP B CA 1
ATOM 10536 C C . ASP B 1 444 ? -14.078 36.031 8.172 1 83.88 444 ASP B C 1
ATOM 10538 O O . ASP B 1 444 ? -14.242 35.156 9.031 1 83.88 444 ASP B O 1
ATOM 10542 N N . ALA B 1 445 ? -14.836 37.094 8.023 1 87.25 445 ALA B N 1
ATOM 10543 C CA . ALA B 1 445 ? -15.883 37.375 9.008 1 87.25 445 ALA B CA 1
ATOM 10544 C C . ALA B 1 445 ? -16.969 36.312 8.969 1 87.25 445 ALA B C 1
ATOM 10546 O O . ALA B 1 445 ? -17.516 35.938 10.008 1 87.25 445 ALA B O 1
ATOM 10547 N N . ALA B 1 446 ? -17.297 35.875 7.785 1 90.12 446 ALA B N 1
ATOM 10548 C CA . ALA B 1 446 ? -18.344 34.875 7.648 1 90.12 446 ALA B CA 1
ATOM 10549 C C . ALA B 1 446 ? -17.922 33.562 8.281 1 90.12 446 ALA B C 1
ATOM 10551 O O . ALA B 1 446 ? -18.703 32.906 8.953 1 90.12 446 ALA B O 1
ATOM 10552 N N . ALA B 1 447 ? -16.719 33.156 8.016 1 93.94 447 ALA B N 1
ATOM 10553 C CA . ALA B 1 447 ? -16.172 31.922 8.594 1 93.94 447 ALA B CA 1
ATOM 10554 C C . ALA B 1 447 ? -16.125 32 10.109 1 93.94 447 ALA B C 1
ATOM 10556 O O . ALA B 1 447 ? -16.438 31.047 10.805 1 93.94 447 ALA B O 1
ATOM 10557 N N . LEU B 1 448 ? -15.602 33.156 10.641 1 94.38 448 LEU B N 1
ATOM 10558 C CA . LEU B 1 448 ? -15.57 33.344 12.086 1 94.38 448 LEU B CA 1
ATOM 10559 C C . LEU B 1 448 ? -16.953 33.188 12.695 1 94.38 448 LEU B C 1
ATOM 10561 O O . LEU B 1 448 ? -17.125 32.5 13.703 1 94.38 448 LEU B O 1
ATOM 10565 N N . ARG B 1 449 ? -17.953 33.844 12.07 1 94.06 449 ARG B N 1
ATOM 10566 C CA . ARG B 1 449 ? -19.328 33.812 12.594 1 94.06 449 ARG B CA 1
ATOM 10567 C C . ARG B 1 449 ? -19.875 32.375 12.594 1 94.06 449 ARG B C 1
ATOM 10569 O O . ARG B 1 449 ? -20.422 31.922 13.594 1 94.06 449 ARG B O 1
ATOM 10576 N N . ARG B 1 450 ? -19.719 31.641 11.469 1 95.19 450 ARG B N 1
ATOM 10577 C CA . ARG B 1 450 ? -20.234 30.281 11.359 1 95.19 450 ARG B CA 1
ATOM 10578 C C . ARG B 1 450 ? -19.625 29.375 12.43 1 95.19 450 ARG B C 1
ATOM 10580 O O . ARG B 1 450 ? -20.344 28.578 13.039 1 95.19 450 ARG B O 1
ATOM 10587 N N . ASN B 1 451 ? -18.375 29.5 12.648 1 96.81 451 ASN B N 1
ATOM 10588 C CA . ASN B 1 451 ? -17.703 28.625 13.594 1 96.81 451 ASN B CA 1
ATOM 10589 C C . ASN B 1 451 ? -17.969 29.047 15.039 1 96.81 451 ASN B C 1
ATOM 10591 O O . ASN B 1 451 ? -18.047 28.203 15.93 1 96.81 451 ASN B O 1
ATOM 10595 N N . LEU B 1 452 ? -18.078 30.359 15.289 1 95.94 452 LEU B N 1
ATOM 10596 C CA . LEU B 1 452 ? -18.484 30.828 16.609 1 95.94 452 LEU B CA 1
ATOM 10597 C C . LEU B 1 452 ? -19.859 30.312 16.984 1 95.94 452 LEU B C 1
ATOM 10599 O O . LEU B 1 452 ? -20.062 29.797 18.078 1 95.94 452 LEU B O 1
ATOM 10603 N N . ASP B 1 453 ? -20.812 30.438 16.031 1 94.94 453 ASP B N 1
ATOM 10604 C CA . ASP B 1 453 ? -22.172 29.953 16.266 1 94.94 453 ASP B CA 1
ATOM 10605 C C . ASP B 1 453 ? -22.188 28.469 16.578 1 94.94 453 ASP B C 1
ATOM 10607 O O . ASP B 1 453 ? -22.891 28.016 17.484 1 94.94 453 ASP B O 1
ATOM 10611 N N . ARG B 1 454 ? -21.422 27.766 15.828 1 95.62 454 ARG B N 1
ATOM 10612 C CA . ARG B 1 454 ? -21.391 26.312 15.984 1 95.62 454 ARG B CA 1
ATOM 10613 C C . ARG B 1 454 ? -20.812 25.922 17.344 1 95.62 454 ARG B C 1
ATOM 10615 O O . ARG B 1 454 ? -21.328 25.031 18.016 1 95.62 454 ARG B O 1
ATOM 10622 N N . LEU B 1 455 ? -19.719 26.516 17.781 1 95.81 455 LEU B N 1
ATOM 10623 C CA . LEU B 1 455 ? -19.078 26.188 19.047 1 95.81 455 LEU B CA 1
ATOM 10624 C C . LEU B 1 455 ? -19.969 26.594 20.219 1 95.81 455 LEU B C 1
ATOM 10626 O O . LEU B 1 455 ? -20.031 25.891 21.234 1 95.81 455 LEU B O 1
ATOM 10630 N N . VAL B 1 456 ? -20.594 27.75 20.094 1 94.38 456 VAL B N 1
ATOM 10631 C CA . VAL B 1 456 ? -21.5 28.219 21.141 1 94.38 456 VAL B CA 1
ATOM 10632 C C . VAL B 1 456 ? -22.672 27.25 21.266 1 94.38 456 VAL B C 1
ATOM 10634 O O . VAL B 1 456 ? -23.047 26.875 22.375 1 94.38 456 VAL B O 1
ATOM 10637 N N . ALA B 1 457 ? -23.234 26.891 20.156 1 92.94 457 ALA B N 1
ATOM 10638 C CA . ALA B 1 457 ? -24.359 25.953 20.156 1 92.94 457 ALA B CA 1
ATOM 10639 C C . ALA B 1 457 ? -23.922 24.578 20.656 1 92.94 457 ALA B C 1
ATOM 10641 O O . ALA B 1 457 ? -24.734 23.844 21.234 1 92.94 457 ALA B O 1
ATOM 10642 N N . GLY B 1 458 ? -22.703 24.281 20.453 1 92.94 458 GLY B N 1
ATOM 10643 C CA . GLY B 1 458 ? -22.188 22.969 20.781 1 92.94 458 GLY B CA 1
ATOM 10644 C C . GLY B 1 458 ? -21.891 22.797 22.266 1 92.94 458 GLY B C 1
ATOM 10645 O O . GLY B 1 458 ? -21.75 21.672 22.75 1 92.94 458 GLY B O 1
ATOM 10646 N N . PHE B 1 459 ? -21.781 23.828 23 1 92.94 459 PHE B N 1
ATOM 10647 C CA . PHE B 1 459 ? -21.484 23.734 24.422 1 92.94 459 PHE B CA 1
ATOM 10648 C C . PHE B 1 459 ? -22.719 23.344 25.203 1 92.94 459 PHE B C 1
ATOM 10650 O O . PHE B 1 459 ? -23.766 24 25.109 1 92.94 459 PHE B O 1
ATOM 10657 N N . ASP B 1 460 ? -22.594 22.297 25.922 1 88.12 460 ASP B N 1
ATOM 10658 C CA . ASP B 1 460 ? -23.609 21.844 26.875 1 88.12 460 ASP B CA 1
ATOM 10659 C C . ASP B 1 460 ? -23.328 22.359 28.281 1 88.12 460 ASP B C 1
ATOM 10661 O O . ASP B 1 460 ? -22.266 22.094 28.844 1 88.12 460 ASP B O 1
ATOM 10665 N N . PRO B 1 461 ? -24.234 22.953 28.875 1 83.62 461 PRO B N 1
ATOM 10666 C CA . PRO B 1 461 ? -24.016 23.531 30.203 1 83.62 461 PRO B CA 1
ATOM 10667 C C . PRO B 1 461 ? -23.594 22.484 31.219 1 83.62 461 PRO B C 1
ATOM 10669 O O . PRO B 1 461 ? -23.031 22.828 32.281 1 83.62 461 PRO B O 1
ATOM 10672 N N . THR B 1 462 ? -23.844 21.25 30.906 1 84 462 THR B N 1
ATOM 10673 C CA . THR B 1 462 ? -23.422 20.188 31.812 1 84 462 THR B CA 1
ATOM 10674 C C . THR B 1 462 ? -21.938 19.859 31.609 1 84 462 THR B C 1
ATOM 10676 O O . THR B 1 462 ? -21.312 19.219 32.469 1 84 462 THR B O 1
ATOM 10679 N N . GLU B 1 463 ? -21.359 20.406 30.594 1 88.06 463 GLU B N 1
ATOM 10680 C CA . GLU B 1 463 ? -19.953 20.188 30.328 1 88.06 463 GLU B CA 1
ATOM 10681 C C . GLU B 1 463 ? -19.078 21.094 31.188 1 88.06 463 GLU B C 1
ATOM 10683 O O . GLU B 1 463 ? -19.547 22.141 31.672 1 88.06 463 GLU B O 1
ATOM 10688 N N . HIS B 1 464 ? -17.969 20.656 31.469 1 91.44 464 HIS B N 1
ATOM 10689 C CA . HIS B 1 464 ? -17.016 21.438 32.25 1 91.44 464 HIS B CA 1
ATOM 10690 C C . HIS B 1 464 ? -16.406 22.562 31.406 1 91.44 464 HIS B C 1
ATOM 10692 O O . HIS B 1 464 ? -15.664 22.312 30.453 1 91.44 464 HIS B O 1
ATOM 10698 N N . TRP B 1 465 ? -16.641 23.75 31.688 1 92.75 465 TRP B N 1
ATOM 10699 C CA . TRP B 1 465 ? -16.375 24.938 30.875 1 92.75 465 TRP B CA 1
ATOM 10700 C C . TRP B 1 465 ? -14.875 25.094 30.625 1 92.75 465 TRP B C 1
ATOM 10702 O O . TRP B 1 465 ? -14.453 25.266 29.484 1 92.75 465 TRP B O 1
ATOM 10712 N N . PRO B 1 466 ? -13.93 24.984 31.672 1 93.88 466 PRO B N 1
ATOM 10713 C CA . PRO B 1 466 ? -12.492 25.141 31.391 1 93.88 466 PRO B CA 1
ATOM 10714 C C . PRO B 1 466 ? -11.969 24.109 30.406 1 93.88 466 PRO B C 1
ATOM 10716 O O . PRO B 1 466 ? -11.133 24.422 29.562 1 93.88 466 PRO B O 1
ATOM 10719 N N . ARG B 1 467 ? -12.555 22.906 30.422 1 95.12 467 ARG B N 1
ATOM 10720 C CA . ARG B 1 467 ? -12.102 21.875 29.516 1 95.12 467 ARG B CA 1
ATOM 10721 C C . ARG B 1 467 ? -12.562 22.156 28.078 1 95.12 467 ARG B C 1
ATOM 10723 O O . ARG B 1 467 ? -11.844 21.875 27.125 1 95.12 467 ARG B O 1
ATOM 10730 N N . TYR B 1 468 ? -13.781 22.609 28 1 95.62 468 TYR B N 1
ATOM 10731 C CA . TYR B 1 468 ? -14.297 22.984 26.703 1 95.62 468 TYR B CA 1
ATOM 10732 C C . TYR B 1 468 ? -13.438 24.078 26.062 1 95.62 468 TYR B C 1
ATOM 10734 O O . TYR B 1 468 ? -13.062 23.984 24.891 1 95.62 468 TYR B O 1
ATOM 10742 N N . CYS B 1 469 ? -13.102 25.109 26.875 1 96.62 469 CYS B N 1
ATOM 10743 C CA . CYS B 1 469 ? -12.273 26.219 26.406 1 96.62 469 CYS B CA 1
ATOM 10744 C C . CYS B 1 469 ? -10.859 25.75 26.094 1 96.62 469 CYS B C 1
ATOM 10746 O O . CYS B 1 469 ? -10.297 26.094 25.047 1 96.62 469 CYS B O 1
ATOM 10748 N N . TYR B 1 470 ? -10.297 24.891 26.969 1 96.62 470 TYR B N 1
ATOM 10749 C CA . TYR B 1 470 ? -8.984 24.312 26.734 1 96.62 470 TYR B CA 1
ATOM 10750 C C . TYR B 1 470 ? -8.938 23.578 25.406 1 96.62 470 TYR B C 1
ATOM 10752 O O . TYR B 1 470 ? -7.965 23.688 24.656 1 96.62 470 TYR B O 1
ATOM 10760 N N . SER B 1 471 ? -9.984 22.906 25.109 1 97.69 471 SER B N 1
ATOM 10761 C CA . SER B 1 471 ? -10.07 22.156 23.875 1 97.69 471 SER B CA 1
ATOM 10762 C C . SER B 1 471 ? -10.055 23.078 22.656 1 97.69 471 SER B C 1
ATOM 10764 O O . SER B 1 471 ? -9.383 22.797 21.672 1 97.69 471 SER B O 1
ATOM 10766 N N . THR B 1 472 ? -10.812 24.156 22.719 1 97.56 472 THR B N 1
ATOM 10767 C CA . THR B 1 472 ? -10.82 25.078 21.594 1 97.56 472 THR B CA 1
ATOM 10768 C C . THR B 1 472 ? -9.445 25.703 21.391 1 97.56 472 THR B C 1
ATOM 10770 O O . THR B 1 472 ? -9.039 25.969 20.25 1 97.56 472 THR B O 1
ATOM 10773 N N . ASN B 1 473 ? -8.695 25.922 22.469 1 97.31 473 ASN B N 1
ATOM 10774 C CA . ASN B 1 473 ? -7.359 26.516 22.406 1 97.31 473 ASN B CA 1
ATOM 10775 C C . ASN B 1 473 ? -6.359 25.562 21.75 1 97.31 473 ASN B C 1
ATOM 10777 O O . ASN B 1 473 ? -5.465 25.984 21.031 1 97.31 473 ASN B O 1
ATOM 10781 N N . GLN B 1 474 ? -6.566 24.297 22.047 1 96.69 474 GLN B N 1
ATOM 10782 C CA . GLN B 1 474 ? -5.574 23.312 21.641 1 96.69 474 GLN B CA 1
ATOM 10783 C C . GLN B 1 474 ? -5.871 22.781 20.234 1 96.69 474 GLN B C 1
ATOM 10785 O O . GLN B 1 474 ? -4.953 22.391 19.516 1 96.69 474 GLN B O 1
ATOM 10790 N N . VAL B 1 475 ? -7.105 22.766 19.781 1 97.81 475 VAL B N 1
ATOM 10791 C CA . VAL B 1 475 ? -7.5 21.953 18.641 1 97.81 475 VAL B CA 1
ATOM 10792 C C . VAL B 1 475 ? -7.766 22.828 17.422 1 97.81 475 VAL B C 1
ATOM 10794 O O . VAL B 1 475 ? -7.445 22.453 16.297 1 97.81 475 VAL B O 1
ATOM 10797 N N . LYS B 1 476 ? -8.43 23.953 17.672 1 97 476 LYS B N 1
ATOM 10798 C CA . LYS B 1 476 ? -8.844 24.781 16.547 1 97 476 LYS B CA 1
ATOM 10799 C C . LYS B 1 476 ? -7.672 25.594 15.992 1 97 476 LYS B C 1
ATOM 10801 O O . LYS B 1 476 ? -6.992 26.297 16.75 1 97 476 LYS B O 1
ATOM 10806 N N . ALA B 1 477 ? -7.461 25.469 14.688 1 92.94 477 ALA B N 1
ATOM 10807 C CA . ALA B 1 477 ? -6.395 26.219 14.023 1 92.94 477 ALA B CA 1
ATOM 10808 C C . ALA B 1 477 ? -6.691 27.719 14.008 1 92.94 477 ALA B C 1
ATOM 10810 O O . ALA B 1 477 ? -7.852 28.125 13.891 1 92.94 477 ALA B O 1
ATOM 10811 N N . GLY B 1 478 ? -5.641 28.484 14.008 1 90.06 478 GLY B N 1
ATOM 10812 C CA . GLY B 1 478 ? -5.793 29.922 14.008 1 90.06 478 GLY B CA 1
ATOM 10813 C C . GLY B 1 478 ? -6.059 30.5 12.625 1 90.06 478 GLY B C 1
ATOM 10814 O O . GLY B 1 478 ? -5.457 30.047 11.641 1 90.06 478 GLY B O 1
ATOM 10815 N N . GLY B 1 479 ? -7.023 31.344 12.57 1 89.12 479 GLY B N 1
ATOM 10816 C CA . GLY B 1 479 ? -7.301 32.125 11.367 1 89.12 479 GLY B CA 1
ATOM 10817 C C . GLY B 1 479 ? -6.941 33.594 11.5 1 89.12 479 GLY B C 1
ATOM 10818 O O . GLY B 1 479 ? -6.328 34 12.484 1 89.12 479 GLY B O 1
ATOM 10819 N N . THR B 1 480 ? -7.352 34.406 10.547 1 85.25 480 THR B N 1
ATOM 10820 C CA . THR B 1 480 ? -6.969 35.812 10.492 1 85.25 480 THR B CA 1
ATOM 10821 C C . THR B 1 480 ? -7.875 36.656 11.383 1 85.25 480 THR B C 1
ATOM 10823 O O . THR B 1 480 ? -7.414 37.594 12.016 1 85.25 480 THR B O 1
ATOM 10826 N N . GLN B 1 481 ? -9.148 36.312 11.43 1 89 481 GLN B N 1
ATOM 10827 C CA . GLN B 1 481 ? -10.086 36.969 12.328 1 89 481 GLN B CA 1
ATOM 10828 C C . GLN B 1 481 ? -10.312 36.125 13.594 1 89 481 GLN B C 1
ATOM 10830 O O . GLN B 1 481 ? -10.555 34.938 13.516 1 89 481 GLN B O 1
ATOM 10835 N N . ARG B 1 482 ? -10.203 36.812 14.711 1 92.62 482 ARG B N 1
ATOM 10836 C CA . ARG B 1 482 ? -10.172 36.062 15.953 1 92.62 482 ARG B CA 1
ATOM 10837 C C . ARG B 1 482 ? -11.094 36.688 17 1 92.62 482 ARG B C 1
ATOM 10839 O O . ARG B 1 482 ? -11.219 37.906 17.078 1 92.62 482 ARG B O 1
ATOM 10846 N N . ILE B 1 483 ? -11.766 35.906 17.734 1 93.62 483 ILE B N 1
ATOM 10847 C CA . ILE B 1 483 ? -12.531 36.312 18.922 1 93.62 483 ILE B CA 1
ATOM 10848 C C . ILE B 1 483 ? -12.164 35.406 20.094 1 93.62 483 ILE B C 1
ATOM 10850 O O . ILE B 1 483 ? -11.969 34.188 19.922 1 93.62 483 ILE B O 1
ATOM 10854 N N . ALA B 1 484 ? -11.938 35.969 21.203 1 95.06 484 ALA B N 1
ATOM 10855 C CA . ALA B 1 484 ? -11.727 35.25 22.453 1 95.06 484 ALA B CA 1
ATOM 10856 C C . ALA B 1 484 ? -12.711 35.719 23.531 1 95.06 484 ALA B C 1
ATOM 10858 O O . ALA B 1 484 ? -12.828 36.906 23.781 1 95.06 484 ALA B O 1
ATOM 10859 N N . LEU B 1 485 ? -13.477 34.812 24.125 1 94.25 485 LEU B N 1
ATOM 10860 C CA . LEU B 1 485 ? -14.438 35.125 25.188 1 94.25 485 LEU B CA 1
ATOM 10861 C C . LEU B 1 485 ? -13.945 34.625 26.531 1 94.25 485 LEU B C 1
ATOM 10863 O O . LEU B 1 485 ? -13.711 33.406 26.703 1 94.25 485 LEU B O 1
ATOM 10867 N N . VAL B 1 486 ? -13.766 35.5 27.453 1 92.75 486 VAL B N 1
ATOM 10868 C CA . VAL B 1 486 ? -13.312 35.188 28.797 1 92.75 486 VAL B CA 1
ATOM 10869 C C . VAL B 1 486 ? -14.508 35.125 29.75 1 92.75 486 VAL B C 1
ATOM 10871 O O . VAL B 1 486 ? -15.188 36.125 29.953 1 92.75 486 VAL B O 1
ATOM 10874 N N . THR B 1 487 ? -14.773 33.906 30.312 1 86.88 487 THR B N 1
ATOM 10875 C CA . THR B 1 487 ? -15.859 33.812 31.281 1 86.88 487 THR B CA 1
ATOM 10876 C C . THR B 1 487 ? -15.555 32.719 32.312 1 86.88 487 THR B C 1
ATOM 10878 O O . THR B 1 487 ? -14.664 31.875 32.094 1 86.88 487 THR B O 1
ATOM 10881 N N . ARG B 1 488 ? -16.234 32.719 33.438 1 81.38 488 ARG B N 1
ATOM 10882 C CA . ARG B 1 488 ? -16.031 31.719 34.5 1 81.38 488 ARG B CA 1
ATOM 10883 C C . ARG B 1 488 ? -16.906 30.5 34.281 1 81.38 488 ARG B C 1
ATOM 10885 O O . ARG B 1 488 ? -16.562 29.391 34.719 1 81.38 488 ARG B O 1
ATOM 10892 N N . ASP B 1 489 ? -18.016 30.609 33.75 1 80.31 489 ASP B N 1
ATOM 10893 C CA . ASP B 1 489 ? -18.891 29.438 33.719 1 80.31 489 ASP B CA 1
ATOM 10894 C C . ASP B 1 489 ? -19.594 29.312 32.375 1 80.31 489 ASP B C 1
ATOM 10896 O O . ASP B 1 489 ? -20.438 28.422 32.188 1 80.31 489 ASP B O 1
ATOM 10900 N N . GLY B 1 490 ? -19.281 30.031 31.531 1 77.69 490 GLY B N 1
ATOM 10901 C CA . GLY B 1 490 ? -19.891 29.938 30.219 1 77.69 490 GLY B CA 1
ATOM 10902 C C . GLY B 1 490 ? -21.344 30.391 30.203 1 77.69 490 GLY B C 1
ATOM 10903 O O . GLY B 1 490 ? -22.094 30.047 29.297 1 77.69 490 GLY B O 1
ATOM 10904 N N . ALA B 1 491 ? -21.688 31.094 31.266 1 79.75 491 ALA B N 1
ATOM 10905 C CA . ALA B 1 491 ? -23.047 31.578 31.312 1 79.75 491 ALA B CA 1
ATOM 10906 C C . ALA B 1 491 ? -23.312 32.625 30.219 1 79.75 491 ALA B C 1
ATOM 10908 O O . ALA B 1 491 ? -22.422 33.406 29.891 1 79.75 491 ALA B O 1
ATOM 10909 N N . ASP B 1 492 ? -24.406 32.594 29.594 1 81.75 492 ASP B N 1
ATOM 10910 C CA . ASP B 1 492 ? -24.891 33.5 28.547 1 81.75 492 ASP B CA 1
ATOM 10911 C C . ASP B 1 492 ? -23.875 33.594 27.406 1 81.75 492 ASP B C 1
ATOM 10913 O O . ASP B 1 492 ? -23.5 34.688 26.984 1 81.75 492 ASP B O 1
ATOM 10917 N N . LEU B 1 493 ? -23.312 32.531 27.078 1 87.81 493 LEU B N 1
ATOM 10918 C CA . LEU B 1 493 ? -22.312 32.469 26.016 1 87.81 493 LEU B CA 1
ATOM 10919 C C . LEU B 1 493 ? -22.828 33.094 24.719 1 87.81 493 LEU B C 1
ATOM 10921 O O . LEU B 1 493 ? -22.094 33.781 24.016 1 87.81 493 LEU B O 1
ATOM 10925 N N . ALA B 1 494 ? -24.062 32.875 24.375 1 86.94 494 ALA B N 1
ATOM 10926 C CA . ALA B 1 494 ? -24.672 33.406 23.156 1 86.94 494 ALA B CA 1
ATOM 10927 C C . ALA B 1 494 ? -24.688 34.906 23.172 1 86.94 494 ALA B C 1
ATOM 10929 O O . ALA B 1 494 ? -24.391 35.562 22.156 1 86.94 494 ALA B O 1
ATOM 10930 N N . GLY B 1 495 ? -25.078 35.469 24.312 1 86.19 495 GLY B N 1
ATOM 10931 C CA . GLY B 1 495 ? -25.078 36.906 24.438 1 86.19 495 GLY B CA 1
ATOM 10932 C C . GLY B 1 495 ? -23.688 37.531 24.344 1 86.19 495 GLY B C 1
ATOM 10933 O O . GLY B 1 495 ? -23.5 38.531 23.672 1 86.19 495 GLY B O 1
ATOM 10934 N N . GLU B 1 496 ? -22.797 36.938 25.016 1 86.75 496 GLU B N 1
ATOM 10935 C CA . GLU B 1 496 ? -21.406 37.406 24.969 1 86.75 496 GLU B CA 1
ATOM 10936 C C . GLU B 1 496 ? -20.844 37.344 23.562 1 86.75 496 GLU B C 1
ATOM 10938 O O . GLU B 1 496 ? -20.078 38.219 23.141 1 86.75 496 GLU B O 1
ATOM 10943 N N . ALA B 1 497 ? -21.188 36.25 22.891 1 90.38 497 ALA B N 1
ATOM 10944 C CA . ALA B 1 497 ? -20.734 36.094 21.516 1 90.38 497 ALA B CA 1
ATOM 10945 C C . ALA B 1 497 ? -21.266 37.188 20.609 1 90.38 497 ALA B C 1
ATOM 10947 O O . ALA B 1 497 ? -20.547 37.719 19.75 1 90.38 497 ALA B O 1
ATOM 10948 N N . GLU B 1 498 ? -22.484 37.5 20.75 1 88.25 498 GLU B N 1
ATOM 10949 C CA . GLU B 1 498 ? -23.094 38.562 19.938 1 88.25 498 GLU B CA 1
ATOM 10950 C C . GLU B 1 498 ? -22.422 39.906 20.188 1 88.25 498 GLU B C 1
ATOM 10952 O O . GLU B 1 498 ? -22.203 40.688 19.266 1 88.25 498 GLU B O 1
ATOM 10957 N N . VAL B 1 499 ? -22.188 40.188 21.375 1 87.12 499 VAL B N 1
ATOM 10958 C CA . VAL B 1 499 ? -21.531 41.438 21.734 1 87.12 499 VAL B CA 1
ATOM 10959 C C . VAL B 1 499 ? -20.125 41.469 21.125 1 87.12 499 VAL B C 1
ATOM 10961 O O . VAL B 1 499 ? -19.719 42.5 20.594 1 87.12 499 VAL B O 1
ATOM 10964 N N . ALA B 1 500 ? -19.438 40.406 21.281 1 87.12 500 ALA B N 1
ATOM 10965 C CA . ALA B 1 500 ? -18.078 40.312 20.734 1 87.12 500 ALA B CA 1
ATOM 10966 C C . ALA B 1 500 ? -18.078 40.531 19.219 1 87.12 500 ALA B C 1
ATOM 10968 O O . ALA B 1 500 ? -17.203 41.188 18.688 1 87.12 500 ALA B O 1
ATOM 10969 N N . LEU B 1 501 ? -19.047 39.906 18.547 1 87.62 501 LEU B N 1
ATOM 10970 C CA . LEU B 1 501 ? -19.156 40.031 17.094 1 87.62 501 LEU B CA 1
ATOM 10971 C C . LEU B 1 501 ? -19.422 41.5 16.703 1 87.62 501 LEU B C 1
ATOM 10973 O O . LEU B 1 501 ? -18.859 41.969 15.719 1 87.62 501 LEU B O 1
ATOM 10977 N N . HIS B 1 502 ? -20.234 42.094 17.422 1 83.25 502 HIS B N 1
ATOM 10978 C CA . HIS B 1 502 ? -20.562 43.5 17.156 1 83.25 502 HIS B CA 1
ATOM 10979 C C . HIS B 1 502 ? -19.328 44.375 17.344 1 83.25 502 HIS B C 1
ATOM 10981 O O . HIS B 1 502 ? -19.109 45.312 16.562 1 83.25 502 HIS B O 1
ATOM 10987 N N . ARG B 1 503 ? -18.625 44.125 18.359 1 79.88 503 ARG B N 1
ATOM 10988 C CA . ARG B 1 503 ? -17.406 44.875 18.625 1 79.88 503 ARG B CA 1
ATOM 10989 C C . ARG B 1 503 ? -16.391 44.688 17.516 1 79.88 503 ARG B C 1
ATOM 10991 O O . ARG B 1 503 ? -15.688 45.625 17.125 1 79.88 503 ARG B O 1
ATOM 10998 N N . LEU B 1 504 ? -16.234 43.5 17.125 1 82.19 504 LEU B N 1
ATOM 10999 C CA . LEU B 1 504 ? -15.297 43.219 16.047 1 82.19 504 LEU B CA 1
ATOM 11000 C C . LEU B 1 504 ? -15.688 43.938 14.766 1 82.19 504 LEU B C 1
ATOM 11002 O O . LEU B 1 504 ? -14.828 44.438 14.055 1 82.19 504 LEU B O 1
ATOM 11006 N N . ALA B 1 505 ? -16.953 43.844 14.414 1 76.94 505 ALA B N 1
ATOM 11007 C CA . ALA B 1 505 ? -17.453 44.469 13.203 1 76.94 505 ALA B CA 1
ATOM 11008 C C . ALA B 1 505 ? -17.172 45.969 13.219 1 76.94 505 ALA B C 1
ATOM 11010 O O . ALA B 1 505 ? -16.906 46.562 12.172 1 76.94 505 ALA B O 1
ATOM 11011 N N . ARG B 1 506 ? -17.203 46.562 14.289 1 69.19 506 ARG B N 1
ATOM 11012 C CA . ARG B 1 506 ? -16.969 48 14.438 1 69.19 506 ARG B CA 1
ATOM 11013 C C . ARG B 1 506 ? -15.492 48.344 14.266 1 69.19 506 ARG B C 1
ATOM 11015 O O . ARG B 1 506 ? -15.148 49.438 13.805 1 69.19 506 ARG B O 1
ATOM 11022 N N . ARG B 1 507 ? -14.703 47.531 14.82 1 66 507 ARG B N 1
ATOM 11023 C CA . ARG B 1 507 ? -13.273 47.781 14.742 1 66 507 ARG B CA 1
ATOM 11024 C C . ARG B 1 507 ? -12.766 47.625 13.312 1 66 507 ARG B C 1
ATOM 11026 O O . ARG B 1 507 ? -11.703 48.156 12.969 1 66 507 ARG B O 1
ATOM 11033 N N . ASN B 1 508 ? -13.672 47.625 12.211 1 55 508 ASN B N 1
ATOM 11034 C CA . ASN B 1 508 ? -13.359 47.531 10.789 1 55 508 ASN B CA 1
ATOM 11035 C C . ASN B 1 508 ? -11.992 46.875 10.555 1 55 508 ASN B C 1
ATOM 11037 O O . ASN B 1 508 ? -11.32 47.188 9.57 1 55 508 ASN B O 1
ATOM 11041 N N . GLU B 1 509 ? -11.375 46.375 11.617 1 51.84 509 GLU B N 1
ATOM 11042 C CA . GLU B 1 509 ? -9.922 46.281 11.609 1 51.84 509 GLU B CA 1
ATOM 11043 C C . GLU B 1 509 ? -9.469 45 10.875 1 51.84 509 GLU B C 1
ATOM 11045 O O . GLU B 1 509 ? -9.945 43.906 11.172 1 51.84 509 GLU B O 1
ATOM 11050 N N . ARG B 1 510 ? -9.219 45.25 9.57 1 48.59 510 ARG B N 1
ATOM 11051 C CA . ARG B 1 510 ? -8.414 44.25 8.906 1 48.59 510 ARG B CA 1
ATOM 11052 C C . ARG B 1 510 ? -7.273 43.781 9.812 1 48.59 510 ARG B C 1
ATOM 11054 O O . ARG B 1 510 ? -6.434 44.594 10.227 1 48.59 510 ARG B O 1
ATOM 11061 N N . ALA B 1 511 ? -7.543 42.875 10.562 1 52.91 511 ALA B N 1
ATOM 11062 C CA . ALA B 1 511 ? -6.453 42.312 11.344 1 52.91 511 ALA B CA 1
ATOM 11063 C C . ALA B 1 511 ? -5.141 42.344 10.57 1 52.91 511 ALA B C 1
ATOM 11065 O O . ALA B 1 511 ? -5.082 41.906 9.414 1 52.91 511 ALA B O 1
ATOM 11066 N N . ARG B 1 512 ? -4.438 43.375 10.867 1 53.59 512 ARG B N 1
ATOM 11067 C CA . ARG B 1 512 ? -3.123 43.531 10.258 1 53.59 512 ARG B CA 1
ATOM 11068 C C . ARG B 1 512 ? -2.256 42.281 10.469 1 53.59 512 ARG B C 1
ATOM 11070 O O . ARG B 1 512 ? -2.254 41.719 11.562 1 53.59 512 ARG B O 1
ATOM 11077 N N . ARG B 1 513 ? -1.917 41.594 9.344 1 55.75 513 ARG B N 1
ATOM 11078 C CA . ARG B 1 513 ? -1.046 40.438 9.242 1 55.75 513 ARG B CA 1
ATOM 11079 C C . ARG B 1 513 ? 0.313 40.688 9.883 1 55.75 513 ARG B C 1
ATOM 11081 O O . ARG B 1 513 ? 1.196 39.844 9.867 1 55.75 513 ARG B O 1
ATOM 11088 N N . ARG B 1 514 ? 0.52 42 10.5 1 62.78 514 ARG B N 1
ATOM 11089 C CA . ARG B 1 514 ? 1.88 42.156 11 1 62.78 514 ARG B CA 1
ATOM 11090 C C . ARG B 1 514 ? 1.984 41.75 12.461 1 62.78 514 ARG B C 1
ATOM 11092 O O . ARG B 1 514 ? 1.034 41.906 13.227 1 62.78 514 ARG B O 1
ATOM 11099 N N . ARG B 1 515 ? 3.045 41.156 12.82 1 76.88 515 ARG B N 1
ATOM 11100 C CA . ARG B 1 515 ? 3.322 40.781 14.203 1 76.88 515 ARG B CA 1
ATOM 11101 C C . ARG B 1 515 ? 3.174 42 15.141 1 76.88 515 ARG B C 1
ATOM 11103 O O . ARG B 1 515 ? 3.691 43.062 14.852 1 76.88 515 ARG B O 1
ATOM 11110 N N . PRO B 1 516 ? 2.439 41.875 16.234 1 85.06 516 PRO B N 1
ATOM 11111 C CA . PRO B 1 516 ? 2.279 42.969 17.188 1 85.06 516 PRO B CA 1
ATOM 11112 C C . PRO B 1 516 ? 3.596 43.375 17.859 1 85.06 516 PRO B C 1
ATOM 11114 O O . PRO B 1 516 ? 4.426 42.5 18.156 1 85.06 516 PRO B O 1
ATOM 11117 N N . ARG B 1 517 ? 3.83 44.656 17.953 1 91.81 517 ARG B N 1
ATOM 11118 C CA . ARG B 1 517 ? 4.926 45.188 18.766 1 91.81 517 ARG B CA 1
ATOM 11119 C C . ARG B 1 517 ? 4.457 45.531 20.172 1 91.81 517 ARG B C 1
ATOM 11121 O O . ARG B 1 517 ? 3.688 46.469 20.359 1 91.81 517 ARG B O 1
ATOM 11128 N N . ILE B 1 518 ? 5.027 44.875 21.172 1 96.69 518 ILE B N 1
ATOM 11129 C CA . ILE B 1 518 ? 4.473 44.938 22.516 1 96.69 518 ILE B CA 1
ATOM 11130 C C . ILE B 1 518 ? 5.422 45.719 23.422 1 96.69 518 ILE B C 1
ATOM 11132 O O . ILE B 1 518 ? 6.617 45.438 23.5 1 96.69 518 ILE B O 1
ATOM 11136 N N . ALA B 1 519 ? 4.848 46.75 24.141 1 98.06 519 ALA B N 1
ATOM 11137 C CA . ALA B 1 519 ? 5.602 47.5 25.125 1 98.06 519 ALA B CA 1
ATOM 11138 C C . ALA B 1 519 ? 5.113 47.188 26.547 1 98.06 519 ALA B C 1
ATOM 11140 O O . ALA B 1 519 ? 3.906 47.156 26.797 1 98.06 519 ALA B O 1
ATOM 11141 N N . PHE B 1 520 ? 6.035 46.906 27.422 1 98.56 520 PHE B N 1
ATOM 11142 C CA . PHE B 1 520 ? 5.738 46.812 28.844 1 98.56 520 PHE B CA 1
ATOM 11143 C C . PHE B 1 520 ? 6.16 48.094 29.562 1 98.56 520 PHE B C 1
ATOM 11145 O O . PHE B 1 520 ? 7.297 48.531 29.422 1 98.56 520 PHE B O 1
ATOM 11152 N N . VAL B 1 521 ? 5.262 48.656 30.328 1 98.44 521 VAL B N 1
ATOM 11153 C CA . VAL B 1 521 ? 5.574 49.844 31.125 1 98.44 521 VAL B CA 1
ATOM 11154 C C . VAL B 1 521 ? 5.418 49.531 32.594 1 98.44 521 VAL B C 1
ATOM 11156 O O . VAL B 1 521 ? 4.332 49.125 33.062 1 98.44 521 VAL B O 1
ATOM 11159 N N . TYR B 1 522 ? 6.465 49.688 33.344 1 98.44 522 TYR B N 1
ATOM 11160 C CA . TYR B 1 522 ? 6.527 49.25 34.75 1 98.44 522 TYR B CA 1
ATOM 11161 C C . TYR B 1 522 ? 6.242 50.406 35.688 1 98.44 522 TYR B C 1
ATOM 11163 O O . TYR B 1 522 ? 6.945 51.438 35.656 1 98.44 522 TYR B O 1
ATOM 11171 N N . THR B 1 523 ? 5.316 50.219 36.562 1 96.75 523 THR B N 1
ATOM 11172 C CA . THR B 1 523 ? 4.812 51.281 37.438 1 96.75 523 THR B CA 1
ATOM 11173 C C . THR B 1 523 ? 5.801 51.594 38.531 1 96.75 523 THR B C 1
ATOM 11175 O O . THR B 1 523 ? 6.508 50.688 39 1 96.75 523 THR B O 1
ATOM 11178 N N . GLY B 1 524 ? 5.82 52.844 39.031 1 94.12 524 GLY B N 1
ATOM 11179 C CA . GLY B 1 524 ? 6.66 53.25 40.156 1 94.12 524 GLY B CA 1
ATOM 11180 C C . GLY B 1 524 ? 5.945 53.188 41.469 1 94.12 524 GLY B C 1
ATOM 11181 O O . GLY B 1 524 ? 4.812 52.719 41.562 1 94.12 524 GLY B O 1
ATOM 11182 N N . GLN B 1 525 ? 6.66 53.75 42.5 1 92.06 525 GLN B N 1
ATOM 11183 C CA . GLN B 1 525 ? 6.141 53.75 43.875 1 92.06 525 GLN B CA 1
ATOM 11184 C C . GLN B 1 525 ? 4.93 54.656 44 1 92.06 525 GLN B C 1
ATOM 11186 O O . GLN B 1 525 ? 4.887 55.75 43.375 1 92.06 525 GLN B O 1
ATOM 11191 N N . GLY B 1 526 ? 3.943 54.281 44.719 1 89.25 526 GLY B N 1
ATOM 11192 C CA . GLY B 1 526 ? 2.732 55.062 44.969 1 89.25 526 GLY B CA 1
ATOM 11193 C C . GLY B 1 526 ? 1.472 54.312 44.531 1 89.25 526 GLY B C 1
ATOM 11194 O O . GLY B 1 526 ? 0.365 54.719 44.906 1 89.25 526 GLY B O 1
ATOM 11195 N N . SER B 1 527 ? 1.671 53.25 43.875 1 91.12 527 SER B N 1
ATOM 11196 C CA . SER B 1 527 ? 0.535 52.531 43.312 1 91.12 527 SER B CA 1
ATOM 11197 C C . SER B 1 527 ? 0.179 51.312 44.156 1 91.12 527 SER B C 1
ATOM 11199 O O . SER B 1 527 ? -0.838 50.656 43.938 1 91.12 527 SER B O 1
ATOM 11201 N N . GLN B 1 528 ? 1.02 50.969 45.156 1 93.62 528 GLN B N 1
ATOM 11202 C CA . GLN B 1 528 ? 0.844 49.75 45.938 1 93.62 528 GLN B CA 1
ATOM 11203 C C . GLN B 1 528 ? -0.401 49.844 46.812 1 93.62 528 GLN B C 1
ATOM 11205 O O . GLN B 1 528 ? -0.817 50.938 47.219 1 93.62 528 GLN B O 1
ATOM 11210 N N . TYR B 1 529 ? -1.085 48.812 47.094 1 94.69 529 TYR B N 1
ATOM 11211 C CA . TYR B 1 529 ? -2.189 48.688 48.031 1 94.69 529 TYR B CA 1
ATOM 11212 C C . TYR B 1 529 ? -2.262 47.25 48.594 1 94.69 529 TYR B C 1
ATOM 11214 O O . TYR B 1 529 ? -1.696 46.312 48.031 1 94.69 529 TYR B O 1
ATOM 11222 N N . ARG B 1 530 ? -2.906 47.156 49.625 1 95 530 ARG B N 1
ATOM 11223 C CA . ARG B 1 530 ? -3.066 45.875 50.281 1 95 530 ARG B CA 1
ATOM 11224 C C . ARG B 1 530 ? -3.779 44.875 49.344 1 95 530 ARG B C 1
ATOM 11226 O O . ARG B 1 530 ? -4.738 45.25 48.688 1 95 530 ARG B O 1
ATOM 11233 N N . GLU B 1 531 ? -3.277 43.688 49.219 1 95.44 531 GLU B N 1
ATOM 11234 C CA . GLU B 1 531 ? -3.832 42.562 48.5 1 95.44 531 GLU B CA 1
ATOM 11235 C C . GLU B 1 531 ? -3.695 42.75 46.969 1 95.44 531 GLU B C 1
ATOM 11237 O O . GLU B 1 531 ? -4.375 42.062 46.188 1 95.44 531 GLU B O 1
ATOM 11242 N N . MET B 1 532 ? -2.848 43.688 46.594 1 95.62 532 MET B N 1
ATOM 11243 C CA . MET B 1 532 ? -2.627 43.875 45.156 1 95.62 532 MET B CA 1
ATOM 11244 C C . MET B 1 532 ? -2.133 42.594 44.5 1 95.62 532 MET B C 1
ATOM 11246 O O . MET B 1 532 ? -1.279 41.906 45.062 1 95.62 532 MET B O 1
ATOM 11250 N N . GLY B 1 533 ? -2.814 42.156 43.344 1 93.81 533 GLY B N 1
ATOM 11251 C CA . GLY B 1 533 ? -2.406 41 42.562 1 93.81 533 GLY B CA 1
ATOM 11252 C C . GLY B 1 533 ? -2.898 39.688 43.125 1 93.81 533 GLY B C 1
ATOM 11253 O O . GLY B 1 533 ? -2.773 38.656 42.5 1 93.81 533 GLY B O 1
ATOM 11254 N N . LEU B 1 534 ? -3.463 39.625 44.344 1 93.75 534 LEU B N 1
ATOM 11255 C CA . LEU B 1 534 ? -3.787 38.375 45 1 93.75 534 LEU B CA 1
ATOM 11256 C C . LEU B 1 534 ? -5.004 37.719 44.375 1 93.75 534 LEU B C 1
ATOM 11258 O O . LEU B 1 534 ? -5.137 36.469 44.375 1 93.75 534 LEU B O 1
ATOM 11262 N N . ALA B 1 535 ? -5.887 38.5 43.781 1 91.38 535 ALA B N 1
ATOM 11263 C CA . ALA B 1 535 ? -6.992 37.906 43.031 1 91.38 535 ALA B CA 1
ATOM 11264 C C . ALA B 1 535 ? -6.48 37.062 41.875 1 91.38 535 ALA B C 1
ATOM 11266 O O . ALA B 1 535 ? -7.07 36.031 41.531 1 91.38 535 ALA B O 1
ATOM 11267 N N . LEU B 1 536 ? -5.449 37.5 41.25 1 92.25 536 LEU B N 1
ATOM 11268 C CA . LEU B 1 536 ? -4.828 36.75 40.156 1 92.25 536 LEU B CA 1
ATOM 11269 C C . LEU B 1 536 ? -4.152 35.469 40.688 1 92.25 536 LEU B C 1
ATOM 11271 O O . LEU B 1 536 ? -4.18 34.438 40.062 1 92.25 536 LEU B O 1
ATOM 11275 N N . ARG B 1 537 ? -3.529 35.562 41.844 1 93 537 ARG B N 1
ATOM 11276 C CA . ARG B 1 537 ? -2.861 34.438 42.469 1 93 537 ARG B CA 1
ATOM 11277 C C . ARG B 1 537 ? -3.832 33.281 42.688 1 93 537 ARG B C 1
ATOM 11279 O O . ARG B 1 537 ? -3.463 32.094 42.531 1 93 537 ARG B O 1
ATOM 11286 N N . GLU B 1 538 ? -4.98 33.594 42.969 1 88.19 538 GLU B N 1
ATOM 11287 C CA . GLU B 1 538 ? -5.996 32.562 43.281 1 88.19 538 GLU B CA 1
ATOM 11288 C C . GLU B 1 538 ? -6.488 31.891 42 1 88.19 538 GLU B C 1
ATOM 11290 O O . GLU B 1 538 ? -6.867 30.719 42.031 1 88.19 538 GLU B O 1
ATOM 11295 N N . GLN B 1 539 ? -6.371 32.562 40.938 1 85 539 GLN B N 1
ATOM 11296 C CA . GLN B 1 539 ? -6.992 32.062 39.719 1 85 539 GLN B CA 1
ATOM 11297 C C . GLN B 1 539 ? -5.953 31.469 38.781 1 85 539 GLN B C 1
ATOM 11299 O O . GLN B 1 539 ? -6.289 30.641 37.906 1 85 539 GLN B O 1
ATOM 11304 N N . HIS B 1 540 ? -4.738 31.875 38.906 1 91.31 540 HIS B N 1
ATOM 11305 C CA . HIS B 1 540 ? -3.701 31.484 37.969 1 91.31 540 HIS B CA 1
ATOM 11306 C C . HIS B 1 540 ? -2.506 30.859 38.688 1 91.31 540 HIS B C 1
ATOM 11308 O O . HIS B 1 540 ? -1.651 31.578 39.219 1 91.31 540 HIS B O 1
ATOM 11314 N N . SER B 1 541 ? -2.393 29.578 38.562 1 89.5 541 SER B N 1
ATOM 11315 C CA . SER B 1 541 ? -1.342 28.859 39.281 1 89.5 541 SER B CA 1
ATOM 11316 C C . SER B 1 541 ? 0.043 29.312 38.844 1 89.5 541 SER B C 1
ATOM 11318 O O . SER B 1 541 ? 0.968 29.406 39.656 1 89.5 541 SER B O 1
ATOM 11320 N N . GLY B 1 542 ? 0.185 29.609 37.531 1 91.62 542 GLY B N 1
ATOM 11321 C CA . GLY B 1 542 ? 1.462 30.109 37.031 1 91.62 542 GLY B CA 1
ATOM 11322 C C . GLY B 1 542 ? 1.867 31.422 37.688 1 91.62 542 GLY B C 1
ATOM 11323 O O . GLY B 1 542 ? 3.045 31.641 37.969 1 91.62 542 GLY B O 1
ATOM 11324 N N . PHE B 1 543 ? 0.91 32.281 37.906 1 95 543 PHE B N 1
ATOM 11325 C CA . PHE B 1 543 ? 1.177 33.531 38.594 1 95 543 PHE B CA 1
ATOM 11326 C C . PHE B 1 543 ? 1.533 33.312 40.031 1 95 543 PHE B C 1
ATOM 11328 O O . PHE B 1 543 ? 2.432 33.969 40.594 1 95 543 PHE B O 1
ATOM 11335 N N . ALA B 1 544 ? 0.831 32.406 40.656 1 95.06 544 ALA B N 1
ATOM 11336 C CA . ALA B 1 544 ? 1.126 32.062 42.062 1 95.06 544 ALA B CA 1
ATOM 11337 C C . ALA B 1 544 ? 2.566 31.578 42.219 1 95.06 544 ALA B C 1
ATOM 11339 O O . ALA B 1 544 ? 3.266 31.969 43.125 1 95.06 544 ALA B O 1
ATOM 11340 N N . GLU B 1 545 ? 2.949 30.797 41.344 1 95.56 545 GLU B N 1
ATOM 11341 C CA . GLU B 1 545 ? 4.316 30.281 41.375 1 95.56 545 GLU B CA 1
ATOM 11342 C C . GLU B 1 545 ? 5.332 31.406 41.125 1 95.56 545 GLU B C 1
ATOM 11344 O O . GLU B 1 545 ? 6.371 31.453 41.781 1 95.56 545 GLU B O 1
ATOM 11349 N N . ALA B 1 546 ? 4.992 32.219 40.156 1 97.06 546 ALA B N 1
ATOM 11350 C CA . ALA B 1 546 ? 5.887 33.344 39.875 1 97.06 546 ALA B CA 1
ATOM 11351 C C . ALA B 1 546 ? 5.992 34.281 41.062 1 97.06 546 ALA B C 1
ATOM 11353 O O . ALA B 1 546 ? 7.07 34.812 41.344 1 97.06 546 ALA B O 1
ATOM 11354 N N . LEU B 1 547 ? 4.906 34.562 41.719 1 97.44 547 LEU B N 1
ATOM 11355 C CA . LEU B 1 547 ? 4.902 35.406 42.906 1 97.44 547 LEU B CA 1
ATOM 11356 C C . LEU B 1 547 ? 5.711 34.781 44.031 1 97.44 547 LEU B C 1
ATOM 11358 O O . LEU B 1 547 ? 6.43 35.5 44.75 1 97.44 547 LEU B O 1
ATOM 11362 N N . ALA B 1 548 ? 5.594 33.5 44.188 1 97.56 548 ALA B N 1
ATOM 11363 C CA . ALA B 1 548 ? 6.391 32.781 45.188 1 97.56 548 ALA B CA 1
ATOM 11364 C C . ALA B 1 548 ? 7.879 32.875 44.844 1 97.56 548 ALA B C 1
ATOM 11366 O O . ALA B 1 548 ? 8.719 33 45.75 1 97.56 548 ALA B O 1
ATOM 11367 N N . GLU B 1 549 ? 8.141 32.75 43.656 1 98 549 GLU B N 1
ATOM 11368 C CA . GLU B 1 549 ? 9.531 32.875 43.219 1 98 549 GLU B CA 1
ATOM 11369 C C . GLU B 1 549 ? 10.062 34.281 43.531 1 98 549 GLU B C 1
ATOM 11371 O O . GLU B 1 549 ? 11.195 34.406 44 1 98 549 GLU B O 1
ATOM 11376 N N . ALA B 1 550 ? 9.281 35.281 43.25 1 98.31 550 ALA B N 1
ATOM 11377 C CA . ALA B 1 550 ? 9.68 36.625 43.562 1 98.31 550 ALA B CA 1
ATOM 11378 C C . ALA B 1 550 ? 9.93 36.812 45.062 1 98.31 550 ALA B C 1
ATOM 11380 O O . ALA B 1 550 ? 10.883 37.469 45.469 1 98.31 550 ALA B O 1
ATOM 11381 N N . ASP B 1 551 ? 9.078 36.25 45.812 1 98.25 551 ASP B N 1
ATOM 11382 C CA . ASP B 1 551 ? 9.227 36.281 47.281 1 98.25 551 ASP B CA 1
ATOM 11383 C C . ASP B 1 551 ? 10.555 35.656 47.688 1 98.25 551 ASP B C 1
ATOM 11385 O O . ASP B 1 551 ? 11.25 36.188 48.562 1 98.25 551 ASP B O 1
ATOM 11389 N N . ALA B 1 552 ? 10.867 34.562 47.156 1 98.12 552 ALA B N 1
ATOM 11390 C CA . ALA B 1 552 ? 12.102 33.844 47.469 1 98.12 552 ALA B CA 1
ATOM 11391 C C . ALA B 1 552 ? 13.328 34.656 47.062 1 98.12 552 ALA B C 1
ATOM 11393 O O . ALA B 1 552 ? 14.359 34.594 47.75 1 98.12 552 ALA B O 1
ATOM 11394 N N . LEU B 1 553 ? 13.258 35.312 45.938 1 98.06 553 LEU B N 1
ATOM 11395 C CA . LEU B 1 553 ? 14.367 36.156 45.469 1 98.06 553 LEU B CA 1
ATOM 11396 C C . LEU B 1 553 ? 14.602 37.312 46.438 1 98.06 553 LEU B C 1
ATOM 11398 O O . LEU B 1 553 ? 15.742 37.75 46.625 1 98.06 553 LEU B O 1
ATOM 11402 N N . LEU B 1 554 ? 13.578 37.875 47.062 1 98.5 554 LEU B N 1
ATOM 11403 C CA . LEU B 1 554 ? 13.641 39.062 47.844 1 98.5 554 LEU B CA 1
ATOM 11404 C C . LEU B 1 554 ? 13.953 38.75 49.312 1 98.5 554 LEU B C 1
ATOM 11406 O O . LEU B 1 554 ? 14.539 39.562 50.031 1 98.5 554 LEU B O 1
ATOM 11410 N N . GLU B 1 555 ? 13.617 37.594 49.719 1 97.69 555 GLU B N 1
ATOM 11411 C CA . GLU B 1 555 ? 13.617 37.188 51.125 1 97.69 555 GLU B CA 1
ATOM 11412 C C . GLU B 1 555 ? 15 37.344 51.75 1 97.69 555 GLU B C 1
ATOM 11414 O O . GLU B 1 555 ? 15.141 37.875 52.844 1 97.69 555 GLU B O 1
ATOM 11419 N N . PRO B 1 556 ? 16.109 36.906 51.094 1 97.06 556 PRO B N 1
ATOM 11420 C CA . PRO B 1 556 ? 17.422 37 51.719 1 97.06 556 PRO B CA 1
ATOM 11421 C C . PRO B 1 556 ? 17.828 38.438 52.031 1 97.06 556 PRO B C 1
ATOM 11423 O O . PRO B 1 556 ? 18.609 38.688 52.938 1 97.06 556 PRO B O 1
ATOM 11426 N N . HIS B 1 557 ? 17.344 39.375 51.375 1 97.5 557 HIS B N 1
ATOM 11427 C CA . HIS B 1 557 ? 17.719 40.781 51.531 1 97.5 557 HIS B CA 1
ATOM 11428 C C . HIS B 1 557 ? 16.688 41.531 52.375 1 97.5 557 HIS B C 1
ATOM 11430 O O . HIS B 1 557 ? 17.062 42.375 53.188 1 97.5 557 HIS B O 1
ATOM 11436 N N . PHE B 1 558 ? 15.461 41.188 52.188 1 97.5 558 PHE B N 1
ATOM 11437 C CA . PHE B 1 558 ? 14.352 41.875 52.844 1 97.5 558 PHE B CA 1
ATOM 11438 C C . PHE B 1 558 ? 14.188 41.344 54.281 1 97.5 558 PHE B C 1
ATOM 11440 O O . PHE B 1 558 ? 13.688 42.062 55.125 1 97.5 558 PHE B O 1
ATOM 11447 N N . GLY B 1 559 ? 14.602 40.156 54.562 1 96.38 559 GLY B N 1
ATOM 11448 C CA . GLY B 1 559 ? 14.57 39.562 55.906 1 96.38 559 GLY B CA 1
ATOM 11449 C C . GLY B 1 559 ? 13.227 38.938 56.25 1 96.38 559 GLY B C 1
ATOM 11450 O O . GLY B 1 559 ? 13.023 38.469 57.375 1 96.38 559 GLY B O 1
ATOM 11451 N N . GLY B 1 560 ? 12.305 38.906 55.375 1 96.62 560 GLY B N 1
ATOM 11452 C CA . GLY B 1 560 ? 10.977 38.344 55.531 1 96.62 560 GLY B CA 1
ATOM 11453 C C . GLY B 1 560 ? 10.242 38.188 54.219 1 96.62 560 GLY B C 1
ATOM 11454 O O . GLY B 1 560 ? 10.812 38.438 53.125 1 96.62 560 GLY B O 1
ATOM 11455 N N . SER B 1 561 ? 8.953 37.812 54.406 1 97.88 561 SER B N 1
ATOM 11456 C CA . SER B 1 561 ? 8.148 37.594 53.188 1 97.88 561 SER B CA 1
ATOM 11457 C C . SER B 1 561 ? 7.484 38.906 52.75 1 97.88 561 SER B C 1
ATOM 11459 O O . SER B 1 561 ? 6.656 39.469 53.438 1 97.88 561 SER B O 1
ATOM 11461 N N . VAL B 1 562 ? 7.812 39.281 51.531 1 97.88 562 VAL B N 1
ATOM 11462 C CA . VAL B 1 562 ? 7.191 40.469 50.969 1 97.88 562 VAL B CA 1
ATOM 11463 C C . VAL B 1 562 ? 5.742 40.188 50.594 1 97.88 562 VAL B C 1
ATOM 11465 O O . VAL B 1 562 ? 4.883 41.062 50.656 1 97.88 562 VAL B O 1
ATOM 11468 N N . VAL B 1 563 ? 5.453 38.938 50.188 1 97.69 563 VAL B N 1
ATOM 11469 C CA . VAL B 1 563 ? 4.098 38.562 49.812 1 97.69 563 VAL B CA 1
ATOM 11470 C C . VAL B 1 563 ? 3.188 38.625 51.031 1 97.69 563 VAL B C 1
ATOM 11472 O O . VAL B 1 563 ? 2.025 39.031 50.938 1 97.69 563 VAL B O 1
ATOM 11475 N N . ARG B 1 564 ? 3.752 38.25 52.156 1 97 564 ARG B N 1
ATOM 11476 C CA . ARG B 1 564 ? 2.984 38.406 53.406 1 97 564 ARG B CA 1
ATOM 11477 C C . ARG B 1 564 ? 2.691 39.875 53.688 1 97 564 ARG B C 1
ATOM 11479 O O . ARG B 1 564 ? 1.613 40.188 54.188 1 97 564 ARG B O 1
ATOM 11486 N N . ALA B 1 565 ? 3.627 40.719 53.469 1 97.69 565 ALA B N 1
ATOM 11487 C CA . ALA B 1 565 ? 3.418 42.156 53.625 1 97.69 565 ALA B CA 1
ATOM 11488 C C . ALA B 1 565 ? 2.293 42.656 52.719 1 97.69 565 ALA B C 1
ATOM 11490 O O . ALA B 1 565 ? 1.501 43.5 53.125 1 97.69 565 ALA B O 1
ATOM 11491 N N . ILE B 1 566 ? 2.211 42.156 51.5 1 97.31 566 ILE B N 1
ATOM 11492 C CA . ILE B 1 566 ? 1.149 42.5 50.562 1 97.31 566 ILE B CA 1
ATOM 11493 C C . ILE B 1 566 ? -0.196 42.031 51.094 1 97.31 566 ILE B C 1
ATOM 11495 O O . ILE B 1 566 ? -1.195 42.75 51.031 1 97.31 566 ILE B O 1
ATOM 11499 N N . GLU B 1 567 ? -0.243 40.875 51.688 1 96.44 567 GLU B N 1
ATOM 11500 C CA . GLU B 1 567 ? -1.462 40.281 52.219 1 96.44 567 GLU B CA 1
ATOM 11501 C C . GLU B 1 567 ? -1.999 41.062 53.406 1 96.44 567 GLU B C 1
ATOM 11503 O O . GLU B 1 567 ? -3.205 41.312 53.5 1 96.44 567 GLU B O 1
ATOM 11508 N N . THR B 1 568 ? -1.041 41.5 54.25 1 96.25 568 THR B N 1
ATOM 11509 C CA . THR B 1 568 ? -1.455 42.031 55.562 1 96.25 568 THR B CA 1
ATOM 11510 C C . THR B 1 568 ? -1.426 43.562 55.531 1 96.25 568 THR B C 1
ATOM 11512 O O . THR B 1 568 ? -2.061 44.188 56.375 1 96.25 568 THR B O 1
ATOM 11515 N N . GLY B 1 569 ? -0.621 44.094 54.719 1 95.31 569 GLY B N 1
ATOM 11516 C CA . GLY B 1 569 ? -0.455 45.531 54.656 1 95.31 569 GLY B CA 1
ATOM 11517 C C . GLY B 1 569 ? 0.721 46 55.5 1 95.31 569 GLY B C 1
ATOM 11518 O O . GLY B 1 569 ? 1.024 47.219 55.5 1 95.31 569 GLY B O 1
ATOM 11519 N N . GLU B 1 570 ? 1.408 45.062 56.188 1 96 570 GLU B N 1
ATOM 11520 C CA . GLU B 1 570 ? 2.59 45.375 56.969 1 96 570 GLU B CA 1
ATOM 11521 C C . GLU B 1 570 ? 3.633 44.281 56.875 1 96 570 GLU B C 1
ATOM 11523 O O . GLU B 1 570 ? 3.289 43.094 56.719 1 96 570 GLU B O 1
ATOM 11528 N N . ASP B 1 571 ? 4.879 44.688 56.969 1 94.81 571 ASP B N 1
ATOM 11529 C CA . ASP B 1 571 ? 5.922 43.656 56.875 1 94.81 571 ASP B CA 1
ATOM 11530 C C . ASP B 1 571 ? 6.141 43 58.25 1 94.81 571 ASP B C 1
ATOM 11532 O O . ASP B 1 571 ? 5.355 43.188 59.156 1 94.81 571 ASP B O 1
ATOM 11536 N N . HIS B 1 572 ? 7.145 42.125 58.375 1 92.25 572 HIS B N 1
ATOM 11537 C CA . HIS B 1 572 ? 7.434 41.312 59.562 1 92.25 572 HIS B CA 1
ATOM 11538 C C . HIS B 1 572 ? 7.922 42.188 60.719 1 92.25 572 HIS B C 1
ATOM 11540 O O . HIS B 1 572 ? 7.91 41.75 61.875 1 92.25 572 HIS B O 1
ATOM 11546 N N . LEU B 1 573 ? 8.336 43.438 60.438 1 94.81 573 LEU B N 1
ATOM 11547 C CA . LEU B 1 573 ? 8.805 44.344 61.469 1 94.81 573 LEU B CA 1
ATOM 11548 C C . LEU B 1 573 ? 7.734 45.375 61.844 1 94.81 573 LEU B C 1
ATOM 11550 O O . LEU B 1 573 ? 7.988 46.312 62.594 1 94.81 573 LEU B O 1
ATOM 11554 N N . GLY B 1 574 ? 6.621 45.25 61.219 1 93.69 574 GLY B N 1
ATOM 11555 C CA . GLY B 1 574 ? 5.496 46.125 61.5 1 93.69 574 GLY B CA 1
ATOM 11556 C C . GLY B 1 574 ? 5.469 47.375 60.656 1 93.69 574 GLY B C 1
ATOM 11557 O O . GLY B 1 574 ? 4.684 48.281 60.938 1 93.69 574 GLY B O 1
ATOM 11558 N N . ARG B 1 575 ? 6.238 47.531 59.656 1 94.25 575 ARG B N 1
ATOM 11559 C CA . ARG B 1 575 ? 6.242 48.688 58.75 1 94.25 575 ARG B CA 1
ATOM 11560 C C . ARG B 1 575 ? 5.121 48.594 57.719 1 94.25 575 ARG B C 1
ATOM 11562 O O . ARG B 1 575 ? 4.844 47.5 57.219 1 94.25 575 ARG B O 1
ATOM 11569 N N . SER B 1 576 ? 4.578 49.688 57.5 1 94.19 576 SER B N 1
ATOM 11570 C CA . SER B 1 576 ? 3.439 49.75 56.594 1 94.19 576 SER B CA 1
ATOM 11571 C C . SER B 1 576 ? 3.865 49.469 55.156 1 94.19 576 SER B C 1
ATOM 11573 O O . SER B 1 576 ? 4.98 49.812 54.75 1 94.19 576 SER B O 1
ATOM 11575 N N . LEU B 1 577 ? 2.951 48.938 54.344 1 94.81 577 LEU B N 1
ATOM 11576 C CA . LEU B 1 577 ? 3.178 48.688 52.906 1 94.81 577 LEU B CA 1
ATOM 11577 C C . LEU B 1 577 ? 3.496 50 52.188 1 94.81 577 LEU B C 1
ATOM 11579 O O . LEU B 1 577 ? 4.109 49.969 51.094 1 94.81 577 LEU B O 1
ATOM 11583 N N . ASP B 1 578 ? 3.17 51.094 52.781 1 91.12 578 ASP B N 1
ATOM 11584 C CA . ASP B 1 578 ? 3.408 52.375 52.188 1 91.12 578 ASP B CA 1
ATOM 11585 C C . ASP B 1 578 ? 4.816 52.875 52.469 1 91.12 578 ASP B C 1
ATOM 11587 O O . ASP B 1 578 ? 5.289 53.844 51.844 1 91.12 578 ASP B O 1
ATOM 11591 N N . ASP B 1 579 ? 5.418 52.188 53.5 1 92.06 579 ASP B N 1
ATOM 11592 C CA . ASP B 1 579 ? 6.812 52.531 53.75 1 92.06 579 ASP B CA 1
ATOM 11593 C C . ASP B 1 579 ? 7.711 52.156 52.594 1 92.06 579 ASP B C 1
ATOM 11595 O O . ASP B 1 579 ? 7.574 51.062 52.031 1 92.06 579 ASP B O 1
ATOM 11599 N N . THR B 1 580 ? 8.578 53.094 52.188 1 93.06 580 THR B N 1
ATOM 11600 C CA . THR B 1 580 ? 9.43 52.875 51.031 1 93.06 580 THR B CA 1
ATOM 11601 C C . THR B 1 580 ? 10.219 51.594 51.156 1 93.06 580 THR B C 1
ATOM 11603 O O . THR B 1 580 ? 10.477 50.906 50.156 1 93.06 580 THR B O 1
ATOM 11606 N N . VAL B 1 581 ? 10.57 51.156 52.375 1 95.19 581 VAL B N 1
ATOM 11607 C CA . VAL B 1 581 ? 11.352 49.938 52.625 1 95.19 581 VAL B CA 1
ATOM 11608 C C . VAL B 1 581 ? 10.539 48.719 52.25 1 95.19 581 VAL B C 1
ATOM 11610 O O . VAL B 1 581 ? 11.102 47.688 51.812 1 95.19 581 VAL B O 1
ATOM 11613 N N . VAL B 1 582 ? 9.227 48.781 52.281 1 96.31 582 VAL B N 1
ATOM 11614 C CA . VAL B 1 582 ? 8.344 47.656 52 1 96.31 582 VAL B CA 1
ATOM 11615 C C . VAL B 1 582 ? 7.738 47.812 50.625 1 96.31 582 VAL B C 1
ATOM 11617 O O . VAL B 1 582 ? 7.629 46.844 49.875 1 96.31 582 VAL B O 1
ATOM 11620 N N . ALA B 1 583 ? 7.367 49 50.219 1 95.5 583 ALA B N 1
ATOM 11621 C CA . ALA B 1 583 ? 6.648 49.312 48.969 1 95.5 583 ALA B CA 1
ATOM 11622 C C . ALA B 1 583 ? 7.469 48.906 47.75 1 95.5 583 ALA B C 1
ATOM 11624 O O . ALA B 1 583 ? 6.945 48.312 46.812 1 95.5 583 ALA B O 1
ATOM 11625 N N . GLN B 1 584 ? 8.734 49.25 47.75 1 96.81 584 GLN B N 1
ATOM 11626 C CA . GLN B 1 584 ? 9.555 49.062 46.562 1 96.81 584 GLN B CA 1
ATOM 11627 C C . GLN B 1 584 ? 9.781 47.562 46.281 1 96.81 584 GLN B C 1
ATOM 11629 O O . GLN B 1 584 ? 9.531 47.062 45.188 1 96.81 584 GLN B O 1
ATOM 11634 N N . PRO B 1 585 ? 10.109 46.75 47.344 1 98.12 585 PRO B N 1
ATOM 11635 C CA . PRO B 1 585 ? 10.203 45.312 47.094 1 98.12 585 PRO B CA 1
ATOM 11636 C C . PRO B 1 585 ? 8.852 44.688 46.75 1 98.12 585 PRO B C 1
ATOM 11638 O O . PRO B 1 585 ? 8.781 43.75 45.969 1 98.12 585 PRO B O 1
ATOM 11641 N N . ALA B 1 586 ? 7.801 45.125 47.312 1 97.94 586 ALA B N 1
ATOM 11642 C CA . ALA B 1 586 ? 6.473 44.594 47.031 1 97.94 586 ALA B CA 1
ATOM 11643 C C . ALA B 1 586 ? 6.086 44.844 45.562 1 97.94 586 ALA B C 1
ATOM 11645 O O . ALA B 1 586 ? 5.527 43.969 44.906 1 97.94 586 ALA B O 1
ATOM 11646 N N . LEU B 1 587 ? 6.363 46.031 45.062 1 97.69 587 LEU B N 1
ATOM 11647 C CA . LEU B 1 587 ? 6.09 46.344 43.688 1 97.69 587 LEU B CA 1
ATOM 11648 C C . LEU B 1 587 ? 6.934 45.5 42.75 1 97.69 587 LEU B C 1
ATOM 11650 O O . LEU B 1 587 ? 6.43 44.969 41.75 1 97.69 587 LEU B O 1
ATOM 11654 N N . PHE B 1 588 ? 8.148 45.344 43.031 1 98.44 588 PHE B N 1
ATOM 11655 C CA . PHE B 1 588 ? 9.031 44.5 42.219 1 98.44 588 PHE B CA 1
ATOM 11656 C C . PHE B 1 588 ? 8.516 43.062 42.188 1 98.44 588 PHE B C 1
ATOM 11658 O O . PHE B 1 588 ? 8.531 42.406 41.125 1 98.44 588 PHE B O 1
ATOM 11665 N N . ALA B 1 589 ? 8.078 42.562 43.344 1 98.44 589 ALA B N 1
ATOM 11666 C CA . ALA B 1 589 ? 7.57 41.219 43.406 1 98.44 589 ALA B CA 1
ATOM 11667 C C . ALA B 1 589 ? 6.402 41 42.438 1 98.44 589 ALA B C 1
ATOM 11669 O O . ALA B 1 589 ? 6.359 40.031 41.688 1 98.44 589 ALA B O 1
ATOM 11670 N N . LEU B 1 590 ? 5.488 41.906 42.438 1 97.88 590 LEU B N 1
ATOM 11671 C CA . LEU B 1 590 ? 4.324 41.844 41.562 1 97.88 590 LEU B CA 1
ATOM 11672 C C . LEU B 1 590 ? 4.73 42 40.125 1 97.88 590 LEU B C 1
ATOM 11674 O O . LEU B 1 590 ? 4.246 41.25 39.25 1 97.88 590 LEU B O 1
ATOM 11678 N N . GLN B 1 591 ? 5.598 42.906 39.844 1 98.56 591 GLN B N 1
ATOM 11679 C CA . GLN B 1 591 ? 6.035 43.156 38.5 1 98.56 591 GLN B CA 1
ATOM 11680 C C . GLN B 1 591 ? 6.812 42 37.906 1 98.56 591 GLN B C 1
ATOM 11682 O O . GLN B 1 591 ? 6.613 41.625 36.75 1 98.56 591 GLN B O 1
ATOM 11687 N N . TYR B 1 592 ? 7.652 41.438 38.719 1 98.25 592 TYR B N 1
ATOM 11688 C CA . TYR B 1 592 ? 8.367 40.219 38.312 1 98.25 592 TYR B CA 1
ATOM 11689 C C . TYR B 1 592 ? 7.395 39.094 38 1 98.25 592 TYR B C 1
ATOM 11691 O O . TYR B 1 592 ? 7.531 38.406 37 1 98.25 592 TYR B O 1
ATOM 11699 N N . ALA B 1 593 ? 6.484 38.906 38.875 1 98.12 593 ALA B N 1
ATOM 11700 C CA . ALA B 1 593 ? 5.52 37.812 38.719 1 98.12 593 ALA B CA 1
ATOM 11701 C C . ALA B 1 593 ? 4.688 38 37.438 1 98.12 593 ALA B C 1
ATOM 11703 O O . ALA B 1 593 ? 4.434 37.031 36.719 1 98.12 593 ALA B O 1
ATOM 11704 N N . LEU B 1 594 ? 4.234 39.156 37.156 1 97.94 594 LEU B N 1
ATOM 11705 C CA . LEU B 1 594 ? 3.449 39.438 35.969 1 97.94 594 LEU B CA 1
ATOM 11706 C C . LEU B 1 594 ? 4.277 39.188 34.719 1 97.94 594 LEU B C 1
ATOM 11708 O O . LEU B 1 594 ? 3.801 38.562 33.75 1 97.94 594 LEU B O 1
ATOM 11712 N N . THR B 1 595 ? 5.469 39.688 34.688 1 98.25 595 THR B N 1
ATOM 11713 C CA . THR B 1 595 ? 6.363 39.5 33.531 1 98.25 595 THR B CA 1
ATOM 11714 C C . THR B 1 595 ? 6.621 38.031 33.25 1 98.25 595 THR B C 1
ATOM 11716 O O . THR B 1 595 ? 6.562 37.594 32.125 1 98.25 595 THR B O 1
ATOM 11719 N N . THR B 1 596 ? 6.902 37.344 34.344 1 97.88 596 THR B N 1
ATOM 11720 C CA . THR B 1 596 ? 7.176 35.938 34.219 1 97.88 596 THR B CA 1
ATOM 11721 C C . THR B 1 596 ? 5.941 35.188 33.75 1 97.88 596 THR B C 1
ATOM 11723 O O . THR B 1 596 ? 6.051 34.25 32.938 1 97.88 596 THR B O 1
ATOM 11726 N N . THR B 1 597 ? 4.824 35.531 34.188 1 97.44 597 THR B N 1
ATOM 11727 C CA . THR B 1 597 ? 3.584 34.906 33.781 1 97.44 597 THR B CA 1
ATOM 11728 C C . THR B 1 597 ? 3.293 35.156 32.312 1 97.44 597 THR B C 1
ATOM 11730 O O . THR B 1 597 ? 2.875 34.25 31.578 1 97.44 597 THR B O 1
ATOM 11733 N N . PHE B 1 598 ? 3.467 36.344 31.812 1 97.94 598 PHE B N 1
ATOM 11734 C CA . PHE B 1 598 ? 3.305 36.656 30.391 1 97.94 598 PHE B CA 1
ATOM 11735 C C . PHE B 1 598 ? 4.258 35.812 29.547 1 97.94 598 PHE B C 1
ATOM 11737 O O . PHE B 1 598 ? 3.857 35.25 28.531 1 97.94 598 PHE B O 1
ATOM 11744 N N . ALA B 1 599 ? 5.465 35.719 29.984 1 97.19 599 ALA B N 1
ATOM 11745 C CA . ALA B 1 599 ? 6.465 34.938 29.266 1 97.19 599 ALA B CA 1
ATOM 11746 C C . ALA B 1 599 ? 6.055 33.469 29.156 1 97.19 599 ALA B C 1
ATOM 11748 O O . ALA B 1 599 ? 6.316 32.812 28.156 1 97.19 599 ALA B O 1
ATOM 11749 N N . ALA B 1 600 ? 5.461 32.938 30.188 1 97.12 600 ALA B N 1
ATOM 11750 C CA . ALA B 1 600 ? 5 31.547 30.188 1 97.12 600 ALA B CA 1
ATOM 11751 C C . ALA B 1 600 ? 3.93 31.328 29.125 1 97.12 600 ALA B C 1
ATOM 11753 O O . ALA B 1 600 ? 3.75 30.203 28.656 1 97.12 600 ALA B O 1
ATOM 11754 N N . HIS B 1 601 ? 3.273 32.406 28.766 1 97.5 601 HIS B N 1
ATOM 11755 C CA . HIS B 1 601 ? 2.238 32.312 27.734 1 97.5 601 HIS B CA 1
ATOM 11756 C C . HIS B 1 601 ? 2.787 32.688 26.359 1 97.5 601 HIS B C 1
ATOM 11758 O O . HIS B 1 601 ? 2.029 32.812 25.406 1 97.5 601 HIS B O 1
ATOM 11764 N N . GLY B 1 602 ? 4.035 32.969 26.297 1 95.75 602 GLY B N 1
ATOM 11765 C CA . GLY B 1 602 ? 4.691 33.312 25.031 1 95.75 602 GLY B CA 1
ATOM 11766 C C . GLY B 1 602 ? 4.652 34.781 24.719 1 95.75 602 GLY B C 1
ATOM 11767 O O . GLY B 1 602 ? 4.934 35.219 23.594 1 95.75 602 GLY B O 1
ATOM 11768 N N . VAL B 1 603 ? 4.309 35.625 25.641 1 96.56 603 VAL B N 1
ATOM 11769 C CA . VAL B 1 603 ? 4.238 37.062 25.453 1 96.56 603 VAL B CA 1
ATOM 11770 C C . VAL B 1 603 ? 5.496 37.719 26.031 1 96.56 603 VAL B C 1
ATOM 11772 O O . VAL B 1 603 ? 5.762 37.625 27.234 1 96.56 603 VAL B O 1
ATOM 11775 N N . ARG B 1 604 ? 6.246 38.344 25.203 1 96.12 604 ARG B N 1
ATOM 11776 C CA . ARG B 1 604 ? 7.457 39.062 25.578 1 96.12 604 ARG B CA 1
ATOM 11777 C C . ARG B 1 604 ? 7.445 40.5 25.016 1 96.12 604 ARG B C 1
ATOM 11779 O O . ARG B 1 604 ? 6.918 40.719 23.922 1 96.12 604 ARG B O 1
ATOM 11786 N N . PRO B 1 605 ? 7.965 41.375 25.719 1 96.69 605 PRO B N 1
ATOM 11787 C CA . PRO B 1 605 ? 7.98 42.75 25.188 1 96.69 605 PRO B CA 1
ATOM 11788 C C . PRO B 1 605 ? 9.055 42.969 24.125 1 96.69 605 PRO B C 1
ATOM 11790 O O . PRO B 1 605 ? 10.102 42.312 24.156 1 96.69 605 PRO B O 1
ATOM 11793 N N . ASP B 1 606 ? 8.742 43.938 23.312 1 96.38 606 ASP B N 1
ATOM 11794 C CA . ASP B 1 606 ? 9.727 44.469 22.375 1 96.38 606 ASP B CA 1
ATOM 11795 C C . ASP B 1 606 ? 10.422 45.688 22.938 1 96.38 606 ASP B C 1
ATOM 11797 O O . ASP B 1 606 ? 11.562 46 22.578 1 96.38 606 ASP B O 1
ATOM 11801 N N . VAL B 1 607 ? 9.672 46.406 23.844 1 97.62 607 VAL B N 1
ATOM 11802 C CA . VAL B 1 607 ? 10.148 47.625 24.484 1 97.62 607 VAL B CA 1
ATOM 11803 C C . VAL B 1 607 ? 9.719 47.625 25.953 1 97.62 607 VAL B C 1
ATOM 11805 O O . VAL B 1 607 ? 8.617 47.188 26.297 1 97.62 607 VAL B O 1
ATOM 11808 N N . VAL B 1 608 ? 10.633 48.094 26.812 1 98.25 608 VAL B N 1
ATOM 11809 C CA . VAL B 1 608 ? 10.273 48.25 28.219 1 98.25 608 VAL B CA 1
ATOM 11810 C C . VAL B 1 608 ? 10.602 49.656 28.688 1 98.25 608 VAL B C 1
ATOM 11812 O O . VAL B 1 608 ? 11.562 50.25 28.219 1 98.25 608 VAL B O 1
ATOM 11815 N N . LEU B 1 609 ? 9.75 50.156 29.547 1 97.75 609 LEU B N 1
ATOM 11816 C CA . LEU B 1 609 ? 9.867 51.469 30.172 1 97.75 609 LEU B CA 1
ATOM 11817 C C . LEU B 1 609 ? 9.453 51.406 31.641 1 97.75 609 LEU B C 1
ATOM 11819 O O . LEU B 1 609 ? 8.453 50.781 31.984 1 97.75 609 LEU B O 1
ATOM 11823 N N . GLY B 1 610 ? 10.297 51.938 32.469 1 97.56 610 GLY B N 1
ATOM 11824 C CA . GLY B 1 610 ? 9.953 52 33.875 1 97.56 610 GLY B CA 1
ATOM 11825 C C . GLY B 1 610 ? 9.852 53.406 34.438 1 97.56 610 GLY B C 1
ATOM 11826 O O . GLY B 1 610 ? 10.617 54.281 34.031 1 97.56 610 GLY B O 1
ATOM 11827 N N . HIS B 1 611 ? 8.906 53.625 35.281 1 97.62 611 HIS B N 1
ATOM 11828 C CA . HIS B 1 611 ? 8.781 54.875 36.031 1 97.62 611 HIS B CA 1
ATOM 11829 C C . HIS B 1 611 ? 9.5 54.781 37.375 1 97.62 611 HIS B C 1
ATOM 11831 O O . HIS B 1 611 ? 9.094 54.031 38.25 1 97.62 611 HIS B O 1
ATOM 11837 N N . SER B 1 612 ? 10.516 55.594 37.562 1 95.81 612 SER B N 1
ATOM 11838 C CA . SER B 1 612 ? 11.266 55.625 38.812 1 95.81 612 SER B CA 1
ATOM 11839 C C . SER B 1 612 ? 11.719 54.219 39.188 1 95.81 612 SER B C 1
ATOM 11841 O O . SER B 1 612 ? 12.367 53.531 38.406 1 95.81 612 SER B O 1
ATOM 11843 N N . VAL B 1 613 ? 11.25 53.656 40.344 1 95.62 613 VAL B N 1
ATOM 11844 C CA . VAL B 1 613 ? 11.703 52.344 40.844 1 95.62 613 VAL B CA 1
ATOM 11845 C C . VAL B 1 613 ? 11.289 51.25 39.875 1 95.62 613 VAL B C 1
ATOM 11847 O O . VAL B 1 613 ? 11.914 50.188 39.844 1 95.62 613 VAL B O 1
ATOM 11850 N N . GLY B 1 614 ? 10.305 51.469 39 1 97.75 614 GLY B N 1
ATOM 11851 C CA . GLY B 1 614 ? 9.867 50.469 38.031 1 97.75 614 GLY B CA 1
ATOM 11852 C C . GLY B 1 614 ? 10.945 50.125 37 1 97.75 614 GLY B C 1
ATOM 11853 O O . GLY B 1 614 ? 10.883 49.062 36.375 1 97.75 614 GLY B O 1
ATOM 11854 N N . GLU B 1 615 ? 11.961 50.969 36.875 1 97.56 615 GLU B N 1
ATOM 11855 C CA . GLU B 1 615 ? 13.055 50.719 35.938 1 97.56 615 GLU B CA 1
ATOM 11856 C C . GLU B 1 615 ? 13.844 49.469 36.344 1 97.56 615 GLU B C 1
ATOM 11858 O O . GLU B 1 615 ? 14.43 48.812 35.5 1 97.56 615 GLU B O 1
ATOM 11863 N N . ILE B 1 616 ? 13.828 49.188 37.594 1 97.88 616 ILE B N 1
ATOM 11864 C CA . ILE B 1 616 ? 14.57 48 38.062 1 97.88 616 ILE B CA 1
ATOM 11865 C C . ILE B 1 616 ? 13.914 46.75 37.531 1 97.88 616 ILE B C 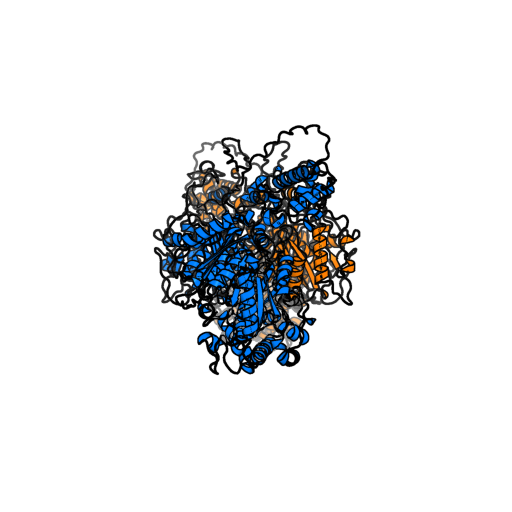1
ATOM 11867 O O . ILE B 1 616 ? 14.594 45.875 36.969 1 97.88 616 ILE B O 1
ATOM 11871 N N . ALA B 1 617 ? 12.617 46.688 37.656 1 98.19 617 ALA B N 1
ATOM 11872 C CA . ALA B 1 617 ? 11.891 45.562 37.094 1 98.19 617 ALA B CA 1
ATOM 11873 C C . ALA B 1 617 ? 12 45.531 35.562 1 98.19 617 ALA B C 1
ATOM 11875 O O . ALA B 1 617 ? 12.086 44.469 34.938 1 98.19 617 ALA B O 1
ATOM 11876 N N . ALA B 1 618 ? 11.969 46.688 34.906 1 98.12 618 ALA B N 1
ATOM 11877 C CA . ALA B 1 618 ? 12.125 46.781 33.469 1 98.12 618 ALA B CA 1
ATOM 11878 C C . ALA B 1 618 ? 13.469 46.219 33.031 1 98.12 618 ALA B C 1
ATOM 11880 O O . ALA B 1 618 ? 13.547 45.469 32.031 1 98.12 618 ALA B O 1
ATOM 11881 N N . CYS B 1 619 ? 14.492 46.562 33.719 1 97.25 619 CYS B N 1
ATOM 11882 C CA . CYS B 1 619 ? 15.828 46.094 33.406 1 97.25 619 CYS B CA 1
ATOM 11883 C C . CYS B 1 619 ? 15.938 44.562 33.625 1 97.25 619 CYS B C 1
ATOM 11885 O O . CYS B 1 619 ? 16.609 43.875 32.844 1 97.25 619 CYS B O 1
ATOM 11887 N N . ALA B 1 620 ? 15.273 44.125 34.625 1 97.06 620 ALA B N 1
ATOM 11888 C CA . ALA B 1 620 ? 15.234 42.688 34.844 1 97.06 620 ALA B CA 1
ATOM 11889 C C . ALA B 1 620 ? 14.508 41.969 33.688 1 97.06 620 ALA B C 1
ATOM 11891 O O . ALA B 1 620 ? 14.945 40.938 33.219 1 97.06 620 ALA B O 1
ATOM 11892 N N . ALA B 1 621 ? 13.438 42.531 33.25 1 97.12 621 ALA B N 1
ATOM 11893 C CA . ALA B 1 621 ? 12.656 41.969 32.156 1 97.12 621 ALA B CA 1
ATOM 11894 C C . ALA B 1 621 ? 13.453 41.969 30.859 1 97.12 621 ALA B C 1
ATOM 11896 O O . ALA B 1 621 ? 13.305 41.062 30.031 1 97.12 621 ALA B O 1
ATOM 11897 N N . ALA B 1 622 ? 14.328 42.938 30.672 1 96.88 622 ALA B N 1
ATOM 11898 C CA . ALA B 1 622 ? 15.117 43.062 29.453 1 96.88 622 ALA B CA 1
ATOM 11899 C C . ALA B 1 622 ? 16.406 42.25 29.531 1 96.88 622 ALA B C 1
ATOM 11901 O O . ALA B 1 622 ? 17.141 42.125 28.562 1 96.88 622 ALA B O 1
ATOM 11902 N N . GLY B 1 623 ? 16.688 41.719 30.734 1 95 623 GLY B N 1
ATOM 11903 C CA . GLY B 1 623 ? 17.891 40.938 30.922 1 95 623 GLY B CA 1
ATOM 11904 C C . GLY B 1 623 ? 19.109 41.781 31.219 1 95 623 GLY B C 1
ATOM 11905 O O . GLY B 1 623 ? 20.234 41.281 31.25 1 95 623 GLY B O 1
ATOM 11906 N N . VAL B 1 624 ? 18.891 43.062 31.406 1 96.25 624 VAL B N 1
ATOM 11907 C CA . VAL B 1 624 ? 19.984 43.969 31.766 1 96.25 624 VAL B CA 1
ATOM 11908 C C . VAL B 1 624 ? 20.484 43.625 33.188 1 96.25 624 VAL B C 1
ATOM 11910 O O . VAL B 1 624 ? 21.672 43.75 33.469 1 96.25 624 VAL B O 1
ATOM 11913 N N . LEU B 1 625 ? 19.531 43.312 34.062 1 96.19 625 LEU B N 1
ATOM 11914 C CA . LEU B 1 625 ? 19.844 42.844 35.406 1 96.19 625 LEU B CA 1
ATOM 11915 C C . LEU B 1 625 ? 19.328 41.438 35.625 1 96.19 625 LEU B C 1
ATOM 11917 O O . LEU B 1 625 ? 18.219 41.094 35.219 1 96.19 625 LEU B O 1
ATOM 11921 N N . ASP B 1 626 ? 20.219 40.688 36.219 1 95.44 626 ASP B N 1
ATOM 11922 C CA . ASP B 1 626 ? 19.734 39.375 36.719 1 95.44 626 ASP B CA 1
ATOM 11923 C C . ASP B 1 626 ? 18.641 39.562 37.75 1 95.44 626 ASP B C 1
ATOM 11925 O O . ASP B 1 626 ? 18.719 40.469 38.594 1 95.44 626 ASP B O 1
ATOM 11929 N N . PRO B 1 627 ? 17.625 38.719 37.656 1 96.62 627 PRO B N 1
ATOM 11930 C CA . PRO B 1 627 ? 16.5 38.875 38.594 1 96.62 627 PRO B CA 1
ATOM 11931 C C . PRO B 1 627 ? 16.953 38.906 40.062 1 96.62 627 PRO B C 1
ATOM 11933 O O . PRO B 1 627 ? 16.438 39.688 40.844 1 96.62 627 PRO B O 1
ATOM 11936 N N . ALA B 1 628 ? 17.875 38.062 40.438 1 96.94 628 ALA B N 1
ATOM 11937 C CA . ALA B 1 628 ? 18.359 38.062 41.781 1 96.94 628 ALA B CA 1
ATOM 11938 C C . ALA B 1 628 ? 19.078 39.344 42.156 1 96.94 628 ALA B C 1
ATOM 11940 O O . ALA B 1 628 ? 18.922 39.875 43.25 1 96.94 628 ALA B O 1
ATOM 11941 N N . ALA B 1 629 ? 19.859 39.844 41.188 1 96.88 629 ALA B N 1
ATOM 11942 C CA . ALA B 1 629 ? 20.562 41.094 41.406 1 96.88 629 ALA B CA 1
ATOM 11943 C C . ALA B 1 629 ? 19.578 42.25 41.469 1 96.88 629 ALA B C 1
ATOM 11945 O O . ALA B 1 629 ? 19.781 43.188 42.25 1 96.88 629 ALA B O 1
ATOM 11946 N N . ALA B 1 630 ? 18.625 42.188 40.656 1 98 630 ALA B N 1
ATOM 11947 C CA . ALA B 1 630 ? 17.594 43.25 40.688 1 98 630 ALA B CA 1
ATOM 11948 C C . ALA B 1 630 ? 16.844 43.25 42.031 1 98 630 ALA B C 1
ATOM 11950 O O . ALA B 1 630 ? 16.531 44.312 42.562 1 98 630 ALA B O 1
ATOM 11951 N N . ALA B 1 631 ? 16.547 42.062 42.531 1 98.31 631 ALA B N 1
ATOM 11952 C CA . ALA B 1 631 ? 15.883 41.938 43.812 1 98.31 631 ALA B CA 1
ATOM 11953 C C . ALA B 1 631 ? 16.734 42.562 44.938 1 98.31 631 ALA B C 1
ATOM 11955 O O . ALA B 1 631 ? 16.219 43.281 45.781 1 98.31 631 ALA B O 1
ATOM 11956 N N . ALA B 1 632 ? 17.984 42.25 44.906 1 97.94 632 ALA B N 1
ATOM 11957 C CA . ALA B 1 632 ? 18.906 42.812 45.875 1 97.94 632 ALA B CA 1
ATOM 11958 C C . ALA B 1 632 ? 18.953 44.344 45.781 1 97.94 632 ALA B C 1
ATOM 11960 O O . ALA B 1 632 ? 18.969 45.031 46.812 1 97.94 632 ALA B O 1
ATOM 11961 N N . LEU B 1 633 ? 19.016 44.781 44.594 1 98.12 633 LEU B N 1
ATOM 11962 C CA . LEU B 1 633 ? 19.141 46.219 44.344 1 98.12 633 LEU B CA 1
ATOM 11963 C C . LEU B 1 633 ? 17.906 46.969 44.875 1 98.12 633 LEU B C 1
ATOM 11965 O O . LEU B 1 633 ? 18.031 48 45.5 1 98.12 633 LEU B O 1
ATOM 11969 N N . VAL B 1 634 ? 16.703 46.469 44.625 1 98.38 634 VAL B N 1
ATOM 11970 C CA . VAL B 1 634 ? 15.484 47.188 44.969 1 98.38 634 VAL B CA 1
ATOM 11971 C C . VAL B 1 634 ? 15.328 47.188 46.5 1 98.38 634 VAL B C 1
ATOM 11973 O O . VAL B 1 634 ? 14.812 48.156 47.062 1 98.38 634 VAL B O 1
ATOM 11976 N N . VAL B 1 635 ? 15.672 46.094 47.188 1 98.12 635 VAL B N 1
ATOM 11977 C CA . VAL B 1 635 ? 15.609 46.031 48.656 1 98.12 635 VAL B CA 1
ATOM 11978 C C . VAL B 1 635 ? 16.609 47.031 49.219 1 98.12 635 VAL B C 1
ATOM 11980 O O . VAL B 1 635 ? 16.281 47.781 50.156 1 98.12 635 VAL B O 1
ATOM 11983 N N . THR B 1 636 ? 17.797 47.031 48.719 1 98.06 636 THR B N 1
ATOM 11984 C CA . THR B 1 636 ? 18.844 47.938 49.156 1 98.06 636 THR B CA 1
ATOM 11985 C C . THR B 1 636 ? 18.406 49.375 48.969 1 98.06 636 THR B C 1
ATOM 11987 O O . THR B 1 636 ? 18.578 50.219 49.844 1 98.06 636 THR B O 1
ATOM 11990 N N . ARG B 1 637 ? 17.922 49.688 47.844 1 97.69 637 ARG B N 1
ATOM 11991 C CA . ARG B 1 637 ? 17.453 51.031 47.531 1 97.69 637 ARG B CA 1
ATOM 11992 C C . ARG B 1 637 ? 16.375 51.469 48.531 1 97.69 637 ARG B C 1
ATOM 11994 O O . ARG B 1 637 ? 16.453 52.594 49.062 1 97.69 637 ARG B O 1
ATOM 12001 N N . GLY B 1 638 ? 15.383 50.594 48.688 1 96 638 GLY B N 1
ATOM 12002 C CA . GLY B 1 638 ? 14.336 50.906 49.656 1 96 638 GLY B CA 1
ATOM 12003 C C . GLY B 1 638 ? 14.867 51.125 51.062 1 96 638 GLY B C 1
ATOM 12004 O O . GLY B 1 638 ? 14.438 52.031 51.781 1 96 638 GLY B O 1
ATOM 12005 N N . ALA B 1 639 ? 15.734 50.344 51.469 1 95.88 639 ALA B N 1
ATOM 12006 C CA . ALA B 1 639 ? 16.312 50.406 52.812 1 95.88 639 ALA B CA 1
ATOM 12007 C C . ALA B 1 639 ? 17.125 51.688 52.969 1 95.88 639 ALA B C 1
ATOM 12009 O O . ALA B 1 639 ? 17.031 52.375 54.031 1 95.88 639 ALA B O 1
ATOM 12010 N N . LEU B 1 640 ? 17.922 52.062 52.031 1 96.31 640 LEU B N 1
ATOM 12011 C CA . LEU B 1 640 ? 18.75 53.25 52.062 1 96.31 640 LEU B CA 1
ATOM 12012 C C . LEU B 1 640 ? 17.875 54.5 52.094 1 96.31 640 LEU B C 1
ATOM 12014 O O . LEU B 1 640 ? 18.125 55.406 52.906 1 96.31 640 LEU B O 1
ATOM 12018 N N . MET B 1 641 ? 16.875 54.562 51.312 1 94.81 641 MET B N 1
ATOM 12019 C CA . MET B 1 641 ? 15.961 55.688 51.312 1 94.81 641 MET B CA 1
ATOM 12020 C C . MET B 1 641 ? 15.188 55.812 52.625 1 94.81 641 MET B C 1
ATOM 12022 O O . MET B 1 641 ? 15.008 56.906 53.156 1 94.81 641 MET B O 1
ATOM 12026 N N . GLY B 1 642 ? 14.758 54.656 53.094 1 91.38 642 GLY B N 1
ATOM 12027 C CA . GLY B 1 642 ? 14.016 54.625 54.344 1 91.38 642 GLY B CA 1
ATOM 12028 C C . GLY B 1 642 ? 14.836 55.031 55.562 1 91.38 642 GLY B C 1
ATOM 12029 O O . GLY B 1 642 ? 14.289 55.5 56.562 1 91.38 642 GLY B O 1
ATOM 12030 N N . ALA B 1 643 ? 16.078 54.938 55.438 1 92.12 643 ALA B N 1
ATOM 12031 C CA . ALA B 1 643 ? 16.969 55.25 56.562 1 92.12 643 ALA B CA 1
ATOM 12032 C C . ALA B 1 643 ? 17.219 56.75 56.656 1 92.12 643 ALA B C 1
ATOM 12034 O O . ALA B 1 643 ? 17.688 57.25 57.688 1 92.12 643 ALA B O 1
ATOM 12035 N N . LEU B 1 644 ? 16.828 57.5 55.656 1 93 644 LEU B N 1
ATOM 12036 C CA . LEU B 1 644 ? 17 58.938 55.656 1 93 644 LEU B CA 1
ATOM 12037 C C . LEU B 1 644 ? 15.984 59.594 56.594 1 93 644 LEU B C 1
ATOM 12039 O O . LEU B 1 644 ? 14.906 59.062 56.844 1 93 644 LEU B O 1
ATOM 12043 N N . PRO B 1 645 ? 16.312 60.75 57.188 1 86.12 645 PRO B N 1
ATOM 12044 C CA . PRO B 1 645 ? 15.383 61.406 58.094 1 86.12 645 PRO B CA 1
ATOM 12045 C C . PRO B 1 645 ? 14.086 61.812 57.406 1 86.12 645 PRO B C 1
ATOM 12047 O O . PRO B 1 645 ? 14.094 62.25 56.25 1 86.12 645 PRO B O 1
ATOM 12050 N N . ALA B 1 646 ? 13.07 61.719 58.219 1 80.88 646 ALA B N 1
ATOM 12051 C CA . ALA B 1 646 ? 11.758 62.156 57.719 1 80.88 646 ALA B CA 1
ATOM 12052 C C . ALA B 1 646 ? 11.68 63.656 57.625 1 80.88 646 ALA B C 1
ATOM 12054 O O . ALA B 1 646 ? 12.492 64.375 58.25 1 80.88 646 ALA B O 1
ATOM 12055 N N . GLY B 1 647 ? 10.812 64.188 56.812 1 83.69 647 GLY B N 1
ATOM 12056 C CA . GLY B 1 647 ? 10.633 65.625 56.75 1 83.69 647 GLY B CA 1
ATOM 12057 C C . GLY B 1 647 ? 10.492 66.188 55.344 1 83.69 647 GLY B C 1
ATOM 12058 O O . GLY B 1 647 ? 10.289 67.375 55.125 1 83.69 647 GLY B O 1
ATOM 12059 N N . GLY B 1 648 ? 10.633 65.312 54.438 1 90 648 GLY B N 1
ATOM 12060 C CA . GLY B 1 648 ? 10.414 65.75 53.062 1 90 648 GLY B CA 1
ATOM 12061 C C . GLY B 1 648 ? 9.094 65.25 52.5 1 90 648 GLY B C 1
ATOM 12062 O O . GLY B 1 648 ? 8.508 64.312 53.031 1 90 648 GLY B O 1
ATOM 12063 N N . THR B 1 649 ? 8.547 65.938 51.5 1 91.88 649 THR B N 1
ATOM 12064 C CA . THR B 1 649 ? 7.305 65.5 50.844 1 91.88 649 THR B CA 1
ATOM 12065 C C . THR B 1 649 ? 7.355 65.812 49.344 1 91.88 649 THR B C 1
ATOM 12067 O O . THR B 1 649 ? 8.383 66.312 48.844 1 91.88 649 THR B O 1
ATOM 12070 N N . MET B 1 650 ? 6.254 65.438 48.688 1 94.06 650 MET B N 1
ATOM 12071 C CA . MET B 1 650 ? 6.16 65.625 47.25 1 94.06 650 MET B CA 1
ATOM 12072 C C . MET B 1 650 ? 4.816 66.25 46.875 1 94.06 650 MET B C 1
ATOM 12074 O O . MET B 1 650 ? 3.822 66.062 47.594 1 94.06 650 MET B O 1
ATOM 12078 N N . LEU B 1 651 ? 4.777 67.062 45.812 1 94.88 651 LEU B N 1
ATOM 12079 C CA . LEU B 1 651 ? 3.604 67.812 45.375 1 94.88 651 LEU B CA 1
ATOM 12080 C C . LEU B 1 651 ? 3.385 67.625 43.875 1 94.88 651 LEU B C 1
ATOM 12082 O O . LEU B 1 651 ? 4.238 68 43.062 1 94.88 651 LEU B O 1
ATOM 12086 N N . ALA B 1 652 ? 2.244 67 43.562 1 94.75 652 ALA B N 1
ATOM 12087 C CA . ALA B 1 652 ? 1.844 66.938 42.156 1 94.75 652 ALA B CA 1
ATOM 12088 C C . ALA B 1 652 ? 1.147 68.25 41.75 1 94.75 652 ALA B C 1
ATOM 12090 O O . ALA B 1 652 ? 0.357 68.812 42.5 1 94.75 652 ALA B O 1
ATOM 12091 N N . ALA B 1 653 ? 1.476 68.75 40.562 1 96.19 653 ALA B N 1
ATOM 12092 C CA . ALA B 1 653 ? 0.906 70 40.094 1 96.19 653 ALA B CA 1
ATOM 12093 C C . ALA B 1 653 ? 0.546 69.938 38.594 1 96.19 653 ALA B C 1
ATOM 12095 O O . ALA B 1 653 ? 1.281 69.312 37.812 1 96.19 653 ALA B O 1
ATOM 12096 N N . ARG B 1 654 ? -0.588 70.438 38.25 1 95.31 654 ARG B N 1
ATOM 12097 C CA . ARG B 1 654 ? -0.97 70.625 36.844 1 95.31 654 ARG B CA 1
ATOM 12098 C C . ARG B 1 654 ? -0.289 71.812 36.188 1 95.31 654 ARG B C 1
ATOM 12100 O O . ARG B 1 654 ? -0.902 72.875 36.062 1 95.31 654 ARG B O 1
ATOM 12107 N N . LEU B 1 655 ? 0.915 71.562 35.781 1 94.5 655 LEU B N 1
ATOM 12108 C CA . LEU B 1 655 ? 1.773 72.625 35.281 1 94.5 655 LEU B CA 1
ATOM 12109 C C . LEU B 1 655 ? 2.682 72.125 34.188 1 94.5 655 LEU B C 1
ATOM 12111 O O . LEU B 1 655 ? 3.221 71 34.281 1 94.5 655 LEU B O 1
ATOM 12115 N N . PRO B 1 656 ? 2.844 72.938 33.094 1 93.44 656 PRO B N 1
ATOM 12116 C CA . PRO B 1 656 ? 3.83 72.5 32.094 1 93.44 656 PRO B CA 1
ATOM 12117 C C . PRO B 1 656 ? 5.258 72.5 32.625 1 93.44 656 PRO B C 1
ATOM 12119 O O . PRO B 1 656 ? 5.621 73.375 33.406 1 93.44 656 PRO B O 1
ATOM 12122 N N . ALA B 1 657 ? 6.012 71.562 32.125 1 90.06 657 ALA B N 1
ATOM 12123 C CA . ALA B 1 657 ? 7.379 71.438 32.625 1 90.06 657 ALA B CA 1
ATOM 12124 C C . ALA B 1 657 ? 8.203 72.688 32.438 1 90.06 657 ALA B C 1
ATOM 12126 O O . ALA B 1 657 ? 9.07 73 33.25 1 90.06 657 ALA B O 1
ATOM 12127 N N . GLU B 1 658 ? 7.941 73.438 31.453 1 90.88 658 GLU B N 1
ATOM 12128 C CA . GLU B 1 658 ? 8.695 74.625 31.125 1 90.88 658 GLU B CA 1
ATOM 12129 C C . GLU B 1 658 ? 8.531 75.688 32.219 1 90.88 658 GLU B C 1
ATOM 12131 O O . GLU B 1 658 ? 9.43 76.5 32.438 1 90.88 658 GLU B O 1
ATOM 12136 N N . LEU B 1 659 ? 7.426 75.625 32.875 1 93.62 659 LEU B N 1
ATOM 12137 C CA . LEU B 1 659 ? 7.125 76.625 33.906 1 93.62 659 LEU B CA 1
ATOM 12138 C C . LEU B 1 659 ? 7.559 76.125 35.281 1 93.62 659 LEU B C 1
ATOM 12140 O O . LEU B 1 659 ? 7.637 76.938 36.219 1 93.62 659 LEU B O 1
ATOM 12144 N N . ALA B 1 660 ? 7.844 74.875 35.312 1 94.06 660 ALA B N 1
ATOM 12145 C CA . ALA B 1 660 ? 8.133 74.25 36.594 1 94.06 660 ALA B CA 1
ATOM 12146 C C . ALA B 1 660 ? 9.43 74.812 37.188 1 94.06 660 ALA B C 1
ATOM 12148 O O . ALA B 1 660 ? 9.57 74.938 38.406 1 94.06 660 ALA B O 1
ATOM 12149 N N . ASP B 1 661 ? 10.367 75.25 36.375 1 91.25 661 ASP B N 1
ATOM 12150 C CA . ASP B 1 661 ? 11.688 75.688 36.812 1 91.25 661 ASP B CA 1
ATOM 12151 C C . ASP B 1 661 ? 11.578 76.875 37.75 1 91.25 661 ASP B C 1
ATOM 12153 O O . ASP B 1 661 ? 12.422 77.062 38.625 1 91.25 661 ASP B O 1
ATOM 12157 N N . GLU B 1 662 ? 10.539 77.625 37.625 1 92.75 662 GLU B N 1
ATOM 12158 C CA . GLU B 1 662 ? 10.32 78.812 38.438 1 92.75 662 GLU B CA 1
ATOM 12159 C C . GLU B 1 662 ? 10.156 78.438 39.938 1 92.75 662 GLU B C 1
ATOM 12161 O O . GLU B 1 662 ? 10.422 79.25 40.812 1 92.75 662 GLU B O 1
ATOM 12166 N N . PHE B 1 663 ? 9.758 77.312 40.125 1 94.25 663 PHE B N 1
ATOM 12167 C CA . PHE B 1 663 ? 9.414 76.938 41.469 1 94.25 663 PHE B CA 1
ATOM 12168 C C . PHE B 1 663 ? 10.484 76.062 42.062 1 94.25 663 PHE B C 1
ATOM 12170 O O . PHE B 1 663 ? 10.367 75.562 43.219 1 94.25 663 PHE B O 1
ATOM 12177 N N . VAL B 1 664 ? 11.477 75.688 41.312 1 94 664 VAL B N 1
ATOM 12178 C CA . VAL B 1 664 ? 12.602 74.938 41.781 1 94 664 VAL B CA 1
ATOM 12179 C C . VAL B 1 664 ? 13.68 75.812 42.375 1 94 664 VAL B C 1
ATOM 12181 O O . VAL B 1 664 ? 14.297 76.625 41.656 1 94 664 VAL B O 1
ATOM 12184 N N . SER B 1 665 ? 13.805 75.875 43.625 1 88.19 665 SER B N 1
ATOM 12185 C CA . SER B 1 665 ? 14.797 76.688 44.312 1 88.19 665 SER B CA 1
ATOM 12186 C C . SER B 1 665 ? 15.328 76.062 45.562 1 88.19 665 SER B C 1
ATOM 12188 O O . SER B 1 665 ? 14.555 75.5 46.375 1 88.19 665 SER B O 1
ATOM 12190 N N . GLY B 1 666 ? 16.641 76.125 45.75 1 87.38 666 GLY B N 1
ATOM 12191 C CA . GLY B 1 666 ? 17.25 75.562 46.938 1 87.38 666 GLY B CA 1
ATOM 12192 C C . GLY B 1 666 ? 17.016 74.062 47.062 1 87.38 666 GLY B C 1
ATOM 12193 O O . GLY B 1 666 ? 17.391 73.25 46.156 1 87.38 666 GLY B O 1
ATOM 12194 N N . PRO B 1 667 ? 16.25 73.75 48.156 1 90.62 667 PRO B N 1
ATOM 12195 C CA . PRO B 1 667 ? 16.062 72.312 48.406 1 90.62 667 PRO B CA 1
ATOM 12196 C C . PRO B 1 667 ? 14.859 71.75 47.625 1 90.62 667 PRO B C 1
ATOM 12198 O O . PRO B 1 667 ? 14.641 70.5 47.656 1 90.62 667 PRO B O 1
ATOM 12201 N N . VAL B 1 668 ? 14.07 72.562 46.969 1 94.69 668 VAL B N 1
ATOM 12202 C CA . VAL B 1 668 ? 12.93 72.062 46.188 1 94.69 668 VAL B CA 1
ATOM 12203 C C . VAL B 1 668 ? 13.398 71.688 44.812 1 94.69 668 VAL B C 1
ATOM 12205 O O . VAL B 1 668 ? 14.109 72.438 44.125 1 94.69 668 VAL B O 1
ATOM 12208 N N . ALA B 1 669 ? 13.086 70.438 44.438 1 95.88 669 ALA B N 1
ATOM 12209 C CA . ALA B 1 669 ? 13.492 69.938 43.156 1 95.88 669 ALA B CA 1
ATOM 12210 C C . ALA B 1 669 ? 12.273 69.5 42.312 1 95.88 669 ALA B C 1
ATOM 12212 O O . ALA B 1 669 ? 11.18 69.312 42.844 1 95.88 669 ALA B O 1
ATOM 12213 N N . LEU B 1 670 ? 12.438 69.562 40.969 1 96.44 670 LEU B N 1
ATOM 12214 C CA . LEU B 1 670 ? 11.477 68.938 40.062 1 96.44 670 LEU B CA 1
ATOM 12215 C C . LEU B 1 670 ? 11.688 67.438 40.031 1 96.44 670 LEU B C 1
ATOM 12217 O O . LEU B 1 670 ? 12.609 66.938 39.375 1 96.44 670 LEU B O 1
ATOM 12221 N N . ALA B 1 671 ? 10.773 66.75 40.688 1 96.12 671 ALA B N 1
ATOM 12222 C CA . ALA B 1 671 ? 10.953 65.312 40.875 1 96.12 671 ALA B CA 1
ATOM 12223 C C . ALA B 1 671 ? 10.578 64.5 39.625 1 96.12 671 ALA B C 1
ATOM 12225 O O . ALA B 1 671 ? 11.203 63.5 39.312 1 96.12 671 ALA B O 1
ATOM 12226 N N . ALA B 1 672 ? 9.5 64.875 38.938 1 96.56 672 ALA B N 1
ATOM 12227 C CA . ALA B 1 672 ? 9.039 64.125 37.781 1 96.56 672 ALA B CA 1
ATOM 12228 C C . ALA B 1 672 ? 8.305 65.062 36.812 1 96.56 672 ALA B C 1
ATOM 12230 O O . ALA B 1 672 ? 7.629 66 37.188 1 96.56 672 ALA B O 1
ATOM 12231 N N . VAL B 1 673 ? 8.477 64.812 35.562 1 97 673 VAL B N 1
ATOM 12232 C CA . VAL B 1 673 ? 7.664 65.312 34.438 1 97 673 VAL B CA 1
ATOM 12233 C C . VAL B 1 673 ? 6.809 64.188 33.875 1 97 673 VAL B C 1
ATOM 12235 O O . VAL B 1 673 ? 7.273 63.406 33.031 1 97 673 VAL B O 1
ATOM 12238 N N . ASN B 1 674 ? 5.559 64.125 34.25 1 95.56 674 ASN B N 1
ATOM 12239 C CA . ASN B 1 674 ? 4.707 62.938 33.969 1 95.56 674 ASN B CA 1
ATOM 12240 C C . ASN B 1 674 ? 3.836 63.156 32.75 1 95.56 674 ASN B C 1
ATOM 12242 O O . ASN B 1 674 ? 3.262 62.188 32.219 1 95.56 674 ASN B O 1
ATOM 12246 N N . GLY B 1 675 ? 3.721 64.312 32.281 1 94.38 675 GLY B N 1
ATOM 12247 C CA . GLY B 1 675 ? 2.932 64.688 31.125 1 94.38 675 GLY B CA 1
ATOM 12248 C C . GLY B 1 675 ? 3.127 66.125 30.656 1 94.38 675 GLY B C 1
ATOM 12249 O O . GLY B 1 675 ? 3.895 66.875 31.266 1 94.38 675 GLY B O 1
ATOM 12250 N N . PRO B 1 676 ? 2.404 66.5 29.641 1 93.06 676 PRO B N 1
ATOM 12251 C CA . PRO B 1 676 ? 2.557 67.875 29.125 1 93.06 676 PRO B CA 1
ATOM 12252 C C . PRO B 1 676 ? 2.172 68.938 30.141 1 93.06 676 PRO B C 1
ATOM 12254 O O . PRO B 1 676 ? 2.793 70 30.203 1 93.06 676 PRO B O 1
ATOM 12257 N N . ASP B 1 677 ? 1.207 68.562 31 1 93.81 677 ASP B N 1
ATOM 12258 C CA . ASP B 1 677 ? 0.755 69.5 32.031 1 93.81 677 ASP B CA 1
ATOM 12259 C C . ASP B 1 677 ? 0.75 68.875 33.406 1 93.81 677 ASP B C 1
ATOM 12261 O O . ASP B 1 677 ? -0.171 69.062 34.188 1 93.81 677 ASP B O 1
ATOM 12265 N N . SER B 1 678 ? 1.666 68 33.594 1 95.38 678 SER B N 1
ATOM 12266 C CA . SER B 1 678 ? 1.702 67.312 34.875 1 95.38 678 SER B CA 1
ATOM 12267 C C . SER B 1 678 ? 3.133 67.125 35.375 1 95.38 678 SER B C 1
ATOM 12269 O O . SER B 1 678 ? 3.941 66.438 34.781 1 95.38 678 SER B O 1
ATOM 12271 N N . VAL B 1 679 ? 3.457 67.75 36.5 1 96.56 679 VAL B N 1
ATOM 12272 C CA . VAL B 1 679 ? 4.785 67.688 37.094 1 96.56 679 VAL B CA 1
ATOM 12273 C C . VAL B 1 679 ? 4.664 67.375 38.594 1 96.56 679 VAL B C 1
ATOM 12275 O O . VAL B 1 679 ? 3.592 67.562 39.188 1 96.56 679 VAL B O 1
ATOM 12278 N N . THR B 1 680 ? 5.691 66.938 39.188 1 96.5 680 THR B N 1
ATOM 12279 C CA . THR B 1 680 ? 5.781 66.688 40.625 1 96.5 680 THR B CA 1
ATOM 12280 C C . THR B 1 680 ? 7.012 67.375 41.219 1 96.5 680 THR B C 1
ATOM 12282 O O . THR B 1 680 ? 8.109 67.25 40.688 1 96.5 680 THR B O 1
ATOM 12285 N N . PHE B 1 681 ? 6.816 68.062 42.312 1 96.75 681 PHE B N 1
ATOM 12286 C CA . PHE B 1 681 ? 7.91 68.688 43.062 1 96.75 681 PHE B CA 1
ATOM 12287 C C . PHE B 1 681 ? 8.227 67.938 44.312 1 96.75 681 PHE B C 1
ATOM 12289 O O . PHE B 1 681 ? 7.355 67.25 44.875 1 96.75 681 PHE B O 1
ATOM 12296 N N . SER B 1 682 ? 9.469 67.938 44.781 1 96.56 682 SER B N 1
ATOM 12297 C CA . SER B 1 682 ? 9.875 67.312 46.031 1 96.56 682 SER B CA 1
ATOM 12298 C C . SER B 1 682 ? 10.812 68.188 46.844 1 96.56 682 SER B C 1
ATOM 12300 O O . SER B 1 682 ? 11.562 69 46.25 1 96.56 682 SER B O 1
ATOM 12302 N N . GLY B 1 683 ? 10.711 68.125 48.156 1 94.31 683 GLY B N 1
ATOM 12303 C CA . GLY B 1 683 ? 11.516 68.938 49.062 1 94.31 683 GLY B CA 1
ATOM 12304 C C . GLY B 1 683 ? 11.039 68.875 50.5 1 94.31 683 GLY B C 1
ATOM 12305 O O . GLY B 1 683 ? 10.172 68.062 50.844 1 94.31 683 GLY B O 1
ATOM 12306 N N . PRO B 1 684 ? 11.602 69.75 51.312 1 91.94 684 PRO B N 1
ATOM 12307 C CA . PRO B 1 684 ? 11.117 69.812 52.688 1 91.94 684 PRO B CA 1
ATOM 12308 C C . PRO B 1 684 ? 9.656 70.25 52.781 1 91.94 684 PRO B C 1
ATOM 12310 O O . PRO B 1 684 ? 9.203 71.062 52.031 1 91.94 684 PRO B O 1
ATOM 12313 N N . VAL B 1 685 ? 8.938 69.75 53.781 1 92.81 685 VAL B N 1
ATOM 12314 C CA . VAL B 1 685 ? 7.5 69.938 53.938 1 92.81 685 VAL B CA 1
ATOM 12315 C C . VAL B 1 685 ? 7.141 71.438 53.875 1 92.81 685 VAL B C 1
ATOM 12317 O O . VAL B 1 685 ? 6.188 71.812 53.219 1 92.81 685 VAL B O 1
ATOM 12320 N N . GLU B 1 686 ? 7.992 72.188 54.531 1 92.31 686 GLU B N 1
ATOM 12321 C CA . GLU B 1 686 ? 7.691 73.625 54.625 1 92.31 686 GLU B CA 1
ATOM 12322 C C . GLU B 1 686 ? 7.867 74.312 53.281 1 92.31 686 GLU B C 1
ATOM 12324 O O . GLU B 1 686 ? 7.055 75.188 52.906 1 92.31 686 GLU B O 1
ATOM 12329 N N . ARG B 1 687 ? 8.961 74 52.656 1 94.06 687 ARG B N 1
ATOM 12330 C CA . ARG B 1 687 ? 9.25 74.625 51.344 1 94.06 687 ARG B CA 1
ATOM 12331 C C . ARG B 1 687 ? 8.242 74.188 50.281 1 94.06 687 ARG B C 1
ATOM 12333 O O . ARG B 1 687 ? 7.891 74.938 49.406 1 94.06 687 ARG B O 1
ATOM 12340 N N . ILE B 1 688 ? 7.797 72.938 50.344 1 95.06 688 ILE B N 1
ATOM 12341 C CA . ILE B 1 688 ? 6.809 72.438 49.406 1 95.06 688 ILE B CA 1
ATOM 12342 C C . ILE B 1 688 ? 5.457 73.062 49.656 1 95.06 688 ILE B C 1
ATOM 12344 O O . ILE B 1 688 ? 4.707 73.375 48.719 1 95.06 688 ILE B O 1
ATOM 12348 N N . ALA B 1 689 ? 5.117 73.312 50.906 1 94.12 689 ALA B N 1
ATOM 12349 C CA . ALA B 1 689 ? 3.895 74 51.25 1 94.12 689 ALA B CA 1
ATOM 12350 C C . ALA B 1 689 ? 3.896 75.438 50.656 1 94.12 689 ALA B C 1
ATOM 12352 O O . ALA B 1 689 ? 2.857 75.938 50.219 1 94.12 689 ALA B O 1
ATOM 12353 N N . GLU B 1 690 ? 5.016 76 50.688 1 94.75 690 GLU B N 1
ATOM 12354 C CA . GLU B 1 690 ? 5.156 77.312 50.062 1 94.75 690 GLU B CA 1
ATOM 12355 C C . GLU B 1 690 ? 4.906 77.25 48.562 1 94.75 690 GLU B C 1
ATOM 12357 O O . GLU B 1 690 ? 4.242 78.125 48 1 94.75 690 GLU B O 1
ATOM 12362 N N . VAL B 1 691 ? 5.539 76.312 48 1 95.56 691 VAL B N 1
ATOM 12363 C CA . VAL B 1 691 ? 5.344 76.125 46.562 1 95.56 691 VAL B CA 1
ATOM 12364 C C . VAL B 1 691 ? 3.869 75.875 46.281 1 95.56 691 VAL B C 1
ATOM 12366 O O . VAL B 1 691 ? 3.322 76.375 45.312 1 95.56 691 VAL B O 1
ATOM 12369 N N . ALA B 1 692 ? 3.195 75.062 47.031 1 95.81 692 ALA B N 1
ATOM 12370 C CA . ALA B 1 692 ? 1.773 74.75 46.875 1 95.81 692 ALA B CA 1
ATOM 12371 C C . ALA B 1 692 ? 0.937 76 46.969 1 95.81 692 ALA B C 1
ATOM 12373 O O . ALA B 1 692 ? 0.01 76.188 46.188 1 95.81 692 ALA B O 1
ATOM 12374 N N . ASP B 1 693 ? 1.258 76.875 47.875 1 94.81 693 ASP B N 1
ATOM 12375 C CA . ASP B 1 693 ? 0.548 78.125 48.062 1 94.81 693 ASP B CA 1
ATOM 12376 C C . ASP B 1 693 ? 0.722 79.062 46.875 1 94.81 693 ASP B C 1
ATOM 12378 O O . ASP B 1 693 ? -0.234 79.688 46.406 1 94.81 693 ASP B O 1
ATOM 12382 N N . GLN B 1 694 ? 1.942 79.062 46.438 1 95.12 694 GLN B N 1
ATOM 12383 C CA . GLN B 1 694 ? 2.23 79.938 45.281 1 95.12 694 GLN B CA 1
ATOM 12384 C C . GLN B 1 694 ? 1.465 79.438 44.062 1 95.12 694 GLN B C 1
ATOM 12386 O O . GLN B 1 694 ? 0.9 80.25 43.312 1 95.12 694 GLN B O 1
ATOM 12391 N N . LEU B 1 695 ? 1.471 78.188 43.906 1 96 695 LEU B N 1
ATOM 12392 C CA . LEU B 1 695 ? 0.803 77.562 42.75 1 96 695 LEU B CA 1
ATOM 12393 C C . LEU B 1 695 ? -0.711 77.75 42.844 1 96 695 LEU B C 1
ATOM 12395 O O . LEU B 1 695 ? -1.385 78 41.875 1 96 695 LEU B O 1
ATOM 12399 N N . ASN B 1 696 ? -1.195 77.5 44 1 93.81 696 ASN B N 1
ATOM 12400 C CA . ASN B 1 696 ? -2.623 77.688 44.219 1 93.81 696 ASN B CA 1
ATOM 12401 C C . ASN B 1 696 ? -3.035 79.125 44 1 93.81 696 ASN B C 1
ATOM 12403 O O . ASN B 1 696 ? -4.121 79.438 43.469 1 93.81 696 ASN B O 1
ATOM 12407 N N . GLY B 1 697 ? -2.291 80.062 44.406 1 93.88 697 GLY B N 1
ATOM 12408 C CA . GLY B 1 697 ? -2.527 81.438 44.156 1 93.88 697 GLY B CA 1
ATOM 12409 C C . GLY B 1 697 ? -2.609 81.812 42.688 1 93.88 697 GLY B C 1
ATOM 12410 O O . GLY B 1 697 ? -3.295 82.75 42.312 1 93.88 697 GLY B O 1
ATOM 12411 N N . ARG B 1 698 ? -1.91 81 42 1 93.88 698 ARG B N 1
ATOM 12412 C CA . ARG B 1 698 ? -1.915 81.25 40.562 1 93.88 698 ARG B CA 1
ATOM 12413 C C . ARG B 1 698 ? -2.998 80.438 39.906 1 93.88 698 ARG B C 1
ATOM 12415 O O . ARG B 1 698 ? -3.031 80.312 38.656 1 93.88 698 ARG B O 1
ATOM 12422 N N . GLY B 1 699 ? -3.818 79.688 40.625 1 93.94 699 GLY B N 1
ATOM 12423 C CA . GLY B 1 699 ? -4.934 78.875 40.094 1 93.94 699 GLY B CA 1
ATOM 12424 C C . GLY B 1 699 ? -4.523 77.5 39.594 1 93.94 699 GLY B C 1
ATOM 12425 O O . GLY B 1 699 ? -5.277 76.875 38.875 1 93.94 699 GLY B O 1
ATOM 12426 N N . VAL B 1 700 ? -3.32 77.062 39.844 1 95.12 700 VAL B N 1
ATOM 12427 C CA . VAL B 1 700 ? -2.832 75.75 39.438 1 95.12 700 VAL B CA 1
ATOM 12428 C C . VAL B 1 700 ? -3.271 74.75 40.438 1 95.12 700 VAL B C 1
ATOM 12430 O O . VAL B 1 700 ? -3.098 74.938 41.656 1 95.12 700 VAL B O 1
ATOM 12433 N N . HIS B 1 701 ? -3.895 73.688 39.938 1 95.25 701 HIS B N 1
ATOM 12434 C CA . HIS B 1 701 ? -4.34 72.562 40.812 1 95.25 701 HIS B CA 1
ATOM 12435 C C . HIS B 1 701 ? -3.154 71.812 41.344 1 95.25 701 HIS B C 1
ATOM 12437 O O . HIS B 1 701 ? -2.287 71.375 40.562 1 95.25 701 HIS B O 1
ATOM 12443 N N . THR B 1 702 ? -3.033 71.625 42.656 1 94.38 702 THR B N 1
ATOM 12444 C CA . THR B 1 702 ? -1.961 70.812 43.281 1 94.38 702 THR B CA 1
ATOM 12445 C C . THR B 1 702 ? -2.529 69.75 44.188 1 94.38 702 THR B C 1
ATOM 12447 O O . THR B 1 702 ? -3.66 69.875 44.656 1 94.38 702 THR B O 1
ATOM 12450 N N . ARG B 1 703 ? -1.785 68.688 44.312 1 92.62 703 ARG B N 1
ATOM 12451 C CA . ARG B 1 703 ? -2.115 67.625 45.25 1 92.62 703 ARG B CA 1
ATOM 12452 C C . ARG B 1 703 ? -0.873 67.125 45.969 1 92.62 703 ARG B C 1
ATOM 12454 O O . ARG B 1 703 ? 0.101 66.75 45.344 1 92.62 703 ARG B O 1
ATOM 12461 N N . GLU B 1 704 ? -0.935 67.188 47.25 1 90.5 704 GLU B N 1
ATOM 12462 C CA . GLU B 1 704 ? 0.165 66.625 48.031 1 90.5 704 GLU B CA 1
ATOM 12463 C C . GLU B 1 704 ? 0.144 65.125 48.031 1 90.5 704 GLU B C 1
ATOM 12465 O O . GLU B 1 704 ? -0.91 64.5 48.219 1 90.5 704 GLU B O 1
ATOM 12470 N N . LEU B 1 705 ? 1.248 64.5 47.781 1 85.31 705 LEU B N 1
ATOM 12471 C CA . LEU B 1 705 ? 1.354 63.031 47.719 1 85.31 705 LEU B CA 1
ATOM 12472 C C . LEU B 1 705 ? 1.69 62.438 49.094 1 85.31 705 LEU B C 1
ATOM 12474 O O . LEU B 1 705 ? 2.34 63.094 49.906 1 85.31 705 LEU B O 1
ATOM 12478 N N . VAL B 1 706 ? 1.206 61.312 49.344 1 77.88 706 VAL B N 1
ATOM 12479 C CA . VAL B 1 706 ? 1.456 60.656 50.594 1 77.88 706 VAL B CA 1
ATOM 12480 C C . VAL B 1 706 ? 2.777 59.875 50.531 1 77.88 706 VAL B C 1
ATOM 12482 O O . VAL B 1 706 ? 2.809 58.719 50.125 1 77.88 706 VAL B O 1
ATOM 12485 N N . VAL B 1 707 ? 3.816 60.531 50.938 1 80.81 707 VAL B N 1
ATOM 12486 C CA . VAL B 1 707 ? 5.141 59.938 50.938 1 80.81 707 VAL B CA 1
ATOM 12487 C C . VAL B 1 707 ? 5.875 60.281 52.219 1 80.81 707 VAL B C 1
ATOM 12489 O O . VAL B 1 707 ? 5.445 61.156 52.969 1 80.81 707 VAL B O 1
ATOM 12492 N N . SER B 1 708 ? 6.906 59.594 52.438 1 75.94 708 SER B N 1
ATOM 12493 C CA . SER B 1 708 ? 7.645 59.781 53.656 1 75.94 708 SER B CA 1
ATOM 12494 C C . SER B 1 708 ? 8.852 60.688 53.469 1 75.94 708 SER B C 1
ATOM 12496 O O . SER B 1 708 ? 9.383 61.25 54.406 1 75.94 708 SER B O 1
ATOM 12498 N N . HIS B 1 709 ? 9.273 60.781 52.219 1 87.31 709 HIS B N 1
ATOM 12499 C CA . HIS B 1 709 ? 10.5 61.531 51.938 1 87.31 709 HIS B CA 1
ATOM 12500 C C . HIS B 1 709 ? 10.359 62.344 50.656 1 87.31 709 HIS B C 1
ATOM 12502 O O . HIS B 1 709 ? 9.43 62.125 49.875 1 87.31 709 HIS B O 1
ATOM 12508 N N . ALA B 1 710 ? 11.305 63.312 50.531 1 91.81 710 ALA B N 1
ATOM 12509 C CA . ALA B 1 710 ? 11.414 64.062 49.281 1 91.81 710 ALA B CA 1
ATOM 12510 C C . ALA B 1 710 ? 12.211 63.25 48.25 1 91.81 710 ALA B C 1
ATOM 12512 O O . ALA B 1 710 ? 13.414 63.469 48.062 1 91.81 710 ALA B O 1
ATOM 12513 N N . PHE B 1 711 ? 11.484 62.438 47.562 1 92.31 711 PHE B N 1
ATOM 12514 C CA . PHE B 1 711 ? 12.148 61.562 46.594 1 92.31 711 PHE B CA 1
ATOM 12515 C C . PHE B 1 711 ? 12.586 62.375 45.375 1 92.31 711 PHE B C 1
ATOM 12517 O O . PHE B 1 711 ? 12.016 63.438 45.094 1 92.31 711 PHE B O 1
ATOM 12524 N N . HIS B 1 712 ? 13.664 61.844 44.656 1 93.94 712 HIS B N 1
ATOM 12525 C CA . HIS B 1 712 ? 14.18 62.438 43.438 1 93.94 712 HIS B CA 1
ATOM 12526 C C . HIS B 1 712 ? 14.547 63.906 43.688 1 93.94 712 HIS B C 1
ATOM 12528 O O . HIS B 1 712 ? 14.109 64.812 42.938 1 93.94 712 HIS B O 1
ATOM 12534 N N . SER B 1 713 ? 15.25 64.125 44.688 1 93.56 713 SER B N 1
ATOM 12535 C CA . SER B 1 713 ? 15.719 65.438 45.094 1 93.56 713 SER B CA 1
ATOM 12536 C C . SER B 1 713 ? 17.094 65.375 45.75 1 93.56 713 SER B C 1
ATOM 12538 O O . SER B 1 713 ? 17.594 64.25 46.031 1 93.56 713 SER B O 1
ATOM 12540 N N . PRO B 1 714 ? 17.609 66.562 46.062 1 90.31 714 PRO B N 1
ATOM 12541 C CA . PRO B 1 714 ? 18.922 66.562 46.75 1 90.31 714 PRO B CA 1
ATOM 12542 C C . PRO B 1 714 ? 18.875 65.938 48.125 1 90.31 714 PRO B C 1
ATOM 12544 O O . PRO B 1 714 ? 19.922 65.562 48.656 1 90.31 714 PRO B O 1
ATOM 12547 N N . ALA B 1 715 ? 17.734 65.812 48.656 1 92.44 715 ALA B N 1
ATOM 12548 C CA . ALA B 1 715 ? 17.578 65.188 49.969 1 92.44 715 ALA B CA 1
ATOM 12549 C C . ALA B 1 715 ? 18.047 63.719 49.938 1 92.44 715 ALA B C 1
ATOM 12551 O O . ALA B 1 715 ? 18.359 63.156 51 1 92.44 715 ALA B O 1
ATOM 12552 N N . MET B 1 716 ? 18.219 63.094 48.781 1 94.19 716 MET B N 1
ATOM 12553 C CA . MET B 1 716 ? 18.594 61.719 48.625 1 94.19 716 MET B CA 1
ATOM 12554 C C . MET B 1 716 ? 20.109 61.562 48.531 1 94.19 716 MET B C 1
ATOM 12556 O O . MET B 1 716 ? 20.641 60.469 48.594 1 94.19 716 MET B O 1
ATOM 12560 N N . GLU B 1 717 ? 20.875 62.562 48.469 1 93.12 717 GLU B N 1
ATOM 12561 C CA . GLU B 1 717 ? 22.297 62.562 48.188 1 93.12 717 GLU B CA 1
ATOM 12562 C C . GLU B 1 717 ? 23.078 61.75 49.219 1 93.12 717 GLU B C 1
ATOM 12564 O O . GLU B 1 717 ? 24.031 61.062 48.875 1 93.12 717 GLU B O 1
ATOM 12569 N N . PRO B 1 718 ? 22.672 61.781 50.469 1 94.69 718 PRO B N 1
ATOM 12570 C CA . PRO B 1 718 ? 23.469 61.094 51.469 1 94.69 718 PRO B CA 1
ATOM 12571 C C . PRO B 1 718 ? 23.562 59.562 51.219 1 94.69 718 PRO B C 1
ATOM 12573 O O . PRO B 1 718 ? 24.5 58.938 51.656 1 94.69 718 PRO B O 1
ATOM 12576 N N . VAL B 1 719 ? 22.656 59.062 50.531 1 95.56 719 VAL B N 1
ATOM 12577 C CA . VAL B 1 719 ? 22.641 57.625 50.344 1 95.56 719 VAL B CA 1
ATOM 12578 C C . VAL B 1 719 ? 22.984 57.312 48.906 1 95.56 719 VAL B C 1
ATOM 12580 O O . VAL B 1 719 ? 23.078 56.125 48.531 1 95.56 719 VAL B O 1
ATOM 12583 N N . GLY B 1 720 ? 23.25 58.25 48 1 96 720 GLY B N 1
ATOM 12584 C CA . GLY B 1 720 ? 23.531 58.062 46.594 1 96 720 GLY B CA 1
ATOM 12585 C C . GLY B 1 720 ? 24.766 57.219 46.344 1 96 720 GLY B C 1
ATOM 12586 O O . GLY B 1 720 ? 24.766 56.344 45.469 1 96 720 GLY B O 1
ATOM 12587 N N . GLY B 1 721 ? 25.828 57.531 47.031 1 95.81 721 GLY B N 1
ATOM 12588 C CA . GLY B 1 721 ? 27.078 56.781 46.875 1 95.81 721 GLY B CA 1
ATOM 12589 C C . GLY B 1 721 ? 26.953 55.312 47.281 1 95.81 721 GLY B C 1
ATOM 12590 O O . GLY B 1 721 ? 27.484 54.438 46.594 1 95.81 721 GLY B O 1
ATOM 12591 N N . GLU B 1 722 ? 26.312 55.062 48.344 1 96.56 722 GLU B N 1
ATOM 12592 C CA . GLU B 1 722 ? 26.109 53.719 48.812 1 96.56 722 GLU B CA 1
ATOM 12593 C C . GLU B 1 722 ? 25.266 52.906 47.844 1 96.56 722 GLU B C 1
ATOM 12595 O O . GLU B 1 722 ? 25.531 51.719 47.594 1 96.56 722 GLU B O 1
ATOM 12600 N N . LEU B 1 723 ? 24.266 53.531 47.344 1 97.19 723 LEU B N 1
ATOM 12601 C CA . LEU B 1 723 ? 23.453 52.844 46.344 1 97.19 723 LEU B CA 1
ATOM 12602 C C . LEU B 1 723 ? 24.266 52.531 45.125 1 97.19 723 LEU B C 1
ATOM 12604 O O . LEU B 1 723 ? 24.156 51.438 44.562 1 97.19 723 LEU B O 1
ATOM 12608 N N . ALA B 1 724 ? 25.062 53.469 44.625 1 97.44 724 ALA B N 1
ATOM 12609 C CA . ALA B 1 724 ? 25.922 53.281 43.469 1 97.44 724 ALA B CA 1
ATOM 12610 C C . ALA B 1 724 ? 26.875 52.094 43.688 1 97.44 724 ALA B C 1
ATOM 12612 O O . ALA B 1 724 ? 27.109 51.312 42.75 1 97.44 724 ALA B O 1
ATOM 12613 N N . ALA B 1 725 ? 27.297 52 44.844 1 96.44 725 ALA B N 1
ATOM 12614 C CA . ALA B 1 725 ? 28.234 50.938 45.188 1 96.44 725 ALA B CA 1
ATOM 12615 C C . ALA B 1 725 ? 27.531 49.594 45.25 1 96.44 725 ALA B C 1
ATOM 12617 O O . ALA B 1 725 ? 28.125 48.562 44.906 1 96.44 725 ALA B O 1
ATOM 12618 N N . ALA B 1 726 ? 26.344 49.594 45.594 1 95.12 726 ALA B N 1
ATOM 12619 C CA . ALA B 1 726 ? 25.594 48.344 45.781 1 95.12 726 ALA B CA 1
ATOM 12620 C C . ALA B 1 726 ? 25.016 47.875 44.438 1 95.12 726 ALA B C 1
ATOM 12622 O O . ALA B 1 726 ? 24.594 46.719 44.312 1 95.12 726 ALA B O 1
ATOM 12623 N N . ALA B 1 727 ? 24.984 48.719 43.469 1 96.31 727 ALA B N 1
ATOM 12624 C CA . ALA B 1 727 ? 24.359 48.406 42.188 1 96.31 727 ALA B CA 1
ATOM 12625 C C . ALA B 1 727 ? 25.125 47.312 41.469 1 96.31 727 ALA B C 1
ATOM 12627 O O . ALA B 1 727 ? 26.359 47.344 41.406 1 96.31 727 ALA B O 1
ATOM 12628 N N . PRO B 1 728 ? 24.406 46.344 40.969 1 94.88 728 PRO B N 1
ATOM 12629 C CA . PRO B 1 728 ? 25.078 45.281 40.219 1 94.88 728 PRO B CA 1
ATOM 12630 C C . PRO B 1 728 ? 25.562 45.719 38.844 1 94.88 728 PRO B C 1
ATOM 12632 O O . PRO B 1 728 ? 25.062 46.75 38.312 1 94.88 728 PRO B O 1
ATOM 12635 N N . LEU B 1 729 ? 26.422 44.906 38.188 1 92.5 729 LEU B N 1
ATOM 12636 C CA . LEU B 1 729 ? 26.875 45.156 36.844 1 92.5 729 LEU B CA 1
ATOM 12637 C C . LEU B 1 729 ? 25.828 44.75 35.812 1 92.5 729 LEU B C 1
ATOM 12639 O O . LEU B 1 729 ? 25.25 43.656 35.938 1 92.5 729 LEU B O 1
ATOM 12643 N N . PRO B 1 730 ? 25.578 45.625 34.906 1 93.5 730 PRO B N 1
ATOM 12644 C CA . PRO B 1 730 ? 24.609 45.25 33.875 1 93.5 730 PRO B CA 1
ATOM 12645 C C . PRO B 1 730 ? 25.125 44.188 32.906 1 93.5 730 PRO B C 1
ATOM 12647 O O . PRO B 1 730 ? 26.344 44.062 32.719 1 93.5 730 PRO B O 1
ATOM 12650 N N . ALA B 1 731 ? 24.25 43.406 32.312 1 91.25 731 ALA B N 1
ATOM 12651 C CA . ALA B 1 731 ? 24.594 42.375 31.344 1 91.25 731 ALA B CA 1
ATOM 12652 C C . ALA B 1 731 ? 23.875 42.625 30.016 1 91.25 731 ALA B C 1
ATOM 12654 O O . ALA B 1 731 ? 22.766 43.156 29.984 1 91.25 731 ALA B O 1
ATOM 12655 N N . GLU B 1 732 ? 24.562 42.188 28.891 1 85.5 732 GLU B N 1
ATOM 12656 C CA . GLU B 1 732 ? 23.953 42.25 27.562 1 85.5 732 GLU B CA 1
ATOM 12657 C C . GLU B 1 732 ? 23.312 40.906 27.203 1 85.5 732 GLU B C 1
ATOM 12659 O O . GLU B 1 732 ? 23.844 39.844 27.531 1 85.5 732 GLU B O 1
ATOM 12664 N N . SER B 1 733 ? 22.172 41 26.719 1 81.38 733 SER B N 1
ATOM 12665 C CA . SER B 1 733 ? 21.5 39.812 26.25 1 81.38 733 SER B CA 1
ATOM 12666 C C . SER B 1 733 ? 21.078 39.938 24.797 1 81.38 733 SER B C 1
ATOM 12668 O O . SER B 1 733 ? 20.547 40.969 24.375 1 81.38 733 SER B O 1
ATOM 12670 N N . ALA B 1 734 ? 21.469 38.906 23.984 1 78.56 734 ALA B N 1
ATOM 12671 C CA . ALA B 1 734 ? 21.078 38.875 22.578 1 78.56 734 ALA B CA 1
ATOM 12672 C C . ALA B 1 734 ? 19.547 38.844 22.422 1 78.56 734 ALA B C 1
ATOM 12674 O O . ALA B 1 734 ? 18.891 38.062 23.125 1 78.56 734 ALA B O 1
ATOM 12675 N N . GLY B 1 735 ? 18.938 39.75 21.562 1 78.19 735 GLY B N 1
ATOM 12676 C CA . GLY B 1 735 ? 17.516 39.75 21.266 1 78.19 735 GLY B CA 1
ATOM 12677 C C . GLY B 1 735 ? 16.688 40.375 22.359 1 78.19 735 GLY B C 1
ATOM 12678 O O . GLY B 1 735 ? 15.453 40.281 22.359 1 78.19 735 GLY B O 1
ATOM 12679 N N . ALA B 1 736 ? 17.281 41.156 23.203 1 86 736 ALA B N 1
ATOM 12680 C CA . ALA B 1 736 ? 16.594 41.812 24.328 1 86 736 ALA B CA 1
ATOM 12681 C C . ALA B 1 736 ? 15.727 42.969 23.844 1 86 736 ALA B C 1
ATOM 12683 O O . ALA B 1 736 ? 16.016 43.562 22.797 1 86 736 ALA B O 1
ATOM 12684 N N . PRO B 1 737 ? 14.68 43.219 24.562 1 95.38 737 PRO B N 1
ATOM 12685 C CA . PRO B 1 737 ? 13.859 44.375 24.219 1 95.38 737 PRO B CA 1
ATOM 12686 C C . PRO B 1 737 ? 14.609 45.688 24.391 1 95.38 737 PRO B C 1
ATOM 12688 O O . PRO B 1 737 ? 15.617 45.75 25.109 1 95.38 737 PRO B O 1
ATOM 12691 N N . ILE B 1 738 ? 14.148 46.688 23.734 1 96.25 738 ILE B N 1
ATOM 12692 C CA . ILE B 1 738 ? 14.68 48.031 23.875 1 96.25 738 ILE B CA 1
ATOM 12693 C C . ILE B 1 738 ? 14.281 48.594 25.25 1 96.25 738 ILE B C 1
ATOM 12695 O O . ILE B 1 738 ? 13.125 48.469 25.656 1 96.25 738 ILE B O 1
ATOM 12699 N N . VAL B 1 739 ? 15.25 49.188 26 1 97.5 739 VAL B N 1
ATOM 12700 C CA . VAL B 1 739 ? 14.969 49.781 27.297 1 97.5 739 VAL B CA 1
ATOM 12701 C C . VAL B 1 739 ? 14.953 51.312 27.156 1 97.5 739 VAL B C 1
ATOM 12703 O O . VAL B 1 739 ? 15.906 51.906 26.641 1 97.5 739 VAL B O 1
ATOM 12706 N N . ILE B 1 740 ? 13.945 51.906 27.609 1 98.25 740 ILE B N 1
ATOM 12707 C CA . ILE B 1 740 ? 13.875 53.375 27.641 1 98.25 740 ILE B CA 1
ATOM 12708 C C . ILE B 1 740 ? 14.156 53.875 29.047 1 98.25 740 ILE B C 1
ATOM 12710 O O . ILE B 1 740 ? 13.523 53.438 30.016 1 98.25 740 ILE B O 1
ATOM 12714 N N . SER B 1 741 ? 15.062 54.844 29.188 1 97.62 741 SER B N 1
ATOM 12715 C CA . SER B 1 741 ? 15.422 55.438 30.469 1 97.62 741 SER B CA 1
ATOM 12716 C C . SER B 1 741 ? 14.477 56.562 30.828 1 97.62 741 SER B C 1
ATOM 12718 O O . SER B 1 741 ? 14.18 57.438 30 1 97.62 741 SER B O 1
ATOM 12720 N N . SER B 1 742 ? 14.023 56.5 32 1 93.94 742 SER B N 1
ATOM 12721 C CA . SER B 1 742 ? 13.18 57.594 32.438 1 93.94 742 SER B CA 1
ATOM 12722 C C . SER B 1 742 ? 14.008 58.75 33 1 93.94 742 SER B C 1
ATOM 12724 O O . SER B 1 742 ? 13.469 59.781 33.375 1 93.94 742 SER B O 1
ATOM 12726 N N . VAL B 1 743 ? 15.312 58.625 33.125 1 95.44 743 VAL B N 1
ATOM 12727 C CA . VAL B 1 743 ? 16.219 59.688 33.531 1 95.44 743 VAL B CA 1
ATOM 12728 C C . VAL B 1 743 ? 16.547 60.594 32.344 1 95.44 743 VAL B C 1
ATOM 12730 O O . VAL B 1 743 ? 16.469 61.812 32.438 1 95.44 743 VAL B O 1
ATOM 12733 N N . THR B 1 744 ? 16.797 59.875 31.219 1 95.56 744 THR B N 1
ATOM 12734 C CA . THR B 1 744 ? 17.203 60.656 30.047 1 95.56 744 THR B CA 1
ATOM 12735 C C . THR B 1 744 ? 16.031 60.844 29.094 1 95.56 744 THR B C 1
ATOM 12737 O O . THR B 1 744 ? 16.078 61.688 28.203 1 95.56 744 THR B O 1
ATOM 12740 N N . GLY B 1 745 ? 15.016 60 29.25 1 96.25 745 GLY B N 1
ATOM 12741 C CA . GLY B 1 745 ? 13.875 60.031 28.359 1 96.25 745 GLY B CA 1
ATOM 12742 C C . GLY B 1 745 ? 14.141 59.375 27.016 1 96.25 745 GLY B C 1
ATOM 12743 O O . GLY B 1 745 ? 13.305 59.438 26.109 1 96.25 745 GLY B O 1
ATOM 12744 N N . THR B 1 746 ? 15.25 58.719 26.875 1 97.12 746 THR B N 1
ATOM 12745 C CA . THR B 1 746 ? 15.641 58.125 25.594 1 97.12 746 THR B CA 1
ATOM 12746 C C . THR B 1 746 ? 15.992 56.656 25.781 1 97.12 746 THR B C 1
ATOM 12748 O O . THR B 1 746 ? 16.078 56.156 26.906 1 97.12 746 THR B O 1
ATOM 12751 N N . ALA B 1 747 ? 16.156 55.969 24.609 1 97.06 747 ALA B N 1
ATOM 12752 C CA . ALA B 1 747 ? 16.594 54.594 24.641 1 97.06 747 ALA B CA 1
ATOM 12753 C C . ALA B 1 747 ? 18 54.438 25.219 1 97.06 747 ALA B C 1
ATOM 12755 O O . ALA B 1 747 ? 18.859 55.281 24.953 1 97.06 747 ALA B O 1
ATOM 12756 N N . ALA B 1 748 ? 18.156 53.406 26 1 96.12 748 ALA B N 1
ATOM 12757 C CA . ALA B 1 748 ? 19.438 53.219 26.672 1 96.12 748 ALA B CA 1
ATOM 12758 C C . ALA B 1 748 ? 20 51.812 26.359 1 96.12 748 ALA B C 1
ATOM 12760 O O . ALA B 1 748 ? 19.25 50.906 26.031 1 96.12 748 ALA B O 1
ATOM 12761 N N . GLU B 1 749 ? 21.281 51.688 26.516 1 94.56 749 GLU B N 1
ATOM 12762 C CA . GLU B 1 749 ? 21.969 50.406 26.375 1 94.56 749 GLU B CA 1
ATOM 12763 C C . GLU B 1 749 ? 22.203 49.75 27.75 1 94.56 749 GLU B C 1
ATOM 12765 O O . GLU B 1 749 ? 22.188 50.438 28.766 1 94.56 749 GLU B O 1
ATOM 12770 N N . ALA B 1 750 ? 22.344 48.531 27.688 1 94.12 750 ALA B N 1
ATOM 12771 C CA . ALA B 1 750 ? 22.547 47.781 28.938 1 94.12 750 ALA B CA 1
ATOM 12772 C C . ALA B 1 750 ? 23.719 48.375 29.734 1 94.12 750 ALA B C 1
ATOM 12774 O O . ALA B 1 750 ? 23.641 48.5 30.953 1 94.12 750 ALA B O 1
ATOM 12775 N N . ALA B 1 751 ? 24.734 48.844 29.047 1 93.19 751 ALA B N 1
ATOM 12776 C CA . ALA B 1 751 ? 25.969 49.312 29.688 1 93.19 751 ALA B CA 1
ATOM 12777 C C . ALA B 1 751 ? 25.734 50.625 30.406 1 93.19 751 ALA B C 1
ATOM 12779 O O . ALA B 1 751 ? 26.531 51.031 31.266 1 93.19 751 ALA B O 1
ATOM 12780 N N . ASP B 1 752 ? 24.641 51.25 30.125 1 94.81 752 ASP B N 1
ATOM 12781 C CA . ASP B 1 752 ? 24.328 52.562 30.734 1 94.81 752 ASP B CA 1
ATOM 12782 C C . ASP B 1 752 ? 23.875 52.375 32.188 1 94.81 752 ASP B C 1
ATOM 12784 O O . ASP B 1 752 ? 23.953 53.312 32.969 1 94.81 752 ASP B O 1
ATOM 12788 N N . PHE B 1 753 ? 23.484 51.219 32.562 1 95.81 753 PHE B N 1
ATOM 12789 C CA . PHE B 1 753 ? 22.828 51 33.844 1 95.81 753 PHE B CA 1
ATOM 12790 C C . PHE B 1 753 ? 23.844 50.594 34.906 1 95.81 753 PHE B C 1
ATOM 12792 O O . PHE B 1 753 ? 23.719 49.531 35.5 1 95.81 753 PHE B O 1
ATOM 12799 N N . THR B 1 754 ? 24.734 51.531 35.156 1 95.25 754 THR B N 1
ATOM 12800 C CA . THR B 1 754 ? 25.766 51.344 36.156 1 95.25 754 THR B CA 1
ATOM 12801 C C . THR B 1 754 ? 25.328 51.938 37.5 1 95.25 754 THR B C 1
ATOM 12803 O O . THR B 1 754 ? 24.25 52.531 37.594 1 95.25 754 THR B O 1
ATOM 12806 N N . GLY B 1 755 ? 26.219 51.812 38.5 1 96.44 755 GLY B N 1
ATOM 12807 C CA . GLY B 1 755 ? 25.953 52.469 39.781 1 96.44 755 GLY B CA 1
ATOM 12808 C C . GLY B 1 755 ? 25.719 53.969 39.656 1 96.44 755 GLY B C 1
ATOM 12809 O O . GLY B 1 755 ? 24.844 54.5 40.344 1 96.44 755 GLY B O 1
ATOM 12810 N N . ASP B 1 756 ? 26.438 54.594 38.781 1 96.25 756 ASP B N 1
ATOM 12811 C CA . ASP B 1 756 ? 26.266 56.031 38.531 1 96.25 756 ASP B CA 1
ATOM 12812 C C . ASP B 1 756 ? 24.891 56.344 38 1 96.25 756 ASP B C 1
ATOM 12814 O O . ASP B 1 756 ? 24.312 57.375 38.312 1 96.25 756 ASP B O 1
ATOM 12818 N N . TYR B 1 757 ? 24.5 55.406 37.188 1 96.94 757 TYR B N 1
ATOM 12819 C CA . TYR B 1 757 ? 23.156 55.594 36.656 1 96.94 757 TYR B CA 1
ATOM 12820 C C . TYR B 1 757 ? 22.109 55.594 37.75 1 96.94 757 TYR B C 1
ATOM 12822 O O . TYR B 1 757 ? 21.234 56.469 37.812 1 96.94 757 TYR B O 1
ATOM 12830 N N . TRP B 1 758 ? 22.172 54.625 38.625 1 97.5 758 TRP B N 1
ATOM 12831 C CA . TRP B 1 758 ? 21.172 54.469 39.688 1 97.5 758 TRP B CA 1
ATOM 12832 C C . TRP B 1 758 ? 21.25 55.625 40.688 1 97.5 758 TRP B C 1
ATOM 12834 O O . TRP B 1 758 ? 20.234 56.031 41.219 1 97.5 758 TRP B O 1
ATOM 12844 N N . ARG B 1 759 ? 22.469 56.156 40.906 1 96.94 759 ARG B N 1
ATOM 12845 C CA . ARG B 1 759 ? 22.609 57.344 41.719 1 96.94 759 ARG B CA 1
ATOM 12846 C C . ARG B 1 759 ? 21.938 58.562 41.062 1 96.94 759 ARG B C 1
ATOM 12848 O O . ARG B 1 759 ? 21.219 59.312 41.688 1 96.94 759 ARG B O 1
ATOM 12855 N N . ALA B 1 760 ? 22.234 58.656 39.781 1 96.62 760 ALA B N 1
ATOM 12856 C CA . ALA B 1 760 ? 21.625 59.75 39.031 1 96.62 760 ALA B CA 1
ATOM 12857 C C . ALA B 1 760 ? 20.094 59.656 39.031 1 96.62 760 ALA B C 1
ATOM 12859 O O . ALA B 1 760 ? 19.391 60.656 39.125 1 96.62 760 ALA B O 1
ATOM 12860 N N . GLN B 1 761 ? 19.625 58.438 38.906 1 96.5 761 GLN B N 1
ATOM 12861 C CA . GLN B 1 761 ? 18.188 58.219 38.938 1 96.5 761 GLN B CA 1
ATOM 12862 C C . GLN B 1 761 ? 17.578 58.594 40.281 1 96.5 761 GLN B C 1
ATOM 12864 O O . GLN B 1 761 ? 16.453 59.094 40.344 1 96.5 761 GLN B O 1
ATOM 12869 N N . LEU B 1 762 ? 18.219 58.25 41.312 1 95.25 762 LEU B N 1
ATOM 12870 C CA . LEU B 1 762 ? 17.766 58.5 42.656 1 95.25 762 LEU B CA 1
ATOM 12871 C C . LEU B 1 762 ? 17.625 60 42.938 1 95.25 762 LEU B C 1
ATOM 12873 O O . LEU B 1 762 ? 16.688 60.406 43.625 1 95.25 762 LEU B O 1
ATOM 12877 N N . LEU B 1 763 ? 18.5 60.75 42.344 1 94.56 763 LEU B N 1
ATOM 12878 C CA . LEU B 1 763 ? 18.609 62.188 42.656 1 94.56 763 LEU B CA 1
ATOM 12879 C C . LEU B 1 763 ? 17.875 63 41.594 1 94.56 763 LEU B C 1
ATOM 12881 O O . LEU B 1 763 ? 17.484 64.125 41.875 1 94.56 763 LEU B O 1
ATOM 12885 N N . GLY B 1 764 ? 17.797 62.5 40.5 1 94.25 764 GLY B N 1
ATOM 12886 C CA . GLY B 1 764 ? 17.406 63.312 39.375 1 94.25 764 GLY B CA 1
ATOM 12887 C C . GLY B 1 764 ? 15.914 63.219 39.062 1 94.25 764 GLY B C 1
ATOM 12888 O O . GLY B 1 764 ? 15.195 62.438 39.688 1 94.25 764 GLY B O 1
ATOM 12889 N N . THR B 1 765 ? 15.453 64.062 38.094 1 96.31 765 THR B N 1
ATOM 12890 C CA . THR B 1 765 ? 14.062 64.125 37.656 1 96.31 765 THR B CA 1
ATOM 12891 C C . THR B 1 765 ? 13.695 62.906 36.844 1 96.31 765 THR B C 1
ATOM 12893 O O . THR B 1 765 ? 14.469 62.469 35.969 1 96.31 765 THR B O 1
ATOM 12896 N N . VAL B 1 766 ? 12.539 62.25 37.125 1 97.25 766 VAL B N 1
ATOM 12897 C CA . VAL B 1 766 ? 11.969 61.219 36.281 1 97.25 766 VAL B CA 1
ATOM 12898 C C . VAL B 1 766 ? 11.312 61.875 35.062 1 97.25 766 VAL B C 1
ATOM 12900 O O . VAL B 1 766 ? 10.25 62.5 35.188 1 97.25 766 VAL B O 1
ATOM 12903 N N . ASP B 1 767 ? 11.906 61.75 33.938 1 97.12 767 ASP B N 1
ATOM 12904 C CA . ASP B 1 767 ? 11.367 62.344 32.688 1 97.12 767 ASP B CA 1
ATOM 12905 C C . ASP B 1 767 ? 10.477 61.344 31.969 1 97.12 767 ASP B C 1
ATOM 12907 O O . ASP B 1 767 ? 10.828 60.875 30.891 1 97.12 767 ASP B O 1
ATOM 12911 N N . PHE B 1 768 ? 9.297 61.062 32.469 1 96.81 768 PHE B N 1
ATOM 12912 C CA . PHE B 1 768 ? 8.383 60.094 31.875 1 96.81 768 PHE B CA 1
ATOM 12913 C C . PHE B 1 768 ? 7.824 60.594 30.562 1 96.81 768 PHE B C 1
ATOM 12915 O O . PHE B 1 768 ? 7.594 59.844 29.625 1 96.81 768 PHE B O 1
ATOM 12922 N N . LEU B 1 769 ? 7.594 61.938 30.484 1 96.12 769 LEU B N 1
ATOM 12923 C CA . LEU B 1 769 ? 7.098 62.531 29.234 1 96.12 769 LEU B CA 1
ATOM 12924 C C . LEU B 1 769 ? 8.102 62.312 28.094 1 96.12 769 LEU B C 1
ATOM 12926 O O . LEU B 1 769 ? 7.715 61.969 26.984 1 96.12 769 LEU B O 1
ATOM 12930 N N . GLY B 1 770 ? 9.359 62.625 28.359 1 96.31 770 GLY B N 1
ATOM 12931 C CA . GLY B 1 770 ? 10.391 62.344 27.375 1 96.31 770 GLY B CA 1
ATOM 12932 C C . GLY B 1 770 ? 10.453 60.906 26.984 1 96.31 770 GLY B C 1
ATOM 12933 O O . GLY B 1 770 ? 10.586 60.562 25.797 1 96.31 770 GLY B O 1
ATOM 12934 N N . ALA B 1 771 ? 10.359 60.031 27.922 1 97.25 771 ALA B N 1
ATOM 12935 C CA . ALA B 1 771 ? 10.352 58.562 27.672 1 97.25 771 ALA B CA 1
ATOM 12936 C C . ALA B 1 771 ? 9.125 58.156 26.859 1 97.25 771 ALA B C 1
ATOM 12938 O O . ALA B 1 771 ? 9.203 57.281 26 1 97.25 771 ALA B O 1
ATOM 12939 N N . ALA B 1 772 ? 8 58.719 27.172 1 96.38 772 ALA B N 1
ATOM 12940 C CA . ALA B 1 772 ? 6.766 58.438 26.453 1 96.38 772 ALA B CA 1
ATOM 12941 C C . ALA B 1 772 ? 6.895 58.844 24.984 1 96.38 772 ALA B C 1
ATOM 12943 O O . ALA B 1 772 ? 6.355 58.188 24.094 1 96.38 772 ALA B O 1
ATOM 12944 N N . ARG B 1 773 ? 7.535 59.938 24.703 1 96.56 773 ARG B N 1
ATOM 12945 C CA . ARG B 1 773 ? 7.781 60.344 23.328 1 96.56 773 ARG B CA 1
ATOM 12946 C C . ARG B 1 773 ? 8.656 59.344 22.594 1 96.56 773 ARG B C 1
ATOM 12948 O O . ARG B 1 773 ? 8.398 59.031 21.438 1 96.56 773 ARG B O 1
ATOM 12955 N N . THR B 1 774 ? 9.648 58.906 23.297 1 97.69 774 THR B N 1
ATOM 12956 C CA . THR B 1 774 ? 10.508 57.875 22.719 1 97.69 774 THR B CA 1
ATOM 12957 C C . THR B 1 774 ? 9.719 56.594 22.453 1 97.69 774 THR B C 1
ATOM 12959 O O . THR B 1 774 ? 9.906 55.938 21.422 1 97.69 774 THR B O 1
ATOM 12962 N N . LEU B 1 775 ? 8.883 56.219 23.344 1 97.19 775 LEU B N 1
ATOM 12963 C CA . LEU B 1 775 ? 8.016 55.031 23.172 1 97.19 775 LEU B CA 1
ATOM 12964 C C . LEU B 1 775 ? 7.109 55.219 21.953 1 97.19 775 LEU B C 1
ATOM 12966 O O . LEU B 1 775 ? 6.898 54.281 21.188 1 97.19 775 LEU B O 1
ATOM 12970 N N . ALA B 1 776 ? 6.57 56.375 21.812 1 95.81 776 ALA B N 1
ATOM 12971 C CA . ALA B 1 776 ? 5.703 56.688 20.672 1 95.81 776 ALA B CA 1
ATOM 12972 C C . ALA B 1 776 ? 6.438 56.531 19.359 1 95.81 776 ALA B C 1
ATOM 12974 O O . ALA B 1 776 ? 5.855 56.031 18.375 1 95.81 776 ALA B O 1
ATOM 12975 N N . ASP B 1 777 ? 7.691 56.875 19.328 1 94.88 777 ASP B N 1
ATOM 12976 C CA . ASP B 1 777 ? 8.508 56.75 18.125 1 94.88 777 ASP B CA 1
ATOM 12977 C C . ASP B 1 777 ? 8.68 55.281 17.734 1 94.88 777 ASP B C 1
ATOM 12979 O O . ASP B 1 777 ? 8.898 54.969 16.562 1 94.88 777 ASP B O 1
ATOM 12983 N N . MET B 1 778 ? 8.508 54.438 18.672 1 93.81 778 MET B N 1
ATOM 12984 C CA . MET B 1 778 ? 8.648 53 18.391 1 93.81 778 MET B CA 1
ATOM 12985 C C . MET B 1 778 ? 7.336 52.406 17.906 1 93.81 778 MET B C 1
ATOM 12987 O O . MET B 1 778 ? 7.297 51.25 17.453 1 93.81 778 MET B O 1
ATOM 12991 N N . GLU B 1 779 ? 6.297 53.094 17.984 1 91.31 779 GLU B N 1
ATOM 12992 C CA . GLU B 1 779 ? 4.973 52.75 17.484 1 91.31 779 GLU B CA 1
ATOM 12993 C C . GLU B 1 779 ? 4.508 51.375 17.984 1 91.31 779 GLU B C 1
ATOM 12995 O O . GLU B 1 779 ? 4.145 50.5 17.188 1 91.31 779 GLU B O 1
ATOM 13000 N N . PRO B 1 780 ? 4.527 51.219 19.297 1 94 780 PRO B N 1
ATOM 13001 C CA . PRO B 1 780 ? 3.99 49.938 19.797 1 94 780 PRO B CA 1
ATOM 13002 C C . PRO B 1 780 ? 2.514 49.75 19.469 1 94 780 PRO B C 1
ATOM 13004 O O . PRO B 1 780 ? 1.74 50.719 19.484 1 94 780 PRO B O 1
ATOM 13007 N N . SER B 1 781 ? 2.174 48.562 19.078 1 92.06 781 SER B N 1
ATOM 13008 C CA . SER B 1 781 ? 0.767 48.25 18.859 1 92.06 781 SER B CA 1
ATOM 13009 C C . SER B 1 781 ? 0.025 48.062 20.172 1 92.06 781 SER B C 1
ATOM 13011 O O . SER B 1 781 ? -1.166 48.375 20.266 1 92.06 781 SER B O 1
ATOM 13013 N N . HIS B 1 782 ? 0.746 47.531 21.141 1 94.62 782 HIS B N 1
ATOM 13014 C CA . HIS B 1 782 ? 0.173 47.312 22.469 1 94.62 782 HIS B CA 1
ATOM 13015 C C . HIS B 1 782 ? 1.095 47.812 23.562 1 94.62 782 HIS B C 1
ATOM 13017 O O . HIS B 1 782 ? 2.318 47.688 23.469 1 94.62 782 HIS B O 1
ATOM 13023 N N . ILE B 1 783 ? 0.453 48.406 24.562 1 97.25 783 ILE B N 1
ATOM 13024 C CA . ILE B 1 783 ? 1.161 48.844 25.766 1 97.25 783 ILE B CA 1
ATOM 13025 C C . ILE B 1 783 ? 0.537 48.156 26.984 1 97.25 783 ILE B C 1
ATOM 13027 O O . ILE B 1 783 ? -0.659 48.344 27.25 1 97.25 783 ILE B O 1
ATOM 13031 N N . ILE B 1 784 ? 1.326 47.438 27.641 1 98.12 784 ILE B N 1
ATOM 13032 C CA . ILE B 1 784 ? 0.865 46.719 28.828 1 98.12 784 ILE B CA 1
ATOM 13033 C C . ILE B 1 784 ? 1.51 47.312 30.078 1 98.12 784 ILE B C 1
ATOM 13035 O O . ILE B 1 784 ? 2.736 47.438 30.172 1 98.12 784 ILE B O 1
ATOM 13039 N N . GLU B 1 785 ? 0.713 47.75 31 1 98.06 785 GLU B N 1
ATOM 13040 C CA . GLU B 1 785 ? 1.271 48.219 32.25 1 98.06 785 GLU B CA 1
ATOM 13041 C C . GLU B 1 785 ? 1.497 47.094 33.25 1 98.06 785 GLU B C 1
ATOM 13043 O O . GLU B 1 785 ? 0.574 46.344 33.531 1 98.06 785 GLU B O 1
ATOM 13048 N N . ILE B 1 786 ? 2.664 46.969 33.625 1 98.38 786 ILE B N 1
ATOM 13049 C CA . ILE B 1 786 ? 3.068 45.969 34.594 1 98.38 786 ILE B CA 1
ATOM 13050 C C . ILE B 1 786 ? 3.123 46.562 36 1 98.38 786 ILE B C 1
ATOM 13052 O O . ILE B 1 786 ? 4.145 47.125 36.406 1 98.38 786 ILE B O 1
ATOM 13056 N N . GLY B 1 787 ? 2.09 46.438 36.781 1 97.12 787 GLY B N 1
ATOM 13057 C CA . GLY B 1 787 ? 1.942 47 38.094 1 97.12 787 GLY B CA 1
ATOM 13058 C C . GLY B 1 787 ? 0.566 46.781 38.688 1 97.12 787 GLY B C 1
ATOM 13059 O O . GLY B 1 787 ? -0.261 46.094 38.125 1 97.12 787 GLY B O 1
ATOM 13060 N N . PRO B 1 788 ? 0.376 47.281 39.844 1 95.81 788 PRO B N 1
ATOM 13061 C CA . PRO B 1 788 ? -0.861 46.969 40.594 1 95.81 788 PRO B CA 1
ATOM 13062 C C . PRO B 1 788 ? -2.016 47.906 40.188 1 95.81 788 PRO B C 1
ATOM 13064 O O . PRO B 1 788 ? -3.15 47.688 40.625 1 95.81 788 PRO B O 1
ATOM 13067 N N . ARG B 1 789 ? -1.732 48.969 39.312 1 93.5 789 ARG B N 1
ATOM 13068 C CA . ARG B 1 789 ? -2.742 49.906 38.844 1 93.5 789 ARG B CA 1
ATOM 13069 C C . ARG B 1 789 ? -2.404 50.406 37.438 1 93.5 789 ARG B C 1
ATOM 13071 O O . ARG B 1 789 ? -1.251 50.344 37.031 1 93.5 789 ARG B O 1
ATOM 13078 N N . SER B 1 790 ? -3.467 51 36.844 1 93.31 790 SER B N 1
ATOM 13079 C CA . SER B 1 790 ? -3.254 51.594 35.531 1 93.31 790 SER B CA 1
ATOM 13080 C C . SER B 1 790 ? -2.85 53.062 35.625 1 93.31 790 SER B C 1
ATOM 13082 O O . SER B 1 790 ? -3.51 53.906 35.062 1 93.31 790 SER B O 1
ATOM 13084 N N . THR B 1 791 ? -1.807 53.312 36.219 1 92.75 791 THR B N 1
ATOM 13085 C CA . THR B 1 791 ? -1.341 54.656 36.469 1 92.75 791 THR B CA 1
ATOM 13086 C C . THR B 1 791 ? -0.639 55.219 35.219 1 92.75 791 THR B C 1
ATOM 13088 O O . THR B 1 791 ? -0.96 56.312 34.781 1 92.75 791 THR B O 1
ATOM 13091 N N . LEU B 1 792 ? 0.235 54.438 34.75 1 95.62 792 LEU B N 1
ATOM 13092 C CA . LEU B 1 792 ? 1.048 54.938 33.625 1 95.62 792 LEU B CA 1
ATOM 13093 C C . LEU B 1 792 ? 0.227 54.969 32.344 1 95.62 792 LEU B C 1
ATOM 13095 O O . LEU B 1 792 ? 0.455 55.844 31.5 1 95.62 792 LEU B O 1
ATOM 13099 N N . LEU B 1 793 ? -0.658 54.031 32.219 1 95.44 793 LEU B N 1
ATOM 13100 C CA . LEU B 1 793 ? -1.535 54.062 31.062 1 95.44 793 LEU B CA 1
ATOM 13101 C C . LEU B 1 793 ? -2.369 55.344 31.031 1 95.44 793 LEU B C 1
ATOM 13103 O O . LEU B 1 793 ? -2.617 55.906 29.969 1 95.44 793 LEU B O 1
ATOM 13107 N N . SER B 1 794 ? -2.822 55.75 32.219 1 93.06 794 SER B N 1
ATOM 13108 C CA . SER B 1 794 ? -3.572 57 32.312 1 93.06 794 SER B CA 1
ATOM 13109 C C . SER B 1 794 ? -2.709 58.188 31.922 1 93.06 794 SER B C 1
ATOM 13111 O O . SER B 1 794 ? -3.184 59.125 31.266 1 93.06 794 SER B O 1
ATOM 13113 N N . LEU B 1 795 ? -1.45 58.219 32.344 1 93.38 795 LEU B N 1
ATOM 13114 C CA . LEU B 1 795 ? -0.519 59.281 31.969 1 93.38 795 LEU B CA 1
ATOM 13115 C C . LEU B 1 795 ? -0.263 59.312 30.469 1 93.38 795 LEU B C 1
ATOM 13117 O O . LEU B 1 795 ? -0.209 60.375 29.859 1 93.38 795 LEU B O 1
ATOM 13121 N N . LEU B 1 796 ? -0.104 58.125 29.953 1 94.5 796 LEU B N 1
ATOM 13122 C CA . LEU B 1 796 ? 0.128 58 28.516 1 94.5 796 LEU B CA 1
ATOM 13123 C C . LEU B 1 796 ? -1.09 58.469 27.734 1 94.5 796 LEU B C 1
ATOM 13125 O O . LEU B 1 796 ? -0.95 59.125 26.688 1 94.5 796 LEU B O 1
ATOM 13129 N N . ALA B 1 797 ? -2.273 58.125 28.203 1 92.69 797 ALA B N 1
ATOM 13130 C CA . ALA B 1 797 ? -3.508 58.562 27.562 1 92.69 797 ALA B CA 1
ATOM 13131 C C . ALA B 1 797 ? -3.621 60.094 27.578 1 92.69 797 ALA B C 1
ATOM 13133 O O . ALA B 1 797 ? -4.043 60.688 26.594 1 92.69 797 ALA B O 1
ATOM 13134 N N . ALA B 1 798 ? -3.238 60.688 28.688 1 89.06 798 ALA B N 1
ATOM 13135 C CA . ALA B 1 798 ? -3.318 62.125 28.844 1 89.06 798 ALA B CA 1
ATOM 13136 C C . ALA B 1 798 ? -2.338 62.844 27.922 1 89.06 798 ALA B C 1
ATOM 13138 O O . ALA B 1 798 ? -2.621 63.938 27.438 1 89.06 798 ALA B O 1
ATOM 13139 N N . ALA B 1 799 ? -1.262 62.188 27.75 1 90.38 799 ALA B N 1
ATOM 13140 C CA . ALA B 1 799 ? -0.253 62.781 26.875 1 90.38 799 ALA B CA 1
ATOM 13141 C C . ALA B 1 799 ? -0.664 62.656 25.422 1 90.38 799 ALA B C 1
ATOM 13143 O O . ALA B 1 799 ? -0.177 63.406 24.562 1 90.38 799 ALA B O 1
ATOM 13144 N N . ASP B 1 800 ? -1.517 61.656 25.047 1 90.56 800 ASP B N 1
ATOM 13145 C CA . ASP B 1 800 ? -2.09 61.438 23.734 1 90.56 800 ASP B CA 1
ATOM 13146 C C . ASP B 1 800 ? -0.999 61.312 22.672 1 90.56 800 ASP B C 1
ATOM 13148 O O . ASP B 1 800 ? -1.106 61.906 21.594 1 90.56 800 ASP B O 1
ATOM 13152 N N . LEU B 1 801 ? 0.009 60.625 23.047 1 87.44 801 LEU B N 1
ATOM 13153 C CA . LEU B 1 801 ? 1.146 60.5 22.141 1 87.44 801 LEU B CA 1
ATOM 13154 C C . LEU B 1 801 ? 1.021 59.219 21.297 1 87.44 801 LEU B C 1
ATOM 13156 O O . LEU B 1 801 ? 1.608 59.156 20.219 1 87.44 801 LEU B O 1
ATOM 13160 N N . ILE B 1 802 ? 0.292 58.25 21.75 1 90.19 802 ILE B N 1
ATOM 13161 C CA . ILE B 1 802 ? 0.151 57 21.047 1 90.19 802 ILE B CA 1
ATOM 13162 C C . ILE B 1 802 ? -1.323 56.594 20.984 1 90.19 802 ILE B C 1
ATOM 13164 O O . ILE B 1 802 ? -1.708 55.531 21.469 1 90.19 802 ILE B O 1
ATOM 13168 N N . PRO B 1 803 ? -2.113 57.25 20.281 1 86.38 803 PRO B N 1
ATOM 13169 C CA . PRO B 1 803 ? -3.562 57.031 20.344 1 86.38 803 PRO B CA 1
ATOM 13170 C C . PRO B 1 803 ? -3.996 55.688 19.719 1 86.38 803 PRO B C 1
ATOM 13172 O O . PRO B 1 803 ? -5.02 55.125 20.109 1 86.38 803 PRO B O 1
ATOM 13175 N N . ASP B 1 804 ? -3.211 55.188 18.891 1 84.62 804 ASP B N 1
ATOM 13176 C CA . ASP B 1 804 ? -3.637 54 18.141 1 84.62 804 ASP B CA 1
ATOM 13177 C C . ASP B 1 804 ? -3.238 52.719 18.859 1 84.62 804 ASP B C 1
ATOM 13179 O O . ASP B 1 804 ? -3.672 51.625 18.484 1 84.62 804 ASP B O 1
ATOM 13183 N N . SER B 1 805 ? -2.439 52.781 19.922 1 90.81 805 SER B N 1
ATOM 13184 C CA . SER B 1 805 ? -1.996 51.594 20.641 1 90.81 805 SER B CA 1
ATOM 13185 C C . SER B 1 805 ? -3.084 51.094 21.594 1 90.81 805 SER B C 1
ATOM 13187 O O . SER B 1 805 ? -3.807 51.906 22.188 1 90.81 805 SER B O 1
ATOM 13189 N N . GLN B 1 806 ? -3.172 49.844 21.625 1 90.62 806 GLN B N 1
ATOM 13190 C CA . GLN B 1 806 ? -4.062 49.25 22.625 1 90.62 806 GLN B CA 1
ATOM 13191 C C . GLN B 1 806 ? -3.422 49.25 24 1 90.62 806 GLN B C 1
ATOM 13193 O O . GLN B 1 806 ? -2.26 48.875 24.156 1 90.62 806 GLN B O 1
ATOM 13198 N N . ARG B 1 807 ? -4.168 49.719 24.938 1 94.56 807 ARG B N 1
ATOM 13199 C CA . ARG B 1 807 ? -3.686 49.781 26.312 1 94.56 807 ARG B CA 1
ATOM 13200 C C . ARG B 1 807 ? -4.281 48.656 27.141 1 94.56 807 ARG B C 1
ATOM 13202 O O . ARG B 1 807 ? -5.5 48.469 27.172 1 94.56 807 ARG B O 1
ATOM 13209 N N . ILE B 1 808 ? -3.439 47.938 27.828 1 95.75 808 ILE B N 1
ATOM 13210 C CA . ILE B 1 808 ? -3.867 46.719 28.547 1 95.75 808 ILE B CA 1
ATOM 13211 C C . ILE B 1 808 ? -3.357 46.781 29.984 1 95.75 808 ILE B C 1
ATOM 13213 O O . ILE B 1 808 ? -2.189 47.125 30.234 1 95.75 808 ILE B O 1
ATOM 13217 N N . ALA B 1 809 ? -4.215 46.531 30.922 1 95.88 809 ALA B N 1
ATOM 13218 C CA . ALA B 1 809 ? -3.857 46.438 32.344 1 95.88 809 ALA B CA 1
ATOM 13219 C C . ALA B 1 809 ? -4.254 45.062 32.906 1 95.88 809 ALA B C 1
ATOM 13221 O O . ALA B 1 809 ? -5.418 44.844 33.25 1 95.88 809 ALA B O 1
ATOM 13222 N N . PRO B 1 810 ? -3.297 44.156 33.062 1 95.69 810 PRO B N 1
ATOM 13223 C CA . PRO B 1 810 ? -3.613 42.844 33.625 1 95.69 810 PRO B CA 1
ATOM 13224 C C . PRO B 1 810 ? -4.078 42.906 35.062 1 95.69 810 PRO B C 1
ATOM 13226 O O . PRO B 1 810 ? -4.73 42 35.562 1 95.69 810 PRO B O 1
ATOM 13229 N N . VAL B 1 811 ? -3.656 43.969 35.781 1 95.12 811 VAL B N 1
ATOM 13230 C CA . VAL B 1 811 ? -4.145 44.312 37.094 1 95.12 811 VAL B CA 1
ATOM 13231 C C . VAL B 1 811 ? -4.59 45.781 37.125 1 95.12 811 VAL B C 1
ATOM 13233 O O . VAL B 1 811 ? -3.801 46.656 37.438 1 95.12 811 VAL B O 1
ATOM 13236 N N . PRO B 1 812 ? -5.863 46.031 36.938 1 92.38 812 PRO B N 1
ATOM 13237 C CA . PRO B 1 812 ? -6.324 47.406 36.75 1 92.38 812 PRO B CA 1
ATOM 13238 C C . PRO B 1 812 ? -6.418 48.156 38.062 1 92.38 812 PRO B C 1
ATOM 13240 O O . PRO B 1 812 ? -6.484 49.375 38.062 1 92.38 812 PRO B O 1
ATOM 13243 N N . GLY B 1 813 ? -6.43 47.5 39.188 1 92.56 813 GLY B N 1
ATOM 13244 C CA . GLY B 1 813 ? -6.559 48.125 40.5 1 92.56 813 GLY B CA 1
ATOM 13245 C C . GLY B 1 813 ? -7.254 47.219 41.531 1 92.56 813 GLY B C 1
ATOM 13246 O O . GLY B 1 813 ? -7.277 46 41.375 1 92.56 813 GLY B O 1
ATOM 13247 N N . ALA B 1 814 ? -7.773 47.844 42.469 1 88.44 814 ALA B N 1
ATOM 13248 C CA . ALA B 1 814 ? -8.391 47.125 43.594 1 88.44 814 ALA B CA 1
ATOM 13249 C C . ALA B 1 814 ? -9.656 46.406 43.156 1 88.44 814 ALA B C 1
ATOM 13251 O O . ALA B 1 814 ? -10.102 45.469 43.812 1 88.44 814 ALA B O 1
ATOM 13252 N N . ALA B 1 815 ? -10.086 46.844 42.031 1 87 815 ALA B N 1
ATOM 13253 C CA . ALA B 1 815 ? -11.312 46.219 41.5 1 87 815 ALA B CA 1
ATOM 13254 C C . ALA B 1 815 ? -10.992 45 40.656 1 87 815 ALA B C 1
ATOM 13256 O O . ALA B 1 815 ? -11.898 44.406 40.062 1 87 815 ALA B O 1
ATOM 13257 N N . ALA B 1 816 ? -9.789 44.594 40.625 1 88.44 816 ALA B N 1
ATOM 13258 C CA . ALA B 1 816 ? -9.391 43.438 39.812 1 88.44 816 ALA B CA 1
ATOM 13259 C C . ALA B 1 816 ? -10.203 42.219 40.188 1 88.44 816 ALA B C 1
ATOM 13261 O O . ALA B 1 816 ? -10.461 41.969 41.375 1 88.44 816 ALA B O 1
ATOM 13262 N N . THR B 1 817 ? -10.711 41.406 39.25 1 82 817 THR B N 1
ATOM 13263 C CA . THR B 1 817 ? -11.617 40.281 39.469 1 82 817 THR B CA 1
ATOM 13264 C C . THR B 1 817 ? -10.859 38.969 39.406 1 82 817 THR B C 1
ATOM 13266 O O . THR B 1 817 ? -11.383 37.938 39.812 1 82 817 THR B O 1
ATOM 13269 N N . GLY B 1 818 ? -9.742 39 38.969 1 85.56 818 GLY B N 1
ATOM 13270 C CA . GLY B 1 818 ? -9.023 37.75 38.688 1 85.56 818 GLY B CA 1
ATOM 13271 C C . GLY B 1 818 ? -9.094 37.312 37.25 1 85.56 818 GLY B C 1
ATOM 13272 O O . GLY B 1 818 ? -8.297 36.469 36.812 1 85.56 818 GLY B O 1
ATOM 13273 N N . LEU B 1 819 ? -9.992 37.906 36.438 1 90.69 819 LEU B N 1
ATOM 13274 C CA . LEU B 1 819 ? -10.148 37.531 35.031 1 90.69 819 LEU B CA 1
ATOM 13275 C C . LEU B 1 819 ? -9.336 38.469 34.125 1 90.69 819 LEU B C 1
ATOM 13277 O O . LEU B 1 819 ? -9.133 38.188 32.938 1 90.69 819 LEU B O 1
ATOM 13281 N N . ASP B 1 820 ? -8.836 39.531 34.75 1 93.19 820 ASP B N 1
ATOM 13282 C CA . ASP B 1 820 ? -8.234 40.625 34 1 93.19 820 ASP B CA 1
ATOM 13283 C C . ASP B 1 820 ? -7.02 40.156 33.188 1 93.19 820 ASP B C 1
ATOM 13285 O O . ASP B 1 820 ? -6.805 40.594 32.062 1 93.19 820 ASP B O 1
ATOM 13289 N N . PHE B 1 821 ? -6.262 39.281 33.781 1 95.5 821 PHE B N 1
ATOM 13290 C CA . PHE B 1 821 ? -5.102 38.75 33.094 1 95.5 821 PHE B CA 1
ATOM 13291 C C . PHE B 1 821 ? -5.531 37.938 31.875 1 95.5 821 PHE B C 1
ATOM 13293 O O . PHE B 1 821 ? -4.926 38.031 30.797 1 95.5 821 PHE B O 1
ATOM 13300 N N . ALA B 1 822 ? -6.543 37.125 32.031 1 95.44 822 ALA B N 1
ATOM 13301 C CA . ALA B 1 822 ? -7.082 36.344 30.906 1 95.44 822 ALA B CA 1
ATOM 13302 C C . ALA B 1 822 ? -7.605 37.281 29.797 1 95.44 822 ALA B C 1
ATOM 13304 O O . ALA B 1 822 ? -7.453 37 28.609 1 95.44 822 ALA B O 1
ATOM 13305 N N . ASP B 1 823 ? -8.195 38.344 30.234 1 94.38 823 ASP B N 1
ATOM 13306 C CA . ASP B 1 823 ? -8.672 39.344 29.281 1 94.38 823 ASP B CA 1
ATOM 13307 C C . ASP B 1 823 ? -7.508 39.969 28.5 1 94.38 823 ASP B C 1
ATOM 13309 O O . ASP B 1 823 ? -7.641 40.25 27.312 1 94.38 823 ASP B O 1
ATOM 13313 N N . ALA B 1 824 ? -6.449 40.219 29.172 1 95.56 824 ALA B N 1
ATOM 13314 C CA . ALA B 1 824 ? -5.254 40.719 28.516 1 95.56 824 ALA B CA 1
ATOM 13315 C C . ALA B 1 824 ? -4.75 39.781 27.453 1 95.56 824 ALA B C 1
ATOM 13317 O O . ALA B 1 824 ? -4.434 40.188 26.328 1 95.56 824 ALA B O 1
ATOM 13318 N N . LEU B 1 825 ? -4.645 38.5 27.828 1 96.62 825 LEU B N 1
ATOM 13319 C CA . LEU B 1 825 ? -4.219 37.469 26.859 1 96.62 825 LEU B CA 1
ATOM 13320 C C . LEU B 1 825 ? -5.18 37.406 25.688 1 96.62 825 LEU B C 1
ATOM 13322 O O . LEU B 1 825 ? -4.75 37.281 24.531 1 96.62 825 LEU B O 1
ATOM 13326 N N . ALA B 1 826 ? -6.453 37.406 25.953 1 94.88 826 ALA B N 1
ATOM 13327 C CA . ALA B 1 826 ? -7.484 37.375 24.922 1 94.88 826 ALA B CA 1
ATOM 13328 C C . ALA B 1 826 ? -7.328 38.531 23.938 1 94.88 826 ALA B C 1
ATOM 13330 O O . ALA B 1 826 ? -7.457 38.344 22.734 1 94.88 826 ALA B O 1
ATOM 13331 N N . ALA B 1 827 ? -7.07 39.688 24.453 1 91.38 827 ALA B N 1
ATOM 13332 C CA . ALA B 1 827 ? -6.887 40.875 23.609 1 91.38 827 ALA B CA 1
ATOM 13333 C C . ALA B 1 827 ? -5.688 40.719 22.688 1 91.38 827 ALA B C 1
ATOM 13335 O O . ALA B 1 827 ? -5.758 41.031 21.5 1 91.38 827 ALA B O 1
ATOM 13336 N N . LEU B 1 828 ? -4.625 40.25 23.234 1 93.56 828 LEU B N 1
ATOM 13337 C CA . LEU B 1 828 ? -3.42 40.031 22.438 1 93.56 828 LEU B CA 1
ATOM 13338 C C . LEU B 1 828 ? -3.66 39 21.359 1 93.56 828 LEU B C 1
ATOM 13340 O O . LEU B 1 828 ? -3.246 39.188 20.219 1 93.56 828 LEU B O 1
ATOM 13344 N N . TRP B 1 829 ? -4.277 37.906 21.75 1 93.81 829 TRP B N 1
ATOM 13345 C CA . TRP B 1 829 ? -4.57 36.844 20.781 1 93.81 829 TRP B CA 1
ATOM 13346 C C . TRP B 1 829 ? -5.445 37.375 19.656 1 93.81 829 TRP B C 1
ATOM 13348 O O . TRP B 1 829 ? -5.223 37.031 18.484 1 93.81 829 TRP B O 1
ATOM 13358 N N . GLN B 1 830 ? -6.484 38.125 19.953 1 90.69 830 GLN B N 1
ATOM 13359 C CA . GLN B 1 830 ? -7.414 38.656 18.969 1 90.69 830 GLN B CA 1
ATOM 13360 C C . GLN B 1 830 ? -6.703 39.594 17.984 1 90.69 830 GLN B C 1
ATOM 13362 O O . GLN B 1 830 ? -7.164 39.75 16.844 1 90.69 830 GLN B O 1
ATOM 13367 N N . TRP B 1 831 ? -5.582 40.094 18.391 1 87.56 831 TRP B N 1
ATOM 13368 C CA . TRP B 1 831 ? -4.836 41 17.531 1 87.56 831 TRP B CA 1
ATOM 13369 C C . TRP B 1 831 ? -3.758 40.25 16.75 1 87.56 831 TRP B C 1
ATOM 13371 O O . TRP B 1 831 ? -2.934 40.844 16.078 1 87.56 831 TRP B O 1
ATOM 13381 N N . GLY B 1 832 ? -3.68 38.938 16.906 1 87.44 832 GLY B N 1
ATOM 13382 C CA . GLY B 1 832 ? -2.859 38.188 15.992 1 87.44 832 GLY B CA 1
ATOM 13383 C C . GLY B 1 832 ? -1.679 37.5 16.672 1 87.44 832 GLY B C 1
ATOM 13384 O O . GLY B 1 832 ? -0.946 36.75 16.031 1 87.44 832 GLY B O 1
ATOM 13385 N N . LEU B 1 833 ? -1.455 37.75 17.953 1 90.94 833 LEU B N 1
ATOM 13386 C CA . LEU B 1 833 ? -0.36 37.062 18.641 1 90.94 833 LEU B CA 1
ATOM 13387 C C . LEU B 1 833 ? -0.721 35.625 18.953 1 90.94 833 LEU B C 1
ATOM 13389 O O . LEU B 1 833 ? -1.849 35.344 19.359 1 90.94 833 LEU B O 1
ATOM 13393 N N . ASP B 1 834 ? 0.231 34.781 18.75 1 90.94 834 ASP B N 1
ATOM 13394 C CA . ASP B 1 834 ? 0.026 33.406 19.172 1 90.94 834 ASP B CA 1
ATOM 13395 C C . ASP B 1 834 ? 0.275 33.25 20.672 1 90.94 834 ASP B C 1
ATOM 13397 O O . ASP B 1 834 ? 1.276 33.719 21.203 1 90.94 834 ASP B O 1
ATOM 13401 N N . ILE B 1 835 ? -0.6 32.688 21.359 1 95.44 835 ILE B N 1
ATOM 13402 C CA . ILE B 1 835 ? -0.562 32.531 22.812 1 95.44 835 ILE B CA 1
ATOM 13403 C C . ILE B 1 835 ? -0.546 31.062 23.188 1 95.44 835 ILE B C 1
ATOM 13405 O O . ILE B 1 835 ? -1.29 30.266 22.609 1 95.44 835 ILE B O 1
ATOM 13409 N N . ASP B 1 836 ? 0.337 30.641 24.078 1 96.81 836 ASP B N 1
ATOM 13410 C CA . ASP B 1 836 ? 0.203 29.344 24.75 1 96.81 836 ASP B CA 1
ATOM 13411 C C . ASP B 1 836 ? -0.8 29.422 25.891 1 96.81 836 ASP B C 1
ATOM 13413 O O . ASP B 1 836 ? -0.49 29.953 26.969 1 96.81 836 ASP B O 1
ATOM 13417 N N . TRP B 1 837 ? -1.885 28.859 25.766 1 96.5 837 TRP B N 1
ATOM 13418 C CA . TRP B 1 837 ? -2.979 28.969 26.719 1 96.5 837 TRP B CA 1
ATOM 13419 C C . TRP B 1 837 ? -2.82 27.969 27.859 1 96.5 837 TRP B C 1
ATOM 13421 O O . TRP B 1 837 ? -3.486 28.062 28.891 1 96.5 837 TRP B O 1
ATOM 13431 N N . ARG B 1 838 ? -1.969 26.969 27.766 1 95.25 838 ARG B N 1
ATOM 13432 C CA . ARG B 1 838 ? -1.873 25.812 28.656 1 95.25 838 ARG B CA 1
ATOM 13433 C C . ARG B 1 838 ? -1.658 26.266 30.109 1 95.25 838 ARG B C 1
ATOM 13435 O O . ARG B 1 838 ? -2.316 25.766 31.016 1 95.25 838 ARG B O 1
ATOM 13442 N N . PRO B 1 839 ? -0.817 27.281 30.359 1 94.44 839 PRO B N 1
ATOM 13443 C CA . PRO B 1 839 ? -0.54 27.656 31.75 1 94.44 839 PRO B CA 1
ATOM 13444 C C . PRO B 1 839 ? -1.741 28.297 32.438 1 94.44 839 PRO B C 1
ATOM 13446 O O . PRO B 1 839 ? -1.753 28.438 33.656 1 94.44 839 PRO B O 1
ATOM 13449 N N . LEU B 1 840 ? -2.686 28.766 31.703 1 94.44 840 LEU B N 1
ATOM 13450 C CA . LEU B 1 840 ? -3.865 29.406 32.281 1 94.44 840 LEU B CA 1
ATOM 13451 C C . LEU B 1 840 ? -4.734 28.406 33.031 1 94.44 840 LEU B C 1
ATOM 13453 O O . LEU B 1 840 ? -5.48 28.766 33.938 1 94.44 840 LEU B O 1
ATOM 13457 N N . TYR B 1 841 ? -4.59 27.141 32.656 1 93.5 841 TYR B N 1
ATOM 13458 C CA . TYR B 1 841 ? -5.48 26.125 33.188 1 93.5 841 TYR B CA 1
ATOM 13459 C C . TYR B 1 841 ? -4.77 25.266 34.219 1 93.5 841 TYR B C 1
ATOM 13461 O O . TYR B 1 841 ? -3.578 24.984 34.094 1 93.5 841 TYR B O 1
ATOM 13469 N N . ALA B 1 842 ? -5.551 24.812 35.156 1 90 842 ALA B N 1
ATOM 13470 C CA . ALA B 1 842 ? -5.039 23.812 36.094 1 90 842 ALA B CA 1
ATOM 13471 C C . ALA B 1 842 ? -4.773 22.484 35.406 1 90 842 ALA B C 1
ATOM 13473 O O . ALA B 1 842 ? -5.395 22.188 34.375 1 90 842 ALA B O 1
ATOM 13474 N N . GLU B 1 843 ? -3.914 21.75 35.938 1 89.31 843 GLU B N 1
ATOM 13475 C CA . GLU B 1 843 ? -3.504 20.484 35.312 1 89.31 843 GLU B CA 1
ATOM 13476 C C . GLU B 1 843 ? -4.703 19.578 35.062 1 89.31 843 GLU B C 1
ATOM 13478 O O . GLU B 1 843 ? -4.777 18.922 34.031 1 89.31 843 GLU B O 1
ATOM 13483 N N . HIS B 1 844 ? -5.621 19.516 36 1 90.44 844 HIS B N 1
ATOM 13484 C CA . HIS B 1 844 ? -6.766 18.625 35.844 1 90.44 844 HIS B CA 1
ATOM 13485 C C . HIS B 1 844 ? -7.734 19.109 34.781 1 90.44 844 HIS B C 1
ATOM 13487 O O . HIS B 1 844 ? -8.594 18.359 34.344 1 90.44 844 HIS B O 1
ATOM 13493 N N . ASP B 1 845 ? -7.613 20.391 34.375 1 92.56 845 ASP B N 1
ATOM 13494 C CA . ASP B 1 845 ? -8.492 20.938 33.344 1 92.56 845 ASP B CA 1
ATOM 13495 C C . ASP B 1 845 ? -7.848 20.859 31.969 1 92.56 845 ASP B C 1
ATOM 13497 O O . ASP B 1 845 ? -8.484 21.156 30.953 1 92.56 845 ASP B O 1
ATOM 13501 N N . ARG B 1 846 ? -6.637 20.391 31.922 1 94.44 846 ARG B N 1
ATOM 13502 C CA . ARG B 1 846 ? -5.93 20.234 30.656 1 94.44 846 ARG B CA 1
ATOM 13503 C C . ARG B 1 846 ? -6.262 18.906 30 1 94.44 846 ARG B C 1
ATOM 13505 O O . ARG B 1 846 ? -5.383 18.047 29.828 1 94.44 846 ARG B O 1
ATOM 13512 N N . VAL B 1 847 ? -7.508 18.781 29.641 1 94.62 847 VAL B N 1
ATOM 13513 C CA . VAL B 1 847 ? -8.055 17.609 28.969 1 94.62 847 VAL B CA 1
ATOM 13514 C C . VAL B 1 847 ? -8.789 18.031 27.703 1 94.62 847 VAL B C 1
ATOM 13516 O O . VAL B 1 847 ? -9.711 18.859 27.75 1 94.62 847 VAL B O 1
ATOM 13519 N N . VAL B 1 848 ? -8.32 17.484 26.656 1 96.31 848 VAL B N 1
ATOM 13520 C CA . VAL B 1 848 ? -8.938 17.812 25.375 1 96.31 848 VAL B CA 1
ATOM 13521 C C . VAL B 1 848 ? -10.188 16.969 25.172 1 96.31 848 VAL B C 1
ATOM 13523 O O . VAL B 1 848 ? -10.125 15.734 25.219 1 96.31 848 VAL B O 1
ATOM 13526 N N . GLY B 1 849 ? -11.281 17.656 25.031 1 93.69 849 GLY B N 1
ATOM 13527 C CA . GLY B 1 849 ? -12.523 17 24.641 1 93.69 849 GLY B CA 1
ATOM 13528 C C . GLY B 1 849 ? -12.828 17.156 23.156 1 93.69 849 GLY B C 1
ATOM 13529 O O . GLY B 1 849 ? -12.203 17.953 22.469 1 93.69 849 GLY B O 1
ATOM 13530 N N . ARG B 1 850 ? -13.773 16.344 22.656 1 94.5 850 ARG B N 1
ATOM 13531 C CA . ARG B 1 850 ? -14.18 16.438 21.25 1 94.5 850 ARG B CA 1
ATOM 13532 C C . ARG B 1 850 ? -15.117 17.609 21.031 1 94.5 850 ARG B C 1
ATOM 13534 O O . ARG B 1 850 ? -16.031 17.844 21.828 1 94.5 850 ARG B O 1
ATOM 13541 N N . LEU B 1 851 ? -14.781 18.391 20.047 1 96.06 851 LEU B N 1
ATOM 13542 C CA . LEU B 1 851 ? -15.5 19.609 19.688 1 96.06 851 LEU B CA 1
ATOM 13543 C C . LEU B 1 851 ? -16.281 19.422 18.375 1 96.06 851 LEU B C 1
ATOM 13545 O O . LEU B 1 851 ? -15.969 18.516 17.594 1 96.06 851 LEU B O 1
ATOM 13549 N N . PRO B 1 852 ? -17.281 20.266 18.156 1 95.31 852 PRO B N 1
ATOM 13550 C CA . PRO B 1 852 ? -17.828 20.297 16.797 1 95.31 852 PRO B CA 1
ATOM 13551 C C . PRO B 1 852 ? -16.766 20.641 15.758 1 95.31 852 PRO B C 1
ATOM 13553 O O . PRO B 1 852 ? -15.891 21.484 16 1 95.31 852 PRO B O 1
ATOM 13556 N N . GLY B 1 853 ? -16.844 20.031 14.656 1 95.94 853 GLY B N 1
ATOM 13557 C CA . GLY B 1 853 ? -15.883 20.25 13.594 1 95.94 853 GLY B CA 1
ATOM 13558 C C . GLY B 1 853 ? -15.992 21.625 12.969 1 95.94 853 GLY B C 1
ATOM 13559 O O . GLY B 1 853 ? -17.031 22.281 13.062 1 95.94 853 GLY B O 1
ATOM 13560 N N . TYR B 1 854 ? -14.906 22.031 12.367 1 97.31 854 TYR B N 1
ATOM 13561 C CA . TYR B 1 854 ? -14.891 23.297 11.633 1 97.31 854 TYR B CA 1
ATOM 13562 C C . TYR B 1 854 ? -16.031 23.344 10.625 1 97.31 854 TYR B C 1
ATOM 13564 O O . TYR B 1 854 ? -16.297 22.359 9.922 1 97.31 854 TYR B O 1
ATOM 13572 N N . VAL B 1 855 ? -16.688 24.453 10.531 1 96.94 855 VAL B N 1
ATOM 13573 C CA . VAL B 1 855 ? -17.781 24.609 9.578 1 96.94 855 VAL B CA 1
ATOM 13574 C C . VAL B 1 855 ? -17.25 25.281 8.305 1 96.94 855 VAL B C 1
ATOM 13576 O O . VAL B 1 855 ? -17.031 26.5 8.273 1 96.94 855 VAL B O 1
ATOM 13579 N N . PHE B 1 856 ? -17.203 24.547 7.238 1 96.06 856 PHE B N 1
ATOM 13580 C CA . PHE B 1 856 ? -16.734 25.031 5.945 1 96.06 856 PHE B CA 1
ATOM 13581 C C . PHE B 1 856 ? -17.797 25.875 5.266 1 96.06 856 PHE B C 1
ATOM 13583 O O . PHE B 1 856 ? -19 25.672 5.5 1 96.06 856 PHE B O 1
ATOM 13590 N N . ALA B 1 857 ? -17.297 26.812 4.441 1 92.62 857 ALA B N 1
ATOM 13591 C CA . ALA B 1 857 ? -18.234 27.531 3.588 1 92.62 857 ALA B CA 1
ATOM 13592 C C . ALA B 1 857 ? -18.891 26.594 2.58 1 92.62 857 ALA B C 1
ATOM 13594 O O . ALA B 1 857 ? -18.25 25.688 2.053 1 92.62 857 ALA B O 1
ATOM 13595 N N . ASP B 1 858 ? -20.109 26.703 2.381 1 84.81 858 ASP B N 1
ATOM 13596 C CA . ASP B 1 858 ? -20.812 25.797 1.476 1 84.81 858 ASP B CA 1
ATOM 13597 C C . ASP B 1 858 ? -21.594 26.562 0.422 1 84.81 858 ASP B C 1
ATOM 13599 O O . ASP B 1 858 ? -22.516 26.016 -0.204 1 84.81 858 ASP B O 1
ATOM 13603 N N . GLU B 1 859 ? -21.297 27.703 0.166 1 79.62 859 GLU B N 1
ATOM 13604 C CA . GLU B 1 859 ? -22.047 28.531 -0.762 1 79.62 859 GLU B CA 1
ATOM 13605 C C . GLU B 1 859 ? -21.703 28.188 -2.211 1 79.62 859 GLU B C 1
ATOM 13607 O O . GLU B 1 859 ? -22.578 28.219 -3.082 1 79.62 859 GLU B O 1
ATOM 13612 N N . GLU B 1 860 ? -20.5 27.859 -2.434 1 72.5 860 GLU B N 1
ATOM 13613 C CA . GLU B 1 860 ? -20.078 27.578 -3.799 1 72.5 860 GLU B CA 1
ATOM 13614 C C . GLU B 1 860 ? -20.234 26.094 -4.121 1 72.5 860 GLU B C 1
ATOM 13616 O O . GLU B 1 860 ? -19.969 25.234 -3.271 1 72.5 860 GLU B O 1
ATOM 13621 N N . ARG B 1 861 ? -20.719 25.844 -5.371 1 73.69 861 ARG B N 1
ATOM 13622 C CA . ARG B 1 861 ? -20.969 24.5 -5.859 1 73.69 861 ARG B CA 1
ATOM 13623 C C . ARG B 1 861 ? -20.172 24.219 -7.137 1 73.69 861 ARG B C 1
ATOM 13625 O O . ARG B 1 861 ? -20.094 25.078 -8.016 1 73.69 861 ARG B O 1
ATOM 13632 N N . PHE B 1 862 ? -19.5 23.094 -7.172 1 70.06 862 PHE B N 1
ATOM 13633 C CA . PHE B 1 862 ? -18.688 22.719 -8.328 1 70.06 862 PHE B CA 1
ATOM 13634 C C . PHE B 1 862 ? -19.125 21.359 -8.875 1 70.06 862 PHE B C 1
ATOM 13636 O O . PHE B 1 862 ? -18.859 20.328 -8.258 1 70.06 862 PHE B O 1
ATOM 13643 N N . PHE B 1 863 ? -20.062 21.266 -9.852 1 66.88 863 PHE B N 1
ATOM 13644 C CA . PHE B 1 863 ? -20.531 19.984 -10.344 1 66.88 863 PHE B CA 1
ATOM 13645 C C . PHE B 1 863 ? -19.875 19.641 -11.68 1 66.88 863 PHE B C 1
ATOM 13647 O O . PHE B 1 863 ? -19.359 20.516 -12.367 1 66.88 863 PHE B O 1
ATOM 13654 N N . ALA B 1 864 ? -19.672 18.281 -11.914 1 58.53 864 ALA B N 1
ATOM 13655 C CA . ALA B 1 864 ? -19.141 17.703 -13.148 1 58.53 864 ALA B CA 1
ATOM 13656 C C . ALA B 1 864 ? -20.125 17.922 -14.305 1 58.53 864 ALA B C 1
ATOM 13658 O O . ALA B 1 864 ? -21.312 17.672 -14.172 1 58.53 864 ALA B O 1
ATOM 13659 N N . SER B 1 865 ? -20.047 18.984 -15.141 1 46.34 865 SER B N 1
ATOM 13660 C CA . SER B 1 865 ? -20.891 19 -16.328 1 46.34 865 SER B CA 1
ATOM 13661 C C . SER B 1 865 ? -20.562 17.828 -17.25 1 46.34 865 SER B C 1
ATOM 13663 O O . SER B 1 865 ? -19.406 17.594 -17.578 1 46.34 865 SER B O 1
ATOM 13665 N N . ALA B 1 866 ? -21.219 16.688 -17.266 1 40.06 866 ALA B N 1
ATOM 13666 C CA . ALA B 1 866 ? -21.062 15.625 -18.266 1 40.06 866 ALA B CA 1
ATOM 13667 C C . ALA B 1 866 ? -21.016 16.203 -19.672 1 40.06 866 ALA B C 1
ATOM 13669 O O . ALA B 1 866 ? -21.906 16.969 -20.078 1 40.06 866 ALA B O 1
ATOM 13670 N N . ALA B 1 867 ? -19.984 16.125 -20.422 1 35.66 867 ALA B N 1
ATOM 13671 C CA . ALA B 1 867 ? -20.062 16.328 -21.875 1 35.66 867 ALA B CA 1
ATOM 13672 C C . ALA B 1 867 ? -21.156 15.469 -22.484 1 35.66 867 ALA B C 1
ATOM 13674 O O . ALA B 1 867 ? -21.172 14.242 -22.312 1 35.66 867 ALA B O 1
ATOM 13675 N N . THR B 1 868 ? -22.453 15.906 -22.781 1 33.69 868 THR B N 1
ATOM 13676 C CA . THR B 1 868 ? -23.609 15.305 -23.438 1 33.69 868 THR B CA 1
ATOM 13677 C C . THR B 1 868 ? -23.188 14.516 -24.672 1 33.69 868 THR B C 1
ATOM 13679 O O . THR B 1 868 ? -22.797 15.094 -25.672 1 33.69 868 THR B O 1
ATOM 13682 N N . VAL B 1 869 ? -22.672 13.492 -24.625 1 33.97 869 VAL B N 1
ATOM 13683 C CA . VAL B 1 869 ? -22.562 12.766 -25.891 1 33.97 869 VAL B CA 1
ATOM 13684 C C . VAL B 1 869 ? -23.922 12.766 -26.609 1 33.97 869 VAL B C 1
ATOM 13686 O O . VAL B 1 869 ? -23.969 12.773 -27.844 1 33.97 869 VAL B O 1
ATOM 13689 N N . GLY B 1 870 ? -24.984 11.914 -26.172 1 32.12 870 GLY B N 1
ATOM 13690 C CA . GLY B 1 870 ? -26.109 11.648 -27.062 1 32.12 870 GLY B CA 1
ATOM 13691 C C . GLY B 1 870 ? -26.875 12.898 -27.453 1 32.12 870 GLY B C 1
ATOM 13692 O O . GLY B 1 870 ? -26.594 13.984 -26.938 1 32.12 870 GLY B O 1
ATOM 13693 N N . PRO B 1 871 ? -28.125 12.75 -28.453 1 29.62 871 PRO B N 1
ATOM 13694 C CA . PRO B 1 871 ? -28.969 13.883 -28.812 1 29.62 871 PRO B CA 1
ATOM 13695 C C . PRO B 1 871 ? -29.328 14.758 -27.609 1 29.62 871 PRO B C 1
ATOM 13697 O O . PRO B 1 871 ? -29.547 14.242 -26.516 1 29.62 871 PRO B O 1
ATOM 13700 N N . LEU B 1 872 ? -29.016 15.977 -27.609 1 32 872 LEU B N 1
ATOM 13701 C CA . LEU B 1 872 ? -29.156 17.203 -26.828 1 32 872 LEU B CA 1
ATOM 13702 C C . LEU B 1 872 ? -30.578 17.344 -26.297 1 32 872 LEU B C 1
ATOM 13704 O O . LEU B 1 872 ? -31.328 18.203 -26.781 1 32 872 LEU B O 1
ATOM 13708 N N . VAL B 1 873 ? -31.5 16.406 -26.203 1 29.03 873 VAL B N 1
ATOM 13709 C CA . VAL B 1 873 ? -32.656 17.156 -25.781 1 29.03 873 VAL B CA 1
ATOM 13710 C C . VAL B 1 873 ? -32.312 17.984 -24.531 1 29.03 873 VAL B C 1
ATOM 13712 O O . VAL B 1 873 ? -32.469 19.203 -24.531 1 29.03 873 VAL B O 1
ATOM 13715 N N . HIS B 1 874 ? -33.188 17.703 -23.328 1 26.42 874 HIS B N 1
ATOM 13716 C CA . HIS B 1 874 ? -33.344 18.672 -22.25 1 26.42 874 HIS B CA 1
ATOM 13717 C C . HIS B 1 874 ? -32.094 18.75 -21.406 1 26.42 874 HIS B C 1
ATOM 13719 O O . HIS B 1 874 ? -31.922 17.984 -20.453 1 26.42 874 HIS B O 1
ATOM 13725 N N . THR B 1 875 ? -31.016 18.75 -21.953 1 29.52 875 THR B N 1
ATOM 13726 C CA . THR B 1 875 ? -29.812 18.938 -21.156 1 29.52 875 THR B CA 1
ATOM 13727 C C . THR B 1 875 ? -29.922 20.172 -20.281 1 29.52 875 THR B C 1
ATOM 13729 O O . THR B 1 875 ? -29.844 21.297 -20.781 1 29.52 875 THR B O 1
ATOM 13732 N N . GLN B 1 876 ? -30.922 20.156 -19.406 1 25.5 876 GLN B N 1
ATOM 13733 C CA . GLN B 1 876 ? -30.781 21.281 -18.484 1 25.5 876 GLN B CA 1
ATOM 13734 C C . GLN B 1 876 ? -29.375 21.344 -17.891 1 25.5 876 GLN B C 1
ATOM 13736 O O . GLN B 1 876 ? -28.953 20.422 -17.203 1 25.5 876 GLN B O 1
ATOM 13741 N N . SER B 1 877 ? -28.5 21.672 -18.656 1 27.53 877 SER B N 1
ATOM 13742 C CA . SER B 1 877 ? -27.219 22.109 -18.125 1 27.53 877 SER B CA 1
ATOM 13743 C C . SER B 1 877 ? -27.406 22.859 -16.797 1 27.53 877 SER B C 1
ATOM 13745 O O . SER B 1 877 ? -28.094 23.875 -16.75 1 27.53 877 SER B O 1
ATOM 13747 N N . VAL B 1 878 ? -27.672 22.125 -15.859 1 27.11 878 VAL B N 1
ATOM 13748 C CA . VAL B 1 878 ? -27.547 22.984 -14.68 1 27.11 878 VAL B CA 1
ATOM 13749 C C . VAL B 1 878 ? -26.312 23.859 -14.805 1 27.11 878 VAL B C 1
ATOM 13751 O O . VAL B 1 878 ? -25.188 23.344 -14.914 1 27.11 878 VAL B O 1
ATOM 13754 N N . ARG B 1 879 ? -26.469 24.953 -15.43 1 27.83 879 ARG B N 1
ATOM 13755 C CA . ARG B 1 879 ? -25.516 26.047 -15.484 1 27.83 879 ARG B CA 1
ATOM 13756 C C . ARG B 1 879 ? -24.781 26.203 -14.164 1 27.83 879 ARG B C 1
ATOM 13758 O O . ARG B 1 879 ? -25.375 26.547 -13.141 1 27.83 879 ARG B O 1
ATOM 13765 N N . THR B 1 880 ? -24.031 25.281 -13.93 1 28.19 880 THR B N 1
ATOM 13766 C CA . THR B 1 880 ? -23.141 25.797 -12.906 1 28.19 880 THR B CA 1
ATOM 13767 C C . THR B 1 880 ? -22.797 27.266 -13.188 1 28.19 880 THR B C 1
ATOM 13769 O O . THR B 1 880 ? -22.5 27.625 -14.328 1 28.19 880 THR B O 1
ATOM 13772 N N . ALA B 1 881 ? -23.516 28.188 -12.633 1 26.67 881 ALA B N 1
ATOM 13773 C CA . ALA B 1 881 ? -23.297 29.625 -12.711 1 26.67 881 ALA B CA 1
ATOM 13774 C C . ALA B 1 881 ? -21.812 29.938 -12.836 1 26.67 881 ALA B C 1
ATOM 13776 O O . ALA B 1 881 ? -21.109 30.062 -11.828 1 26.67 881 ALA B O 1
ATOM 13777 N N . THR B 1 882 ? -21.109 29.141 -13.555 1 27 882 THR B N 1
ATOM 13778 C CA . THR B 1 882 ? -19.984 30.016 -13.844 1 27 882 THR B CA 1
ATOM 13779 C C . THR B 1 882 ? -20.422 31.219 -14.664 1 27 882 THR B C 1
ATOM 13781 O O . THR B 1 882 ? -21.172 31.078 -15.641 1 27 882 THR B O 1
ATOM 13784 N N . ALA B 1 883 ? -20.703 32.375 -14.133 1 26 883 ALA B N 1
ATOM 13785 C CA . ALA B 1 883 ? -21.031 33.531 -14.953 1 26 883 ALA B CA 1
ATOM 13786 C C . ALA B 1 883 ? -20.312 33.5 -16.297 1 26 883 ALA B C 1
ATOM 13788 O O . ALA B 1 883 ? -19.125 33.188 -16.359 1 26 883 ALA B O 1
ATOM 13789 N N . PRO B 1 884 ? -20.969 33.031 -17.328 1 26.89 884 PRO B N 1
ATOM 13790 C CA . PRO B 1 884 ? -20.328 33.188 -18.641 1 26.89 884 PRO B CA 1
ATOM 13791 C C . PRO B 1 884 ? -19.375 34.375 -18.703 1 26.89 884 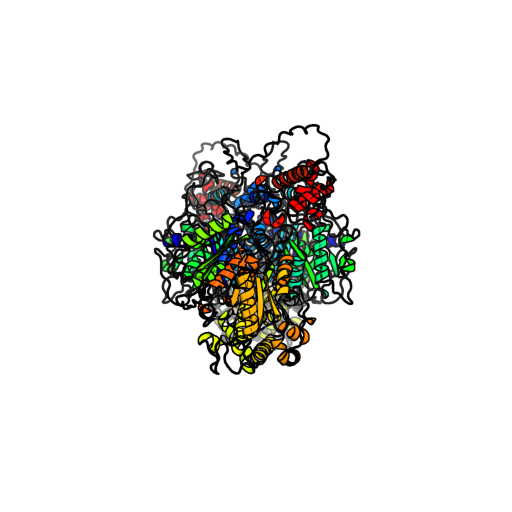PRO B C 1
ATOM 13793 O O . PRO B 1 884 ? -19.688 35.438 -18.156 1 26.89 884 PRO B O 1
ATOM 13796 N N . VAL B 1 885 ? -18.188 34.125 -18.875 1 26.28 885 VAL B N 1
ATOM 13797 C CA . VAL B 1 885 ? -17.344 35.25 -19.25 1 26.28 885 VAL B CA 1
ATOM 13798 C C . VAL B 1 885 ? -18.031 36.062 -20.359 1 26.28 885 VAL B C 1
ATOM 13800 O O . VAL B 1 885 ? -18.281 35.531 -21.453 1 26.28 885 VAL B O 1
ATOM 13803 N N . ARG B 1 886 ? -19.062 36.875 -20.078 1 26.62 886 ARG B N 1
ATOM 13804 C CA . ARG B 1 886 ? -19.453 37.812 -21.109 1 26.62 886 ARG B CA 1
ATOM 13805 C C . ARG B 1 886 ? -18.266 38.188 -21.984 1 26.62 886 ARG B C 1
ATOM 13807 O O . ARG B 1 886 ? -17.172 38.469 -21.469 1 26.62 886 ARG B O 1
ATOM 13814 N N . GLU B 1 887 ? -18.266 37.688 -23.188 1 25.81 887 GLU B N 1
ATOM 13815 C CA . GLU B 1 887 ? -17.375 38.344 -24.156 1 25.81 887 GLU B CA 1
ATOM 13816 C C . GLU B 1 887 ? -17.281 39.844 -23.922 1 25.81 887 GLU B C 1
ATOM 13818 O O . GLU B 1 887 ? -18.281 40.531 -23.969 1 25.81 887 GLU B O 1
ATOM 13823 N N . VAL B 1 888 ? -16.531 40.281 -23.031 1 27.39 888 VAL B N 1
ATOM 13824 C CA . VAL B 1 888 ? -16.297 41.719 -23.016 1 27.39 888 VAL B CA 1
ATOM 13825 C C . VAL B 1 888 ? -16.266 42.25 -24.438 1 27.39 888 VAL B C 1
ATOM 13827 O O . VAL B 1 888 ? -15.484 41.781 -25.281 1 27.39 888 VAL B O 1
ATOM 13830 N N . ALA B 1 889 ? -17.391 42.594 -25 1 28.72 889 ALA B N 1
ATOM 13831 C CA . ALA B 1 889 ? -17.297 43.469 -26.156 1 28.72 889 ALA B CA 1
ATOM 13832 C C . ALA B 1 889 ? -16.062 44.375 -26.078 1 28.72 889 ALA B C 1
ATOM 13834 O O . ALA B 1 889 ? -15.797 44.969 -25.047 1 28.72 889 ALA B O 1
ATOM 13835 N N . SER B 1 890 ? -15.094 44.094 -26.906 1 27.84 890 SER B N 1
ATOM 13836 C CA . SER B 1 890 ? -14.008 45.062 -27.109 1 27.84 890 SER B CA 1
ATOM 13837 C C . SER B 1 890 ? -14.516 46.5 -27.125 1 27.84 890 SER B C 1
ATOM 13839 O O . SER B 1 890 ? -15.273 46.875 -28.031 1 27.84 890 SER B O 1
ATOM 13841 N N . VAL B 1 891 ? -15.047 47.031 -26.125 1 28.27 891 VAL B N 1
ATOM 13842 C CA . VAL B 1 891 ? -15.148 48.469 -26.328 1 28.27 891 VAL B CA 1
ATOM 13843 C C . VAL B 1 891 ? -13.891 48.969 -27.031 1 28.27 891 VAL B C 1
ATOM 13845 O O . VAL B 1 891 ? -12.773 48.656 -26.609 1 28.27 891 VAL B O 1
ATOM 13848 N N . PRO B 1 892 ? -14 49.219 -28.297 1 29.97 892 PRO B N 1
ATOM 13849 C CA . PRO B 1 892 ? -12.844 49.812 -28.984 1 29.97 892 PRO B CA 1
ATOM 13850 C C . PRO B 1 892 ? -12.031 50.75 -28.078 1 29.97 892 PRO B C 1
ATOM 13852 O O . PRO B 1 892 ? -12.594 51.438 -27.219 1 29.97 892 PRO B O 1
ATOM 13855 N N . PRO B 1 893 ? -10.758 50.375 -27.906 1 29.77 893 PRO B N 1
ATOM 13856 C CA . PRO B 1 893 ? -9.969 51.375 -27.188 1 29.77 893 PRO B CA 1
ATOM 13857 C C . PRO B 1 893 ? -10.352 52.812 -27.547 1 29.77 893 PRO B C 1
ATOM 13859 O O . PRO B 1 893 ? -10.586 53.125 -28.719 1 29.77 893 PRO B O 1
ATOM 13862 N N . ALA B 1 894 ? -11.188 53.406 -26.859 1 29.98 894 ALA B N 1
ATOM 13863 C CA . ALA B 1 894 ? -11.148 54.812 -27.156 1 29.98 894 ALA B CA 1
ATOM 13864 C C . ALA B 1 894 ? -9.727 55.281 -27.5 1 29.98 894 ALA B C 1
ATOM 13866 O O . ALA B 1 894 ? -8.758 54.719 -26.969 1 29.98 894 ALA B O 1
ATOM 13867 N N . ASP B 1 895 ? -9.375 55.781 -28.625 1 29.94 895 ASP B N 1
ATOM 13868 C CA . ASP B 1 895 ? -8.219 56.375 -29.297 1 29.94 895 ASP B CA 1
ATOM 13869 C C . ASP B 1 895 ? -7.348 57.156 -28.312 1 29.94 895 ASP B C 1
ATOM 13871 O O . ASP B 1 895 ? -6.535 57.969 -28.719 1 29.94 895 ASP B O 1
ATOM 13875 N N . ASP B 1 896 ? -7.891 57.438 -27.016 1 29.34 896 ASP B N 1
ATOM 13876 C CA . ASP B 1 896 ? -6.977 58.469 -26.5 1 29.34 896 ASP B CA 1
ATOM 13877 C C . ASP B 1 896 ? -5.609 57.844 -26.172 1 29.34 896 ASP B C 1
ATOM 13879 O O . ASP B 1 896 ? -5.527 56.781 -25.562 1 29.34 896 ASP B O 1
ATOM 13883 N N . GLU B 1 897 ? -4.527 58 -26.906 1 33.94 897 GLU B N 1
ATOM 13884 C CA . GLU B 1 897 ? -3.08 57.812 -26.984 1 33.94 897 GLU B CA 1
ATOM 13885 C C . GLU B 1 897 ? -2.449 57.812 -25.594 1 33.94 897 GLU B C 1
ATOM 13887 O O . GLU B 1 897 ? -1.227 57.906 -25.453 1 33.94 897 GLU B O 1
ATOM 13892 N N . SER B 1 898 ? -3.156 58.25 -24.484 1 34.59 898 SER B N 1
ATOM 13893 C CA . SER B 1 898 ? -2.289 58.531 -23.359 1 34.59 898 SER B CA 1
ATOM 13894 C C . SER B 1 898 ? -1.768 57.25 -22.703 1 34.59 898 SER B C 1
ATOM 13896 O O . SER B 1 898 ? -2.371 56.188 -22.859 1 34.59 898 SER B O 1
ATOM 13898 N N . GLN B 1 899 ? -0.518 57.156 -22.25 1 39.69 899 GLN B N 1
ATOM 13899 C CA . GLN B 1 899 ? 0.333 56.219 -21.547 1 39.69 899 GLN B CA 1
ATOM 13900 C C . GLN B 1 899 ? -0.464 55.406 -20.516 1 39.69 899 GLN B C 1
ATOM 13902 O O . GLN B 1 899 ? -1.213 56 -19.734 1 39.69 899 GLN B O 1
ATOM 13907 N N . PRO B 1 900 ? -0.728 54.156 -20.625 1 50.25 900 PRO B N 1
ATOM 13908 C CA . PRO B 1 900 ? -1.5 53.375 -19.656 1 50.25 900 PRO B CA 1
ATOM 13909 C C . PRO B 1 900 ? -1.088 53.656 -18.203 1 50.25 900 PRO B C 1
ATOM 13911 O O . PRO B 1 900 ? 0.104 53.781 -17.906 1 50.25 900 PRO B O 1
ATOM 13914 N N . ASP B 1 901 ? -1.771 54.25 -17.281 1 68.12 901 ASP B N 1
ATOM 13915 C CA . ASP B 1 901 ? -1.602 54.531 -15.867 1 68.12 901 ASP B CA 1
ATOM 13916 C C . ASP B 1 901 ? -1.695 53.281 -15.023 1 68.12 901 ASP B C 1
ATOM 13918 O O . ASP B 1 901 ? -2.119 52.219 -15.516 1 68.12 901 ASP B O 1
ATOM 13922 N N . VAL B 1 902 ? -0.998 53.094 -13.82 1 75.81 902 VAL B N 1
ATOM 13923 C CA . VAL B 1 902 ? -0.937 52 -12.867 1 75.81 902 VAL B CA 1
ATOM 13924 C C . VAL B 1 902 ? -2.34 51.438 -12.625 1 75.81 902 VAL B C 1
ATOM 13926 O O . VAL B 1 902 ? -2.508 50.25 -12.383 1 75.81 902 VAL B O 1
ATOM 13929 N N . GLY B 1 903 ? -3.299 52.219 -12.789 1 82.69 903 GLY B N 1
ATOM 13930 C CA . GLY B 1 903 ? -4.672 51.75 -12.633 1 82.69 903 GLY B CA 1
ATOM 13931 C C . GLY B 1 903 ? -5.121 50.812 -13.727 1 82.69 903 GLY B C 1
ATOM 13932 O O . GLY B 1 903 ? -5.812 49.812 -13.453 1 82.69 903 GLY B O 1
ATOM 13933 N N . VAL B 1 904 ? -4.707 51.062 -14.906 1 84.5 904 VAL B N 1
ATOM 13934 C CA . VAL B 1 904 ? -5.043 50.219 -16.047 1 84.5 904 VAL B CA 1
ATOM 13935 C C . VAL B 1 904 ? -4.355 48.844 -15.883 1 84.5 904 VAL B C 1
ATOM 13937 O O . VAL B 1 904 ? -4.953 47.812 -16.156 1 84.5 904 VAL B O 1
ATOM 13940 N N . VAL B 1 905 ? -3.113 48.906 -15.484 1 89.69 905 VAL B N 1
ATOM 13941 C CA . VAL B 1 905 ? -2.359 47.688 -15.289 1 89.69 905 VAL B CA 1
ATOM 13942 C C . VAL B 1 905 ? -3.006 46.844 -14.18 1 89.69 905 VAL B C 1
ATOM 13944 O O . VAL B 1 905 ? -3.15 45.625 -14.312 1 89.69 905 VAL B O 1
ATOM 13947 N N . HIS B 1 906 ? -3.354 47.531 -13.125 1 90.75 906 HIS B N 1
ATOM 13948 C CA . HIS B 1 906 ? -3.988 46.812 -12.016 1 90.75 906 HIS B CA 1
ATOM 13949 C C . HIS B 1 906 ? -5.285 46.156 -12.461 1 90.75 906 HIS B C 1
ATOM 13951 O O . HIS B 1 906 ? -5.559 45 -12.078 1 90.75 906 HIS B O 1
ATOM 13957 N N . ARG B 1 907 ? -6.086 46.812 -13.211 1 87.88 907 ARG B N 1
ATOM 13958 C CA . ARG B 1 907 ? -7.34 46.25 -13.695 1 87.88 907 ARG B CA 1
ATOM 13959 C C . ARG B 1 907 ? -7.078 45.062 -14.609 1 87.88 907 ARG B C 1
ATOM 13961 O O . ARG B 1 907 ? -7.809 44.062 -14.57 1 87.88 907 ARG B O 1
ATOM 13968 N N . ALA B 1 908 ? -6.094 45.188 -15.391 1 89.69 908 ALA B N 1
ATOM 13969 C CA . ALA B 1 908 ? -5.719 44.094 -16.25 1 89.69 908 ALA B CA 1
ATOM 13970 C C . ALA B 1 908 ? -5.242 42.906 -15.43 1 89.69 908 ALA B C 1
ATOM 13972 O O . ALA B 1 908 ? -5.578 41.75 -15.734 1 89.69 908 ALA B O 1
ATOM 13973 N N . VAL B 1 909 ? -4.457 43.188 -14.438 1 91.5 909 VAL B N 1
ATOM 13974 C CA . VAL B 1 909 ? -3.955 42.125 -13.547 1 91.5 909 VAL B CA 1
ATOM 13975 C C . VAL B 1 909 ? -5.125 41.438 -12.875 1 91.5 909 VAL B C 1
ATOM 13977 O O . VAL B 1 909 ? -5.16 40.188 -12.812 1 91.5 909 VAL B O 1
ATOM 13980 N N . ILE B 1 910 ? -6.039 42.188 -12.406 1 89.94 910 ILE B N 1
ATOM 13981 C CA . ILE B 1 910 ? -7.215 41.625 -11.742 1 89.94 910 ILE B CA 1
ATOM 13982 C C . ILE B 1 910 ? -8.008 40.75 -12.719 1 89.94 910 ILE B C 1
ATOM 13984 O O . ILE B 1 910 ? -8.414 39.656 -12.383 1 89.94 910 ILE B O 1
ATOM 13988 N N . ARG B 1 911 ? -8.203 41.156 -13.906 1 86.81 911 ARG B N 1
ATOM 13989 C CA . ARG B 1 911 ? -8.961 40.438 -14.906 1 86.81 911 ARG B CA 1
ATOM 13990 C C . ARG B 1 911 ? -8.281 39.094 -15.25 1 86.81 911 ARG B C 1
ATOM 13992 O O . ARG B 1 911 ? -8.938 38.062 -15.344 1 86.81 911 ARG B O 1
ATOM 13999 N N . VAL B 1 912 ? -7 39.219 -15.414 1 89.19 912 VAL B N 1
ATOM 14000 C CA . VAL B 1 912 ? -6.262 38.031 -15.805 1 89.19 912 VAL B CA 1
ATOM 14001 C C . VAL B 1 912 ? -6.223 37.031 -14.641 1 89.19 912 VAL B C 1
ATOM 14003 O O . VAL B 1 912 ? -6.34 35.812 -14.836 1 89.19 912 VAL B O 1
ATOM 14006 N N . LEU B 1 913 ? -6.059 37.594 -13.484 1 89.12 913 LEU B N 1
ATOM 14007 C CA . LEU B 1 913 ? -6.086 36.719 -12.305 1 89.12 913 LEU B CA 1
ATOM 14008 C C . LEU B 1 913 ? -7.453 36.062 -12.148 1 89.12 913 LEU B C 1
ATOM 14010 O O . LEU B 1 913 ? -7.543 34.875 -11.758 1 89.12 913 LEU B O 1
ATOM 14014 N N . ALA B 1 914 ? -8.453 36.812 -12.383 1 87.06 914 ALA B N 1
ATOM 14015 C CA . ALA B 1 914 ? -9.812 36.312 -12.305 1 87.06 914 ALA B CA 1
ATOM 14016 C C . ALA B 1 914 ? -10.039 35.188 -13.328 1 87.06 914 ALA B C 1
ATOM 14018 O O . ALA B 1 914 ? -10.656 34.188 -13.023 1 87.06 914 ALA B O 1
ATOM 14019 N N . ASP B 1 915 ? -9.477 35.375 -14.469 1 81.69 915 ASP B N 1
ATOM 14020 C CA . ASP B 1 915 ? -9.641 34.406 -15.547 1 81.69 915 ASP B CA 1
ATOM 14021 C C . ASP B 1 915 ? -8.844 33.125 -15.266 1 81.69 915 ASP B C 1
ATOM 14023 O O . ASP B 1 915 ? -9.352 32.031 -15.445 1 81.69 915 ASP B O 1
ATOM 14027 N N . VAL B 1 916 ? -7.66 33.312 -14.836 1 83.75 916 VAL B N 1
ATOM 14028 C CA . VAL B 1 916 ? -6.762 32.188 -14.617 1 83.75 916 VAL B CA 1
ATOM 14029 C C . VAL B 1 916 ? -7.211 31.406 -13.391 1 83.75 916 VAL B C 1
ATOM 14031 O O . VAL B 1 916 ? -7.199 30.172 -13.398 1 83.75 916 VAL B O 1
ATOM 14034 N N . GLY B 1 917 ? -7.617 32.094 -12.398 1 85.19 917 GLY B N 1
ATOM 14035 C CA . GLY B 1 917 ? -7.969 31.438 -11.148 1 85.19 917 GLY B CA 1
ATOM 14036 C C . GLY B 1 917 ? -9.461 31.172 -11.008 1 85.19 917 GLY B C 1
ATOM 14037 O O . GLY B 1 917 ? -9.883 30.406 -10.148 1 85.19 917 GLY B O 1
ATOM 14038 N N . GLY B 1 918 ? -10.25 31.703 -11.836 1 75.62 918 GLY B N 1
ATOM 14039 C CA . GLY B 1 918 ? -11.695 31.578 -11.758 1 75.62 918 GLY B CA 1
ATOM 14040 C C . GLY B 1 918 ? -12.312 32.406 -10.656 1 75.62 918 GLY B C 1
ATOM 14041 O O . GLY B 1 918 ? -13.367 32.062 -10.125 1 75.62 918 GLY B O 1
ATOM 14042 N N . HIS B 1 919 ? -11.594 33.469 -10.203 1 83 919 HIS B N 1
ATOM 14043 C CA . HIS B 1 919 ? -12.07 34.344 -9.141 1 83 919 HIS B CA 1
ATOM 14044 C C . HIS B 1 919 ? -13.023 35.406 -9.68 1 83 919 HIS B C 1
ATOM 14046 O O . HIS B 1 919 ? -12.93 35.781 -10.852 1 83 919 HIS B O 1
ATOM 14052 N N . ARG B 1 920 ? -13.977 35.875 -8.828 1 81.75 920 ARG B N 1
ATOM 14053 C CA . ARG B 1 920 ? -14.703 37.125 -9.156 1 81.75 920 ARG B CA 1
ATOM 14054 C C . ARG B 1 920 ? -13.805 38.344 -9.023 1 81.75 920 ARG B C 1
ATOM 14056 O O . ARG B 1 920 ? -13.016 38.438 -8.078 1 81.75 920 ARG B O 1
ATOM 14063 N N . GLU B 1 921 ? -13.82 39.156 -9.883 1 82.81 921 GLU B N 1
ATOM 14064 C CA . GLU B 1 921 ? -12.961 40.312 -9.867 1 82.81 921 GLU B CA 1
ATOM 14065 C C . GLU B 1 921 ? -13.117 41.094 -8.57 1 82.81 921 GLU B C 1
ATOM 14067 O O . GLU B 1 921 ? -12.141 41.625 -8.039 1 82.81 921 GLU B O 1
ATOM 14072 N N . ASP B 1 922 ? -14.375 41.125 -8.016 1 75.75 922 ASP B N 1
ATOM 14073 C CA . ASP B 1 922 ? -14.648 41.906 -6.824 1 75.75 922 ASP B CA 1
ATOM 14074 C C . ASP B 1 922 ? -14.062 41.25 -5.578 1 75.75 922 ASP B C 1
ATOM 14076 O O . ASP B 1 922 ? -13.945 41.875 -4.531 1 75.75 922 ASP B O 1
ATOM 14080 N N . ALA B 1 923 ? -13.656 40 -5.758 1 76.38 923 ALA B N 1
ATOM 14081 C CA . ALA B 1 923 ? -13.086 39.281 -4.629 1 76.38 923 ALA B CA 1
ATOM 14082 C C . ALA B 1 923 ? -11.57 39.469 -4.562 1 76.38 923 ALA B C 1
ATOM 14084 O O . ALA B 1 923 ? -10.938 39.094 -3.568 1 76.38 923 ALA B O 1
ATOM 14085 N N . LEU B 1 924 ? -11.086 40.031 -5.617 1 85.62 924 LEU B N 1
ATOM 14086 C CA . LEU B 1 924 ? -9.641 40.188 -5.703 1 85.62 924 LEU B CA 1
ATOM 14087 C C . LEU B 1 924 ? -9.219 41.562 -5.203 1 85.62 924 LEU B C 1
ATOM 14089 O O . LEU B 1 924 ? -9.586 42.594 -5.797 1 85.62 924 LEU B O 1
ATOM 14093 N N . HIS B 1 925 ? -8.617 41.562 -4.062 1 80.81 925 HIS B N 1
ATOM 14094 C CA . HIS B 1 925 ? -8.133 42.812 -3.465 1 80.81 925 HIS B CA 1
ATOM 14095 C C . HIS B 1 925 ? -6.609 42.875 -3.523 1 80.81 925 HIS B C 1
ATOM 14097 O O . HIS B 1 925 ? -5.93 41.875 -3.553 1 80.81 925 HIS B O 1
ATOM 14103 N N . ALA B 1 926 ? -6.09 44.031 -3.516 1 82 926 ALA B N 1
ATOM 14104 C CA . ALA B 1 926 ? -4.66 44.281 -3.688 1 82 926 ALA B CA 1
ATOM 14105 C C . ALA B 1 926 ? -3.85 43.562 -2.598 1 82 926 ALA B C 1
ATOM 14107 O O . ALA B 1 926 ? -2.732 43.125 -2.844 1 82 926 ALA B O 1
ATOM 14108 N N . ALA B 1 927 ? -4.477 43.406 -1.46 1 74.62 927 ALA B N 1
ATOM 14109 C CA . ALA B 1 927 ? -3.752 42.875 -0.313 1 74.62 927 ALA B CA 1
ATOM 14110 C C . ALA B 1 927 ? -3.846 41.344 -0.274 1 74.62 927 ALA B C 1
ATOM 14112 O O . ALA B 1 927 ? -3.166 40.688 0.524 1 74.62 927 ALA B O 1
ATOM 14113 N N . ALA B 1 928 ? -4.508 40.75 -1.183 1 78.56 928 ALA B N 1
ATOM 14114 C CA . ALA B 1 928 ? -4.691 39.281 -1.171 1 78.56 928 ALA B CA 1
ATOM 14115 C C . ALA B 1 928 ? -3.389 38.562 -1.496 1 78.56 928 ALA B C 1
ATOM 14117 O O . ALA B 1 928 ? -2.648 39 -2.393 1 78.56 928 ALA B O 1
ATOM 14118 N N . ASP B 1 929 ? -3.102 37.625 -0.589 1 80.5 929 ASP B N 1
ATOM 14119 C CA . ASP B 1 929 ? -1.935 36.812 -0.852 1 80.5 929 ASP B CA 1
ATOM 14120 C C . ASP B 1 929 ? -2.166 35.906 -2.061 1 80.5 929 ASP B C 1
ATOM 14122 O O . ASP B 1 929 ? -3.176 35.188 -2.133 1 80.5 929 ASP B O 1
ATOM 14126 N N . LEU B 1 930 ? -1.259 35.875 -2.994 1 82.88 930 LEU B N 1
ATOM 14127 C CA . LEU B 1 930 ? -1.401 35.125 -4.242 1 82.88 930 LEU B CA 1
ATOM 14128 C C . LEU B 1 930 ? -1.455 33.625 -3.975 1 82.88 930 LEU B C 1
ATOM 14130 O O . LEU B 1 930 ? -2.301 32.938 -4.531 1 82.88 930 LEU B O 1
ATOM 14134 N N . ARG B 1 931 ? -0.672 33.188 -3.133 1 78.25 931 ARG B N 1
ATOM 14135 C CA . ARG B 1 931 ? -0.543 31.766 -2.916 1 78.25 931 ARG B CA 1
ATOM 14136 C C . ARG B 1 931 ? -1.556 31.266 -1.888 1 78.25 931 ARG B C 1
ATOM 14138 O O . ARG B 1 931 ? -2.35 30.375 -2.172 1 78.25 931 ARG B O 1
ATOM 14145 N N . ASP B 1 932 ? -1.636 31.859 -0.741 1 74.5 932 ASP B N 1
ATOM 14146 C CA . ASP B 1 932 ? -2.387 31.328 0.392 1 74.5 932 ASP B CA 1
ATOM 14147 C C . ASP B 1 932 ? -3.875 31.641 0.264 1 74.5 932 ASP B C 1
ATOM 14149 O O . ASP B 1 932 ? -4.723 30.844 0.664 1 74.5 932 ASP B O 1
ATOM 14153 N N . ASP B 1 933 ? -4.133 32.875 -0.417 1 75.06 933 ASP B N 1
ATOM 14154 C CA . ASP B 1 933 ? -5.527 33.281 -0.518 1 75.06 933 ASP B CA 1
ATOM 14155 C C . ASP B 1 933 ? -6.137 32.844 -1.847 1 75.06 933 ASP B C 1
ATOM 14157 O O . ASP B 1 933 ? -7.305 32.438 -1.899 1 75.06 933 ASP B O 1
ATOM 14161 N N . LEU B 1 934 ? -5.234 32.906 -2.918 1 75.94 934 LEU B N 1
ATOM 14162 C CA . LEU B 1 934 ? -5.82 32.75 -4.246 1 75.94 934 LEU B CA 1
ATOM 14163 C C . LEU B 1 934 ? -5.449 31.422 -4.871 1 75.94 934 LEU B C 1
ATOM 14165 O O . LEU B 1 934 ? -6.016 31.031 -5.895 1 75.94 934 LEU B O 1
ATOM 14169 N N . GLY B 1 935 ? -4.555 30.703 -4.172 1 75.31 935 GLY B N 1
ATOM 14170 C CA . GLY B 1 935 ? -4.113 29.438 -4.75 1 75.31 935 GLY B CA 1
ATOM 14171 C C . GLY B 1 935 ? -3.309 29.625 -6.023 1 75.31 935 GLY B C 1
ATOM 14172 O O . GLY B 1 935 ? -3.324 28.75 -6.898 1 75.31 935 GLY B O 1
ATOM 14173 N N . PHE B 1 936 ? -2.666 30.75 -6.16 1 80 936 PHE B N 1
ATOM 14174 C CA . PHE B 1 936 ? -1.851 31.078 -7.324 1 80 936 PHE B CA 1
ATOM 14175 C C . PHE B 1 936 ? -0.553 30.281 -7.316 1 80 936 PHE B C 1
ATOM 14177 O O . PHE B 1 936 ? 0.378 30.609 -6.578 1 80 936 PHE B O 1
ATOM 14184 N N . ASP B 1 937 ? -0.583 29.219 -8.117 1 77.44 937 ASP B N 1
ATOM 14185 C CA . ASP B 1 937 ? 0.569 28.328 -8.133 1 77.44 937 ASP B CA 1
ATOM 14186 C C . ASP B 1 937 ? 1.396 28.516 -9.398 1 77.44 937 ASP B C 1
ATOM 14188 O O . ASP B 1 937 ? 1.198 29.484 -10.133 1 77.44 937 ASP B O 1
ATOM 14192 N N . SER B 1 938 ? 2.406 27.688 -9.617 1 77.31 938 SER B N 1
ATOM 14193 C CA . SER B 1 938 ? 3.346 27.844 -10.719 1 77.31 938 SER B CA 1
ATOM 14194 C C . SER B 1 938 ? 2.645 27.703 -12.07 1 77.31 938 SER B C 1
ATOM 14196 O O . SER B 1 938 ? 3.002 28.375 -13.031 1 77.31 938 SER B O 1
ATOM 14198 N N . VAL B 1 939 ? 1.655 26.828 -12.07 1 75.25 939 VAL B N 1
ATOM 14199 C CA . VAL B 1 939 ? 0.926 26.641 -13.32 1 75.25 939 VAL B CA 1
ATOM 14200 C C . VAL B 1 939 ? 0.108 27.891 -13.633 1 75.25 939 VAL B C 1
ATOM 14202 O O . VAL B 1 939 ? 0.091 28.359 -14.781 1 75.25 939 VAL B O 1
ATOM 14205 N N . GLN B 1 940 ? -0.532 28.422 -12.648 1 80.62 940 GLN B N 1
ATOM 14206 C CA . GLN B 1 940 ? -1.31 29.641 -12.836 1 80.62 940 GLN B CA 1
ATOM 14207 C C . GLN B 1 940 ? -0.406 30.828 -13.18 1 80.62 940 GLN B C 1
ATOM 14209 O O . GLN B 1 940 ? -0.797 31.703 -13.945 1 80.62 940 GLN B O 1
ATOM 14214 N N . ALA B 1 941 ? 0.772 30.828 -12.586 1 82.44 941 ALA B N 1
ATOM 14215 C CA . ALA B 1 941 ? 1.727 31.891 -12.906 1 82.44 941 ALA B CA 1
ATOM 14216 C C . ALA B 1 941 ? 2.076 31.875 -14.398 1 82.44 941 ALA B C 1
ATOM 14218 O O . ALA B 1 941 ? 2.188 32.938 -15.023 1 82.44 941 ALA B O 1
ATOM 14219 N N . MET B 1 942 ? 2.268 30.656 -14.883 1 77.94 942 MET B N 1
ATOM 14220 C CA . MET B 1 942 ? 2.568 30.531 -16.312 1 77.94 942 MET B CA 1
ATOM 14221 C C . MET B 1 942 ? 1.396 31 -17.156 1 77.94 942 MET B C 1
ATOM 14223 O O . MET B 1 942 ? 1.585 31.719 -18.141 1 77.94 942 MET B O 1
ATOM 14227 N N . GLN B 1 943 ? 0.222 30.562 -16.781 1 81.38 943 GLN B N 1
ATOM 14228 C CA . GLN B 1 943 ? -0.978 30.969 -17.5 1 81.38 943 GLN B CA 1
ATOM 14229 C C . GLN B 1 943 ? -1.176 32.469 -17.438 1 81.38 943 GLN B C 1
ATOM 14231 O O . GLN B 1 943 ? -1.549 33.094 -18.438 1 81.38 943 GLN B O 1
ATOM 14236 N N . PHE B 1 944 ? -0.915 33.062 -16.297 1 86.69 944 PHE B N 1
ATOM 14237 C CA . PHE B 1 944 ? -1.039 34.5 -16.094 1 86.69 944 PHE B CA 1
ATOM 14238 C C . PHE B 1 944 ? -0.054 35.25 -16.984 1 86.69 944 PHE B C 1
ATOM 14240 O O . PHE B 1 944 ? -0.428 36.219 -17.656 1 86.69 944 PHE B O 1
ATOM 14247 N N . ALA B 1 945 ? 1.158 34.812 -16.969 1 85.06 945 ALA B N 1
ATOM 14248 C CA . ALA B 1 945 ? 2.199 35.469 -17.75 1 85.06 945 ALA B CA 1
ATOM 14249 C C . ALA B 1 945 ? 1.83 35.5 -19.219 1 85.06 945 ALA B C 1
ATOM 14251 O O . ALA B 1 945 ? 1.989 36.531 -19.875 1 85.06 945 ALA B O 1
ATOM 14252 N N . ASP B 1 946 ? 1.341 34.438 -19.656 1 81 946 ASP B N 1
ATOM 14253 C CA . ASP B 1 946 ? 0.971 34.344 -21.078 1 81 946 ASP B CA 1
ATOM 14254 C C . ASP B 1 946 ? -0.197 35.281 -21.391 1 81 946 ASP B C 1
ATOM 14256 O O . ASP B 1 946 ? -0.173 36 -22.391 1 81 946 ASP B O 1
ATOM 14260 N N . ARG B 1 947 ? -1.172 35.25 -20.547 1 84.5 947 ARG B N 1
ATOM 14261 C CA . ARG B 1 947 ? -2.404 36 -20.812 1 84.5 947 ARG B CA 1
ATOM 14262 C C . ARG B 1 947 ? -2.188 37.5 -20.641 1 84.5 947 ARG B C 1
ATOM 14264 O O . ARG B 1 947 ? -2.762 38.281 -21.391 1 84.5 947 ARG B O 1
ATOM 14271 N N . ILE B 1 948 ? -1.388 37.844 -19.641 1 89.25 948 ILE B N 1
ATOM 14272 C CA . ILE B 1 948 ? -1.201 39.25 -19.359 1 89.25 948 ILE B CA 1
ATOM 14273 C C . ILE B 1 948 ? -0.41 39.906 -20.484 1 89.25 948 ILE B C 1
ATOM 14275 O O . ILE B 1 948 ? -0.643 41.094 -20.812 1 89.25 948 ILE B O 1
ATOM 14279 N N . VAL B 1 949 ? 0.494 39.219 -21.016 1 86.19 949 VAL B N 1
ATOM 14280 C CA . VAL B 1 949 ? 1.281 39.719 -22.141 1 86.19 949 VAL B CA 1
ATOM 14281 C C . VAL B 1 949 ? 0.364 40 -23.328 1 86.19 949 VAL B C 1
ATOM 14283 O O . VAL B 1 949 ? 0.506 41 -24 1 86.19 949 VAL B O 1
ATOM 14286 N N . ASN B 1 950 ? -0.494 39.062 -23.5 1 80.5 950 ASN B N 1
ATOM 14287 C CA . ASN B 1 950 ? -1.434 39.219 -24.594 1 80.5 950 ASN B CA 1
ATOM 14288 C C . ASN B 1 950 ? -2.404 40.375 -24.359 1 80.5 950 ASN B C 1
ATOM 14290 O O . ASN B 1 950 ? -2.799 41.062 -25.297 1 80.5 950 ASN B O 1
ATOM 14294 N N . GLU B 1 951 ? -2.848 40.469 -23.156 1 85.25 951 GLU B N 1
ATOM 14295 C CA . GLU B 1 951 ? -3.838 41.469 -22.812 1 85.25 951 GLU B CA 1
ATOM 14296 C C . GLU B 1 951 ? -3.244 42.875 -22.891 1 85.25 951 GLU B C 1
ATOM 14298 O O . GLU B 1 951 ? -3.936 43.812 -23.266 1 85.25 951 GLU B O 1
ATOM 14303 N N . LEU B 1 952 ? -2.012 43.031 -22.5 1 88 952 LEU B N 1
ATOM 14304 C CA . LEU B 1 952 ? -1.408 44.344 -22.406 1 88 952 LEU B CA 1
ATOM 14305 C C . LEU B 1 952 ? -0.43 44.562 -23.562 1 88 952 LEU B C 1
ATOM 14307 O O . LEU B 1 952 ? 0.153 45.656 -23.688 1 88 952 LEU B O 1
ATOM 14311 N N . ASP B 1 953 ? -0.277 43.531 -24.438 1 83.19 953 ASP B N 1
ATOM 14312 C CA . ASP B 1 953 ? 0.704 43.594 -25.516 1 83.19 953 ASP B CA 1
ATOM 14313 C C . ASP B 1 953 ? 2.066 44.031 -25 1 83.19 953 ASP B C 1
ATOM 14315 O O . ASP B 1 953 ? 2.633 45 -25.5 1 83.19 953 ASP B O 1
ATOM 14319 N N . MET B 1 954 ? 2.51 43.438 -24.016 1 86.19 954 MET B N 1
ATOM 14320 C CA . MET B 1 954 ? 3.746 43.781 -23.328 1 86.19 954 MET B CA 1
ATOM 14321 C C . MET B 1 954 ? 4.812 42.719 -23.547 1 86.19 954 MET B C 1
ATOM 14323 O O . MET B 1 954 ? 4.527 41.656 -24.094 1 86.19 954 MET B O 1
ATOM 14327 N N . PRO B 1 955 ? 6.043 43.031 -23.125 1 84.38 955 PRO B N 1
ATOM 14328 C CA . PRO B 1 955 ? 7.09 42.031 -23.219 1 84.38 955 PRO B CA 1
ATOM 14329 C C . PRO B 1 955 ? 6.801 40.812 -22.344 1 84.38 955 PRO B C 1
ATOM 14331 O O . PRO B 1 955 ? 6.051 40.906 -21.359 1 84.38 955 PRO B O 1
ATOM 14334 N N . ARG B 1 956 ? 7.484 39.75 -22.703 1 82.81 956 ARG B N 1
ATOM 14335 C CA . ARG B 1 956 ? 7.281 38.5 -22.016 1 82.81 956 ARG B CA 1
ATOM 14336 C C . ARG B 1 956 ? 7.609 38.625 -20.531 1 82.81 956 ARG B C 1
ATOM 14338 O O . ARG B 1 956 ? 8.586 39.25 -20.156 1 82.81 956 ARG B O 1
ATOM 14345 N N . LEU B 1 957 ? 6.727 38.125 -19.734 1 83.69 957 LEU B N 1
ATOM 14346 C CA . LEU B 1 957 ? 6.883 38.062 -18.281 1 83.69 957 LEU B CA 1
ATOM 14347 C C . LEU B 1 957 ? 7.352 36.688 -17.844 1 83.69 957 LEU B C 1
ATOM 14349 O O . LEU B 1 957 ? 6.758 35.656 -18.219 1 83.69 957 LEU B O 1
ATOM 14353 N N . ASP B 1 958 ? 8.453 36.688 -17.125 1 78.38 958 ASP B N 1
ATOM 14354 C CA . ASP B 1 958 ? 8.992 35.438 -16.609 1 78.38 958 ASP B CA 1
ATOM 14355 C C . ASP B 1 958 ? 8.148 34.906 -15.453 1 78.38 958 ASP B C 1
ATOM 14357 O O . ASP B 1 958 ? 8.055 35.531 -14.406 1 78.38 958 ASP B O 1
ATOM 14361 N N . PRO B 1 959 ? 7.59 33.75 -15.672 1 78.25 959 PRO B N 1
ATOM 14362 C CA . PRO B 1 959 ? 6.777 33.188 -14.586 1 78.25 959 PRO B CA 1
ATOM 14363 C C . PRO B 1 959 ? 7.578 32.938 -13.312 1 78.25 959 PRO B C 1
ATOM 14365 O O . PRO B 1 959 ? 7.023 32.969 -12.211 1 78.25 959 PRO B O 1
ATOM 14368 N N . VAL B 1 960 ? 8.812 32.719 -13.445 1 70.38 960 VAL B N 1
ATOM 14369 C CA . VAL B 1 960 ? 9.656 32.5 -12.273 1 70.38 960 VAL B CA 1
ATOM 14370 C C . VAL B 1 960 ? 9.766 33.781 -11.461 1 70.38 960 VAL B C 1
ATOM 14372 O O . VAL B 1 960 ? 9.805 33.75 -10.227 1 70.38 960 VAL B O 1
ATOM 14375 N N . ALA B 1 961 ? 9.773 34.844 -12.117 1 73 961 ALA B N 1
ATOM 14376 C CA . ALA B 1 961 ? 9.852 36.156 -11.453 1 73 961 ALA B CA 1
ATOM 14377 C C . ALA B 1 961 ? 8.594 36.406 -10.617 1 73 961 ALA B C 1
ATOM 14379 O O . ALA B 1 961 ? 8.656 37.094 -9.594 1 73 961 ALA B O 1
ATOM 14380 N N . ILE B 1 962 ? 7.531 35.844 -11.047 1 76.69 962 ILE B N 1
ATOM 14381 C CA . ILE B 1 962 ? 6.27 36 -10.328 1 76.69 962 ILE B CA 1
ATOM 14382 C C . ILE B 1 962 ? 6.32 35.219 -9.023 1 76.69 962 ILE B C 1
ATOM 14384 O O . ILE B 1 962 ? 5.898 35.719 -7.977 1 76.69 962 ILE B O 1
ATOM 14388 N N . GLN B 1 963 ? 6.902 34.094 -9.047 1 67.62 963 GLN B N 1
ATOM 14389 C CA . GLN B 1 963 ? 6.879 33.188 -7.914 1 67.62 963 GLN B CA 1
ATOM 14390 C C . GLN B 1 963 ? 7.871 33.625 -6.84 1 67.62 963 GLN B C 1
ATOM 14392 O O . GLN B 1 963 ? 7.609 33.438 -5.645 1 67.62 963 GLN B O 1
ATOM 14397 N N . ASP B 1 964 ? 9.062 34.094 -7.164 1 59.59 964 ASP B N 1
ATOM 14398 C CA . ASP B 1 964 ? 10.141 34.406 -6.223 1 59.59 964 ASP B CA 1
ATOM 14399 C C . ASP B 1 964 ? 9.812 35.656 -5.402 1 59.59 964 ASP B C 1
ATOM 14401 O O . ASP B 1 964 ? 10.234 35.781 -4.25 1 59.59 964 ASP B O 1
ATOM 14405 N N . ASN B 1 965 ? 9.062 36.531 -6.004 1 58.81 965 ASN B N 1
ATOM 14406 C CA . ASN B 1 965 ? 9.102 37.844 -5.371 1 58.81 965 ASN B CA 1
ATOM 14407 C C . ASN B 1 965 ? 7.707 38.344 -4.996 1 58.81 965 ASN B C 1
ATOM 14409 O O . ASN B 1 965 ? 7.559 39.375 -4.371 1 58.81 965 ASN B O 1
ATOM 14413 N N . LEU B 1 966 ? 6.781 37.469 -5.293 1 68.06 966 LEU B N 1
ATOM 14414 C CA . LEU B 1 966 ? 5.5 38.156 -5.184 1 68.06 966 LEU B CA 1
ATOM 14415 C C . LEU B 1 966 ? 4.586 37.438 -4.188 1 68.06 966 LEU B C 1
ATOM 14417 O O . LEU B 1 966 ? 4.434 36.219 -4.234 1 68.06 966 LEU B O 1
ATOM 14421 N N . THR B 1 967 ? 4.125 38.344 -3.305 1 75.56 967 THR B N 1
ATOM 14422 C CA . THR B 1 967 ? 3.279 37.781 -2.254 1 75.56 967 THR B CA 1
ATOM 14423 C C . THR B 1 967 ? 1.83 38.219 -2.441 1 75.56 967 THR B C 1
ATOM 14425 O O . THR B 1 967 ? 0.903 37.469 -2.146 1 75.56 967 THR B O 1
ATOM 14428 N N . THR B 1 968 ? 1.611 39.438 -2.994 1 85.12 968 THR B N 1
ATOM 14429 C CA . THR B 1 968 ? 0.254 39.969 -3.051 1 85.12 968 THR B CA 1
ATOM 14430 C C . THR B 1 968 ? -0.096 40.406 -4.469 1 85.12 968 THR B C 1
ATOM 14432 O O . THR B 1 968 ? 0.778 40.469 -5.336 1 85.12 968 THR B O 1
ATOM 14435 N N . ILE B 1 969 ? -1.338 40.719 -4.734 1 88.19 969 ILE B N 1
ATOM 14436 C CA . ILE B 1 969 ? -1.786 41.25 -6.023 1 88.19 969 ILE B CA 1
ATOM 14437 C C . ILE B 1 969 ? -1.109 42.562 -6.297 1 88.19 969 ILE B C 1
ATOM 14439 O O . ILE B 1 969 ? -0.77 42.875 -7.445 1 88.19 969 ILE B O 1
ATOM 14443 N N . ALA B 1 970 ? -0.881 43.312 -5.238 1 85.31 970 ALA B N 1
ATOM 14444 C CA . ALA B 1 970 ? -0.189 44.594 -5.371 1 85.31 970 ALA B CA 1
ATOM 14445 C C . ALA B 1 970 ? 1.225 44.375 -5.91 1 85.31 970 ALA B C 1
ATOM 14447 O O . ALA B 1 970 ? 1.676 45.156 -6.773 1 85.31 970 ALA B O 1
ATOM 14448 N N . ASP B 1 971 ? 1.882 43.406 -5.34 1 87.56 971 ASP B N 1
ATOM 14449 C CA . ASP B 1 971 ? 3.223 43.094 -5.82 1 87.56 971 ASP B CA 1
ATOM 14450 C C . ASP B 1 971 ? 3.199 42.688 -7.297 1 87.56 971 ASP B C 1
ATOM 14452 O O . ASP B 1 971 ? 4.086 43.094 -8.062 1 87.56 971 ASP B O 1
ATOM 14456 N N . LEU B 1 972 ? 2.244 41.875 -7.605 1 89.69 972 LEU B N 1
ATOM 14457 C CA . LEU B 1 972 ? 2.107 41.438 -8.984 1 89.69 972 LEU B CA 1
ATOM 14458 C C . LEU B 1 972 ? 1.824 42.594 -9.922 1 89.69 972 LEU B C 1
ATOM 14460 O O . LEU B 1 972 ? 2.371 42.656 -11.031 1 89.69 972 LEU B O 1
ATOM 14464 N N . THR B 1 973 ? 0.982 43.5 -9.562 1 89.12 973 THR B N 1
ATOM 14465 C CA . THR B 1 973 ? 0.658 44.688 -10.344 1 89.12 973 THR B CA 1
ATOM 14466 C C . THR B 1 973 ? 1.904 45.531 -10.586 1 89.12 973 THR B C 1
ATOM 14468 O O . THR B 1 973 ? 2.121 46.031 -11.695 1 89.12 973 THR B O 1
ATOM 14471 N N . LYS B 1 974 ? 2.719 45.656 -9.547 1 87.38 974 LYS B N 1
ATOM 14472 C CA . LYS B 1 974 ? 3.961 46.406 -9.656 1 87.38 974 LYS B CA 1
ATOM 14473 C C . LYS B 1 974 ? 4.91 45.781 -10.664 1 87.38 974 LYS B C 1
ATOM 14475 O O . LYS B 1 974 ? 5.555 46.469 -11.453 1 87.38 974 LYS B O 1
ATOM 14480 N N . LEU B 1 975 ? 5 44.5 -10.531 1 88.25 975 LEU B N 1
ATOM 14481 C CA . LEU B 1 975 ? 5.875 43.781 -11.445 1 88.25 975 LEU B CA 1
ATOM 14482 C C . LEU B 1 975 ? 5.418 43.938 -12.891 1 88.25 975 LEU B C 1
ATOM 14484 O O . LEU B 1 975 ? 6.238 44.188 -13.773 1 88.25 975 LEU B O 1
ATOM 14488 N N . VAL B 1 976 ? 4.168 43.781 -13.141 1 89.81 976 VAL B N 1
ATOM 14489 C CA . VAL B 1 976 ? 3.613 43.875 -14.484 1 89.81 976 VAL B CA 1
ATOM 14490 C C . VAL B 1 976 ? 3.76 45.312 -15 1 89.81 976 VAL B C 1
ATOM 14492 O O . VAL B 1 976 ? 4.098 45.531 -16.172 1 89.81 976 VAL B O 1
ATOM 14495 N N . ALA B 1 977 ? 3.486 46.281 -14.18 1 88.69 977 ALA B N 1
ATOM 14496 C CA . ALA B 1 977 ? 3.623 47.688 -14.547 1 88.69 977 ALA B CA 1
ATOM 14497 C C . ALA B 1 977 ? 5.062 48 -14.938 1 88.69 977 ALA B C 1
ATOM 14499 O O . ALA B 1 977 ? 5.305 48.719 -15.914 1 88.69 977 ALA B O 1
ATOM 14500 N N . GLY B 1 978 ? 5.977 47.469 -14.133 1 85.31 978 GLY B N 1
ATOM 14501 C CA . GLY B 1 978 ? 7.383 47.656 -14.445 1 85.31 978 GLY B CA 1
ATOM 14502 C C . GLY B 1 978 ? 7.781 47.062 -15.781 1 85.31 978 GLY B C 1
ATOM 14503 O O . GLY B 1 978 ? 8.547 47.656 -16.531 1 85.31 978 GLY B O 1
ATOM 14504 N N . THR B 1 979 ? 7.312 45.906 -16.031 1 86.56 979 THR B N 1
ATOM 14505 C CA . THR B 1 979 ? 7.641 45.188 -17.266 1 86.56 979 THR B CA 1
ATOM 14506 C C . THR B 1 979 ? 6.984 45.875 -18.469 1 86.56 979 THR B C 1
ATOM 14508 O O . THR B 1 979 ? 7.547 45.875 -19.562 1 86.56 979 THR B O 1
ATOM 14511 N N . ALA B 1 980 ? 5.82 46.438 -18.234 1 85.62 980 ALA B N 1
ATOM 14512 C CA . ALA B 1 980 ? 5.082 47.125 -19.297 1 85.62 980 ALA B CA 1
ATOM 14513 C C . ALA B 1 980 ? 5.598 48.531 -19.516 1 85.62 980 ALA B C 1
ATOM 14515 O O . ALA B 1 980 ? 5.168 49.219 -20.453 1 85.62 980 ALA B O 1
ATOM 14516 N N . GLY B 1 981 ? 6.566 48.969 -18.75 1 78.31 981 GLY B N 1
ATOM 14517 C CA . GLY B 1 981 ? 7.172 50.281 -18.906 1 78.31 981 GLY B CA 1
ATOM 14518 C C . GLY B 1 981 ? 6.309 51.406 -18.375 1 78.31 981 GLY B C 1
ATOM 14519 O O . GLY B 1 981 ? 6.383 52.531 -18.844 1 78.31 981 GLY B O 1
ATOM 14520 N N . VAL B 1 982 ? 5.332 51.094 -17.578 1 70.69 982 VAL B N 1
ATOM 14521 C CA . VAL B 1 982 ? 4.434 52.094 -17.016 1 70.69 982 VAL B CA 1
ATOM 14522 C C . VAL B 1 982 ? 5.051 52.688 -15.758 1 70.69 982 VAL B C 1
ATOM 14524 O O . VAL B 1 982 ? 5.539 51.969 -14.891 1 70.69 982 VAL B O 1
ATOM 14527 N N . ALA B 1 983 ? 5.523 54.031 -15.82 1 59.66 983 ALA B N 1
ATOM 14528 C CA . ALA B 1 983 ? 6.184 54.781 -14.758 1 59.66 983 ALA B CA 1
ATOM 14529 C C . ALA B 1 983 ? 5.316 54.844 -13.5 1 59.66 983 ALA B C 1
ATOM 14531 O O . ALA B 1 983 ? 4.102 55.031 -13.586 1 59.66 983 ALA B O 1
ATOM 14532 N N . GLN B 1 984 ? 5.715 54.25 -12.391 1 51.75 984 GLN B N 1
ATOM 14533 C CA . GLN B 1 984 ? 5.09 54.406 -11.086 1 51.75 984 GLN B CA 1
ATOM 14534 C C . GLN B 1 984 ? 5.004 55.906 -10.719 1 51.75 984 GLN B C 1
ATOM 14536 O O . GLN B 1 984 ? 5.945 56.656 -10.961 1 51.75 984 GLN B O 1
ATOM 14541 N N . PRO B 1 985 ? 3.918 56.438 -10.539 1 42.56 985 PRO B N 1
ATOM 14542 C CA . PRO B 1 985 ? 4.008 57.812 -10.031 1 42.56 985 PRO B CA 1
ATOM 14543 C C . PRO B 1 985 ? 4.969 57.938 -8.852 1 42.56 985 PRO B C 1
ATOM 14545 O O . PRO B 1 985 ? 5.047 57.062 -8.008 1 42.56 985 PRO B O 1
ATOM 14548 N N . GLU B 1 986 ? 6.09 58.562 -9.078 1 35.94 986 GLU B N 1
ATOM 14549 C CA . GLU B 1 986 ? 6.949 58.969 -7.973 1 35.94 986 GLU B CA 1
ATOM 14550 C C . GLU B 1 986 ? 6.133 59.594 -6.84 1 35.94 986 GLU B C 1
ATOM 14552 O O . GLU B 1 986 ? 5.312 60.469 -7.074 1 35.94 986 GLU B O 1
ATOM 14557 N N . HIS B 1 987 ? 5.875 58.812 -5.875 1 35.81 987 HIS B N 1
ATOM 14558 C CA . HIS B 1 987 ? 5.422 59.5 -4.66 1 35.81 987 HIS B CA 1
ATOM 14559 C C . HIS B 1 987 ? 6.266 60.719 -4.359 1 35.81 987 HIS B C 1
ATOM 14561 O O . HIS B 1 987 ? 7.48 60.625 -4.164 1 35.81 987 HIS B O 1
ATOM 14567 N N . THR B 1 988 ? 6.016 61.781 -4.992 1 31.02 988 THR B N 1
ATOM 14568 C CA . THR B 1 988 ? 6.52 63 -4.418 1 31.02 988 THR B CA 1
ATOM 14569 C C . THR B 1 988 ? 6.336 63.031 -2.904 1 31.02 988 THR B C 1
ATOM 14571 O O . THR B 1 988 ? 5.258 62.688 -2.402 1 31.02 988 THR B O 1
ATOM 14574 N N . GLY B 1 989 ? 7.484 62.844 -2.211 1 29.81 989 GLY B N 1
ATOM 14575 C CA . GLY B 1 989 ? 7.676 63.125 -0.792 1 29.81 989 GLY B CA 1
ATOM 14576 C C . GLY B 1 989 ? 6.945 64.375 -0.312 1 29.81 989 GLY B C 1
ATOM 14577 O O . GLY B 1 989 ? 7.309 65.5 -0.681 1 29.81 989 GLY B O 1
ATOM 14578 N N . ALA B 1 990 ? 5.711 64.375 -0.229 1 29.81 990 ALA B N 1
ATOM 14579 C CA . ALA B 1 990 ? 5.184 65.5 0.555 1 29.81 990 ALA B CA 1
ATOM 14580 C C . ALA B 1 990 ? 5.961 65.688 1.854 1 29.81 990 ALA B C 1
ATOM 14582 O O . ALA B 1 990 ? 6.465 64.75 2.42 1 29.81 990 ALA B O 1
ATOM 14583 N N . GLY B 1 991 ? 6.371 66.938 2.154 1 24.03 991 GLY B N 1
ATOM 14584 C CA . GLY B 1 991 ? 6.766 67.688 3.332 1 24.03 991 GLY B CA 1
ATOM 14585 C C . GLY B 1 991 ? 5.941 67.312 4.562 1 24.03 991 GLY B C 1
ATOM 14586 O O . GLY B 1 991 ? 6.109 67.938 5.613 1 24.03 991 GLY B O 1
ATOM 14587 N N . ILE B 1 992 ? 5.719 66.062 4.934 1 21.42 992 ILE B N 1
ATOM 14588 C CA . ILE B 1 992 ? 5.664 66.312 6.379 1 21.42 992 ILE B CA 1
ATOM 14589 C C . ILE B 1 992 ? 7.078 66.375 6.949 1 21.42 992 ILE B C 1
ATOM 14591 O O . ILE B 1 992 ? 7.945 65.562 6.555 1 21.42 992 ILE B O 1
#

Foldseek 3Di:
DKKFFQFKWKFFQQAHTLVSLVVLLQVQAARKDFDDVLQPDLVVADDCDPPRDQRHFNERMFGETPFLQFAQCQQLQAFPVLSLLAQSLLRQLLQRLQQRLLQSLFALLVCAPFQEEEEEFEADGPLCVQVVVVPVPDDPSNVLNDDQQSSFVVNCVSSNHDAHTGYAYQKQCRQVVSVQVNVVCQVVVRHAKYKGKFWFDRRDCVVSSVCSNVQAADNHLFQAFQFQSQRHFREFTMMMMTMMGDPVPDDPQTDFGLWMFQFKFKWFQPDDPDQQAEALVGQLVRQQVRQVSSVHFLLQAQEEAELRGSHPRVNLSRLSSSLVGNQPHVPDAFHEYAYCCRHRTRNISRRQVSSVSLVSNCLNVQKRGFHRNQVRGRVVSVQVVSSYGGHRHIDGHDDDKHKYKYWTARSRGMIMMIMIMHTDDDDFDDDDKAKAKAKFADQDLVLRVVQLVQQLVFDDLVDRRNLSRLSNLRSHDHHQFMFIDIDIRCPPVVVSSVVRSVVSVVCVDSLPPDAFAEEEEEEDAQAADACQCVLQLVRFVLLVVLLVVLQVLQCVQLVFGLVVCSNPQATPVGHGCNQLLNVQSNFLSQLRSLLSSCVVFVDAHQEYEYFQSRLLSRLCSLQQDPSSLSSNLSNLVSVLQNVADFFKWKKKWQAAPVCVVVLQDDFKDFAEDLARRITMIMGGPVSVVVSVVVCVVVVIDMDTGDHGHRWQTPSSLVCLVVSLVSHDQTDDDPSGHWYAAQQVLETDDSRCPHSVNSSSSRNHYRYNHSVLLRVLVVQGQEYEYRGSACPSVVSSVVNVSRVNHHYAYLHHHPPRNNSRVVVRVSVSVSSPDRTRCVSSDDPSSSHHDNGDGRDRDRPQGNRSQRPPPDPPDPCVVVPSPLVPPPPPPCPPPPPPPDFDALVNLLLLLLVLLCVLSVNDSVVADQADFCCSRNVNDLSSLVSSQVVSCVVLVFDGDDSVVCVVDDTGSNRVSVSSCVRRVNDDPPPPPPDD/DKKFFQFKWKFFQQAHTLVSLVVLLQVQAARKDFDDVLQPDLVVADDCDPPRDQRHFNERMFGETPFLQFAQCQQLQAFPVLSLLAQSLLRQLLQRLQQRLLQSLFALLVCAPFQEEEEEFEADGPLCVQVVVVPVPDDPSNVLNDDQQSSFVVNCVSSNHDAHTGYAYQKQCRQVVSVQVNVVCQVVVRHAKYKGKFWFDRRDCRVSSVCSNVQAADNHLFQAFQFQSQRHFREFTMMMMTMMGDPVPDDPQTDFGLWMFQFKFKWFQPDDPDQQAEALVGQLVRQQVRQVSSVHFLLQAQEEAELRGSHPRVNLSRLSSSLVGNLPHVPDAFHEYAYCCRHRTRNISRRQNSSVSLVSNCLNVQKRAFHRNQVRGRVVSVQVVSSYGGRRHIDGHDDDKHKYKYWTARSRGMIMMIMIMHTDDDDFDDDDKAKAKAKFADQDLVLRVVQLVQQLVFDDLVDRRNLSRLSNLRSHDHHQFMFIDIDIRCPPVVVSVVVRSVVSVVCVDRLPPDAFAEEEEEEDAQAADACQCVLQLVRFVLLVVLLVVLQVLQCVLLVFGLVVCSNPQATPVGHGCNQLLNVQSNFLSQLRSLLSSCVVFVDAHQEYEYFQSRLLSRLCSLQQDPSSLSSNLSNLVSVLVNVADFFKWKKKWQAAPVCVVVLDDDFKDFAEDLARRITMIMGGPVSVVVSVVVCVVVVIDMDTGDHGHRWQTPSSVVCLVVSLVSHDATDDDPSGHFYAAQQVLETDDSRCPHSNNSSSSRNHYRYNHSVLLRVLVVQGQEYEYRGSACPSVVSSVVNVSRVNHHYAYLHHHPPRNNSRVVVRVSVSVSSPDRTRCVSSDDPSSSHHDNGDGRDRDRPQGNRSQRPPPDPPDPCVVPPSPLPPPPPPPPPPPPPPPDFDALVNLLLLLLVLLCVLSVNDSVVADQADFCCSRNVNDLSSLVSSQVVSCVVLVFDGDDSVVCVVDDTGSNRVSVSSCVRRVNDDPPPPPPDD

Sequence (1984 aa):
MEIDVTGIACRFPGADGVEAFWDMLLRGRNGTRVVPEDRWWADDFVSPAPPYGTGKVNTRHGAFIDDPERFDHGFFGIAPSEAAATDIQQRLVLQAGYHALEDAGIDPQSLRGSTTGVFVGVMSSDWGALHLTDYAGMTPQRGVGNGYCMLANRVSYALDLTGPSMSVDTACSSSLTAVHLAAGALRAGECDLAIVAGVNLMLTPILSIFYTQAGLSAPDGRCRPFAKSGGGIGRGEGVGAVVLRRSEDRPDDAPAPYATVRGSFVGQDGRSNGITAPTRRGQERVIAAALRSAGHTGADLHFVEAHGTGTTLGDLIETQALGATCGDRVGRAPLVVGSVKGNIGHTEGAAGIAGFIKACLSMHHRTVPPSLFADDENPALDLAERNLKLAVSAEKLPRGDLLAGVSSFGLGGTNVHVVIGSAPRVRRPIRRGGIGVLTVSGNDAAALRRNLDRLVAGFDPTEHWPRYCYSTNQVKAGGTQRIALVTRDGADLAGEAEVALHRLARRNERARRRRPRIAFVYTGQGSQYREMGLALREQHSGFAEALAEADALLEPHFGGSVVRAIETGEDHLGRSLDDTVVAQPALFALQYALTTTFAAHGVRPDVVLGHSVGEIAACAAAGVLDPAAAAALVVTRGALMGALPAGGTMLAARLPAELADEFVSGPVALAAVNGPDSVTFSGPVERIAEVADQLNGRGVHTRELVVSHAFHSPAMEPVGGELAAAAPLPAESAGAPIVISSVTGTAAEAADFTGDYWRAQLLGTVDFLGAARTLADMEPSHIIEIGPRSTLLSLLAAADLIPDSQRIAPVPGAAATGLDFADALAALWQWGLDIDWRPLYAEHDRVVGRLPGYVFADEERFFASAATVGPLVHTQSVRTATAPVREVASVPPADDESQPDVGVVHRAVIRVLADVGGHREDALHAAADLRDDLGFDSVQAMQFADRIVNELDMPRLDPVAIQDNLTTIADLTKLVAGTAGVAQPEHTGAGIMEIDVTGIACRFPGADGVEAFWDMLLRGRNGTRVVPEDRWWADDFVSPAPPYGTGKVNTRHGAFIDDPERFDHGFFGIAPSEAAATDIQQRLVLQAGYHALEDAGIDPQSLRGSTTGVFVGVMSSDWGALHLTDYAGMTPQRGVGNGYCMLANRVSYALDLTGPSMSVDTACSSSLTAVHLAAGALRAGECDLAIVAGVNLMLTPILSIFYTQAGLSAPDGRCRPFAKSGGGIGRGEGVGAVVLRRSEDRPDDAPAPYATVRGSFVGQDGRSNGITAPTRRGQERVIAAALRSAGHTGADLHFVEAHGTGTTLGDLIETQALGATCGDRVGRAPLVVGSVKGNIGHTEGAAGIAGFIKACLSMHHRTVPPSLFADDENPALDLAERNLKLAVSAEKLPRGDLLAGVSSFGLGGTNVHVVIGSAPRVRRPIRRGGIGVLTVSGNDAAALRRNLDRLVAGFDPTEHWPRYCYSTNQVKAGGTQRIALVTRDGADLAGEAEVALHRLARRNERARRRRPRIAFVYTGQGSQYREMGLALREQHSGFAEALAEADALLEPHFGGSVVRAIETGEDHLGRSLDDTVVAQPALFALQYALTTTFAAHGVRPDVVLGHSVGEIAACAAAGVLDPAAAAALVVTRGALMGALPAGGTMLAARLPAELADEFVSGPVALAAVNGPDSVTFSGPVERIAEVADQLNGRGVHTRELVVSHAFHSPAMEPVGGELAAAAPLPAESAGAPIVISSVTGTAAEAADFTGDYWRAQLLGTVDFLGAARTLADMEPSHIIEIGPRSTLLSLLAAADLIPDSQRIAPVPGAAATGLDFADALAALWQWGLDIDWRPLYAEHDRVVGRLPGYVFADEERFFASAATVGPLVHTQSVRTATAPVREVASVPPADDESQPDVGVVHRAVIRVLADVGGHREDALHAAADLRDDLGFDSVQAMQFADRIVNELDMPRLDPVAIQDNLTTIADLTKLVAGTAGVAQPEHTGAGI

Radius of gyration: 47.57 Å; Cα contacts (8 Å, |Δi|>4): 4742; chains: 2; bounding box: 80×171×104 Å